Protein 8DO6 (pdb70)

Nearest PDB structures (foldseek):
  8do6-assembly1_C  TM=1.009E+00  e=6.477E-17  Staphylococcus epidermidis RP62A
  7uzy-assembly1_I  TM=9.810E-01  e=2.029E-13  Staphylococcus epidermidis RP62A
  6nbu-assembly1_A  TM=9.766E-01  e=3.051E-13  Staphylococcus epidermidis RP62A
  7v00-assembly1_I  TM=9.767E-01  e=2.280E-13  Staphylococcus epidermidis RP62A
  6ae1-assembly2_B  TM=9.632E-01  e=6.514E-13  Staphylococcus epidermidis RP62A

B-factor: mean 71.07, std 22.41, range [5.16, 133.22]

Secondary structure (DSSP, 8-state):
-EEEEEEESS-BBB-SSSTT--BS---HHHHHHHHHHHHHHHT---HHHHHT-EE---EEEESS-BEEEPP-----SEEEGGGHHHHTTT---HHHHHHHHHH---EEEEEEEEEE-HHHHH-TTS--EEEEEEEEEEPTTEEEEEEEE--HHHHHHHHHHHHHHHHH--SB-TTEE-S-EEEEE---HHHHHHHT---SS-BB-S-B---TTTSGGGSTT-B--EEEE--B---SSS-SS--BPPPEEEEPTT-B-SS----EEEE---S-SS--EEEE-PPB--/--HHHHHH---STTT--HHHHHHHHHHHHHHHHHHHH--SSSPPHHHHHHHHHHHHHHHHHHHH-HHHHHHHHHTTHHHHHHHHHHHT-HHHHHHHHHHHHHHHHHHH-/-HHHHHHHHTEE--EETTT--HHHHHHHHHHHHHHHHHHHH---SSPPHHHHHHHHHHHHHHHHHHHH-HHHHHHHHHTTHHHHHHHHHHH--HHHHHHHHHHHHHHHHHHH-/-EEEEEEEEEEESS----B-STT--STTS-SSPBPB-TTT--B-B-HHHHHHHHHHHHHHHHH----HHHHHHH---SSS-----SEEEE-BEE-HHHHHHHHHTT--SEEEEEEE---TTT----EEEEEEEPTT-EEE--EEEEESSGGGHHHHHHHHHHHHHHHHTSB-STT-TTT--BEEEEEEEEEEEESS---TT----/--EEEEEEEEEESS--B-B-------SSS-SSPBPB-SSS--B-B-HHHHHHHHHHHHHHHH-----HHHHHHH----SS-----SEE---EEE-HHHHHHHHHTT--SEE--EE----SSS-----EE--EEPTT-EEEEEEEEE-SSSTTHHHHHHHHHHHHHHHHHS--BTTTTBT---EEEEEEEEEEEES----SS----/-EEEEEEEEEEESS-B--B-SS----SSS-SB-B---SSS---EE-HHHHHHHHHHHHHHHHT----HHHHHHH---SSS-----SEEB--EEE-HHHHHHHHTTT--SB--EE-----TTTT-----EE--BPTT-EEEEEEEEEES-GGGHHHHHHHHHHHHHHHHTS--STTTTBT---EEEEEEEEEEEES----TT----/-EE-EEEEEE-SS-B--EEEEEE-TTSEEEETTTTEEEEE-HHHHHHHHHHTT-HHHHHHHHSS-SSSSSS--HHHHHHHHT--GGGGGGTEEEEEEEE--------EEEEPB-TTS-B---HHHHHHHHHHHHHHHH---S-TTTTTS-EEPPPPPB-GGGEEEEEEEEESSSEEEEEEEEEEEPSS-EEEEEEEEETTSS-HHHHHHHHHHHHHHHHHHTGGGGGSSHHHHHHHHTTSS----SS-EEE-STTS-SGGG-THHHHS-HHHHHHHHHHHHHHH-TTTGGG-SS--SSSS-SEEEEEETTTTEEEETTEEEEEEEE-

Foldseek 3Di:
DFKKWWKFKKWFQFWAAAFDPPDDDDDPDAPGHHDADPPVRQGKAAQVLLLVLLLVLLQVVPVCPGDVLSCQQRNDCDPPDGDDHQKDKGIKGFDVVLVVVCVVVVNDQKDWDKDWDADPVHSPIDIHTGITGHHGTMIMITMMGHCPDDVPPVPNLVSVLVSLVVLQVFAGHPPCVVPHRHMHTGGTDIDTPTDDDDRPPGDHD/DWKKWFKWKKFFAFFAAAFADPPDCDDPDAHTAGHADDVVRHHKAAQVQLLVLLLVQLCVVPVCLHDVLSCQQQNDPDDPDTDDHQKPKGMWAFDVVLVVVCVVVVHDQKAKDQDWDQPPPVRPIDRRIHMGGDGRTMTIITIMGHCPDVVCVVVSVVSVQCSQVVVLVFATHPPVVPRHRNIDIPPRDMGIDTDDDDCPPPDHD/DFKKKWKFKKFWDFFAAAFDDPPDPDDPPCLTHGDADDVVRAGKAFQVLLLVLLLVVLCCVVVCVHDDLSCQQRWDDDPPDTDDNQKAWGMWAFDPVQVVVCVVVPHDQKDFDKAFDQDDPHRNGHMGTGIGGDGGTIIIITIMGHCPDPVCVLVSLVSVLVSLVVLQVFATHPPRVVPHRHIHTDPIDMDTPDDDDDCRPRDHD/DQLCLQVVEVGGLNDDDLVLLVVLLVLLVVLLVVLVVDDDFADDVVSVVSLVVSVVVLVVSCPVDPSSVSVCVSVVLVVLSVVCVVVRTNVSSVVSSVSSVVNSVSNVD/DLQQCLQVVQCDVPDGQNNCDPVNLVVLCVLLVVLVVVLVVDPDQFDDVVSLVSLVVSVVVLVVCVVVDVSSVVVCVSSVLVVLSVVVSVVRGSVSSVVSSVSSVVNVVNVVD/DFKKFKAWPFWAQCDDPDQQARDQWHFPLQVLVLLVVLCVVVVHDCVCSAPFKDKFIKWKDDLPWTWAAAADVPPAGTHTLVCVVPVVVPPADPVNRVVCVVPDDQWDKDFDKDWDCPCCVPVVVDDIHIDTGTTTGGDGSIGIMIDMDGDPVSVVSSVVSVVSSLQVAGHPPSVVGHGRIDMDTDDDVSVVVLLPDDDQKWFWGGWFAADPVCRPQKPPPWDFDKDKDKAWPPDPQFDPDIDIFQIDITTHGNIITRDDHQGHFDFRDDPTPDTRTRGHGIRTRD/DKWKKKKKKFFQAWFFAFDPCFDFQAQWDQDPVPQKIWGFDPVQVVVVCVVVVVVVVVVVCQPVDPPDNQPSGNVNSCVVVVPDDVPCVSTTDDMAGEFFDPPDAGIETEGDDDPVRFDKAAQVFVLLQLVLLVCLVPVDPVPPPQCVFKDKHIWDTDDPHQKHKWFKFWQQQAGRTDNYIYITGDGRDIIIIMIMGPPPPDDPVVSQVSQLLLVQLVCPQAVVLLCPRPNSVVQVVLPADDPQHSARKTFGHPQQDPSNNHSLSRVDPSVVSQVVLLVVCVVPDCPPSVPDPDRDSHNRSTFIWGAGPVPSGIHGHTTIHMDIDID

InterPro domains:
  IPR005510 CRISPR type III-associated RAMP protein Csm4 [TIGR01903] (6-304)
  IPR005537 CRISPR type III-associated protein [PF03787] (9-199)
  IPR040932 Csm4, C-terminal [PF17953] (214-304)

Sequence (1450 aa):
YSKIKISGTIEVVTGLHIGGGGESSMIGAIDSPVVRDLQTKLPIIPGSSIKGKMRNLLAKHFGLQDDERVLRLFGSSEKGNIQRARLQISDAFFSEKTKEHFAQNDIAYTETKFENTINRLTAVANPRQIERVTRGSEFDFVFIYNVDEESQVEDDFENIEKAIHLLENDYLGGGGTRGNGRIQFKDTNIETVVGEYDSTNLKIKYSKIKISGTIEVVTGLHIGGGGESSMIGAIDSPVVRDLQTKLPIIPGSSIKGKMRNLLAKHFGLQDDERVLRLFGSSEKGNIQRARLQISDAFFSEKTKEHFAQNDIAYTETKFENTINRLTAVANPRQIERVTRGSEFDFVFIYNVDEESQVEDDFENIEKAIHLLENDYLGGGGTRGNGRIQFKDTNIETVVGEYDSTNLKIKYSKIKISGTIEVVTGLHIGGGGESSMIGAIDSPVVRDLQTKLPIIPGSSIKGKMRNLLAKHFGLQDDERVLRLFGSSEKGNIQRARLQISDAFFSEKTKEHFAQNDIAYTETKFENTINRLTAVANPRQIERVTRGSEFDFVFIYNVDEESQVEDDFENIEKAIHLLENDYLGGGGTRGNGRIQFKDTNIETVVGEYDSTNLKIKFAHEVVKSNQVLFNGLTTSKLRNLMEQVNRLYTIAFNSNEDQLNEEFIDELEYLKIKFYYEAGREKSVDEFLKKTLMFPIIDRVIKKESKKFFLDYCKYFEALVAYAKYTFAHEVVKSNVKNQVLFNGLTTSKLRNLMEQVNRLYTIAFNSNEDQLNEEFIDELEYLKIKFYYEAGREKSVDEFLKKTLMFPIIDRVIKKESKKFFLDYCKYFEALVAYAKYTKVFKLSFKTPVHFGKKRLSDGEMTITADTLFSALFIETLQLGKDTDWLLNDLIISDTFPYENELYYLPKPLIKKLKYVPVHHYNQYLNGELSAEDATDLNDIFNIGYFSLQTKVSLIAQETDSSADSEPYSVGTFTFEPEAGLYFIAKGSEETLDHLNNIMTALQYSGLGGKRNAGYGQFEYEIINNQQLSKLLNQNGKHSILLSTAMAKKEEIESALKEARYILTKRSGFVQSTNYSEMLVKKSDFYSFSSGSVFKNIFNGDIFNVGHNGKHPVYRYAKPLWLETIKNYEVVIKTLGPIHIGSGQVMKKQDYIYDFYNSKVYMINGNKLVKFLKRKNLLYTYQNFLRYPPKNPRENGLKDYLDAQNVKQSEWEAFVSYSEKVNQGKKPLNDLHLMVRDGQNKVYLPGSSIKGAIKTTLVSKYNNEKNKDIYSKIKVSDSKPIDESNLAIYQKIDINKSEKSMPLYRECIDVNTEIKFKLTIEDEIYSINEIEQSIQDFYKNYYDKWLVGFKETKGGRRFALEGGIPDVLNQNILFLGAGTGFVSKTTHYQLKNRKQAKQDSFEILTKKFRGTYGKMKEIPSNVPVALKGTTNQSRHTSYQQGMCKVSFQEL

Radius of gyration: 43.89 Å; Cα contacts (8 Å, |Δi|>4): 3057; chains: 7; bounding box: 78×77×148 Å

Organism: Staphylococcus epidermidis (strain ATCC 35984 / DSM 28319 / BCRC 17069 / CCUG 31568 / BM 3577 / RP62A) (NCBI:txid176279)

Structure (mmCIF, N/CA/C/O backbone):
data_8DO6
#
_entry.id   8DO6
#
_cell.length_a   1.00
_cell.length_b   1.00
_cell.length_c   1.00
_cell.angle_alpha   90.00
_cell.angle_beta   90.00
_cell.angle_gamma   90.00
#
_symmetry.space_group_name_H-M   'P 1'
#
loop_
_entity.id
_entity.type
_entity.pdbx_description
1 polymer 'CRISPR system Cms endoribonuclease Csm3'
2 polymer crRNA
3 polymer 'Target RNA'
4 polymer 'CRISPR system Cms protein Csm2'
5 polymer 'CRISPR system Cms protein Csm4'
6 polymer 'CRISPR system Cms protein Csm5'
#
loop_
_atom_site.group_PDB
_atom_site.id
_atom_site.type_symbol
_atom_site.label_atom_id
_atom_site.label_alt_id
_atom_site.label_comp_id
_atom_site.label_asym_id
_atom_site.label_entity_id
_atom_site.label_seq_id
_atom_site.pdbx_PDB_ins_code
_atom_site.Cartn_x
_atom_site.Cartn_y
_atom_site.Cartn_z
_atom_site.occupancy
_atom_site.B_iso_or_equiv
_atom_site.auth_seq_id
_atom_site.auth_comp_id
_atom_site.auth_asym_id
_atom_site.auth_atom_id
_atom_site.pdbx_PDB_model_num
ATOM 1 N N . TYR A 1 2 ? 170.10986 130.21250 202.22672 1.000 62.79023 2 TYR E N 1
ATOM 2 C CA . TYR A 1 2 ? 169.96065 131.46560 201.49654 1.000 62.44933 2 TYR E CA 1
ATOM 3 C C . TYR A 1 2 ? 171.23591 131.79680 200.73268 1.000 58.60030 2 TYR E C 1
ATOM 4 O O . TYR A 1 2 ? 172.33901 131.68334 201.26616 1.000 54.82247 2 TYR E O 1
ATOM 13 N N . SER A 1 3 ? 171.07362 132.21969 199.48115 1.000 57.60758 3 SER E N 1
ATOM 14 C CA . SER A 1 3 ? 172.19329 132.53225 198.60815 1.000 54.57856 3 SER E CA 1
ATOM 15 C C . SER A 1 3 ? 171.82415 133.73050 197.74275 1.000 57.95867 3 SER E C 1
ATOM 16 O O . SER A 1 3 ? 170.72041 134.27571 197.83348 1.000 63.35405 3 SER E O 1
ATOM 19 N N . LYS A 1 4 ? 172.75953 134.14728 196.89604 1.000 37.77657 4 LYS E N 1
ATOM 20 C CA . LYS A 1 4 ? 172.52289 135.22681 195.95196 1.000 37.58051 4 LYS E CA 1
ATOM 21 C C . LYS A 1 4 ? 172.98554 134.79457 194.57029 1.000 40.28842 4 LYS E C 1
ATOM 22 O O . LYS A 1 4 ? 173.93551 134.02082 194.43173 1.000 52.49399 4 LYS E O 1
ATOM 28 N N . ILE A 1 5 ? 172.30012 135.29536 193.54672 1.000 23.47407 5 ILE E N 1
ATOM 29 C CA . ILE A 1 5 ? 172.59321 134.96599 192.15984 1.000 25.39165 5 ILE E CA 1
ATOM 30 C C . ILE A 1 5 ? 172.73288 136.27455 191.39758 1.000 30.76934 5 ILE E C 1
ATOM 31 O O . ILE A 1 5 ? 171.75429 137.01048 191.23302 1.000 37.94632 5 ILE E O 1
ATOM 36 N N . LYS A 1 6 ? 173.93725 136.56076 190.92597 1.000 31.06125 6 LYS E N 1
ATOM 37 C CA . LYS A 1 6 ? 174.19867 137.75779 190.13955 1.000 26.03966 6 LYS E CA 1
ATOM 38 C C . LYS A 1 6 ? 173.95621 137.43282 188.67045 1.000 33.67069 6 LYS E C 1
ATOM 39 O O . LYS A 1 6 ? 174.65980 136.60241 188.08331 1.000 52.20313 6 LYS E O 1
ATOM 45 N N . ILE A 1 7 ? 172.93617 138.05991 188.08886 1.000 24.92202 7 ILE E N 1
ATOM 46 C CA . ILE A 1 7 ? 172.68839 138.00720 186.65375 1.000 29.46566 7 ILE E CA 1
ATOM 47 C C . ILE A 1 7 ? 173.36473 139.24803 186.08250 1.000 25.48034 7 ILE E C 1
ATOM 48 O O . ILE A 1 7 ? 172.77828 140.33047 186.00919 1.000 36.92347 7 ILE E O 1
ATOM 53 N N . SER A 1 8 ? 174.62792 139.09738 185.71063 1.000 32.58031 8 SER E N 1
ATOM 54 C CA . SER A 1 8 ? 175.33380 140.15023 185.00087 1.000 41.14717 8 SER E CA 1
ATOM 55 C C . SER A 1 8 ? 175.01853 140.01331 183.51577 1.000 42.51185 8 SER E C 1
ATOM 56 O O . SER A 1 8 ? 174.12507 139.26498 183.11243 1.000 47.46904 8 SER E O 1
ATOM 59 N N . GLY A 1 9 ? 175.74033 140.73582 182.68385 1.000 50.48453 9 GLY E N 1
ATOM 60 C CA . GLY A 1 9 ? 175.52641 140.66077 181.26115 1.000 53.90667 9 GLY E CA 1
ATOM 61 C C . GLY A 1 9 ? 175.61706 142.03253 180.64380 1.000 60.79880 9 GLY E C 1
ATOM 62 O O . GLY A 1 9 ? 176.21667 142.94605 181.20759 1.000 57.66364 9 GLY E O 1
ATOM 63 N N . THR A 1 10 ? 175.01105 142.16905 179.46814 1.000 66.28541 10 THR E N 1
ATOM 64 C CA . THR A 1 10 ? 175.11608 143.40253 178.70991 1.000 58.18318 10 THR E CA 1
ATOM 65 C C . THR A 1 10 ? 173.82839 143.59636 177.91908 1.000 55.58687 10 THR E C 1
ATOM 66 O O . THR A 1 10 ? 173.17238 142.62618 177.53100 1.000 55.48086 10 THR E O 1
ATOM 70 N N . ILE A 1 11 ? 173.45142 144.85570 177.70702 1.000 55.74944 11 ILE E N 1
ATOM 71 C CA . ILE A 1 11 ? 172.27593 145.19048 176.91061 1.000 59.12382 11 ILE E CA 1
ATOM 72 C C . ILE A 1 11 ? 172.69503 146.14715 175.80602 1.000 56.65555 11 ILE E C 1
ATOM 73 O O . ILE A 1 11 ? 173.33021 147.17318 176.07088 1.000 58.50206 11 ILE E O 1
ATOM 78 N N . GLU A 1 12 ? 172.33164 145.81076 174.57506 1.000 49.14347 12 GLU E N 1
ATOM 79 C CA . GLU A 1 12 ? 172.69825 146.58151 173.39743 1.000 44.14650 12 GLU E CA 1
ATOM 80 C C . GLU A 1 12 ? 171.50557 147.40775 172.94164 1.000 50.05819 12 GLU E C 1
ATOM 81 O O . GLU A 1 12 ? 170.38692 146.89226 172.84630 1.000 56.74184 12 GLU E O 1
ATOM 87 N N . VAL A 1 13 ? 171.74951 148.68670 172.66343 1.000 49.05678 13 VAL E N 1
ATOM 88 C CA . VAL A 1 13 ? 170.70983 149.61004 172.21556 1.000 46.32031 13 VAL E CA 1
ATOM 89 C C . VAL A 1 13 ? 170.47240 149.34543 170.73103 1.000 44.36795 13 VAL E C 1
ATOM 90 O O . VAL A 1 13 ? 171.27907 149.73109 169.88437 1.000 49.56841 13 VAL E O 1
ATOM 94 N N . VAL A 1 14 ? 169.36197 148.67751 170.41105 1.000 38.09398 14 VAL E N 1
ATOM 95 C CA . VAL A 1 14 ? 169.04769 148.38141 169.01667 1.000 37.18331 14 VAL E CA 1
ATOM 96 C C . VAL A 1 14 ? 168.74666 149.66264 168.25086 1.000 46.65628 14 VAL E C 1
ATOM 97 O O . VAL A 1 14 ? 169.19684 149.84267 167.11394 1.000 53.60478 14 VAL E O 1
ATOM 101 N N . THR A 1 15 ? 167.97753 150.56586 168.85183 1.000 42.32620 15 THR E N 1
ATOM 102 C CA . THR A 1 15 ? 167.71294 151.86825 168.26017 1.000 42.92930 15 THR E CA 1
ATOM 103 C C . THR A 1 15 ? 167.58479 152.88399 169.38348 1.000 45.65494 15 THR E C 1
ATOM 104 O O . THR A 1 15 ? 167.34034 152.52655 170.53788 1.000 52.80142 15 THR E O 1
ATOM 108 N N . GLY A 1 16 ? 167.74340 154.15751 169.02392 1.000 37.34408 16 GLY E N 1
ATOM 109 C CA . GLY A 1 16 ? 167.84598 155.24904 169.97661 1.000 37.20238 16 GLY E CA 1
ATOM 110 C C . GLY A 1 16 ? 166.95026 155.15272 171.19384 1.000 34.56928 16 GLY E C 1
ATOM 111 O O . GLY A 1 16 ? 165.73503 154.98620 171.07328 1.000 47.30471 16 GLY E O 1
ATOM 112 N N . LEU A 1 17 ? 167.54825 155.24780 172.37569 1.000 33.07509 17 LEU E N 1
ATOM 113 C CA . LEU A 1 17 ? 166.84128 155.11299 173.64072 1.000 38.15319 17 LEU E CA 1
ATOM 114 C C . LEU A 1 17 ? 166.83302 156.45684 174.35196 1.000 39.12934 17 LEU E C 1
ATOM 115 O O . LEU A 1 17 ? 167.89181 157.05344 174.57063 1.000 46.43451 17 LEU E O 1
ATOM 120 N N . HIS A 1 18 ? 165.64162 156.92892 174.70896 1.000 42.25221 18 HIS E N 1
ATOM 121 C CA . HIS A 1 18 ? 165.46544 158.23042 175.34393 1.000 39.05573 18 HIS E CA 1
ATOM 122 C C . HIS A 1 18 ? 164.75773 158.03745 176.67753 1.000 45.55899 18 HIS E C 1
ATOM 123 O O . HIS A 1 18 ? 163.58250 157.65884 176.71232 1.000 40.18813 18 HIS E O 1
ATOM 130 N N . ILE A 1 19 ? 165.47031 158.30004 177.76898 1.000 51.87772 19 ILE E N 1
ATOM 131 C CA . ILE A 1 19 ? 164.91122 158.26881 179.11485 1.000 41.15637 19 ILE E CA 1
ATOM 132 C C . ILE A 1 19 ? 165.03372 159.67725 179.67597 1.000 42.57703 19 ILE E C 1
ATOM 133 O O . ILE A 1 19 ? 166.14672 160.16327 179.91258 1.000 40.58349 19 ILE E O 1
ATOM 138 N N . GLY A 1 20 ? 163.89660 160.33009 179.89653 1.000 50.81729 20 GLY E N 1
ATOM 139 C CA . GLY A 1 20 ? 163.91414 161.74010 180.23081 1.000 57.08900 20 GLY E CA 1
ATOM 140 C C . GLY A 1 20 ? 164.50487 162.01390 181.60053 1.000 61.68283 20 GLY E C 1
ATOM 141 O O . GLY A 1 20 ? 164.38527 161.22026 182.53330 1.000 63.20621 20 GLY E O 1
ATOM 142 N N . GLY A 1 21 ? 165.15999 163.16650 181.71163 1.000 74.92535 21 GLY E N 1
ATOM 143 C CA . GLY A 1 21 ? 165.69533 163.62634 182.97684 1.000 76.97799 21 GLY E CA 1
ATOM 144 C C . GLY A 1 21 ? 165.05553 164.92271 183.42705 1.000 81.79574 21 GLY E C 1
ATOM 145 O O . GLY A 1 21 ? 164.93354 165.18361 184.62757 1.000 82.72931 21 GLY E O 1
ATOM 146 N N . GLY A 1 22 ? 164.63847 165.74189 182.46467 1.000 89.03389 22 GLY E N 1
ATOM 147 C CA . GLY A 1 22 ? 163.95767 166.98760 182.75818 1.000 90.13743 22 GLY E CA 1
ATOM 148 C C . GLY A 1 22 ? 164.85933 168.19931 182.88595 1.000 93.75707 22 GLY E C 1
ATOM 149 O O . GLY A 1 22 ? 164.84766 169.08031 182.02075 1.000 96.55146 22 GLY E O 1
ATOM 150 N N . GLY A 1 23 ? 165.64528 168.25865 183.95799 1.000 99.53557 23 GLY E N 1
ATOM 151 C CA . GLY A 1 23 ? 166.43774 169.43907 184.24605 1.000 98.96519 23 GLY E CA 1
ATOM 152 C C . GLY A 1 23 ? 167.83916 169.43691 183.67039 1.000 102.34840 23 GLY E C 1
ATOM 153 O O . GLY A 1 23 ? 168.81823 169.34140 184.41647 1.000 102.30555 23 GLY E O 1
ATOM 154 N N . GLU A 1 24 ? 167.95357 169.53935 182.35315 1.000 107.77397 24 GLU E N 1
ATOM 155 C CA . GLU A 1 24 ? 169.26492 169.64783 181.72089 1.000 106.07681 24 GLU E CA 1
ATOM 156 C C . GLU A 1 24 ? 169.37828 170.83565 180.77654 1.000 106.23630 24 GLU E C 1
ATOM 157 O O . GLU A 1 24 ? 170.43739 171.46517 180.71986 1.000 106.86872 24 GLU E O 1
ATOM 163 N N . SER A 1 25 ? 168.31775 171.16179 180.03843 1.000 115.22475 25 SER E N 1
ATOM 164 C CA . SER A 1 25 ? 168.35779 172.27423 179.09623 1.000 116.18384 25 SER E CA 1
ATOM 165 C C . SER A 1 25 ? 166.94027 172.76622 178.84898 1.000 115.01092 25 SER E C 1
ATOM 166 O O . SER A 1 25 ? 166.03859 171.96007 178.60098 1.000 114.17628 25 SER E O 1
ATOM 169 N N . SER A 1 26 ? 166.74905 174.08758 178.91499 1.000 122.69471 26 SER E N 1
ATOM 170 C CA . SER A 1 26 ? 165.43837 174.68778 178.69526 1.000 122.93626 26 SER E CA 1
ATOM 171 C C . SER A 1 26 ? 165.53753 175.97637 177.88470 1.000 122.09276 26 SER E C 1
ATOM 172 O O . SER A 1 26 ? 164.72868 176.89256 178.06991 1.000 118.72738 26 SER E O 1
ATOM 175 N N . MET A 1 27 ? 166.51302 176.06592 176.98648 1.000 118.45970 27 MET E N 1
ATOM 176 C CA . MET A 1 27 ? 166.73530 177.27745 176.21351 1.000 116.82644 27 MET E CA 1
ATOM 177 C C . MET A 1 27 ? 165.98162 177.22446 174.88586 1.000 113.68229 27 MET E C 1
ATOM 178 O O . MET A 1 27 ? 165.40389 176.20457 174.50382 1.000 112.91366 27 MET E O 1
ATOM 183 N N . ILE A 1 28 ? 165.99494 178.35079 174.17899 1.000 103.94534 28 ILE E N 1
ATOM 184 C CA . ILE A 1 28 ? 165.34302 178.45231 172.87744 1.000 104.67899 28 ILE E CA 1
ATOM 185 C C . ILE A 1 28 ? 166.28550 177.89458 171.81921 1.000 106.43430 28 ILE E C 1
ATOM 186 O O . ILE A 1 28 ? 167.40925 178.38071 171.65501 1.000 107.89029 28 ILE E O 1
ATOM 191 N N . GLY A 1 29 ? 165.82786 176.87407 171.09674 1.000 102.93126 29 GLY E N 1
ATOM 192 C CA . GLY A 1 29 ? 166.64485 176.20463 170.11102 1.000 100.37364 29 GLY E CA 1
ATOM 193 C C . GLY A 1 29 ? 167.50113 175.08143 170.65194 1.000 100.57276 29 GLY E C 1
ATOM 194 O O . GLY A 1 29 ? 168.14528 174.37959 169.86168 1.000 100.66996 29 GLY E O 1
ATOM 195 N N . ALA A 1 30 ? 167.53041 174.88752 171.96704 1.000 95.31628 30 ALA E N 1
ATOM 196 C CA . ALA A 1 30 ? 168.30191 173.81127 172.57152 1.000 92.22273 30 ALA E CA 1
ATOM 197 C C . ALA A 1 30 ? 167.47016 172.53020 172.56610 1.000 91.44196 30 ALA E C 1
ATOM 198 O O . ALA A 1 30 ? 166.38590 172.46513 171.98045 1.000 91.68714 30 ALA E O 1
ATOM 200 N N . ILE A 1 31 ? 167.97410 171.48762 173.22529 1.000 87.43350 31 ILE E N 1
ATOM 201 C CA . ILE A 1 31 ? 167.25947 170.21882 173.27209 1.000 87.21417 31 ILE E CA 1
ATOM 202 C C . ILE A 1 31 ? 166.05865 170.34680 174.19797 1.000 87.91430 31 ILE E C 1
ATOM 203 O O . ILE A 1 31 ? 166.17660 170.80847 175.34070 1.000 86.27615 31 ILE E O 1
ATOM 208 N N . ASP A 1 32 ? 164.89029 169.94946 173.70118 1.000 86.54580 32 ASP E N 1
ATOM 209 C CA . ASP A 1 32 ? 163.65651 170.04043 174.46630 1.000 85.33711 32 ASP E CA 1
ATOM 210 C C . ASP A 1 32 ? 163.38593 168.80475 175.31187 1.000 88.97887 32 ASP E C 1
ATOM 211 O O . ASP A 1 32 ? 162.45277 168.82106 176.12146 1.000 89.84496 32 ASP E O 1
ATOM 216 N N . SER A 1 33 ? 164.17033 167.74243 175.14805 1.000 73.87104 33 SER E N 1
ATOM 217 C CA . SER A 1 33 ? 163.98219 166.50771 175.91079 1.000 69.93738 33 SER E CA 1
ATOM 218 C C . SER A 1 33 ? 165.32330 165.81017 176.05654 1.000 70.82098 33 SER E C 1
ATOM 219 O O . SER A 1 33 ? 165.67138 164.91714 175.27536 1.000 76.75392 33 SER E O 1
ATOM 222 N N . PRO A 1 34 ? 166.11623 166.20320 177.04854 1.000 68.09284 34 PRO E N 1
ATOM 223 C CA . PRO A 1 34 ? 167.40120 165.53635 177.27517 1.000 65.76448 34 PRO E CA 1
ATOM 224 C C . PRO A 1 34 ? 167.21874 164.17184 177.92158 1.000 64.24551 34 PRO E C 1
ATOM 225 O O . PRO A 1 34 ? 166.20361 163.87877 178.55668 1.000 69.12665 34 PRO E O 1
ATOM 229 N N . VAL A 1 35 ? 168.23351 163.32654 177.74481 1.000 56.16094 35 VAL E N 1
ATOM 230 C CA . VAL A 1 35 ? 168.24067 162.01987 178.38940 1.000 63.65322 35 VAL E CA 1
ATOM 231 C C . VAL A 1 35 ? 168.76063 162.15085 179.81670 1.000 65.94316 35 VAL E C 1
ATOM 232 O O . VAL A 1 35 ? 169.36415 163.15544 180.20181 1.000 66.49406 35 VAL E O 1
ATOM 236 N N . VAL A 1 36 ? 168.52140 161.11397 180.61205 1.000 60.04624 36 VAL E N 1
ATOM 237 C CA . VAL A 1 36 ? 169.05272 161.06790 181.96831 1.000 48.76963 36 VAL E CA 1
ATOM 238 C C . VAL A 1 36 ? 170.53134 160.71174 181.90273 1.000 48.62495 36 VAL E C 1
ATOM 239 O O . VAL A 1 36 ? 170.92291 159.72472 181.26913 1.000 54.50819 36 VAL E O 1
ATOM 243 N N . ARG A 1 37 ? 171.36171 161.53693 182.53236 1.000 63.84769 37 ARG E N 1
ATOM 244 C CA . ARG A 1 37 ? 172.80532 161.37339 182.49053 1.000 69.13251 37 ARG E CA 1
ATOM 245 C C . ARG A 1 37 ? 173.37706 161.69974 183.86033 1.000 74.94328 37 ARG E C 1
ATOM 246 O O . ARG A 1 37 ? 172.70375 162.27519 184.71910 1.000 79.53071 37 ARG E O 1
ATOM 254 N N . ASP A 1 38 ? 174.63376 161.31881 184.06225 1.000 73.53366 38 ASP E N 1
ATOM 255 C CA . ASP A 1 38 ? 175.34589 161.73069 185.26121 1.000 72.70603 38 ASP E CA 1
ATOM 256 C C . ASP A 1 38 ? 175.57131 163.23695 185.23587 1.000 78.32677 38 ASP E C 1
ATOM 257 O O . ASP A 1 38 ? 175.80012 163.82817 184.17730 1.000 80.75554 38 ASP E O 1
ATOM 262 N N . LEU A 1 39 ? 175.49282 163.86080 186.41327 1.000 78.23723 39 LEU E N 1
ATOM 263 C CA . LEU A 1 39 ? 175.57880 165.31615 186.48420 1.000 77.78732 39 LEU E CA 1
ATOM 264 C C . LEU A 1 39 ? 176.93360 165.81991 186.00330 1.000 76.92935 39 LEU E C 1
ATOM 265 O O . LEU A 1 39 ? 177.01141 166.82718 185.29032 1.000 76.68411 39 LEU E O 1
ATOM 270 N N . GLN A 1 40 ? 178.01043 165.13655 186.38006 1.000 75.67716 40 GLN E N 1
ATOM 271 C CA . GLN A 1 40 ? 179.36011 165.52810 185.99097 1.000 79.50656 40 GLN E CA 1
ATOM 272 C C . GLN A 1 40 ? 179.99359 164.59158 184.97675 1.000 80.67845 40 GLN E C 1
ATOM 273 O O . GLN A 1 40 ? 180.66106 165.05659 184.05036 1.000 78.35057 40 GLN E O 1
ATOM 279 N N . THR A 1 41 ? 179.80101 163.27972 185.12813 1.000 74.97104 41 THR E N 1
ATOM 280 C CA . THR A 1 41 ? 180.35287 162.33464 184.16410 1.000 74.88798 41 THR E CA 1
ATOM 281 C C . THR A 1 41 ? 179.72185 162.51090 182.78799 1.000 74.01374 41 THR E C 1
ATOM 282 O O . THR A 1 41 ? 180.40060 162.33506 181.76994 1.000 71.57821 41 THR E O 1
ATOM 286 N N . LYS A 1 42 ? 178.43400 162.85289 182.73951 1.000 72.42767 42 LYS E N 1
ATOM 287 C CA . LYS A 1 42 ? 177.67066 163.18047 181.53777 1.000 69.08226 42 LYS E CA 1
ATOM 288 C C . LYS A 1 42 ? 177.45207 161.98450 180.62171 1.000 66.81797 42 LYS E C 1
ATOM 289 O O . LYS A 1 42 ? 176.85357 162.14717 179.55218 1.000 68.12661 42 LYS E O 1
ATOM 295 N N . LEU A 1 43 ? 177.90684 160.79846 180.99295 1.000 68.86667 43 LEU E N 1
ATOM 296 C CA . LEU A 1 43 ? 177.65484 159.62293 180.16932 1.000 71.66519 43 LEU E CA 1
ATOM 297 C C . LEU A 1 43 ? 176.20184 159.18852 180.32400 1.000 70.27208 43 LEU E C 1
ATOM 298 O O . LEU A 1 43 ? 175.72235 159.04927 181.45300 1.000 70.47321 43 LEU E O 1
ATOM 303 N N . PRO A 1 44 ? 175.47150 158.98600 179.22830 1.000 66.34389 44 PRO E N 1
ATOM 304 C CA . PRO A 1 44 ? 174.07588 158.55387 179.34965 1.000 61.62522 44 PRO E CA 1
ATOM 305 C C . PRO A 1 44 ? 173.98137 157.21298 180.05707 1.000 58.55783 44 PRO E C 1
ATOM 306 O O . PRO A 1 44 ? 174.79654 156.31556 179.83881 1.000 68.63267 44 PRO E O 1
ATOM 310 N N . ILE A 1 45 ? 172.97467 157.08647 180.92187 1.000 45.51121 45 ILE E N 1
ATOM 311 C CA . ILE A 1 45 ? 172.76062 155.87781 181.70469 1.000 44.88042 45 ILE E CA 1
ATOM 312 C C . ILE A 1 45 ? 171.28112 155.52708 181.67014 1.000 47.59097 45 ILE E C 1
ATOM 313 O O . ILE A 1 45 ? 170.42649 156.36118 181.36685 1.000 57.86786 45 ILE E O 1
ATOM 318 N N . ILE A 1 46 ? 170.98818 154.27030 181.97625 1.000 36.20269 46 ILE E N 1
ATOM 319 C CA . ILE A 1 46 ? 169.62124 153.80393 182.18442 1.000 39.78313 46 ILE E CA 1
ATOM 320 C C . ILE A 1 46 ? 169.43661 153.56472 183.68020 1.000 40.84978 46 ILE E C 1
ATOM 321 O O . ILE A 1 46 ? 170.12199 152.69848 184.24082 1.000 50.88810 46 ILE E O 1
ATOM 326 N N . PRO A 1 47 ? 168.55475 154.29946 184.35111 1.000 29.90537 47 PRO E N 1
ATOM 327 C CA . PRO A 1 47 ? 168.31919 154.03438 185.77235 1.000 34.63247 47 PRO E CA 1
ATOM 328 C C . PRO A 1 47 ? 167.75331 152.63979 185.97581 1.000 32.32543 47 PRO E C 1
ATOM 329 O O . PRO A 1 47 ? 167.02312 152.11315 185.13495 1.000 40.13912 47 PRO E O 1
ATOM 333 N N . GLY A 1 48 ? 168.11647 152.03291 187.10557 1.000 34.93901 48 GLY E N 1
ATOM 334 C CA . GLY A 1 48 ? 167.56635 150.73189 187.43673 1.000 40.41789 48 GLY E CA 1
ATOM 335 C C . GLY A 1 48 ? 166.07287 150.77785 187.67511 1.000 41.00757 48 GLY E C 1
ATOM 336 O O . GLY A 1 48 ? 165.37428 149.78326 187.46502 1.000 39.83737 48 GLY E O 1
ATOM 337 N N . SER A 1 49 ? 165.56189 151.93209 188.10738 1.000 39.95445 49 SER E N 1
ATOM 338 C CA . SER A 1 49 ? 164.12527 152.07978 188.30223 1.000 37.12658 49 SER E CA 1
ATOM 339 C C . SER A 1 49 ? 163.37491 151.94507 186.98480 1.000 37.19400 49 SER E C 1
ATOM 340 O O . SER A 1 49 ? 162.28415 151.37013 186.94319 1.000 32.78473 49 SER E O 1
ATOM 343 N N . SER A 1 50 ? 163.94361 152.46613 185.89640 1.000 34.27058 50 SER E N 1
ATOM 344 C CA . SER A 1 50 ? 163.28038 152.37611 184.59953 1.000 21.93535 50 SER E CA 1
ATOM 345 C C . SER A 1 50 ? 163.17424 150.92968 184.13216 1.000 31.57963 50 SER E C 1
ATOM 346 O O . SER A 1 50 ? 162.10526 150.48517 183.69746 1.000 40.41844 50 SER E O 1
ATOM 349 N N . ILE A 1 51 ? 164.27468 150.17797 184.21463 1.000 39.53112 51 ILE E N 1
ATOM 350 C CA . ILE A 1 51 ? 164.24067 148.76949 183.83017 1.000 29.22905 51 ILE E CA 1
ATOM 351 C C . ILE A 1 51 ? 163.29548 147.99921 184.73609 1.000 38.16684 51 ILE E C 1
ATOM 352 O O . ILE A 1 51 ? 162.52804 147.14718 184.27655 1.000 44.18917 51 ILE E O 1
ATOM 357 N N . LYS A 1 52 ? 163.34691 148.27646 186.03970 1.000 45.23376 52 LYS E N 1
ATOM 358 C CA . LYS A 1 52 ? 162.47965 147.58597 186.98639 1.000 44.19646 52 LYS E CA 1
ATOM 359 C C . LYS A 1 52 ? 161.01267 147.83174 186.66231 1.000 49.18716 52 LYS E C 1
ATOM 360 O O . LYS A 1 52 ? 160.20876 146.89513 186.62253 1.000 51.99491 52 LYS E O 1
ATOM 366 N N . GLY A 1 53 ? 160.65159 149.08956 186.40435 1.000 46.85105 53 GLY E N 1
ATOM 367 C CA . GLY A 1 53 ? 159.27092 149.40797 186.08957 1.000 42.35862 53 GLY E CA 1
ATOM 368 C C . GLY A 1 53 ? 158.81716 148.82047 184.76948 1.000 36.69189 53 GLY E C 1
ATOM 369 O O . GLY A 1 53 ? 157.70034 148.31053 184.66293 1.000 49.91812 53 GLY E O 1
ATOM 370 N N . LYS A 1 54 ? 159.67148 148.88000 183.74562 1.000 33.03806 54 LYS E N 1
ATOM 371 C CA . LYS A 1 54 ? 159.30250 148.30552 182.45674 1.000 39.93447 54 LYS E CA 1
ATOM 372 C C . LYS A 1 54 ? 159.12706 146.79541 182.55505 1.000 50.37504 54 LYS E C 1
ATOM 373 O O . LYS A 1 54 ? 158.15869 146.23990 182.02249 1.000 57.92966 54 LYS E O 1
ATOM 379 N N . MET A 1 55 ? 160.04773 146.11434 183.24182 1.000 43.15869 55 MET E N 1
ATOM 380 C CA . MET A 1 55 ? 159.93346 144.67096 183.40782 1.000 34.47328 55 MET E CA 1
ATOM 381 C C . MET A 1 55 ? 158.70468 144.30509 184.22665 1.000 39.77870 55 MET E C 1
ATOM 382 O O . MET A 1 55 ? 158.01013 143.33371 183.91098 1.000 50.16062 55 MET E O 1
ATOM 387 N N . ARG A 1 56 ? 158.42056 145.06618 185.28655 1.000 36.17721 56 ARG E N 1
ATOM 388 C CA . ARG A 1 56 ? 157.23536 144.79233 186.08923 1.000 44.25229 56 ARG E CA 1
ATOM 389 C C . ARG A 1 56 ? 155.96587 144.99322 185.27706 1.000 47.79155 56 ARG E C 1
ATOM 390 O O . ARG A 1 56 ? 155.03479 144.18699 185.36151 1.000 49.30323 56 ARG E O 1
ATOM 398 N N . ASN A 1 57 ? 155.91172 146.06069 184.47838 1.000 54.21448 57 ASN E N 1
ATOM 399 C CA . ASN A 1 57 ? 154.74148 146.30123 183.64352 1.000 46.16705 57 ASN E CA 1
ATOM 400 C C . ASN A 1 57 ? 154.55309 145.18518 182.62636 1.000 53.59567 57 ASN E C 1
ATOM 401 O O . ASN A 1 57 ? 153.43519 144.69431 182.43309 1.000 62.78439 57 ASN E O 1
ATOM 406 N N . LEU A 1 58 ? 155.63761 144.76209 181.97357 1.000 46.05898 58 LEU E N 1
ATOM 407 C CA . LEU A 1 58 ? 155.52944 143.70029 180.97895 1.000 48.36594 58 LEU E CA 1
ATOM 408 C C . LEU A 1 58 ? 155.12383 142.37637 181.61741 1.000 47.65726 58 LEU E C 1
ATOM 409 O O . LEU A 1 58 ? 154.29113 141.64525 181.06795 1.000 51.69159 58 LEU E O 1
ATOM 414 N N . LEU A 1 59 ? 155.68978 142.05422 182.78222 1.000 52.65459 59 LEU E N 1
ATOM 415 C CA . LEU A 1 59 ? 155.33032 140.81486 183.46181 1.000 54.01094 59 LEU E CA 1
ATOM 416 C C . LEU A 1 59 ? 153.88505 140.84560 183.94321 1.000 57.20964 59 LEU E C 1
ATOM 417 O O . LEU A 1 59 ? 153.18123 139.83169 183.87464 1.000 63.04293 59 LEU E O 1
ATOM 422 N N . ALA A 1 60 ? 153.42478 141.99665 184.43756 1.000 51.27239 60 ALA E N 1
ATOM 423 C CA . ALA A 1 60 ? 152.03158 142.12110 184.84596 1.000 54.45998 60 ALA E CA 1
ATOM 424 C C . ALA A 1 60 ? 151.09688 141.98398 183.65385 1.000 55.99898 60 ALA E C 1
ATOM 425 O O . ALA A 1 60 ? 150.03085 141.36990 183.76343 1.000 59.78370 60 ALA E O 1
ATOM 427 N N . LYS A 1 61 ? 151.47610 142.55261 182.50778 1.000 56.17361 61 LYS E N 1
ATOM 428 C CA . LYS A 1 61 ? 150.67709 142.37697 181.30062 1.000 57.04429 61 LYS E CA 1
ATOM 429 C C . LYS A 1 61 ? 150.62421 140.91189 180.88905 1.000 58.33917 61 LYS E C 1
ATOM 430 O O . LYS A 1 61 ? 149.56955 140.40875 180.48446 1.000 56.45307 61 LYS E O 1
ATOM 436 N N . HIS A 1 62 ? 151.75620 140.21228 180.98414 1.000 61.23027 62 HIS E N 1
ATOM 437 C CA . HIS A 1 62 ? 151.78873 138.79978 180.61919 1.000 60.02436 62 HIS E CA 1
ATOM 438 C C . HIS A 1 62 ? 150.93476 137.95609 181.55844 1.000 61.34265 62 HIS E C 1
ATOM 439 O O . HIS A 1 62 ? 150.24136 137.03437 181.11368 1.000 64.94287 62 HIS E O 1
ATOM 446 N N . PHE A 1 63 ? 150.97332 138.24956 182.85893 1.000 64.92524 63 PHE E N 1
ATOM 447 C CA . PHE A 1 63 ? 150.33128 137.37211 183.83342 1.000 64.97240 63 PHE E CA 1
ATOM 448 C C . PHE A 1 63 ? 148.84571 137.67905 183.98925 1.000 66.45578 63 PHE E C 1
ATOM 449 O O . PHE A 1 63 ? 148.01633 136.76317 183.99994 1.000 65.29525 63 PHE E O 1
ATOM 457 N N . GLY A 1 64 ? 148.49185 138.95871 184.12270 1.000 70.26812 64 GLY E N 1
ATOM 458 C CA . GLY A 1 64 ? 147.09701 139.31285 184.33180 1.000 66.89276 64 GLY E CA 1
ATOM 459 C C . GLY A 1 64 ? 146.21168 138.94436 183.15737 1.000 71.56028 64 GLY E C 1
ATOM 460 O O . GLY A 1 64 ? 145.05402 138.55860 183.33720 1.000 73.20814 64 GLY E O 1
ATOM 461 N N . LEU A 1 65 ? 146.73901 139.05919 181.94337 1.000 84.15107 65 LEU E N 1
ATOM 462 C CA . LEU A 1 65 ? 145.98310 138.71124 180.74638 1.000 86.08231 65 LEU E CA 1
ATOM 463 C C . LEU A 1 65 ? 146.24247 137.26355 180.34034 1.000 86.15344 65 LEU E C 1
ATOM 464 O O . LEU A 1 65 ? 146.54390 136.41661 181.18146 1.000 84.43737 65 LEU E O 1
ATOM 469 N N . GLN A 1 74 ? 143.69715 142.06931 192.88116 1.000 82.76172 74 GLN E N 1
ATOM 470 C CA . GLN A 1 74 ? 143.92623 142.25572 191.45341 1.000 85.29995 74 GLN E CA 1
ATOM 471 C C . GLN A 1 74 ? 145.41760 142.25513 191.13687 1.000 85.13254 74 GLN E C 1
ATOM 472 O O . GLN A 1 74 ? 145.93761 143.20999 190.55975 1.000 81.94244 74 GLN E O 1
ATOM 478 N N . ASP A 1 75 ? 146.10207 141.17838 191.51751 1.000 82.47188 75 ASP E N 1
ATOM 479 C CA . ASP A 1 75 ? 147.53768 141.07445 191.30631 1.000 83.50477 75 ASP E CA 1
ATOM 480 C C . ASP A 1 75 ? 147.92739 139.60772 191.19591 1.000 82.16197 75 ASP E C 1
ATOM 481 O O . ASP A 1 75 ? 147.20490 138.71579 191.64848 1.000 81.37790 75 ASP E O 1
ATOM 486 N N . ASP A 1 76 ? 149.08547 139.36989 190.58423 1.000 77.25871 76 ASP E N 1
ATOM 487 C CA . ASP A 1 76 ? 149.66681 138.03804 190.46642 1.000 78.72555 76 ASP E CA 1
ATOM 488 C C . ASP A 1 76 ? 150.93625 137.99506 191.30403 1.000 80.65322 76 ASP E C 1
ATOM 489 O O . ASP A 1 76 ? 151.85372 138.79114 191.08256 1.000 79.71497 76 ASP E O 1
ATOM 494 N N . GLU A 1 77 ? 150.99801 137.04085 192.23610 1.000 87.88403 77 GLU E N 1
ATOM 495 C CA . GLU A 1 77 ? 152.02550 137.04809 193.27252 1.000 86.77626 77 GLU E CA 1
ATOM 496 C C . GLU A 1 77 ? 153.44030 136.99367 192.70720 1.000 86.81642 77 GLU E C 1
ATOM 497 O O . GLU A 1 77 ? 154.37947 137.41860 193.38590 1.000 88.98132 77 GLU E O 1
ATOM 503 N N . ARG A 1 78 ? 153.61496 136.49915 191.48049 1.000 70.82746 78 ARG E N 1
ATOM 504 C CA . ARG A 1 78 ? 154.95525 136.36809 190.91419 1.000 69.88257 78 ARG E CA 1
ATOM 505 C C . ARG A 1 78 ? 155.63439 137.72701 190.76975 1.000 67.09568 78 ARG E C 1
ATOM 506 O O . ARG A 1 78 ? 156.78959 137.90735 191.17786 1.000 67.84573 78 ARG E O 1
ATOM 514 N N . VAL A 1 79 ? 154.92487 138.70146 190.19797 1.000 59.84313 79 VAL E N 1
ATOM 515 C CA . VAL A 1 79 ? 155.52869 140.00401 189.93644 1.000 60.65851 79 VAL E CA 1
ATOM 516 C C . VAL A 1 79 ? 155.85376 140.72275 191.23933 1.000 60.06529 79 VAL E C 1
ATOM 517 O O . VAL A 1 79 ? 156.94248 141.28711 191.39527 1.000 62.89756 79 VAL E O 1
ATOM 521 N N . LEU A 1 80 ? 154.91831 140.72387 192.19097 1.000 63.60790 80 LEU E N 1
ATOM 522 C CA . LEU A 1 80 ? 155.17793 141.37196 193.47210 1.000 67.04547 80 LEU E CA 1
ATOM 523 C C . LEU A 1 80 ? 156.28683 140.66884 194.24180 1.000 68.62144 80 LEU E C 1
ATOM 524 O O . LEU A 1 80 ? 157.06181 141.32510 194.94563 1.000 74.45720 80 LEU E O 1
ATOM 529 N N . ARG A 1 81 ? 156.37796 139.34397 194.12358 1.000 58.95061 81 ARG E N 1
ATOM 530 C CA . ARG A 1 81 ? 157.47743 138.61473 194.74369 1.000 57.78376 81 ARG E CA 1
ATOM 531 C C . ARG A 1 81 ? 158.81426 139.02756 194.14656 1.000 54.58510 81 ARG E C 1
ATOM 532 O O . ARG A 1 81 ? 159.80690 139.17656 194.86736 1.000 53.39676 81 ARG E O 1
ATOM 540 N N . LEU A 1 82 ? 158.86017 139.21198 192.82649 1.000 46.91697 82 LEU E N 1
ATOM 541 C CA . LEU A 1 82 ? 160.11818 139.57307 192.18219 1.000 37.96266 82 LEU E CA 1
ATOM 542 C C . LEU A 1 82 ? 160.49528 141.03031 192.42321 1.000 40.94563 82 LEU E C 1
ATOM 543 O O . LEU A 1 82 ? 161.68630 141.35604 192.46977 1.000 48.79235 82 LEU E O 1
ATOM 548 N N . PHE A 1 83 ? 159.51216 141.92023 192.57435 1.000 40.53362 83 PHE E N 1
ATOM 549 C CA . PHE A 1 83 ? 159.78052 143.35121 192.58424 1.000 41.88512 83 PHE E CA 1
ATOM 550 C C . PHE A 1 83 ? 159.34978 144.07831 193.85028 1.000 46.23661 83 PHE E C 1
ATOM 551 O O . PHE A 1 83 ? 159.75627 145.22965 194.03965 1.000 48.34922 83 PHE E O 1
ATOM 559 N N . GLY A 1 84 ? 158.55525 143.45913 194.71819 1.000 54.30329 84 GLY E N 1
ATOM 560 C CA . GLY A 1 84 ? 158.12202 144.12850 195.93049 1.000 52.48045 84 GLY E CA 1
ATOM 561 C C . GLY A 1 84 ? 156.62019 144.30372 196.00785 1.000 50.90550 84 GLY E C 1
ATOM 562 O O . GLY A 1 84 ? 155.96264 144.51484 194.98519 1.000 55.16098 84 GLY E O 1
ATOM 563 N N . SER A 1 85 ? 156.06254 144.21464 197.21226 1.000 65.35530 85 SER E N 1
ATOM 564 C CA . SER A 1 85 ? 154.61567 144.25140 197.40390 1.000 71.62726 85 SER E CA 1
ATOM 565 C C . SER A 1 85 ? 154.25359 145.10653 198.61206 1.000 72.55079 85 SER E C 1
ATOM 566 O O . SER A 1 85 ? 153.44165 144.71827 199.45213 1.000 77.23932 85 SER E O 1
ATOM 569 N N . SER A 1 86 ? 154.84161 146.29692 198.71081 1.000 58.66216 86 SER E N 1
ATOM 570 C CA . SER A 1 86 ? 154.62225 147.12312 199.89234 1.000 57.92881 86 SER E CA 1
ATOM 571 C C . SER A 1 86 ? 153.21440 147.69989 199.91238 1.000 57.01080 86 SER E C 1
ATOM 572 O O . SER A 1 86 ? 153.03103 148.91662 199.80944 1.000 57.31414 86 SER E O 1
ATOM 575 N N . GLU A 1 87 ? 152.21982 146.83222 200.04833 1.000 70.71055 87 GLU E N 1
ATOM 576 C CA . GLU A 1 87 ? 150.83236 147.23030 200.18128 1.000 73.31385 87 GLU E CA 1
ATOM 577 C C . GLU A 1 87 ? 150.45191 147.24106 201.65945 1.000 75.61382 87 GLU E C 1
ATOM 578 O O . GLU A 1 87 ? 151.30157 147.10917 202.54553 1.000 76.42269 87 GLU E O 1
ATOM 584 N N . LYS A 1 88 ? 149.15784 147.40593 201.93588 1.000 84.01313 88 LYS E N 1
ATOM 585 C CA . LYS A 1 88 ? 148.70480 147.45122 203.32066 1.000 81.45955 88 LYS E CA 1
ATOM 586 C C . LYS A 1 88 ? 148.78418 146.08519 203.98909 1.000 81.64953 88 LYS E C 1
ATOM 587 O O . LYS A 1 88 ? 149.00218 146.00653 205.20224 1.000 82.10181 88 LYS E O 1
ATOM 593 N N . GLY A 1 89 ? 148.61122 145.00651 203.23001 1.000 77.17148 89 GLY E N 1
ATOM 594 C CA . GLY A 1 89 ? 148.55898 143.68661 203.82722 1.000 71.30583 89 GLY E CA 1
ATOM 595 C C . GLY A 1 89 ? 149.49975 142.66606 203.22302 1.000 75.20621 89 GLY E C 1
ATOM 596 O O . GLY A 1 89 ? 149.43353 141.48154 203.56470 1.000 74.24909 89 GLY E O 1
ATOM 597 N N . ASN A 1 90 ? 150.38177 143.10364 202.32736 1.000 79.58269 90 ASN E N 1
ATOM 598 C CA . ASN A 1 90 ? 151.31644 142.20642 201.66102 1.000 78.43915 90 ASN E CA 1
ATOM 599 C C . ASN A 1 90 ? 152.75595 142.42171 202.10150 1.000 75.05667 90 ASN E C 1
ATOM 600 O O . ASN A 1 90 ? 153.40482 141.47021 202.54374 1.000 73.56234 90 ASN E O 1
ATOM 605 N N . ILE A 1 91 ? 153.24842 143.66309 202.01258 1.000 69.80553 91 ILE E N 1
ATOM 606 C CA . ILE A 1 91 ? 154.59806 144.10683 202.37744 1.000 66.08938 91 ILE E CA 1
ATOM 607 C C . ILE A 1 91 ? 155.64740 143.00981 202.21224 1.000 67.31697 91 ILE E C 1
ATOM 608 O O . ILE A 1 91 ? 155.87442 142.19721 203.11561 1.000 71.49839 91 ILE E O 1
ATOM 613 N N . GLN A 1 92 ? 156.30190 142.98705 201.05670 1.000 68.25384 92 GLN E N 1
ATOM 614 C CA . GLN A 1 92 ? 157.33599 142.01016 200.75556 1.000 69.14144 92 GLN E CA 1
ATOM 615 C C . GLN A 1 92 ? 158.63271 142.71860 200.39211 1.000 66.82314 92 GLN E C 1
ATOM 616 O O . GLN A 1 92 ? 158.65964 143.91815 200.10708 1.000 72.58606 92 GLN E O 1
ATOM 622 N N . ARG A 1 93 ? 159.71761 141.95355 200.40868 1.000 51.98969 93 ARG E N 1
ATOM 623 C CA . ARG A 1 93 ? 161.01599 142.42357 199.95169 1.000 53.62598 93 ARG E CA 1
ATOM 624 C C . ARG A 1 93 ? 161.28220 141.84893 198.56892 1.000 51.31481 93 ARG E C 1
ATOM 625 O O . ARG A 1 93 ? 161.10208 140.64714 198.34696 1.000 52.10432 93 ARG E O 1
ATOM 633 N N . ALA A 1 94 ? 161.69124 142.70959 197.64170 1.000 44.89374 94 ALA E N 1
ATOM 634 C CA . ALA A 1 94 ? 161.93692 142.26920 196.27674 1.000 46.90298 94 ALA E CA 1
ATOM 635 C C . ALA A 1 94 ? 163.06249 141.24730 196.24130 1.000 50.41001 94 ALA E C 1
ATOM 636 O O . ALA A 1 94 ? 164.13298 141.46291 196.81536 1.000 59.23302 94 ALA E O 1
ATOM 638 N N . ARG A 1 95 ? 162.81850 140.13050 195.55860 1.000 48.05617 95 ARG E N 1
ATOM 639 C CA . ARG A 1 95 ? 163.84759 139.11334 195.41362 1.000 39.43657 95 ARG E CA 1
ATOM 640 C C . ARG A 1 95 ? 164.90777 139.50217 194.39965 1.000 40.58753 95 ARG E C 1
ATOM 641 O O . ARG A 1 95 ? 165.99407 138.91841 194.40908 1.000 60.22356 95 ARG E O 1
ATOM 649 N N . LEU A 1 96 ? 164.62433 140.47021 193.53551 1.000 25.87564 96 LEU E N 1
ATOM 650 C CA . LEU A 1 96 ? 165.55129 140.87992 192.49413 1.000 21.66727 96 LEU E CA 1
ATOM 651 C C . LEU A 1 96 ? 165.83613 142.36599 192.64737 1.000 22.76538 96 LEU E C 1
ATOM 652 O O . LEU A 1 96 ? 164.92160 143.15919 192.88435 1.000 43.53389 96 LEU E O 1
ATOM 657 N N . GLN A 1 97 ? 167.10414 142.74020 192.51207 1.000 21.95197 97 GLN E N 1
ATOM 658 C CA . GLN A 1 97 ? 167.54270 144.12580 192.65845 1.000 22.20234 97 GLN E CA 1
ATOM 659 C C . GLN A 1 97 ? 168.11379 144.59617 191.32530 1.000 29.95687 97 GLN E C 1
ATOM 660 O O . GLN A 1 97 ? 169.30775 144.43464 191.06395 1.000 39.71474 97 GLN E O 1
ATOM 666 N N . ILE A 1 98 ? 167.26057 145.18375 190.48285 1.000 32.60013 98 ILE E N 1
ATOM 667 C CA . ILE A 1 98 ? 167.74772 145.77363 189.24390 1.000 23.44925 98 ILE E CA 1
ATOM 668 C C . ILE A 1 98 ? 168.68432 146.92048 189.58671 1.000 36.48718 98 ILE E C 1
ATOM 669 O O . ILE A 1 98 ? 168.37495 147.76574 190.43417 1.000 49.08013 98 ILE E O 1
ATOM 674 N N . SER A 1 99 ? 169.84083 146.95157 188.93697 1.000 47.13045 99 SER E N 1
ATOM 675 C CA . SER A 1 99 ? 170.83538 147.98805 189.16277 1.000 44.11233 99 SER E CA 1
ATOM 676 C C . SER A 1 99 ? 170.89360 148.92874 187.96678 1.000 42.74522 99 SER E C 1
ATOM 677 O O . SER A 1 99 ? 170.39332 148.62846 186.88006 1.000 48.37961 99 SER E O 1
ATOM 680 N N . ASP A 1 100 ? 171.51520 150.08447 188.18483 1.000 49.12028 100 ASP E N 1
ATOM 681 C CA . ASP A 1 100 ? 171.65538 151.06938 187.12274 1.000 48.98045 100 ASP E CA 1
ATOM 682 C C . ASP A 1 100 ? 172.57150 150.54579 186.02538 1.000 55.26564 100 ASP E C 1
ATOM 683 O O . ASP A 1 100 ? 173.62253 149.95897 186.29613 1.000 57.13710 100 ASP E O 1
ATOM 688 N N . ALA A 1 101 ? 172.16742 150.76405 184.77908 1.000 46.74067 101 ALA E N 1
ATOM 689 C CA . ALA A 1 101 ? 172.95045 150.33730 183.63155 1.000 37.32441 101 ALA E CA 1
ATOM 690 C C . ALA A 1 101 ? 173.91194 151.44092 183.21751 1.000 45.53154 101 ALA E C 1
ATOM 691 O O . ALA A 1 101 ? 173.55230 152.62058 183.19862 1.000 58.23173 101 ALA E O 1
ATOM 693 N N . PHE A 1 102 ? 175.13690 151.04830 182.88374 1.000 50.65567 102 PHE E N 1
ATOM 694 C CA . PHE A 1 102 ? 176.18842 151.98150 182.51549 1.000 53.38224 102 PHE E CA 1
ATOM 695 C C . PHE A 1 102 ? 176.81679 151.54869 181.20146 1.000 56.21958 102 PHE E C 1
ATOM 696 O O . PHE A 1 102 ? 176.74540 150.37890 180.82114 1.000 60.38902 102 PHE E O 1
ATOM 704 N N . PHE A 1 103 ? 177.42622 152.50561 180.50682 1.000 54.49215 103 PHE E N 1
ATOM 705 C CA . PHE A 1 103 ? 178.21870 152.18543 179.32655 1.000 61.53372 103 PHE E CA 1
ATOM 706 C C . PHE A 1 103 ? 179.29705 151.16659 179.65085 1.000 62.31577 103 PHE E C 1
ATOM 707 O O . PHE A 1 103 ? 180.10273 151.36755 180.56395 1.000 61.96642 103 PHE E O 1
ATOM 715 N N . SER A 1 104 ? 179.30879 150.07050 178.89889 1.000 60.80358 104 SER E N 1
ATOM 716 C CA . SER A 1 104 ? 180.44850 149.17027 178.93994 1.000 65.37147 104 SER E CA 1
ATOM 717 C C . SER A 1 104 ? 181.67017 149.89195 178.39049 1.000 73.39090 104 SER E C 1
ATOM 718 O O . SER A 1 104 ? 181.57600 150.64763 177.41979 1.000 75.55019 104 SER E O 1
ATOM 721 N N . GLU A 1 105 ? 182.82236 149.66937 179.02810 1.000 74.10930 105 GLU E N 1
ATOM 722 C CA . GLU A 1 105 ? 184.02366 150.40775 178.65140 1.000 68.37406 105 GLU E CA 1
ATOM 723 C C . GLU A 1 105 ? 184.40974 150.15560 177.20128 1.000 70.54652 105 GLU E C 1
ATOM 724 O O . GLU A 1 105 ? 184.97941 151.03900 176.54804 1.000 71.42264 105 GLU E O 1
ATOM 730 N N . LYS A 1 106 ? 184.09998 148.96749 176.67798 1.000 72.03200 106 LYS E N 1
ATOM 731 C CA . LYS A 1 106 ? 184.34884 148.70192 175.26639 1.000 71.51880 106 LYS E CA 1
ATOM 732 C C . LYS A 1 106 ? 183.53641 149.64023 174.38374 1.000 71.90856 106 LYS E C 1
ATOM 733 O O . LYS A 1 106 ? 184.04604 150.16240 173.38604 1.000 72.12274 106 LYS E O 1
ATOM 739 N N . THR A 1 107 ? 182.27386 149.88003 174.74331 1.000 67.64358 107 THR E N 1
ATOM 740 C CA . THR A 1 107 ? 181.46409 150.82795 173.98736 1.000 65.41364 107 THR E CA 1
ATOM 741 C C . THR A 1 107 ? 182.06547 152.22434 174.04850 1.000 65.77643 107 THR E C 1
ATOM 742 O O . THR A 1 107 ? 182.12828 152.92655 173.03286 1.000 72.70104 107 THR E O 1
ATOM 746 N N . LYS A 1 108 ? 182.52939 152.63535 175.23028 1.000 68.36327 108 LYS E N 1
ATOM 747 C CA . LYS A 1 108 ? 183.13966 153.95188 175.37428 1.000 69.04197 108 LYS E CA 1
ATOM 748 C C . LYS A 1 108 ? 184.35497 154.09789 174.46854 1.000 72.17617 108 LYS E C 1
ATOM 749 O O . LYS A 1 108 ? 184.47342 155.07934 173.72515 1.000 72.03484 108 LYS E O 1
ATOM 755 N N . GLU A 1 109 ? 185.27157 153.12565 174.51026 1.000 77.26927 109 GLU E N 1
ATOM 756 C CA . GLU A 1 109 ? 186.49370 153.26942 173.72537 1.000 78.83057 109 GLU E CA 1
ATOM 757 C C . GLU A 1 109 ? 186.20178 153.16796 172.23348 1.000 77.47253 109 GLU E C 1
ATOM 758 O O . GLU A 1 109 ? 186.80707 153.88734 171.43104 1.000 75.59153 109 GLU E O 1
ATOM 764 N N . HIS A 1 110 ? 185.26825 152.29543 171.84035 1.000 77.27045 110 HIS E N 1
ATOM 765 C CA . HIS A 1 110 ? 184.90887 152.19248 170.43112 1.000 79.77512 110 HIS E CA 1
ATOM 766 C C . HIS A 1 110 ? 184.30980 153.49786 169.92770 1.000 81.24824 110 HIS E C 1
ATOM 767 O O . HIS A 1 110 ? 184.67109 153.97737 168.84781 1.000 82.94329 110 HIS E O 1
ATOM 774 N N . PHE A 1 111 ? 183.40109 154.09566 170.70174 1.000 72.18248 111 PHE E N 1
ATOM 775 C CA . PHE A 1 111 ? 182.79290 155.35297 170.28607 1.000 65.84365 111 PHE E CA 1
ATOM 776 C C . PHE A 1 111 ? 183.80776 156.48623 170.27853 1.000 68.37398 111 PHE E C 1
ATOM 777 O O . PHE A 1 111 ? 183.69617 157.40962 169.46518 1.000 73.82452 111 PHE E O 1
ATOM 785 N N . ALA A 1 112 ? 184.79900 156.43780 171.17144 1.000 77.76251 112 ALA E N 1
ATOM 786 C CA . ALA A 1 112 ? 185.81936 157.47929 171.18886 1.000 80.30093 112 ALA E CA 1
ATOM 787 C C . ALA A 1 112 ? 186.80362 157.32692 170.03650 1.000 81.09777 112 ALA E C 1
ATOM 788 O O . ALA A 1 112 ? 187.37240 158.32352 169.57634 1.000 78.35263 112 ALA E O 1
ATOM 790 N N . GLN A 1 113 ? 187.02477 156.09777 169.56544 1.000 84.97581 113 GLN E N 1
ATOM 791 C CA . GLN A 1 113 ? 187.97445 155.87518 168.47911 1.000 84.66350 113 GLN E CA 1
ATOM 792 C C . GLN A 1 113 ? 187.52238 156.56603 167.19741 1.000 85.02639 113 GLN E C 1
ATOM 793 O O . GLN A 1 113 ? 188.19316 157.47511 166.69574 1.000 86.71773 113 GLN E O 1
ATOM 799 N N . ASN A 1 114 ? 186.37828 156.15074 166.65324 1.000 87.27113 114 ASN E N 1
ATOM 800 C CA . ASN A 1 114 ? 185.88066 156.69112 165.39593 1.000 88.46028 114 ASN E CA 1
ATOM 801 C C . ASN A 1 114 ? 184.95848 157.89044 165.59114 1.000 84.33942 114 ASN E C 1
ATOM 802 O O . ASN A 1 114 ? 184.13817 158.17756 164.71171 1.000 83.59264 114 ASN E O 1
ATOM 807 N N . ASP A 1 115 ? 185.07759 158.58848 166.72212 1.000 78.45731 115 ASP E N 1
ATOM 808 C CA . ASP A 1 115 ? 184.38554 159.85642 166.96040 1.000 80.20941 115 ASP E CA 1
ATOM 809 C C . ASP A 1 115 ? 182.86974 159.71568 166.82113 1.000 83.07660 115 ASP E C 1
ATOM 810 O O . ASP A 1 115 ? 182.20121 160.53870 166.19301 1.000 85.53288 115 ASP E O 1
ATOM 815 N N . ILE A 1 116 ? 182.32541 158.66105 167.41801 1.000 80.59393 116 ILE E N 1
ATOM 816 C CA . ILE A 1 116 ? 180.88168 158.46164 167.46921 1.000 77.72240 116 ILE E CA 1
ATOM 817 C C . ILE A 1 116 ? 180.36357 159.06703 168.76618 1.000 78.13110 116 ILE E C 1
ATOM 818 O O . ILE A 1 116 ? 180.76390 158.65117 169.85864 1.000 79.72451 116 ILE E O 1
ATOM 823 N N . ALA A 1 117 ? 179.47772 160.05161 168.64740 1.000 68.84226 117 ALA E N 1
ATOM 824 C CA . ALA A 1 117 ? 178.91190 160.69223 169.82517 1.000 67.23989 117 ALA E CA 1
ATOM 825 C C . ALA A 1 117 ? 178.00148 159.72533 170.56957 1.000 63.84830 117 ALA E C 1
ATOM 826 O O . ALA A 1 117 ? 177.31626 158.89924 169.96224 1.000 66.43759 117 ALA E O 1
ATOM 828 N N . TYR A 1 118 ? 178.00063 159.83167 171.89959 1.000 61.04584 118 TYR E N 1
ATOM 829 C CA . TYR A 1 118 ? 177.21386 158.92188 172.72307 1.000 61.02419 118 TYR E CA 1
ATOM 830 C C . TYR A 1 118 ? 175.71688 159.16171 172.59663 1.000 60.18039 118 TYR E C 1
ATOM 831 O O . TYR A 1 118 ? 174.93210 158.26092 172.90990 1.000 58.20733 118 TYR E O 1
ATOM 840 N N . THR A 1 119 ? 175.30120 160.34479 172.14951 1.000 63.54246 119 THR E N 1
ATOM 841 C CA . THR A 1 119 ? 173.88904 160.69228 172.10968 1.000 66.08921 119 THR E CA 1
ATOM 842 C C . THR A 1 119 ? 173.54156 161.37124 170.79329 1.000 67.30918 119 THR E C 1
ATOM 843 O O . THR A 1 119 ? 174.34834 162.11686 170.23160 1.000 68.37960 119 THR E O 1
ATOM 847 N N . GLU A 1 120 ? 172.33163 161.10515 170.31726 1.000 60.35067 120 GLU E N 1
ATOM 848 C CA . GLU A 1 120 ? 171.75361 161.74258 169.14597 1.000 58.34907 120 GLU E CA 1
ATOM 849 C C . GLU A 1 120 ? 170.75645 162.81547 169.56777 1.000 62.94437 120 GLU E C 1
ATOM 850 O O . GLU A 1 120 ? 170.22323 162.80176 170.67995 1.000 68.82555 120 GLU E O 1
ATOM 856 N N . THR A 1 121 ? 170.47404 163.72047 168.63605 1.000 52.02228 121 THR E N 1
ATOM 857 C CA . THR A 1 121 ? 169.71725 164.94663 168.87130 1.000 45.90150 121 THR E CA 1
ATOM 858 C C . THR A 1 121 ? 168.53499 165.02039 167.91404 1.000 52.19136 121 THR E C 1
ATOM 859 O O . THR A 1 121 ? 168.35419 165.99046 167.17782 1.000 58.03847 121 THR E O 1
ATOM 863 N N . LYS A 1 122 ? 167.73141 163.95818 167.89888 1.000 49.27236 122 LYS E N 1
ATOM 864 C CA . LYS A 1 122 ? 166.72063 163.77017 166.86518 1.000 45.49425 122 LYS E CA 1
ATOM 865 C C . LYS A 1 122 ? 165.75346 164.94808 166.79807 1.000 48.11111 122 LYS E C 1
ATOM 866 O O . LYS A 1 122 ? 165.27373 165.44475 167.82048 1.000 46.54627 122 LYS E O 1
ATOM 872 N N . PHE A 1 123 ? 165.47191 165.39736 165.57769 1.000 47.00232 123 PHE E N 1
ATOM 873 C CA . PHE A 1 123 ? 164.57075 166.51497 165.33509 1.000 43.75010 123 PHE E CA 1
ATOM 874 C C . PHE A 1 123 ? 163.22195 166.00173 164.85300 1.000 42.49484 123 PHE E C 1
ATOM 875 O O . PHE A 1 123 ? 163.15021 165.03377 164.09110 1.000 46.21926 123 PHE E O 1
ATOM 883 N N . GLU A 1 124 ? 162.15384 166.65866 165.30078 1.000 32.39768 124 GLU E N 1
ATOM 884 C CA . GLU A 1 124 ? 160.79519 166.20751 165.05085 1.000 33.63142 124 GLU E CA 1
ATOM 885 C C . GLU A 1 124 ? 159.89685 167.40082 164.76170 1.000 41.17249 124 GLU E C 1
ATOM 886 O O . GLU A 1 124 ? 160.23348 168.54767 165.06062 1.000 41.00413 124 GLU E O 1
ATOM 892 N N . ASN A 1 125 ? 158.73937 167.10827 164.17866 1.000 40.67221 125 ASN E N 1
ATOM 893 C CA . ASN A 1 125 ? 157.65974 168.06507 163.99970 1.000 38.14133 125 ASN E CA 1
ATOM 894 C C . ASN A 1 125 ? 156.40446 167.53528 164.67597 1.000 41.12077 125 ASN E C 1
ATOM 895 O O . ASN A 1 125 ? 156.30775 166.35683 165.02653 1.000 54.61065 125 ASN E O 1
ATOM 900 N N . THR A 1 126 ? 155.43006 168.42300 164.85269 1.000 29.60492 126 THR E N 1
ATOM 901 C CA . THR A 1 126 ? 154.10291 168.01799 165.29427 1.000 39.24926 126 THR E CA 1
ATOM 902 C C . THR A 1 126 ? 152.97900 168.53701 164.41604 1.000 42.87021 126 THR E C 1
ATOM 903 O O . THR A 1 126 ? 151.88658 167.95929 164.45484 1.000 56.60477 126 THR E O 1
ATOM 907 N N . ILE A 1 127 ? 153.20524 169.59011 163.62803 1.000 37.32574 127 ILE E N 1
ATOM 908 C CA . ILE A 1 127 ? 152.22785 170.13931 162.69129 1.000 47.79002 127 ILE E CA 1
ATOM 909 C C . ILE A 1 127 ? 150.90547 170.38849 163.41024 1.000 49.39262 127 ILE E C 1
ATOM 910 O O . ILE A 1 127 ? 150.88737 170.64831 164.61870 1.000 52.97054 127 ILE E O 1
ATOM 915 N N . ASN A 1 128 ? 149.79543 170.32120 162.67966 1.000 46.15714 128 ASN E N 1
ATOM 916 C CA . ASN A 1 128 ? 148.47995 170.58571 163.24196 1.000 48.57755 128 ASN E CA 1
ATOM 917 C C . ASN A 1 128 ? 147.42996 170.17449 162.22585 1.000 52.95716 128 ASN E C 1
ATOM 918 O O . ASN A 1 128 ? 147.62552 170.35493 161.02244 1.000 56.89789 128 ASN E O 1
ATOM 923 N N . ARG A 1 129 ? 146.32139 169.62377 162.71510 1.000 59.40443 129 ARG E N 1
ATOM 924 C CA . ARG A 1 129 ? 145.23013 169.23469 161.83366 1.000 61.31970 129 ARG E CA 1
ATOM 925 C C . ARG A 1 129 ? 144.28344 170.38506 161.52239 1.000 62.48893 129 ARG E C 1
ATOM 926 O O . ARG A 1 129 ? 143.39573 170.22428 160.67820 1.000 61.58283 129 ARG E O 1
ATOM 934 N N . LEU A 1 130 ? 144.45138 171.53330 162.17480 1.000 62.21571 130 LEU E N 1
ATOM 935 C CA . LEU A 1 130 ? 143.60761 172.69475 161.93209 1.000 64.23855 130 LEU E CA 1
ATOM 936 C C . LEU A 1 130 ? 144.26795 173.74045 161.04843 1.000 63.76209 130 LEU E C 1
ATOM 937 O O . LEU A 1 130 ? 143.56446 174.46963 160.34252 1.000 64.14247 130 LEU E O 1
ATOM 942 N N . THR A 1 131 ? 145.59713 173.83714 161.07187 1.000 60.69868 131 THR E N 1
ATOM 943 C CA . THR A 1 131 ? 146.29639 174.81667 160.24950 1.000 61.35915 131 THR E CA 1
ATOM 944 C C . THR A 1 131 ? 147.51951 174.27654 159.52605 1.000 58.22511 131 THR E C 1
ATOM 945 O O . THR A 1 131 ? 147.99469 174.94467 158.60317 1.000 58.49653 131 THR E O 1
ATOM 949 N N . ALA A 1 132 ? 148.04135 173.10602 159.89918 1.000 62.86234 132 ALA E N 1
ATOM 950 C CA . ALA A 1 132 ? 149.23896 172.53117 159.28180 1.000 59.81887 132 ALA E CA 1
ATOM 951 C C . ALA A 1 132 ? 150.40077 173.52113 159.29599 1.000 57.49051 132 ALA E C 1
ATOM 952 O O . ALA A 1 132 ? 151.15231 173.64723 158.32791 1.000 61.90269 132 ALA E O 1
ATOM 954 N N . VAL A 1 133 ? 150.55124 174.22992 160.41598 1.000 49.47182 133 VAL E N 1
ATOM 955 C CA . VAL A 1 133 ? 151.56956 175.26917 160.51056 1.000 49.91951 133 VAL E CA 1
ATOM 956 C C . VAL A 1 133 ? 152.94708 174.70215 160.83115 1.000 59.96230 133 VAL E C 1
ATOM 957 O O . VAL A 1 133 ? 153.94676 175.41777 160.68765 1.000 66.58216 133 VAL E O 1
ATOM 961 N N . ALA A 1 134 ? 153.02255 173.43865 161.26129 1.000 57.16005 134 ALA E N 1
ATOM 962 C CA . ALA A 1 134 ? 154.25799 172.78034 161.68499 1.000 53.51499 134 ALA E CA 1
ATOM 963 C C . ALA A 1 134 ? 154.81418 173.40772 162.95846 1.000 52.82755 134 ALA E C 1
ATOM 964 O O . ALA A 1 134 ? 154.50762 174.55876 163.27822 1.000 56.97592 134 ALA E O 1
ATOM 966 N N . ASN A 1 135 ? 155.60766 172.64611 163.70753 1.000 52.59547 135 ASN E N 1
ATOM 967 C CA . ASN A 1 135 ? 156.18611 173.12071 164.95799 1.000 47.05117 135 ASN E CA 1
ATOM 968 C C . ASN A 1 135 ? 157.36755 172.23464 165.33863 1.000 45.82207 135 ASN E C 1
ATOM 969 O O . ASN A 1 135 ? 157.21356 171.01291 165.45526 1.000 54.89635 135 ASN E O 1
ATOM 974 N N . PRO A 1 136 ? 158.55188 172.80339 165.54383 1.000 31.09622 136 PRO E N 1
ATOM 975 C CA . PRO A 1 136 ? 159.74312 171.97835 165.77494 1.000 41.93527 136 PRO E CA 1
ATOM 976 C C . PRO A 1 136 ? 159.73950 171.33595 167.15499 1.000 54.71506 136 PRO E C 1
ATOM 977 O O . PRO A 1 136 ? 158.99252 171.71077 168.05988 1.000 58.41254 136 PRO E O 1
ATOM 981 N N . ARG A 1 137 ? 160.60531 170.33444 167.29524 1.000 55.86649 137 ARG E N 1
ATOM 982 C CA . ARG A 1 137 ? 160.81080 169.62777 168.55129 1.000 42.53986 137 ARG E CA 1
ATOM 983 C C . ARG A 1 137 ? 162.17223 168.95002 168.50060 1.000 49.66780 137 ARG E C 1
ATOM 984 O O . ARG A 1 137 ? 162.61192 168.50475 167.44020 1.000 65.47310 137 ARG E O 1
ATOM 992 N N . GLN A 1 138 ? 162.83815 168.87867 169.64982 1.000 56.74430 138 GLN E N 1
ATOM 993 C CA . GLN A 1 138 ? 164.12757 168.20843 169.75367 1.000 59.29716 138 GLN E CA 1
ATOM 994 C C . GLN A 1 138 ? 164.06886 167.17478 170.86664 1.000 63.74902 138 GLN E C 1
ATOM 995 O O . GLN A 1 138 ? 163.62446 167.48170 171.97689 1.000 62.56534 138 GLN E O 1
ATOM 1001 N N . ILE A 1 139 ? 164.51563 165.95562 170.57236 1.000 55.86038 139 ILE E N 1
ATOM 1002 C CA . ILE A 1 139 ? 164.53806 164.87082 171.54420 1.000 53.11201 139 ILE E CA 1
ATOM 1003 C C . ILE A 1 139 ? 165.92958 164.25169 171.55801 1.000 54.01294 139 ILE E C 1
ATOM 1004 O O . ILE A 1 139 ? 166.45111 163.85039 170.51144 1.000 54.67915 139 ILE E O 1
ATOM 1009 N N . GLU A 1 140 ? 166.53328 164.18881 172.74037 1.000 57.22040 140 GLU E N 1
ATOM 1010 C CA . GLU A 1 140 ? 167.82936 163.55309 172.91650 1.000 47.29011 140 GLU E CA 1
ATOM 1011 C C . GLU A 1 140 ? 167.64386 162.05720 173.12190 1.000 56.28995 140 GLU E C 1
ATOM 1012 O O . GLU A 1 140 ? 166.76681 161.62585 173.87446 1.000 67.36833 140 GLU E O 1
ATOM 1018 N N . ARG A 1 141 ? 168.46529 161.26884 172.43622 1.000 45.31090 141 ARG E N 1
ATOM 1019 C CA . ARG A 1 141 ? 168.44733 159.81766 172.54793 1.000 45.38922 141 ARG E CA 1
ATOM 1020 C C . ARG A 1 141 ? 169.87715 159.32725 172.70795 1.000 49.10801 141 ARG E C 1
ATOM 1021 O O . ARG A 1 141 ? 170.83010 160.07407 172.49581 1.000 48.26459 141 ARG E O 1
ATOM 1029 N N . VAL A 1 142 ? 170.03640 158.06849 173.08395 1.000 47.93314 142 VAL E N 1
ATOM 1030 C CA . VAL A 1 142 ? 171.37080 157.48257 173.11793 1.000 45.07725 142 VAL E CA 1
ATOM 1031 C C . VAL A 1 142 ? 171.68737 156.95265 171.72870 1.000 44.41151 142 VAL E C 1
ATOM 1032 O O . VAL A 1 142 ? 170.79414 156.56785 170.96659 1.000 38.27309 142 VAL E O 1
ATOM 1036 N N . THR A 1 143 ? 172.97317 156.94781 171.38959 1.000 49.99182 143 THR E N 1
ATOM 1037 C CA . THR A 1 143 ? 173.39293 156.53701 170.05798 1.000 47.63838 143 THR E CA 1
ATOM 1038 C C . THR A 1 143 ? 173.04726 155.07423 169.81194 1.000 46.44087 143 THR E C 1
ATOM 1039 O O . THR A 1 143 ? 173.21566 154.22215 170.68745 1.000 55.16017 143 THR E O 1
ATOM 1043 N N . ARG A 1 144 ? 172.54038 154.79444 168.61348 1.000 54.69540 144 ARG E N 1
ATOM 1044 C CA . ARG A 1 144 ? 172.24282 153.42585 168.21965 1.000 54.55326 144 ARG E CA 1
ATOM 1045 C C . ARG A 1 144 ? 173.49514 152.56536 168.31410 1.000 57.07430 144 ARG E C 1
ATOM 1046 O O . ARG A 1 144 ? 174.59376 152.99616 167.95544 1.000 65.52982 144 ARG E O 1
ATOM 1054 N N . GLY A 1 145 ? 173.32791 151.34399 168.81434 1.000 49.49555 145 GLY E N 1
ATOM 1055 C CA . GLY A 1 145 ? 174.43726 150.43798 168.99733 1.000 50.40815 145 GLY E CA 1
ATOM 1056 C C . GLY A 1 145 ? 175.16482 150.57697 170.31538 1.000 50.98533 145 GLY E C 1
ATOM 1057 O O . GLY A 1 145 ? 176.07654 149.78510 170.58541 1.000 46.57958 145 GLY E O 1
ATOM 1058 N N . SER A 1 146 ? 174.79788 151.55503 171.14055 1.000 53.99986 146 SER E N 1
ATOM 1059 C CA . SER A 1 146 ? 175.38094 151.67147 172.46853 1.000 47.59670 146 SER E CA 1
ATOM 1060 C C . SER A 1 146 ? 175.02531 150.44691 173.29887 1.000 53.96245 146 SER E C 1
ATOM 1061 O O . SER A 1 146 ? 173.99380 149.80476 173.08940 1.000 62.14738 146 SER E O 1
ATOM 1064 N N . GLU A 1 147 ? 175.89640 150.11233 174.24494 1.000 47.00350 147 GLU E N 1
ATOM 1065 C CA . GLU A 1 147 ? 175.77098 148.85321 174.96513 1.000 52.05427 147 GLU E CA 1
ATOM 1066 C C . GLU A 1 147 ? 175.97274 149.10970 176.45119 1.000 50.79392 147 GLU E C 1
ATOM 1067 O O . GLU A 1 147 ? 176.96398 149.73071 176.84521 1.000 55.44067 147 GLU E O 1
ATOM 1073 N N . PHE A 1 148 ? 175.03372 148.63653 177.26924 1.000 45.42893 148 PHE E N 1
ATOM 1074 C CA . PHE A 1 148 ? 175.02506 148.87963 178.70388 1.000 43.29444 148 PHE E CA 1
ATOM 1075 C C . PHE A 1 148 ? 175.09570 147.56095 179.46478 1.000 50.28236 148 PHE E C 1
ATOM 1076 O O . PHE A 1 148 ? 174.76961 146.49955 178.93294 1.000 57.66805 148 PHE E O 1
ATOM 1084 N N . ASP A 1 149 ? 175.50294 147.63990 180.73065 1.000 52.42572 149 ASP E N 1
ATOM 1085 C CA . ASP A 1 149 ? 175.65027 146.47238 181.59381 1.000 53.76860 149 ASP E CA 1
ATOM 1086 C C . ASP A 1 149 ? 174.52105 146.42545 182.61514 1.000 48.24833 149 ASP E C 1
ATOM 1087 O O . ASP A 1 149 ? 174.22449 147.43299 183.26345 1.000 56.56676 149 ASP E O 1
ATOM 1092 N N . PHE A 1 150 ? 173.90550 145.25468 182.76615 1.000 37.49043 150 PHE E N 1
ATOM 1093 C CA . PHE A 1 150 ? 172.86553 145.02693 183.76201 1.000 42.83001 150 PHE E CA 1
ATOM 1094 C C . PHE A 1 150 ? 173.35814 143.99908 184.77164 1.000 50.84717 150 PHE E C 1
ATOM 1095 O O . PHE A 1 150 ? 173.91213 142.96451 184.38934 1.000 60.13386 150 PHE E O 1
ATOM 1103 N N . VAL A 1 151 ? 173.17030 144.29485 186.05762 1.000 37.48848 151 VAL E N 1
ATOM 1104 C CA . VAL A 1 151 ? 173.83197 143.56048 187.13203 1.000 35.94479 151 VAL E CA 1
ATOM 1105 C C . VAL A 1 151 ? 172.74451 143.02302 188.07005 1.000 30.75081 151 VAL E C 1
ATOM 1106 O O . VAL A 1 151 ? 172.88266 143.04374 189.29693 1.000 35.67836 151 VAL E O 1
ATOM 1110 N N . PHE A 1 152 ? 171.61635 142.59249 187.49976 1.000 16.53874 152 PHE E N 1
ATOM 1111 C CA . PHE A 1 152 ? 170.46047 142.18714 188.30143 1.000 22.20767 152 PHE E CA 1
ATOM 1112 C C . PHE A 1 152 ? 170.81774 141.16916 189.38022 1.000 30.57896 152 PHE E C 1
ATOM 1113 O O . PHE A 1 152 ? 171.15665 140.02880 189.06837 1.000 46.44906 152 PHE E O 1
ATOM 1121 N N . ILE A 1 153 ? 170.71756 141.54356 190.64992 1.000 24.45621 153 ILE E N 1
ATOM 1122 C CA . ILE A 1 153 ? 171.02728 140.63795 191.75125 1.000 19.23855 153 ILE E CA 1
ATOM 1123 C C . ILE A 1 153 ? 169.72742 140.02242 192.24402 1.000 14.29893 153 ILE E C 1
ATOM 1124 O O . ILE A 1 153 ? 168.78601 140.74183 192.59542 1.000 45.30814 153 ILE E O 1
ATOM 1129 N N . TYR A 1 154 ? 169.67152 138.69488 192.27672 1.000 12.98893 154 TYR E N 1
ATOM 1130 C CA . TYR A 1 154 ? 168.49231 137.95790 192.70802 1.000 25.67797 154 TYR E CA 1
ATOM 1131 C C . TYR A 1 154 ? 168.82992 137.22478 194.00023 1.000 36.28160 154 TYR E C 1
ATOM 1132 O O . TYR A 1 154 ? 169.62830 136.28368 193.99603 1.000 46.78981 154 TYR E O 1
ATOM 1141 N N . ASN A 1 155 ? 168.22360 137.65309 195.10160 1.000 48.65954 155 ASN E N 1
ATOM 1142 C CA . ASN A 1 155 ? 168.44648 137.01457 196.39119 1.000 45.86198 155 ASN E CA 1
ATOM 1143 C C . ASN A 1 155 ? 167.50374 135.82714 196.53240 1.000 50.43842 155 ASN E C 1
ATOM 1144 O O . ASN A 1 155 ? 166.28265 135.98679 196.43817 1.000 59.63906 155 ASN E O 1
ATOM 1149 N N . VAL A 1 156 ? 168.06107 134.63887 196.76355 1.000 53.32593 156 VAL E N 1
ATOM 1150 C CA . VAL A 1 156 ? 167.26340 133.42118 196.82617 1.000 57.82761 156 VAL E CA 1
ATOM 1151 C C . VAL A 1 156 ? 166.61417 133.30908 198.19712 1.000 61.64081 156 VAL E C 1
ATOM 1152 O O . VAL A 1 156 ? 167.18343 132.71499 199.11920 1.000 62.13563 156 VAL E O 1
ATOM 1156 N N . ASP A 1 157 ? 165.41438 133.87441 198.33967 1.000 66.77831 157 ASP E N 1
ATOM 1157 C CA . ASP A 1 157 ? 164.70158 133.76127 199.60645 1.000 65.89530 157 ASP E CA 1
ATOM 1158 C C . ASP A 1 157 ? 164.23864 132.33165 199.84676 1.000 73.48422 157 ASP E C 1
ATOM 1159 O O . ASP A 1 157 ? 164.35577 131.81396 200.96342 1.000 75.69346 157 ASP E O 1
ATOM 1164 N N . GLU A 1 158 ? 163.71663 131.67761 198.81288 1.000 81.92057 158 GLU E N 1
ATOM 1165 C CA . GLU A 1 158 ? 163.28559 130.29135 198.89889 1.000 84.82614 158 GLU E CA 1
ATOM 1166 C C . GLU A 1 158 ? 163.95583 129.50106 197.78540 1.000 84.77558 158 GLU E C 1
ATOM 1167 O O . GLU A 1 158 ? 164.06213 129.97851 196.65200 1.000 84.81447 158 GLU E O 1
ATOM 1173 N N . GLU A 1 159 ? 164.41369 128.29237 198.11697 1.000 78.81964 159 GLU E N 1
ATOM 1174 C CA . GLU A 1 159 ? 165.20974 127.51533 197.17170 1.000 78.33876 159 GLU E CA 1
ATOM 1175 C C . GLU A 1 159 ? 164.37986 127.06566 195.97519 1.000 76.83417 159 GLU E C 1
ATOM 1176 O O . GLU A 1 159 ? 164.79471 127.23454 194.82286 1.000 74.69525 159 GLU E O 1
ATOM 1182 N N . SER A 1 160 ? 163.20150 126.49543 196.22460 1.000 75.18166 160 SER E N 1
ATOM 1183 C CA . SER A 1 160 ? 162.40318 125.93005 195.14326 1.000 78.68058 160 SER E CA 1
ATOM 1184 C C . SER A 1 160 ? 161.57421 126.99719 194.44051 1.000 77.60416 160 SER E C 1
ATOM 1185 O O . SER A 1 160 ? 160.36285 126.83367 194.26191 1.000 73.32938 160 SER E O 1
ATOM 1188 N N . GLN A 1 161 ? 162.21756 128.09304 194.04207 1.000 69.91942 161 GLN E N 1
ATOM 1189 C CA . GLN A 1 161 ? 161.57713 129.12372 193.23601 1.000 63.80836 161 GLN E CA 1
ATOM 1190 C C . GLN A 1 161 ? 162.44025 129.63575 192.09748 1.000 63.05548 161 GLN E C 1
ATOM 1191 O O . GLN A 1 161 ? 161.88671 130.16670 191.12673 1.000 63.98422 161 GLN E O 1
ATOM 1197 N N . VAL A 1 162 ? 163.76518 129.49110 192.17413 1.000 56.62653 162 VAL E N 1
ATOM 1198 C CA . VAL A 1 162 ? 164.64211 130.04215 191.14496 1.000 55.36368 162 VAL E CA 1
ATOM 1199 C C . VAL A 1 162 ? 164.33128 129.41290 189.79495 1.000 61.93202 162 VAL E C 1
ATOM 1200 O O . VAL A 1 162 ? 164.13547 130.11211 188.79301 1.000 62.20831 162 VAL E O 1
ATOM 1204 N N . GLU A 1 163 ? 164.23398 128.08085 189.76021 1.000 73.70783 163 GLU E N 1
ATOM 1205 C CA . GLU A 1 163 ? 163.90752 127.36758 188.53095 1.000 74.04500 163 GLU E CA 1
ATOM 1206 C C . GLU A 1 163 ? 162.56838 127.79203 187.94749 1.000 75.81096 163 GLU E C 1
ATOM 1207 O O . GLU A 1 163 ? 162.22272 127.34939 186.84716 1.000 74.78632 163 GLU E O 1
ATOM 1213 N N . ASP A 1 164 ? 161.80311 128.61150 188.66433 1.000 64.76063 164 ASP E N 1
ATOM 1214 C CA . ASP A 1 164 ? 160.63741 129.29400 188.12581 1.000 64.06111 164 ASP E CA 1
ATOM 1215 C C . ASP A 1 164 ? 160.89146 130.77878 187.91997 1.000 66.28887 164 ASP E C 1
ATOM 1216 O O . ASP A 1 164 ? 160.55722 131.32310 186.86144 1.000 64.74368 164 ASP E O 1
ATOM 1221 N N . ASP A 1 165 ? 161.51660 131.43850 188.90095 1.000 57.66253 165 ASP E N 1
ATOM 1222 C CA . ASP A 1 165 ? 161.64481 132.89263 188.86366 1.000 47.23673 165 ASP E CA 1
ATOM 1223 C C . ASP A 1 165 ? 162.38278 133.34926 187.61581 1.000 49.57986 165 ASP E C 1
ATOM 1224 O O . ASP A 1 165 ? 161.92787 134.25617 186.90936 1.000 61.91156 165 ASP E O 1
ATOM 1229 N N . PHE A 1 166 ? 163.51545 132.71320 187.31444 1.000 50.12260 166 PHE E N 1
ATOM 1230 C CA . PHE A 1 166 ? 164.27592 133.09580 186.13131 1.000 53.99522 166 PHE E CA 1
ATOM 1231 C C . PHE A 1 166 ? 163.45218 132.89979 184.86676 1.000 57.38390 166 PHE E C 1
ATOM 1232 O O . PHE A 1 166 ? 163.53963 133.70515 183.93198 1.000 62.96220 166 PHE E O 1
ATOM 1240 N N . GLU A 1 167 ? 162.61635 131.85682 184.83393 1.000 63.27169 167 GLU E N 1
ATOM 1241 C CA . GLU A 1 167 ? 161.72041 131.67713 183.69711 1.000 60.16372 167 GLU E CA 1
ATOM 1242 C C . GLU A 1 167 ? 160.81830 132.88865 183.52873 1.000 60.07759 167 GLU E C 1
ATOM 1243 O O . GLU A 1 167 ? 160.58647 133.35070 182.40580 1.000 63.89871 167 GLU E O 1
ATOM 1249 N N . ASN A 1 168 ? 160.29922 133.41827 184.63616 1.000 52.56586 168 ASN E N 1
ATOM 1250 C CA . ASN A 1 168 ? 159.59523 134.69107 184.56882 1.000 59.87949 168 ASN E CA 1
ATOM 1251 C C . ASN A 1 168 ? 160.54999 135.82290 184.21463 1.000 58.28614 168 ASN E C 1
ATOM 1252 O O . ASN A 1 168 ? 160.23471 136.66207 183.36259 1.000 66.33844 168 ASN E O 1
ATOM 1257 N N . ILE A 1 169 ? 161.73444 135.84286 184.83334 1.000 49.66124 169 ILE E N 1
ATOM 1258 C CA . ILE A 1 169 ? 162.66227 136.95194 184.62682 1.000 39.20362 169 ILE E CA 1
ATOM 1259 C C . ILE A 1 169 ? 163.05639 137.04285 183.16115 1.000 48.09462 169 ILE E C 1
ATOM 1260 O O . ILE A 1 169 ? 162.95386 138.10653 182.53896 1.000 61.13296 169 ILE E O 1
ATOM 1265 N N . GLU A 1 170 ? 163.47979 135.91794 182.57707 1.000 60.91937 170 GLU E N 1
ATOM 1266 C CA . GLU A 1 170 ? 163.79128 135.91131 181.15274 1.000 63.58399 170 GLU E CA 1
ATOM 1267 C C . GLU A 1 170 ? 162.57931 136.31396 180.32572 1.000 63.32978 170 GLU E C 1
ATOM 1268 O O . GLU A 1 170 ? 162.72644 136.99494 179.30405 1.000 65.01981 170 GLU E O 1
ATOM 1274 N N . LYS A 1 171 ? 161.37573 135.93333 180.76398 1.000 49.45793 171 LYS E N 1
ATOM 1275 C CA . LYS A 1 171 ? 160.17068 136.41524 180.10123 1.000 54.17079 171 LYS E CA 1
ATOM 1276 C C . LYS A 1 171 ? 160.11008 137.93365 180.15065 1.000 51.10970 171 LYS E C 1
ATOM 1277 O O . LYS A 1 171 ? 159.91901 138.59428 179.12298 1.000 56.02811 171 LYS E O 1
ATOM 1283 N N . ALA A 1 172 ? 160.31455 138.50701 181.33921 1.000 49.39200 172 ALA E N 1
ATOM 1284 C CA . ALA A 1 172 ? 160.41374 139.95594 181.44533 1.000 44.19149 172 ALA E CA 1
ATOM 1285 C C . ALA A 1 172 ? 161.56175 140.48543 180.60447 1.000 43.81078 172 ALA E C 1
ATOM 1286 O O . ALA A 1 172 ? 161.49355 141.61002 180.09908 1.000 52.22059 172 ALA E O 1
ATOM 1288 N N . ILE A 1 173 ? 162.62334 139.69466 180.44583 1.000 45.16690 173 ILE E N 1
ATOM 1289 C CA . ILE A 1 173 ? 163.68538 140.06620 179.52000 1.000 45.87894 173 ILE E CA 1
ATOM 1290 C C . ILE A 1 173 ? 163.19576 139.94215 178.08408 1.000 54.10390 173 ILE E C 1
ATOM 1291 O O . ILE A 1 173 ? 163.40779 140.83836 177.25817 1.000 51.16297 173 ILE E O 1
ATOM 1296 N N . HIS A 1 174 ? 162.51202 138.83688 177.77312 1.000 59.88298 174 HIS E N 1
ATOM 1297 C CA . HIS A 1 174 ? 162.02100 138.62214 176.41598 1.000 51.38605 174 HIS E CA 1
ATOM 1298 C C . HIS A 1 174 ? 161.07505 139.73897 176.00015 1.000 55.55795 174 HIS E C 1
ATOM 1299 O O . HIS A 1 174 ? 161.27106 140.38446 174.96378 1.000 60.92070 174 HIS E O 1
ATOM 1306 N N . LEU A 1 175 ? 160.06034 140.00744 176.82315 1.000 49.62967 175 LEU E N 1
ATOM 1307 C CA . LEU A 1 175 ? 159.17260 141.12934 176.55132 1.000 44.44213 175 LEU E CA 1
ATOM 1308 C C . LEU A 1 175 ? 159.94434 142.43554 176.46001 1.000 43.19361 175 LEU E C 1
ATOM 1309 O O . LEU A 1 175 ? 159.56221 143.32694 175.69698 1.000 47.25197 175 LEU E O 1
ATOM 1314 N N . LEU A 1 176 ? 161.03836 142.56455 177.21350 1.000 45.70918 176 LEU E N 1
ATOM 1315 C CA . LEU A 1 176 ? 161.81289 143.79705 177.15584 1.000 41.92486 176 LEU E CA 1
ATOM 1316 C C . LEU A 1 176 ? 162.62704 143.89014 175.87417 1.000 48.14060 176 LEU E C 1
ATOM 1317 O O . LEU A 1 176 ? 162.93058 144.99794 175.41914 1.000 52.34904 176 LEU E O 1
ATOM 1322 N N . GLU A 1 177 ? 162.99304 142.75615 175.27638 1.000 59.36589 177 GLU E N 1
ATOM 1323 C CA . GLU A 1 177 ? 163.75603 142.80831 174.03725 1.000 58.19489 177 GLU E CA 1
ATOM 1324 C C . GLU A 1 177 ? 162.86683 142.90269 172.80599 1.000 54.24557 177 GLU E C 1
ATOM 1325 O O . GLU A 1 177 ? 163.38421 143.07456 171.69733 1.000 58.79630 177 GLU E O 1
ATOM 1331 N N . ASN A 1 178 ? 161.54966 142.80356 172.97580 1.000 42.43680 178 ASN E N 1
ATOM 1332 C CA . ASN A 1 178 ? 160.59291 143.04663 171.90598 1.000 42.93867 178 ASN E CA 1
ATOM 1333 C C . ASN A 1 178 ? 159.76776 144.30336 172.14582 1.000 49.92560 178 ASN E C 1
ATOM 1334 O O . ASN A 1 178 ? 158.76405 144.51368 171.45900 1.000 60.84673 178 ASN E O 1
ATOM 1339 N N . ASP A 1 179 ? 160.16192 145.14000 173.10305 1.000 50.34922 179 ASP E N 1
ATOM 1340 C CA . ASP A 1 179 ? 159.39159 146.31765 173.46992 1.000 43.06195 179 ASP E CA 1
ATOM 1341 C C . ASP A 1 179 ? 160.36185 147.43517 173.82414 1.000 36.60915 179 ASP E C 1
ATOM 1342 O O . ASP A 1 179 ? 161.52266 147.19296 174.15957 1.000 44.76147 179 ASP E O 1
ATOM 1347 N N . TYR A 1 180 ? 159.87466 148.66890 173.73920 1.000 35.73147 180 TYR E N 1
ATOM 1348 C CA . TYR A 1 180 ? 160.73283 149.81941 173.96450 1.000 41.37985 180 TYR E CA 1
ATOM 1349 C C . TYR A 1 180 ? 161.10890 149.94059 175.43817 1.000 42.05208 180 TYR E C 1
ATOM 1350 O O . TYR A 1 180 ? 160.44160 149.41117 176.32900 1.000 43.65672 180 TYR E O 1
ATOM 1359 N N . LEU A 1 181 ? 162.20850 150.64543 175.68576 1.000 34.34872 181 LEU E N 1
ATOM 1360 C CA . LEU A 1 181 ? 162.60257 151.04251 177.03231 1.000 34.13905 181 LEU E CA 1
ATOM 1361 C C . LEU A 1 181 ? 162.95307 152.52185 176.98656 1.000 42.47031 181 LEU E C 1
ATOM 1362 O O . LEU A 1 181 ? 163.92114 152.91203 176.32793 1.000 39.22586 181 LEU E O 1
ATOM 1367 N N . GLY A 1 182 ? 162.17147 153.34048 177.67333 1.000 48.54226 182 GLY E N 1
ATOM 1368 C CA . GLY A 1 182 ? 162.37214 154.77304 177.69226 1.000 40.74435 182 GLY E CA 1
ATOM 1369 C C . GLY A 1 182 ? 161.18928 155.51614 177.10408 1.000 40.99662 182 GLY E C 1
ATOM 1370 O O . GLY A 1 182 ? 160.19466 154.93114 176.67849 1.000 48.12404 182 GLY E O 1
ATOM 1371 N N . GLY A 1 183 ? 161.32407 156.83978 177.08630 1.000 40.92698 183 GLY E N 1
ATOM 1372 C CA . GLY A 1 183 ? 160.23478 157.68740 176.64923 1.000 43.25164 183 GLY E CA 1
ATOM 1373 C C . GLY A 1 183 ? 160.08672 157.73103 175.14102 1.000 37.05371 183 GLY E C 1
ATOM 1374 O O . GLY A 1 183 ? 161.05591 157.65250 174.38853 1.000 37.27311 183 GLY E O 1
ATOM 1375 N N . GLY A 1 184 ? 158.83915 157.86813 174.70451 1.000 36.86258 184 GLY E N 1
ATOM 1376 C CA . GLY A 1 184 ? 158.54731 157.98367 173.28581 1.000 35.08306 184 GLY E CA 1
ATOM 1377 C C . GLY A 1 184 ? 158.99048 156.78683 172.47752 1.000 29.64264 184 GLY E C 1
ATOM 1378 O O . GLY A 1 184 ? 159.54245 156.94941 171.38395 1.000 40.17252 184 GLY E O 1
ATOM 1379 N N . GLY A 1 185 ? 158.77264 155.57999 172.99875 1.000 32.99345 185 GLY E N 1
ATOM 1380 C CA . GLY A 1 185 ? 159.18776 154.38953 172.28468 1.000 40.90360 185 GLY E CA 1
ATOM 1381 C C . GLY A 1 185 ? 158.24770 153.95133 171.18770 1.000 39.62683 185 GLY E C 1
ATOM 1382 O O . GLY A 1 185 ? 158.65304 153.17490 170.31757 1.000 44.67587 185 GLY E O 1
ATOM 1383 N N . THR A 1 186 ? 156.99895 154.41876 171.21103 1.000 28.81877 186 THR E N 1
ATOM 1384 C CA . THR A 1 186 ? 156.05814 154.03729 170.16440 1.000 28.42850 186 THR E CA 1
ATOM 1385 C C . THR A 1 186 ? 156.48777 154.61389 168.82085 1.000 31.76974 186 THR E C 1
ATOM 1386 O O . THR A 1 186 ? 156.57940 153.89085 167.82267 1.000 46.70295 186 THR E O 1
ATOM 1390 N N . ARG A 1 187 ? 156.76730 155.91248 168.77902 1.000 25.98550 187 ARG E N 1
ATOM 1391 C CA . ARG A 1 187 ? 157.53315 156.48225 167.67810 1.000 26.46172 187 ARG E CA 1
ATOM 1392 C C . ARG A 1 187 ? 158.96783 156.00031 167.82484 1.000 32.28491 187 ARG E C 1
ATOM 1393 O O . ARG A 1 187 ? 159.68736 156.46405 168.71324 1.000 46.53415 187 ARG E O 1
ATOM 1401 N N . GLY A 1 188 ? 159.39450 155.10434 166.93494 1.000 43.36153 188 GLY E N 1
ATOM 1402 C CA . GLY A 1 188 ? 160.46273 154.16017 167.21912 1.000 50.56291 188 GLY E CA 1
ATOM 1403 C C . GLY A 1 188 ? 161.62221 154.65903 168.05237 1.000 51.32441 188 GLY E C 1
ATOM 1404 O O . GLY A 1 188 ? 162.35996 155.55888 167.64367 1.000 53.38368 188 GLY E O 1
ATOM 1405 N N . ASN A 1 189 ? 161.78536 154.05924 169.22969 1.000 36.36234 189 ASN E N 1
ATOM 1406 C CA . ASN A 1 189 ? 162.81028 154.45398 170.18382 1.000 26.94003 189 ASN E CA 1
ATOM 1407 C C . ASN A 1 189 ? 162.95187 153.36839 171.23740 1.000 42.98263 189 ASN E C 1
ATOM 1408 O O . ASN A 1 189 ? 162.07655 152.51490 171.39980 1.000 49.89746 189 ASN E O 1
ATOM 1413 N N . GLY A 1 190 ? 164.07535 153.41618 171.94808 1.000 50.83548 190 GLY E N 1
ATOM 1414 C CA . GLY A 1 190 ? 164.24964 152.62411 173.15314 1.000 41.26894 190 GLY E CA 1
ATOM 1415 C C . GLY A 1 190 ? 164.17109 151.12717 172.96737 1.000 44.83147 190 GLY E C 1
ATOM 1416 O O . GLY A 1 190 ? 163.83375 150.41331 173.91641 1.000 58.52596 190 GLY E O 1
ATOM 1417 N N . ARG A 1 191 ? 164.47899 150.62469 171.77699 1.000 33.63658 191 ARG E N 1
ATOM 1418 C CA . ARG A 1 191 ? 164.52009 149.18812 171.54808 1.000 35.90416 191 ARG E CA 1
ATOM 1419 C C . ARG A 1 191 ? 165.88810 148.65871 171.95296 1.000 44.58793 191 ARG E C 1
ATOM 1420 O O . ARG A 1 191 ? 166.91662 149.17169 171.50193 1.000 53.11288 191 ARG E O 1
ATOM 1428 N N . ILE A 1 192 ? 165.89724 147.63895 172.81079 1.000 40.06840 192 ILE E N 1
ATOM 1429 C CA . ILE A 1 192 ? 167.13029 147.08395 173.34739 1.000 42.63979 192 ILE E CA 1
ATOM 1430 C C . ILE A 1 192 ? 167.08677 145.56704 173.23969 1.000 49.78897 192 ILE E C 1
ATOM 1431 O O . ILE A 1 192 ? 166.02858 144.95892 173.06772 1.000 49.95953 192 ILE E O 1
ATOM 1436 N N . GLN A 1 193 ? 168.26669 144.96045 173.34149 1.000 57.67749 193 GLN E N 1
ATOM 1437 C CA . GLN A 1 193 ? 168.40540 143.51242 173.33070 1.000 56.83090 193 GLN E CA 1
ATOM 1438 C C . GLN A 1 193 ? 169.36505 143.10068 174.43610 1.000 61.73469 193 GLN E C 1
ATOM 1439 O O . GLN A 1 193 ? 170.22032 143.88223 174.85397 1.000 61.84466 193 GLN E O 1
ATOM 1445 N N . PHE A 1 194 ? 169.21681 141.86677 174.90722 1.000 56.80546 194 PHE E N 1
ATOM 1446 C CA . PHE A 1 194 ? 170.04778 141.32587 175.97304 1.000 51.35864 194 PHE E CA 1
ATOM 1447 C C . PHE A 1 194 ? 171.05537 140.34083 175.39536 1.000 63.98990 194 PHE E C 1
ATOM 1448 O O . PHE A 1 194 ? 170.72102 139.54478 174.51202 1.000 65.98666 194 PHE E O 1
ATOM 1456 N N . LYS A 1 195 ? 172.28743 140.39310 175.89852 1.000 70.84172 195 LYS E N 1
ATOM 1457 C CA . LYS A 1 195 ? 173.35417 139.53498 175.40416 1.000 66.15803 195 LYS E CA 1
ATOM 1458 C C . LYS A 1 195 ? 174.40879 139.39395 176.49244 1.000 63.71144 195 LYS E C 1
ATOM 1459 O O . LYS A 1 195 ? 174.41548 140.13422 177.47895 1.000 63.53293 195 LYS E O 1
ATOM 1465 N N . ASP A 1 196 ? 175.30061 138.42034 176.29817 1.000 64.79608 196 ASP E N 1
ATOM 1466 C CA . ASP A 1 196 ? 176.44021 138.19016 177.18800 1.000 61.36918 196 ASP E CA 1
ATOM 1467 C C . ASP A 1 196 ? 176.00107 137.89871 178.61916 1.000 57.37732 196 ASP E C 1
ATOM 1468 O O . ASP A 1 196 ? 176.70485 138.23520 179.57357 1.000 59.44925 196 ASP E O 1
ATOM 1473 N N . THR A 1 197 ? 174.84126 137.27042 178.78381 1.000 59.19958 197 THR E N 1
ATOM 1474 C CA . THR A 1 197 ? 174.34783 136.95992 180.11814 1.000 65.73440 197 THR E CA 1
ATOM 1475 C C . THR A 1 197 ? 175.18576 135.85365 180.74637 1.000 62.23647 197 THR E C 1
ATOM 1476 O O . THR A 1 197 ? 175.40614 134.80284 180.13708 1.000 66.82331 197 THR E O 1
ATOM 1480 N N . ASN A 1 198 ? 175.65471 136.09346 181.97059 1.000 56.94366 198 ASN E N 1
ATOM 1481 C CA . ASN A 1 198 ? 176.45990 135.13135 182.72264 1.000 63.10808 198 ASN E CA 1
ATOM 1482 C C . ASN A 1 198 ? 175.88501 135.04507 184.13303 1.000 61.05260 198 ASN E C 1
ATOM 1483 O O . ASN A 1 198 ? 176.27263 135.80279 185.02580 1.000 58.16244 198 ASN E O 1
ATOM 1488 N N . ILE A 1 199 ? 174.95296 134.11443 184.32593 1.000 52.69788 199 ILE E N 1
ATOM 1489 C CA . ILE A 1 199 ? 174.36169 133.89667 185.63835 1.000 49.63086 199 ILE E CA 1
ATOM 1490 C C . ILE A 1 199 ? 175.39178 133.24411 186.54910 1.000 52.29457 199 ILE E C 1
ATOM 1491 O O . ILE A 1 199 ? 175.95551 132.19207 186.22099 1.000 49.59934 199 ILE E O 1
ATOM 1496 N N . GLU A 1 200 ? 175.64266 133.86230 187.70127 1.000 45.99843 200 GLU E N 1
ATOM 1497 C CA . GLU A 1 200 ? 176.64444 133.37972 188.63839 1.000 41.66766 200 GLU E CA 1
ATOM 1498 C C . GLU A 1 200 ? 176.04923 133.35770 190.03832 1.000 46.86664 200 GLU E C 1
ATOM 1499 O O . GLU A 1 200 ? 175.05215 134.02123 190.31322 1.000 57.77944 200 GLU E O 1
ATOM 1505 N N . THR A 1 201 ? 176.65452 132.57382 190.92374 1.000 48.15054 201 THR E N 1
ATOM 1506 C CA . THR A 1 201 ? 176.30048 132.57707 192.34190 1.000 43.22043 201 THR E CA 1
ATOM 1507 C C . THR A 1 201 ? 177.45414 133.23206 193.09286 1.000 46.82799 201 THR E C 1
ATOM 1508 O O . THR A 1 201 ? 178.51390 132.62628 193.27406 1.000 56.76766 201 THR E O 1
ATOM 1512 N N . VAL A 1 202 ? 177.24463 134.47243 193.52522 1.000 39.87867 202 VAL E N 1
ATOM 1513 C CA . VAL A 1 202 ? 178.30611 135.22287 194.18289 1.000 37.99691 202 VAL E CA 1
ATOM 1514 C C . VAL A 1 202 ? 178.33181 134.98140 195.68933 1.000 44.04503 202 VAL E C 1
ATOM 1515 O O . VAL A 1 202 ? 179.39809 135.05702 196.30736 1.000 53.89506 202 VAL E O 1
ATOM 1519 N N . VAL A 1 203 ? 177.18354 134.69991 196.29716 1.000 44.57384 203 VAL E N 1
ATOM 1520 C CA . VAL A 1 203 ? 177.09459 134.37107 197.71382 1.000 45.32164 203 VAL E CA 1
ATOM 1521 C C . VAL A 1 203 ? 176.26598 133.10399 197.85117 1.000 47.99262 203 VAL E C 1
ATOM 1522 O O . VAL A 1 203 ? 175.17586 133.00743 197.27752 1.000 42.40781 203 VAL E O 1
ATOM 1526 N N . GLY A 1 204 ? 176.78101 132.13693 198.60265 1.000 50.61796 204 GLY E N 1
ATOM 1527 C CA . GLY A 1 204 ? 176.08995 130.88127 198.82121 1.000 50.31514 204 GLY E CA 1
ATOM 1528 C C . GLY A 1 204 ? 176.62072 129.77043 197.93656 1.000 50.79043 204 GLY E C 1
ATOM 1529 O O . GLY A 1 204 ? 177.56577 129.93263 197.15899 1.000 51.51200 204 GLY E O 1
ATOM 1530 N N . GLU A 1 205 ? 175.97780 128.61183 198.06732 1.000 69.99257 205 GLU E N 1
ATOM 1531 C CA . GLU A 1 205 ? 176.39726 127.41641 197.34739 1.000 73.01880 205 GLU E CA 1
ATOM 1532 C C . GLU A 1 205 ? 175.28190 126.89943 196.44744 1.000 75.15417 205 GLU E C 1
ATOM 1533 O O . GLU A 1 205 ? 174.99178 125.69867 196.43252 1.000 75.82411 205 GLU E O 1
ATOM 1539 N N . TYR A 1 206 ? 174.64668 127.79872 195.70378 1.000 70.97674 206 TYR E N 1
ATOM 1540 C CA . TYR A 1 206 ? 173.59489 127.44153 194.76429 1.000 66.72578 206 TYR E CA 1
ATOM 1541 C C . TYR A 1 206 ? 174.18663 127.29794 193.36773 1.000 69.58789 206 TYR E C 1
ATOM 1542 O O . TYR A 1 206 ? 175.07993 128.05610 192.97921 1.000 67.50307 206 TYR E O 1
ATOM 1551 N N . ASP A 1 207 ? 173.68656 126.31798 192.61804 1.000 77.76014 207 ASP E N 1
ATOM 1552 C CA . ASP A 1 207 ? 174.20441 126.02313 191.28552 1.000 76.70161 207 ASP E CA 1
ATOM 1553 C C . ASP A 1 207 ? 173.60118 126.99702 190.28042 1.000 74.38330 207 ASP E C 1
ATOM 1554 O O . ASP A 1 207 ? 172.40157 126.94277 189.99203 1.000 76.65315 207 ASP E O 1
ATOM 1559 N N . SER A 1 208 ? 174.43473 127.88443 189.74222 1.000 64.75773 208 SER E N 1
ATOM 1560 C CA . SER A 1 208 ? 174.01703 128.87022 188.75608 1.000 67.23154 208 SER E CA 1
ATOM 1561 C C . SER A 1 208 ? 174.43823 128.50144 187.33995 1.000 71.33975 208 SER E C 1
ATOM 1562 O O . SER A 1 208 ? 174.35786 129.34450 186.44110 1.000 67.91495 208 SER E O 1
ATOM 1565 N N . THR A 1 209 ? 174.88848 127.27029 187.12114 1.000 74.20831 209 THR E N 1
ATOM 1566 C CA . THR A 1 209 ? 175.36695 126.83953 185.81569 1.000 73.89278 209 THR E CA 1
ATOM 1567 C C . THR A 1 209 ? 174.28369 126.18977 184.96580 1.000 74.72423 209 THR E C 1
ATOM 1568 O O . THR A 1 209 ? 174.58300 125.71672 183.86489 1.000 73.31105 209 THR E O 1
ATOM 1572 N N . ASN A 1 210 ? 173.04208 126.15624 185.44044 1.000 77.41390 210 ASN E N 1
ATOM 1573 C CA . ASN A 1 210 ? 171.93752 125.52968 184.72504 1.000 76.73985 210 ASN E CA 1
ATOM 1574 C C . ASN A 1 210 ? 170.75653 126.48245 184.61580 1.000 78.45749 210 ASN E C 1
ATOM 1575 O O . ASN A 1 210 ? 169.59406 126.07544 184.69407 1.000 78.69061 210 ASN E O 1
ATOM 1580 N N . LEU A 1 211 ? 171.03927 127.76997 184.43360 1.000 75.07247 211 LEU E N 1
ATOM 1581 C CA . LEU A 1 211 ? 170.01215 128.78704 184.27130 1.000 72.58629 211 LEU E CA 1
ATOM 1582 C C . LEU A 1 211 ? 170.36056 129.66826 183.08100 1.000 72.44799 211 LEU E C 1
ATOM 1583 O O . LEU A 1 211 ? 171.53273 129.95396 182.82276 1.000 77.63996 211 LEU E O 1
ATOM 1588 N N . LYS A 1 212 ? 169.32964 130.09962 182.35805 1.000 66.63189 212 LYS E N 1
ATOM 1589 C CA . LYS A 1 212 ? 169.50002 130.86809 181.13372 1.000 69.14725 212 LYS E CA 1
ATOM 1590 C C . LYS A 1 212 ? 168.60846 132.09964 181.16902 1.000 69.97761 212 LYS E C 1
ATOM 1591 O O . LYS A 1 212 ? 167.46521 132.03482 181.62908 1.000 71.74280 212 LYS E O 1
ATOM 1597 N N . ILE A 1 213 ? 169.13993 133.22256 180.68622 1.000 75.44825 213 ILE E N 1
ATOM 1598 C CA . ILE A 1 213 ? 168.39247 134.47231 180.58719 1.000 76.87525 213 ILE E CA 1
ATOM 1599 C C . ILE A 1 213 ? 168.79766 135.16652 179.29440 1.000 75.12776 213 ILE E C 1
ATOM 1600 O O . ILE A 1 213 ? 169.96757 135.52654 179.12123 1.000 77.11310 213 ILE E O 1
ATOM 1605 N N . LYS A 1 214 ? 167.83996 135.34966 178.39003 1.000 74.95340 214 LYS E N 1
ATOM 1606 C CA . LYS A 1 214 ? 168.07556 136.07655 177.14653 1.000 77.74192 214 LYS E CA 1
ATOM 1607 C C . LYS A 1 214 ? 166.75929 136.39437 176.44457 1.000 80.39832 214 LYS E C 1
ATOM 1608 O O . LYS A 1 214 ? 165.68215 136.20598 177.00934 1.000 79.46382 214 LYS E O 1
ATOM 1614 N N . TYR B 1 2 ? 138.38717 160.12579 151.95439 1.000 65.35721 2 TYR G N 1
ATOM 1615 C CA . TYR B 1 2 ? 139.50686 160.66159 151.18941 1.000 69.47463 2 TYR G CA 1
ATOM 1616 C C . TYR B 1 2 ? 139.93932 159.71147 150.08132 1.000 74.38101 2 TYR G C 1
ATOM 1617 O O . TYR B 1 2 ? 139.92773 158.49268 150.25423 1.000 73.94199 2 TYR G O 1
ATOM 1626 N N . SER B 1 3 ? 140.33273 160.28322 148.94407 1.000 77.21254 3 SER G N 1
ATOM 1627 C CA . SER B 1 3 ? 140.74819 159.50580 147.78785 1.000 73.08913 3 SER G CA 1
ATOM 1628 C C . SER B 1 3 ? 141.95392 160.16424 147.12928 1.000 69.38523 3 SER G C 1
ATOM 1629 O O . SER B 1 3 ? 142.29064 161.32366 147.38859 1.000 75.46736 3 SER G O 1
ATOM 1632 N N . LYS B 1 4 ? 142.60192 159.40108 146.25577 1.000 54.81098 4 LYS G N 1
ATOM 1633 C CA . LYS B 1 4 ? 143.82850 159.83844 145.60775 1.000 55.31145 4 LYS G CA 1
ATOM 1634 C C . LYS B 1 4 ? 144.04183 159.02513 144.33951 1.000 53.76183 4 LYS G C 1
ATOM 1635 O O . LYS B 1 4 ? 143.82007 157.81010 144.33514 1.000 55.30258 4 LYS G O 1
ATOM 1641 N N . ILE B 1 5 ? 144.46549 159.68094 143.25974 1.000 60.97317 5 ILE G N 1
ATOM 1642 C CA . ILE B 1 5 ? 144.46059 159.06604 141.94033 1.000 66.22844 5 ILE G CA 1
ATOM 1643 C C . ILE B 1 5 ? 145.83283 159.19179 141.29472 1.000 71.38192 5 ILE G C 1
ATOM 1644 O O . ILE B 1 5 ? 146.61560 160.09369 141.603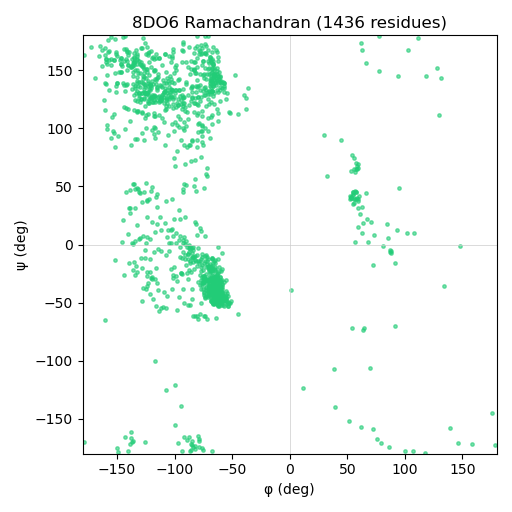62 1.000 66.20097 5 ILE G O 1
ATOM 1649 N N . LYS B 1 6 ? 146.11425 158.26333 140.38114 1.000 73.67806 6 LYS G N 1
ATOM 1650 C CA . LYS B 1 6 ? 147.36040 158.25957 139.62989 1.000 68.12892 6 LYS G CA 1
ATOM 1651 C C . LYS B 1 6 ? 147.11248 158.66864 138.18381 1.000 70.11686 6 LYS G C 1
ATOM 1652 O O . LYS B 1 6 ? 146.11609 158.27529 137.57044 1.000 72.60625 6 LYS G O 1
ATOM 1658 N N . ILE B 1 7 ? 148.01677 159.48258 137.66113 1.000 72.36921 7 ILE G N 1
ATOM 1659 C CA . ILE B 1 7 ? 148.09832 159.82172 136.24987 1.000 69.16802 7 ILE G CA 1
ATOM 1660 C C . ILE B 1 7 ? 149.41720 159.23227 135.77198 1.000 74.60417 7 ILE G C 1
ATOM 1661 O O . ILE B 1 7 ? 150.48326 159.82562 135.97690 1.000 74.75390 7 ILE G O 1
ATOM 1666 N N . SER B 1 8 ? 149.35760 158.04627 135.17556 1.000 83.87007 8 SER G N 1
ATOM 1667 C CA . SER B 1 8 ? 150.55000 157.31620 134.75528 1.000 81.34230 8 SER G CA 1
ATOM 1668 C C . SER B 1 8 ? 150.75405 157.57304 133.26843 1.000 81.34563 8 SER G C 1
ATOM 1669 O O . SER B 1 8 ? 150.06882 156.99018 132.42539 1.000 83.59233 8 SER G O 1
ATOM 1672 N N . GLY B 1 9 ? 151.70654 158.44869 132.95044 1.000 74.28048 9 GLY G N 1
ATOM 1673 C CA . GLY B 1 9 ? 151.99371 158.80790 131.57862 1.000 74.16880 9 GLY G CA 1
ATOM 1674 C C . GLY B 1 9 ? 153.46763 158.63614 131.26121 1.000 72.88513 9 GLY G C 1
ATOM 1675 O O . GLY B 1 9 ? 154.27457 158.28996 132.12535 1.000 77.03251 9 GLY G O 1
ATOM 1676 N N . THR B 1 10 ? 153.79785 158.89751 129.99927 1.000 59.64086 10 THR G N 1
ATOM 1677 C CA . THR B 1 10 ? 155.15829 158.75726 129.50116 1.000 60.03688 10 THR G CA 1
ATOM 1678 C C . THR B 1 10 ? 155.49940 159.98322 128.67198 1.000 59.68085 10 THR G C 1
ATOM 1679 O O . THR B 1 10 ? 154.78842 160.30202 127.71630 1.000 66.57054 10 THR G O 1
ATOM 1683 N N . ILE B 1 11 ? 156.57876 160.66726 129.02817 1.000 48.00035 11 ILE G N 1
ATOM 1684 C CA . ILE B 1 11 ? 157.03068 161.83897 128.29187 1.000 55.05042 11 ILE G CA 1
ATOM 1685 C C . ILE B 1 11 ? 158.12000 161.40758 127.32036 1.000 57.07362 11 ILE G C 1
ATOM 1686 O O . ILE B 1 11 ? 159.14233 160.83840 127.72245 1.000 64.05532 11 ILE G O 1
ATOM 1691 N N . GLU B 1 12 ? 157.86779 161.63460 126.03677 1.000 56.83388 12 GLU G N 1
ATOM 1692 C CA . GLU B 1 12 ? 158.84106 161.43072 124.97870 1.000 49.51271 12 GLU G CA 1
ATOM 1693 C C . GLU B 1 12 ? 159.50631 162.75994 124.66604 1.000 50.37991 12 GLU G C 1
ATOM 1694 O O . GLU B 1 12 ? 158.83051 163.78176 124.50929 1.000 66.96288 12 GLU G O 1
ATOM 1700 N N . VAL B 1 13 ? 160.82924 162.74181 124.57923 1.000 35.40933 13 VAL G N 1
ATOM 1701 C CA . VAL B 1 13 ? 161.60706 163.94681 124.32587 1.000 40.24553 13 VAL G CA 1
ATOM 1702 C C . VAL B 1 13 ? 161.62895 164.19763 122.82410 1.000 46.13505 13 VAL G C 1
ATOM 1703 O O . VAL B 1 13 ? 162.06599 163.34097 122.04889 1.000 50.11124 13 VAL G O 1
ATOM 1707 N N . VAL B 1 14 ? 161.14068 165.36647 122.41067 1.000 34.73530 14 VAL G N 1
ATOM 1708 C CA . VAL B 1 14 ? 161.16978 165.72785 120.99761 1.000 35.05012 14 VAL G CA 1
ATOM 1709 C C . VAL B 1 14 ? 162.49166 166.39432 120.64496 1.000 41.49261 14 VAL G C 1
ATOM 1710 O O . VAL B 1 14 ? 163.17288 165.99592 119.69395 1.000 50.48591 14 VAL G O 1
ATOM 1714 N N . THR B 1 15 ? 162.86991 167.41992 121.39974 1.000 33.55273 15 THR G N 1
ATOM 1715 C CA . THR B 1 15 ? 164.18248 168.03796 121.29762 1.000 34.81063 15 THR G CA 1
ATOM 1716 C C . THR B 1 15 ? 164.90930 167.80190 122.61044 1.000 36.19110 15 THR G C 1
ATOM 1717 O O . THR B 1 15 ? 164.31894 167.97222 123.68120 1.000 43.17628 15 THR G O 1
ATOM 1721 N N . GLY B 1 16 ? 166.18046 167.41178 122.52120 1.000 38.98655 16 GLY G N 1
ATOM 1722 C CA . GLY B 1 16 ? 166.96756 166.98910 123.66656 1.000 33.72802 16 GLY G CA 1
ATOM 1723 C C . GLY B 1 16 ? 166.75267 167.78342 124.93680 1.000 32.48846 16 GLY G C 1
ATOM 1724 O O . GLY B 1 16 ? 166.82341 169.01449 124.93102 1.000 45.00870 16 GLY G O 1
ATOM 1725 N N . LEU B 1 17 ? 166.48788 167.08361 126.03361 1.000 31.51450 17 LEU G N 1
ATOM 1726 C CA . LEU B 1 17 ? 166.11813 167.70557 127.29624 1.000 33.06900 17 LEU G CA 1
ATOM 1727 C C . LEU B 1 17 ? 167.30166 167.67435 128.25186 1.000 26.34196 17 LEU G C 1
ATOM 1728 O O . LEU B 1 17 ? 167.87874 166.61137 128.49817 1.000 42.31183 17 LEU G O 1
ATOM 1733 N N . HIS B 1 18 ? 167.65254 168.83573 128.79485 1.000 26.62692 18 HIS G N 1
ATOM 1734 C CA . HIS B 1 18 ? 168.80695 168.97438 129.67221 1.000 25.28077 18 HIS G CA 1
ATOM 1735 C C . HIS B 1 18 ? 168.36674 169.56279 131.00416 1.000 40.06398 18 HIS G C 1
ATOM 1736 O O . HIS B 1 18 ? 167.76572 170.64115 131.04208 1.000 48.81681 18 HIS G O 1
ATOM 1743 N N . ILE B 1 19 ? 168.66664 168.85350 132.08998 1.000 40.52624 19 ILE G N 1
ATOM 1744 C CA . ILE B 1 19 ? 168.46161 169.33689 133.44988 1.000 28.80288 19 ILE G CA 1
ATOM 1745 C C . ILE B 1 19 ? 169.78506 169.22355 134.19089 1.000 31.20767 19 ILE G C 1
ATOM 1746 O O . ILE B 1 19 ? 170.42699 168.16937 134.15986 1.000 40.32854 19 ILE G O 1
ATOM 1751 N N . GLY B 1 20 ? 170.18927 170.30269 134.85508 1.000 29.54566 20 GLY G N 1
ATOM 1752 C CA . GLY B 1 20 ? 171.50281 170.33100 135.47091 1.000 35.39767 20 GLY G CA 1
ATOM 1753 C C . GLY B 1 20 ? 171.64729 169.29421 136.56772 1.000 40.47737 20 GLY G C 1
ATOM 1754 O O . GLY B 1 20 ? 170.68847 168.93796 137.25412 1.000 43.20797 20 GLY G O 1
ATOM 1755 N N . GLY B 1 21 ? 172.87038 168.80916 136.72808 1.000 57.81078 21 GLY G N 1
ATOM 1756 C CA . GLY B 1 21 ? 173.20161 167.76735 137.67562 1.000 61.16756 21 GLY G CA 1
ATOM 1757 C C . GLY B 1 21 ? 173.80538 168.30477 138.95472 1.000 65.81326 21 GLY G C 1
ATOM 1758 O O . GLY B 1 21 ? 173.59226 169.46210 139.33452 1.000 57.45743 21 GLY G O 1
ATOM 1759 N N . GLY B 1 22 ? 174.57680 167.45339 139.62707 1.000 89.32303 22 GLY G N 1
ATOM 1760 C CA . GLY B 1 22 ? 175.15067 167.79575 140.91311 1.000 86.70052 22 GLY G CA 1
ATOM 1761 C C . GLY B 1 22 ? 176.59570 168.24593 140.85566 1.000 88.90758 22 GLY G C 1
ATOM 1762 O O . GLY B 1 22 ? 176.91905 169.24301 140.20363 1.000 87.91249 22 GLY G O 1
ATOM 1763 N N . GLY B 1 23 ? 177.47151 167.52865 141.55556 1.000 109.35362 23 GLY G N 1
ATOM 1764 C CA . GLY B 1 23 ? 178.88555 167.84487 141.55161 1.000 108.11198 23 GLY G CA 1
ATOM 1765 C C . GLY B 1 23 ? 179.64291 167.11886 140.46011 1.000 109.17269 23 GLY G C 1
ATOM 1766 O O . GLY B 1 23 ? 180.76505 167.50456 140.11661 1.000 111.38929 23 GLY G O 1
ATOM 1767 N N . GLU B 1 24 ? 179.02473 166.06407 139.91589 1.000 94.77093 24 GLU G N 1
ATOM 1768 C CA . GLU B 1 24 ? 179.53047 165.25869 138.80373 1.000 91.17630 24 GLU G CA 1
ATOM 1769 C C . GLU B 1 24 ? 181.03321 165.00960 138.88144 1.000 90.85161 24 GLU G C 1
ATOM 1770 O O . GLU B 1 24 ? 181.57386 164.74808 139.95945 1.000 93.91034 24 GLU G O 1
ATOM 1776 N N . SER B 1 25 ? 181.71047 165.07038 137.73624 1.000 93.22874 25 SER G N 1
ATOM 1777 C CA . SER B 1 25 ? 183.17211 165.04457 137.68329 1.000 94.13150 25 SER G CA 1
ATOM 1778 C C . SER B 1 25 ? 183.56928 165.86070 136.45268 1.000 96.89180 25 SER G C 1
ATOM 1779 O O . SER B 1 25 ? 183.62922 165.33666 135.33841 1.000 96.49945 25 SER G O 1
ATOM 1782 N N . SER B 1 26 ? 183.83395 167.14521 136.67057 1.000 96.06494 26 SER G N 1
ATOM 1783 C CA . SER B 1 26 ? 184.12025 168.06348 135.57209 1.000 94.81083 26 SER G CA 1
ATOM 1784 C C . SER B 1 26 ? 185.48490 167.72443 134.99312 1.000 95.28736 26 SER G C 1
ATOM 1785 O O . SER B 1 26 ? 186.51949 168.13098 135.52469 1.000 97.97840 26 SER G O 1
ATOM 1788 N N . MET B 1 27 ? 185.49340 166.96938 133.90054 1.000 82.42192 27 MET G N 1
ATOM 1789 C CA . MET B 1 27 ? 186.74258 166.62828 133.24452 1.000 80.72851 27 MET G CA 1
ATOM 1790 C C . MET B 1 27 ? 187.16436 167.78494 132.34514 1.000 78.70394 27 MET G C 1
ATOM 1791 O O . MET B 1 27 ? 186.34259 168.60993 131.93603 1.000 81.15477 27 MET G O 1
ATOM 1796 N N . ILE B 1 28 ? 188.46349 167.85001 132.05279 1.000 71.66346 28 ILE G N 1
ATOM 1797 C CA . ILE B 1 28 ? 189.02370 169.04164 131.41911 1.000 74.88968 28 ILE G CA 1
ATOM 1798 C C . ILE B 1 28 ? 188.43858 169.24452 130.02673 1.000 74.17618 28 ILE G C 1
ATOM 1799 O O . ILE B 1 28 ? 188.02869 170.35301 129.66287 1.000 77.76475 28 ILE G O 1
ATOM 1804 N N . GLY B 1 29 ? 188.38048 168.18361 129.23157 1.000 67.03506 29 GLY G N 1
ATOM 1805 C CA . GLY B 1 29 ? 187.88501 168.31945 127.87689 1.000 70.76465 29 GLY G CA 1
ATOM 1806 C C . GLY B 1 29 ? 186.48642 167.77432 127.68970 1.000 71.33661 29 GLY G C 1
ATOM 1807 O O . GLY B 1 29 ? 185.89490 167.91114 126.61504 1.000 70.65845 29 GLY G O 1
ATOM 1808 N N . ALA B 1 30 ? 185.94657 167.15611 128.73175 1.000 65.99197 30 ALA G N 1
ATOM 1809 C CA . ALA B 1 30 ? 184.68245 166.44752 128.63227 1.000 64.15772 30 ALA G CA 1
ATOM 1810 C C . ALA B 1 30 ? 183.51957 167.36831 128.99463 1.000 59.95579 30 ALA G C 1
ATOM 1811 O O . ALA B 1 30 ? 183.65310 168.59335 129.05863 1.000 55.80166 30 ALA G O 1
ATOM 1813 N N . ILE B 1 31 ? 182.35584 166.75508 129.22191 1.000 58.40188 31 ILE G N 1
ATOM 1814 C CA . ILE B 1 31 ? 181.11521 167.48130 129.45127 1.000 59.49339 31 ILE G CA 1
ATOM 1815 C C . ILE B 1 31 ? 181.26858 168.43319 130.62923 1.000 59.36664 31 ILE G C 1
ATOM 1816 O O . ILE B 1 31 ? 181.83357 168.07906 131.66961 1.000 64.73541 31 ILE G O 1
ATOM 1821 N N . ASP B 1 32 ? 180.76473 169.65645 130.46380 1.000 55.02521 32 ASP G N 1
ATOM 1822 C CA . ASP B 1 32 ? 180.85125 170.67863 131.49957 1.000 57.53321 32 ASP G CA 1
ATOM 1823 C C . ASP B 1 32 ? 179.59257 170.76248 132.35507 1.000 60.58798 32 ASP G C 1
ATOM 1824 O O . ASP B 1 32 ? 179.68656 170.84459 133.58280 1.000 68.70864 32 ASP G O 1
ATOM 1829 N N . SER B 1 33 ? 178.41455 170.74300 131.73760 1.000 54.90952 33 SER G N 1
ATOM 1830 C CA . SER B 1 33 ? 177.14847 170.77334 132.47117 1.000 52.00062 33 SER G CA 1
ATOM 1831 C C . SER B 1 33 ? 176.38439 169.49397 132.17357 1.000 48.37189 33 SER G C 1
ATOM 1832 O O . SER B 1 33 ? 175.67529 169.41297 131.15473 1.000 47.00871 33 SER G O 1
ATOM 1835 N N . PRO B 1 34 ? 176.49102 168.47539 133.01800 1.000 49.49832 34 PRO G N 1
ATOM 1836 C CA . PRO B 1 34 ? 175.85609 167.19378 132.71610 1.000 42.54540 34 PRO G CA 1
ATOM 1837 C C . PRO B 1 34 ? 174.38818 167.16192 133.10931 1.000 43.17957 34 PRO G C 1
ATOM 1838 O O . PRO B 1 34 ? 173.92216 167.91297 133.96695 1.000 53.57627 34 PRO G O 1
ATOM 1842 N N . VAL B 1 35 ? 173.65709 166.25885 132.45278 1.000 35.95399 35 VAL G N 1
ATOM 1843 C CA . VAL B 1 35 ? 172.28478 165.99996 132.85846 1.000 40.67529 35 VAL G CA 1
ATOM 1844 C C . VAL B 1 35 ? 172.28221 165.31405 134.22321 1.000 50.60039 35 VAL G C 1
ATOM 1845 O O . VAL B 1 35 ? 173.26771 164.69915 134.64673 1.000 53.15086 35 VAL G O 1
ATOM 1849 N N . VAL B 1 36 ? 171.15860 165.44584 134.93288 1.000 49.04117 36 VAL G N 1
ATOM 1850 C CA . VAL B 1 36 ? 171.12327 165.09026 136.35060 1.000 45.32973 36 VAL G CA 1
ATOM 1851 C C . VAL B 1 36 ? 171.40453 163.60479 136.55335 1.000 55.10008 36 VAL G C 1
ATOM 1852 O O . VAL B 1 36 ? 172.16734 163.22409 137.45074 1.000 57.21214 36 VAL G O 1
ATOM 1856 N N . ARG B 1 37 ? 170.79931 162.74646 135.72824 1.000 66.20226 37 ARG G N 1
ATOM 1857 C CA . ARG B 1 37 ? 170.99451 161.29852 135.78013 1.000 65.72375 37 ARG G CA 1
ATOM 1858 C C . ARG B 1 37 ? 170.53632 160.68163 137.09661 1.000 61.05671 37 ARG G C 1
ATOM 1859 O O . ARG B 1 37 ? 170.25680 161.38681 138.07100 1.000 60.82760 37 ARG G O 1
ATOM 1867 N N . ASP B 1 38 ? 170.44491 159.35661 137.12036 1.000 66.99639 38 ASP G N 1
ATOM 1868 C CA . ASP B 1 38 ? 170.19440 158.60905 138.33862 1.000 68.21118 38 ASP G CA 1
ATOM 1869 C C . ASP B 1 38 ? 171.52869 158.17524 138.94355 1.000 74.54056 38 ASP G C 1
ATOM 1870 O O . ASP B 1 38 ? 172.60365 158.49594 138.43177 1.000 79.59212 38 ASP G O 1
ATOM 1875 N N . LEU B 1 39 ? 171.46817 157.43739 140.04791 1.000 63.90341 39 LEU G N 1
ATOM 1876 C CA . LEU B 1 39 ? 172.66940 156.90541 140.67513 1.000 58.78214 39 LEU G CA 1
ATOM 1877 C C . LEU B 1 39 ? 172.66146 155.39409 140.83084 1.000 57.17729 39 LEU G C 1
ATOM 1878 O O . LEU B 1 39 ? 173.72641 154.77879 140.75336 1.000 54.25549 39 LEU G O 1
ATOM 1883 N N . GLN B 1 40 ? 171.49741 154.77920 141.04814 1.000 68.16383 40 GLN G N 1
ATOM 1884 C CA . GLN B 1 40 ? 171.43767 153.32365 141.11026 1.000 71.91049 40 GLN G CA 1
ATOM 1885 C C . GLN B 1 40 ? 171.74070 152.69475 139.75697 1.000 72.29887 40 GLN G C 1
ATOM 1886 O O . GLN B 1 40 ? 172.26483 151.57702 139.69662 1.000 74.96475 40 GLN G O 1
ATOM 1892 N N . THR B 1 41 ? 171.42400 153.39225 138.66628 1.000 70.85620 41 THR G N 1
ATOM 1893 C CA . THR B 1 41 ? 171.69011 152.89326 137.32714 1.000 70.90820 41 THR G CA 1
ATOM 1894 C C . THR B 1 41 ? 172.31615 153.93292 136.40953 1.000 71.91322 41 THR G C 1
ATOM 1895 O O . THR B 1 41 ? 172.51745 153.64236 135.22543 1.000 73.33489 41 THR G O 1
ATOM 1899 N N . LYS B 1 42 ? 172.61441 155.13178 136.91291 1.000 65.95267 42 LYS G N 1
ATOM 1900 C CA . LYS B 1 42 ? 173.25725 156.20365 136.15339 1.000 64.56459 42 LYS G CA 1
ATOM 1901 C C . LYS B 1 42 ? 172.45152 156.61897 134.92565 1.000 68.17905 42 LYS G C 1
ATOM 1902 O O . LYS B 1 42 ? 172.97509 157.29781 134.03744 1.000 71.29903 42 LYS G O 1
ATOM 1908 N N . LEU B 1 43 ? 171.18464 156.22481 134.85821 1.000 56.52581 43 LEU G N 1
ATOM 1909 C CA . LEU B 1 43 ? 170.32068 156.57835 133.74633 1.000 52.53206 43 LEU G CA 1
ATOM 1910 C C . LEU B 1 43 ? 169.78199 157.99606 133.91812 1.000 59.36183 43 LEU G C 1
ATOM 1911 O O . LEU B 1 43 ? 169.66373 158.48841 135.04216 1.000 61.31822 43 LEU G O 1
ATOM 1916 N N . PRO B 1 44 ? 169.45569 158.67634 132.82031 1.000 57.81249 44 PRO G N 1
ATOM 1917 C CA . PRO B 1 44 ? 168.85635 160.00903 132.94196 1.000 51.10909 44 PRO G CA 1
ATOM 1918 C C . PRO B 1 44 ? 167.50322 159.93825 133.63149 1.000 57.12970 44 PRO G C 1
ATOM 1919 O O . PRO B 1 44 ? 166.73564 158.99267 133.44208 1.000 58.64851 44 PRO G O 1
ATOM 1923 N N . ILE B 1 45 ? 167.22003 160.95118 134.45042 1.000 57.05924 45 ILE G N 1
ATOM 1924 C CA . ILE B 1 45 ? 165.92353 161.10053 135.09607 1.000 50.40336 45 ILE G CA 1
ATOM 1925 C C . ILE B 1 45 ? 165.49763 162.55419 134.97225 1.000 49.10204 45 ILE G C 1
ATOM 1926 O O . ILE B 1 45 ? 166.30736 163.44464 134.70910 1.000 53.56140 45 ILE G O 1
ATOM 1931 N N . ILE B 1 46 ? 164.20349 162.78433 135.15225 1.000 39.68637 46 ILE G N 1
ATOM 1932 C CA . ILE B 1 46 ? 163.66759 164.14007 135.18033 1.000 39.34578 46 ILE G CA 1
ATOM 1933 C C . ILE B 1 46 ? 163.05737 164.36458 136.55690 1.000 42.12391 46 ILE G C 1
ATOM 1934 O O . ILE B 1 46 ? 162.03818 163.74168 136.88890 1.000 44.54314 46 ILE G O 1
ATOM 1939 N N . PRO B 1 47 ? 163.65886 165.20743 137.39500 1.000 36.26648 47 PRO G N 1
ATOM 1940 C CA . PRO B 1 47 ? 163.11973 165.41321 138.74250 1.000 38.85975 47 PRO G CA 1
ATOM 1941 C C . PRO B 1 47 ? 161.69399 165.93690 138.69330 1.000 40.24388 47 PRO G C 1
ATOM 1942 O O . PRO B 1 47 ? 161.35299 166.79045 137.87255 1.000 51.30154 47 PRO G O 1
ATOM 1946 N N . GLY B 1 48 ? 160.85607 165.41184 139.58753 1.000 30.01852 48 GLY G N 1
ATOM 1947 C CA . GLY B 1 48 ? 159.49404 165.89679 139.68307 1.000 27.98606 48 GLY G CA 1
ATOM 1948 C C . GLY B 1 48 ? 159.41032 167.33528 140.13156 1.000 24.53421 48 GLY G C 1
ATOM 1949 O O . GLY B 1 48 ? 158.40944 168.00471 139.86069 1.000 41.65842 48 GLY G O 1
ATOM 1950 N N . SER B 1 49 ? 160.44605 167.82745 140.81255 1.000 34.40154 49 SER G N 1
ATOM 1951 C CA . SER B 1 49 ? 160.47695 169.22899 141.20881 1.000 39.37525 49 SER G CA 1
ATOM 1952 C C . SER B 1 49 ? 160.50881 170.14446 139.99312 1.000 35.71325 49 SER G C 1
ATOM 1953 O O . SER B 1 49 ? 159.81940 171.16790 139.96289 1.000 36.28613 49 SER G O 1
ATOM 1956 N N . SER B 1 50 ? 161.30421 169.79331 138.97962 1.000 35.46900 50 SER G N 1
ATOM 1957 C CA . SER B 1 50 ? 161.35618 170.59918 137.76302 1.000 28.36860 50 SER G CA 1
ATOM 1958 C C . SER B 1 50 ? 160.02069 170.58871 137.03114 1.000 30.39846 50 SER G C 1
ATOM 1959 O O . SER B 1 50 ? 159.55509 171.63501 136.56099 1.000 47.84653 50 SER G O 1
ATOM 1962 N N . ILE B 1 51 ? 159.39372 169.41523 136.92161 1.000 27.97882 51 ILE G N 1
ATOM 1963 C CA . ILE B 1 51 ? 158.09428 169.31990 136.26147 1.000 24.45256 51 ILE G CA 1
ATOM 1964 C C . ILE B 1 51 ? 157.06611 170.16320 137.00096 1.000 31.88609 51 ILE G C 1
ATOM 1965 O O . ILE B 1 51 ? 156.28848 170.90443 136.39005 1.000 26.12102 51 ILE G O 1
ATOM 1970 N N . LYS B 1 52 ? 157.05029 170.06198 138.33174 1.000 39.07423 52 LYS G N 1
ATOM 1971 C CA . LYS B 1 52 ? 156.09898 170.83365 139.12176 1.000 27.18809 52 LYS G CA 1
ATOM 1972 C C . LYS B 1 52 ? 156.35605 172.32707 138.99582 1.000 41.05612 52 LYS G C 1
ATOM 1973 O O . LYS B 1 52 ? 155.41272 173.11409 138.89188 1.000 55.85529 52 LYS G O 1
ATOM 1979 N N . GLY B 1 53 ? 157.62410 172.73903 139.00674 1.000 36.75102 53 GLY G N 1
ATOM 1980 C CA . GLY B 1 53 ? 157.92917 174.15335 138.87121 1.000 40.06646 53 GLY G CA 1
ATOM 1981 C C . GLY B 1 53 ? 157.49143 174.71253 137.53306 1.000 34.78653 53 GLY G C 1
ATOM 1982 O O . GLY B 1 53 ? 156.87172 175.77621 137.46293 1.000 39.10012 53 GLY G O 1
ATOM 1983 N N . LYS B 1 54 ? 157.79826 173.99430 136.45025 1.000 21.76187 54 LYS G N 1
ATOM 1984 C CA . LYS B 1 54 ? 157.38210 174.45012 135.12819 1.000 30.61482 54 LYS G CA 1
ATOM 1985 C C . LYS B 1 54 ? 155.86397 174.46968 134.99829 1.000 42.60940 54 LYS G C 1
ATOM 1986 O O . LYS B 1 54 ? 155.29351 175.43163 134.47115 1.000 53.72008 54 LYS G O 1
ATOM 1992 N N . MET B 1 55 ? 155.19109 173.42162 135.48059 1.000 37.69195 55 MET G N 1
ATOM 1993 C CA . MET B 1 55 ? 153.73535 173.36195 135.39852 1.000 32.14080 55 MET G CA 1
ATOM 1994 C C . MET B 1 55 ? 153.09504 174.48944 136.19788 1.000 36.85173 55 MET G C 1
ATOM 1995 O O . MET B 1 55 ? 152.15422 175.14155 135.73217 1.000 48.32013 55 MET G O 1
ATOM 2000 N N . ARG B 1 56 ? 153.60373 174.73977 137.40563 1.000 37.96528 56 ARG G N 1
ATOM 2001 C CA . ARG B 1 56 ? 153.06362 175.79747 138.24837 1.000 37.95123 56 ARG G CA 1
ATOM 2002 C C . ARG B 1 56 ? 153.30044 177.17069 137.63571 1.000 48.64077 56 ARG G C 1
ATOM 2003 O O . ARG B 1 56 ? 152.40386 178.01930 137.65071 1.000 47.90976 56 ARG G O 1
ATOM 2011 N N . ASN B 1 57 ? 154.49518 177.41028 137.08602 1.000 48.36477 57 ASN G N 1
ATOM 2012 C CA . ASN B 1 57 ? 154.76316 178.69506 136.44712 1.000 48.09268 57 ASN G CA 1
ATOM 2013 C C . ASN B 1 57 ? 153.86811 178.90591 135.23710 1.000 48.03616 57 ASN G C 1
ATOM 2014 O O . ASN B 1 57 ? 153.33438 180.00254 135.03257 1.000 54.62222 57 ASN G O 1
ATOM 2019 N N . LEU B 1 58 ? 153.69753 177.86734 134.41944 1.000 55.62761 58 LEU G N 1
ATOM 2020 C CA . LEU B 1 58 ? 152.83383 177.97557 133.25116 1.000 53.70232 58 LEU G CA 1
ATOM 2021 C C . LEU B 1 58 ? 151.39272 178.25286 133.65886 1.000 56.77611 58 LEU G C 1
ATOM 2022 O O . LEU B 1 58 ? 150.73137 179.12555 133.08580 1.000 64.25979 58 LEU G O 1
ATOM 2027 N N . LEU B 1 59 ? 150.89286 177.52951 134.66359 1.000 44.53919 59 LEU G N 1
ATOM 2028 C CA . LEU B 1 59 ? 149.52041 177.73850 135.11078 1.000 44.52027 59 LEU G CA 1
ATOM 2029 C C . LEU B 1 59 ? 149.33879 179.12994 135.70465 1.000 52.20472 59 LEU G C 1
ATOM 2030 O O . LEU B 1 59 ? 148.30700 179.77477 135.48720 1.000 52.06818 59 LEU G O 1
ATOM 2035 N N . ALA B 1 60 ? 150.33126 179.61177 136.45657 1.000 55.65042 60 ALA G N 1
ATOM 2036 C CA . ALA B 1 60 ? 150.24535 180.94702 137.03650 1.000 50.39559 60 ALA G CA 1
ATOM 2037 C C . ALA B 1 60 ? 150.22528 182.01522 135.95421 1.000 60.02626 60 ALA G C 1
ATOM 2038 O O . ALA B 1 60 ? 149.39307 182.92749 135.98316 1.000 65.20428 60 ALA G O 1
ATOM 2040 N N . LYS B 1 61 ? 151.13397 181.91581 134.98167 1.000 58.48058 61 LYS G N 1
ATOM 2041 C CA . LYS B 1 61 ? 151.14840 182.89056 133.89782 1.000 53.70467 61 LYS G CA 1
ATOM 2042 C C . LYS B 1 61 ? 149.88181 182.80587 133.05887 1.000 56.33989 61 LYS G C 1
ATOM 2043 O O . LYS B 1 61 ? 149.45352 183.80935 132.47896 1.000 66.22989 61 LYS G O 1
ATOM 2049 N N . HIS B 1 62 ? 149.26607 181.62435 132.98658 1.000 48.26990 62 HIS G N 1
ATOM 2050 C CA . HIS B 1 62 ? 148.00231 181.49481 132.27314 1.000 50.71052 62 HIS G CA 1
ATOM 2051 C C . HIS B 1 62 ? 146.84487 182.09144 133.06423 1.000 60.27116 62 HIS G C 1
ATOM 2052 O O . HIS B 1 62 ? 145.86453 182.55404 132.47027 1.000 61.58671 62 HIS G O 1
ATOM 2059 N N . PHE B 1 63 ? 146.93430 182.08751 134.39472 1.000 62.81977 63 PHE G N 1
ATOM 2060 C CA . PHE B 1 63 ? 145.88121 182.61691 135.25251 1.000 54.90111 63 PHE G CA 1
ATOM 2061 C C . PHE B 1 63 ? 146.26820 183.94086 135.89837 1.000 58.07085 63 PHE G C 1
ATOM 2062 O O . PHE B 1 63 ? 145.53813 184.92720 135.77075 1.000 61.49621 63 PHE G O 1
ATOM 2070 N N . GLY B 1 64 ? 147.40463 183.98874 136.59725 1.000 69.16763 64 GLY G N 1
ATOM 2071 C CA . GLY B 1 64 ? 147.77671 185.18243 137.33772 1.000 69.35056 64 GLY G CA 1
ATOM 2072 C C . GLY B 1 64 ? 148.14437 186.36576 136.46941 1.000 72.46648 64 GLY G C 1
ATOM 2073 O O . GLY B 1 64 ? 148.12027 187.50320 136.95120 1.000 73.36927 64 GLY G O 1
ATOM 2074 N N . LEU B 1 65 ? 148.48476 186.12739 135.20713 1.000 77.87532 65 LEU G N 1
ATOM 2075 C CA . LEU B 1 65 ? 148.80243 187.20980 134.28344 1.000 82.24711 65 LEU G CA 1
ATOM 2076 C C . LEU B 1 65 ? 148.68418 186.74591 132.83613 1.000 81.26322 65 LEU G C 1
ATOM 2077 O O . LEU B 1 65 ? 147.69636 186.12002 132.45429 1.000 82.40711 65 LEU G O 1
ATOM 2082 N N . GLN B 1 74 ? 152.90366 187.97314 145.74500 1.000 69.67071 74 GLN G N 1
ATOM 2083 C CA . GLN B 1 74 ? 151.70612 187.25720 146.16845 1.000 71.30315 74 GLN G CA 1
ATOM 2084 C C . GLN B 1 74 ? 151.66506 185.84513 145.59239 1.000 74.43561 74 GLN G C 1
ATOM 2085 O O . GLN B 1 74 ? 152.69695 185.27335 145.24055 1.000 73.61079 74 GLN G O 1
ATOM 2091 N N . ASP B 1 75 ? 150.45844 185.29107 145.50383 1.000 65.00248 75 ASP G N 1
ATOM 2092 C CA . ASP B 1 75 ? 150.23691 183.96688 144.94767 1.000 64.48716 75 ASP G CA 1
ATOM 2093 C C . ASP B 1 75 ? 148.91555 183.97642 144.19283 1.000 63.69468 75 ASP G C 1
ATOM 2094 O O . ASP B 1 75 ? 148.12468 184.91738 144.29915 1.000 67.95267 75 ASP G O 1
ATOM 2099 N N . ASP B 1 76 ? 148.67908 182.92090 143.41733 1.000 58.90464 76 ASP G N 1
ATOM 2100 C CA . ASP B 1 76 ? 147.42427 182.73927 142.69623 1.000 59.56147 76 ASP G CA 1
ATOM 2101 C C . ASP B 1 76 ? 146.68733 181.54738 143.29090 1.000 61.74456 76 ASP G C 1
ATOM 2102 O O . ASP B 1 76 ? 147.22721 180.43719 143.32342 1.000 63.48220 76 ASP G O 1
ATOM 2107 N N . GLU B 1 77 ? 145.44800 181.77627 143.73693 1.000 63.22082 77 GLU G N 1
ATOM 2108 C CA . GLU B 1 77 ? 144.72345 180.75101 144.48429 1.000 62.82660 77 GLU G CA 1
ATOM 2109 C C . GLU B 1 77 ? 144.43467 179.52480 143.62601 1.000 64.12595 77 GLU G C 1
ATOM 2110 O O . GLU B 1 77 ? 144.44666 178.39467 144.12713 1.000 69.43464 77 GLU G O 1
ATOM 2116 N N . ARG B 1 78 ? 144.16914 179.72288 142.33310 1.000 49.02939 78 ARG G N 1
ATOM 2117 C CA . ARG B 1 78 ? 143.97099 178.58199 141.44597 1.000 49.37964 78 ARG G CA 1
ATOM 2118 C C . ARG B 1 78 ? 145.22588 177.72297 141.38188 1.000 55.58835 78 ARG G C 1
ATOM 2119 O O . ARG B 1 78 ? 145.14993 176.48945 141.41814 1.000 53.53274 78 ARG G O 1
ATOM 2127 N N . VAL B 1 79 ? 146.39131 178.36296 141.28581 1.000 56.79205 79 VAL G N 1
ATOM 2128 C CA . VAL B 1 79 ? 147.65641 177.63979 141.33415 1.000 42.60472 79 VAL G CA 1
ATOM 2129 C C . VAL B 1 79 ? 147.90030 177.07823 142.72846 1.000 50.29595 79 VAL G C 1
ATOM 2130 O O . VAL B 1 79 ? 148.44507 175.97921 142.88187 1.000 58.21801 79 VAL G O 1
ATOM 2134 N N . LEU B 1 80 ? 147.50984 177.82558 143.76479 1.000 61.10220 80 LEU G N 1
ATOM 2135 C CA . LEU B 1 80 ? 147.74065 177.38403 145.13732 1.000 51.97409 80 LEU G CA 1
ATOM 2136 C C . LEU B 1 80 ? 147.01491 176.07933 145.43362 1.000 46.47593 80 LEU G C 1
ATOM 2137 O O . LEU B 1 80 ? 147.55988 175.19667 146.10552 1.000 51.37800 80 LEU G O 1
ATOM 2142 N N . ARG B 1 81 ? 145.78036 175.94286 144.94762 1.000 49.33718 81 ARG G N 1
ATOM 2143 C CA . ARG B 1 81 ? 145.00988 174.73484 145.21972 1.000 50.69669 81 ARG G CA 1
ATOM 2144 C C . ARG B 1 81 ? 145.69171 173.49329 144.66526 1.000 54.55682 81 ARG G C 1
ATOM 2145 O O . ARG B 1 81 ? 145.55751 172.40666 145.23720 1.000 59.56705 81 ARG G O 1
ATOM 2153 N N . LEU B 1 82 ? 146.42950 173.63141 143.56397 1.000 53.64448 82 LEU G N 1
ATOM 2154 C CA . LEU B 1 82 ? 147.01451 172.48600 142.88155 1.000 48.01921 82 LEU G CA 1
ATOM 2155 C C . LEU B 1 82 ? 148.49203 172.28003 143.18269 1.000 50.85880 82 LEU G C 1
ATOM 2156 O O . LEU B 1 82 ? 148.99923 171.17478 142.96787 1.000 55.26796 82 LEU G O 1
ATOM 2161 N N . PHE B 1 83 ? 149.19366 173.30200 143.67052 1.000 43.83517 83 PHE G N 1
ATOM 2162 C CA . PHE B 1 83 ? 150.63065 173.20687 143.89477 1.000 32.07291 83 PHE G CA 1
ATOM 2163 C C . PHE B 1 83 ? 151.02242 173.77595 145.25174 1.000 43.09158 83 PHE G C 1
ATOM 2164 O O . PHE B 1 83 ? 152.11811 174.31849 145.40879 1.000 56.59829 83 PHE G O 1
ATOM 2172 N N . GLY B 1 84 ? 150.13901 173.66870 146.23869 1.000 46.62443 84 GLY G N 1
ATOM 2173 C CA . GLY B 1 84 ? 150.46508 174.09040 147.58626 1.000 47.29773 84 GLY G CA 1
ATOM 2174 C C . GLY B 1 84 ? 150.41212 175.58761 147.79620 1.000 48.00019 84 GLY G C 1
ATOM 2175 O O . GLY B 1 84 ? 150.68683 176.36407 146.87797 1.000 52.63954 84 GLY G O 1
ATOM 2176 N N . SER B 1 85 ? 150.06564 176.00168 149.01068 1.000 59.85913 85 SER G N 1
ATOM 2177 C CA . SER B 1 85 ? 149.81228 177.40309 149.32612 1.000 64.77593 85 SER G CA 1
ATOM 2178 C C . SER B 1 85 ? 150.47851 177.78641 150.63927 1.000 66.20502 85 SER G C 1
ATOM 2179 O O . SER B 1 85 ? 149.83893 178.31257 151.55051 1.000 78.49279 85 SER G O 1
ATOM 2182 N N . SER B 1 86 ? 151.77462 177.50751 150.76523 1.000 48.62660 86 SER G N 1
ATOM 2183 C CA . SER B 1 86 ? 152.44816 177.78501 152.02686 1.000 52.41670 86 SER G CA 1
ATOM 2184 C C . SER B 1 86 ? 152.42318 179.27630 152.32820 1.000 61.93306 86 SER G C 1
ATOM 2185 O O . SER B 1 86 ? 153.15141 180.05839 151.70977 1.000 63.50168 86 SER G O 1
ATOM 2188 N N . GLU B 1 87 ? 151.58398 179.67005 153.28066 1.000 75.19360 87 GLU G N 1
ATOM 2189 C CA . GLU B 1 87 ? 151.46305 181.05969 153.69405 1.000 67.72801 87 GLU G CA 1
ATOM 2190 C C . GLU B 1 87 ? 150.93380 181.06997 155.12018 1.000 72.22785 87 GLU G C 1
ATOM 2191 O O . GLU B 1 87 ? 150.66012 180.02187 155.70717 1.000 78.22139 87 GLU G O 1
ATOM 2197 N N . LYS B 1 88 ? 150.79569 182.27390 155.67514 1.000 85.05120 88 LYS G N 1
ATOM 2198 C CA . LYS B 1 88 ? 150.48188 182.39572 157.09463 1.000 85.65270 88 LYS G CA 1
ATOM 2199 C C . LYS B 1 88 ? 149.10299 181.83448 157.42445 1.000 87.40235 88 LYS G C 1
ATOM 2200 O O . LYS B 1 88 ? 148.92285 181.19293 158.46605 1.000 86.52157 88 LYS G O 1
ATOM 2206 N N . GLY B 1 89 ? 148.11863 182.05738 156.55740 1.000 85.16738 89 GLY G N 1
ATOM 2207 C CA . GLY B 1 89 ? 146.75380 181.74278 156.93313 1.000 85.52349 89 GLY G CA 1
ATOM 2208 C C . GLY B 1 89 ? 146.04179 180.65007 156.16080 1.000 88.05504 89 GLY G C 1
ATOM 2209 O O . GLY B 1 89 ? 145.22587 179.92566 156.73803 1.000 89.38895 89 GLY G O 1
ATOM 2210 N N . ASN B 1 90 ? 146.32930 180.50478 154.86699 1.000 83.52326 90 ASN G N 1
ATOM 2211 C CA . ASN B 1 90 ? 145.54785 179.57608 154.05495 1.000 82.46295 90 ASN G CA 1
ATOM 2212 C C . ASN B 1 90 ? 145.99763 178.13181 154.25956 1.000 79.46910 90 ASN G C 1
ATOM 2213 O O . ASN B 1 90 ? 145.24402 177.31178 154.79326 1.000 79.86348 90 ASN G O 1
ATOM 2218 N N . ILE B 1 91 ? 147.23862 177.82078 153.87545 1.000 72.10165 91 ILE G N 1
ATOM 2219 C CA . ILE B 1 91 ? 147.82366 176.48184 153.94894 1.000 70.34471 91 ILE G CA 1
ATOM 2220 C C . ILE B 1 91 ? 146.85256 175.41431 153.45530 1.000 73.11850 91 ILE G C 1
ATOM 2221 O O . ILE B 1 91 ? 146.06798 174.85918 154.23372 1.000 76.66596 91 ILE G O 1
ATOM 2226 N N . GLN B 1 92 ? 146.89630 175.11565 152.16168 1.000 69.54492 92 GLN G N 1
ATOM 2227 C CA . GLN B 1 92 ? 146.19214 173.96860 151.60990 1.000 69.84962 92 GLN G CA 1
ATOM 2228 C C . GLN B 1 92 ? 147.20445 173.02020 150.98824 1.000 68.77329 92 GLN G C 1
ATOM 2229 O O . GLN B 1 92 ? 148.15841 173.45527 150.33526 1.000 66.16193 92 GLN G O 1
ATOM 2235 N N . ARG B 1 93 ? 146.99999 171.72509 151.21291 1.000 61.64697 93 ARG G N 1
ATOM 2236 C CA . ARG B 1 93 ? 147.92880 170.72655 150.70724 1.000 59.00728 93 ARG G CA 1
ATOM 2237 C C . ARG B 1 93 ? 147.97332 170.76370 149.18708 1.000 60.76488 93 ARG G C 1
ATOM 2238 O O . ARG B 1 93 ? 146.94941 170.94309 148.52218 1.000 60.76691 93 ARG G O 1
ATOM 2246 N N . ALA B 1 94 ? 149.17476 170.60918 148.63924 1.000 52.54578 94 ALA G N 1
ATOM 2247 C CA . ALA B 1 94 ? 149.33004 170.54373 147.19486 1.000 48.87941 94 ALA G CA 1
ATOM 2248 C C . ALA B 1 94 ? 148.60101 169.32321 146.65782 1.000 45.36133 94 ALA G C 1
ATOM 2249 O O . ALA B 1 94 ? 148.93568 168.18657 147.00321 1.000 58.64369 94 ALA G O 1
ATOM 2251 N N . ARG B 1 95 ? 147.58806 169.56319 145.82600 1.000 53.22250 95 ARG G N 1
ATOM 2252 C CA . ARG B 1 95 ? 146.79403 168.46114 145.29876 1.000 60.19292 95 ARG G CA 1
ATOM 2253 C C . ARG B 1 95 ? 147.64075 167.53607 144.43506 1.000 64.23867 95 ARG G C 1
ATOM 2254 O O . ARG B 1 95 ? 147.50884 166.30918 144.51244 1.000 63.85904 95 ARG G O 1
ATOM 2262 N N . LEU B 1 96 ? 148.52320 168.10250 143.61682 1.000 49.41187 96 LEU G N 1
ATOM 2263 C CA . LEU B 1 96 ? 149.37926 167.32144 142.73111 1.000 46.42307 96 LEU G CA 1
ATOM 2264 C C . LEU B 1 96 ? 150.68340 166.99480 143.44544 1.000 47.78245 96 LEU G C 1
ATOM 2265 O O . LEU B 1 96 ? 151.46955 167.89478 143.75631 1.000 43.48185 96 LEU G O 1
ATOM 2270 N N . GLN B 1 97 ? 150.91696 165.70673 143.69896 1.000 48.21777 97 GLN G N 1
ATOM 2271 C CA . GLN B 1 97 ? 152.22928 165.22641 144.12538 1.000 43.57184 97 GLN G CA 1
ATOM 2272 C C . GLN B 1 97 ? 152.94642 164.68670 142.89187 1.000 46.57116 97 GLN G C 1
ATOM 2273 O O . GLN B 1 97 ? 152.98587 163.48638 142.62419 1.000 47.71592 97 GLN G O 1
ATOM 2279 N N . ILE B 1 98 ? 153.51413 165.61691 142.12658 1.000 48.49728 98 ILE G N 1
ATOM 2280 C CA . ILE B 1 98 ? 154.22898 165.27794 140.90443 1.000 40.61618 98 ILE G CA 1
ATOM 2281 C C . ILE B 1 98 ? 155.49286 164.50928 141.25697 1.000 45.73273 98 ILE G C 1
ATOM 2282 O O . ILE B 1 98 ? 156.25577 164.91361 142.14284 1.000 48.35230 98 ILE G O 1
ATOM 2287 N N . SER B 1 99 ? 155.71992 163.39697 140.56576 1.000 48.78064 99 SER G N 1
ATOM 2288 C CA . SER B 1 99 ? 156.82376 162.49800 140.86000 1.000 47.37145 99 SER G CA 1
ATOM 2289 C C . SER B 1 99 ? 157.93729 162.65286 139.83283 1.000 45.47524 99 SER G C 1
ATOM 2290 O O . SER B 1 99 ? 157.74213 163.19948 138.74422 1.000 45.78484 99 SER G O 1
ATOM 2293 N N . ASP B 1 100 ? 159.12036 162.16815 140.20403 1.000 40.11659 100 ASP G N 1
ATOM 2294 C CA . ASP B 1 100 ? 160.24377 162.15055 139.27883 1.000 34.19970 100 ASP G CA 1
ATOM 2295 C C . ASP B 1 100 ? 159.95748 161.20531 138.12034 1.000 46.54173 100 ASP G C 1
ATOM 2296 O O . ASP B 1 100 ? 159.36654 160.13705 138.29839 1.000 57.44883 100 ASP G O 1
ATOM 2301 N N . ALA B 1 101 ? 160.38342 161.60426 136.92685 1.000 52.98962 101 ALA G N 1
ATOM 2302 C CA . ALA B 1 101 ? 160.17884 160.81068 135.72345 1.000 47.52730 101 ALA G CA 1
ATOM 2303 C C . ALA B 1 101 ? 161.39633 159.92164 135.50662 1.000 46.56612 101 ALA G C 1
ATOM 2304 O O . ALA B 1 101 ? 162.53076 160.41095 135.47667 1.000 53.65166 101 ALA G O 1
ATOM 2306 N N . PHE B 1 102 ? 161.16131 158.62220 135.35748 1.000 55.24174 102 PHE G N 1
ATOM 2307 C CA . PHE B 1 102 ? 162.22810 157.63332 135.32535 1.000 59.82705 102 PHE G CA 1
ATOM 2308 C C . PHE B 1 102 ? 162.42860 157.10834 133.91172 1.000 62.80070 102 PHE G C 1
ATOM 2309 O O . PHE B 1 102 ? 161.46442 156.92628 133.16414 1.000 70.63513 102 PHE G O 1
ATOM 2317 N N . PHE B 1 103 ? 163.68840 156.85883 133.55522 1.000 51.17032 103 PHE G N 1
ATOM 2318 C CA . PHE B 1 103 ? 164.02672 156.34174 132.23534 1.000 55.28560 103 PHE G CA 1
ATOM 2319 C C . PHE B 1 103 ? 163.40184 154.96844 132.02979 1.000 60.90962 103 PHE G C 1
ATOM 2320 O O . PHE B 1 103 ? 163.77746 154.00288 132.70154 1.000 61.29830 103 PHE G O 1
ATOM 2328 N N . SER B 1 104 ? 162.44883 154.87458 131.10706 1.000 63.90622 104 SER G N 1
ATOM 2329 C CA . SER B 1 104 ? 161.68872 153.64660 130.92790 1.000 63.14456 104 SER G CA 1
ATOM 2330 C C . SER B 1 104 ? 162.57059 152.52516 130.39256 1.000 70.38035 104 SER G C 1
ATOM 2331 O O . SER B 1 104 ? 163.55316 152.75716 129.68401 1.000 77.86843 104 SER G O 1
ATOM 2334 N N . GLU B 1 105 ? 162.20688 151.29123 130.74853 1.000 75.67840 105 GLU G N 1
ATOM 2335 C CA . GLU B 1 105 ? 162.93071 150.13145 130.24166 1.000 76.34022 105 GLU G CA 1
ATOM 2336 C C . GLU B 1 105 ? 162.73935 149.96653 128.74056 1.000 76.15943 105 GLU G C 1
ATOM 2337 O O . GLU B 1 105 ? 163.61977 149.42580 128.05973 1.000 75.51694 105 GLU G O 1
ATOM 2343 N N . LYS B 1 106 ? 161.59745 150.41372 128.21266 1.000 72.67868 106 LYS G N 1
ATOM 2344 C CA . LYS B 1 106 ? 161.35461 150.32101 126.77744 1.000 73.24266 106 LYS G CA 1
ATOM 2345 C C . LYS B 1 106 ? 162.39086 151.11829 125.99897 1.000 75.45313 106 LYS G C 1
ATOM 2346 O O . LYS B 1 106 ? 162.93825 150.64058 124.99871 1.000 79.58412 106 LYS G O 1
ATOM 2352 N N . THR B 1 107 ? 162.67829 152.33993 126.45012 1.000 72.23727 107 THR G N 1
ATOM 2353 C CA . THR B 1 107 ? 163.71479 153.13324 125.80168 1.000 70.99179 107 THR G CA 1
ATOM 2354 C C . THR B 1 107 ? 165.07779 152.47850 125.95569 1.000 73.52444 107 THR G C 1
ATOM 2355 O O . THR B 1 107 ? 165.89719 152.51515 125.03278 1.000 84.88022 107 THR G O 1
ATOM 2359 N N . LYS B 1 108 ? 165.33859 151.87314 127.11546 1.000 65.15314 108 LYS G N 1
ATOM 2360 C CA . LYS B 1 108 ? 166.60477 151.17761 127.31643 1.000 71.67508 108 LYS G CA 1
ATOM 2361 C C . LYS B 1 108 ? 166.79571 150.08139 126.27754 1.000 75.67116 108 LYS G C 1
ATOM 2362 O O . LYS B 1 108 ? 167.82657 150.02465 125.59719 1.000 70.11899 108 LYS G O 1
ATOM 2368 N N . GLU B 1 109 ? 165.80031 149.20556 126.13347 1.000 87.77834 109 GLU G N 1
ATOM 2369 C CA . GLU B 1 109 ? 165.92955 148.09880 125.19194 1.000 85.10347 109 GLU G CA 1
ATOM 2370 C C . GLU B 1 109 ? 165.95304 148.59190 123.74820 1.000 84.30006 109 GLU G C 1
ATOM 2371 O O . GLU B 1 109 ? 166.69230 148.04950 122.91800 1.000 84.61684 109 GLU G O 1
ATOM 2377 N N . HIS B 1 110 ? 165.16923 149.62594 123.42737 1.000 79.22317 110 HIS G N 1
ATOM 2378 C CA . HIS B 1 110 ? 165.17244 150.14759 122.06409 1.000 77.52516 110 HIS G CA 1
ATOM 2379 C C . HIS B 1 110 ? 166.51683 150.76836 121.70710 1.000 80.92382 110 HIS G C 1
ATOM 2380 O O . HIS B 1 110 ? 167.02522 150.56481 120.59875 1.000 84.22262 110 HIS G O 1
ATOM 2387 N N . PHE B 1 111 ? 167.10828 151.52867 122.63017 1.000 73.35620 111 PHE G N 1
ATOM 2388 C CA . PHE B 1 111 ? 168.38551 152.17204 122.35388 1.000 69.51194 111 PHE G CA 1
ATOM 2389 C C . PHE B 1 111 ? 169.53390 151.17432 122.38818 1.000 73.60435 111 PHE G C 1
ATOM 2390 O O . PHE B 1 111 ? 170.55629 151.38783 121.72731 1.000 80.03480 111 PHE G O 1
ATOM 2398 N N . ALA B 1 112 ? 169.39379 150.08844 123.15348 1.000 84.01793 112 ALA G N 1
ATOM 2399 C CA . ALA B 1 112 ? 170.41571 149.04914 123.13838 1.000 87.58311 112 ALA G CA 1
ATOM 2400 C C . ALA B 1 112 ? 170.34096 148.21105 121.87018 1.000 84.46292 112 ALA G C 1
ATOM 2401 O O . ALA B 1 112 ? 171.37432 147.75409 121.36953 1.000 82.46194 112 ALA G O 1
ATOM 2403 N N . GLN B 1 113 ? 169.14058 148.00258 121.33645 1.000 88.74631 113 GLN G N 1
ATOM 2404 C CA . GLN B 1 113 ? 168.96289 147.23621 120.11229 1.000 86.48932 113 GLN G CA 1
ATOM 2405 C C . GLN B 1 113 ? 169.14378 148.07519 118.85438 1.000 88.22071 113 GLN G C 1
ATOM 2406 O O . GLN B 1 113 ? 169.08055 147.52769 117.74925 1.000 87.47260 113 GLN G O 1
ATOM 2412 N N . ASN B 1 114 ? 169.36522 149.38221 118.99076 1.000 86.36352 114 ASN G N 1
ATOM 2413 C CA . ASN B 1 114 ? 169.59782 150.25331 117.84831 1.000 86.14440 114 ASN G CA 1
ATOM 2414 C C . ASN B 1 114 ? 170.93746 150.97172 117.90356 1.000 86.14429 114 ASN G C 1
ATOM 2415 O O . ASN B 1 114 ? 171.21059 151.80168 117.02822 1.000 85.35292 114 ASN G O 1
ATOM 2420 N N . ASP B 1 115 ? 171.77532 150.67864 118.90020 1.000 91.19986 115 ASP G N 1
ATOM 2421 C CA . ASP B 1 115 ? 173.08956 151.30767 119.05046 1.000 91.39488 115 ASP G CA 1
ATOM 2422 C C . ASP B 1 115 ? 172.97938 152.83014 119.09591 1.000 91.62192 115 ASP G C 1
ATOM 2423 O O . ASP B 1 115 ? 173.80357 153.54972 118.52838 1.000 91.52942 115 ASP G O 1
ATOM 2428 N N . ILE B 1 116 ? 171.95016 153.32346 119.77827 1.000 90.23910 116 ILE G N 1
ATOM 2429 C CA . ILE B 1 116 ? 171.71710 154.75141 119.95466 1.000 84.95435 116 ILE G CA 1
ATOM 2430 C C . ILE B 1 116 ? 171.99399 155.09643 121.40943 1.000 83.00175 116 ILE G C 1
ATOM 2431 O O . ILE B 1 116 ? 171.45075 154.45727 122.31867 1.000 85.42364 116 ILE G O 1
ATOM 2436 N N . ALA B 1 117 ? 172.84368 156.09635 121.62876 1.000 72.32614 117 ALA G N 1
ATOM 2437 C CA . ALA B 1 117 ? 173.18505 156.49618 122.98554 1.000 76.17716 117 ALA G CA 1
ATOM 2438 C C . ALA B 1 117 ? 171.96157 157.05116 123.70499 1.000 74.72397 117 ALA G C 1
ATOM 2439 O O . ALA B 1 117 ? 171.09816 157.69586 123.10446 1.000 71.91259 117 ALA G O 1
ATOM 2441 N N . TYR B 1 118 ? 171.89154 156.78480 125.01193 1.000 69.65151 118 TYR G N 1
ATOM 2442 C CA . TYR B 1 118 ? 170.78714 157.30034 125.81456 1.000 62.87143 118 TYR G CA 1
ATOM 2443 C C . TYR B 1 118 ? 170.76327 158.82159 125.79849 1.000 59.57022 118 TYR G C 1
ATOM 2444 O O . TYR B 1 118 ? 169.69337 159.43371 125.70442 1.000 65.15787 118 TYR G O 1
ATOM 2453 N N . THR B 1 119 ? 171.93249 159.44754 125.88762 1.000 55.80232 119 THR G N 1
ATOM 2454 C CA . THR B 1 119 ? 172.05643 160.89464 125.88274 1.000 58.68328 119 THR G CA 1
ATOM 2455 C C . THR B 1 119 ? 172.87245 161.34107 124.67876 1.000 55.21084 119 THR G C 1
ATOM 2456 O O . THR B 1 119 ? 173.76245 160.62627 124.21026 1.000 54.10531 119 THR G O 1
ATOM 2460 N N . GLU B 1 120 ? 172.55990 162.53437 124.18480 1.000 54.48829 120 GLU G N 1
ATOM 2461 C CA . GLU B 1 120 ? 173.30886 163.14007 123.09382 1.000 52.91397 120 GLU G CA 1
ATOM 2462 C C . GLU B 1 120 ? 174.59927 163.72805 123.65219 1.000 53.65781 120 GLU G C 1
ATOM 2463 O O . GLU B 1 120 ? 175.01648 163.42353 124.77134 1.000 54.68458 120 GLU G O 1
ATOM 2469 N N . THR B 1 121 ? 175.27725 164.54287 122.84797 1.000 53.72454 121 THR G N 1
ATOM 2470 C CA . THR B 1 121 ? 176.29266 165.46490 123.35879 1.000 49.10991 121 THR G CA 1
ATOM 2471 C C . THR B 1 121 ? 176.34391 166.63336 122.37426 1.000 57.69769 121 THR G C 1
ATOM 2472 O O . THR B 1 121 ? 177.02553 166.56724 121.34934 1.000 65.44672 121 THR G O 1
ATOM 2476 N N . LYS B 1 122 ? 175.61565 167.69790 122.69730 1.000 52.13754 122 LYS G N 1
ATOM 2477 C CA . LYS B 1 122 ? 175.51167 168.85003 121.80664 1.000 53.63426 122 LYS G CA 1
ATOM 2478 C C . LYS B 1 122 ? 176.61157 169.83333 122.19087 1.000 50.59838 122 LYS G C 1
ATOM 2479 O O . LYS B 1 122 ? 176.54714 170.49667 123.22849 1.000 51.26062 122 LYS G O 1
ATOM 2485 N N . PHE B 1 123 ? 177.64461 169.90037 121.36135 1.000 51.97334 123 PHE G N 1
ATOM 2486 C CA . PHE B 1 123 ? 178.72200 170.86455 121.54735 1.000 46.74473 123 PHE G CA 1
ATOM 2487 C C . PHE B 1 123 ? 178.19237 172.23543 121.15620 1.000 49.62432 123 PHE G C 1
ATOM 2488 O O . PHE B 1 123 ? 178.09980 172.55748 119.97333 1.000 55.62707 123 PHE G O 1
ATOM 2496 N N . GLU B 1 124 ? 177.82274 173.04155 122.15212 1.000 41.59791 124 GLU G N 1
ATOM 2497 C CA . GLU B 1 124 ? 177.20469 174.34399 121.92368 1.000 32.25930 124 GLU G CA 1
ATOM 2498 C C . GLU B 1 124 ? 178.25446 175.43616 121.76144 1.000 28.82706 124 GLU G C 1
ATOM 2499 O O . GLU B 1 124 ? 179.42373 175.13526 121.51634 1.000 45.93100 124 GLU G O 1
ATOM 2505 N N . ASN B 1 125 ? 177.84722 176.70106 121.84208 1.000 29.56057 125 ASN G N 1
ATOM 2506 C CA . ASN B 1 125 ? 178.77361 177.81312 121.65644 1.000 23.68204 125 ASN G CA 1
ATOM 2507 C C . ASN B 1 125 ? 178.12838 179.09540 122.16196 1.000 33.75637 125 ASN G C 1
ATOM 2508 O O . ASN B 1 125 ? 176.94044 179.13290 122.49075 1.000 45.32316 125 ASN G O 1
ATOM 2513 N N . THR B 1 126 ? 178.94171 180.14807 122.22347 1.000 36.96710 126 THR G N 1
ATOM 2514 C CA . THR B 1 126 ? 178.46069 181.51158 122.43825 1.000 41.51242 126 THR G CA 1
ATOM 2515 C C . THR B 1 126 ? 179.47545 182.45077 121.79870 1.000 39.08103 126 THR G C 1
ATOM 2516 O O . THR B 1 126 ? 180.61643 182.54929 122.25907 1.000 44.36121 126 THR G O 1
ATOM 2520 N N . ILE B 1 127 ? 179.06174 183.12552 120.72475 1.000 41.89648 127 ILE G N 1
ATOM 2521 C CA . ILE B 1 127 ? 180.02125 183.79273 119.84946 1.000 52.46779 127 ILE G CA 1
ATOM 2522 C C . ILE B 1 127 ? 180.63676 185.01127 120.52698 1.000 55.53685 127 ILE G C 1
ATOM 2523 O O . ILE B 1 127 ? 181.84561 185.24923 120.41170 1.000 62.02332 127 ILE G O 1
ATOM 2528 N N . ASN B 1 128 ? 179.83180 185.79245 121.25100 1.000 54.29037 128 ASN G N 1
ATOM 2529 C CA . ASN B 1 128 ? 180.26435 187.08378 121.78822 1.000 57.66083 128 ASN G CA 1
ATOM 2530 C C . ASN B 1 128 ? 180.71610 187.99942 120.64564 1.000 53.75889 128 ASN G C 1
ATOM 2531 O O . ASN B 1 128 ? 181.88940 188.34442 120.49512 1.000 55.75279 128 ASN G O 1
ATOM 2536 N N . ARG B 1 129 ? 179.72611 188.37802 119.83650 1.000 45.82607 129 ARG G N 1
ATOM 2537 C CA . ARG B 1 129 ? 179.94981 188.93577 118.50829 1.000 44.24304 129 ARG G CA 1
ATOM 2538 C C . ARG B 1 129 ? 180.51646 190.34838 118.53484 1.000 44.05624 129 ARG G C 1
ATOM 2539 O O . ARG B 1 129 ? 179.91008 191.28229 118.00205 1.000 49.32087 129 ARG G O 1
ATOM 2547 N N . LEU B 1 130 ? 181.67848 190.50669 119.15184 1.000 63.74164 130 LEU G N 1
ATOM 2548 C CA . LEU B 1 130 ? 182.53700 191.66285 118.94905 1.000 64.68074 130 LEU G CA 1
ATOM 2549 C C . LEU B 1 130 ? 183.90919 191.27624 118.42963 1.000 63.25635 130 LEU G C 1
ATOM 2550 O O . LEU B 1 130 ? 184.53565 192.06488 117.71943 1.000 60.75294 130 LEU G O 1
ATOM 2555 N N . THR B 1 131 ? 184.38532 190.07892 118.76923 1.000 58.00552 131 THR G N 1
ATOM 2556 C CA . THR B 1 131 ? 185.59539 189.51255 118.20296 1.000 58.73809 131 THR G CA 1
ATOM 2557 C C . THR B 1 131 ? 185.36320 188.13293 117.60312 1.000 63.57797 131 THR G C 1
ATOM 2558 O O . THR B 1 131 ? 186.28974 187.57430 117.00538 1.000 66.23386 131 THR G O 1
ATOM 2562 N N . ALA B 1 132 ? 184.15580 187.57601 117.74119 1.000 56.26528 132 ALA G N 1
ATOM 2563 C CA . ALA B 1 132 ? 183.82437 186.23601 117.25143 1.000 54.27156 132 ALA G CA 1
ATOM 2564 C C . ALA B 1 132 ? 184.78003 185.18672 117.81267 1.000 56.80567 132 ALA G C 1
ATOM 2565 O O . ALA B 1 132 ? 185.24127 184.29476 117.09899 1.000 61.74682 132 ALA G O 1
ATOM 2567 N N . VAL B 1 133 ? 185.07658 185.29151 119.10961 1.000 53.88439 133 VAL G N 1
ATOM 2568 C CA . VAL B 1 133 ? 186.05444 184.39994 119.72396 1.000 53.41375 133 VAL G CA 1
ATOM 2569 C C . VAL B 1 133 ? 185.44709 183.06315 120.13660 1.000 54.11777 133 VAL G C 1
ATOM 2570 O O . VAL B 1 133 ? 186.18788 182.08453 120.29765 1.000 59.68963 133 VAL G O 1
ATOM 2574 N N . ALA B 1 134 ? 184.12375 182.99637 120.31200 1.000 36.44572 134 ALA G N 1
ATOM 2575 C CA . ALA B 1 134 ? 183.40563 181.76743 120.64633 1.000 40.03821 134 ALA G CA 1
ATOM 2576 C C . ALA B 1 134 ? 183.82641 181.18010 121.98998 1.000 46.28311 134 ALA G C 1
ATOM 2577 O O . ALA B 1 134 ? 184.76162 181.66903 122.63108 1.000 50.61447 134 ALA G O 1
ATOM 2579 N N . ASN B 1 135 ? 183.12323 180.13855 122.43061 1.000 46.34090 135 ASN G N 1
ATOM 2580 C CA . ASN B 1 135 ? 183.41103 179.46402 123.69026 1.000 42.56474 135 ASN G CA 1
ATOM 2581 C C . ASN B 1 135 ? 182.91976 178.02197 123.60187 1.000 45.44682 135 ASN G C 1
ATOM 2582 O O . ASN B 1 135 ? 181.70674 177.78022 123.58486 1.000 54.83351 135 ASN G O 1
ATOM 2587 N N . PRO B 1 136 ? 183.83814 177.04403 123.54025 1.000 40.90215 136 PRO G N 1
ATOM 2588 C CA . PRO B 1 136 ? 183.46904 175.65835 123.20400 1.000 43.32309 136 PRO G CA 1
ATOM 2589 C C . PRO B 1 136 ? 182.24032 175.08769 123.90221 1.000 42.62407 136 PRO G C 1
ATOM 2590 O O . PRO B 1 136 ? 181.29556 174.69710 123.21575 1.000 48.41295 136 PRO G O 1
ATOM 2594 N N . ARG B 1 137 ? 182.22855 175.00855 125.23402 1.000 45.60136 137 ARG G N 1
ATOM 2595 C CA . ARG B 1 137 ? 181.00595 174.73288 125.99498 1.000 50.85640 137 ARG G CA 1
ATOM 2596 C C . ARG B 1 137 ? 180.35096 173.40824 125.57580 1.000 50.36912 137 ARG G C 1
ATOM 2597 O O . ARG B 1 137 ? 179.31428 173.36663 124.91121 1.000 51.17658 137 ARG G O 1
ATOM 2605 N N . GLN B 1 138 ? 181.01849 172.31510 125.93096 1.000 59.34517 138 GLN G N 1
ATOM 2606 C CA . GLN B 1 138 ? 180.43225 170.99566 125.72246 1.000 53.80386 138 GLN G CA 1
ATOM 2607 C C . GLN B 1 138 ? 179.22440 170.79124 126.63350 1.000 51.18056 138 GLN G C 1
ATOM 2608 O O . GLN B 1 138 ? 179.28788 171.05152 127.83764 1.000 55.28654 138 GLN G O 1
ATOM 2614 N N . ILE B 1 139 ? 178.12479 170.30866 126.05708 1.000 48.06145 139 ILE G N 1
ATOM 2615 C CA . ILE B 1 139 ? 176.88483 170.07737 126.79012 1.000 52.56330 139 ILE G CA 1
ATOM 2616 C C . ILE B 1 139 ? 176.20558 168.85939 126.18209 1.000 61.75116 139 ILE G C 1
ATOM 2617 O O . ILE B 1 139 ? 176.34635 168.58706 124.98821 1.000 65.09246 139 ILE G O 1
ATOM 2622 N N . GLU B 1 140 ? 175.48779 168.09860 127.00653 1.000 47.02077 140 GLU G N 1
ATOM 2623 C CA . GLU B 1 140 ? 174.67368 167.02640 126.45678 1.000 47.55876 140 GLU G CA 1
ATOM 2624 C C . GLU B 1 140 ? 173.25439 167.13349 126.99084 1.000 40.38961 140 GLU G C 1
ATOM 2625 O O . GLU B 1 140 ? 172.96203 167.89497 127.91606 1.000 49.18434 140 GLU G O 1
ATOM 2631 N N . ARG B 1 141 ? 172.37461 166.34189 126.38797 1.000 37.15690 141 ARG G N 1
ATOM 2632 C CA . ARG B 1 141 ? 170.97247 166.27271 126.75991 1.000 37.24590 141 ARG G CA 1
ATOM 2633 C C . ARG B 1 141 ? 170.47236 164.88673 126.39456 1.000 34.45323 141 ARG G C 1
ATOM 2634 O O . ARG B 1 141 ? 171.06574 164.19706 125.56315 1.000 44.49451 141 ARG G O 1
ATOM 2642 N N . VAL B 1 142 ? 169.37540 164.48025 127.03341 1.000 35.13854 142 VAL G N 1
ATOM 2643 C CA . VAL B 1 142 ? 168.81687 163.16629 126.75186 1.000 32.68625 142 VAL G CA 1
ATOM 2644 C C . VAL B 1 142 ? 168.33143 163.12521 125.30811 1.000 41.14874 142 VAL G C 1
ATOM 2645 O O . VAL B 1 142 ? 167.76910 164.09741 124.78788 1.000 53.82050 142 VAL G O 1
ATOM 2649 N N . THR B 1 143 ? 168.58409 162.00236 124.64100 1.000 48.24201 143 THR G N 1
ATOM 2650 C CA . THR B 1 143 ? 168.31505 161.90078 123.21306 1.000 44.14081 143 THR G CA 1
ATOM 2651 C C . THR B 1 143 ? 166.82041 161.95326 122.92560 1.000 50.38888 143 THR G C 1
ATOM 2652 O O . THR B 1 143 ? 165.99833 161.50335 123.72766 1.000 51.97064 143 THR G O 1
ATOM 2656 N N . ARG B 1 144 ? 166.47533 162.51073 121.76677 1.000 55.08243 144 ARG G N 1
ATOM 2657 C CA . ARG B 1 144 ? 165.08550 162.55672 121.33937 1.000 53.96544 144 ARG G CA 1
ATOM 2658 C C . ARG B 1 144 ? 164.52796 161.14698 121.20690 1.000 56.90454 144 ARG G C 1
ATOM 2659 O O . ARG B 1 144 ? 165.23263 160.21646 120.80883 1.000 58.94745 144 ARG G O 1
ATOM 2667 N N . GLY B 1 145 ? 163.25215 160.99281 121.54600 1.000 56.20335 145 GLY G N 1
ATOM 2668 C CA . GLY B 1 145 ? 162.62913 159.69017 121.59450 1.000 49.97585 145 GLY G CA 1
ATOM 2669 C C . GLY B 1 145 ? 162.77230 158.97081 122.91577 1.000 45.72758 145 GLY G C 1
ATOM 2670 O O . GLY B 1 145 ? 162.19543 157.88830 123.07783 1.000 49.84768 145 GLY G O 1
ATOM 2671 N N . SER B 1 146 ? 163.52583 159.52888 123.85943 1.000 42.95565 146 SER G N 1
ATOM 2672 C CA . SER B 1 146 ? 163.63028 158.93599 125.18348 1.000 45.57228 146 SER G CA 1
ATOM 2673 C C . SER B 1 146 ? 162.30728 159.07028 125.92158 1.000 43.29810 146 SER G C 1
ATOM 2674 O O . SER B 1 146 ? 161.64911 160.11130 125.86376 1.000 56.08947 146 SER G O 1
ATOM 2677 N N . GLU B 1 147 ? 161.91982 158.01113 126.62200 1.000 50.87184 147 GLU G N 1
ATOM 2678 C CA . GLU B 1 147 ? 160.64300 157.95426 127.31917 1.000 54.12250 147 GLU G CA 1
ATOM 2679 C C . GLU B 1 147 ? 160.89124 157.91396 128.81998 1.000 57.42585 147 GLU G C 1
ATOM 2680 O O . GLU B 1 147 ? 161.58881 157.02244 129.31416 1.000 61.90199 147 GLU G O 1
ATOM 2686 N N . PHE B 1 148 ? 160.32064 158.87637 129.53614 1.000 50.59655 148 PHE G N 1
ATOM 2687 C CA . PHE B 1 148 ? 160.37854 158.92725 130.99084 1.000 47.85704 148 PHE G CA 1
ATOM 2688 C C . PHE B 1 148 ? 158.97397 158.72743 131.54305 1.000 52.71922 148 PHE G C 1
ATOM 2689 O O . PHE B 1 148 ? 158.04583 159.43405 131.14423 1.000 60.49247 148 PHE G O 1
ATOM 2697 N N . ASP B 1 149 ? 158.81609 157.78000 132.46136 1.000 58.52609 149 ASP G N 1
ATOM 2698 C CA . ASP B 1 149 ? 157.50234 157.45850 133.00562 1.000 60.92128 149 ASP G CA 1
ATOM 2699 C C . ASP B 1 149 ? 157.22701 158.28357 134.25638 1.000 66.10872 149 ASP G C 1
ATOM 2700 O O . ASP B 1 149 ? 158.03083 158.28451 135.19394 1.000 72.09946 149 ASP G O 1
ATOM 2705 N N . PHE B 1 150 ? 156.09102 158.98103 134.27033 1.000 60.88576 150 PHE G N 1
ATOM 2706 C CA . PHE B 1 150 ? 155.64808 159.71286 135.44682 1.000 58.04142 150 PHE G CA 1
ATOM 2707 C C . PHE B 1 150 ? 154.35961 159.09144 135.96951 1.000 66.50028 150 PHE G C 1
ATOM 2708 O O . PHE B 1 150 ? 153.54773 158.56266 135.20367 1.000 65.77080 150 PHE G O 1
ATOM 2716 N N . VAL B 1 151 ? 154.19704 159.14051 137.28903 1.000 66.21799 151 VAL G N 1
ATOM 2717 C CA . VAL B 1 151 ? 153.11205 158.45445 137.98165 1.000 61.32103 151 VAL G CA 1
ATOM 2718 C C . VAL B 1 151 ? 152.30943 159.46169 138.80608 1.000 65.74831 151 VAL G C 1
ATOM 2719 O O . VAL B 1 151 ? 151.87836 159.15805 139.92465 1.000 68.98621 151 VAL G O 1
ATOM 2723 N N . PHE B 1 152 ? 152.11555 160.66794 138.25141 1.000 65.65520 152 PHE G N 1
ATOM 2724 C CA . PHE B 1 152 ? 151.56969 161.81920 138.97870 1.000 68.96487 152 PHE G CA 1
ATOM 2725 C C . PHE B 1 152 ? 150.50178 161.40646 139.98158 1.000 63.38299 152 PHE G C 1
ATOM 2726 O O . PHE B 1 152 ? 149.61528 160.61470 139.66962 1.000 59.56391 152 PHE G O 1
ATOM 2734 N N . ILE B 1 153 ? 150.58006 161.94728 141.19094 1.000 51.18784 153 ILE G N 1
ATOM 2735 C CA . ILE B 1 153 ? 149.63902 161.59650 142.24695 1.000 51.50356 153 ILE G CA 1
ATOM 2736 C C . ILE B 1 153 ? 148.82840 162.83837 142.58198 1.000 57.39895 153 ILE G C 1
ATOM 2737 O O . ILE B 1 153 ? 149.39577 163.89434 142.88951 1.000 50.43876 153 ILE G O 1
ATOM 2742 N N . TYR B 1 154 ? 147.50590 162.71652 142.50596 1.000 64.97893 154 TYR G N 1
ATOM 2743 C CA . TYR B 1 154 ? 146.59278 163.81625 142.78024 1.000 60.36899 154 TYR G CA 1
ATOM 2744 C C . TYR B 1 154 ? 145.75955 163.47161 144.00490 1.000 65.21284 154 TYR G C 1
ATOM 2745 O O . TYR B 1 154 ? 145.25049 1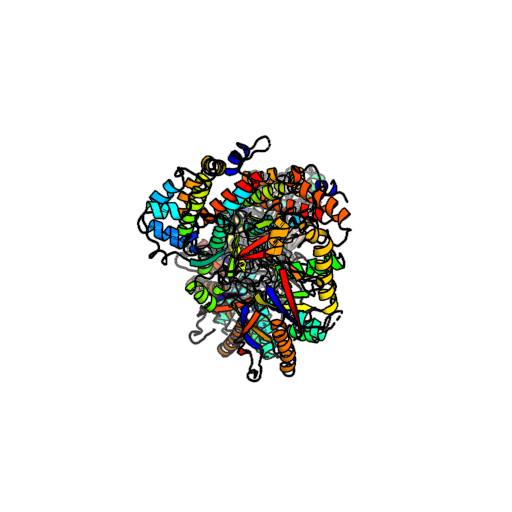62.35123 144.11582 1.000 69.69175 154 TYR G O 1
ATOM 2754 N N . ASN B 1 155 ? 145.62037 164.43393 144.91408 1.000 55.20307 155 ASN G N 1
ATOM 2755 C CA . ASN B 1 155 ? 144.90649 164.24613 146.17058 1.000 45.68604 155 ASN G CA 1
ATOM 2756 C C . ASN B 1 155 ? 143.51384 164.84950 146.06216 1.000 57.12465 155 ASN G C 1
ATOM 2757 O O . ASN B 1 155 ? 143.37356 166.02500 145.71127 1.000 67.76108 155 ASN G O 1
ATOM 2762 N N . VAL B 1 156 ? 142.48864 164.05878 146.36739 1.000 72.51128 156 VAL G N 1
ATOM 2763 C CA . VAL B 1 156 ? 141.10453 164.55054 146.32667 1.000 73.12304 156 VAL G CA 1
ATOM 2764 C C . VAL B 1 156 ? 140.82261 165.12107 147.71140 1.000 79.48657 156 VAL G C 1
ATOM 2765 O O . VAL B 1 156 ? 140.27555 164.46714 148.60286 1.000 77.73534 156 VAL G O 1
ATOM 2769 N N . ASP B 1 157 ? 141.22419 166.37919 147.90214 1.000 87.21299 157 ASP G N 1
ATOM 2770 C CA . ASP B 1 157 ? 140.92480 167.06124 149.15636 1.000 84.63477 157 ASP G CA 1
ATOM 2771 C C . ASP B 1 157 ? 139.44844 167.42698 149.24062 1.000 84.04199 157 ASP G C 1
ATOM 2772 O O . ASP B 1 157 ? 138.81042 167.22616 150.28072 1.000 84.77243 157 ASP G O 1
ATOM 2777 N N . GLU B 1 158 ? 138.88954 167.95834 148.15608 1.000 86.00116 158 GLU G N 1
ATOM 2778 C CA . GLU B 1 158 ? 137.47288 168.28179 148.06698 1.000 87.74986 158 GLU G CA 1
ATOM 2779 C C . GLU B 1 158 ? 136.85570 167.48909 146.92561 1.000 85.88772 158 GLU G C 1
ATOM 2780 O O . GLU B 1 158 ? 137.37594 167.49910 145.80512 1.000 80.00740 158 GLU G O 1
ATOM 2786 N N . GLU B 1 159 ? 135.75110 166.79973 147.21824 1.000 95.43385 159 GLU G N 1
ATOM 2787 C CA . GLU B 1 159 ? 135.08828 165.98799 146.20285 1.000 92.89386 159 GLU G CA 1
ATOM 2788 C C . GLU B 1 159 ? 134.56094 166.84444 145.05777 1.000 94.12342 159 GLU G C 1
ATOM 2789 O O . GLU B 1 159 ? 134.72764 166.49345 143.88381 1.000 88.86698 159 GLU G O 1
ATOM 2795 N N . SER B 1 160 ? 133.92096 167.96697 145.37427 1.000 90.08963 160 SER G N 1
ATOM 2796 C CA . SER B 1 160 ? 133.33384 168.82453 144.34457 1.000 86.02635 160 SER G CA 1
ATOM 2797 C C . SER B 1 160 ? 134.29662 169.92115 143.89697 1.000 85.14378 160 SER G C 1
ATOM 2798 O O . SER B 1 160 ? 133.94096 171.09577 143.81484 1.000 83.37910 160 SER G O 1
ATOM 2801 N N . GLN B 1 161 ? 135.53776 169.53481 143.60563 1.000 70.04049 161 GLN G N 1
ATOM 2802 C CA . GLN B 1 161 ? 136.48221 170.41376 142.92202 1.000 66.78093 161 GLN G CA 1
ATOM 2803 C C . GLN B 1 161 ? 137.33052 169.70782 141.87870 1.000 71.23736 161 GLN G C 1
ATOM 2804 O O . GLN B 1 161 ? 137.89522 170.38863 141.01320 1.000 74.03184 161 GLN G O 1
ATOM 2810 N N . VAL B 1 162 ? 137.38896 168.37309 141.88815 1.000 70.11381 162 VAL G N 1
ATOM 2811 C CA . VAL B 1 162 ? 138.45355 167.64766 141.19868 1.000 64.62482 162 VAL G CA 1
ATOM 2812 C C . VAL B 1 162 ? 138.45930 167.98806 139.71619 1.000 69.10906 162 VAL G C 1
ATOM 2813 O O . VAL B 1 162 ? 139.49505 168.36633 139.15260 1.000 70.83083 162 VAL G O 1
ATOM 2817 N N . GLU B 1 163 ? 137.29122 167.89651 139.07425 1.000 73.52807 163 GLU G N 1
ATOM 2818 C CA . GLU B 1 163 ? 137.19454 168.19625 137.65086 1.000 73.75425 163 GLU G CA 1
ATOM 2819 C C . GLU B 1 163 ? 137.78435 169.56400 137.34713 1.000 71.52483 163 GLU G C 1
ATOM 2820 O O . GLU B 1 163 ? 138.65069 169.69975 136.47385 1.000 69.38094 163 GLU G O 1
ATOM 2826 N N . ASP B 1 164 ? 137.36561 170.58233 138.10437 1.000 71.02938 164 ASP G N 1
ATOM 2827 C CA . ASP B 1 164 ? 137.89453 171.92291 137.88729 1.000 72.21093 164 ASP G CA 1
ATOM 2828 C C . ASP B 1 164 ? 139.41155 171.91571 137.97894 1.000 68.91667 164 ASP G C 1
ATOM 2829 O O . ASP B 1 164 ? 140.10319 172.42670 137.08918 1.000 70.82807 164 ASP G O 1
ATOM 2834 N N . ASP B 1 165 ? 139.94525 171.28548 139.02918 1.000 67.37697 165 ASP G N 1
ATOM 2835 C CA . ASP B 1 165 ? 141.39087 171.16647 139.16352 1.000 65.97930 165 ASP G CA 1
ATOM 2836 C C . ASP B 1 165 ? 141.98534 170.54629 137.91056 1.000 68.28618 165 ASP G C 1
ATOM 2837 O O . ASP B 1 165 ? 142.90275 171.10553 137.29703 1.000 70.00730 165 ASP G O 1
ATOM 2842 N N . PHE B 1 166 ? 141.42074 169.41706 137.47658 1.000 65.89356 166 PHE G N 1
ATOM 2843 C CA . PHE B 1 166 ? 141.96042 168.74585 136.30384 1.000 65.02749 166 PHE G CA 1
ATOM 2844 C C . PHE B 1 166 ? 141.81003 169.59436 135.05518 1.000 63.45081 166 PHE G C 1
ATOM 2845 O O . PHE B 1 166 ? 142.65100 169.50669 134.15253 1.000 64.83262 166 PHE G O 1
ATOM 2853 N N . GLU B 1 167 ? 140.78111 170.44363 134.99721 1.000 66.78380 167 GLU G N 1
ATOM 2854 C CA . GLU B 1 167 ? 140.69603 171.39285 133.89666 1.000 67.23888 167 GLU G CA 1
ATOM 2855 C C . GLU B 1 167 ? 141.98662 172.19289 133.81118 1.000 70.35958 167 GLU G C 1
ATOM 2856 O O . GLU B 1 167 ? 142.66580 172.20046 132.77686 1.000 74.92562 167 GLU G O 1
ATOM 2862 N N . ASN B 1 168 ? 142.38638 172.79542 134.93422 1.000 62.04932 168 ASN G N 1
ATOM 2863 C CA . ASN B 1 168 ? 143.67196 173.47896 134.98159 1.000 59.56459 168 ASN G CA 1
ATOM 2864 C C . ASN B 1 168 ? 144.79571 172.51641 134.63341 1.000 62.31549 168 ASN G C 1
ATOM 2865 O O . ASN B 1 168 ? 145.67240 172.83606 133.81981 1.000 69.78033 168 ASN G O 1
ATOM 2870 N N . ILE B 1 169 ? 144.74527 171.30284 135.19402 1.000 66.51503 169 ILE G N 1
ATOM 2871 C CA . ILE B 1 169 ? 145.76224 170.30392 134.88484 1.000 69.39362 169 ILE G CA 1
ATOM 2872 C C . ILE B 1 169 ? 145.84037 170.09075 133.38473 1.000 68.17432 169 ILE G C 1
ATOM 2873 O O . ILE B 1 169 ? 146.93490 170.04845 132.80849 1.000 60.59981 169 ILE G O 1
ATOM 2878 N N . GLU B 1 170 ? 144.68242 170.00729 132.72107 1.000 75.80997 170 GLU G N 1
ATOM 2879 C CA . GLU B 1 170 ? 144.68794 169.83971 131.27451 1.000 69.13177 170 GLU G CA 1
ATOM 2880 C C . GLU B 1 170 ? 145.52223 170.92989 130.62694 1.000 67.71475 170 GLU G C 1
ATOM 2881 O O . GLU B 1 170 ? 146.48329 170.64426 129.90443 1.000 73.75059 170 GLU G O 1
ATOM 2887 N N . LYS B 1 171 ? 145.22412 172.19026 130.95040 1.000 64.86131 171 LYS G N 1
ATOM 2888 C CA . LYS B 1 171 ? 146.05994 173.27610 130.45687 1.000 65.69574 171 LYS G CA 1
ATOM 2889 C C . LYS B 1 171 ? 147.48244 173.11380 130.96508 1.000 68.61919 171 LYS G C 1
ATOM 2890 O O . LYS B 1 171 ? 148.43892 173.10823 130.17908 1.000 67.15749 171 LYS G O 1
ATOM 2896 N N . ALA B 1 172 ? 147.62719 172.86954 132.27136 1.000 72.28267 172 ALA G N 1
ATOM 2897 C CA . ALA B 1 172 ? 148.94539 172.66705 132.85388 1.000 69.75488 172 ALA G CA 1
ATOM 2898 C C . ALA B 1 172 ? 149.66075 171.49456 132.21075 1.000 64.74826 172 ALA G C 1
ATOM 2899 O O . ALA B 1 172 ? 150.89129 171.41309 132.28492 1.000 63.54886 172 ALA G O 1
ATOM 2901 N N . ILE B 1 173 ? 148.91979 170.59198 131.57702 1.000 61.07489 173 ILE G N 1
ATOM 2902 C CA . ILE B 1 173 ? 149.53793 169.54935 130.77588 1.000 62.08865 173 ILE G CA 1
ATOM 2903 C C . ILE B 1 173 ? 149.66111 169.99281 129.32593 1.000 62.51130 173 ILE G C 1
ATOM 2904 O O . ILE B 1 173 ? 150.74505 169.94442 128.73769 1.000 61.20821 173 ILE G O 1
ATOM 2909 N N . HIS B 1 174 ? 148.55734 170.48252 128.75101 1.000 71.80676 174 HIS G N 1
ATOM 2910 C CA . HIS B 1 174 ? 148.51464 170.71695 127.31076 1.000 67.73836 174 HIS G CA 1
ATOM 2911 C C . HIS B 1 174 ? 149.48329 171.81591 126.91166 1.000 66.53369 174 HIS G C 1
ATOM 2912 O O . HIS B 1 174 ? 150.31505 171.63465 126.01481 1.000 71.95554 174 HIS G O 1
ATOM 2919 N N . LEU B 1 175 ? 149.40493 172.96079 127.58734 1.000 61.92615 175 LEU G N 1
ATOM 2920 C CA . LEU B 1 175 ? 150.34722 174.03318 127.31770 1.000 66.04375 175 LEU G CA 1
ATOM 2921 C C . LEU B 1 175 ? 151.76861 173.64418 127.69144 1.000 65.38030 175 LEU G C 1
ATOM 2922 O O . LEU B 1 175 ? 152.71344 174.27730 127.21255 1.000 68.82759 175 LEU G O 1
ATOM 2927 N N . LEU B 1 176 ? 151.94418 172.62102 128.53264 1.000 61.06740 176 LEU G N 1
ATOM 2928 C CA . LEU B 1 176 ? 153.28788 172.10815 128.77319 1.000 62.13865 176 LEU G CA 1
ATOM 2929 C C . LEU B 1 176 ? 153.82931 171.40598 127.53507 1.000 62.27659 176 LEU G C 1
ATOM 2930 O O . LEU B 1 176 ? 155.02384 171.50068 127.23340 1.000 61.38439 176 LEU G O 1
ATOM 2935 N N . GLU B 1 177 ? 152.96486 170.69551 126.80512 1.000 61.97596 177 GLU G N 1
ATOM 2936 C CA . GLU B 1 177 ? 153.38060 170.08265 125.55000 1.000 55.35880 177 GLU G CA 1
ATOM 2937 C C . GLU B 1 177 ? 153.67696 171.12156 124.47804 1.000 60.38817 177 GLU G C 1
ATOM 2938 O O . GLU B 1 177 ? 154.39058 170.81733 123.51707 1.000 58.75148 177 GLU G O 1
ATOM 2944 N N . ASN B 1 178 ? 153.14001 172.33410 124.61902 1.000 68.17556 178 ASN G N 1
ATOM 2945 C CA . ASN B 1 178 ? 153.48508 173.46700 123.76996 1.000 63.87969 178 ASN G CA 1
ATOM 2946 C C . ASN B 1 178 ? 154.55060 174.34771 124.41210 1.000 61.88003 178 ASN G C 1
ATOM 2947 O O . ASN B 1 178 ? 154.58972 175.55916 124.17354 1.000 59.99296 178 ASN G O 1
ATOM 2952 N N . ASP B 1 179 ? 155.41509 173.75443 125.23107 1.000 58.31963 179 ASP G N 1
ATOM 2953 C CA . ASP B 1 179 ? 156.38103 174.50276 126.01781 1.000 51.26948 179 ASP G CA 1
ATOM 2954 C C . ASP B 1 179 ? 157.54780 173.57207 126.32168 1.000 57.74140 179 ASP G C 1
ATOM 2955 O O . ASP B 1 179 ? 157.42598 172.34707 126.24557 1.000 60.33362 179 ASP G O 1
ATOM 2960 N N . TYR B 1 180 ? 158.68673 174.16751 126.65749 1.000 47.52749 180 TYR G N 1
ATOM 2961 C CA . TYR B 1 180 ? 159.91190 173.41966 126.88507 1.000 47.86830 180 TYR G CA 1
ATOM 2962 C C . TYR B 1 180 ? 159.98196 172.92242 128.32862 1.000 39.22015 180 TYR G C 1
ATOM 2963 O O . TYR B 1 180 ? 159.02258 173.01757 129.09792 1.000 37.38703 180 TYR G O 1
ATOM 2972 N N . LEU B 1 181 ? 161.13833 172.37947 128.70030 1.000 39.05872 181 LEU G N 1
ATOM 2973 C CA . LEU B 1 181 ? 161.41080 171.90833 130.04972 1.000 39.46624 181 LEU G CA 1
ATOM 2974 C C . LEU B 1 181 ? 162.92061 171.85861 130.23194 1.000 31.91578 181 LEU G C 1
ATOM 2975 O O . LEU B 1 181 ? 163.67051 171.74474 129.25944 1.000 37.34203 181 LEU G O 1
ATOM 2980 N N . GLY B 1 182 ? 163.35828 171.94625 131.48111 1.000 17.85739 182 GLY G N 1
ATOM 2981 C CA . GLY B 1 182 ? 164.78208 171.87656 131.71361 1.000 25.58202 182 GLY G CA 1
ATOM 2982 C C . GLY B 1 182 ? 165.49146 173.17022 131.34523 1.000 27.80652 182 GLY G C 1
ATOM 2983 O O . GLY B 1 182 ? 164.87960 174.21426 131.11146 1.000 39.46793 182 GLY G O 1
ATOM 2984 N N . GLY B 1 183 ? 166.81840 173.08060 131.29370 1.000 25.13865 183 GLY G N 1
ATOM 2985 C CA . GLY B 1 183 ? 167.62927 174.25596 131.04892 1.000 32.87386 183 GLY G CA 1
ATOM 2986 C C . GLY B 1 183 ? 167.74233 174.59752 129.57510 1.000 36.46450 183 GLY G C 1
ATOM 2987 O O . GLY B 1 183 ? 167.74078 173.72947 128.70403 1.000 41.80596 183 GLY G O 1
ATOM 2988 N N . GLY B 1 184 ? 167.84057 175.89575 129.30546 1.000 38.59417 184 GLY G N 1
ATOM 2989 C CA . GLY B 1 184 ? 168.03942 176.38200 127.94832 1.000 31.94429 184 GLY G CA 1
ATOM 2990 C C . GLY B 1 184 ? 166.94470 175.99257 126.98088 1.000 30.60400 184 GLY G C 1
ATOM 2991 O O . GLY B 1 184 ? 167.22588 175.71702 125.80854 1.000 39.95724 184 GLY G O 1
ATOM 2992 N N . GLY B 1 185 ? 165.69336 175.97532 127.44196 1.000 28.10591 185 GLY G N 1
ATOM 2993 C CA . GLY B 1 185 ? 164.59823 175.54995 126.58967 1.000 36.89245 185 GLY G CA 1
ATOM 2994 C C . GLY B 1 185 ? 164.25597 176.52575 125.48680 1.000 36.37709 185 GLY G C 1
ATOM 2995 O O . GLY B 1 185 ? 163.60468 176.13934 124.51089 1.000 37.15409 185 GLY G O 1
ATOM 2996 N N . THR B 1 186 ? 164.67985 177.78162 125.61911 1.000 39.90996 186 THR G N 1
ATOM 2997 C CA . THR B 1 186 ? 164.47685 178.77098 124.57109 1.000 42.93734 186 THR G CA 1
ATOM 2998 C C . THR B 1 186 ? 165.28760 178.47245 123.31954 1.000 43.61319 186 THR G C 1
ATOM 2999 O O . THR B 1 186 ? 165.05983 179.11163 122.28770 1.000 52.28640 186 THR G O 1
ATOM 3003 N N . ARG B 1 187 ? 166.22950 177.53769 123.39000 1.000 34.89725 187 ARG G N 1
ATOM 3004 C CA . ARG B 1 187 ? 167.07910 177.15922 122.27074 1.000 27.65214 187 ARG G CA 1
ATOM 3005 C C . ARG B 1 187 ? 166.82023 175.71476 121.86237 1.000 36.12622 187 ARG G C 1
ATOM 3006 O O . ARG B 1 187 ? 167.74611 174.94622 121.60078 1.000 41.44454 187 ARG G O 1
ATOM 3014 N N . GLY B 1 188 ? 165.54994 175.33098 121.80825 1.000 44.85030 188 GLY G N 1
ATOM 3015 C CA . GLY B 1 188 ? 165.18505 173.98947 121.39042 1.000 38.51326 188 GLY G CA 1
ATOM 3016 C C . GLY B 1 188 ? 165.61960 172.88799 122.33017 1.000 35.79270 188 GLY G C 1
ATOM 3017 O O . GLY B 1 188 ? 166.14080 171.86335 121.87512 1.000 46.28660 188 GLY G O 1
ATOM 3018 N N . ASN B 1 189 ? 165.42606 173.07253 123.63196 1.000 36.22438 189 ASN G N 1
ATOM 3019 C CA . ASN B 1 189 ? 165.76025 172.06293 124.62556 1.000 32.06048 189 ASN G CA 1
ATOM 3020 C C . ASN B 1 189 ? 164.51031 171.68832 125.40574 1.000 32.77082 189 ASN G C 1
ATOM 3021 O O . ASN B 1 189 ? 163.76141 172.56529 125.84493 1.000 42.66852 189 ASN G O 1
ATOM 3026 N N . GLY B 1 190 ? 164.28697 170.39010 125.57233 1.000 26.87310 190 GLY G N 1
ATOM 3027 C CA . GLY B 1 190 ? 163.24809 169.91677 126.45938 1.000 36.32561 190 GLY G CA 1
ATOM 3028 C C . GLY B 1 190 ? 161.85826 169.81646 125.87679 1.000 32.96472 190 GLY G C 1
ATOM 3029 O O . GLY B 1 190 ? 160.91961 169.52558 126.62594 1.000 40.97937 190 GLY G O 1
ATOM 3030 N N . ARG B 1 191 ? 161.68446 170.04579 124.57766 1.000 41.70249 191 ARG G N 1
ATOM 3031 C CA . ARG B 1 191 ? 160.37076 169.86877 123.97078 1.000 44.53470 191 ARG G CA 1
ATOM 3032 C C . ARG B 1 191 ? 159.92093 168.42478 124.14198 1.000 47.82192 191 ARG G C 1
ATOM 3033 O O . ARG B 1 191 ? 160.62326 167.49379 123.73791 1.000 53.33729 191 ARG G O 1
ATOM 3041 N N . ILE B 1 192 ? 158.75096 168.23717 124.74912 1.000 43.85451 192 ILE G N 1
ATOM 3042 C CA . ILE B 1 192 ? 158.29617 166.91765 125.15659 1.000 37.86384 192 ILE G CA 1
ATOM 3043 C C . ILE B 1 192 ? 156.83748 166.73584 124.76597 1.000 47.02499 192 ILE G C 1
ATOM 3044 O O . ILE B 1 192 ? 156.08683 167.69789 124.59455 1.000 65.66206 192 ILE G O 1
ATOM 3049 N N . GLN B 1 193 ? 156.44378 165.47364 124.63100 1.000 46.08523 193 GLN G N 1
ATOM 3050 C CA . GLN B 1 193 ? 155.05489 165.10276 124.40542 1.000 53.97777 193 GLN G CA 1
ATOM 3051 C C . GLN B 1 193 ? 154.66176 164.02324 125.39968 1.000 55.52917 193 GLN G C 1
ATOM 3052 O O . GLN B 1 193 ? 155.48712 163.20623 125.80751 1.000 55.75943 193 GLN G O 1
ATOM 3058 N N . PHE B 1 194 ? 153.39512 164.02708 125.79855 1.000 69.40076 194 PHE G N 1
ATOM 3059 C CA . PHE B 1 194 ? 152.91058 163.11725 126.82682 1.000 70.03024 194 PHE G CA 1
ATOM 3060 C C . PHE B 1 194 ? 152.01123 162.07402 126.17692 1.000 68.30407 194 PHE G C 1
ATOM 3061 O O . PHE B 1 194 ? 151.10927 162.41874 125.40625 1.000 70.46794 194 PHE G O 1
ATOM 3069 N N . LYS B 1 195 ? 152.25726 160.80447 126.49228 1.000 63.37348 195 LYS G N 1
ATOM 3070 C CA . LYS B 1 195 ? 151.61654 159.68751 125.81900 1.000 67.34083 195 LYS G CA 1
ATOM 3071 C C . LYS B 1 195 ? 151.19756 158.64843 126.84820 1.000 72.05701 195 LYS G C 1
ATOM 3072 O O . LYS B 1 195 ? 151.78481 158.55150 127.92964 1.000 72.41054 195 LYS G O 1
ATOM 3078 N N . ASP B 1 196 ? 150.15989 157.88186 126.50286 1.000 86.38526 196 ASP G N 1
ATOM 3079 C CA . ASP B 1 196 ? 149.68257 156.77176 127.32963 1.000 88.39875 196 ASP G CA 1
ATOM 3080 C C . ASP B 1 196 ? 149.36898 157.22641 128.75077 1.000 87.94619 196 ASP G C 1
ATOM 3081 O O . ASP B 1 196 ? 149.56638 156.48322 129.71417 1.000 89.80175 196 ASP G O 1
ATOM 3086 N N . THR B 1 197 ? 148.86975 158.45487 128.88854 1.000 80.51866 197 THR G N 1
ATOM 3087 C CA . THR B 1 197 ? 148.63025 159.05676 130.19975 1.000 81.54257 197 THR G CA 1
ATOM 3088 C C . THR B 1 197 ? 147.35761 158.46709 130.81231 1.000 83.10490 197 THR G C 1
ATOM 3089 O O . THR B 1 197 ? 146.29249 159.08554 130.86702 1.000 86.46809 197 THR G O 1
ATOM 3093 N N . ASN B 1 198 ? 147.49297 157.23137 131.28491 1.000 85.65807 198 ASN G N 1
ATOM 3094 C CA . ASN B 1 198 ? 146.39060 156.54981 131.94399 1.000 87.19630 198 ASN G CA 1
ATOM 3095 C C . ASN B 1 198 ? 146.09361 157.22126 133.28062 1.000 88.90705 198 ASN G C 1
ATOM 3096 O O . ASN B 1 198 ? 146.99550 157.67256 133.99099 1.000 87.71560 198 ASN G O 1
ATOM 3101 N N . ILE B 1 199 ? 144.80848 157.28469 133.61795 1.000 83.41963 199 ILE G N 1
ATOM 3102 C CA . ILE B 1 199 ? 144.34264 157.85027 134.87775 1.000 80.60309 199 ILE G CA 1
ATOM 3103 C C . ILE B 1 199 ? 143.64082 156.75023 135.65860 1.000 80.44442 199 ILE G C 1
ATOM 3104 O O . ILE B 1 199 ? 142.70559 156.12133 135.15027 1.000 77.97679 199 ILE G O 1
ATOM 3109 N N . GLU B 1 200 ? 144.09231 156.51838 136.88830 1.000 78.20569 200 GLU G N 1
ATOM 3110 C CA . GLU B 1 200 ? 143.53554 155.45936 137.71388 1.000 77.44901 200 GLU G CA 1
ATOM 3111 C C . GLU B 1 200 ? 143.56478 155.90570 139.16763 1.000 74.75705 200 GLU G C 1
ATOM 3112 O O . GLU B 1 200 ? 144.36799 156.75818 139.55491 1.000 73.89375 200 GLU G O 1
ATOM 3118 N N . THR B 1 201 ? 142.67623 155.32389 139.96535 1.000 63.84909 201 THR G N 1
ATOM 3119 C CA . THR B 1 201 ? 142.52376 155.67455 141.36922 1.000 60.41974 201 THR G CA 1
ATOM 3120 C C . THR B 1 201 ? 143.25882 154.65927 142.23264 1.000 65.17762 201 THR G C 1
ATOM 3121 O O . THR B 1 201 ? 143.07946 153.44894 142.06174 1.000 71.21473 201 THR G O 1
ATOM 3125 N N . VAL B 1 202 ? 144.08417 155.14983 143.15246 1.000 63.60766 202 VAL G N 1
ATOM 3126 C CA . VAL B 1 202 ? 144.82253 154.28735 144.06499 1.000 65.89344 202 VAL G CA 1
ATOM 3127 C C . VAL B 1 202 ? 144.18709 154.25223 145.45056 1.000 68.87257 202 VAL G C 1
ATOM 3128 O O . VAL B 1 202 ? 144.14646 153.19824 146.08577 1.000 72.17926 202 VAL G O 1
ATOM 3132 N N . VAL B 1 203 ? 143.67767 155.38309 145.93613 1.000 61.28991 203 VAL G N 1
ATOM 3133 C CA . VAL B 1 203 ? 143.04830 155.46815 147.24740 1.000 58.90683 203 VAL G CA 1
ATOM 3134 C C . VAL B 1 203 ? 141.62792 155.98248 147.07958 1.000 62.66943 203 VAL G C 1
ATOM 3135 O O . VAL B 1 203 ? 141.35361 156.79870 146.19493 1.000 61.65023 203 VAL G O 1
ATOM 3139 N N . GLY B 1 204 ? 140.72901 155.50407 147.92996 1.000 73.39416 204 GLY G N 1
ATOM 3140 C CA . GLY B 1 204 ? 139.35103 155.92805 147.87435 1.000 71.68938 204 GLY G CA 1
ATOM 3141 C C . GLY B 1 204 ? 138.58274 155.21871 146.77764 1.000 74.80883 204 GLY G C 1
ATOM 3142 O O . GLY B 1 204 ? 139.05424 154.26804 146.14751 1.000 74.57524 204 GLY G O 1
ATOM 3143 N N . GLU B 1 205 ? 137.36530 155.70183 146.55181 1.000 89.25208 205 GLU G N 1
ATOM 3144 C CA . GLU B 1 205 ? 136.46346 155.13661 145.55478 1.000 90.14717 205 GLU G CA 1
ATOM 3145 C C . GLU B 1 205 ? 135.97565 156.22266 144.60737 1.000 90.96215 205 GLU G C 1
ATOM 3146 O O . GLU B 1 205 ? 134.79068 156.31815 144.28209 1.000 91.78177 205 GLU G O 1
ATOM 3152 N N . TYR B 1 206 ? 136.89677 157.06569 144.15230 1.000 84.51686 206 TYR G N 1
ATOM 3153 C CA . TYR B 1 206 ? 136.55051 158.11176 143.20457 1.000 85.16557 206 TYR G CA 1
ATOM 3154 C C . TYR B 1 206 ? 136.37385 157.52621 141.80887 1.000 86.01854 206 TYR G C 1
ATOM 3155 O O . TYR B 1 206 ? 136.94197 156.48416 141.47100 1.000 88.30668 206 TYR G O 1
ATOM 3164 N N . ASP B 1 207 ? 135.57036 158.20739 140.99746 1.000 91.33318 207 ASP G N 1
ATOM 3165 C CA . ASP B 1 207 ? 135.30054 157.79589 139.62174 1.000 94.90082 207 ASP G CA 1
ATOM 3166 C C . ASP B 1 207 ? 136.15487 158.65183 138.69167 1.000 97.13977 207 ASP G C 1
ATOM 3167 O O . ASP B 1 207 ? 135.78936 159.78083 138.35488 1.000 96.18197 207 ASP G O 1
ATOM 3172 N N . SER B 1 208 ? 137.29751 158.10932 138.27724 1.000 86.82041 208 SER G N 1
ATOM 3173 C CA . SER B 1 208 ? 138.22354 158.81031 137.39957 1.000 85.15472 208 SER G CA 1
ATOM 3174 C C . SER B 1 208 ? 138.12699 158.36295 135.94837 1.000 87.18795 208 SER G C 1
ATOM 3175 O O . SER B 1 208 ? 138.95733 158.77537 135.13335 1.000 88.41136 208 SER G O 1
ATOM 3178 N N . THR B 1 209 ? 137.14406 157.52632 135.60763 1.000 95.85056 209 THR G N 1
ATOM 3179 C CA . THR B 1 209 ? 137.01193 157.06317 134.22973 1.000 95.56881 209 THR G CA 1
ATOM 3180 C C . THR B 1 209 ? 136.71667 158.21957 133.28299 1.000 93.78400 209 THR G C 1
ATOM 3181 O O . THR B 1 209 ? 137.26672 158.28337 132.17733 1.000 94.62639 209 THR G O 1
ATOM 3185 N N . ASN B 1 210 ? 135.85088 159.14523 133.69954 1.000 98.51327 210 ASN G N 1
ATOM 3186 C CA . ASN B 1 210 ? 135.50693 160.28079 132.85325 1.000 100.17672 210 ASN G CA 1
ATOM 3187 C C . ASN B 1 210 ? 136.66497 161.25519 132.68747 1.000 101.68534 210 ASN G C 1
ATOM 3188 O O . ASN B 1 210 ? 136.63555 162.08160 131.76962 1.000 101.65256 210 ASN G O 1
ATOM 3193 N N . LEU B 1 211 ? 137.67524 161.17916 133.54835 1.000 88.35435 211 LEU G N 1
ATOM 3194 C CA . LEU B 1 211 ? 138.80434 162.09352 133.47106 1.000 87.78106 211 LEU G CA 1
ATOM 3195 C C . LEU B 1 211 ? 139.68755 161.77021 132.27152 1.000 89.12581 211 LEU G C 1
ATOM 3196 O O . LEU B 1 211 ? 139.84356 160.61188 131.87649 1.000 84.72104 211 LEU G O 1
ATOM 3201 N N . LYS B 1 212 ? 140.27054 162.81649 131.69163 1.000 95.85424 212 LYS G N 1
ATOM 3202 C CA . LYS B 1 212 ? 141.15557 162.66903 130.54646 1.000 96.07712 212 LYS G CA 1
ATOM 3203 C C . LYS B 1 212 ? 142.18255 163.79046 130.57063 1.000 95.15389 212 LYS G C 1
ATOM 3204 O O . LYS B 1 212 ? 141.85009 164.93976 130.87163 1.000 92.97782 212 LYS G O 1
ATOM 3210 N N . ILE B 1 213 ? 143.42850 163.44631 130.25631 1.000 81.70684 213 ILE G N 1
ATOM 3211 C CA . ILE B 1 213 ? 144.53174 164.39729 130.22071 1.000 78.29520 213 ILE G CA 1
ATOM 3212 C C . ILE B 1 213 ? 145.19814 164.31108 128.85544 1.000 80.64041 213 ILE G C 1
ATOM 3213 O O . ILE B 1 213 ? 145.52400 163.21471 128.38805 1.000 83.12114 213 ILE G O 1
ATOM 3218 N N . LYS B 1 214 ? 145.39327 165.46082 128.21682 1.000 83.93089 214 LYS G N 1
ATOM 3219 C CA . LYS B 1 214 ? 146.02869 165.50714 126.90418 1.000 88.58355 214 LYS G CA 1
ATOM 3220 C C . LYS B 1 214 ? 147.02617 166.65825 126.81237 1.000 84.35009 214 LYS G C 1
ATOM 3221 O O . LYS B 1 214 ? 146.68530 167.75809 126.37763 1.000 79.41758 214 LYS G O 1
ATOM 3227 N N . TYR C 1 2 ? 149.52412 137.80804 176.49499 1.000 51.19188 2 TYR F N 1
ATOM 3228 C CA . TYR C 1 2 ? 149.99295 139.08442 175.96845 1.000 55.40290 2 TYR F CA 1
ATOM 3229 C C . TYR C 1 2 ? 151.02319 138.87192 174.86657 1.000 56.39110 2 TYR F C 1
ATOM 3230 O O . TYR C 1 2 ? 152.20894 138.68879 175.13798 1.000 61.31698 2 TYR F O 1
ATOM 3239 N N . SER C 1 3 ? 150.56021 138.89442 173.62236 1.000 59.41207 3 SER F N 1
ATOM 3240 C CA . SER C 1 3 ? 151.42025 138.67593 172.47237 1.000 58.00768 3 SER F CA 1
ATOM 3241 C C . SER C 1 3 ? 151.92472 140.00409 171.91631 1.000 53.20153 3 SER F C 1
ATOM 3242 O O . SER C 1 3 ? 151.44023 141.08177 172.26540 1.000 62.03569 3 SER F O 1
ATOM 3245 N N . LYS C 1 4 ? 152.91966 139.91350 171.03474 1.000 31.13751 4 LYS F N 1
ATOM 3246 C CA . LYS C 1 4 ? 153.50785 141.08410 170.38342 1.000 29.12205 4 LYS F CA 1
ATOM 3247 C C . LYS C 1 4 ? 153.83806 140.69234 168.94768 1.000 31.08459 4 LYS F C 1
ATOM 3248 O O . LYS C 1 4 ? 154.86252 140.05433 168.69440 1.000 44.72937 4 LYS F O 1
ATOM 3254 N N . ILE C 1 5 ? 152.96732 141.07111 168.01354 1.000 33.21525 5 ILE F N 1
ATOM 3255 C CA . ILE C 1 5 ? 153.22241 140.79096 166.60912 1.000 25.57926 5 ILE F CA 1
ATOM 3256 C C . ILE C 1 5 ? 154.37722 141.65489 166.12204 1.000 24.16133 5 ILE F C 1
ATOM 3257 O O . ILE C 1 5 ? 154.56860 142.78930 166.57405 1.000 34.58803 5 ILE F O 1
ATOM 3262 N N . LYS C 1 6 ? 155.16166 141.11661 165.19356 1.000 30.58648 6 LYS F N 1
ATOM 3263 C CA . LYS C 1 6 ? 156.27344 141.85039 164.59942 1.000 31.61553 6 LYS F CA 1
ATOM 3264 C C . LYS C 1 6 ? 156.10860 141.84749 163.08649 1.000 43.53465 6 LYS F C 1
ATOM 3265 O O . LYS C 1 6 ? 156.22695 140.79868 162.44518 1.000 41.12002 6 LYS F O 1
ATOM 3271 N N . ILE C 1 7 ? 155.83327 143.02071 162.52348 1.000 46.55213 7 ILE F N 1
ATOM 3272 C CA . ILE C 1 7 ? 155.78515 143.21244 161.08054 1.000 45.31051 7 ILE F CA 1
ATOM 3273 C C . ILE C 1 7 ? 157.19635 143.60038 160.65477 1.000 45.98716 7 ILE F C 1
ATOM 3274 O O . ILE C 1 7 ? 157.62444 144.74208 160.83530 1.000 47.08078 7 ILE F O 1
ATOM 3279 N N . SER C 1 8 ? 157.92442 142.64110 160.09761 1.000 48.14703 8 SER F N 1
ATOM 3280 C CA . SER C 1 8 ? 159.30214 142.83808 159.68072 1.000 46.00701 8 SER F CA 1
ATOM 3281 C C . SER C 1 8 ? 159.39052 142.76614 158.16459 1.000 49.86837 8 SER F C 1
ATOM 3282 O O . SER C 1 8 ? 158.77082 141.90317 157.53676 1.000 55.21505 8 SER F O 1
ATOM 3285 N N . GLY C 1 9 ? 160.15282 143.68083 157.58227 1.000 52.37785 9 GLY F N 1
ATOM 3286 C CA . GLY C 1 9 ? 160.30009 143.69272 156.14126 1.000 53.19942 9 GLY F CA 1
ATOM 3287 C C . GLY C 1 9 ? 161.23742 144.79484 155.70964 1.000 56.08821 9 GLY F C 1
ATOM 3288 O O . GLY C 1 9 ? 161.90622 145.42398 156.53128 1.000 54.08737 9 GLY F O 1
ATOM 3289 N N . THR C 1 10 ? 161.28293 145.02003 154.40013 1.000 56.09424 10 THR F N 1
ATOM 3290 C CA . THR C 1 10 ? 162.10740 146.06586 153.82272 1.000 52.07722 10 THR F CA 1
ATOM 3291 C C . THR C 1 10 ? 161.22141 147.09439 153.13741 1.000 46.92983 10 THR F C 1
ATOM 3292 O O . THR C 1 10 ? 160.12360 146.78348 152.66785 1.000 52.41534 10 THR F O 1
ATOM 3296 N N . ILE C 1 11 ? 161.69538 148.33346 153.11930 1.000 36.77196 11 ILE F N 1
ATOM 3297 C CA . ILE C 1 11 ? 161.08424 149.40193 152.34351 1.000 41.74022 11 ILE F CA 1
ATOM 3298 C C . ILE C 1 11 ? 162.10315 149.86507 151.31400 1.000 41.13575 11 ILE F C 1
ATOM 3299 O O . ILE C 1 11 ? 163.26069 150.13899 151.65316 1.000 49.01126 11 ILE F O 1
ATOM 3304 N N . GLU C 1 12 ? 161.68349 149.89802 150.05585 1.000 38.23803 12 GLU F N 1
ATOM 3305 C CA . GLU C 1 12 ? 162.53258 150.30283 148.94743 1.000 33.35528 12 GLU F CA 1
ATOM 3306 C C . GLU C 1 12 ? 162.13254 151.69637 148.49244 1.000 44.42851 12 GLU F C 1
ATOM 3307 O O . GLU C 1 12 ? 160.94593 152.03060 148.46608 1.000 58.32000 12 GLU F O 1
ATOM 3313 N N . VAL C 1 13 ? 163.12907 152.50619 148.15498 1.000 40.24105 13 VAL F N 1
ATOM 3314 C CA . VAL C 1 13 ? 162.92329 153.89849 147.77597 1.000 40.15373 13 VAL F CA 1
ATOM 3315 C C . VAL C 1 13 ? 162.76178 153.98411 146.26341 1.000 42.03832 13 VAL F C 1
ATOM 3316 O O . VAL C 1 13 ? 163.64950 153.56514 145.51331 1.000 56.90865 13 VAL F O 1
ATOM 3320 N N . VAL C 1 14 ? 161.62710 154.51852 145.81172 1.000 30.67441 14 VAL F N 1
ATOM 3321 C CA . VAL C 1 14 ? 161.43708 154.76090 144.38377 1.000 37.74326 14 VAL F CA 1
ATOM 3322 C C . VAL C 1 14 ? 162.09670 156.06958 143.97315 1.000 48.00690 14 VAL F C 1
ATOM 3323 O O . VAL C 1 14 ? 163.00790 156.09452 143.13927 1.000 57.27645 14 VAL F O 1
ATOM 3327 N N . THR C 1 15 ? 161.64030 157.17616 144.54805 1.000 37.36335 15 THR F N 1
ATOM 3328 C CA . THR C 1 15 ? 162.24535 158.48252 144.34369 1.000 38.63237 15 THR F CA 1
ATOM 3329 C C . THR C 1 15 ? 162.94364 158.89833 145.62908 1.000 37.82481 15 THR F C 1
ATOM 3330 O O . THR C 1 15 ? 162.40898 158.69645 146.72291 1.000 39.20896 15 THR F O 1
ATOM 3334 N N . GLY C 1 16 ? 164.12940 159.48883 145.48773 1.000 31.81430 16 GLY F N 1
ATOM 3335 C CA . GLY C 1 16 ? 165.03556 159.69248 146.60218 1.000 34.21236 16 GLY F CA 1
ATOM 3336 C C . GLY C 1 16 ? 164.39955 160.21981 147.86950 1.000 37.74233 16 GLY F C 1
ATOM 3337 O O . GLY C 1 16 ? 163.94095 161.36354 147.92303 1.000 46.55500 16 GLY F O 1
ATOM 3338 N N . LEU C 1 17 ? 164.37601 159.38244 148.90080 1.000 31.57114 17 LEU F N 1
ATOM 3339 C CA . LEU C 1 17 ? 163.78900 159.75415 150.17790 1.000 30.99854 17 LEU F CA 1
ATOM 3340 C C . LEU C 1 17 ? 164.70377 160.72526 150.90889 1.000 35.05312 17 LEU F C 1
ATOM 3341 O O . LEU C 1 17 ? 165.92012 160.52299 150.96630 1.000 45.21054 17 LEU F O 1
ATOM 3346 N N . HIS C 1 18 ? 164.11819 161.77955 151.46928 1.000 26.16295 18 HIS F N 1
ATOM 3347 C CA . HIS C 1 18 ? 164.87429 162.79911 152.18714 1.000 28.07278 18 HIS F CA 1
ATOM 3348 C C . HIS C 1 18 ? 164.11058 163.19313 153.44179 1.000 36.32732 18 HIS F C 1
ATOM 3349 O O . HIS C 1 18 ? 163.09704 163.89301 153.36086 1.000 32.49911 18 HIS F O 1
ATOM 3356 N N . ILE C 1 19 ? 164.60018 162.75288 154.59594 1.000 38.44121 19 ILE F N 1
ATOM 3357 C CA . ILE C 1 19 ? 164.07731 163.16501 155.89182 1.000 30.75286 19 ILE F CA 1
ATOM 3358 C C . ILE C 1 19 ? 165.10962 164.08699 156.52102 1.000 36.12683 19 ILE F C 1
ATOM 3359 O O . ILE C 1 19 ? 166.23281 163.66241 156.81634 1.000 38.98381 19 ILE F O 1
ATOM 3364 N N . GLY C 1 20 ? 164.72944 165.34469 156.72746 1.000 36.95544 20 GLY F N 1
ATOM 3365 C CA . GLY C 1 20 ? 165.69418 166.35502 157.10230 1.000 35.23304 20 GLY F CA 1
ATOM 3366 C C . GLY C 1 20 ? 166.28539 166.13187 158.47953 1.000 46.18802 20 GLY F C 1
ATOM 3367 O O . GLY C 1 20 ? 165.69768 165.49902 159.35687 1.000 46.22937 20 GLY F O 1
ATOM 3368 N N . GLY C 1 21 ? 167.48614 166.67371 158.66124 1.000 54.80290 21 GLY F N 1
ATOM 3369 C CA . GLY C 1 21 ? 168.18385 166.57123 159.92500 1.000 53.37723 21 GLY F CA 1
ATOM 3370 C C . GLY C 1 21 ? 167.94711 167.77035 160.81648 1.000 57.95267 21 GLY F C 1
ATOM 3371 O O . GLY C 1 21 ? 166.82467 168.27694 160.90043 1.000 52.62877 21 GLY F O 1
ATOM 3372 N N . GLY C 1 22 ? 168.99799 168.23798 161.48368 1.000 76.83459 22 GLY F N 1
ATOM 3373 C CA . GLY C 1 22 ? 168.86168 169.34007 162.41330 1.000 76.75685 22 GLY F CA 1
ATOM 3374 C C . GLY C 1 22 ? 169.45531 170.64434 161.92803 1.000 78.52747 22 GLY F C 1
ATOM 3375 O O . GLY C 1 22 ? 169.10999 171.13143 160.84763 1.000 76.48101 22 GLY F O 1
ATOM 3376 N N . GLY C 1 23 ? 170.34342 171.22553 162.72954 1.000 96.62044 23 GLY F N 1
ATOM 3377 C CA . GLY C 1 23 ? 170.98059 172.47646 162.37356 1.000 96.92496 23 GLY F CA 1
ATOM 3378 C C . GLY C 1 23 ? 172.32711 172.28773 161.70861 1.000 95.95776 23 GLY F C 1
ATOM 3379 O O . GLY C 1 23 ? 172.89095 173.24404 161.16722 1.000 93.85520 23 GLY F O 1
ATOM 3380 N N . GLU C 1 24 ? 172.83535 171.04951 161.73532 1.000 99.48563 24 GLU F N 1
ATOM 3381 C CA . GLU C 1 24 ? 174.13643 170.66347 161.18801 1.000 98.61586 24 GLU F CA 1
ATOM 3382 C C . GLU C 1 24 ? 175.20322 171.72967 161.42844 1.000 101.04826 24 GLU F C 1
ATOM 3383 O O . GLU C 1 24 ? 175.66320 171.90408 162.56153 1.000 98.03347 24 GLU F O 1
ATOM 3389 N N . SER C 1 25 ? 175.60297 172.44469 160.38081 1.000 101.10101 25 SER F N 1
ATOM 3390 C CA . SER C 1 25 ? 176.61779 173.48238 160.48345 1.000 98.79025 25 SER F CA 1
ATOM 3391 C C . SER C 1 25 ? 176.16725 174.67056 159.64137 1.000 96.61054 25 SER F C 1
ATOM 3392 O O . SER C 1 25 ? 175.00955 174.75857 159.22053 1.000 92.37341 25 SER F O 1
ATOM 3395 N N . SER C 1 26 ? 177.09524 175.59033 159.39026 1.000 107.71717 26 SER F N 1
ATOM 3396 C CA . SER C 1 26 ? 176.83867 176.79025 158.59663 1.000 107.34724 26 SER F CA 1
ATOM 3397 C C . SER C 1 26 ? 177.38632 176.64936 157.18467 1.000 108.70468 26 SER F C 1
ATOM 3398 O O . SER C 1 26 ? 177.95292 177.59641 156.63833 1.000 107.68492 26 SER F O 1
ATOM 3401 N N . MET C 1 27 ? 177.24896 175.46253 156.59336 1.000 105.11770 27 MET F N 1
ATOM 3402 C CA . MET C 1 27 ? 177.85720 175.17094 155.30100 1.000 101.74760 27 MET F CA 1
ATOM 3403 C C . MET C 1 27 ? 177.30694 176.13023 154.24462 1.000 101.20485 27 MET F C 1
ATOM 3404 O O . MET C 1 27 ? 176.11200 176.43756 154.22529 1.000 100.66813 27 MET F O 1
ATOM 3409 N N . ILE C 1 28 ? 178.18621 176.60475 153.36089 1.000 95.47256 28 ILE F N 1
ATOM 3410 C CA . ILE C 1 28 ? 177.90305 177.74664 152.49001 1.000 95.94319 28 ILE F CA 1
ATOM 3411 C C . ILE C 1 28 ? 177.91025 177.32670 151.02228 1.000 97.63360 28 ILE F C 1
ATOM 3412 O O . ILE C 1 28 ? 178.44168 178.03585 150.16046 1.000 95.72702 28 ILE F O 1
ATOM 3417 N N . GLY C 1 29 ? 177.34810 176.15949 150.72655 1.000 95.05824 29 GLY F N 1
ATOM 3418 C CA . GLY C 1 29 ? 177.29940 175.69694 149.35280 1.000 92.51626 29 GLY F CA 1
ATOM 3419 C C . GLY C 1 29 ? 177.38402 174.19417 149.21689 1.000 90.77046 29 GLY F C 1
ATOM 3420 O O . GLY C 1 29 ? 177.33008 173.65290 148.10870 1.000 91.82757 29 GLY F O 1
ATOM 3421 N N . ALA C 1 30 ? 177.51375 173.51155 150.34743 1.000 92.97772 30 ALA F N 1
ATOM 3422 C CA . ALA C 1 30 ? 177.34655 172.07154 150.41613 1.000 93.63079 30 ALA F CA 1
ATOM 3423 C C . ALA C 1 30 ? 176.26375 171.76561 151.43973 1.000 92.94218 30 ALA F C 1
ATOM 3424 O O . ALA C 1 30 ? 175.90769 172.61485 152.26069 1.000 96.62571 30 ALA F O 1
ATOM 3426 N N . ILE C 1 31 ? 175.74117 170.53802 151.36396 1.000 85.81454 31 ILE F N 1
ATOM 3427 C CA . ILE C 1 31 ? 174.71307 169.98925 152.25102 1.000 87.64934 31 ILE F CA 1
ATOM 3428 C C . ILE C 1 31 ? 173.74650 171.06061 152.74764 1.000 87.72743 31 ILE F C 1
ATOM 3429 O O . ILE C 1 31 ? 173.60820 171.27824 153.95695 1.000 93.50345 31 ILE F O 1
ATOM 3434 N N . ASP C 1 32 ? 173.06652 171.73551 151.81607 1.000 78.15320 32 ASP F N 1
ATOM 3435 C CA . ASP C 1 32 ? 172.10121 172.76048 152.20063 1.000 79.75378 32 ASP F CA 1
ATOM 3436 C C . ASP C 1 32 ? 170.97153 172.19876 153.05187 1.000 79.12155 32 ASP F C 1
ATOM 3437 O O . ASP C 1 32 ? 170.39325 172.93559 153.85752 1.000 79.52383 32 ASP F O 1
ATOM 3442 N N . SER C 1 33 ? 170.64516 170.92008 152.89479 1.000 62.64153 33 SER F N 1
ATOM 3443 C CA . SER C 1 33 ? 169.64250 170.27828 153.73264 1.000 59.59449 33 SER F CA 1
ATOM 3444 C C . SER C 1 33 ? 169.90003 168.77699 153.75873 1.000 55.58811 33 SER F C 1
ATOM 3445 O O . SER C 1 33 ? 169.39996 168.04403 152.89710 1.000 55.39295 33 SER F O 1
ATOM 3448 N N . PRO C 1 34 ? 170.67180 168.28572 154.72185 1.000 61.59544 34 PRO F N 1
ATOM 3449 C CA . PRO C 1 34 ? 171.05036 166.87146 154.72397 1.000 61.92236 34 PRO F CA 1
ATOM 3450 C C . PRO C 1 34 ? 169.93658 165.97766 155.24830 1.000 54.40380 34 PRO F C 1
ATOM 3451 O O . PRO C 1 34 ? 168.98090 166.42362 155.88454 1.000 57.82296 34 PRO F O 1
ATOM 3455 N N . VAL C 1 35 ? 170.08407 164.69169 154.96455 1.000 36.26323 35 VAL F N 1
ATOM 3456 C CA . VAL C 1 35 ? 169.13901 163.67205 155.40045 1.000 39.95835 35 VAL F CA 1
ATOM 3457 C C . VAL C 1 35 ? 169.56133 163.17271 156.77483 1.000 43.06379 35 VAL F C 1
ATOM 3458 O O . VAL C 1 35 ? 170.73842 163.23061 157.14487 1.000 45.43052 35 VAL F O 1
ATOM 3462 N N . VAL C 1 36 ? 168.58964 162.69429 157.55228 1.000 53.98931 36 VAL F N 1
ATOM 3463 C CA . VAL C 1 36 ? 168.88426 162.15678 158.87474 1.000 51.79866 36 VAL F CA 1
ATOM 3464 C C . VAL C 1 36 ? 169.66871 160.86034 158.72494 1.000 51.83644 36 VAL F C 1
ATOM 3465 O O . VAL C 1 36 ? 169.34687 160.01086 157.88347 1.000 51.99914 36 VAL F O 1
ATOM 3469 N N . ARG C 1 37 ? 170.71987 160.71122 159.52752 1.000 58.54776 37 ARG F N 1
ATOM 3470 C CA . ARG C 1 37 ? 171.64182 159.59436 159.40086 1.000 60.38774 37 ARG F CA 1
ATOM 3471 C C . ARG C 1 37 ? 171.85021 158.92414 160.74893 1.000 61.14020 37 ARG F C 1
ATOM 3472 O O . ARG C 1 37 ? 171.67714 159.53976 161.80374 1.000 62.06733 37 ARG F O 1
ATOM 3480 N N . ASP C 1 38 ? 172.23023 157.65084 160.69741 1.000 74.11659 38 ASP F N 1
ATOM 3481 C CA . ASP C 1 38 ? 172.60931 156.91491 161.89152 1.000 72.69913 38 ASP F CA 1
ATOM 3482 C C . ASP C 1 38 ? 173.95167 157.43046 162.41102 1.000 77.89148 38 ASP F C 1
ATOM 3483 O O . ASP C 1 38 ? 174.57311 158.32747 161.83414 1.000 80.00981 38 ASP F O 1
ATOM 3488 N N . LEU C 1 39 ? 174.41058 156.85682 163.51647 1.000 76.89400 39 LEU F N 1
ATOM 3489 C CA . LEU C 1 39 ? 175.69310 157.25299 164.08563 1.000 74.42790 39 LEU F CA 1
ATOM 3490 C C . LEU C 1 39 ? 176.66191 156.09744 164.26484 1.000 78.49796 39 LEU F C 1
ATOM 3491 O O . LEU C 1 39 ? 177.86943 156.28757 164.09916 1.000 82.14822 39 LEU F O 1
ATOM 3496 N N . GLN C 1 40 ? 176.17346 154.90338 164.60784 1.000 75.12847 40 GLN F N 1
ATOM 3497 C CA . GLN C 1 40 ? 177.06914 153.75717 164.72008 1.000 75.35921 40 GLN F CA 1
ATOM 3498 C C . GLN C 1 40 ? 177.70329 153.42616 163.37624 1.000 76.70994 40 GLN F C 1
ATOM 3499 O O . GLN C 1 40 ? 178.90754 153.15663 163.29704 1.000 79.57273 40 GLN F O 1
ATOM 3505 N N . THR C 1 41 ? 176.90938 153.44896 162.30687 1.000 68.10212 41 THR F N 1
ATOM 3506 C CA . THR C 1 41 ? 177.40643 153.20692 160.96238 1.000 70.08659 41 THR F CA 1
ATOM 3507 C C . THR C 1 41 ? 177.46493 154.46466 160.11010 1.000 68.56882 41 THR F C 1
ATOM 3508 O O . THR C 1 41 ? 178.02618 154.41789 159.00984 1.000 64.18469 41 THR F O 1
ATOM 3512 N N . LYS C 1 42 ? 176.90935 155.57853 160.59017 1.000 69.14287 42 LYS F N 1
ATOM 3513 C CA . LYS C 1 42 ? 176.81694 156.82092 159.82282 1.000 64.05578 42 LYS F CA 1
ATOM 3514 C C . LYS C 1 42 ? 176.15672 156.57513 158.46975 1.000 61.52701 42 LYS F C 1
ATOM 3515 O O . LYS C 1 42 ? 176.55554 157.12812 157.44330 1.000 64.11225 42 LYS F O 1
ATOM 3521 N N . LEU C 1 43 ? 175.15099 155.74499 158.47457 1.000 58.56495 43 LEU F N 1
ATOM 3522 C CA . LEU C 1 43 ? 174.33224 155.37825 157.33698 1.000 59.30026 43 LEU F CA 1
ATOM 3523 C C . LEU C 1 43 ? 173.02567 156.15802 157.35648 1.000 56.97520 43 LEU F C 1
ATOM 3524 O O . LEU C 1 43 ? 172.56008 156.57267 158.42213 1.000 59.58749 43 LEU F O 1
ATOM 3529 N N . PRO C 1 44 ? 172.42270 156.39227 156.19378 1.000 48.94752 44 PRO F N 1
ATOM 3530 C CA . PRO C 1 44 ? 171.09969 157.02051 156.17579 1.000 52.06051 44 PRO F CA 1
ATOM 3531 C C . PRO C 1 44 ? 170.10086 156.19400 156.96798 1.000 54.84876 44 PRO F C 1
ATOM 3532 O O . PRO C 1 44 ? 170.09559 154.96320 156.90938 1.000 56.12213 44 PRO F O 1
ATOM 3536 N N . ILE C 1 45 ? 169.25016 156.88851 157.71295 1.000 54.65940 45 ILE F N 1
ATOM 3537 C CA . ILE C 1 45 ? 168.27326 156.25789 158.58544 1.000 45.45993 45 ILE F CA 1
ATOM 3538 C C . ILE C 1 45 ? 166.90460 156.82166 158.24544 1.000 46.13185 45 ILE F C 1
ATOM 3539 O O . ILE C 1 45 ? 166.77746 157.95622 157.77524 1.000 54.61790 45 ILE F O 1
ATOM 3544 N N . ILE C 1 46 ? 165.87644 156.01302 158.46463 1.000 40.27355 46 ILE F N 1
ATOM 3545 C CA . ILE C 1 46 ? 164.50777 156.45762 158.23931 1.000 41.37113 46 ILE F CA 1
ATOM 3546 C C . ILE C 1 46 ? 163.82316 156.34270 159.59755 1.000 46.28481 46 ILE F C 1
ATOM 3547 O O . ILE C 1 46 ? 163.45658 155.23629 160.02086 1.000 59.85236 46 ILE F O 1
ATOM 3552 N N . PRO C 1 47 ? 163.69802 157.44066 160.34126 1.000 38.92966 47 PRO F N 1
ATOM 3553 C CA . PRO C 1 47 ? 163.24361 157.34355 161.73268 1.000 35.22704 47 PRO F CA 1
ATOM 3554 C C . PRO C 1 47 ? 161.80507 156.86832 161.82647 1.000 35.62677 47 PRO F C 1
ATOM 3555 O O . P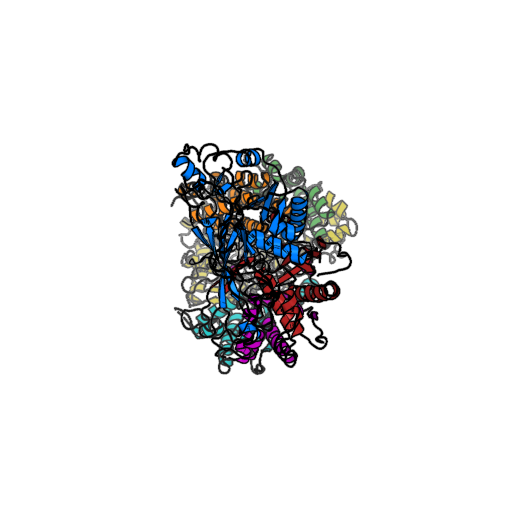RO C 1 47 ? 160.93429 157.32600 161.08679 1.000 43.41305 47 PRO F O 1
ATOM 3559 N N . GLY C 1 48 ? 161.55521 155.97092 162.78215 1.000 40.83929 48 GLY F N 1
ATOM 3560 C CA . GLY C 1 48 ? 160.21411 155.45618 162.99182 1.000 38.65498 48 GLY F CA 1
ATOM 3561 C C . GLY C 1 48 ? 159.21526 156.51561 163.39730 1.000 39.60008 48 GLY F C 1
ATOM 3562 O O . GLY C 1 48 ? 158.01356 156.34267 163.17147 1.000 44.54575 48 GLY F O 1
ATOM 3563 N N . SER C 1 49 ? 159.68458 157.61196 163.99507 1.000 35.02421 49 SER F N 1
ATOM 3564 C CA . SER C 1 49 ? 158.79788 158.73513 164.27029 1.000 28.28763 49 SER F CA 1
ATOM 3565 C C . SER C 1 49 ? 158.22249 159.29815 162.98022 1.000 25.38188 49 SER F C 1
ATOM 3566 O O . SER C 1 49 ? 157.04757 159.67495 162.92987 1.000 32.17877 49 SER F O 1
ATOM 3569 N N . SER C 1 50 ? 159.03918 159.36704 161.92642 1.000 30.84368 50 SER F N 1
ATOM 3570 C CA . SER C 1 50 ? 158.55576 159.85991 160.64132 1.000 23.46313 50 SER F CA 1
ATOM 3571 C C . SER C 1 50 ? 157.46190 158.95922 160.08204 1.000 22.54861 50 SER F C 1
ATOM 3572 O O . SER C 1 50 ? 156.42201 159.44507 159.62180 1.000 35.06402 50 SER F O 1
ATOM 3575 N N . ILE C 1 51 ? 157.67188 157.63887 160.12069 1.000 13.04250 51 ILE F N 1
ATOM 3576 C CA . ILE C 1 51 ? 156.63968 156.72491 159.63586 1.000 21.83428 51 ILE F CA 1
ATOM 3577 C C . ILE C 1 51 ? 155.38082 156.85837 160.47296 1.000 33.34142 51 ILE F C 1
ATOM 3578 O O . ILE C 1 51 ? 154.26851 156.88080 159.93909 1.000 39.68728 51 ILE F O 1
ATOM 3583 N N . LYS C 1 52 ? 155.52565 156.92217 161.79725 1.000 36.38281 52 LYS F N 1
ATOM 3584 C CA . LYS C 1 52 ? 154.33538 156.99252 162.63408 1.000 26.51915 52 LYS F CA 1
ATOM 3585 C C . LYS C 1 52 ? 153.56355 158.27701 162.38365 1.000 36.75150 52 LYS F C 1
ATOM 3586 O O . LYS C 1 52 ? 152.33715 158.25190 162.27512 1.000 54.18261 52 LYS F O 1
ATOM 3592 N N . GLY C 1 53 ? 154.26010 159.40790 162.27441 1.000 33.84019 53 GLY F N 1
ATOM 3593 C CA . GLY C 1 53 ? 153.57010 160.65726 162.00773 1.000 34.32012 53 GLY F CA 1
ATOM 3594 C C . GLY C 1 53 ? 152.89201 160.66727 160.65307 1.000 32.12277 53 GLY F C 1
ATOM 3595 O O . GLY C 1 53 ? 151.74148 161.09759 160.52455 1.000 37.54543 53 GLY F O 1
ATOM 3596 N N . LYS C 1 54 ? 153.58943 160.18134 159.62443 1.000 30.95614 54 LYS F N 1
ATOM 3597 C CA . LYS C 1 54 ? 153.00026 160.14518 158.29313 1.000 35.23116 54 LYS F CA 1
ATOM 3598 C C . LYS C 1 54 ? 151.78413 159.22725 158.25705 1.000 38.08157 54 LYS F C 1
ATOM 3599 O O . LYS C 1 54 ? 150.71487 159.62293 157.77923 1.000 53.56306 54 LYS F O 1
ATOM 3605 N N . MET C 1 55 ? 151.91638 158.01341 158.79379 1.000 22.00487 55 MET F N 1
ATOM 3606 C CA . MET C 1 55 ? 150.79863 157.07944 158.81720 1.000 27.64379 55 MET F CA 1
ATOM 3607 C C . MET C 1 55 ? 149.64689 157.61875 159.65111 1.000 39.36505 55 MET F C 1
ATOM 3608 O O . MET C 1 55 ? 148.48065 157.43695 159.29330 1.000 45.34663 55 MET F O 1
ATOM 3613 N N . ARG C 1 56 ? 149.95590 158.29096 160.76095 1.000 35.49935 56 ARG F N 1
ATOM 3614 C CA . ARG C 1 56 ? 148.93127 158.94231 161.56416 1.000 31.85026 56 ARG F CA 1
ATOM 3615 C C . ARG C 1 56 ? 148.15728 159.94823 160.72754 1.000 36.38676 56 ARG F C 1
ATOM 3616 O O . ARG C 1 56 ? 146.92064 159.94563 160.71672 1.000 40.99139 56 ARG F O 1
ATOM 3624 N N . ASN C 1 57 ? 148.87577 160.80332 159.99531 1.000 40.63052 57 ASN F N 1
ATOM 3625 C CA . ASN C 1 57 ? 148.20971 161.82210 159.19265 1.000 38.14980 57 ASN F CA 1
ATOM 3626 C C . ASN C 1 57 ? 147.33366 161.19426 158.11828 1.000 43.57723 57 ASN F C 1
ATOM 3627 O O . ASN C 1 57 ? 146.14931 161.52981 158.00143 1.000 53.11803 57 ASN F O 1
ATOM 3632 N N . LEU C 1 58 ? 147.89645 160.28306 157.31677 1.000 41.00338 58 LEU F N 1
ATOM 3633 C CA . LEU C 1 58 ? 147.09702 159.68927 156.24505 1.000 41.42754 58 LEU F CA 1
ATOM 3634 C C . LEU C 1 58 ? 145.93089 158.86327 156.77235 1.000 42.83217 58 LEU F C 1
ATOM 3635 O O . LEU C 1 58 ? 144.84998 158.88834 156.18155 1.000 52.55293 58 LEU F O 1
ATOM 3640 N N . LEU C 1 59 ? 146.10213 158.13931 157.87793 1.000 32.38277 59 LEU F N 1
ATOM 3641 C CA . LEU C 1 59 ? 144.97446 157.37282 158.40006 1.000 45.73137 59 LEU F CA 1
ATOM 3642 C C . LEU C 1 59 ? 143.88288 158.28744 158.94853 1.000 51.29791 59 LEU F C 1
ATOM 3643 O O . LEU C 1 59 ? 142.69000 158.03981 158.72734 1.000 47.56217 59 LEU F O 1
ATOM 3648 N N . ALA C 1 60 ? 144.26560 159.35889 159.65096 1.000 54.09435 60 ALA F N 1
ATOM 3649 C CA . ALA C 1 60 ? 143.27333 160.27028 160.20346 1.000 50.44901 60 ALA F CA 1
ATOM 3650 C C . ALA C 1 60 ? 142.56352 161.07613 159.12729 1.000 53.36282 60 ALA F C 1
ATOM 3651 O O . ALA C 1 60 ? 141.40480 161.45605 159.32120 1.000 61.76529 60 ALA F O 1
ATOM 3653 N N . LYS C 1 61 ? 143.22532 161.35170 158.00572 1.000 53.73477 61 LYS F N 1
ATOM 3654 C CA . LYS C 1 61 ? 142.56249 162.02257 156.89654 1.000 63.54597 61 LYS F CA 1
ATOM 3655 C C . LYS C 1 61 ? 141.84559 161.05408 155.96704 1.000 61.81758 61 LYS F C 1
ATOM 3656 O O . LYS C 1 61 ? 141.00088 161.48665 155.17766 1.000 69.45176 61 LYS F O 1
ATOM 3662 N N . HIS C 1 62 ? 142.15466 159.75931 156.04835 1.000 33.11971 62 HIS F N 1
ATOM 3663 C CA . HIS C 1 62 ? 141.36000 158.75685 155.35082 1.000 43.18136 62 HIS F CA 1
ATOM 3664 C C . HIS C 1 62 ? 140.06392 158.47482 156.09623 1.000 46.12869 62 HIS F C 1
ATOM 3665 O O . HIS C 1 62 ? 139.02762 158.21274 155.47552 1.000 51.44932 62 HIS F O 1
ATOM 3672 N N . PHE C 1 63 ? 140.10126 158.52346 157.42697 1.000 55.51957 63 PHE F N 1
ATOM 3673 C CA . PHE C 1 63 ? 138.89858 158.30427 158.22061 1.000 55.72491 63 PHE F CA 1
ATOM 3674 C C . PHE C 1 63 ? 138.12479 159.59715 158.45485 1.000 52.30111 63 PHE F C 1
ATOM 3675 O O . PHE C 1 63 ? 136.92050 159.65926 158.19170 1.000 55.11794 63 PHE F O 1
ATOM 3683 N N . GLY C 1 64 ? 138.79759 160.63146 158.94728 1.000 56.45579 64 GLY F N 1
ATOM 3684 C CA . GLY C 1 64 ? 138.15496 161.89760 159.22131 1.000 57.21999 64 GLY F CA 1
ATOM 3685 C C . GLY C 1 64 ? 137.93455 162.78914 158.02510 1.000 64.24112 64 GLY F C 1
ATOM 3686 O O . GLY C 1 64 ? 137.35032 163.86631 158.16880 1.000 64.44093 64 GLY F O 1
ATOM 3687 N N . LEU C 1 65 ? 138.38612 162.37803 156.84501 1.000 76.86121 65 LEU F N 1
ATOM 3688 C CA . LEU C 1 65 ? 138.20641 163.17327 155.63616 1.000 77.85065 65 LEU F CA 1
ATOM 3689 C C . LEU C 1 65 ? 138.15940 162.28307 154.39850 1.000 77.06269 65 LEU F C 1
ATOM 3690 O O . LEU C 1 65 ? 138.25039 161.05927 154.49833 1.000 78.10673 65 LEU F O 1
ATOM 3695 N N . GLN C 1 74 ? 139.89505 167.08475 167.13534 1.000 67.26945 74 GLN F N 1
ATOM 3696 C CA . GLN C 1 74 ? 139.40272 165.82885 166.58209 1.000 71.20076 74 GLN F CA 1
ATOM 3697 C C . GLN C 1 74 ? 140.52180 164.79442 166.48825 1.000 66.65579 74 GLN F C 1
ATOM 3698 O O . GLN C 1 74 ? 141.67799 165.13470 166.23536 1.000 69.16991 74 GLN F O 1
ATOM 3704 N N . ASP C 1 75 ? 140.16541 163.53030 166.70378 1.000 65.72907 75 ASP F N 1
ATOM 3705 C CA . ASP C 1 75 ? 141.12555 162.43038 166.64868 1.000 68.79010 75 ASP F CA 1
ATOM 3706 C C . ASP C 1 75 ? 140.34236 161.14107 166.45894 1.000 65.84720 75 ASP F C 1
ATOM 3707 O O . ASP C 1 75 ? 139.56621 160.75932 167.34061 1.000 69.24115 75 ASP F O 1
ATOM 3712 N N . ASP C 1 76 ? 140.54073 160.47307 165.32373 1.000 48.25466 76 ASP F N 1
ATOM 3713 C CA . ASP C 1 76 ? 139.70568 159.33173 164.96987 1.000 46.38849 76 ASP F CA 1
ATOM 3714 C C . ASP C 1 76 ? 140.00380 158.12536 165.85281 1.000 51.53343 76 ASP F C 1
ATOM 3715 O O . ASP C 1 76 ? 141.12657 157.93078 166.32054 1.000 66.85273 76 ASP F O 1
ATOM 3720 N N . GLU C 1 77 ? 138.97766 157.29439 166.05375 1.000 42.54095 77 GLU F N 1
ATOM 3721 C CA . GLU C 1 77 ? 139.06025 156.22200 167.04218 1.000 49.25673 77 GLU F CA 1
ATOM 3722 C C . GLU C 1 77 ? 140.09225 155.16988 166.65336 1.000 49.35224 77 GLU F C 1
ATOM 3723 O O . GLU C 1 77 ? 140.93547 154.78779 167.47125 1.000 50.30295 77 GLU F O 1
ATOM 3729 N N . ARG C 1 78 ? 140.02765 154.66961 165.41708 1.000 44.09570 78 ARG F N 1
ATOM 3730 C CA . ARG C 1 78 ? 140.97860 153.64819 164.98465 1.000 44.76148 78 ARG F CA 1
ATOM 3731 C C . ARG C 1 78 ? 142.40081 154.19158 164.97723 1.000 45.21291 78 ARG F C 1
ATOM 3732 O O . ARG C 1 78 ? 143.34215 153.51594 165.41516 1.000 51.03678 78 ARG F O 1
ATOM 3740 N N . VAL C 1 79 ? 142.57029 155.41721 164.48479 1.000 38.10903 79 VAL F N 1
ATOM 3741 C CA . VAL C 1 79 ? 143.88073 156.05386 164.47185 1.000 30.59415 79 VAL F CA 1
ATOM 3742 C C . VAL C 1 79 ? 144.39696 156.23175 165.89370 1.000 40.16185 79 VAL F C 1
ATOM 3743 O O . VAL C 1 79 ? 145.58160 156.00981 166.17419 1.000 52.50815 79 VAL F O 1
ATOM 3747 N N . LEU C 1 80 ? 143.51535 156.63334 166.81350 1.000 39.16974 80 LEU F N 1
ATOM 3748 C CA . LEU C 1 80 ? 143.91118 156.78477 168.20987 1.000 37.01556 80 LEU F CA 1
ATOM 3749 C C . LEU C 1 80 ? 144.33556 155.45288 168.81385 1.000 49.80341 80 LEU F C 1
ATOM 3750 O O . LEU C 1 80 ? 145.34370 155.37835 169.52633 1.000 52.07455 80 LEU F O 1
ATOM 3755 N N . ARG C 1 81 ? 143.57745 154.38848 168.54177 1.000 44.66320 81 ARG F N 1
ATOM 3756 C CA . ARG C 1 81 ? 143.89912 153.09031 169.12122 1.000 37.56412 81 ARG F CA 1
ATOM 3757 C C . ARG C 1 81 ? 145.20340 152.53853 168.56513 1.000 38.38863 81 ARG F C 1
ATOM 3758 O O . ARG C 1 81 ? 145.94439 151.86493 169.28781 1.000 48.52495 81 ARG F O 1
ATOM 3766 N N . LEU C 1 82 ? 145.50705 152.81260 167.29556 1.000 39.55868 82 LEU F N 1
ATOM 3767 C CA . LEU C 1 82 ? 146.75509 152.31675 166.72896 1.000 31.23456 82 LEU F CA 1
ATOM 3768 C C . LEU C 1 82 ? 147.95509 153.16136 167.13401 1.000 30.01593 82 LEU F C 1
ATOM 3769 O O . LEU C 1 82 ? 149.05834 152.62604 167.27350 1.000 35.78645 82 LEU F O 1
ATOM 3774 N N . PHE C 1 83 ? 147.77282 154.46492 167.33088 1.000 37.16268 83 PHE F N 1
ATOM 3775 C CA . PHE C 1 83 ? 148.90539 155.36955 167.46563 1.000 35.76981 83 PHE F CA 1
ATOM 3776 C C . PHE C 1 83 ? 148.98063 156.10772 168.79501 1.000 37.60996 83 PHE F C 1
ATOM 3777 O O . PHE C 1 83 ? 150.08196 156.46544 169.21475 1.000 44.68114 83 PHE F O 1
ATOM 3785 N N . GLY C 1 84 ? 147.86101 156.34820 169.46926 1.000 23.29526 84 GLY F N 1
ATOM 3786 C CA . GLY C 1 84 ? 147.92625 156.99407 170.76608 1.000 26.85180 84 GLY F CA 1
ATOM 3787 C C . GLY C 1 84 ? 146.96949 158.15336 170.93813 1.000 39.78766 84 GLY F C 1
ATOM 3788 O O . GLY C 1 84 ? 146.74582 158.92758 170.00468 1.000 42.45332 84 GLY F O 1
ATOM 3789 N N . SER C 1 85 ? 146.41739 158.29414 172.13992 1.000 52.79683 85 SER F N 1
ATOM 3790 C CA . SER C 1 85 ? 145.25681 159.14592 172.37621 1.000 55.68328 85 SER F CA 1
ATOM 3791 C C . SER C 1 85 ? 145.42410 159.98348 173.63965 1.000 51.94541 85 SER F C 1
ATOM 3792 O O . SER C 1 85 ? 144.57326 159.96910 174.52966 1.000 61.66355 85 SER F O 1
ATOM 3795 N N . SER C 1 86 ? 146.53977 160.70253 173.75346 1.000 53.39780 86 SER F N 1
ATOM 3796 C CA . SER C 1 86 ? 146.72079 161.59794 174.89113 1.000 59.36561 86 SER F CA 1
ATOM 3797 C C . SER C 1 86 ? 145.54802 162.56032 175.00722 1.000 67.00854 86 SER F C 1
ATOM 3798 O O . SER C 1 86 ? 145.15346 163.20626 174.03280 1.000 67.66296 86 SER F O 1
ATOM 3801 N N . GLU C 1 87 ? 144.99918 162.65111 176.21268 1.000 69.55274 87 GLU F N 1
ATOM 3802 C CA . GLU C 1 87 ? 143.76660 163.38271 176.45596 1.000 64.34119 87 GLU F CA 1
ATOM 3803 C C . GLU C 1 87 ? 143.67761 163.63711 177.95341 1.000 64.62773 87 GLU F C 1
ATOM 3804 O O . GLU C 1 87 ? 144.43349 163.06645 178.74305 1.000 66.49356 87 GLU F O 1
ATOM 3810 N N . LYS C 1 88 ? 142.74975 164.51446 178.33708 1.000 74.69840 88 LYS F N 1
ATOM 3811 C CA . LYS C 1 88 ? 142.56031 164.81167 179.75234 1.000 76.78208 88 LYS F CA 1
ATOM 3812 C C . LYS C 1 88 ? 142.16478 163.55989 180.52658 1.000 81.37863 88 LYS F C 1
ATOM 3813 O O . LYS C 1 88 ? 142.71717 163.27589 181.59542 1.000 80.32005 88 LYS F O 1
ATOM 3819 N N . GLY C 1 89 ? 141.21173 162.79550 179.99962 1.000 81.11394 89 GLY F N 1
ATOM 3820 C CA . GLY C 1 89 ? 140.74616 161.60401 180.68088 1.000 79.11071 89 GLY F CA 1
ATOM 3821 C C . GLY C 1 89 ? 140.36360 160.46378 179.76096 1.000 73.86801 89 GLY F C 1
ATOM 3822 O O . GLY C 1 89 ? 139.60984 159.57158 180.15949 1.000 76.77578 89 GLY F O 1
ATOM 3823 N N . ASN C 1 90 ? 140.86628 160.47725 178.52999 1.000 68.05171 90 ASN F N 1
ATOM 3824 C CA . ASN C 1 90 ? 140.49467 159.49596 177.51416 1.000 71.31745 90 ASN F CA 1
ATOM 3825 C C . ASN C 1 90 ? 141.73429 158.93999 176.82539 1.000 66.97749 90 ASN F C 1
ATOM 3826 O O . ASN C 1 90 ? 141.82120 158.87499 175.59784 1.000 70.01559 90 ASN F O 1
ATOM 3831 N N . ILE C 1 91 ? 142.71735 158.52977 177.61784 1.000 61.76835 91 ILE F N 1
ATOM 3832 C CA . ILE C 1 91 ? 143.96815 157.99548 177.09358 1.000 65.21115 91 ILE F CA 1
ATOM 3833 C C . ILE C 1 91 ? 143.86645 156.48003 176.99504 1.000 63.31006 91 ILE F C 1
ATOM 3834 O O . ILE C 1 91 ? 143.54977 155.80337 177.98038 1.000 66.67868 91 ILE F O 1
ATOM 3839 N N . GLN C 1 92 ? 144.13176 155.94499 175.80637 1.000 54.64585 92 GLN F N 1
ATOM 3840 C CA . GLN C 1 92 ? 144.36705 154.52112 175.62894 1.000 60.02098 92 GLN F CA 1
ATOM 3841 C C . GLN C 1 92 ? 145.72162 154.31860 174.96358 1.000 62.24126 92 GLN F C 1
ATOM 3842 O O . GLN C 1 92 ? 146.17819 155.15255 174.17509 1.000 51.43282 92 GLN F O 1
ATOM 3848 N N . ARG C 1 93 ? 146.36185 153.20344 175.30248 1.000 58.19316 93 ARG F N 1
ATOM 3849 C CA . ARG C 1 93 ? 147.75700 152.98748 174.95011 1.000 50.52232 93 ARG F CA 1
ATOM 3850 C C . ARG C 1 93 ? 147.93850 152.85192 173.44345 1.000 43.91804 93 ARG F C 1
ATOM 3851 O O . ARG C 1 93 ? 147.02067 152.47393 172.71153 1.000 46.46705 93 ARG F O 1
ATOM 3859 N N . ALA C 1 94 ? 149.14525 153.17240 172.98492 1.000 36.72994 94 ALA F N 1
ATOM 3860 C CA . ALA C 1 94 ? 149.50895 153.00873 171.58312 1.000 41.55206 94 ALA F CA 1
ATOM 3861 C C . ALA C 1 94 ? 149.77075 151.53198 171.32162 1.000 39.65878 94 ALA F C 1
ATOM 3862 O O . ALA C 1 94 ? 150.76422 150.97576 171.79893 1.000 48.69571 94 ALA F O 1
ATOM 3864 N N . ARG C 1 95 ? 148.88591 150.89576 170.56053 1.000 41.16872 95 ARG F N 1
ATOM 3865 C CA . ARG C 1 95 ? 148.97263 149.46229 170.32488 1.000 38.00436 95 ARG F CA 1
ATOM 3866 C C . ARG C 1 95 ? 149.91900 149.10071 169.19169 1.000 40.16658 95 ARG F C 1
ATOM 3867 O O . ARG C 1 95 ? 150.10228 147.91105 168.91976 1.000 57.94235 95 ARG F O 1
ATOM 3875 N N . LEU C 1 96 ? 150.52347 150.08443 168.52877 1.000 29.81310 96 LEU F N 1
ATOM 3876 C CA . LEU C 1 96 ? 151.40299 149.85168 167.38286 1.000 30.60795 96 LEU F CA 1
ATOM 3877 C C . LEU C 1 96 ? 152.65803 150.69797 167.56535 1.000 29.55690 96 LEU F C 1
ATOM 3878 O O . LEU C 1 96 ? 152.71242 151.84948 167.12735 1.000 36.38101 96 LEU F O 1
ATOM 3883 N N . GLN C 1 97 ? 153.66733 150.12466 168.21059 1.000 37.02016 97 GLN F N 1
ATOM 3884 C CA . GLN C 1 97 ? 154.94509 150.80486 168.39594 1.000 35.58855 97 GLN F CA 1
ATOM 3885 C C . GLN C 1 97 ? 155.75246 150.68602 167.10878 1.000 30.00545 97 GLN F C 1
ATOM 3886 O O . GLN C 1 97 ? 156.31021 149.63158 166.80011 1.000 37.23326 97 GLN F O 1
ATOM 3892 N N . ILE C 1 98 ? 155.80886 151.77625 166.34736 1.000 28.98169 98 ILE F N 1
ATOM 3893 C CA . ILE C 1 98 ? 156.61155 151.84890 165.13196 1.000 25.27901 98 ILE F CA 1
ATOM 3894 C C . ILE C 1 98 ? 158.08187 151.78587 165.52536 1.000 30.31282 98 ILE F C 1
ATOM 3895 O O . ILE C 1 98 ? 158.42430 151.93901 166.70218 1.000 29.64321 98 ILE F O 1
ATOM 3900 N N . SER C 1 99 ? 158.95743 151.53769 164.55423 1.000 44.70480 99 SER F N 1
ATOM 3901 C CA . SER C 1 99 ? 160.37889 151.37145 164.81118 1.000 44.63715 99 SER F CA 1
ATOM 3902 C C . SER C 1 99 ? 161.17997 152.02727 163.69666 1.000 42.47866 99 SER F C 1
ATOM 3903 O O . SER C 1 99 ? 160.68686 152.23143 162.58511 1.000 43.93017 99 SER F O 1
ATOM 3906 N N . ASP C 1 100 ? 162.43172 152.35112 164.00911 1.000 50.64411 100 ASP F N 1
ATOM 3907 C CA . ASP C 1 100 ? 163.31715 152.96073 163.03042 1.000 51.12248 100 ASP F CA 1
ATOM 3908 C C . ASP C 1 100 ? 163.68937 151.95836 161.94328 1.000 49.39774 100 ASP F C 1
ATOM 3909 O O . ASP C 1 100 ? 163.56448 150.74179 162.10693 1.000 56.95534 100 ASP F O 1
ATOM 3914 N N . ALA C 1 101 ? 164.15179 152.48987 160.81664 1.000 38.26053 101 ALA F N 1
ATOM 3915 C CA . ALA C 1 101 ? 164.53051 151.68770 159.66403 1.000 39.73386 101 ALA F CA 1
ATOM 3916 C C . ALA C 1 101 ? 166.00115 151.91501 159.34566 1.000 49.88748 101 ALA F C 1
ATOM 3917 O O . ALA C 1 101 ? 166.43752 153.06035 159.19041 1.000 55.23250 101 ALA F O 1
ATOM 3919 N N . PHE C 1 102 ? 166.75862 150.82553 159.25022 1.000 48.84797 102 PHE F N 1
ATOM 3920 C CA . PHE C 1 102 ? 168.17132 150.86705 158.90906 1.000 50.25899 102 PHE F CA 1
ATOM 3921 C C . PHE C 1 102 ? 168.39925 150.09831 157.61571 1.000 54.33482 102 PHE F C 1
ATOM 3922 O O . PHE C 1 102 ? 167.57337 149.27766 157.20871 1.000 64.42783 102 PHE F O 1
ATOM 3930 N N . PHE C 1 103 ? 169.53688 150.36606 156.97604 1.000 41.51807 103 PHE F N 1
ATOM 3931 C CA . PHE C 1 103 ? 169.88267 149.65995 155.74925 1.000 49.17810 103 PHE F CA 1
ATOM 3932 C C . PHE C 1 103 ? 169.91477 148.15559 155.97065 1.000 54.77200 103 PHE F C 1
ATOM 3933 O O . PHE C 1 103 ? 170.40169 147.66796 156.99387 1.000 55.77618 103 PHE F O 1
ATOM 3941 N N . SER C 1 104 ? 169.38409 147.42198 154.99858 1.000 55.18197 104 SER F N 1
ATOM 3942 C CA . SER C 1 104 ? 169.40329 145.97333 155.06021 1.000 58.02299 104 SER F CA 1
ATOM 3943 C C . SER C 1 104 ? 170.82759 145.45662 154.90020 1.000 65.60565 104 SER F C 1
ATOM 3944 O O . SER C 1 104 ? 171.71696 146.14659 154.39437 1.000 67.63849 104 SER F O 1
ATOM 3947 N N . GLU C 1 105 ? 171.04098 144.22239 155.35708 1.000 73.18532 105 GLU F N 1
ATOM 3948 C CA . GLU C 1 105 ? 172.32859 143.57662 155.13591 1.000 76.69656 105 GLU F CA 1
ATOM 3949 C C . GLU C 1 105 ? 172.60980 143.43081 153.64713 1.000 78.83326 105 GLU F C 1
ATOM 3950 O O . GLU C 1 105 ? 173.74584 143.62467 153.19874 1.000 78.14969 105 GLU F O 1
ATOM 3956 N N . LYS C 1 106 ? 171.58085 143.09876 152.86447 1.000 70.44728 106 LYS F N 1
ATOM 3957 C CA . LYS C 1 106 ? 171.76366 142.91618 151.42904 1.000 70.29572 106 LYS F CA 1
ATOM 3958 C C . LYS C 1 106 ? 172.18659 144.21409 150.75293 1.000 68.53690 106 LYS F C 1
ATOM 3959 O O . LYS C 1 106 ? 173.16579 144.24076 150.00189 1.000 73.19396 106 LYS F O 1
ATOM 3965 N N . THR C 1 107 ? 171.45960 145.30294 151.01264 1.000 63.73336 107 THR F N 1
ATOM 3966 C CA . THR C 1 107 ? 171.69958 146.55185 150.29371 1.000 63.64207 107 THR F CA 1
ATOM 3967 C C . THR C 1 107 ? 173.05888 147.15078 150.63652 1.000 63.03539 107 THR F C 1
ATOM 3968 O O . THR C 1 107 ? 173.74394 147.68917 149.75792 1.000 66.44289 107 THR F O 1
ATOM 3972 N N . LYS C 1 108 ? 173.46773 147.06652 151.90505 1.000 61.31924 108 LYS F N 1
ATOM 3973 C CA . LYS C 1 108 ? 174.71623 147.69748 152.32165 1.000 67.07076 108 LYS F CA 1
ATOM 3974 C C . LYS C 1 108 ? 175.91006 147.15606 151.54596 1.000 73.77579 108 LYS F C 1
ATOM 3975 O O . LYS C 1 108 ? 176.85966 147.89901 151.27240 1.000 70.36337 108 LYS F O 1
ATOM 3981 N N . GLU C 1 109 ? 175.88241 145.87491 151.17959 1.000 77.39286 109 GLU F N 1
ATOM 3982 C CA . GLU C 1 109 ? 176.94000 145.29831 150.36207 1.000 71.01609 109 GLU F CA 1
ATOM 3983 C C . GLU C 1 109 ? 176.62382 145.32704 148.87376 1.000 73.37963 109 GLU F C 1
ATOM 3984 O O . GLU C 1 109 ? 177.55310 145.33147 148.05945 1.000 77.98426 109 GLU F O 1
ATOM 3990 N N . HIS C 1 110 ? 175.34246 145.34388 148.49882 1.000 75.47256 110 HIS F N 1
ATOM 3991 C CA . HIS C 1 110 ? 174.98248 145.41864 147.08811 1.000 72.97096 110 HIS F CA 1
ATOM 3992 C C . HIS C 1 110 ? 175.38525 146.75998 146.49350 1.000 71.37103 110 HIS F C 1
ATOM 3993 O O . HIS C 1 110 ? 175.87099 146.82208 145.36011 1.000 76.59492 110 HIS F O 1
ATOM 4000 N N . PHE C 1 111 ? 175.19901 147.84227 147.24511 1.000 64.16911 111 PHE F N 1
ATOM 4001 C CA . PHE C 1 111 ? 175.60379 149.16274 146.78503 1.000 66.26357 111 PHE F CA 1
ATOM 4002 C C . PHE C 1 111 ? 177.10707 149.38052 146.86904 1.000 63.85492 111 PHE F C 1
ATOM 4003 O O . PHE C 1 111 ? 177.60353 150.37353 146.32745 1.000 64.76269 111 PHE F O 1
ATOM 4011 N N . ALA C 1 112 ? 177.83742 148.48821 147.53366 1.000 65.47167 112 ALA F N 1
ATOM 4012 C CA . ALA C 1 112 ? 179.28604 148.59368 147.63539 1.000 71.38243 112 ALA F CA 1
ATOM 4013 C C . ALA C 1 112 ? 180.02229 147.70340 146.64699 1.000 76.98817 112 ALA F C 1
ATOM 4014 O O . ALA C 1 112 ? 181.14760 148.03017 146.25614 1.000 77.78038 112 ALA F O 1
ATOM 4016 N N . GLN C 1 113 ? 179.41553 146.58875 146.23261 1.000 83.08639 113 GLN F N 1
ATOM 4017 C CA . GLN C 1 113 ? 180.08499 145.67224 145.31830 1.000 78.96239 113 GLN F CA 1
ATOM 4018 C C . GLN C 1 113 ? 180.15714 146.21429 143.89632 1.000 82.39928 113 GLN F C 1
ATOM 4019 O O . GLN C 1 113 ? 180.90972 145.67139 143.08073 1.000 85.78920 113 GLN F O 1
ATOM 4025 N N . ASN C 1 114 ? 179.39717 147.26581 143.57668 1.000 78.91160 114 ASN F N 1
ATOM 4026 C CA . ASN C 1 114 ? 179.48699 147.90320 142.26879 1.000 80.67518 114 ASN F CA 1
ATOM 4027 C C . ASN C 1 114 ? 179.58388 149.42153 142.36665 1.000 80.71459 114 ASN F C 1
ATOM 4028 O O . ASN C 1 114 ? 179.35167 150.10846 141.36504 1.000 81.61578 114 ASN F O 1
ATOM 4033 N N . ASP C 1 115 ? 179.91531 149.95848 143.54242 1.000 76.36094 115 ASP F N 1
ATOM 4034 C CA . ASP C 1 115 ? 180.17337 151.38514 143.74291 1.000 76.88607 115 ASP F CA 1
ATOM 4035 C C . ASP C 1 115 ? 178.95346 152.22936 143.35649 1.000 78.97137 115 ASP F C 1
ATOM 4036 O O . ASP C 1 115 ? 178.96827 153.01309 142.40586 1.000 80.66399 115 ASP F O 1
ATOM 4041 N N . ILE C 1 116 ? 177.88770 152.04030 144.12919 1.000 66.16005 116 ILE F N 1
ATOM 4042 C CA . ILE C 1 116 ? 176.67466 152.84248 144.02251 1.000 59.05982 116 ILE F CA 1
ATOM 4043 C C . ILE C 1 116 ? 176.58068 153.71695 145.26466 1.000 58.23768 116 ILE F C 1
ATOM 4044 O O . ILE C 1 116 ? 176.70322 153.22029 146.39087 1.000 60.14800 116 ILE F O 1
ATOM 4049 N N . ALA C 1 117 ? 176.37423 155.01575 145.06014 1.000 54.66049 117 ALA F N 1
ATOM 4050 C CA . ALA C 1 117 ? 176.34345 155.95314 146.17407 1.000 58.00693 117 ALA F CA 1
ATOM 4051 C C . ALA C 1 117 ? 175.14820 155.68328 147.08107 1.000 53.16227 117 ALA F C 1
ATOM 4052 O O . ALA C 1 117 ? 174.07950 155.25920 146.63423 1.000 54.03105 117 ALA F O 1
ATOM 4054 N N . TYR C 1 118 ? 175.34603 155.92872 148.37816 1.000 59.76988 118 TYR F N 1
ATOM 4055 C CA . TYR C 1 118 ? 174.27797 155.71527 149.34848 1.000 57.61059 118 TYR F CA 1
ATOM 4056 C C . TYR C 1 118 ? 173.24411 156.83214 149.31207 1.000 61.00582 118 TYR F C 1
ATOM 4057 O O . TYR C 1 118 ? 172.06580 156.58964 149.59340 1.000 65.19217 118 TYR F O 1
ATOM 4066 N N . THR C 1 119 ? 173.65593 158.05159 148.97247 1.000 63.85590 119 THR F N 1
ATOM 4067 C CA . THR C 1 119 ? 172.75493 159.19215 148.90892 1.000 61.16423 119 THR F CA 1
ATOM 4068 C C . THR C 1 119 ? 173.02286 160.00409 147.65135 1.000 57.04306 119 THR F C 1
ATOM 4069 O O . THR C 1 119 ? 174.11745 159.96206 147.08419 1.000 68.29758 119 THR F O 1
ATOM 4073 N N . GLU C 1 120 ? 172.00616 160.74165 147.22200 1.000 51.75283 120 GLU F N 1
ATOM 4074 C CA . GLU C 1 120 ? 172.12355 161.69724 146.13295 1.000 60.67116 120 GLU F CA 1
ATOM 4075 C C . GLU C 1 120 ? 172.20949 163.11291 146.68998 1.000 62.30142 120 GLU F C 1
ATOM 4076 O O . GLU C 1 120 ? 171.86958 163.37292 147.84556 1.000 69.28280 120 GLU F O 1
ATOM 4082 N N . THR C 1 121 ? 172.67678 164.03018 145.85014 1.000 60.03134 121 THR F N 1
ATOM 4083 C CA . THR C 1 121 ? 172.78210 165.44135 146.20952 1.000 58.98145 121 THR F CA 1
ATOM 4084 C C . THR C 1 121 ? 172.23630 166.28972 145.06460 1.000 63.31202 121 THR F C 1
ATOM 4085 O O . THR C 1 121 ? 172.86064 167.24843 144.60872 1.000 71.83529 121 THR F O 1
ATOM 4089 N N . LYS C 1 122 ? 171.06039 165.91855 144.56644 1.000 60.46687 122 LYS F N 1
ATOM 4090 C CA . LYS C 1 122 ? 170.50302 166.58941 143.40202 1.000 61.94892 122 LYS F CA 1
ATOM 4091 C C . LYS C 1 122 ? 170.17241 168.04453 143.71755 1.000 58.17082 122 LYS F C 1
ATOM 4092 O O . LYS C 1 122 ? 169.77903 168.39178 144.83382 1.000 55.57413 122 LYS F O 1
ATOM 4098 N N . PHE C 1 123 ? 170.35295 168.89883 142.71541 1.000 51.89668 123 PHE F N 1
ATOM 4099 C CA . PHE C 1 123 ? 170.21392 170.33729 142.87078 1.000 54.03110 123 PHE F CA 1
ATOM 4100 C C . PHE C 1 123 ? 168.76770 170.77172 142.66405 1.000 53.36701 123 PHE F C 1
ATOM 4101 O O . PHE C 1 123 ? 167.91597 170.00380 142.21676 1.000 53.31858 123 PHE F O 1
ATOM 4109 N N . GLU C 1 124 ? 168.50243 172.03659 142.98473 1.000 41.45436 124 GLU F N 1
ATOM 4110 C CA . GLU C 1 124 ? 167.14927 172.56940 142.98642 1.000 45.99752 124 GLU F CA 1
ATOM 4111 C C . GLU C 1 124 ? 167.18867 174.05566 142.66085 1.000 51.69936 124 GLU F C 1
ATOM 4112 O O . GLU C 1 124 ? 168.23304 174.70179 142.76007 1.000 58.01122 124 GLU F O 1
ATOM 4118 N N . ASN C 1 125 ? 166.03269 174.59466 142.27095 1.000 40.95992 125 ASN F N 1
ATOM 4119 C CA . ASN C 1 125 ? 165.84472 176.03223 142.11847 1.000 39.49196 125 ASN F CA 1
ATOM 4120 C C . ASN C 1 125 ? 164.60936 176.48444 142.88108 1.000 52.45548 125 ASN F C 1
ATOM 4121 O O . ASN C 1 125 ? 163.80138 175.67927 143.35028 1.000 61.69870 125 ASN F O 1
ATOM 4126 N N . THR C 1 126 ? 164.47913 177.80629 142.99706 1.000 56.91931 126 THR F N 1
ATOM 4127 C CA . THR C 1 126 ? 163.23487 178.42247 143.43503 1.000 53.53870 126 THR F CA 1
ATOM 4128 C C . THR C 1 126 ? 162.92831 179.69276 142.65310 1.000 63.00043 126 THR F C 1
ATOM 4129 O O . THR C 1 126 ? 161.95823 180.38263 142.99241 1.000 73.28394 126 THR F O 1
ATOM 4133 N N . ILE C 1 127 ? 163.69047 179.97384 141.59008 1.000 64.14956 127 ILE F N 1
ATOM 4134 C CA . ILE C 1 127 ? 163.74340 181.23306 140.84289 1.000 67.95238 127 ILE F CA 1
ATOM 4135 C C . ILE C 1 127 ? 163.01925 182.38266 141.53337 1.000 71.66922 127 ILE F C 1
ATOM 4136 O O . ILE C 1 127 ? 163.32694 182.72765 142.68018 1.000 73.15039 127 ILE F O 1
ATOM 4141 N N . ASN C 1 128 ? 162.06526 182.98581 140.83248 1.000 62.14005 128 ASN F N 1
ATOM 4142 C CA . ASN C 1 128 ? 161.28106 184.10285 141.33956 1.000 58.77663 128 ASN F CA 1
ATOM 4143 C C . ASN C 1 128 ? 160.18523 184.38230 140.32455 1.000 67.76970 128 ASN F C 1
ATOM 4144 O O . ASN C 1 128 ? 160.18741 183.84005 139.21665 1.000 73.74228 128 ASN F O 1
ATOM 4149 N N . ARG C 1 129 ? 159.24421 185.23723 140.71598 1.000 60.65946 129 ARG F N 1
ATOM 4150 C CA . ARG C 1 129 ? 158.17731 185.66484 139.82206 1.000 59.71687 129 ARG F CA 1
ATOM 4151 C C . ARG C 1 129 ? 158.22911 187.16112 139.55090 1.000 57.81140 129 ARG F C 1
ATOM 4152 O O . ARG C 1 129 ? 157.28229 187.71443 138.97974 1.000 57.96513 129 ARG F O 1
ATOM 4160 N N . LEU C 1 130 ? 159.30890 187.82432 139.94429 1.000 67.87387 130 LEU F N 1
ATOM 4161 C CA . LEU C 1 130 ? 159.52912 189.23742 139.67123 1.000 73.77556 130 LEU F CA 1
ATOM 4162 C C . LEU C 1 130 ? 160.84631 189.50760 138.96539 1.000 73.94257 130 LEU F C 1
ATOM 4163 O O . LEU C 1 130 ? 160.90146 190.36738 138.08295 1.000 78.10098 130 LEU F O 1
ATOM 4168 N N . THR C 1 131 ? 161.91331 188.79205 139.32886 1.000 70.61537 131 THR F N 1
ATOM 4169 C CA . THR C 1 131 ? 163.22819 189.01528 138.74562 1.000 73.77030 131 THR F CA 1
ATOM 4170 C C . THR C 1 131 ? 163.91043 187.75582 138.23162 1.000 76.50938 131 THR F C 1
ATOM 4171 O O . THR C 1 131 ? 164.92481 187.87802 137.53569 1.000 77.22948 131 THR F O 1
ATOM 4175 N N . ALA C 1 132 ? 163.39883 186.56266 138.54523 1.000 70.87201 132 ALA F N 1
ATOM 4176 C CA . ALA C 1 132 ? 164.01742 185.29309 138.15876 1.000 63.52257 132 ALA F CA 1
ATOM 4177 C C . ALA C 1 132 ? 165.46716 185.22642 138.65341 1.000 63.77100 132 ALA F C 1
ATOM 4178 O O . ALA C 1 132 ? 166.42787 185.19677 137.88318 1.000 67.56705 132 ALA F O 1
ATOM 4180 N N . VAL C 1 133 ? 165.59221 185.21195 139.97962 1.000 62.26418 133 VAL F N 1
ATOM 4181 C CA . VAL C 1 133 ? 166.89061 185.29274 140.64076 1.000 66.15948 133 VAL F CA 1
ATOM 4182 C C . VAL C 1 133 ? 167.43160 183.88703 140.88755 1.000 70.53229 133 VAL F C 1
ATOM 4183 O O . VAL C 1 133 ? 168.45888 183.71079 141.55374 1.000 72.41462 133 VAL F O 1
ATOM 4187 N N . ALA C 1 134 ? 166.73771 182.87902 140.35404 1.000 58.71508 134 ALA F N 1
ATOM 4188 C CA . ALA C 1 134 ? 167.18496 181.48805 140.38389 1.000 58.57398 134 ALA F CA 1
ATOM 4189 C C . ALA C 1 134 ? 167.25518 180.93447 141.80587 1.000 62.68261 134 ALA F C 1
ATOM 4190 O O . ALA C 1 134 ? 166.41525 180.11334 142.18780 1.000 56.12963 134 ALA F O 1
ATOM 4192 N N . ASN C 1 135 ? 168.24201 181.37685 142.59852 1.000 65.19559 135 ASN F N 1
ATOM 4193 C CA . ASN C 1 135 ? 168.36536 180.99514 144.00525 1.000 64.41075 135 ASN F CA 1
ATOM 4194 C C . ASN C 1 135 ? 168.36697 179.48146 144.19825 1.000 59.20436 135 ASN F C 1
ATOM 4195 O O . ASN C 1 135 ? 167.34645 178.90367 144.59121 1.000 61.68283 135 ASN F O 1
ATOM 4200 N N . PRO C 1 136 ? 169.48284 178.80527 143.92213 1.000 45.03891 136 PRO F N 1
ATOM 4201 C CA . PRO C 1 136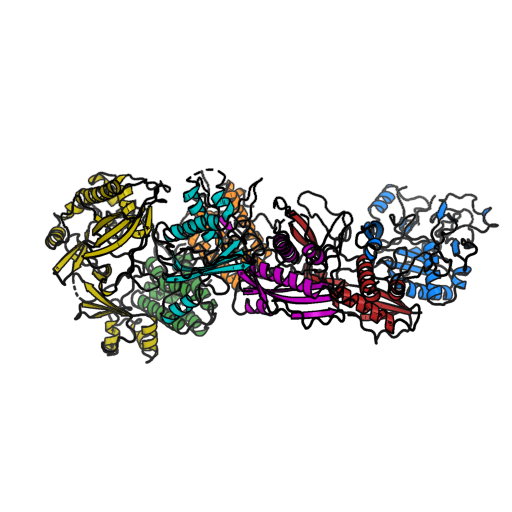 ? 169.48212 177.33694 143.92282 1.000 42.18689 136 PRO F CA 1
ATOM 4202 C C . PRO C 1 136 ? 169.28288 176.71678 145.29529 1.000 54.69470 136 PRO F C 1
ATOM 4203 O O . PRO C 1 136 ? 169.10690 177.41905 146.29458 1.000 59.83181 136 PRO F O 1
ATOM 4207 N N . ARG C 1 137 ? 169.32015 175.38778 145.34612 1.000 56.87740 137 ARG F N 1
ATOM 4208 C CA . ARG C 1 137 ? 169.06766 174.65306 146.57529 1.000 48.08111 137 ARG F CA 1
ATOM 4209 C C . ARG C 1 137 ? 169.64102 173.25109 146.43639 1.000 57.14727 137 ARG F C 1
ATOM 4210 O O . ARG C 1 137 ? 169.52635 172.63110 145.37703 1.000 59.67007 137 ARG F O 1
ATOM 4218 N N . GLN C 1 138 ? 170.25763 172.76412 147.50804 1.000 64.23638 138 GLN F N 1
ATOM 4219 C CA . GLN C 1 138 ? 170.83064 171.42664 147.56153 1.000 58.36820 138 GLN F CA 1
ATOM 4220 C C . GLN C 1 138 ? 170.02786 170.57294 148.53119 1.000 64.70917 138 GLN F C 1
ATOM 4221 O O . GLN C 1 138 ? 169.83299 170.95920 149.68804 1.000 65.25824 138 GLN F O 1
ATOM 4227 N N . ILE C 1 139 ? 169.56854 169.41688 148.06320 1.000 57.56106 139 ILE F N 1
ATOM 4228 C CA . ILE C 1 139 ? 168.82458 168.47581 148.88943 1.000 51.26536 139 ILE F CA 1
ATOM 4229 C C . ILE C 1 139 ? 169.51042 167.11901 148.81189 1.000 47.65170 139 ILE F C 1
ATOM 4230 O O . ILE C 1 139 ? 169.82715 166.63790 147.71851 1.000 49.75198 139 ILE F O 1
ATOM 4235 N N . GLU C 1 140 ? 169.76284 166.51678 149.96985 1.000 49.12441 140 GLU F N 1
ATOM 4236 C CA . GLU C 1 140 ? 170.36636 165.19376 150.05020 1.000 43.53913 140 GLU F CA 1
ATOM 4237 C C . GLU C 1 140 ? 169.26588 164.15921 150.22852 1.000 46.57229 140 GLU F C 1
ATOM 4238 O O . GLU C 1 140 ? 168.51152 164.21017 151.20497 1.000 54.96769 140 GLU F O 1
ATOM 4244 N N . ARG C 1 141 ? 169.17733 163.22817 149.28577 1.000 44.64215 141 ARG F N 1
ATOM 4245 C CA . ARG C 1 141 ? 168.18579 162.16717 149.31672 1.000 44.49787 141 ARG F CA 1
ATOM 4246 C C . ARG C 1 141 ? 168.88383 160.82795 149.15224 1.000 46.63971 141 ARG F C 1
ATOM 4247 O O . ARG C 1 141 ? 169.88109 160.71807 148.43534 1.000 56.69652 141 ARG F O 1
ATOM 4255 N N . VAL C 1 142 ? 168.35574 159.80676 149.82976 1.000 38.19550 142 VAL F N 1
ATOM 4256 C CA . VAL C 1 142 ? 168.93446 158.47669 149.70752 1.000 48.49593 142 VAL F CA 1
ATOM 4257 C C . VAL C 1 142 ? 168.74188 157.97688 148.28443 1.000 48.60711 142 VAL F C 1
ATOM 4258 O O . VAL C 1 142 ? 167.74974 158.29832 147.61811 1.000 52.60131 142 VAL F O 1
ATOM 4262 N N . THR C 1 143 ? 169.71308 157.21045 147.79844 1.000 47.00882 143 THR F N 1
ATOM 4263 C CA . THR C 1 143 ? 169.61605 156.66257 146.45441 1.000 46.14785 143 THR F CA 1
ATOM 4264 C C . THR C 1 143 ? 168.43250 155.71337 146.35080 1.000 45.90235 143 THR F C 1
ATOM 4265 O O . THR C 1 143 ? 168.13680 154.95803 147.27982 1.000 56.64396 143 THR F O 1
ATOM 4269 N N . ARG C 1 144 ? 167.74786 155.76213 145.21291 1.000 41.74455 144 ARG F N 1
ATOM 4270 C CA . ARG C 1 144 ? 166.63095 154.85960 144.99116 1.000 47.97421 144 ARG F CA 1
ATOM 4271 C C . ARG C 1 144 ? 167.12674 153.42149 144.91736 1.000 52.85637 144 ARG F C 1
ATOM 4272 O O . ARG C 1 144 ? 168.26913 153.15081 144.53907 1.000 59.02830 144 ARG F O 1
ATOM 4280 N N . GLY C 1 145 ? 166.25666 152.49345 145.30101 1.000 57.64919 145 GLY F N 1
ATOM 4281 C CA . GLY C 1 145 ? 166.62421 151.10243 145.40553 1.000 54.89742 145 GLY F CA 1
ATOM 4282 C C . GLY C 1 145 ? 167.19817 150.70255 146.74498 1.000 54.63830 145 GLY F C 1
ATOM 4283 O O . GLY C 1 145 ? 167.42441 149.50793 146.97115 1.000 61.64022 145 GLY F O 1
ATOM 4284 N N . SER C 1 146 ? 167.44404 151.65862 147.63593 1.000 44.21434 146 SER F N 1
ATOM 4285 C CA . SER C 1 146 ? 167.91850 151.33384 148.97187 1.000 46.14138 146 SER F CA 1
ATOM 4286 C C . SER C 1 146 ? 166.82214 150.63588 149.76347 1.000 40.64441 146 SER F C 1
ATOM 4287 O O . SER C 1 146 ? 165.65336 151.02562 149.71192 1.000 55.94559 146 SER F O 1
ATOM 4290 N N . GLU C 1 147 ? 167.20405 149.59962 150.50159 1.000 36.62713 147 GLU F N 1
ATOM 4291 C CA . GLU C 1 147 ? 166.27713 148.83697 151.32621 1.000 47.99598 147 GLU F CA 1
ATOM 4292 C C . GLU C 1 147 ? 166.52844 149.16703 152.78938 1.000 51.54942 147 GLU F C 1
ATOM 4293 O O . GLU C 1 147 ? 167.65204 149.01554 153.27906 1.000 64.75566 147 GLU F O 1
ATOM 4299 N N . PHE C 1 148 ? 165.48578 149.61265 153.48052 1.000 38.83020 148 PHE F N 1
ATOM 4300 C CA . PHE C 1 148 ? 165.54282 149.86594 154.91202 1.000 33.68876 148 PHE F CA 1
ATOM 4301 C C . PHE C 1 148 ? 164.73632 148.80306 155.64283 1.000 43.08721 148 PHE F C 1
ATOM 4302 O O . PHE C 1 148 ? 163.61820 148.47998 155.23811 1.000 53.66179 148 PHE F O 1
ATOM 4310 N N . ASP C 1 149 ? 165.29663 148.26537 156.72254 1.000 49.31002 149 ASP F N 1
ATOM 4311 C CA . ASP C 1 149 ? 164.62480 147.23268 157.50606 1.000 49.66768 149 ASP F CA 1
ATOM 4312 C C . ASP C 1 149 ? 163.66538 147.89412 158.48741 1.000 54.01851 149 ASP F C 1
ATOM 4313 O O . ASP C 1 149 ? 164.09568 148.59251 159.41016 1.000 58.43833 149 ASP F O 1
ATOM 4318 N N . PHE C 1 150 ? 162.36903 147.66389 158.30147 1.000 50.24035 150 PHE F N 1
ATOM 4319 C CA . PHE C 1 150 ? 161.35559 148.12102 159.24058 1.000 49.14831 150 PHE F CA 1
ATOM 4320 C C . PHE C 1 150 ? 160.85210 146.92643 160.04156 1.000 55.40475 150 PHE F C 1
ATOM 4321 O O . PHE C 1 150 ? 160.49289 145.88876 159.47219 1.000 57.67665 150 PHE F O 1
ATOM 4329 N N . VAL C 1 151 ? 160.85815 147.07399 161.36469 1.000 53.60687 151 VAL F N 1
ATOM 4330 C CA . VAL C 1 151 ? 160.63458 145.98106 162.30524 1.000 51.14777 151 VAL F CA 1
ATOM 4331 C C . VAL C 1 151 ? 159.44945 146.30255 163.20590 1.000 56.01582 151 VAL F C 1
ATOM 4332 O O . VAL C 1 151 ? 159.49925 146.05544 164.41566 1.000 67.60310 151 VAL F O 1
ATOM 4336 N N . PHE C 1 152 ? 158.40614 146.90139 162.62523 1.000 40.40833 152 PHE F N 1
ATOM 4337 C CA . PHE C 1 152 ? 157.26347 147.40475 163.38390 1.000 33.05232 152 PHE F CA 1
ATOM 4338 C C . PHE C 1 152 ? 156.77208 146.36386 164.38194 1.000 35.61544 152 PHE F C 1
ATOM 4339 O O . PHE C 1 152 ? 156.81514 145.16083 164.12388 1.000 50.20448 152 PHE F O 1
ATOM 4347 N N . ILE C 1 153 ? 156.29698 146.82924 165.53285 1.000 20.29692 153 ILE F N 1
ATOM 4348 C CA . ILE C 1 153 ? 155.81208 145.94798 166.58775 1.000 23.31521 153 ILE F CA 1
ATOM 4349 C C . ILE C 1 153 ? 154.40533 146.38302 166.96809 1.000 19.96397 153 ILE F C 1
ATOM 4350 O O . ILE C 1 153 ? 154.14638 147.57824 167.13786 1.000 40.79568 153 ILE F O 1
ATOM 4355 N N . TYR C 1 154 ? 153.49845 145.41895 167.08705 1.000 22.34698 154 TYR F N 1
ATOM 4356 C CA . TYR C 1 154 ? 152.10065 145.67501 167.40785 1.000 22.81612 154 TYR F CA 1
ATOM 4357 C C . TYR C 1 154 ? 151.73213 144.89149 168.65810 1.000 31.26980 154 TYR F C 1
ATOM 4358 O O . TYR C 1 154 ? 151.84175 143.66153 168.67807 1.000 47.72821 154 TYR F O 1
ATOM 4367 N N . ASN C 1 155 ? 151.28400 145.59957 169.69043 1.000 34.73404 155 ASN F N 1
ATOM 4368 C CA . ASN C 1 155 ? 150.93343 144.96903 170.95569 1.000 28.63104 155 ASN F CA 1
ATOM 4369 C C . ASN C 1 155 ? 149.50031 144.46130 170.89209 1.000 48.33286 155 ASN F C 1
ATOM 4370 O O . ASN C 1 155 ? 148.57922 145.22499 170.58553 1.000 63.44386 155 ASN F O 1
ATOM 4375 N N . VAL C 1 156 ? 149.30761 143.17886 171.18626 1.000 44.22044 156 VAL F N 1
ATOM 4376 C CA . VAL C 1 156 ? 147.96796 142.60652 171.21988 1.000 46.10990 156 VAL F CA 1
ATOM 4377 C C . VAL C 1 156 ? 147.36288 142.86092 172.59337 1.000 56.31925 156 VAL F C 1
ATOM 4378 O O . VAL C 1 156 ? 147.50151 142.04131 173.50844 1.000 58.34933 156 VAL F O 1
ATOM 4382 N N . ASP C 1 157 ? 146.69023 144.00228 172.74895 1.000 62.22167 157 ASP F N 1
ATOM 4383 C CA . ASP C 1 157 ? 146.09520 144.34271 174.03673 1.000 65.64421 157 ASP F CA 1
ATOM 4384 C C . ASP C 1 157 ? 144.85321 143.50078 174.30250 1.000 69.79689 157 ASP F C 1
ATOM 4385 O O . ASP C 1 157 ? 144.80594 142.73064 175.26768 1.000 70.30902 157 ASP F O 1
ATOM 4390 N N . GLU C 1 158 ? 143.83895 143.63208 173.45359 1.000 68.95053 158 GLU F N 1
ATOM 4391 C CA . GLU C 1 158 ? 142.68596 142.74584 173.47408 1.000 73.50170 158 GLU F CA 1
ATOM 4392 C C . GLU C 1 158 ? 142.56666 142.08493 172.10853 1.000 71.18620 158 GLU F C 1
ATOM 4393 O O . GLU C 1 158 ? 142.75412 142.73276 171.07342 1.000 66.82089 158 GLU F O 1
ATOM 4399 N N . GLU C 1 159 ? 142.28641 140.78213 172.11690 1.000 73.96960 159 GLU F N 1
ATOM 4400 C CA . GLU C 1 159 ? 142.45178 139.98074 170.90951 1.000 73.96869 159 GLU F CA 1
ATOM 4401 C C . GLU C 1 159 ? 141.46083 140.38429 169.82309 1.000 76.01295 159 GLU F C 1
ATOM 4402 O O . GLU C 1 159 ? 141.85620 140.66189 168.68363 1.000 76.43577 159 GLU F O 1
ATOM 4408 N N . SER C 1 160 ? 140.17344 140.45118 170.15400 1.000 78.25434 160 SER F N 1
ATOM 4409 C CA . SER C 1 160 ? 139.15588 140.42680 169.10477 1.000 80.80807 160 SER F CA 1
ATOM 4410 C C . SER C 1 160 ? 138.93546 141.77623 168.43480 1.000 81.16004 160 SER F C 1
ATOM 4411 O O . SER C 1 160 ? 137.79404 142.19961 168.23812 1.000 80.16071 160 SER F O 1
ATOM 4414 N N . GLN C 1 161 ? 140.01249 142.46619 168.07635 1.000 63.04345 161 GLN F N 1
ATOM 4415 C CA . GLN C 1 161 ? 139.97416 143.41102 166.96841 1.000 61.78395 161 GLN F CA 1
ATOM 4416 C C . GLN C 1 161 ? 141.28380 143.44984 166.19705 1.000 59.91156 161 GLN F C 1
ATOM 4417 O O . GLN C 1 161 ? 141.37973 144.21355 165.23137 1.000 62.12698 161 GLN F O 1
ATOM 4423 N N . VAL C 1 162 ? 142.27299 142.62507 166.55541 1.000 58.93363 162 VAL F N 1
ATOM 4424 C CA . VAL C 1 162 ? 143.63569 142.81667 166.06153 1.000 55.37316 162 VAL F CA 1
ATOM 4425 C C . VAL C 1 162 ? 143.67126 142.72877 164.54305 1.000 55.73311 162 VAL F C 1
ATOM 4426 O O . VAL C 1 162 ? 144.23047 143.60229 163.86693 1.000 58.21073 162 VAL F O 1
ATOM 4430 N N . GLU C 1 163 ? 143.04374 141.68968 163.98522 1.000 62.47394 163 GLU F N 1
ATOM 4431 C CA . GLU C 1 163 ? 142.97381 141.55130 162.53529 1.000 63.78169 163 GLU F CA 1
ATOM 4432 C C . GLU C 1 163 ? 142.45290 142.83093 161.90028 1.000 67.50553 163 GLU F C 1
ATOM 4433 O O . GLU C 1 163 ? 143.08156 143.39038 160.99343 1.000 67.41758 163 GLU F O 1
ATOM 4439 N N . ASP C 1 164 ? 141.33167 143.34349 162.41471 1.000 70.18133 164 ASP F N 1
ATOM 4440 C CA . ASP C 1 164 ? 140.77349 144.57408 161.87013 1.000 69.52716 164 ASP F CA 1
ATOM 4441 C C . ASP C 1 164 ? 141.78220 145.70836 161.95929 1.000 68.84738 164 ASP F C 1
ATOM 4442 O O . ASP C 1 164 ? 141.99279 146.43863 160.98248 1.000 74.04713 164 ASP F O 1
ATOM 4447 N N . ASP C 1 165 ? 142.45448 145.83664 163.10670 1.000 58.19094 165 ASP F N 1
ATOM 4448 C CA . ASP C 1 165 ? 143.48228 146.86060 163.24479 1.000 53.72394 165 ASP F CA 1
ATOM 4449 C C . ASP C 1 165 ? 144.53684 146.70176 162.16352 1.000 57.95734 165 ASP F C 1
ATOM 4450 O O . ASP C 1 165 ? 144.93834 147.67809 161.51908 1.000 70.19132 165 ASP F O 1
ATOM 4455 N N . PHE C 1 166 ? 144.96935 145.46334 161.92299 1.000 54.25361 166 PHE F N 1
ATOM 4456 C CA . PHE C 1 166 ? 145.95953 145.23660 160.88115 1.000 56.38131 166 PHE F CA 1
ATOM 4457 C C . PHE C 1 166 ? 145.39703 145.59206 159.51425 1.000 62.99463 166 PHE F C 1
ATOM 4458 O O . PHE C 1 166 ? 146.09939 146.17874 158.68222 1.000 66.94362 166 PHE F O 1
ATOM 4466 N N . GLU C 1 167 ? 144.11691 145.29557 159.27858 1.000 60.12719 167 GLU F N 1
ATOM 4467 C CA . GLU C 1 167 ? 143.48785 145.78145 158.05797 1.000 55.72961 167 GLU F CA 1
ATOM 4468 C C . GLU C 1 167 ? 143.71980 147.27693 157.91872 1.000 57.46397 167 GLU F C 1
ATOM 4469 O O . GLU C 1 167 ? 144.20649 147.75171 156.88469 1.000 60.73361 167 GLU F O 1
ATOM 4475 N N . ASN C 1 168 ? 143.46438 148.02108 158.99699 1.000 54.40311 168 ASN F N 1
ATOM 4476 C CA . ASN C 1 168 ? 143.68357 149.46067 158.97084 1.000 52.49590 168 ASN F CA 1
ATOM 4477 C C . ASN C 1 168 ? 145.12746 149.78377 158.61664 1.000 54.18118 168 ASN F C 1
ATOM 4478 O O . ASN C 1 168 ? 145.38660 150.60046 157.72382 1.000 65.55625 168 ASN F O 1
ATOM 4483 N N . ILE C 1 169 ? 146.08702 149.11233 159.26448 1.000 49.89198 169 ILE F N 1
ATOM 4484 C CA . ILE C 1 169 ? 147.47785 149.43458 158.96290 1.000 53.08293 169 ILE F CA 1
ATOM 4485 C C . ILE C 1 169 ? 147.77372 149.10057 157.51287 1.000 56.43720 169 ILE F C 1
ATOM 4486 O O . ILE C 1 169 ? 148.48919 149.84769 156.83196 1.000 61.31345 169 ILE F O 1
ATOM 4491 N N . GLU C 1 170 ? 147.17272 148.02396 156.99406 1.000 60.06340 170 GLU F N 1
ATOM 4492 C CA . GLU C 1 170 ? 147.33329 147.71160 155.58097 1.000 59.48712 170 GLU F CA 1
ATOM 4493 C C . GLU C 1 170 ? 146.92190 148.90263 154.73231 1.000 62.38469 170 GLU F C 1
ATOM 4494 O O . GLU C 1 170 ? 147.68873 149.36711 153.87894 1.000 66.71756 170 GLU F O 1
ATOM 4500 N N . LYS C 1 171 ? 145.74139 149.46082 155.01337 1.000 56.18805 171 LYS F N 1
ATOM 4501 C CA . LYS C 1 171 ? 145.30599 150.65307 154.29921 1.000 55.84770 171 LYS F CA 1
ATOM 4502 C C . LYS C 1 171 ? 146.33400 151.76280 154.44518 1.000 58.11422 171 LYS F C 1
ATOM 4503 O O . LYS C 1 171 ? 146.76672 152.35646 153.45016 1.000 64.02206 171 LYS F O 1
ATOM 4509 N N . ALA C 1 172 ? 146.79603 152.00171 155.67613 1.000 43.01244 172 ALA F N 1
ATOM 4510 C CA . ALA C 1 172 ? 147.81041 153.02627 155.88538 1.000 33.47021 172 ALA F CA 1
ATOM 4511 C C . ALA C 1 172 ? 149.05239 152.71931 155.06818 1.000 40.55362 172 ALA F C 1
ATOM 4512 O O . ALA C 1 172 ? 149.61359 153.61005 154.41735 1.000 47.46406 172 ALA F O 1
ATOM 4514 N N . ILE C 1 173 ? 149.46085 151.44836 155.04523 1.000 56.32813 173 ILE F N 1
ATOM 4515 C CA . ILE C 1 173 ? 150.61480 151.05627 154.24509 1.000 54.03703 173 ILE F CA 1
ATOM 4516 C C . ILE C 1 173 ? 150.39260 151.44956 152.79304 1.000 55.79023 173 ILE F C 1
ATOM 4517 O O . ILE C 1 173 ? 151.25662 152.06996 152.15917 1.000 61.20287 173 ILE F O 1
ATOM 4522 N N . HIS C 1 174 ? 149.19836 151.15196 152.26879 1.000 50.02199 174 HIS F N 1
ATOM 4523 C CA . HIS C 1 174 ? 148.87572 151.52348 150.89698 1.000 50.78940 174 HIS F CA 1
ATOM 4524 C C . HIS C 1 174 ? 149.10799 153.00584 150.66693 1.000 53.02222 174 HIS F C 1
ATOM 4525 O O . HIS C 1 174 ? 149.70791 153.40045 149.66050 1.000 60.46658 174 HIS F O 1
ATOM 4532 N N . LEU C 1 175 ? 148.67271 153.84220 151.61046 1.000 45.06352 175 LEU F N 1
ATOM 4533 C CA . LEU C 1 175 ? 148.82592 155.27978 151.42789 1.000 45.28383 175 LEU F CA 1
ATOM 4534 C C . LEU C 1 175 ? 150.29843 155.66577 151.42293 1.000 45.66702 175 LEU F C 1
ATOM 4535 O O . LEU C 1 175 ? 150.72358 156.50956 150.62470 1.000 49.45355 175 LEU F O 1
ATOM 4540 N N . LEU C 1 176 ? 151.10311 155.02587 152.27583 1.000 43.34350 176 LEU F N 1
ATOM 4541 C CA . LEU C 1 176 ? 152.54395 155.23517 152.20163 1.000 46.16557 176 LEU F CA 1
ATOM 4542 C C . LEU C 1 176 ? 153.07966 154.79274 150.84900 1.000 53.45152 176 LEU F C 1
ATOM 4543 O O . LEU C 1 176 ? 153.96717 155.43863 150.27962 1.000 56.74740 176 LEU F O 1
ATOM 4548 N N . GLU C 1 177 ? 152.54642 153.69125 150.31627 1.000 53.66289 177 GLU F N 1
ATOM 4549 C CA . GLU C 1 177 ? 152.95315 153.23431 148.99609 1.000 50.45828 177 GLU F CA 1
ATOM 4550 C C . GLU C 1 177 ? 152.44204 154.14653 147.89140 1.000 61.61921 177 GLU F C 1
ATOM 4551 O O . GLU C 1 177 ? 152.89724 154.02865 146.74937 1.000 71.02905 177 GLU F O 1
ATOM 4557 N N . ASN C 1 178 ? 151.51143 155.04855 148.19954 1.000 54.77264 178 ASN F N 1
ATOM 4558 C CA . ASN C 1 178 ? 150.99270 155.98631 147.21689 1.000 47.63541 178 ASN F CA 1
ATOM 4559 C C . ASN C 1 178 ? 151.34761 157.42894 147.53484 1.000 52.80211 178 ASN F C 1
ATOM 4560 O O . ASN C 1 178 ? 151.03713 158.31886 146.73777 1.000 62.98569 178 ASN F O 1
ATOM 4565 N N . ASP C 1 179 ? 151.98962 157.68463 148.67192 1.000 49.31345 179 ASP F N 1
ATOM 4566 C CA . ASP C 1 179 ? 152.43317 159.02962 149.01145 1.000 43.98756 179 ASP F CA 1
ATOM 4567 C C . ASP C 1 179 ? 153.91599 159.07011 149.34054 1.000 34.84490 179 ASP F C 1
ATOM 4568 O O . ASP C 1 179 ? 154.64561 158.09918 149.12002 1.000 46.86854 179 ASP F O 1
ATOM 4573 N N . TYR C 1 180 ? 154.35717 160.20078 149.86568 1.000 22.26651 180 TYR F N 1
ATOM 4574 C CA . TYR C 1 180 ? 155.75622 160.47748 150.13258 1.000 26.74863 180 TYR F CA 1
ATOM 4575 C C . TYR C 1 180 ? 156.10071 160.30598 151.60665 1.000 31.15882 180 TYR F C 1
ATOM 4576 O O . TYR C 1 180 ? 155.23343 160.21320 152.47612 1.000 47.19738 180 TYR F O 1
ATOM 4585 N N . LEU C 1 181 ? 157.40487 160.25318 151.87128 1.000 19.03156 181 LEU F N 1
ATOM 4586 C CA . LEU C 1 181 ? 157.95729 160.26046 153.22172 1.000 23.60259 181 LEU F CA 1
ATOM 4587 C C . LEU C 1 181 ? 159.13419 161.22323 153.22824 1.000 29.79073 181 LEU F C 1
ATOM 4588 O O . LEU C 1 181 ? 160.13470 160.98588 152.54497 1.000 33.95036 181 LEU F O 1
ATOM 4593 N N . GLY C 1 182 ? 159.01984 162.30169 153.98592 1.000 20.48927 182 GLY F N 1
ATOM 4594 C CA . GLY C 1 182 ? 160.10754 163.24536 154.14295 1.000 27.54448 182 GLY F CA 1
ATOM 4595 C C . GLY C 1 182 ? 159.85652 164.54114 153.39093 1.000 33.23265 182 GLY F C 1
ATOM 4596 O O . GLY C 1 182 ? 158.81794 164.74807 152.76318 1.000 36.46192 182 GLY F O 1
ATOM 4597 N N . GLY C 1 183 ? 160.85302 165.41869 153.46861 1.000 41.87175 183 GLY F N 1
ATOM 4598 C CA . GLY C 1 183 ? 160.71120 166.74305 152.89843 1.000 40.06793 183 GLY F CA 1
ATOM 4599 C C . GLY C 1 183 ? 160.69051 166.72654 151.38233 1.000 34.82829 183 GLY F C 1
ATOM 4600 O O . GLY C 1 183 ? 161.26903 165.85682 150.73247 1.000 43.86731 183 GLY F O 1
ATOM 4601 N N . GLY C 1 184 ? 160.00496 167.71718 150.81613 1.000 40.18839 184 GLY F N 1
ATOM 4602 C CA . GLY C 1 184 ? 159.95256 167.87513 149.37585 1.000 43.59209 184 GLY F CA 1
ATOM 4603 C C . GLY C 1 184 ? 159.29449 166.73633 148.63721 1.000 41.51546 184 GLY F C 1
ATOM 4604 O O . GLY C 1 184 ? 159.49349 166.59647 147.42912 1.000 49.19853 184 GLY F O 1
ATOM 4605 N N . GLY C 1 185 ? 158.50283 165.91612 149.32758 1.000 35.24830 185 GLY F N 1
ATOM 4606 C CA . GLY C 1 185 ? 157.91957 164.75166 148.69105 1.000 38.39177 185 GLY F CA 1
ATOM 4607 C C . GLY C 1 185 ? 156.85776 165.07121 147.66544 1.000 37.88036 185 GLY F C 1
ATOM 4608 O O . GLY C 1 185 ? 156.56944 164.23253 146.80546 1.000 41.12636 185 GLY F O 1
ATOM 4609 N N . THR C 1 186 ? 156.25961 166.25911 147.74001 1.000 36.27847 186 THR F N 1
ATOM 4610 C CA . THR C 1 186 ? 155.33592 166.66888 146.69149 1.000 40.31988 186 THR F CA 1
ATOM 4611 C C . THR C 1 186 ? 156.07758 166.96153 145.39551 1.000 42.60836 186 THR F C 1
ATOM 4612 O O . THR C 1 186 ? 155.51243 166.81078 144.30712 1.000 44.51975 186 THR F O 1
ATOM 4616 N N . ARG C 1 187 ? 157.33655 167.37428 145.49376 1.000 42.15126 187 ARG F N 1
ATOM 4617 C CA . ARG C 1 187 ? 158.19577 167.57651 144.33054 1.000 37.45070 187 ARG F CA 1
ATOM 4618 C C . ARG C 1 187 ? 158.95905 166.30340 143.97822 1.000 40.12280 187 ARG F C 1
ATOM 4619 O O . ARG C 1 187 ? 160.17702 166.31185 143.81112 1.000 49.59781 187 ARG F O 1
ATOM 4627 N N . GLY C 1 188 ? 158.23357 165.19360 143.86002 1.000 30.34488 188 GLY F N 1
ATOM 4628 C CA . GLY C 1 188 ? 158.82820 163.91793 143.51022 1.000 39.86965 188 GLY F CA 1
ATOM 4629 C C . GLY C 1 188 ? 159.90656 163.43396 144.45591 1.000 43.99190 188 GLY F C 1
ATOM 4630 O O . GLY C 1 188 ? 161.06992 163.31617 144.06312 1.000 47.80306 188 GLY F O 1
ATOM 4631 N N . ASN C 1 189 ? 159.53726 163.14556 145.70118 1.000 35.78781 189 ASN F N 1
ATOM 4632 C CA . ASN C 1 189 ? 160.48878 162.65416 146.68617 1.000 31.39394 189 ASN F CA 1
ATOM 4633 C C . ASN C 1 189 ? 159.77464 161.70842 147.63861 1.000 36.70424 189 ASN F C 1
ATOM 4634 O O . ASN C 1 189 ? 158.54865 161.72670 147.75910 1.000 52.79250 189 ASN F O 1
ATOM 4639 N N . GLY C 1 190 ? 160.55823 160.86361 148.30202 1.000 33.63821 190 GLY F N 1
ATOM 4640 C CA . GLY C 1 190 ? 160.03558 160.04833 149.37821 1.000 37.31199 190 GLY F CA 1
ATOM 4641 C C . GLY C 1 190 ? 159.14714 158.89677 148.97280 1.000 35.94005 190 GLY F C 1
ATOM 4642 O O . GLY C 1 190 ? 158.54763 158.26653 149.84691 1.000 53.93473 190 GLY F O 1
ATOM 4643 N N . ARG C 1 191 ? 159.03552 158.59561 147.68444 1.000 16.62435 191 ARG F N 1
ATOM 4644 C CA . ARG C 1 191 ? 158.21828 157.46797 147.25949 1.000 27.95262 191 ARG F CA 1
ATOM 4645 C C . ARG C 1 191 ? 158.90160 156.15677 147.62394 1.000 43.77097 191 ARG F C 1
ATOM 4646 O O . ARG C 1 191 ? 160.08738 155.96405 147.34158 1.000 58.74648 191 ARG F O 1
ATOM 4654 N N . ILE C 1 192 ? 158.15149 155.25036 148.25049 1.000 40.68473 192 ILE F N 1
ATOM 4655 C CA . ILE C 1 192 ? 158.67340 153.96669 148.70326 1.000 38.11245 192 ILE F CA 1
ATOM 4656 C C . ILE C 1 192 ? 157.62290 152.88386 148.49338 1.000 46.93294 192 ILE F C 1
ATOM 4657 O O . ILE C 1 192 ? 156.45956 153.15779 148.19624 1.000 50.45302 192 ILE F O 1
ATOM 4662 N N . GLN C 1 193 ? 158.06368 151.63447 148.63917 1.000 37.94879 193 GLN F N 1
ATOM 4663 C CA . GLN C 1 193 ? 157.14494 150.50881 148.74112 1.000 34.48653 193 GLN F CA 1
ATOM 4664 C C . GLN C 1 193 ? 157.62174 149.60637 149.86701 1.000 35.20762 193 GLN F C 1
ATOM 4665 O O . GLN C 1 193 ? 158.79740 149.61267 150.23946 1.000 33.13722 193 GLN F O 1
ATOM 4671 N N . PHE C 1 194 ? 156.69113 148.82056 150.39763 1.000 50.62652 194 PHE F N 1
ATOM 4672 C CA . PHE C 1 194 ? 156.98518 147.80877 151.40126 1.000 48.19870 194 PHE F CA 1
ATOM 4673 C C . PHE C 1 194 ? 157.01698 146.44042 150.73279 1.000 50.43842 194 PHE F C 1
ATOM 4674 O O . PHE C 1 194 ? 156.19427 146.14897 149.86016 1.000 54.66694 194 PHE F O 1
ATOM 4682 N N . LYS C 1 195 ? 157.96426 145.60166 151.14148 1.000 53.17684 195 LYS F N 1
ATOM 4683 C CA . LYS C 1 195 ? 158.07922 144.26127 150.58178 1.000 56.59709 195 LYS F CA 1
ATOM 4684 C C . LYS C 1 195 ? 158.83409 143.38304 151.57106 1.000 59.39920 195 LYS F C 1
ATOM 4685 O O . LYS C 1 195 ? 159.30244 143.84756 152.61512 1.000 57.75648 195 LYS F O 1
ATOM 4691 N N . ASP C 1 196 ? 158.93826 142.09690 151.23074 1.000 73.59232 196 ASP F N 1
ATOM 4692 C CA . ASP C 1 196 ? 159.60691 141.10751 152.07481 1.000 75.75606 196 ASP F CA 1
ATOM 4693 C C . ASP C 1 196 ? 159.02988 141.12198 153.48698 1.000 76.82461 196 ASP F C 1
ATOM 4694 O O . ASP C 1 196 ? 159.74930 141.00113 154.48064 1.000 74.81792 196 ASP F O 1
ATOM 4699 N N . THR C 1 197 ? 157.71159 141.27139 153.57267 1.000 73.29260 197 THR F N 1
ATOM 4700 C CA . THR C 1 197 ? 157.02985 141.45040 154.84654 1.000 67.60296 197 THR F CA 1
ATOM 4701 C C . THR C 1 197 ? 156.53594 140.10346 155.35779 1.000 66.83486 197 THR F C 1
ATOM 4702 O O . THR C 1 197 ? 155.75177 139.42650 154.68454 1.000 67.70232 197 THR F O 1
ATOM 4706 N N . ASN C 1 198 ? 156.99440 139.71975 156.54479 1.000 64.46521 198 ASN F N 1
ATOM 4707 C CA . ASN C 1 198 ? 156.54268 138.50983 157.21258 1.000 67.73400 198 ASN F CA 1
ATOM 4708 C C . ASN C 1 198 ? 155.98996 138.87038 158.58313 1.000 66.43964 198 ASN F C 1
ATOM 4709 O O . ASN C 1 198 ? 156.55537 139.70869 159.29211 1.000 60.92477 198 ASN F O 1
ATOM 4714 N N . ILE C 1 199 ? 154.87859 138.23982 158.94687 1.000 66.55446 199 ILE F N 1
ATOM 4715 C CA . ILE C 1 199 ? 154.18236 138.51362 160.19751 1.000 60.03630 199 ILE F CA 1
ATOM 4716 C C . ILE C 1 199 ? 154.38179 137.31934 161.11851 1.000 57.97242 199 ILE F C 1
ATOM 4717 O O . ILE C 1 199 ? 154.01444 136.18952 160.77246 1.000 61.94862 199 ILE F O 1
ATOM 4722 N N . GLU C 1 200 ? 154.96426 137.56791 162.28884 1.000 47.68061 200 GLU F N 1
ATOM 4723 C CA . GLU C 1 200 ? 155.21446 136.51364 163.25782 1.000 46.83420 200 GLU F CA 1
ATOM 4724 C C . GLU C 1 200 ? 155.08645 137.08791 164.65885 1.000 42.46680 200 GLU F C 1
ATOM 4725 O O . GLU C 1 200 ? 155.25864 138.29045 164.87125 1.000 52.77295 200 GLU F O 1
ATOM 4731 N N . THR C 1 201 ? 154.78020 136.21451 165.61133 1.000 32.51848 201 THR F N 1
ATOM 4732 C CA . THR C 1 201 ? 154.63586 136.59180 167.01408 1.000 33.48304 201 THR F CA 1
ATOM 4733 C C . THR C 1 201 ? 155.96200 136.30997 167.70916 1.000 42.29794 201 THR F C 1
ATOM 4734 O O . THR C 1 201 ? 156.27074 135.16139 168.03485 1.000 55.88762 201 THR F O 1
ATOM 4738 N N . VAL C 1 202 ? 156.75129 137.36313 167.92999 1.000 35.89776 202 VAL F N 1
ATOM 4739 C CA . VAL C 1 202 ? 158.06215 137.18581 168.54615 1.000 40.31555 202 VAL F CA 1
ATOM 4740 C C . VAL C 1 202 ? 157.92384 136.68225 169.97812 1.000 44.40277 202 VAL F C 1
ATOM 4741 O O . VAL C 1 202 ? 158.65504 135.78085 170.40459 1.000 51.92946 202 VAL F O 1
ATOM 4745 N N . VAL C 1 203 ? 156.99146 137.24634 170.74047 1.000 36.64990 203 VAL F N 1
ATOM 4746 C CA . VAL C 1 203 ? 156.69328 136.78994 172.09133 1.000 37.17477 203 VAL F CA 1
ATOM 4747 C C . VAL C 1 203 ? 155.18220 136.69791 172.24050 1.000 48.11948 203 VAL F C 1
ATOM 4748 O O . VAL C 1 203 ? 154.44826 137.58482 171.79274 1.000 56.43711 203 VAL F O 1
ATOM 4752 N N . GLY C 1 204 ? 154.71807 135.61866 172.84952 1.000 56.04895 204 GLY F N 1
ATOM 4753 C CA . GLY C 1 204 ? 153.30045 135.34799 172.97213 1.000 51.56091 204 GLY F CA 1
ATOM 4754 C C . GLY C 1 204 ? 152.89502 134.14807 172.13467 1.000 55.69244 204 GLY F C 1
ATOM 4755 O O . GLY C 1 204 ? 153.69604 133.55033 171.41456 1.000 57.72544 204 GLY F O 1
ATOM 4756 N N . GLU C 1 205 ? 151.61065 133.80586 172.24253 1.000 63.95938 205 GLU F N 1
ATOM 4757 C CA . GLU C 1 205 ? 151.07250 132.61212 171.60131 1.000 69.20423 205 GLU F CA 1
ATOM 4758 C C . GLU C 1 205 ? 149.96275 132.93302 170.60708 1.000 70.33983 205 GLU F C 1
ATOM 4759 O O . GLU C 1 205 ? 149.17598 132.04720 170.25883 1.000 74.54321 205 GLU F O 1
ATOM 4765 N N . TYR C 1 206 ? 149.87738 134.17611 170.14187 1.000 69.41542 206 TYR F N 1
ATOM 4766 C CA . TYR C 1 206 ? 148.85871 134.52709 169.16206 1.000 68.94440 206 TYR F CA 1
ATOM 4767 C C . TYR C 1 206 ? 149.21676 133.94300 167.80159 1.000 71.45065 206 TYR F C 1
ATOM 4768 O O . TYR C 1 206 ? 150.35625 134.06259 167.34150 1.000 72.28186 206 TYR F O 1
ATOM 4777 N N . ASP C 1 207 ? 148.23832 133.31158 167.15760 1.000 80.90966 207 ASP F N 1
ATOM 4778 C CA . ASP C 1 207 ? 148.43915 132.67776 165.85596 1.000 82.48759 207 ASP F CA 1
ATOM 4779 C C . ASP C 1 207 ? 148.27427 133.73722 164.77488 1.000 80.20952 207 ASP F C 1
ATOM 4780 O O . ASP C 1 207 ? 147.17962 133.97270 164.26153 1.000 80.21292 207 ASP F O 1
ATOM 4785 N N . SER C 1 208 ? 149.38285 134.38747 164.42386 1.000 65.04320 208 SER F N 1
ATOM 4786 C CA . SER C 1 208 ? 149.39100 135.42942 163.40807 1.000 62.67177 208 SER F CA 1
ATOM 4787 C C . SER C 1 208 ? 149.77818 134.90408 162.03062 1.000 66.90853 208 SER F C 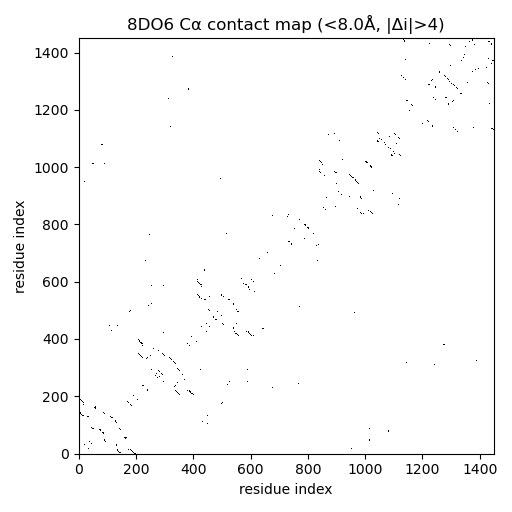1
ATOM 4788 O O . SER C 1 208 ? 150.23335 135.68339 161.18556 1.000 66.18954 208 SER F O 1
ATOM 4791 N N . THR C 1 209 ? 149.61788 133.60043 161.79132 1.000 77.86845 209 THR F N 1
ATOM 4792 C CA . THR C 1 209 ? 149.93336 133.04256 160.48005 1.000 78.34307 209 THR F CA 1
ATOM 4793 C C . THR C 1 209 ? 148.99933 133.58482 159.40518 1.000 76.80287 209 THR F C 1
ATOM 4794 O O . THR C 1 209 ? 149.44180 133.91147 158.29773 1.000 77.18806 209 THR F O 1
ATOM 4798 N N . ASN C 1 210 ? 147.70426 133.68777 159.71150 1.000 71.69507 210 ASN F N 1
ATOM 4799 C CA . ASN C 1 210 ? 146.74095 134.16059 158.72508 1.000 72.76046 210 ASN F CA 1
ATOM 4800 C C . ASN C 1 210 ? 146.87287 135.65182 158.45097 1.000 75.83672 210 ASN F C 1
ATOM 4801 O O . ASN C 1 210 ? 146.35441 136.12969 157.43659 1.000 75.71405 210 ASN F O 1
ATOM 4806 N N . LEU C 1 211 ? 147.54498 136.39263 159.32645 1.000 66.07702 211 LEU F N 1
ATOM 4807 C CA . LEU C 1 211 ? 147.70292 137.82586 159.13092 1.000 62.54520 211 LEU F CA 1
ATOM 4808 C C . LEU C 1 211 ? 148.57744 138.10484 157.91597 1.000 65.30118 211 LEU F C 1
ATOM 4809 O O . LEU C 1 211 ? 149.61034 137.46132 157.71255 1.000 68.31920 211 LEU F O 1
ATOM 4814 N N . LYS C 1 212 ? 148.15824 139.07361 157.10489 1.000 69.48236 212 LYS F N 1
ATOM 4815 C CA . LYS C 1 212 ? 148.86138 139.40642 155.87369 1.000 71.47807 212 LYS F CA 1
ATOM 4816 C C . LYS C 1 212 ? 148.95117 140.91654 155.72839 1.000 66.69605 212 LYS F C 1
ATOM 4817 O O . LYS C 1 212 ? 147.95643 141.62181 155.91943 1.000 63.37514 212 LYS F O 1
ATOM 4823 N N . ILE C 1 213 ? 150.14216 141.40500 155.39182 1.000 60.92060 213 ILE F N 1
ATOM 4824 C CA . ILE C 1 213 ? 150.37548 142.81755 155.12080 1.000 67.25355 213 ILE F CA 1
ATOM 4825 C C . ILE C 1 213 ? 151.13010 142.92615 153.80446 1.000 68.28811 213 ILE F C 1
ATOM 4826 O O . ILE C 1 213 ? 152.15055 142.25528 153.61356 1.000 66.19141 213 ILE F O 1
ATOM 4831 N N . LYS C 1 214 ? 150.62683 143.75965 152.89944 1.000 70.42903 214 LYS F N 1
ATOM 4832 C CA . LYS C 1 214 ? 151.29220 143.99646 151.62368 1.000 69.04639 214 LYS F CA 1
ATOM 4833 C C . LYS C 1 214 ? 150.79015 145.28252 150.97813 1.000 69.63867 214 LYS F C 1
ATOM 4834 O O . LYS C 1 214 ? 150.15273 145.25155 149.92559 1.000 70.98952 214 LYS F O 1
ATOM 6137 N N . PHE F 4 16 ? 191.53534 183.77920 159.72699 1.000 101.71410 16 PHE C N 1
ATOM 6138 C CA . PHE F 4 16 ? 192.46929 182.95533 158.96842 1.000 106.67315 16 PHE C CA 1
ATOM 6139 C C . PHE F 4 16 ? 192.29961 183.17993 157.46952 1.000 107.61909 16 PHE C C 1
ATOM 6140 O O . PHE F 4 16 ? 193.23305 182.98182 156.69231 1.000 107.07312 16 PHE C O 1
ATOM 6148 N N . ALA F 4 17 ? 191.09636 183.59235 157.06963 1.000 104.61525 17 ALA C N 1
ATOM 6149 C CA . ALA F 4 17 ? 190.80961 183.90550 155.67783 1.000 103.92570 17 ALA C CA 1
ATOM 6150 C C . ALA F 4 17 ? 190.23687 185.29857 155.46930 1.000 104.21929 17 ALA C C 1
ATOM 6151 O O . ALA F 4 17 ? 190.14480 185.73829 154.31826 1.000 101.72538 17 ALA C O 1
ATOM 6153 N N . HIS F 4 18 ? 189.84154 185.99897 156.53367 1.000 108.49317 18 HIS C N 1
ATOM 6154 C CA . HIS F 4 18 ? 189.28211 187.33781 156.38099 1.000 108.17144 18 HIS C CA 1
ATOM 6155 C C . HIS F 4 18 ? 190.33084 188.32944 155.89353 1.000 107.69157 18 HIS C C 1
ATOM 6156 O O . HIS F 4 18 ? 190.04047 189.18271 155.04520 1.000 107.59436 18 HIS C O 1
ATOM 6163 N N . GLU F 4 19 ? 191.55385 188.23426 156.42090 1.000 108.08947 19 GLU C N 1
ATOM 6164 C CA . GLU F 4 19 ? 192.57322 189.23202 156.11342 1.000 107.77203 19 GLU C CA 1
ATOM 6165 C C . GLU F 4 19 ? 192.96774 189.19951 154.64047 1.000 107.84312 19 GLU C C 1
ATOM 6166 O O . GLU F 4 19 ? 193.14056 190.25438 154.02055 1.000 108.31914 19 GLU C O 1
ATOM 6172 N N . VAL F 4 20 ? 193.09862 188.00641 154.05563 1.000 105.29903 20 VAL C N 1
ATOM 6173 C CA . VAL F 4 20 ? 193.52013 187.91781 152.66098 1.000 105.29740 20 VAL C CA 1
ATOM 6174 C C . VAL F 4 20 ? 192.41480 188.40919 151.73322 1.000 106.59097 20 VAL C C 1
ATOM 6175 O O . VAL F 4 20 ? 192.68186 189.08804 150.73426 1.000 108.31343 20 VAL C O 1
ATOM 6179 N N . VAL F 4 21 ? 191.15941 188.08512 152.04749 1.000 104.84555 21 VAL C N 1
ATOM 6180 C CA . VAL F 4 21 ? 190.05089 188.50554 151.19647 1.000 104.00468 21 VAL C CA 1
ATOM 6181 C C . VAL F 4 21 ? 189.86620 190.01606 151.26667 1.000 101.81310 21 VAL C C 1
ATOM 6182 O O . VAL F 4 21 ? 189.73516 190.68974 150.23818 1.000 102.45334 21 VAL C O 1
ATOM 6186 N N . LYS F 4 22 ? 189.86346 190.57402 152.47783 1.000 105.24267 22 LYS C N 1
ATOM 6187 C CA . LYS F 4 22 ? 189.60443 191.99898 152.63664 1.000 107.91569 22 LYS C CA 1
ATOM 6188 C C . LYS F 4 22 ? 190.83593 192.86320 152.40068 1.000 107.25244 22 LYS C C 1
ATOM 6189 O O . LYS F 4 22 ? 190.70378 194.08981 152.33088 1.000 105.20281 22 LYS C O 1
ATOM 6195 N N . SER F 4 23 ? 192.02185 192.26446 152.27803 1.000 110.60673 23 SER C N 1
ATOM 6196 C CA . SER F 4 23 ? 193.21096 193.04133 151.95007 1.000 110.77557 23 SER C CA 1
ATOM 6197 C C . SER F 4 23 ? 193.24015 193.41524 150.47410 1.000 110.90072 23 SER C C 1
ATOM 6198 O O . SER F 4 23 ? 193.70947 194.50055 150.11427 1.000 110.91869 23 SER C O 1
ATOM 6201 N N . ASN F 4 24 ? 192.74479 192.53356 149.61245 1.000 110.07928 24 ASN C N 1
ATOM 6202 C CA . ASN F 4 24 ? 192.71264 192.79023 148.17943 1.000 109.78414 24 ASN C CA 1
ATOM 6203 C C . ASN F 4 24 ? 191.55481 193.71243 147.81817 1.000 109.85972 24 ASN C C 1
ATOM 6204 O O . ASN F 4 24 ? 190.54889 193.76732 148.52532 1.000 109.43116 24 ASN C O 1
ATOM 6209 N N . GLN F 4 37 ? 186.07301 198.11366 144.99689 1.000 120.34578 37 GLN C N 1
ATOM 6210 C CA . GLN F 4 37 ? 186.25641 197.67495 143.61906 1.000 120.50611 37 GLN C CA 1
ATOM 6211 C C . GLN F 4 37 ? 187.35786 196.62817 143.50722 1.000 121.01749 37 GLN C C 1
ATOM 6212 O O . GLN F 4 37 ? 187.23736 195.66771 142.74675 1.000 120.62369 37 GLN C O 1
ATOM 6218 N N . VAL F 4 38 ? 188.43194 196.81310 144.26952 1.000 118.87174 38 VAL C N 1
ATOM 6219 C CA . VAL F 4 38 ? 189.59439 195.93620 144.17265 1.000 117.24081 38 VAL C CA 1
ATOM 6220 C C . VAL F 4 38 ? 189.30944 194.64698 144.94427 1.000 116.86023 38 VAL C C 1
ATOM 6221 O O . VAL F 4 38 ? 188.96380 194.66963 146.12864 1.000 115.78819 38 VAL C O 1
ATOM 6225 N N . LEU F 4 39 ? 189.35882 193.51701 144.23409 1.000 115.21779 39 LEU C N 1
ATOM 6226 C CA . LEU F 4 39 ? 189.25373 192.20393 144.86858 1.000 116.61098 39 LEU C CA 1
ATOM 6227 C C . LEU F 4 39 ? 189.87736 191.19113 143.90847 1.000 114.39438 39 LEU C C 1
ATOM 6228 O O . LEU F 4 39 ? 189.22171 190.76206 142.95500 1.000 114.58598 39 LEU C O 1
ATOM 6233 N N . PHE F 4 40 ? 191.12894 190.81509 144.17727 1.000 100.45087 40 PHE C N 1
ATOM 6234 C CA . PHE F 4 40 ? 191.86526 189.86469 143.34118 1.000 99.99950 40 PHE C CA 1
ATOM 6235 C C . PHE F 4 40 ? 191.85162 190.29512 141.87565 1.000 102.94122 40 PHE C C 1
ATOM 6236 O O . PHE F 4 40 ? 191.70678 189.47553 140.96550 1.000 101.65917 40 PHE C O 1
ATOM 6244 N N . ASN F 4 41 ? 191.98035 191.60579 141.65554 1.000 104.72598 41 ASN C N 1
ATOM 6245 C CA . ASN F 4 41 ? 192.00833 192.21448 140.32815 1.000 104.07675 41 ASN C CA 1
ATOM 6246 C C . ASN F 4 41 ? 190.69024 192.01826 139.58799 1.000 103.39952 41 ASN C C 1
ATOM 6247 O O . ASN F 4 41 ? 189.90812 192.96347 139.44428 1.000 102.92793 41 ASN C O 1
ATOM 6252 N N . GLY F 4 42 ? 190.43237 190.80034 139.11755 1.000 98.61631 42 GLY C N 1
ATOM 6253 C CA . GLY F 4 42 ? 189.25371 190.54804 138.31177 1.000 98.96808 42 GLY C CA 1
ATOM 6254 C C . GLY F 4 42 ? 188.53686 189.25326 138.63179 1.000 96.46023 42 GLY C C 1
ATOM 6255 O O . GLY F 4 42 ? 187.93606 188.63727 137.74649 1.000 96.41636 42 GLY C O 1
ATOM 6256 N N . LEU F 4 43 ? 188.59229 188.82780 139.88991 1.000 89.66939 43 LEU C N 1
ATOM 6257 C CA . LEU F 4 43 ? 187.93069 187.59697 140.28872 1.000 89.24127 43 LEU C CA 1
ATOM 6258 C C . LEU F 4 43 ? 186.41417 187.76832 140.26620 1.000 92.33324 43 LEU C C 1
ATOM 6259 O O . LEU F 4 43 ? 185.88218 188.87747 140.36492 1.000 95.51590 43 LEU C O 1
ATOM 6264 N N . THR F 4 44 ? 185.71573 186.64332 140.13070 1.000 82.33452 44 THR C N 1
ATOM 6265 C CA . THR F 4 44 ? 184.26310 186.62619 140.06150 1.000 80.86466 44 THR C CA 1
ATOM 6266 C C . THR F 4 44 ? 183.71509 185.56302 141.00243 1.000 79.35941 44 THR C C 1
ATOM 6267 O O . THR F 4 44 ? 184.41243 184.62099 141.38637 1.000 80.02243 44 THR C O 1
ATOM 6271 N N . THR F 4 45 ? 182.44488 185.73409 141.37502 1.000 76.25006 45 THR C N 1
ATOM 6272 C CA . THR F 4 45 ? 181.78473 184.75593 142.23332 1.000 79.63786 45 THR C CA 1
ATOM 6273 C C . THR F 4 45 ? 181.65475 183.40945 141.53300 1.000 80.14137 45 THR C C 1
ATOM 6274 O O . THR F 4 45 ? 181.78848 182.35356 142.16536 1.000 77.66266 45 THR C O 1
ATOM 6278 N N . SER F 4 46 ? 181.38780 183.42863 140.22516 1.000 80.78066 46 SER C N 1
ATOM 6279 C CA . SER F 4 46 ? 181.19849 182.18553 139.48650 1.000 78.14099 46 SER C CA 1
ATOM 6280 C C . SER F 4 46 ? 182.46925 181.34588 139.47287 1.000 80.20541 46 SER C C 1
ATOM 6281 O O . SER F 4 46 ? 182.40689 180.11981 139.60458 1.000 81.40564 46 SER C O 1
ATOM 6284 N N . LYS F 4 47 ? 183.63203 181.98355 139.30858 1.000 81.99586 47 LYS C N 1
ATOM 6285 C CA . LYS F 4 47 ? 184.88968 181.24165 139.35580 1.000 81.89061 47 LYS C CA 1
ATOM 6286 C C . LYS F 4 47 ? 185.08985 180.58413 140.71484 1.000 81.72442 47 LYS C C 1
ATOM 6287 O O . LYS F 4 47 ? 185.47594 179.40968 140.80043 1.000 86.69112 47 LYS C O 1
ATOM 6293 N N . LEU F 4 48 ? 184.82729 181.32756 141.79044 1.000 77.24866 48 LEU C N 1
ATOM 6294 C CA . LEU F 4 48 ? 185.01476 180.78072 143.12766 1.000 77.76713 48 LEU C CA 1
ATOM 6295 C C . LEU F 4 48 ? 184.06442 179.62221 143.38759 1.000 80.37494 48 LEU C C 1
ATOM 6296 O O . LEU F 4 48 ? 184.44866 178.62431 144.00270 1.000 82.67327 48 LEU C O 1
ATOM 6301 N N . ARG F 4 49 ? 182.82054 179.72653 142.91940 1.000 80.72327 49 ARG C N 1
ATOM 6302 C CA . ARG F 4 49 ? 181.88210 178.62783 143.12508 1.000 80.65964 49 ARG C CA 1
ATOM 6303 C C . ARG F 4 49 ? 182.21428 177.42653 142.24681 1.000 81.42225 49 ARG C C 1
ATOM 6304 O O . ARG F 4 49 ? 181.99516 176.27953 142.65791 1.000 84.36357 49 ARG C O 1
ATOM 6312 N N . ASN F 4 50 ? 182.74858 177.66202 141.04630 1.000 87.47000 50 ASN C N 1
ATOM 6313 C CA . ASN F 4 50 ? 183.22641 176.55595 140.22566 1.000 89.37030 50 ASN C CA 1
ATOM 6314 C C . ASN F 4 50 ? 184.35745 175.81786 140.92411 1.000 92.30476 50 ASN C C 1
ATOM 6315 O O . ASN F 4 50 ? 184.41431 174.58348 140.89757 1.000 95.49880 50 ASN C O 1
ATOM 6320 N N . LEU F 4 51 ? 185.26978 176.56030 141.55428 1.000 88.83562 51 LEU C N 1
ATOM 6321 C CA . LEU F 4 51 ? 186.29196 175.92126 142.37745 1.000 85.61122 51 LEU C CA 1
ATOM 6322 C C . LEU F 4 51 ? 185.66670 175.18003 143.55348 1.000 88.27105 51 LEU C C 1
ATOM 6323 O O . LEU F 4 51 ? 186.07967 174.06352 143.88695 1.000 90.73416 51 LEU C O 1
ATOM 6328 N N . MET F 4 52 ? 184.66293 175.78767 144.18904 1.000 96.29340 52 MET C N 1
ATOM 6329 C CA . MET F 4 52 ? 184.07330 175.23815 145.40244 1.000 97.17710 52 MET C CA 1
ATOM 6330 C C . MET F 4 52 ? 183.26859 173.97308 145.14839 1.000 100.19873 52 MET C C 1
ATOM 6331 O O . MET F 4 52 ? 183.06013 173.19613 146.08307 1.000 102.84267 52 MET C O 1
ATOM 6336 N N . GLU F 4 53 ? 182.79668 173.76002 143.91981 1.000 100.99941 53 GLU C N 1
ATOM 6337 C CA . GLU F 4 53 ? 181.97534 172.58351 143.64117 1.000 101.14234 53 GLU C CA 1
ATOM 6338 C C . GLU F 4 53 ? 182.74093 171.29045 143.91158 1.000 102.78236 53 GLU C C 1
ATOM 6339 O O . GLU F 4 53 ? 182.21327 170.35831 144.53390 1.000 106.20769 53 GLU C O 1
ATOM 6345 N N . GLN F 4 54 ? 183.99250 171.21618 143.45100 1.000 96.94490 54 GLN C N 1
ATOM 6346 C CA . GLN F 4 54 ? 184.77249 169.99471 143.62926 1.000 97.25603 54 GLN C CA 1
ATOM 6347 C C . GLN F 4 54 ? 185.06345 169.72325 145.10076 1.000 97.61313 54 GLN C C 1
ATOM 6348 O O . GLN F 4 54 ? 184.95190 168.57918 145.55946 1.000 96.78041 54 GLN C O 1
ATOM 6354 N N . VAL F 4 55 ? 185.44248 170.75583 145.85808 1.000 96.60126 55 VAL C N 1
ATOM 6355 C CA . VAL F 4 55 ? 185.72645 170.53706 147.27186 1.000 94.95894 55 VAL C CA 1
ATOM 6356 C C . VAL F 4 55 ? 184.44843 170.22422 148.03708 1.000 95.43986 55 VAL C C 1
ATOM 6357 O O . VAL F 4 55 ? 184.48291 169.48437 149.02279 1.000 101.17182 55 VAL C O 1
ATOM 6361 N N . ASN F 4 56 ? 183.30309 170.76022 147.60422 1.000 95.70660 56 ASN C N 1
ATOM 6362 C CA . ASN F 4 56 ? 182.03532 170.36968 148.21526 1.000 99.06111 56 ASN C CA 1
ATOM 6363 C C . ASN F 4 56 ? 181.73754 168.89683 147.97008 1.000 101.60749 56 ASN C C 1
ATOM 6364 O O . ASN F 4 56 ? 181.28638 168.18539 148.87760 1.000 105.05412 56 ASN C O 1
ATOM 6369 N N . ARG F 4 57 ? 181.97310 168.42523 146.74450 1.000 99.49377 57 ARG C N 1
ATOM 6370 C CA . ARG F 4 57 ? 181.76477 167.01086 146.45483 1.000 96.72114 57 ARG C CA 1
ATOM 6371 C C . ARG F 4 57 ? 182.69849 166.13840 147.28292 1.000 97.00684 57 ARG C C 1
ATOM 6372 O O . ARG F 4 57 ? 182.29034 165.09028 147.79928 1.000 97.37445 57 ARG C O 1
ATOM 6380 N N . LEU F 4 58 ? 183.95820 166.55554 147.41882 1.000 95.90650 58 LEU C N 1
ATOM 6381 C CA . LEU F 4 58 ? 184.89924 165.80282 148.24219 1.000 95.30979 58 LEU C CA 1
ATOM 6382 C C . LEU F 4 58 ? 184.48298 165.81337 149.70862 1.000 94.98181 58 LEU C C 1
ATOM 6383 O O . LEU F 4 58 ? 184.62722 164.80605 150.40642 1.000 99.52906 58 LEU C O 1
ATOM 6388 N N . TYR F 4 59 ? 183.96340 166.94350 150.18965 1.000 96.20806 59 TYR C N 1
ATOM 6389 C CA . TYR F 4 59 ? 183.47036 167.03301 151.55970 1.000 98.84033 59 TYR C CA 1
ATOM 6390 C C . TYR F 4 59 ? 182.31437 166.06727 151.78855 1.000 99.56759 59 TYR C C 1
ATOM 6391 O O . TYR F 4 59 ? 182.26996 165.36292 152.80640 1.000 103.46208 59 TYR C O 1
ATOM 6400 N N . THR F 4 60 ? 181.37491 166.01113 150.84225 1.000 98.85303 60 THR C N 1
ATOM 6401 C CA . THR F 4 60 ? 180.25205 165.08734 150.97350 1.000 100.08119 60 THR C CA 1
ATOM 6402 C C . THR F 4 60 ? 180.71812 163.63586 150.93786 1.000 99.24490 60 THR C C 1
ATOM 6403 O O . THR F 4 60 ? 180.27881 162.81409 151.75268 1.000 100.54229 60 THR C O 1
ATOM 6407 N N . ILE F 4 61 ? 181.61389 163.29937 150.00542 1.000 100.42940 61 ILE C N 1
ATOM 6408 C CA . ILE F 4 61 ? 182.08297 161.92205 149.90932 1.000 101.54519 61 ILE C CA 1
ATOM 6409 C C . ILE F 4 61 ? 182.94896 161.53964 151.10394 1.000 101.21461 61 ILE C C 1
ATOM 6410 O O . ILE F 4 61 ? 183.04692 160.35330 151.43749 1.000 102.07328 61 ILE C O 1
ATOM 6415 N N . ALA F 4 62 ? 183.58156 162.51419 151.76270 1.000 103.34239 62 ALA C N 1
ATOM 6416 C CA . ALA F 4 62 ? 184.31081 162.22238 152.99067 1.000 102.01853 62 ALA C CA 1
ATOM 6417 C C . ALA F 4 62 ? 183.35453 161.99107 154.15066 1.000 103.87322 62 ALA C C 1
ATOM 6418 O O . ALA F 4 62 ? 183.56828 161.08740 154.96702 1.000 105.00819 62 ALA C O 1
ATOM 6420 N N . PHE F 4 63 ? 182.29380 162.79781 154.24319 1.000 103.26746 63 PHE C N 1
ATOM 6421 C CA . PHE F 4 63 ? 181.26659 162.52896 155.24252 1.000 101.30854 63 PHE C CA 1
ATOM 6422 C C . PHE F 4 63 ? 180.57862 161.19342 155.00888 1.000 104.26670 63 PHE C C 1
ATOM 6423 O O . PHE F 4 63 ? 180.05313 160.60555 155.95998 1.000 103.28934 63 PHE C O 1
ATOM 6431 N N . ASN F 4 64 ? 180.55981 160.70683 153.76640 1.000 105.73871 64 ASN C N 1
ATOM 6432 C CA . ASN F 4 64 ? 180.04244 159.36605 153.51443 1.000 103.75768 64 ASN C CA 1
ATOM 6433 C C . ASN F 4 64 ? 180.89137 158.31041 154.21377 1.000 101.21061 64 ASN C C 1
ATOM 6434 O O . ASN F 4 64 ? 180.35808 157.35571 154.79104 1.000 101.17760 64 ASN C O 1
ATOM 6439 N N . SER F 4 65 ? 182.21224 158.46757 154.17690 1.000 101.93841 65 SER C N 1
ATOM 6440 C CA . SER F 4 65 ? 183.11526 157.51874 154.81123 1.000 101.67960 65 SER C CA 1
ATOM 6441 C C . SER F 4 65 ? 183.10301 157.68518 156.32663 1.000 100.22507 65 SER C C 1
ATOM 6442 O O . SER F 4 65 ? 182.95553 158.79176 156.85241 1.000 100.21860 65 SER C O 1
ATOM 6445 N N . ASN F 4 66 ? 183.26952 156.56421 157.02826 1.000 98.50684 66 ASN C N 1
ATOM 6446 C CA . ASN F 4 66 ? 183.21179 156.52495 158.48408 1.000 99.05258 66 ASN C CA 1
ATOM 6447 C C . ASN F 4 66 ? 184.58415 156.37180 159.13174 1.000 99.86410 66 ASN C C 1
ATOM 6448 O O . ASN F 4 66 ? 184.66240 156.09153 160.33256 1.000 99.76264 66 ASN C O 1
ATOM 6453 N N . GLU F 4 67 ? 185.66595 156.55024 158.37702 1.000 117.57015 67 GLU C N 1
ATOM 6454 C CA . GLU F 4 67 ? 187.01025 156.32885 158.89000 1.000 115.42904 67 GLU C CA 1
ATOM 6455 C C . GLU F 4 67 ? 187.87003 157.56028 158.64516 1.000 115.90473 67 GLU C C 1
ATOM 6456 O O . GLU F 4 67 ? 187.72404 158.23799 157.62368 1.000 116.28492 67 GLU C O 1
ATOM 6462 N N . ASP F 4 68 ? 188.76194 157.84712 159.59831 1.000 117.68411 68 ASP C N 1
ATOM 6463 C CA . ASP F 4 68 ? 189.63934 159.00812 159.48011 1.000 119.43399 68 ASP C CA 1
ATOM 6464 C C . ASP F 4 68 ? 190.56673 158.88291 158.27741 1.000 120.39980 68 ASP C C 1
ATOM 6465 O O . ASP F 4 68 ? 190.77135 159.85291 157.53829 1.000 121.14894 68 ASP C O 1
ATOM 6470 N N . GLN F 4 69 ? 191.13669 157.70018 158.06455 1.000 119.56005 69 GLN C N 1
ATOM 6471 C CA . GLN F 4 69 ? 192.05749 157.50628 156.95307 1.000 119.61217 69 GLN C CA 1
ATOM 6472 C C . GLN F 4 69 ? 191.30903 157.56985 155.62772 1.000 120.18196 69 GLN C C 1
ATOM 6473 O O . GLN F 4 69 ? 190.26733 156.92967 155.45761 1.000 120.19112 69 GLN C O 1
ATOM 6479 N N . LEU F 4 70 ? 191.84021 158.34729 154.68958 1.000 118.77226 70 LEU C N 1
ATOM 6480 C CA . LEU F 4 70 ? 191.25113 158.46828 153.36530 1.000 117.62894 70 LEU C CA 1
ATOM 6481 C C . LEU F 4 70 ? 191.74918 157.34407 152.46735 1.000 119.18959 70 LEU C C 1
ATOM 6482 O O . LEU F 4 70 ? 192.93830 157.01310 152.46579 1.000 119.13200 70 LEU C O 1
ATOM 6487 N N . ASN F 4 71 ? 190.82939 156.75921 151.70485 1.000 123.76991 71 ASN C N 1
ATOM 6488 C CA . ASN F 4 71 ? 191.16896 155.64822 150.83098 1.000 123.68304 71 ASN C CA 1
ATOM 6489 C C . ASN F 4 71 ? 192.00418 156.13294 149.64702 1.000 123.47112 71 ASN C C 1
ATOM 6490 O O . ASN F 4 71 ? 192.13336 157.33250 149.38543 1.000 124.19777 71 ASN C O 1
ATOM 6495 N N . GLU F 4 72 ? 192.58460 155.16891 148.92673 1.000 122.36228 72 GLU C N 1
ATOM 6496 C CA . GLU F 4 72 ? 193.34558 155.49769 147.72586 1.000 122.54475 72 GLU C CA 1
ATOM 6497 C C . GLU F 4 72 ? 192.46694 156.17044 146.68002 1.000 122.29669 72 GLU C C 1
ATOM 6498 O O . GLU F 4 72 ? 192.93988 157.03419 145.93027 1.000 123.30330 72 GLU C O 1
ATOM 6504 N N . GLU F 4 73 ? 191.18797 155.79271 146.61726 1.000 120.48017 73 GLU C N 1
ATOM 6505 C CA . GLU F 4 73 ? 190.25986 156.48047 145.72752 1.000 120.95278 73 GLU C CA 1
ATOM 6506 C C . GLU F 4 73 ? 190.13384 157.95033 146.10342 1.000 120.35267 73 GLU C C 1
ATOM 6507 O O . GLU F 4 73 ? 190.12151 158.82314 145.22832 1.000 120.10477 73 GLU C O 1
ATOM 6513 N N . PHE F 4 74 ? 190.04530 158.24340 147.40306 1.000 114.11611 74 PHE C N 1
ATOM 6514 C CA . PHE F 4 74 ? 189.99401 159.63282 147.84498 1.000 112.38144 74 PHE C CA 1
ATOM 6515 C C . PHE F 4 74 ? 191.27665 160.37136 147.48463 1.000 113.64524 74 PHE C C 1
ATOM 6516 O O . PHE F 4 74 ? 191.24462 161.56182 147.15351 1.000 114.28638 74 PHE C O 1
ATOM 6524 N N . ILE F 4 75 ? 192.41706 159.68120 147.54347 1.000 118.85695 75 ILE C N 1
ATOM 6525 C CA . ILE F 4 75 ? 193.67522 160.28609 147.11519 1.000 118.90184 75 ILE C CA 1
ATOM 6526 C C . ILE F 4 75 ? 193.61918 160.62868 145.63133 1.000 118.07592 75 ILE C C 1
ATOM 6527 O O . ILE F 4 75 ? 194.09483 161.68793 145.20127 1.000 116.99838 75 ILE C O 1
ATOM 6532 N N . ASP F 4 76 ? 193.03983 159.73599 144.82510 1.000 117.30772 76 ASP C N 1
ATOM 6533 C CA . ASP F 4 76 ? 192.89172 160.01296 143.39929 1.000 117.24678 76 ASP C CA 1
ATOM 6534 C C . ASP F 4 76 ? 191.98335 161.21381 143.15777 1.000 118.48318 76 ASP C C 1
ATOM 6535 O O . ASP F 4 76 ? 192.26201 162.04844 142.28793 1.000 119.23406 76 ASP C O 1
ATOM 6540 N N . GLU F 4 77 ? 190.88626 161.31497 143.91245 1.000 115.12360 77 GLU C N 1
ATOM 6541 C CA . GLU F 4 77 ? 190.01271 162.47928 143.77344 1.000 114.63457 77 GLU C CA 1
ATOM 6542 C C . GLU F 4 77 ? 190.72272 163.76064 144.19369 1.000 110.89730 77 GLU C C 1
ATOM 6543 O O . GLU F 4 77 ? 190.51280 164.81741 143.59147 1.000 112.39139 77 GLU C O 1
ATOM 6549 N N . LEU F 4 78 ? 191.56124 163.69279 145.22873 1.000 103.83990 78 LEU C N 1
ATOM 6550 C CA . LEU F 4 78 ? 192.33051 164.86935 145.62519 1.000 106.54124 78 LEU C CA 1
ATOM 6551 C C . LEU F 4 78 ? 193.32221 165.27290 144.53895 1.000 108.00749 78 LEU C C 1
ATOM 6552 O O . LEU F 4 78 ? 193.51650 166.46599 144.27352 1.000 108.34083 78 LEU C O 1
ATOM 6557 N N . GLU F 4 79 ? 193.96277 164.29077 143.90127 1.000 106.15949 79 GLU C N 1
ATOM 6558 C CA . GLU F 4 79 ? 194.85978 164.59552 142.78955 1.000 105.08073 79 GLU C CA 1
ATOM 6559 C C . GLU F 4 79 ? 194.10059 165.23530 141.63308 1.000 104.15660 79 GLU C C 1
ATOM 6560 O O . GLU F 4 79 ? 194.58610 166.18420 141.00513 1.000 103.19950 79 GLU C O 1
ATOM 6566 N N . TYR F 4 80 ? 192.90400 164.72574 141.33833 1.000 98.93344 80 TYR C N 1
ATOM 6567 C CA . TYR F 4 80 ? 192.06671 165.33504 140.30965 1.000 99.57471 80 TYR C CA 1
ATOM 6568 C C . TYR F 4 80 ? 191.67301 166.75721 140.69576 1.000 100.11975 80 TYR C C 1
ATOM 6569 O O . TYR F 4 80 ? 191.56760 167.64081 139.83516 1.000 102.03956 80 TYR C O 1
ATOM 6578 N N . LEU F 4 81 ? 191.44527 166.99134 141.98968 1.000 92.69782 81 LEU C N 1
ATOM 6579 C CA . LEU F 4 81 ? 191.17975 168.34103 142.47385 1.000 91.67652 81 LEU C CA 1
ATOM 6580 C C . LEU F 4 81 ? 192.36066 169.26185 142.20723 1.000 91.85248 81 LEU C C 1
ATOM 6581 O O . LEU F 4 81 ? 192.17968 170.40178 141.76539 1.000 95.25008 81 LEU C O 1
ATOM 6586 N N . LYS F 4 82 ? 193.57963 168.78478 142.46890 1.000 91.54597 82 LYS C N 1
ATOM 6587 C CA . LYS F 4 82 ? 194.75655 169.58693 142.14105 1.000 91.63015 82 LYS C CA 1
ATOM 6588 C C . LYS F 4 82 ? 194.83803 169.85111 140.64423 1.000 94.11605 82 LYS C C 1
ATOM 6589 O O . LYS F 4 82 ? 195.22909 170.94323 140.21975 1.000 95.55174 82 LYS C O 1
ATOM 6595 N N . ILE F 4 83 ? 194.49443 168.85177 139.83054 1.000 91.95453 83 ILE C N 1
ATOM 6596 C CA . ILE F 4 83 ? 194.54487 169.01585 138.37822 1.000 86.63099 83 ILE C CA 1
ATOM 6597 C C . ILE F 4 83 ? 193.59656 170.12407 137.93702 1.000 83.35082 83 ILE C C 1
ATOM 6598 O O . ILE F 4 83 ? 193.96842 171.02314 137.17068 1.000 80.42054 83 ILE C O 1
ATOM 6603 N N . LYS F 4 84 ? 192.35642 170.07540 138.42524 1.000 89.19104 84 LYS C N 1
ATOM 6604 C CA . LYS F 4 84 ? 191.37887 171.11255 138.11134 1.000 88.84929 84 LYS C CA 1
ATOM 6605 C C . LYS F 4 84 ? 191.85451 172.47283 138.59972 1.000 89.63796 84 LYS C C 1
ATOM 6606 O O . LYS F 4 84 ? 191.68571 173.49225 137.91996 1.000 93.16806 84 LYS C O 1
ATOM 6612 N N . PHE F 4 85 ? 192.43679 172.50555 139.79741 1.000 95.04005 85 PHE C N 1
ATOM 6613 C CA . PHE F 4 85 ? 192.87392 173.76479 140.38041 1.000 93.82374 85 PHE C CA 1
ATOM 6614 C C . PHE F 4 85 ? 193.96255 174.39357 139.51964 1.000 92.12755 85 PHE C C 1
ATOM 6615 O O . PHE F 4 85 ? 193.91971 175.59244 139.21394 1.000 89.23626 85 PHE C O 1
ATOM 6623 N N . TYR F 4 86 ? 194.92884 173.57715 139.08653 1.000 93.07729 86 TYR C N 1
ATOM 6624 C CA . TYR F 4 86 ? 195.99522 174.06125 138.21640 1.000 90.26943 86 TYR C CA 1
ATOM 6625 C C . TYR F 4 86 ? 195.44966 174.51975 136.87272 1.000 91.24529 86 TYR C C 1
ATOM 6626 O O . TYR F 4 86 ? 195.90080 175.53394 136.32990 1.000 94.96965 86 TYR C O 1
ATOM 6635 N N . TYR F 4 87 ? 194.48859 173.78337 136.30978 1.000 85.58588 87 TYR C N 1
ATOM 6636 C CA . TYR F 4 87 ? 193.92589 174.18967 135.02591 1.000 86.03351 87 TYR C CA 1
ATOM 6637 C C . TYR F 4 87 ? 193.26958 175.55932 135.14569 1.000 84.95582 87 TYR C C 1
ATOM 6638 O O . TYR F 4 87 ? 193.57722 176.48149 134.38069 1.000 81.19404 87 TYR C O 1
ATOM 6647 N N . GLU F 4 88 ? 192.36710 175.70905 136.11940 1.000 87.87150 88 GLU C N 1
ATOM 6648 C CA . GLU F 4 88 ? 191.67076 176.97586 136.30842 1.000 87.73523 88 GLU C CA 1
ATOM 6649 C C . GLU F 4 88 ? 192.61999 178.11288 136.65299 1.000 89.68416 88 GLU C C 1
ATOM 6650 O O . GLU F 4 88 ? 192.32508 179.26797 136.32749 1.000 85.91907 88 GLU C O 1
ATOM 6656 N N . ALA F 4 89 ? 193.74800 177.82095 137.30343 1.000 94.41133 89 ALA C N 1
ATOM 6657 C CA . ALA F 4 89 ? 194.77131 178.84734 137.45932 1.000 93.30822 89 ALA C CA 1
ATOM 6658 C C . ALA F 4 89 ? 195.39521 179.20516 136.11624 1.000 93.52934 89 ALA C C 1
ATOM 6659 O O . ALA F 4 89 ? 195.65920 180.37988 135.83851 1.000 94.60261 89 ALA C O 1
ATOM 6661 N N . GLY F 4 90 ? 195.63554 178.20373 135.27071 1.000 87.75193 90 GLY C N 1
ATOM 6662 C CA . GLY F 4 90 ? 196.33031 178.45319 134.01919 1.000 90.49689 90 GLY C CA 1
ATOM 6663 C C . GLY F 4 90 ? 195.51555 179.23903 133.00921 1.000 88.22961 90 GLY C C 1
ATOM 6664 O O . GLY F 4 90 ? 196.03367 180.15470 132.36415 1.000 87.26495 90 GLY C O 1
ATOM 6665 N N . ARG F 4 91 ? 194.23289 178.89721 132.85326 1.000 76.02975 91 ARG C N 1
ATOM 6666 C CA . ARG F 4 91 ? 193.47749 179.42740 131.71941 1.000 76.01875 91 ARG C CA 1
ATOM 6667 C C . ARG F 4 91 ? 193.17991 180.91821 131.84594 1.000 75.18567 91 ARG C C 1
ATOM 6668 O O . ARG F 4 91 ? 192.88953 181.56173 130.83267 1.000 76.83905 91 ARG C O 1
ATOM 6676 N N . GLU F 4 92 ? 193.25657 181.48581 133.04796 1.000 87.77159 92 GLU C N 1
ATOM 6677 C CA . GLU F 4 92 ? 193.10768 182.92542 133.21933 1.000 90.00187 92 GLU C CA 1
ATOM 6678 C C . GLU F 4 92 ? 193.81135 183.36915 134.49429 1.000 91.50439 92 GLU C C 1
ATOM 6679 O O . GLU F 4 92 ? 193.98555 182.59584 135.43909 1.000 93.16846 92 GLU C O 1
ATOM 6685 N N . LYS F 4 93 ? 194.20756 184.64456 134.50262 1.000 95.72665 93 LYS C N 1
ATOM 6686 C CA . LYS F 4 93 ? 195.12373 185.15199 135.52037 1.000 97.05104 93 LYS C CA 1
ATOM 6687 C C . LYS F 4 93 ? 194.45039 185.36875 136.86915 1.000 97.56442 93 LYS C C 1
ATOM 6688 O O . LYS F 4 93 ? 195.12639 185.32513 137.90349 1.000 97.47429 93 LYS C O 1
ATOM 6694 N N . SER F 4 94 ? 193.14285 185.63659 136.88330 1.000 96.03388 94 SER C N 1
ATOM 6695 C CA . SER F 4 94 ? 192.48103 186.02255 138.12670 1.000 94.61592 94 SER C CA 1
ATOM 6696 C C . SER F 4 94 ? 192.54834 184.90617 139.16278 1.000 95.24318 94 SER C C 1
ATOM 6697 O O . SER F 4 94 ? 192.98959 185.12132 140.29855 1.000 99.86177 94 SER C O 1
ATOM 6700 N N . VAL F 4 95 ? 192.12950 183.69836 138.78464 1.000 94.56800 95 VAL C N 1
ATOM 6701 C CA . VAL F 4 95 ? 192.18410 182.57902 139.71859 1.000 99.66145 95 VAL C CA 1
ATOM 6702 C C . VAL F 4 95 ? 193.62709 182.18715 140.01034 1.000 100.84122 95 VAL C C 1
ATOM 6703 O O . VAL F 4 95 ? 193.93608 181.69232 141.09818 1.000 99.02579 95 VAL C O 1
ATOM 6707 N N . ASP F 4 96 ? 194.53464 182.40329 139.05617 1.000 105.52594 96 ASP C N 1
ATOM 6708 C CA . ASP F 4 96 ? 195.94592 182.12995 139.31504 1.000 102.61702 96 ASP C CA 1
ATOM 6709 C C . ASP F 4 96 ? 196.46871 182.99730 140.45519 1.000 102.34438 96 ASP C C 1
ATOM 6710 O O . ASP F 4 96 ? 197.09282 182.49608 141.39977 1.000 103.22958 96 ASP C O 1
ATOM 6715 N N . GLU F 4 97 ? 196.20379 184.30483 140.39166 1.000 100.75032 97 GLU C N 1
ATOM 6716 C CA . GLU F 4 97 ? 196.60622 185.19403 141.47634 1.000 102.45407 97 GLU C CA 1
ATOM 6717 C C . GLU F 4 97 ? 195.87620 184.84761 142.76591 1.000 103.03274 97 GLU C C 1
ATOM 6718 O O . GLU F 4 97 ? 196.46382 184.89830 143.85374 1.000 106.11890 97 GLU C O 1
ATOM 6724 N N . PHE F 4 98 ? 194.59291 184.49176 142.66387 1.000 101.09347 98 PHE C N 1
ATOM 6725 C CA . PHE F 4 98 ? 193.82267 184.14271 143.85312 1.000 101.15902 98 PHE C CA 1
ATOM 6726 C C . PHE F 4 98 ? 194.43898 182.95088 144.57351 1.000 102.20725 98 PHE C C 1
ATOM 6727 O O . PHE F 4 98 ? 194.60405 182.96975 145.79749 1.000 104.05194 98 PHE C O 1
ATOM 6735 N N . LEU F 4 99 ? 194.79932 181.90833 143.82175 1.000 99.66473 99 LEU C N 1
ATOM 6736 C CA . LEU F 4 99 ? 195.38903 180.71643 144.42055 1.000 100.13086 99 LEU C CA 1
ATOM 6737 C C . LEU F 4 99 ? 196.79605 180.98476 144.93733 1.000 99.72393 99 LEU C C 1
ATOM 6738 O O . LEU F 4 99 ? 197.18654 180.45695 145.98516 1.000 99.06008 99 LEU C O 1
ATOM 6743 N N . LYS F 4 100 ? 197.58152 181.78533 144.21250 1.000 100.71592 100 LYS C N 1
ATOM 6744 C CA . LYS F 4 100 ? 198.93842 182.06638 144.66795 1.000 100.65822 100 LYS C CA 1
ATOM 6745 C C . LYS F 4 100 ? 198.93128 182.87584 145.95891 1.000 102.46998 100 LYS C C 1
ATOM 6746 O O . LYS F 4 100 ? 199.77241 182.65871 146.83908 1.000 104.06956 100 LYS C O 1
ATOM 6752 N N . LYS F 4 101 ? 197.99025 183.81315 146.09143 1.000 105.40377 101 LYS C N 1
ATOM 6753 C CA . LYS F 4 101 ? 197.94376 184.64354 147.28970 1.000 105.48961 101 LYS C CA 1
ATOM 6754 C C . LYS F 4 101 ? 197.41768 183.87889 148.49952 1.000 106.38788 101 LYS C C 1
ATOM 6755 O O . LYS F 4 101 ? 197.80407 184.18177 149.63405 1.000 107.08931 101 LYS C O 1
ATOM 6761 N N . THR F 4 102 ? 196.54548 182.89576 148.28868 1.000 105.48044 102 THR C N 1
ATOM 6762 C CA . THR F 4 102 ? 195.89169 182.19943 149.38984 1.000 105.01217 102 THR C CA 1
ATOM 6763 C C . THR F 4 102 ? 196.59004 180.90823 149.79787 1.000 105.65102 102 THR C C 1
ATOM 6764 O O . THR F 4 102 ? 196.03517 180.16371 150.61290 1.000 106.11193 102 THR C O 1
ATOM 6768 N N . LEU F 4 103 ? 197.76955 180.61663 149.24084 1.000 104.99149 103 LEU C N 1
ATOM 6769 C CA . LEU F 4 103 ? 198.54155 179.41150 149.57155 1.000 106.27384 103 LEU C CA 1
ATOM 6770 C C . LEU F 4 103 ? 197.69520 178.14303 149.43627 1.000 106.17735 103 LEU C C 1
ATOM 6771 O O . LEU F 4 103 ? 197.78308 177.21714 150.24339 1.000 103.94165 103 LEU C O 1
ATOM 6776 N N . MET F 4 104 ? 196.89431 178.08578 148.37053 1.000 106.19830 104 MET C N 1
ATOM 6777 C CA . MET F 4 104 ? 195.98016 176.96653 148.16921 1.000 106.67259 104 MET C CA 1
ATOM 6778 C C . MET F 4 104 ? 196.71594 175.68211 147.80191 1.000 106.43685 104 MET C C 1
ATOM 6779 O O . MET F 4 104 ? 196.37617 174.60376 148.30212 1.000 105.37636 104 MET C O 1
ATOM 6784 N N . PHE F 4 105 ? 197.70155 175.77016 146.91197 1.000 106.34870 105 PHE C N 1
ATOM 6785 C CA . PHE F 4 105 ? 198.44306 174.57567 146.51130 1.000 106.84186 105 PHE C CA 1
ATOM 6786 C C . PHE F 4 105 ? 199.24969 173.96211 147.65067 1.000 106.75683 105 PHE C C 1
ATOM 6787 O O . PHE F 4 105 ? 199.19811 172.72961 147.81861 1.000 107.69961 105 PHE C O 1
ATOM 6795 N N . PRO F 4 106 ? 200.02174 174.71942 148.44155 1.000 107.48284 106 PRO C N 1
ATOM 6796 C CA . PRO F 4 106 ? 200.70630 174.08090 149.57704 1.000 108.42743 106 PRO C CA 1
ATOM 6797 C C . PRO F 4 106 ? 199.75481 173.43429 150.56643 1.000 109.21948 106 PRO C C 1
ATOM 6798 O O . PRO F 4 106 ? 200.06188 172.35842 151.08979 1.000 106.41427 106 PRO C O 1
ATOM 6802 N N . ILE F 4 107 ? 198.59342 174.04032 150.82444 1.000 108.17027 107 ILE C N 1
ATOM 6803 C CA . ILE F 4 107 ? 197.67318 173.45198 151.79339 1.000 106.94743 107 ILE C CA 1
ATOM 6804 C C . ILE F 4 107 ? 197.00708 172.20383 151.21941 1.000 108.20970 107 ILE C C 1
ATOM 6805 O O . ILE F 4 107 ? 196.78267 171.22434 151.93937 1.000 109.05942 107 ILE C O 1
ATOM 6810 N N . ILE F 4 108 ? 196.70020 172.19741 149.91797 1.000 109.71015 108 ILE C N 1
ATOM 6811 C CA . ILE F 4 108 ? 196.10165 170.99448 149.34487 1.000 109.99251 108 ILE C CA 1
ATOM 6812 C C . ILE F 4 108 ? 197.12482 169.86670 149.27909 1.000 111.23071 108 ILE C C 1
ATOM 6813 O O . ILE F 4 108 ? 196.76439 168.68786 149.38407 1.000 110.71554 108 ILE C O 1
ATOM 6818 N N . ASP F 4 109 ? 198.40850 170.19529 149.11156 1.000 112.30075 109 ASP C N 1
ATOM 6819 C CA . ASP F 4 109 ? 199.43964 169.16426 149.18851 1.000 111.12823 109 ASP C CA 1
ATOM 6820 C C . ASP F 4 109 ? 199.58780 168.66172 150.62380 1.000 113.71192 109 ASP C C 1
ATOM 6821 O O . ASP F 4 109 ? 199.72208 167.45251 150.86102 1.000 112.44750 109 ASP C O 1
ATOM 6826 N N . ARG F 4 110 ? 199.54300 169.57924 151.59432 1.000 115.38996 110 ARG C N 1
ATOM 6827 C CA . ARG F 4 110 ? 199.62361 169.20218 153.00084 1.000 115.86726 110 ARG C CA 1
ATOM 6828 C C . ARG F 4 110 ? 198.44735 168.33279 153.41842 1.000 114.80234 110 ARG C C 1
ATOM 6829 O O . ARG F 4 110 ? 198.57151 167.53072 154.34853 1.000 117.06315 110 ARG C O 1
ATOM 6837 N N . VAL F 4 111 ? 197.29820 168.48892 152.75914 1.000 110.46529 111 VAL C N 1
ATOM 6838 C CA . VAL F 4 111 ? 196.13788 167.66130 153.08350 1.000 111.37710 111 VAL C CA 1
ATOM 6839 C C . VAL F 4 111 ? 196.45350 166.18952 152.84343 1.000 112.90803 111 VAL C C 1
ATOM 6840 O O . VAL F 4 111 ? 196.16235 165.32764 153.68147 1.000 112.73852 111 VAL C O 1
ATOM 6844 N N . ILE F 4 112 ? 197.05883 165.88027 151.69505 1.000 113.30639 112 ILE C N 1
ATOM 6845 C CA . ILE F 4 112 ? 197.45164 164.50244 151.41606 1.000 112.80145 112 ILE C CA 1
ATOM 6846 C C . ILE F 4 112 ? 198.62608 164.08622 152.29374 1.000 113.51457 112 ILE C C 1
ATOM 6847 O O . ILE F 4 112 ? 198.66568 162.95859 152.80219 1.000 111.61728 112 ILE C O 1
ATOM 6852 N N . LYS F 4 113 ? 199.59791 164.98297 152.49146 1.000 119.29747 113 LYS C N 1
ATOM 6853 C CA . LYS F 4 113 ? 200.78244 164.61398 153.26468 1.000 118.26390 113 LYS C CA 1
ATOM 6854 C C . LYS F 4 113 ? 200.42655 164.24444 154.70076 1.000 117.79522 113 LYS C C 1
ATOM 6855 O O . LYS F 4 113 ? 200.94776 163.26278 155.24271 1.000 115.59403 113 LYS C O 1
ATOM 6861 N N . LYS F 4 114 ? 199.54458 165.01770 155.33595 1.000 120.95489 114 LYS C N 1
ATOM 6862 C CA . LYS F 4 114 ? 199.12692 164.69224 156.69536 1.000 120.54863 114 LYS C CA 1
ATOM 6863 C C . LYS F 4 114 ? 198.20969 163.47604 156.71180 1.000 120.51826 114 LYS C C 1
ATOM 6864 O O . LYS F 4 114 ? 198.28702 162.64686 157.62634 1.000 120.68901 114 LYS C O 1
ATOM 6870 N N . GLU F 4 115 ? 197.33894 163.35486 155.70722 1.000 123.60565 115 GLU C N 1
ATOM 6871 C CA . GLU F 4 115 ? 196.46045 162.19904 155.52410 1.000 124.07961 115 GLU C CA 1
ATOM 6872 C C . GLU F 4 115 ? 195.57952 161.98646 156.76154 1.000 123.15813 115 GLU C C 1
ATOM 6873 O O . GLU F 4 115 ? 195.68844 161.00216 157.49556 1.000 124.05797 115 GLU C O 1
ATOM 6879 N N . SER F 4 116 ? 194.71238 162.97024 156.98777 1.000 123.36954 116 SER C N 1
ATOM 6880 C CA . SER F 4 116 ? 193.73896 162.91028 158.06740 1.000 124.54534 116 SER C CA 1
ATOM 6881 C C . SER F 4 116 ? 192.44996 163.57996 157.61800 1.000 123.46786 116 SER C C 1
ATOM 6882 O O . SER F 4 116 ? 192.48012 164.62466 156.96163 1.000 123.48364 116 SER C O 1
ATOM 6885 N N . LYS F 4 117 ? 191.31868 162.96855 157.97720 1.000 110.34052 117 LYS C N 1
ATOM 6886 C CA . LYS F 4 117 ? 190.02227 163.50657 157.57668 1.000 107.06466 117 LYS C CA 1
ATOM 6887 C C . LYS F 4 117 ? 189.76694 164.86957 158.20732 1.000 106.67026 117 LYS C C 1
ATOM 6888 O O . LYS F 4 117 ? 189.19716 165.76084 157.56647 1.000 106.07126 117 LYS C O 1
ATOM 6894 N N . LYS F 4 118 ? 190.17311 165.04725 159.46695 1.000 103.25482 118 LYS C N 1
ATOM 6895 C CA . LYS F 4 118 ? 189.92344 166.31070 160.15372 1.000 102.42921 118 LYS C CA 1
ATOM 6896 C C . LYS F 4 118 ? 190.64259 167.46821 159.47274 1.000 102.11371 118 LYS C C 1
ATOM 6897 O O . LYS F 4 118 ? 190.08120 168.56107 159.33861 1.000 101.64688 118 LYS C O 1
ATOM 6903 N N . PHE F 4 119 ? 191.88630 167.25387 159.03684 1.000 111.71952 119 PHE C N 1
ATOM 6904 C CA . PHE F 4 119 ? 192.60223 168.32109 158.34451 1.000 111.49773 119 PHE C CA 1
ATOM 6905 C C . PHE F 4 119 ? 191.95864 168.63428 157.00016 1.000 112.57999 119 PHE C C 1
ATOM 6906 O O . PHE F 4 119 ? 191.92901 169.79460 156.57599 1.000 114.05891 119 PHE C O 1
ATOM 6914 N N . PHE F 4 120 ? 191.43858 167.61481 156.31433 1.000 108.30471 120 PHE C N 1
ATOM 6915 C CA . PHE F 4 120 ? 190.73157 167.85869 155.06153 1.000 108.11835 120 PHE C CA 1
ATOM 6916 C C . PHE F 4 120 ? 189.46678 168.67763 155.29476 1.000 108.34284 120 PHE C C 1
ATOM 6917 O O . PHE F 4 120 ? 189.15492 169.58977 154.51798 1.000 108.80852 120 PHE C O 1
ATOM 6925 N N . LEU F 4 121 ? 188.72697 168.36824 156.36213 1.000 106.71484 121 LEU C N 1
ATOM 6926 C CA . LEU F 4 121 ? 187.54378 169.15640 156.69159 1.000 107.07433 121 LEU C CA 1
ATOM 6927 C C . LEU F 4 121 ? 187.92173 170.58330 157.06674 1.000 108.59123 121 LEU C C 1
ATOM 6928 O O . LEU F 4 121 ? 187.20504 171.53189 156.73039 1.000 107.45986 121 LEU C O 1
ATOM 6933 N N . ASP F 4 122 ? 189.04225 170.75464 157.77138 1.000 111.82028 122 ASP C N 1
ATOM 6934 C CA . ASP F 4 122 ? 189.51821 172.09762 158.08856 1.000 108.34287 122 ASP C CA 1
ATOM 6935 C C . ASP F 4 122 ? 189.87636 172.86587 156.82299 1.000 106.15744 122 ASP C C 1
ATOM 6936 O O . ASP F 4 122 ? 189.60392 174.06630 156.71757 1.000 107.16183 122 ASP C O 1
ATOM 6941 N N . TYR F 4 123 ? 190.49484 172.18972 155.85359 1.000 103.39642 123 TYR C N 1
ATOM 6942 C CA . TYR F 4 123 ? 190.79025 172.82676 154.57401 1.000 105.48987 123 TYR C CA 1
ATOM 6943 C C . TYR F 4 123 ? 189.51193 173.24025 153.85541 1.000 104.41434 123 TYR C C 1
ATOM 6944 O O . TYR F 4 123 ? 189.43552 174.33494 153.28018 1.000 103.37139 123 TYR C O 1
ATOM 6953 N N . CYS F 4 124 ? 188.50271 172.36681 153.86320 1.000 101.54111 124 CYS C N 1
ATOM 6954 C CA . CYS F 4 124 ? 187.22534 172.71141 153.24677 1.000 99.60842 124 CYS C CA 1
ATOM 6955 C C . CYS F 4 124 ? 186.59390 173.91464 153.93362 1.000 98.59226 124 CYS C C 1
ATOM 6956 O O . CYS F 4 124 ? 186.04461 174.80115 153.27047 1.000 99.03335 124 CYS C O 1
ATOM 6959 N N . LYS F 4 125 ? 186.66515 173.96195 155.26485 1.000 99.44459 125 LYS C N 1
ATOM 6960 C CA . LYS F 4 125 ? 186.13143 175.10432 155.99819 1.000 98.35450 125 LYS C CA 1
ATOM 6961 C C . LYS F 4 125 ? 186.90177 176.37718 155.67241 1.000 99.54809 125 LYS C C 1
ATOM 6962 O O . LYS F 4 125 ? 186.31712 177.46178 155.60380 1.000 102.12030 125 LYS C O 1
ATOM 6968 N N . TYR F 4 126 ? 188.21756 176.26782 155.48113 1.000 98.79767 126 TYR C N 1
ATOM 6969 C CA . TYR F 4 126 ? 189.01101 177.42854 155.08436 1.000 100.04103 126 TYR C CA 1
ATOM 6970 C C . TYR F 4 126 ? 188.58173 177.94412 153.71556 1.000 101.72218 126 TYR C C 1
ATOM 6971 O O . TYR F 4 126 ? 188.41258 179.15437 153.51484 1.000 102.45459 126 TYR C O 1
ATOM 6980 N N . PHE F 4 127 ? 188.39468 177.03089 152.76038 1.000 96.95795 127 PHE C N 1
ATOM 6981 C CA . PHE F 4 127 ? 187.93792 177.42903 151.43134 1.000 96.16060 127 PHE C CA 1
ATOM 6982 C C . PHE F 4 127 ? 186.56015 178.07672 151.50626 1.000 98.83094 127 PHE C C 1
ATOM 6983 O O . PHE F 4 127 ? 186.28959 179.08528 150.83753 1.000 96.53668 127 PHE C O 1
ATOM 6991 N N . GLU F 4 128 ? 185.67931 177.50857 152.32911 1.000 104.02359 128 GLU C N 1
ATOM 6992 C CA . GLU F 4 128 ? 184.34488 178.06297 152.51277 1.000 99.97084 128 GLU C CA 1
ATOM 6993 C C . GLU F 4 128 ? 184.38757 179.45318 153.13161 1.000 97.79898 128 GLU C C 1
ATOM 6994 O O . GLU F 4 128 ? 183.61876 180.33525 152.73614 1.000 98.69549 128 GLU C O 1
ATOM 7000 N N . ALA F 4 129 ? 185.25467 179.65932 154.12293 1.000 97.72465 129 ALA C N 1
ATOM 7001 C CA . ALA F 4 129 ? 185.40324 180.98555 154.70882 1.000 98.55529 129 ALA C CA 1
ATOM 7002 C C . ALA F 4 129 ? 185.91354 181.97561 153.67491 1.000 97.82776 129 ALA C C 1
ATOM 7003 O O . ALA F 4 129 ? 185.47580 183.13189 153.63955 1.000 97.08057 129 ALA C O 1
ATOM 7005 N N . LEU F 4 130 ? 186.84199 181.53513 152.82378 1.000 99.81387 130 LEU C N 1
ATOM 7006 C CA . LEU F 4 130 ? 187.30447 182.37697 151.72610 1.000 101.19391 130 LEU C CA 1
ATOM 7007 C C . LEU F 4 130 ? 186.13804 182.80712 150.84590 1.000 100.16010 130 LEU C C 1
ATOM 7008 O O . LEU F 4 130 ? 185.98786 183.99152 150.52322 1.000 99.85901 130 LEU C O 1
ATOM 7013 N N . VAL F 4 131 ? 185.28460 181.85296 150.46934 1.000 92.43928 131 VAL C N 1
ATOM 7014 C CA . VAL F 4 131 ? 184.15154 182.16951 149.59947 1.000 93.92955 131 VAL C CA 1
ATOM 7015 C C . VAL F 4 131 ? 183.17923 183.11794 150.29757 1.000 95.00914 131 VAL C C 1
ATOM 7016 O O . VAL F 4 131 ? 182.68597 184.08320 149.69648 1.000 92.74541 131 VAL C O 1
ATOM 7020 N N . ALA F 4 132 ? 182.89029 182.86102 151.57505 1.000 89.98916 132 ALA C N 1
ATOM 7021 C CA . ALA F 4 132 ? 181.95304 183.70151 152.31457 1.000 84.90558 132 ALA C CA 1
ATOM 7022 C C . ALA F 4 132 ? 182.46075 185.13211 152.42063 1.000 85.33274 132 ALA C C 1
ATOM 7023 O O . ALA F 4 132 ? 181.70985 186.08848 152.19889 1.000 84.29170 132 ALA C O 1
ATOM 7025 N N . TYR F 4 133 ? 183.73834 185.30005 152.76601 1.000 97.26958 133 TYR C N 1
ATOM 7026 C CA . TYR F 4 133 ? 184.30617 186.64069 152.82011 1.000 97.37459 133 TYR C CA 1
ATOM 7027 C C . TYR F 4 133 ? 184.35570 187.27727 151.43847 1.000 96.83408 133 TYR C C 1
ATOM 7028 O O . TYR F 4 133 ? 184.30206 188.50670 151.32217 1.000 96.58338 133 TYR C O 1
ATOM 7037 N N . ALA F 4 134 ? 184.45205 186.46363 150.38388 1.000 92.88186 134 ALA C N 1
ATOM 7038 C CA . ALA F 4 134 ? 184.35403 187.00318 149.03366 1.000 92.06621 134 ALA C CA 1
ATOM 7039 C C . ALA F 4 134 ? 182.95015 187.50869 148.73356 1.000 95.10145 134 ALA C C 1
ATOM 7040 O O . ALA F 4 134 ? 182.78858 188.44509 147.94272 1.000 96.02035 134 ALA C O 1
ATOM 7042 N N . LYS F 4 135 ? 181.92657 186.89828 149.33871 1.000 79.66529 135 LYS C N 1
ATOM 7043 C CA . LYS F 4 135 ? 180.56519 187.39833 149.15740 1.000 75.45423 135 LYS C CA 1
ATOM 7044 C C . LYS F 4 135 ? 180.42135 188.81876 149.69113 1.000 77.69639 135 LYS C C 1
ATOM 7045 O O . LYS F 4 135 ? 179.76548 189.66092 149.06683 1.000 76.03073 135 LYS C O 1
ATOM 7051 N N . TYR F 4 136 ? 181.02106 189.10182 150.84322 1.000 79.96602 136 TYR C N 1
ATOM 7052 C CA . TYR F 4 136 ? 180.96629 190.43573 151.43179 1.000 74.79123 136 TYR C CA 1
ATOM 7053 C C . TYR F 4 136 ? 181.72255 191.44606 150.57545 1.000 74.44841 136 TYR C C 1
ATOM 7054 O O . TYR F 4 136 ? 181.13392 192.12648 149.73565 1.000 73.39935 136 TYR C O 1
ATOM 7063 N N . THR G 4 15 ? 200.48326 161.48401 138.97601 1.000 98.70552 15 THR D N 1
ATOM 7064 C CA . THR G 4 15 ? 201.48783 162.41859 139.46965 1.000 100.40688 15 THR D CA 1
ATOM 7065 C C . THR G 4 15 ? 202.72773 162.39495 138.58771 1.000 102.24578 15 THR D C 1
ATOM 7066 O O . THR G 4 15 ? 203.64165 163.19574 138.76633 1.000 103.48409 15 THR D O 1
ATOM 7070 N N . PHE G 4 16 ? 202.75007 161.45974 137.63654 1.000 105.80924 16 PHE D N 1
ATOM 7071 C CA . PHE G 4 16 ? 203.86060 161.35774 136.69777 1.000 104.21871 16 PHE D CA 1
ATOM 7072 C C . PHE G 4 16 ? 203.90638 162.54554 135.74260 1.000 106.06646 16 PHE D C 1
ATOM 7073 O O . PHE G 4 16 ? 204.99236 162.93627 135.30253 1.000 104.36982 16 PHE D O 1
ATOM 7081 N N . ALA G 4 17 ? 202.75513 163.14541 135.43821 1.000 103.96817 17 ALA D N 1
ATOM 7082 C CA . ALA G 4 17 ? 202.67916 164.13494 134.37057 1.000 99.56098 17 ALA D CA 1
ATOM 7083 C C . ALA G 4 17 ? 203.31618 165.46901 134.74504 1.000 102.42347 17 ALA D C 1
ATOM 7084 O O . ALA G 4 17 ? 203.80544 166.18107 133.86066 1.000 104.54701 17 ALA D O 1
ATOM 7086 N N . HIS G 4 18 ? 203.31346 165.83438 136.02845 1.000 100.52282 18 HIS D N 1
ATOM 7087 C CA . HIS G 4 18 ? 203.79546 167.15756 136.41664 1.000 102.12886 18 HIS D CA 1
ATOM 7088 C C . HIS G 4 18 ? 205.26040 167.34221 136.04296 1.000 103.67670 18 HIS D C 1
ATOM 7089 O O . HIS G 4 18 ? 205.63404 168.33896 135.41134 1.000 103.17843 18 HIS D O 1
ATOM 7096 N N . GLU G 4 19 ? 206.10331 166.37809 136.41433 1.000 111.30979 19 GLU D N 1
ATOM 7097 C CA . GLU G 4 19 ? 207.52872 166.48982 136.13459 1.000 111.70663 19 GLU D CA 1
ATOM 7098 C C . GLU G 4 19 ? 207.81901 166.41415 134.64250 1.000 113.13909 19 GLU D C 1
ATOM 7099 O O . GLU G 4 19 ? 208.71217 167.11458 134.15556 1.000 114.34081 19 GLU D O 1
ATOM 7105 N N . VAL G 4 20 ? 207.09030 165.57701 133.90012 1.000 105.65112 20 VAL D N 1
ATOM 7106 C CA . VAL G 4 20 ? 207.37544 165.46616 132.47361 1.000 104.18769 20 VAL D CA 1
ATOM 7107 C C . VAL G 4 20 ? 206.97104 166.73949 131.73924 1.000 103.35727 20 VAL D C 1
ATOM 7108 O O . VAL G 4 20 ? 207.64642 167.14690 130.78712 1.000 103.37607 20 VAL D O 1
ATOM 7112 N N . VAL G 4 21 ? 205.88660 167.39972 132.15913 1.000 102.80678 21 VAL D N 1
ATOM 7113 C CA . VAL G 4 21 ? 205.54877 168.68169 131.54425 1.000 102.30691 21 VAL D CA 1
ATOM 7114 C C . VAL G 4 21 ? 206.55508 169.75208 131.94441 1.000 100.74086 21 VAL D C 1
ATOM 7115 O O . VAL G 4 21 ? 207.01753 170.52913 131.10149 1.000 101.07120 21 VAL D O 1
ATOM 7119 N N . LYS G 4 22 ? 206.91912 169.81229 133.22731 1.000 105.61125 22 LYS D N 1
ATOM 7120 C CA . LYS G 4 22 ? 207.84982 170.84498 133.66553 1.000 107.35304 22 LYS D CA 1
ATOM 7121 C C . LYS G 4 22 ? 209.25494 170.63541 133.11483 1.000 108.84970 22 LYS D C 1
ATOM 7122 O O . LYS G 4 22 ? 210.04385 171.58606 133.09125 1.000 108.96464 22 LYS D O 1
ATOM 7128 N N . SER G 4 23 ? 209.58387 169.42435 132.66709 1.000 111.80334 23 SER D N 1
ATOM 7129 C CA . SER G 4 23 ? 210.92807 169.11819 132.19941 1.000 112.82219 23 SER D CA 1
ATOM 7130 C C . SER G 4 23 ? 211.11978 169.34826 130.70599 1.000 111.63561 23 SER D C 1
ATOM 7131 O O . SER G 4 23 ? 212.26512 169.35251 130.24174 1.000 112.74600 23 SER D O 1
ATOM 7134 N N . ASN G 4 24 ? 210.04340 169.53916 129.94290 1.000 108.58797 24 ASN D N 1
ATOM 7135 C CA . ASN G 4 24 ? 210.15024 169.84543 128.52145 1.000 108.92511 24 ASN D CA 1
ATOM 7136 C C . ASN G 4 24 ? 209.30239 171.06826 128.17610 1.000 109.20430 24 ASN D C 1
ATOM 7137 O O . ASN G 4 24 ? 208.53823 171.06084 127.20957 1.000 106.20771 24 ASN D O 1
ATOM 71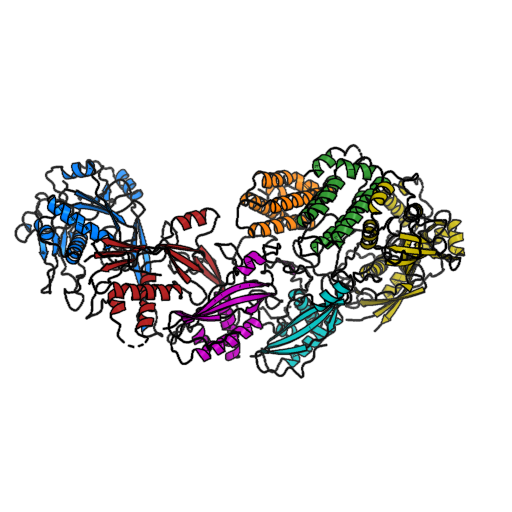42 N N . VAL G 4 25 ? 209.38295 172.10572 129.00405 1.000 115.21274 25 VAL D N 1
ATOM 7143 C CA . VAL G 4 25 ? 208.80106 173.40773 128.70597 1.000 114.98550 25 VAL D CA 1
ATOM 7144 C C . VAL G 4 25 ? 209.87911 174.45845 128.92038 1.000 113.59082 25 VAL D C 1
ATOM 7145 O O . VAL G 4 25 ? 210.47598 174.52814 130.00050 1.000 115.20820 25 VAL D O 1
ATOM 7149 N N . LYS G 4 26 ? 210.13417 175.26694 127.89557 1.000 107.33422 26 LYS D N 1
ATOM 7150 C CA . LYS G 4 26 ? 211.14980 176.30438 127.98222 1.000 109.86929 26 LYS D CA 1
ATOM 7151 C C . LYS G 4 26 ? 210.76123 177.44714 127.05430 1.000 110.62905 26 LYS D C 1
ATOM 7152 O O . LYS G 4 26 ? 209.76221 177.37880 126.33369 1.000 111.49287 26 LYS D O 1
ATOM 7158 N N . ASN G 4 27 ? 211.56288 178.50563 127.08138 1.000 111.43239 27 ASN D N 1
ATOM 7159 C CA . ASN G 4 27 ? 211.31844 179.67844 126.25430 1.000 110.67927 27 ASN D CA 1
ATOM 7160 C C . ASN G 4 27 ? 211.74927 179.42618 124.81390 1.000 109.75505 27 ASN D C 1
ATOM 7161 O O . ASN G 4 27 ? 211.22021 178.54014 124.14339 1.000 109.21569 27 ASN D O 1
ATOM 7166 N N . GLN G 4 37 ? 206.94845 180.58517 123.15342 1.000 101.13445 37 GLN D N 1
ATOM 7167 C CA . GLN G 4 37 ? 207.75573 179.51073 123.71750 1.000 99.62772 37 GLN D CA 1
ATOM 7168 C C . GLN G 4 37 ? 207.48958 178.19294 122.99846 1.000 100.27606 37 GLN D C 1
ATOM 7169 O O . GLN G 4 37 ? 206.84813 178.16674 121.94834 1.000 101.05290 37 GLN D O 1
ATOM 7175 N N . VAL G 4 38 ? 207.98869 177.09962 123.57008 1.000 102.48842 38 VAL D N 1
ATOM 7176 C CA . VAL G 4 38 ? 207.82436 175.76943 123.00131 1.000 104.14095 38 VAL D CA 1
ATOM 7177 C C . VAL G 4 38 ? 207.38285 174.81979 124.10560 1.000 103.36019 38 VAL D C 1
ATOM 7178 O O . VAL G 4 38 ? 207.84535 174.90506 125.24740 1.000 104.42352 38 VAL D O 1
ATOM 7182 N N . LEU G 4 39 ? 206.46636 173.91701 123.76231 1.000 102.41394 39 LEU D N 1
ATOM 7183 C CA . LEU G 4 39 ? 205.95654 172.92833 124.70782 1.000 101.16309 39 LEU D CA 1
ATOM 7184 C C . LEU G 4 39 ? 206.07609 171.55461 124.06447 1.000 102.77830 39 LEU D C 1
ATOM 7185 O O . LEU G 4 39 ? 205.40505 171.27494 123.06617 1.000 105.46257 39 LEU D O 1
ATOM 7190 N N . PHE G 4 40 ? 206.92546 170.70503 124.64242 1.000 103.89069 40 PHE D N 1
ATOM 7191 C CA . PHE G 4 40 ? 207.13041 169.33250 124.17599 1.000 101.25399 40 PHE D CA 1
ATOM 7192 C C . PHE G 4 40 ? 207.54444 169.29545 122.70718 1.000 102.00022 40 PHE D C 1
ATOM 7193 O O . PHE G 4 40 ? 207.02294 168.51102 121.91165 1.000 102.48061 40 PHE D O 1
ATOM 7201 N N . ASN G 4 41 ? 208.49559 170.16004 122.34998 1.000 103.62503 41 ASN D N 1
ATOM 7202 C CA . ASN G 4 41 ? 209.07741 170.19925 121.00649 1.000 104.45339 41 ASN D CA 1
ATOM 7203 C C . ASN G 4 41 ? 208.02091 170.46550 119.93573 1.000 104.93310 41 ASN D C 1
ATOM 7204 O O . ASN G 4 41 ? 208.05791 169.89115 118.84607 1.000 104.76517 41 ASN D O 1
ATOM 7209 N N . GLY G 4 42 ? 207.07352 171.34672 120.24375 1.000 98.10293 42 GLY D N 1
ATOM 7210 C CA . GLY G 4 42 ? 206.10904 171.80896 119.26840 1.000 95.64556 42 GLY D CA 1
ATOM 7211 C C . GLY G 4 42 ? 204.68896 171.30959 119.43067 1.000 95.80610 42 GLY D C 1
ATOM 7212 O O . GLY G 4 42 ? 203.87654 171.51811 118.52229 1.000 98.64616 42 GLY D O 1
ATOM 7213 N N . LEU G 4 43 ? 204.35747 170.65781 120.54250 1.000 84.94277 43 LEU D N 1
ATOM 7214 C CA . LEU G 4 43 ? 202.99183 170.18969 120.76972 1.000 82.28944 43 LEU D CA 1
ATOM 7215 C C . LEU G 4 43 ? 202.13176 171.37965 121.16500 1.000 84.42081 43 LEU D C 1
ATOM 7216 O O . LEU G 4 43 ? 202.18592 171.85387 122.30156 1.000 83.52635 43 LEU D O 1
ATOM 7221 N N . THR G 4 44 ? 201.33197 171.86470 120.22285 1.000 80.02295 44 THR D N 1
ATOM 7222 C CA . THR G 4 44 ? 200.43735 172.97210 120.50416 1.000 79.82583 44 THR D CA 1
ATOM 7223 C C . THR G 4 44 ? 199.22105 172.48854 121.28574 1.000 79.72618 44 THR D C 1
ATOM 7224 O O . THR G 4 44 ? 198.92343 171.29304 121.35210 1.000 82.46950 44 THR D O 1
ATOM 7228 N N . THR G 4 45 ? 198.51409 173.44605 121.88733 1.000 78.30941 45 THR D N 1
ATOM 7229 C CA . THR G 4 45 ? 197.31931 173.10981 122.65230 1.000 79.29994 45 THR D CA 1
ATOM 7230 C C . THR G 4 45 ? 196.26980 172.45251 121.76670 1.000 78.08403 45 THR D C 1
ATOM 7231 O O . THR G 4 45 ? 195.62349 171.48025 122.17455 1.000 81.85409 45 THR D O 1
ATOM 7235 N N . SER G 4 46 ? 196.10251 172.95928 120.54229 1.000 75.79817 46 SER D N 1
ATOM 7236 C CA . SER G 4 46 ? 195.08234 172.42687 119.64484 1.000 76.63657 46 SER D CA 1
ATOM 7237 C C . SER G 4 46 ? 195.32365 170.95414 119.34166 1.000 78.96702 46 SER D C 1
ATOM 7238 O O . SER G 4 46 ? 194.38264 170.15324 119.33600 1.000 79.23411 46 SER D O 1
ATOM 7241 N N . LYS G 4 47 ? 196.57950 170.57640 119.09202 1.000 79.26530 47 LYS D N 1
ATOM 7242 C CA . LYS G 4 47 ? 196.89197 169.17279 118.84198 1.000 78.85446 47 LYS D CA 1
ATOM 7243 C C . LYS G 4 47 ? 196.61691 168.32001 120.07344 1.000 76.12110 47 LYS D C 1
ATOM 7244 O O . LYS G 4 47 ? 196.13608 167.18581 119.96008 1.000 77.22813 47 LYS D O 1
ATOM 7250 N N . LEU G 4 48 ? 196.92184 168.84736 121.26052 1.000 68.65110 48 LEU D N 1
ATOM 7251 C CA . LEU G 4 48 ? 196.66822 168.09992 122.48677 1.000 67.53462 48 LEU D CA 1
ATOM 7252 C C . LEU G 4 48 ? 195.17588 167.84726 122.67457 1.000 72.59155 48 LEU D C 1
ATOM 7253 O O . LEU G 4 48 ? 194.76617 166.73252 123.01678 1.000 76.51290 48 LEU D O 1
ATOM 7258 N N . ARG G 4 49 ? 194.34167 168.86247 122.43291 1.000 71.74135 49 ARG D N 1
ATOM 7259 C CA . ARG G 4 49 ? 192.90046 168.65185 122.54933 1.000 69.76828 49 ARG D CA 1
ATOM 7260 C C . ARG G 4 49 ? 192.36701 167.76140 121.43336 1.000 74.02152 49 ARG D C 1
ATOM 7261 O O . ARG G 4 49 ? 191.38956 167.03350 121.64019 1.000 75.41545 49 ARG D O 1
ATOM 7269 N N . ASN G 4 50 ? 192.98482 167.80017 120.25074 1.000 85.23347 50 ASN D N 1
ATOM 7270 C CA . ASN G 4 50 ? 192.60543 166.86315 119.19825 1.000 85.97575 50 ASN D CA 1
ATOM 7271 C C . ASN G 4 50 ? 192.88625 165.42830 119.62434 1.000 87.79250 50 ASN D C 1
ATOM 7272 O O . ASN G 4 50 ? 192.07834 164.52632 119.37391 1.000 88.37608 50 ASN D O 1
ATOM 7277 N N . LEU G 4 51 ? 194.03172 165.20161 120.27112 1.000 88.24575 51 LEU D N 1
ATOM 7278 C CA . LEU G 4 51 ? 194.31407 163.89215 120.85182 1.000 84.64509 51 LEU D CA 1
ATOM 7279 C C . LEU G 4 51 ? 193.29401 163.53561 121.92346 1.000 84.83090 51 LEU D C 1
ATOM 7280 O O . LEU G 4 51 ? 192.83616 162.39043 122.00465 1.000 87.76633 51 LEU D O 1
ATOM 7285 N N . MET G 4 52 ? 192.93159 164.50583 122.75702 1.000 82.06125 52 MET D N 1
ATOM 7286 C CA . MET G 4 52 ? 192.12886 164.24531 123.94162 1.000 81.42034 52 MET D CA 1
ATOM 7287 C C . MET G 4 52 ? 190.63438 164.16879 123.66397 1.000 84.09371 52 MET D C 1
ATOM 7288 O O . MET G 4 52 ? 189.88262 163.79940 124.56517 1.000 87.10255 52 MET D O 1
ATOM 7293 N N . GLU G 4 53 ? 190.17594 164.54265 122.47003 1.000 87.44183 53 GLU D N 1
ATOM 7294 C CA . GLU G 4 53 ? 188.74656 164.44612 122.18284 1.000 89.46697 53 GLU D CA 1
ATOM 7295 C C . GLU G 4 53 ? 188.26947 162.99893 122.25118 1.000 90.25011 53 GLU D C 1
ATOM 7296 O O . GLU G 4 53 ? 187.17943 162.71308 122.76909 1.000 90.60758 53 GLU D O 1
ATOM 7302 N N . GLN G 4 54 ? 189.07678 162.07065 121.73387 1.000 87.96059 54 GLN D N 1
ATOM 7303 C CA . GLN G 4 54 ? 188.73988 160.65538 121.83393 1.000 89.01924 54 GLN D CA 1
ATOM 7304 C C . GLN G 4 54 ? 188.71190 160.20104 123.28713 1.000 91.67783 54 GLN D C 1
ATOM 7305 O O . GLN G 4 54 ? 187.82927 159.43557 123.69106 1.000 94.95369 54 GLN D O 1
ATOM 7311 N N . VAL G 4 55 ? 189.66962 160.66377 124.09101 1.000 83.45809 55 VAL D N 1
ATOM 7312 C CA . VAL G 4 55 ? 189.67233 160.30974 125.50636 1.000 78.81267 55 VAL D CA 1
ATOM 7313 C C . VAL G 4 55 ? 188.43877 160.87766 126.19489 1.000 83.47976 55 VAL D C 1
ATOM 7314 O O . VAL G 4 55 ? 187.85133 160.23704 127.06978 1.000 87.21153 55 VAL D O 1
ATOM 7318 N N . ASN G 4 56 ? 188.01554 162.07856 125.79676 1.000 80.88410 56 ASN D N 1
ATOM 7319 C CA . ASN G 4 56 ? 186.81332 162.67723 126.36875 1.000 80.34302 56 ASN D CA 1
ATOM 7320 C C . ASN G 4 56 ? 185.57921 161.84517 126.05079 1.000 83.89009 56 ASN D C 1
ATOM 7321 O O . ASN G 4 56 ? 184.75042 161.58281 126.93307 1.000 89.03645 56 ASN D O 1
ATOM 7326 N N . ARG G 4 57 ? 185.43230 161.42635 124.79145 1.000 83.47373 57 ARG D N 1
ATOM 7327 C CA . ARG G 4 57 ? 184.25192 160.64238 124.43805 1.000 86.09608 57 ARG D CA 1
ATOM 7328 C C . ARG G 4 57 ? 184.27546 159.27574 125.11665 1.000 87.34258 57 ARG D C 1
ATOM 7329 O O . ARG G 4 57 ? 183.23491 158.79084 125.57919 1.000 89.57357 57 ARG D O 1
ATOM 7337 N N . LEU G 4 58 ? 185.45291 158.65079 125.21850 1.000 81.24069 58 LEU D N 1
ATOM 7338 C CA . LEU G 4 58 ? 185.54160 157.38524 125.94219 1.000 78.23614 58 LEU D CA 1
ATOM 7339 C C . LEU G 4 58 ? 185.25494 157.57121 127.42717 1.000 80.96772 58 LEU D C 1
ATOM 7340 O O . LEU G 4 58 ? 184.67203 156.69046 128.06482 1.000 85.28019 58 LEU D O 1
ATOM 7345 N N . TYR G 4 59 ? 185.66367 158.70567 127.99758 1.000 85.00170 59 TYR D N 1
ATOM 7346 C CA . TYR G 4 59 ? 185.34087 159.00331 129.38833 1.000 85.57445 59 TYR D CA 1
ATOM 7347 C C . TYR G 4 59 ? 183.83660 159.12696 129.58020 1.000 87.01046 59 TYR D C 1
ATOM 7348 O O . TYR G 4 59 ? 183.28227 158.63000 130.56930 1.000 86.47216 59 TYR D O 1
ATOM 7357 N N . THR G 4 60 ? 183.16034 159.79154 128.64127 1.000 93.41851 60 THR D N 1
ATOM 7358 C CA . THR G 4 60 ? 181.70626 159.89575 128.71683 1.000 93.07363 60 THR D CA 1
ATOM 7359 C C . THR G 4 60 ? 181.04930 158.52315 128.62210 1.000 91.56273 60 THR D C 1
ATOM 7360 O O . THR G 4 60 ? 180.10896 158.22426 129.36872 1.000 92.89563 60 THR D O 1
ATOM 7364 N N . ILE G 4 61 ? 181.53403 157.67134 127.71389 1.000 81.27614 61 ILE D N 1
ATOM 7365 C CA . ILE G 4 61 ? 180.98363 156.31968 127.60531 1.000 81.35290 61 ILE D CA 1
ATOM 7366 C C . ILE G 4 61 ? 181.22359 155.53331 128.88936 1.000 86.61694 61 ILE D C 1
ATOM 7367 O O . ILE G 4 61 ? 180.34189 154.80533 129.36197 1.000 83.91722 61 ILE D O 1
ATOM 7372 N N . ALA G 4 62 ? 182.42180 155.65518 129.46598 1.000 95.92758 62 ALA D N 1
ATOM 7373 C CA . ALA G 4 62 ? 182.73955 154.92791 130.69043 1.000 93.00911 62 ALA D CA 1
ATOM 7374 C C . ALA G 4 62 ? 181.85047 155.37155 131.84347 1.000 92.66102 62 ALA D C 1
ATOM 7375 O O . ALA G 4 62 ? 181.38802 154.54197 132.63527 1.000 94.10046 62 ALA D O 1
ATOM 7377 N N . PHE G 4 63 ? 181.60249 156.67760 131.95935 1.000 89.54917 63 PHE D N 1
ATOM 7378 C CA . PHE G 4 63 ? 180.68092 157.14966 132.98671 1.000 87.17403 63 PHE D CA 1
ATOM 7379 C C . PHE G 4 63 ? 179.24849 156.72357 132.69678 1.000 87.26545 63 PHE D C 1
ATOM 7380 O O . PHE G 4 63 ? 178.45303 156.56321 133.62883 1.000 88.19890 63 PHE D O 1
ATOM 7388 N N . ASN G 4 64 ? 178.89844 156.54090 131.42163 1.000 104.39498 64 ASN D N 1
ATOM 7389 C CA . ASN G 4 64 ? 177.58365 155.99825 131.09436 1.000 105.97330 64 ASN D CA 1
ATOM 7390 C C . ASN G 4 64 ? 177.42781 154.57972 131.62993 1.000 106.03558 64 ASN D C 1
ATOM 7391 O O . ASN G 4 64 ? 176.38202 154.22955 132.18921 1.000 107.40295 64 ASN D O 1
ATOM 7396 N N . SER G 4 65 ? 178.45926 153.75357 131.47557 1.000 101.79849 65 SER D N 1
ATOM 7397 C CA . SER G 4 65 ? 178.38354 152.36611 131.91052 1.000 102.39361 65 SER D CA 1
ATOM 7398 C C . SER G 4 65 ? 178.43192 152.27030 133.43021 1.000 104.27197 65 SER D C 1
ATOM 7399 O O . SER G 4 65 ? 179.14922 153.02209 134.09557 1.000 103.46325 65 SER D O 1
ATOM 7402 N N . ASN G 4 66 ? 177.65922 151.33474 133.97801 1.000 110.69123 66 ASN D N 1
ATOM 7403 C CA . ASN G 4 66 ? 177.61091 151.09825 135.41375 1.000 109.19142 66 ASN D CA 1
ATOM 7404 C C . ASN G 4 66 ? 178.39594 149.86559 135.84152 1.000 109.58126 66 ASN D C 1
ATOM 7405 O O . ASN G 4 66 ? 178.40985 149.54043 137.03272 1.000 110.72875 66 ASN D O 1
ATOM 7410 N N . GLU G 4 67 ? 179.04561 149.17599 134.90894 1.000 113.36992 67 GLU D N 1
ATOM 7411 C CA . GLU G 4 67 ? 179.78789 147.95855 135.20549 1.000 113.89199 67 GLU D CA 1
ATOM 7412 C C . GLU G 4 67 ? 181.28015 148.25873 135.22507 1.000 115.07190 67 GLU D C 1
ATOM 7413 O O . GLU G 4 67 ? 181.79261 148.93958 134.33055 1.000 115.56059 67 GLU D O 1
ATOM 7419 N N . ASP G 4 68 ? 181.97098 147.75406 136.25073 1.000 111.30432 68 ASP D N 1
ATOM 7420 C CA . ASP G 4 68 ? 183.41326 147.95767 136.34120 1.000 109.71826 68 ASP D CA 1
ATOM 7421 C C . ASP G 4 68 ? 184.13970 147.26873 135.19332 1.000 111.05895 68 ASP D C 1
ATOM 7422 O O . ASP G 4 68 ? 185.10377 147.81366 134.64257 1.000 109.91294 68 ASP D O 1
ATOM 7427 N N . GLN G 4 69 ? 183.69764 146.06974 134.82236 1.000 112.23200 69 GLN D N 1
ATOM 7428 C CA . GLN G 4 69 ? 184.30244 145.36791 133.69918 1.000 111.41996 69 GLN D CA 1
ATOM 7429 C C . GLN G 4 69 ? 183.97790 146.08923 132.39734 1.000 113.19296 69 GLN D C 1
ATOM 7430 O O . GLN G 4 69 ? 182.82051 146.42875 132.13364 1.000 114.53415 69 GLN D O 1
ATOM 7436 N N . LEU G 4 70 ? 185.00341 146.32174 131.58359 1.000 107.22062 70 LEU D N 1
ATOM 7437 C CA . LEU G 4 70 ? 184.83411 147.03503 130.32571 1.000 104.92703 70 LEU D CA 1
ATOM 7438 C C . LEU G 4 70 ? 184.23999 146.10585 129.27596 1.000 108.44259 70 LEU D C 1
ATOM 7439 O O . LEU G 4 70 ? 184.68969 144.96739 129.11610 1.000 112.08646 70 LEU D O 1
ATOM 7444 N N . ASN G 4 71 ? 183.22457 146.58872 128.56720 1.000 108.64502 71 ASN D N 1
ATOM 7445 C CA . ASN G 4 71 ? 182.64766 145.81686 127.47684 1.000 109.43710 71 ASN D CA 1
ATOM 7446 C C . ASN G 4 71 ? 183.64157 145.71678 126.32735 1.000 108.84044 71 ASN D C 1
ATOM 7447 O O . ASN G 4 71 ? 184.34469 146.68000 126.01275 1.000 108.89749 71 ASN D O 1
ATOM 7452 N N . GLU G 4 72 ? 183.68858 144.54045 125.69220 1.000 115.40942 72 GLU D N 1
ATOM 7453 C CA . GLU G 4 72 ? 184.67731 144.28769 124.64603 1.000 116.15060 72 GLU D CA 1
ATOM 7454 C C . GLU G 4 72 ? 184.60825 145.32632 123.53490 1.000 116.13565 72 GLU D C 1
ATOM 7455 O O . GLU G 4 72 ? 185.62800 145.63799 122.90706 1.000 115.52713 72 GLU D O 1
ATOM 7461 N N . GLU G 4 73 ? 183.42007 145.87691 123.28310 1.000 113.15074 73 GLU D N 1
ATOM 7462 C CA . GLU G 4 73 ? 183.29787 146.96377 122.31972 1.000 112.34848 73 GLU D CA 1
ATOM 7463 C C . GLU G 4 73 ? 184.10009 148.17567 122.77710 1.000 108.92716 73 GLU D C 1
ATOM 7464 O O . GLU G 4 73 ? 184.76066 148.84395 121.96988 1.000 108.55330 73 GLU D O 1
ATOM 7470 N N . PHE G 4 74 ? 184.06465 148.46502 124.07926 1.000 100.22313 74 PHE D N 1
ATOM 7471 C CA . PHE G 4 74 ? 184.85204 149.56853 124.61185 1.000 102.32887 74 PHE D CA 1
ATOM 7472 C C . PHE G 4 74 ? 186.34366 149.26786 124.52522 1.000 104.28727 74 PHE D C 1
ATOM 7473 O O . PHE G 4 74 ? 187.13941 150.17764 124.27736 1.000 102.84181 74 PHE D O 1
ATOM 7481 N N . ILE G 4 75 ? 186.74405 148.00734 124.71173 1.000 111.11053 75 ILE D N 1
ATOM 7482 C CA . ILE G 4 75 ? 188.14410 147.64472 124.49882 1.000 110.19001 75 ILE D CA 1
ATOM 7483 C C . ILE G 4 75 ? 188.54843 147.90982 123.05558 1.000 112.87630 75 ILE D C 1
ATOM 7484 O O . ILE G 4 75 ? 189.64094 148.42418 122.78637 1.000 110.29502 75 ILE D O 1
ATOM 7489 N N . ASP G 4 76 ? 187.68201 147.55208 122.10531 1.000 112.88166 76 ASP D N 1
ATOM 7490 C CA . ASP G 4 76 ? 187.98171 147.81234 120.70101 1.000 108.69910 76 ASP D CA 1
ATOM 7491 C C . ASP G 4 76 ? 188.13070 149.30615 120.43740 1.000 107.94322 76 ASP D C 1
ATOM 7492 O O . ASP G 4 76 ? 189.05564 149.73375 119.73530 1.000 108.64625 76 ASP D O 1
ATOM 7497 N N . GLU G 4 77 ? 187.23791 150.11974 121.00476 1.000 110.83076 77 GLU D N 1
ATOM 7498 C CA . GLU G 4 77 ? 187.39373 151.56694 120.87197 1.000 111.54461 77 GLU D CA 1
ATOM 7499 C C . GLU G 4 77 ? 188.65471 152.07177 121.56425 1.000 110.23989 77 GLU D C 1
ATOM 7500 O O . GLU G 4 77 ? 189.22664 153.08051 121.14402 1.000 111.43441 77 GLU D O 1
ATOM 7506 N N . LEU G 4 78 ? 189.11350 151.38445 122.60871 1.000 103.90899 78 LEU D N 1
ATOM 7507 C CA . LEU G 4 78 ? 190.36409 151.77539 123.25206 1.000 104.91701 78 LEU D CA 1
ATOM 7508 C C . LEU G 4 78 ? 191.55976 151.49316 122.34941 1.000 104.89802 78 LEU D C 1
ATOM 7509 O O . LEU G 4 78 ? 192.47773 152.31761 122.23590 1.000 104.92424 78 LEU D O 1
ATOM 7514 N N . GLU G 4 79 ? 191.56912 150.32882 121.69797 1.000 105.20716 79 GLU D N 1
ATOM 7515 C CA . GLU G 4 79 ? 192.61874 150.07236 120.71535 1.000 106.47006 79 GLU D CA 1
ATOM 7516 C C . GLU G 4 79 ? 192.52224 151.03426 119.53941 1.000 105.23108 79 GLU D C 1
ATOM 7517 O O . GLU G 4 79 ? 193.54449 151.38394 118.94303 1.000 103.62970 79 GLU D O 1
ATOM 7523 N N . TYR G 4 80 ? 191.31845 151.50165 119.20612 1.000 100.32797 80 TYR D N 1
ATOM 7524 C CA . TYR G 4 80 ? 191.22808 152.50572 118.15117 1.000 98.62041 80 TYR D CA 1
ATOM 7525 C C . TYR G 4 80 ? 191.71012 153.87065 118.63095 1.000 97.13506 80 TYR D C 1
ATOM 7526 O O . TYR G 4 80 ? 192.20867 154.66525 117.82923 1.000 102.25072 80 TYR D O 1
ATOM 7535 N N . LEU G 4 81 ? 191.57035 154.16484 119.92389 1.000 87.48917 81 LEU D N 1
ATOM 7536 C CA . LEU G 4 81 ? 192.22168 155.34805 120.47820 1.000 90.98769 81 LEU D CA 1
ATOM 7537 C C . LEU G 4 81 ? 193.73474 155.22687 120.36467 1.000 92.55076 81 LEU D C 1
ATOM 7538 O O . LEU G 4 81 ? 194.42633 156.19748 120.03176 1.000 94.18397 81 LEU D O 1
ATOM 7543 N N . LYS G 4 82 ? 194.26530 154.03576 120.64374 1.000 89.20063 82 LYS D N 1
ATOM 7544 C CA . LYS G 4 82 ? 195.69202 153.80260 120.44259 1.000 82.66388 82 LYS D CA 1
ATOM 7545 C C . LYS G 4 82 ? 196.07638 153.96410 118.97631 1.000 86.38125 82 LYS D C 1
ATOM 7546 O O . LYS G 4 82 ? 197.17179 154.44526 118.66816 1.000 91.97357 82 LYS D O 1
ATOM 7552 N N . ILE G 4 83 ? 195.18875 153.56897 118.06278 1.000 89.74090 83 ILE D N 1
ATOM 7553 C CA . ILE G 4 83 ? 195.43772 153.76485 116.63691 1.000 89.09419 83 ILE D CA 1
ATOM 7554 C C . ILE G 4 83 ? 195.45885 155.25062 116.28995 1.000 88.05935 83 ILE D C 1
ATOM 7555 O O . ILE G 4 83 ? 196.30352 155.70316 115.51175 1.000 87.01880 83 ILE D O 1
ATOM 7560 N N . LYS G 4 84 ? 194.52633 156.02995 116.84562 1.000 92.56415 84 LYS D N 1
ATOM 7561 C CA . LYS G 4 84 ? 194.59175 157.48343 116.69754 1.000 93.16281 84 LYS D CA 1
ATOM 7562 C C . LYS G 4 84 ? 195.92958 158.02401 117.17948 1.000 93.16539 84 LYS D C 1
ATOM 7563 O O . LYS G 4 84 ? 196.55063 158.86524 116.51672 1.000 93.22632 84 LYS D O 1
ATOM 7569 N N . PHE G 4 85 ? 196.36961 157.56750 118.35212 1.000 92.27599 85 PHE D N 1
ATOM 7570 C CA . PHE G 4 85 ? 197.63226 158.03265 118.91271 1.000 90.12636 85 PHE D CA 1
ATOM 7571 C C . PHE G 4 85 ? 198.79467 157.70639 117.98577 1.000 92.28158 85 PHE D C 1
ATOM 7572 O O . PHE G 4 85 ? 199.65751 158.55561 117.73254 1.000 94.03206 85 PHE D O 1
ATOM 7580 N N . TYR G 4 86 ? 198.82096 156.48107 117.45937 1.000 93.49755 86 TYR D N 1
ATOM 7581 C CA . TYR G 4 86 ? 199.85211 156.09484 116.50303 1.000 92.47181 86 TYR D CA 1
ATOM 7582 C C . TYR G 4 86 ? 199.78976 156.95272 115.24793 1.000 95.88737 86 TYR D C 1
ATOM 7583 O O . TYR G 4 86 ? 200.82719 157.31098 114.68284 1.000 97.63343 86 TYR D O 1
ATOM 7592 N N . TYR G 4 87 ? 198.58047 157.28110 114.78870 1.000 90.59987 87 TYR D N 1
ATOM 7593 C CA . TYR G 4 87 ? 198.44276 158.08378 113.57841 1.000 87.03897 87 TYR D CA 1
ATOM 7594 C C . TYR G 4 87 ? 199.01650 159.47990 113.77340 1.000 85.79532 87 TYR D C 1
ATOM 7595 O O . TYR G 4 87 ? 199.77861 159.96785 112.93056 1.000 90.34274 87 TYR D O 1
ATOM 7604 N N . GLU G 4 88 ? 198.66527 160.14093 114.87868 1.000 90.78657 88 GLU D N 1
ATOM 7605 C CA . GLU G 4 88 ? 199.23198 161.46636 115.12344 1.000 97.01023 88 GLU D CA 1
ATOM 7606 C C . GLU G 4 88 ? 200.73319 161.39206 115.37561 1.000 96.51955 88 GLU D C 1
ATOM 7607 O O . GLU G 4 88 ? 201.47286 162.30811 114.99833 1.000 95.60394 88 GLU D O 1
ATOM 7613 N N . ALA G 4 89 ? 201.20654 160.31524 116.00870 1.000 90.48736 89 ALA D N 1
ATOM 7614 C CA . ALA G 4 89 ? 202.64341 160.16086 116.20914 1.000 90.11020 89 ALA D CA 1
ATOM 7615 C C . ALA G 4 89 ? 203.37480 160.01899 114.87974 1.000 90.42848 89 ALA D C 1
ATOM 7616 O O . ALA G 4 89 ? 204.44088 160.61342 114.68184 1.000 92.92122 89 ALA D O 1
ATOM 7618 N N . GLY G 4 90 ? 202.81403 159.23768 113.95299 1.000 86.82426 90 GLY D N 1
ATOM 7619 C CA . GLY G 4 90 ? 203.42500 159.05690 112.64912 1.000 89.34162 90 GLY D CA 1
ATOM 7620 C C . GLY G 4 90 ? 203.21490 160.20930 111.69470 1.000 90.82815 90 GLY D C 1
ATOM 7621 O O . GLY G 4 90 ? 203.89721 160.28032 110.66799 1.000 89.74877 90 GLY D O 1
ATOM 7622 N N . ARG G 4 91 ? 202.28352 161.10932 112.00537 1.000 89.51875 91 ARG D N 1
ATOM 7623 C CA . ARG G 4 91 ? 202.06001 162.29946 111.19605 1.000 87.88615 91 ARG D CA 1
ATOM 7624 C C . ARG G 4 91 ? 202.75145 163.53643 111.74785 1.000 88.16510 91 ARG D C 1
ATOM 7625 O O . ARG G 4 91 ? 203.15169 164.40623 110.96796 1.000 86.98027 91 ARG D O 1
ATOM 7627 N N . GLU G 4 92 ? 202.90384 163.63730 113.06671 1.000 92.49938 92 GLU D N 1
ATOM 7628 C CA . GLU G 4 92 ? 203.57581 164.76578 113.69670 1.000 92.79338 92 GLU D CA 1
ATOM 7629 C C . GLU G 4 92 ? 204.60235 164.24337 114.68883 1.000 93.52081 92 GLU D C 1
ATOM 7630 O O . GLU G 4 92 ? 204.28612 163.38564 115.51901 1.000 93.93138 92 GLU D O 1
ATOM 7636 N N . LYS G 4 93 ? 205.82841 164.76206 114.60140 1.000 98.98220 93 LYS D N 1
ATOM 7637 C CA . LYS G 4 93 ? 206.88874 164.31134 115.49734 1.000 100.02446 93 LYS D CA 1
ATOM 7638 C C . LYS G 4 93 ? 206.60770 164.72385 116.93715 1.000 99.64848 93 LYS D C 1
ATOM 7639 O O . LYS G 4 93 ? 206.70996 163.90369 117.85827 1.000 100.21447 93 LYS D O 1
ATOM 7645 N N . SER G 4 94 ? 206.23377 165.99060 117.14568 1.000 97.64653 94 SER D N 1
ATOM 7646 C CA . SER G 4 94 ? 206.02681 166.49604 118.49958 1.000 97.06501 94 SER D CA 1
ATOM 7647 C C . SER G 4 94 ? 205.02778 165.63979 119.26310 1.000 97.98253 94 SER D C 1
ATOM 7648 O O . SER G 4 94 ? 205.22308 165.34942 120.44920 1.000 100.33328 94 SER D O 1
ATOM 7651 N N . VAL G 4 95 ? 203.96455 165.20061 118.58878 1.000 93.45158 95 VAL D N 1
ATOM 7652 C CA . VAL G 4 95 ? 203.04247 164.25168 119.20185 1.000 92.76124 95 VAL D CA 1
ATOM 7653 C C . VAL G 4 95 ? 203.76322 162.95079 119.52494 1.000 96.72855 95 VAL D C 1
ATOM 7654 O O . VAL G 4 95 ? 203.47801 162.30217 120.53800 1.000 97.86686 95 VAL D O 1
ATOM 7658 N N . ASP G 4 96 ? 204.71046 162.54877 118.67312 1.000 100.75135 96 ASP D N 1
ATOM 7659 C CA . ASP G 4 96 ? 205.42135 161.29492 118.90335 1.000 98.23862 96 ASP D CA 1
ATOM 7660 C C . ASP G 4 96 ? 206.22051 161.34215 120.20116 1.000 99.02988 96 ASP D C 1
ATOM 7661 O O . ASP G 4 96 ? 206.11835 160.43178 121.03046 1.000 101.23621 96 ASP D O 1
ATOM 7666 N N . GLU G 4 97 ? 207.01552 162.39841 120.41536 1.000 103.25211 97 GLU D N 1
ATOM 7667 C CA . GLU G 4 97 ? 207.72771 162.41361 121.69420 1.000 104.16328 97 GLU D CA 1
ATOM 7668 C C . GLU G 4 97 ? 206.84421 162.82543 122.86739 1.000 100.32340 97 GLU D C 1
ATOM 7669 O O . GLU G 4 97 ? 207.19933 162.52545 124.01172 1.000 101.07930 97 GLU D O 1
ATOM 7675 N N . PHE G 4 98 ? 205.70240 163.47849 122.62992 1.000 93.76190 98 PHE D N 1
ATOM 7676 C CA . PHE G 4 98 ? 204.74333 163.65681 123.71693 1.000 95.58126 98 PHE D CA 1
ATOM 7677 C C . PHE G 4 98 ? 204.19980 162.31654 124.18693 1.000 96.61012 98 PHE D C 1
ATOM 7678 O O . PHE G 4 98 ? 204.02222 162.09343 125.38935 1.000 101.57874 98 PHE D O 1
ATOM 7686 N N . LEU G 4 99 ? 203.92595 161.41504 123.24803 1.000 91.93565 99 LEU D N 1
ATOM 7687 C CA . LEU G 4 99 ? 203.44149 160.08536 123.58692 1.000 94.23340 99 LEU D CA 1
ATOM 7688 C C . LEU G 4 99 ? 204.55059 159.21140 124.15642 1.000 96.82406 99 LEU D C 1
ATOM 7689 O O . LEU G 4 99 ? 204.28287 158.33459 124.98555 1.000 93.77839 99 LEU D O 1
ATOM 7694 N N . LYS G 4 100 ? 205.79241 159.43700 123.72440 1.000 100.36780 100 LYS D N 1
ATOM 7695 C CA . LYS G 4 100 ? 206.91536 158.65008 124.22216 1.000 100.29617 100 LYS D CA 1
ATOM 7696 C C . LYS G 4 100 ? 207.29230 159.06008 125.64015 1.000 101.40758 100 LYS D C 1
ATOM 7697 O O . LYS G 4 100 ? 207.21050 158.25545 126.57408 1.000 103.43016 100 LYS D O 1
ATOM 7703 N N . LYS G 4 101 ? 207.70252 160.31925 125.82152 1.000 100.06116 101 LYS D N 1
ATOM 7704 C CA . LYS G 4 101 ? 208.25371 160.74936 127.10210 1.000 102.22194 101 LYS D CA 1
ATOM 7705 C C . LYS G 4 101 ? 207.23249 160.68973 128.22808 1.000 102.94244 101 LYS D C 1
ATOM 7706 O O . LYS G 4 101 ? 207.62150 160.63207 129.39959 1.000 106.64836 101 LYS D O 1
ATOM 7712 N N . THR G 4 102 ? 205.94412 160.70288 127.90661 1.000 95.89579 102 THR D N 1
ATOM 7713 C CA . THR G 4 102 ? 204.90258 160.53119 128.90641 1.000 95.25459 102 THR D CA 1
ATOM 7714 C C . THR G 4 102 ? 204.47442 159.07861 129.05478 1.000 94.98737 102 THR D C 1
ATOM 7715 O O . THR G 4 102 ? 203.57941 158.79139 129.85696 1.000 96.06386 102 THR D O 1
ATOM 7719 N N . LEU G 4 103 ? 205.09205 158.16672 128.29919 1.000 99.63222 103 LEU D N 1
ATOM 7720 C CA . LEU G 4 103 ? 204.86126 156.72698 128.43158 1.000 101.20468 103 LEU D CA 1
ATOM 7721 C C . LEU G 4 103 ? 203.38815 156.36833 128.25485 1.000 100.48606 103 LEU D C 1
ATOM 7722 O O . LEU G 4 103 ? 202.86189 155.50659 128.95522 1.000 98.17457 103 LEU D O 1
ATOM 7727 N N . MET G 4 104 ? 202.71428 157.02383 127.30858 1.000 97.89834 104 MET D N 1
ATOM 7728 C CA . MET G 4 104 ? 201.27544 156.82213 127.16017 1.000 98.51475 104 MET D CA 1
ATOM 7729 C C . MET G 4 104 ? 200.95138 155.37847 126.79461 1.000 100.77035 104 MET D C 1
ATOM 7730 O O . MET G 4 104 ? 200.15904 154.71501 127.47431 1.000 101.13682 104 MET D O 1
ATOM 7735 N N . PHE G 4 105 ? 201.58640 154.86722 125.74162 1.000 100.14331 105 PHE D N 1
ATOM 7736 C CA . PHE G 4 105 ? 201.23565 153.55179 125.21079 1.000 99.30606 105 PHE D CA 1
ATOM 7737 C C . PHE G 4 105 ? 201.33060 152.42258 126.23020 1.000 98.43906 105 PHE D C 1
ATOM 7738 O O . PHE G 4 105 ? 200.41175 151.58553 126.26064 1.000 94.96921 105 PHE D O 1
ATOM 7746 N N . PRO G 4 106 ? 202.37694 152.31115 127.05687 1.000 97.56704 106 PRO D N 1
ATOM 7747 C CA . PRO G 4 106 ? 202.34266 151.27717 128.10133 1.000 97.84706 106 PRO D CA 1
ATOM 7748 C C . PRO G 4 106 ? 201.16404 151.41514 129.04740 1.000 97.44147 106 PRO D C 1
ATOM 7749 O O . PRO G 4 106 ? 200.57972 150.39466 129.42581 1.000 95.16661 106 PRO D O 1
ATOM 7753 N N . ILE G 4 107 ? 200.77164 152.63685 129.42091 1.000 96.96741 107 ILE D N 1
ATOM 7754 C CA . ILE G 4 107 ? 199.61187 152.78648 130.29657 1.000 96.16954 107 ILE D CA 1
ATOM 7755 C C . ILE G 4 107 ? 198.33562 152.37234 129.57928 1.000 96.74388 107 ILE D C 1
ATOM 7756 O O . ILE G 4 107 ? 197.43912 151.78185 130.18864 1.000 97.77049 107 ILE D O 1
ATOM 7761 N N . ILE G 4 108 ? 198.21957 152.67639 128.28472 1.000 95.36162 108 ILE D N 1
ATOM 7762 C CA . ILE G 4 108 ? 197.06646 152.17592 127.53862 1.000 95.38816 108 ILE D CA 1
ATOM 7763 C C . ILE G 4 108 ? 197.04574 150.65390 127.56301 1.000 97.62846 108 ILE D C 1
ATOM 7764 O O . ILE G 4 108 ? 195.98715 150.03504 127.72750 1.000 97.76665 108 ILE D O 1
ATOM 7769 N N . ASP G 4 109 ? 198.21487 150.02875 127.40722 1.000 97.44015 109 ASP D N 1
ATOM 7770 C CA . ASP G 4 109 ? 198.28639 148.57098 127.45969 1.000 96.44811 109 ASP D CA 1
ATOM 7771 C C . ASP G 4 109 ? 197.83425 148.04034 128.81639 1.000 97.52997 109 ASP D C 1
ATOM 7772 O O . ASP G 4 109 ? 197.08801 147.05519 128.88877 1.000 97.43304 109 ASP D O 1
ATOM 7777 N N . ARG G 4 110 ? 198.27532 148.68033 129.90331 1.000 94.45171 110 ARG D N 1
ATOM 7778 C CA . ARG G 4 110 ? 197.81121 148.27497 131.22911 1.000 94.01077 110 ARG D CA 1
ATOM 7779 C C . ARG G 4 110 ? 196.30703 148.46756 131.37054 1.000 96.14669 110 ARG D C 1
ATOM 7780 O O . ARG G 4 110 ? 195.63585 147.67435 132.03745 1.000 95.78570 110 ARG D O 1
ATOM 7788 N N . VAL G 4 111 ? 195.76142 149.52532 130.76689 1.000 102.27294 111 VAL D N 1
ATOM 7789 C CA . VAL G 4 111 ? 194.32398 149.76897 130.86138 1.000 101.35675 111 VAL D CA 1
ATOM 7790 C C . VAL G 4 111 ? 193.54743 148.65739 130.16614 1.000 101.13424 111 VAL D C 1
ATOM 7791 O O . VAL G 4 111 ? 192.54032 148.16498 130.68949 1.000 101.19094 111 VAL D O 1
ATOM 7795 N N . ILE G 4 112 ? 193.99656 148.24555 128.97665 1.000 98.48339 112 ILE D N 1
ATOM 7796 C CA . ILE G 4 112 ? 193.32798 147.13566 128.29360 1.000 97.69329 112 ILE D CA 1
ATOM 7797 C C . ILE G 4 112 ? 193.47258 145.84279 129.08754 1.000 98.32833 112 ILE D C 1
ATOM 7798 O O . ILE G 4 112 ? 192.51038 145.07862 129.23207 1.000 97.24109 112 ILE D O 1
ATOM 7803 N N . LYS G 4 113 ? 194.67116 145.57061 129.61004 1.000 100.97032 113 LYS D N 1
ATOM 7804 C CA . LYS G 4 113 ? 194.89649 144.30047 130.29588 1.000 102.15032 113 LYS D CA 1
ATOM 7805 C C . LYS G 4 113 ? 194.11605 144.21828 131.60442 1.000 101.93977 113 LYS D C 1
ATOM 7806 O O . LYS G 4 113 ? 193.58745 143.15569 131.95134 1.000 103.27148 113 LYS D O 1
ATOM 7812 N N . LYS G 4 114 ? 194.02530 145.32949 132.33807 1.000 99.41316 114 LYS D N 1
ATOM 7813 C CA . LYS G 4 114 ? 193.46246 145.29529 133.68455 1.000 100.96271 114 LYS D CA 1
ATOM 7814 C C . LYS G 4 114 ? 191.96635 145.00601 133.66552 1.000 102.77804 114 LYS D C 1
ATOM 7815 O O . LYS G 4 114 ? 191.44835 144.34940 134.57719 1.000 100.55331 114 LYS D O 1
ATOM 7821 N N . GLU G 4 115 ? 191.25610 145.49648 132.64634 1.000 111.83778 115 GLU D N 1
ATOM 7822 C CA . GLU G 4 115 ? 189.81781 145.26493 132.49498 1.000 110.78908 115 GLU D CA 1
ATOM 7823 C C . GLU G 4 115 ? 189.02708 145.86527 133.65911 1.000 111.81514 115 GLU D C 1
ATOM 7824 O O . GLU G 4 115 ? 187.98432 145.34220 134.05975 1.000 113.62098 115 GLU D O 1
ATOM 7830 N N . SER G 4 116 ? 189.51482 146.97148 134.21600 1.000 109.99350 116 SER D N 1
ATOM 7831 C CA . SER G 4 116 ? 188.86258 147.64540 135.33104 1.000 110.41460 116 SER D CA 1
ATOM 7832 C C . SER G 4 116 ? 188.58995 149.09425 134.95573 1.000 109.60190 116 SER D C 1
ATOM 7833 O O . SER G 4 116 ? 189.48667 149.79510 134.47408 1.000 108.71945 116 SER D O 1
ATOM 7836 N N . LYS G 4 117 ? 187.34997 149.53587 135.18104 1.000 100.02460 117 LYS D N 1
ATOM 7837 C CA . LYS G 4 117 ? 186.95348 150.88622 134.79359 1.000 98.98102 117 LYS D CA 1
ATOM 7838 C C . LYS G 4 117 ? 187.74373 151.94097 135.55727 1.000 100.01610 117 LYS D C 1
ATOM 7839 O O . LYS G 4 117 ? 188.14373 152.96331 134.98529 1.000 99.85926 117 LYS D O 1
ATOM 7845 N N . LYS G 4 118 ? 187.97810 151.70916 136.85159 1.000 96.29615 118 LYS D N 1
ATOM 7846 C CA . LYS G 4 118 ? 188.67632 152.69533 137.66858 1.000 96.02079 118 LYS D CA 1
ATOM 7847 C C . LYS G 4 118 ? 190.07601 152.97638 137.13946 1.000 95.80420 118 LYS D C 1
ATOM 7848 O O . LYS G 4 118 ? 190.55207 154.11330 137.22244 1.000 94.64990 118 LYS D O 1
ATOM 7854 N N . PHE G 4 119 ? 190.74587 151.96490 136.58398 1.000 95.15911 119 PHE D N 1
ATOM 7855 C CA . PHE G 4 119 ? 192.05197 152.20030 135.97826 1.000 95.27754 119 PHE D CA 1
ATOM 7856 C C . PHE G 4 119 ? 191.93850 153.10840 134.75960 1.000 96.63164 119 PHE D C 1
ATOM 7857 O O . PHE G 4 119 ? 192.79275 153.97641 134.54366 1.000 100.56323 119 PHE D O 1
ATOM 7865 N N . PHE G 4 120 ? 190.89243 152.92563 133.94905 1.000 91.47383 120 PHE D N 1
ATOM 7866 C CA . PHE G 4 120 ? 190.69544 153.80978 132.80466 1.000 94.36856 120 PHE D CA 1
ATOM 7867 C C . PHE G 4 120 ? 190.42436 155.24033 133.25108 1.000 92.32103 120 PHE D C 1
ATOM 7868 O O . PHE G 4 120 ? 190.93295 156.19316 132.64932 1.000 88.15480 120 PHE D O 1
ATOM 7876 N N . LEU G 4 121 ? 189.60901 155.41297 134.29398 1.000 94.38413 121 LEU D N 1
ATOM 7877 C CA . LEU G 4 121 ? 189.37244 156.75526 134.81869 1.000 93.67451 121 LEU D CA 1
ATOM 7878 C C . LEU G 4 121 ? 190.65754 157.36709 135.36137 1.000 93.38419 121 LEU D C 1
ATOM 7879 O O . LEU G 4 121 ? 190.90169 158.56702 135.19181 1.000 95.72805 121 LEU D O 1
ATOM 7884 N N . ASP G 4 122 ? 191.49378 156.55723 136.01359 1.000 92.81403 122 ASP D N 1
ATOM 7885 C CA . ASP G 4 122 ? 192.78639 157.04759 136.47961 1.000 95.38287 122 ASP D CA 1
ATOM 7886 C C . ASP G 4 122 ? 193.65459 157.49669 135.31140 1.000 94.45671 122 ASP D C 1
ATOM 7887 O O . ASP G 4 122 ? 194.32943 158.53074 135.38834 1.000 97.99039 122 ASP D O 1
ATOM 7892 N N . TYR G 4 123 ? 193.64752 156.73067 134.21839 1.000 86.56959 123 TYR D N 1
ATOM 7893 C CA . TYR G 4 123 ? 194.39793 157.13048 133.03179 1.000 90.58928 123 TYR D CA 1
ATOM 7894 C C . TYR G 4 123 ? 193.85927 158.43148 132.45174 1.000 90.46786 123 TYR D C 1
ATOM 7895 O O . TYR G 4 123 ? 194.62974 159.27810 131.98996 1.000 88.69767 123 TYR D O 1
ATOM 7904 N N . CYS G 4 124 ? 192.53509 158.59554 132.44245 1.000 91.46701 124 CYS D N 1
ATOM 7905 C CA . CYS G 4 124 ? 191.94558 159.83468 131.94215 1.000 87.90660 124 CYS D CA 1
ATOM 7906 C C . CYS G 4 124 ? 192.36026 161.02666 132.79574 1.000 91.09633 124 CYS D C 1
ATOM 7907 O O . CYS G 4 124 ? 192.67113 162.10224 132.26750 1.000 94.84997 124 CYS D O 1
ATOM 7910 N N . LYS G 4 125 ? 192.35962 160.85803 134.12020 1.000 91.38104 125 LYS D N 1
ATOM 7911 C CA . LYS G 4 125 ? 192.82105 161.93053 134.99701 1.000 90.87481 125 LYS D CA 1
ATOM 7912 C C . LYS G 4 125 ? 194.29096 162.24364 134.74860 1.000 90.32417 125 LYS D C 1
ATOM 7913 O O . LYS G 4 125 ? 194.69022 163.41414 134.71343 1.000 93.33019 125 LYS D O 1
ATOM 7919 N N . TYR G 4 126 ? 195.11158 161.20796 134.56480 1.000 83.89771 126 TYR D N 1
ATOM 7920 C CA . TYR G 4 126 ? 196.52131 161.43073 134.26287 1.000 86.24555 126 TYR D CA 1
ATOM 7921 C C . TYR G 4 126 ? 196.68931 162.19146 132.95344 1.000 90.60605 126 TYR D C 1
ATOM 7922 O O . TYR G 4 126 ? 197.51776 163.10315 132.85919 1.000 94.44481 126 TYR D O 1
ATOM 7931 N N . PHE G 4 127 ? 195.90218 161.83686 131.93560 1.000 93.17335 127 PHE D N 1
ATOM 7932 C CA . PHE G 4 127 ? 195.99853 162.50849 130.64332 1.000 90.60467 127 PHE D CA 1
ATOM 7933 C C . PHE G 4 127 ? 195.57977 163.96875 130.74203 1.000 89.58331 127 PHE D C 1
ATOM 7934 O O . PHE G 4 127 ? 196.25091 164.84862 130.19242 1.000 88.75277 127 PHE D O 1
ATOM 7942 N N . GLU G 4 128 ? 194.47330 164.24997 131.43286 1.000 89.71839 128 GLU D N 1
ATOM 7943 C CA . GLU G 4 128 ? 194.05912 165.63824 131.60117 1.000 87.76070 128 GLU D CA 1
ATOM 7944 C C . GLU G 4 128 ? 195.02250 166.41977 132.48587 1.000 87.23501 128 GLU D C 1
ATOM 7945 O O . GLU G 4 128 ? 195.07208 167.65095 132.39601 1.000 89.35301 128 GLU D O 1
ATOM 7951 N N . ALA G 4 129 ? 195.79708 165.73798 133.33023 1.000 80.00672 129 ALA D N 1
ATOM 7952 C CA . ALA G 4 129 ? 196.86475 166.42720 134.04481 1.000 79.52390 129 ALA D CA 1
ATOM 7953 C C . ALA G 4 129 ? 197.84443 167.07374 133.07145 1.000 85.75249 129 ALA D C 1
ATOM 7954 O O . ALA G 4 129 ? 198.36213 168.16839 133.33318 1.000 86.30075 129 ALA D O 1
ATOM 7956 N N . LEU G 4 130 ? 198.10226 166.41333 131.93712 1.000 90.21733 130 LEU D N 1
ATOM 7957 C CA . LEU G 4 130 ? 199.02920 166.95547 130.94692 1.000 90.67739 130 LEU D CA 1
ATOM 7958 C C . LEU G 4 130 ? 198.59731 168.34358 130.49491 1.000 92.17534 130 LEU D C 1
ATOM 7959 O O . LEU G 4 130 ? 199.38054 169.29647 130.54630 1.000 89.32565 130 LEU D O 1
ATOM 7964 N N . VAL G 4 131 ? 197.34141 168.48024 130.06385 1.000 87.72280 131 VAL D N 1
ATOM 7965 C CA . VAL G 4 131 ? 196.85809 169.77816 129.60613 1.000 85.28301 131 VAL D CA 1
ATOM 7966 C C . VAL G 4 131 ? 196.72706 170.73942 130.77888 1.000 84.77797 131 VAL D C 1
ATOM 7967 O O . VAL G 4 131 ? 196.89905 171.95411 130.61597 1.000 87.93519 131 VAL D O 1
ATOM 7971 N N . ALA G 4 132 ? 196.43673 170.22373 131.97734 1.000 77.71309 132 ALA D N 1
ATOM 7972 C CA . ALA G 4 132 ? 196.34581 171.09247 133.14542 1.000 78.76546 132 ALA D CA 1
ATOM 7973 C C . ALA G 4 132 ? 197.66222 171.81737 133.39196 1.000 88.77488 132 ALA D C 1
ATOM 7974 O O . ALA G 4 132 ? 197.68121 173.03024 133.63216 1.000 88.38490 132 ALA D O 1
ATOM 7976 N N . TYR G 4 133 ? 198.78009 171.09187 133.32834 1.000 92.57905 133 TYR D N 1
ATOM 7977 C CA . TYR G 4 133 ? 200.06892 171.76946 133.45693 1.000 91.56837 133 TYR D CA 1
ATOM 7978 C C . TYR G 4 133 ? 200.47544 172.50745 132.18631 1.000 92.24972 133 TYR D C 1
ATOM 7979 O O . TYR G 4 133 ? 201.20542 173.50174 132.26746 1.000 90.04903 133 TYR D O 1
ATOM 7988 N N . ALA G 4 134 ? 200.02686 172.04904 131.01522 1.000 89.75478 134 ALA D N 1
ATOM 7989 C CA . ALA G 4 134 ? 200.36691 172.74139 129.77702 1.000 90.22884 134 ALA D CA 1
ATOM 7990 C C . ALA G 4 134 ? 199.79250 174.15084 129.76037 1.000 92.29061 134 ALA D C 1
ATOM 7991 O O . ALA G 4 134 ? 200.46866 175.10149 129.34985 1.000 91.26678 134 ALA D O 1
ATOM 7993 N N . LYS G 4 135 ? 198.54301 174.30428 130.20237 1.000 86.69326 135 LYS D N 1
ATOM 7994 C CA . LYS G 4 135 ? 197.95410 175.63413 130.30704 1.000 86.71221 135 LYS D CA 1
ATOM 7995 C C . LYS G 4 135 ? 198.69542 176.48010 131.33325 1.000 87.85379 135 LYS D C 1
ATOM 7996 O O . LYS G 4 135 ? 198.92969 177.67443 131.11430 1.000 85.51926 135 LYS D O 1
ATOM 8002 N N . TYR G 4 136 ? 199.07577 175.87787 132.45473 1.000 95.74571 136 TYR D N 1
ATOM 8003 C CA . TYR G 4 136 ? 199.79073 176.58689 133.50714 1.000 96.50638 136 TYR D CA 1
ATOM 8004 C C . TYR G 4 136 ? 201.29843 176.49375 133.29194 1.000 100.21885 136 TYR D C 1
ATOM 8005 O O . TYR G 4 136 ? 201.76586 176.30781 132.16799 1.000 97.60491 136 TYR D O 1
ATOM 8014 N N . THR H 5 5 ? 189.69661 144.99902 216.05204 1.000 73.76686 5 THR B N 1
ATOM 8015 C CA . THR H 5 5 ? 189.83244 146.28398 215.37637 1.000 75.44813 5 THR B CA 1
ATOM 8016 C C . THR H 5 5 ? 190.06100 146.08295 213.88352 1.000 74.89103 5 THR B C 1
ATOM 8017 O O . THR H 5 5 ? 190.96185 145.34931 213.47822 1.000 75.18877 5 THR B O 1
ATOM 8021 N N . LYS H 5 6 ? 189.23790 146.73825 213.06957 1.000 65.89703 6 LYS B N 1
ATOM 8022 C CA . LYS H 5 6 ? 189.31368 146.59183 211.62395 1.000 65.01047 6 LYS B CA 1
ATOM 8023 C C . LYS H 5 6 ? 188.63009 147.79099 210.98418 1.000 67.15499 6 LYS B C 1
ATOM 8024 O O . LYS H 5 6 ? 187.82778 148.48074 211.61784 1.000 68.83722 6 LYS B O 1
ATOM 8030 N N . VAL H 5 7 ? 188.96330 148.03610 209.71994 1.000 65.40878 7 VAL B N 1
ATOM 8031 C CA . VAL H 5 7 ? 188.38029 149.12581 208.94793 1.000 61.27669 7 VAL B CA 1
ATOM 8032 C C . VAL H 5 7 ? 187.86345 148.56125 207.63286 1.000 68.05668 7 VAL B C 1
ATOM 8033 O O . VAL H 5 7 ? 188.58461 147.83776 206.93662 1.000 72.64623 7 VAL B O 1
ATOM 8037 N N . PHE H 5 8 ? 186.61826 148.88761 207.29777 1.000 54.24960 8 PHE B N 1
ATOM 8038 C CA . PHE H 5 8 ? 185.95915 148.38537 206.10100 1.000 54.35551 8 PHE B CA 1
ATOM 8039 C C . PHE H 5 8 ? 185.81411 149.52140 205.10067 1.000 58.40248 8 PHE B C 1
ATOM 8040 O O . PHE H 5 8 ? 185.36045 150.61399 205.46478 1.000 59.64402 8 PHE B O 1
ATOM 8048 N N . LYS H 5 9 ? 186.20192 149.26405 203.84778 1.000 59.23438 9 LYS B N 1
ATOM 8049 C CA . LYS H 5 9 ? 186.20073 150.26422 202.78989 1.000 55.42230 9 LYS B CA 1
ATOM 8050 C C . LYS H 5 9 ? 185.20472 149.85317 201.71676 1.000 54.32778 9 LYS B C 1
ATOM 8051 O O . LYS H 5 9 ? 185.12790 148.68034 201.35463 1.000 51.62879 9 LYS B O 1
ATOM 8057 N N . LEU H 5 10 ? 184.43970 150.81657 201.20982 1.000 62.93700 10 LEU B N 1
ATOM 8058 C CA . LEU H 5 10 ? 183.29055 150.55334 200.35479 1.000 56.45698 10 LEU B CA 1
ATOM 8059 C C . LEU H 5 10 ? 183.35698 151.46391 199.14232 1.000 58.36037 10 LEU B C 1
ATOM 8060 O O . LEU H 5 10 ? 183.40164 152.69302 199.28828 1.000 61.76424 10 LEU B O 1
ATOM 8065 N N . SER H 5 11 ? 183.34426 150.86455 197.95631 1.000 48.25366 11 SER B N 1
ATOM 8066 C CA . SER H 5 11 ? 183.20128 151.58913 196.70456 1.000 49.54983 11 SER B CA 1
ATOM 8067 C C . SER H 5 11 ? 181.84882 151.23908 196.10530 1.000 50.87487 11 SER B C 1
ATOM 8068 O O . SER H 5 11 ? 181.54494 150.05948 195.89795 1.000 54.56391 11 SER B O 1
ATOM 8071 N N . PHE H 5 12 ? 181.04091 152.25803 195.83526 1.000 48.42676 12 PHE B N 1
ATOM 8072 C CA . PHE H 5 12 ? 179.68387 152.06976 195.34243 1.000 50.43121 12 PHE B CA 1
ATOM 8073 C C . PHE H 5 12 ? 179.68332 152.14396 193.82231 1.000 52.60791 12 PHE B C 1
ATOM 8074 O O . PHE H 5 12 ? 180.13548 153.13760 193.24366 1.000 53.74277 12 PHE B O 1
ATOM 8082 N N . LYS H 5 13 ? 179.17360 151.09387 193.18241 1.000 59.02586 13 LYS B N 1
ATOM 8083 C CA . LYS H 5 13 ? 179.03996 151.07503 191.73395 1.000 59.58731 13 LYS B CA 1
ATOM 8084 C C . LYS H 5 13 ? 177.81301 151.83031 191.24691 1.000 58.88713 13 LYS B C 1
ATOM 8085 O O . LYS H 5 13 ? 177.67219 152.03205 190.03808 1.000 62.23966 13 LYS B O 1
ATOM 8091 N N . THR H 5 14 ? 176.93211 152.24419 192.14619 1.000 56.01383 14 THR B N 1
ATOM 8092 C CA . THR H 5 14 ? 175.70420 152.94450 191.80966 1.000 56.59017 14 THR B CA 1
ATOM 8093 C C . THR H 5 14 ? 175.51381 154.09035 192.79237 1.000 58.38383 14 THR B C 1
ATOM 8094 O O . THR H 5 14 ? 176.10283 154.08586 193.87723 1.000 66.28492 14 THR B O 1
ATOM 8098 N N . PRO H 5 15 ? 174.71168 155.09206 192.43243 1.000 50.42699 15 PRO B N 1
ATOM 8099 C CA . PRO H 5 15 ? 174.37670 156.14105 193.40167 1.000 47.59185 15 PRO B CA 1
ATOM 8100 C C . PRO H 5 15 ? 173.62016 155.56198 194.58690 1.000 50.06066 15 PRO B C 1
ATOM 8101 O O . PRO H 5 15 ? 173.06637 154.46376 194.52944 1.000 61.13471 15 PRO B O 1
ATOM 8105 N N . VAL H 5 16 ? 173.61254 156.31315 195.68396 1.000 41.22186 16 VAL B N 1
ATOM 8106 C CA . VAL H 5 16 ? 172.97784 155.86175 196.91239 1.000 41.52479 16 VAL B CA 1
ATOM 8107 C C . VAL H 5 16 ? 171.90848 156.86167 197.32107 1.000 43.83310 16 VAL B C 1
ATOM 8108 O O . VAL H 5 16 ? 171.95044 158.04012 196.96543 1.000 60.76423 16 VAL B O 1
ATOM 8112 N N . HIS H 5 17 ? 170.95013 156.37379 198.10242 1.000 34.85127 17 HIS B N 1
ATOM 8113 C CA . HIS H 5 17 ? 169.82741 157.18929 198.54091 1.000 37.82329 17 HIS B CA 1
ATOM 8114 C C . HIS H 5 17 ? 169.80564 157.27791 200.06215 1.000 48.40051 17 HIS B C 1
ATOM 8115 O O . HIS H 5 17 ? 168.77944 157.02063 200.69884 1.000 52.74582 17 HIS B O 1
ATOM 8122 N N . PHE H 5 18 ? 170.94625 157.60438 200.66160 1.000 56.87874 18 PHE B N 1
ATOM 8123 C CA . PHE H 5 18 ? 170.99869 157.71858 202.11151 1.000 54.94970 18 PHE B CA 1
ATOM 8124 C C . PHE H 5 18 ? 170.19448 158.93316 202.55084 1.000 61.26127 18 PHE B C 1
ATOM 8125 O O . PHE H 5 18 ? 170.72790 160.04323 202.63364 1.000 64.34478 18 PHE B O 1
ATOM 8133 N N . GLY H 5 19 ? 168.91064 158.73074 202.83818 1.000 61.13908 19 GLY B N 1
ATOM 8134 C CA . GLY H 5 19 ? 168.04224 159.83658 203.17124 1.000 58.53981 19 GLY B CA 1
ATOM 8135 C C . GLY H 5 19 ? 168.15888 160.26309 204.61816 1.000 63.38108 19 GLY B C 1
ATOM 8136 O O . GLY H 5 19 ? 168.77259 159.59755 205.45082 1.000 69.93093 19 GLY B O 1
ATOM 8137 N N . LYS H 5 20 ? 167.55472 161.41167 204.91254 1.000 57.03721 20 LYS B N 1
ATOM 8138 C CA . LYS H 5 20 ? 167.47403 161.92588 206.27322 1.000 59.71495 20 LYS B CA 1
ATOM 8139 C C . LYS H 5 20 ? 166.03714 162.00149 206.76049 1.000 56.44238 20 LYS B C 1
ATOM 8140 O O . LYS H 5 20 ? 165.72136 161.47269 207.83227 1.000 53.09987 20 LYS B O 1
ATOM 8146 N N . LYS H 5 21 ? 165.15340 162.64406 205.99921 1.000 49.97232 21 LYS B N 1
ATOM 8147 C CA . LYS H 5 21 ? 163.75471 162.77455 206.39250 1.000 53.63587 21 LYS B CA 1
ATOM 8148 C C . LYS H 5 21 ? 162.76072 162.46990 205.28378 1.000 57.50790 21 LYS B C 1
ATOM 8149 O O . LYS H 5 21 ? 161.59516 162.20308 205.59445 1.000 59.92652 21 LYS B O 1
ATOM 8155 N N . ARG H 5 22 ? 163.15826 162.48864 204.01363 1.000 50.15758 22 ARG B N 1
ATOM 8156 C CA . ARG H 5 22 ? 162.21971 162.29589 202.91977 1.000 47.22671 22 ARG B CA 1
ATOM 8157 C C . ARG H 5 22 ? 162.94035 161.67161 201.73549 1.000 48.18322 22 ARG B C 1
ATOM 8158 O O . ARG H 5 22 ? 164.17110 161.63741 201.67674 1.000 59.49803 22 ARG B O 1
ATOM 8166 N N . LEU H 5 23 ? 162.14791 161.16704 200.78838 1.000 44.13285 23 LEU B N 1
ATOM 8167 C CA . LEU H 5 23 ? 162.70900 160.60216 199.56786 1.000 43.37637 23 LEU B CA 1
ATOM 8168 C C . LEU H 5 23 ? 163.36184 161.66084 198.69065 1.000 41.21973 23 LEU B C 1
ATOM 8169 O O . LEU H 5 23 ? 164.16588 161.31805 197.81835 1.000 48.10127 23 LEU B O 1
ATOM 8174 N N . SER H 5 24 ? 163.03814 162.93469 198.89809 1.000 49.55125 24 SER B N 1
ATOM 8175 C CA . SER H 5 24 ? 163.54850 164.00368 198.05290 1.000 53.62009 24 SER B CA 1
ATOM 8176 C C . SER H 5 24 ? 164.94331 164.47024 198.44360 1.000 55.65462 24 SER B C 1
ATOM 8177 O O . SER H 5 24 ? 165.57810 165.18420 197.66063 1.000 53.26099 24 SER B O 1
ATOM 8180 N N . ASP H 5 25 ? 165.43642 164.09560 199.62106 1.000 57.98181 25 ASP B N 1
ATOM 8181 C CA . ASP H 5 25 ? 166.77163 164.47847 200.06917 1.000 58.27981 25 ASP B CA 1
ATOM 8182 C C . ASP H 5 25 ? 167.58655 163.21947 200.34218 1.000 54.63708 25 ASP B C 1
ATOM 8183 O O . ASP H 5 25 ? 167.06762 162.23627 200.88030 1.000 56.09010 25 ASP B O 1
ATOM 8188 N N . GLY H 5 26 ? 168.84974 163.23917 199.93106 1.000 59.12940 26 GLY B N 1
ATOM 8189 C CA . GLY H 5 26 ? 169.75384 162.14111 200.20176 1.000 61.97354 26 GLY B CA 1
ATOM 8190 C C . GLY H 5 26 ? 171.10394 162.61881 200.68870 1.000 62.54221 26 GLY B C 1
ATOM 8191 O O . GLY H 5 26 ? 171.67830 163.55308 200.12251 1.000 63.82144 26 GLY B O 1
ATOM 8192 N N . GLU H 5 27 ? 171.62307 161.98842 201.73405 1.000 66.46376 27 GLU B N 1
ATOM 8193 C CA . GLU H 5 27 ? 172.90419 162.36710 202.30551 1.000 68.63495 27 GLU B CA 1
ATOM 8194 C C . GLU H 5 27 ? 174.02693 161.54453 201.68528 1.000 66.22677 27 GLU B C 1
ATOM 8195 O O . GLU H 5 27 ? 173.80431 160.62813 200.89109 1.000 67.59680 27 GLU B O 1
ATOM 8201 N N . MET H 5 28 ? 175.25333 161.89505 202.05923 1.000 61.93206 28 MET B N 1
ATOM 8202 C CA . MET H 5 28 ? 176.43830 161.19481 201.59173 1.000 60.68530 28 MET B CA 1
ATOM 8203 C C . MET H 5 28 ? 176.89393 160.07623 202.52045 1.000 67.31374 28 MET B C 1
ATOM 8204 O O . MET H 5 28 ? 177.81497 159.33603 202.15999 1.000 75.64457 28 MET B O 1
ATOM 8209 N N . THR H 5 29 ? 176.27890 159.92728 203.69248 1.000 60.65994 29 THR B N 1
ATOM 8210 C CA . THR H 5 29 ? 176.66353 158.89470 204.64423 1.000 62.79380 29 THR B CA 1
ATOM 8211 C C . THR H 5 29 ? 175.42835 158.32526 205.32523 1.000 57.02019 29 THR B C 1
ATOM 8212 O O . THR H 5 29 ? 174.36339 158.94552 205.35449 1.000 57.14647 29 THR B O 1
ATOM 8216 N N . ILE H 5 30 ? 175.59059 157.12428 205.87408 1.000 47.07615 30 ILE B N 1
ATOM 8217 C CA . ILE H 5 30 ? 174.59600 156.49110 206.73025 1.000 46.97835 30 ILE B CA 1
ATOM 8218 C C . ILE H 5 30 ? 175.21811 156.29245 208.10150 1.000 52.22898 30 ILE B C 1
ATOM 8219 O O . ILE H 5 30 ? 176.30600 155.71674 208.21685 1.000 49.65626 30 ILE B O 1
ATOM 8224 N N . THR H 5 31 ? 174.52941 156.76498 209.13501 1.000 55.52306 31 THR B N 1
ATOM 8225 C CA . THR H 5 31 ? 175.03930 156.63979 210.48804 1.000 54.50015 31 THR B CA 1
ATOM 8226 C C . THR H 5 31 ? 175.07484 155.16983 210.90606 1.000 52.38119 31 THR B C 1
ATOM 8227 O O . THR H 5 31 ? 174.55099 154.28506 210.22414 1.000 56.72659 31 THR B O 1
ATOM 8231 N N . ALA H 5 32 ? 175.71186 154.91441 212.05090 1.000 54.74772 32 ALA B N 1
ATOM 8232 C CA . ALA H 5 32 ? 175.96834 153.54132 212.46928 1.000 48.19091 32 ALA B CA 1
ATOM 8233 C C . ALA H 5 32 ? 174.69603 152.75109 212.72488 1.000 47.88527 32 ALA B C 1
ATOM 8234 O O . ALA H 5 32 ? 174.72412 151.52346 212.62551 1.000 59.07376 32 ALA B O 1
ATOM 8236 N N . ASP H 5 33 ? 173.58829 153.40810 213.07039 1.000 43.72675 33 ASP B N 1
ATOM 8237 C CA . ASP H 5 33 ? 172.34459 152.66523 213.24958 1.000 47.90299 33 ASP B CA 1
ATOM 8238 C C . ASP H 5 33 ? 171.85516 152.08578 211.92824 1.000 42.92174 33 ASP B C 1
ATOM 8239 O O . ASP H 5 33 ? 171.38770 150.94399 211.88250 1.000 50.75715 33 ASP B O 1
ATOM 8244 N N . THR H 5 34 ? 171.96605 152.85214 210.84083 1.000 43.92835 34 THR B N 1
ATOM 8245 C CA . THR H 5 34 ? 171.58215 152.34219 209.52725 1.000 45.88887 34 THR B CA 1
ATOM 8246 C C . THR H 5 34 ? 172.46904 151.17824 209.10093 1.000 50.83232 34 THR B C 1
ATOM 8247 O O . THR H 5 34 ? 171.97581 150.15883 208.60081 1.000 57.46524 34 THR B O 1
ATOM 8251 N N . LEU H 5 35 ? 173.78177 151.31415 209.29033 1.000 42.01783 35 LEU B N 1
ATOM 8252 C CA . LEU H 5 35 ? 174.70020 150.24171 208.92785 1.000 30.32578 35 LEU B CA 1
ATOM 8253 C C . LEU H 5 35 ? 174.46083 149.00349 209.77966 1.000 43.00194 35 LEU B C 1
ATOM 8254 O O . LEU H 5 35 ? 174.52967 147.87404 209.28220 1.000 49.18156 35 LEU B O 1
ATOM 8259 N N . PHE H 5 36 ? 174.18165 149.19626 211.06925 1.000 47.21684 36 PHE B N 1
ATOM 8260 C CA . PHE H 5 36 ? 173.86603 148.07037 211.93869 1.000 40.63361 36 PHE B CA 1
ATOM 8261 C C . PHE H 5 36 ? 172.57113 147.39633 211.51425 1.000 41.69429 36 PHE B C 1
ATOM 8262 O O . PHE H 5 36 ? 172.45695 146.17158 211.58485 1.000 49.98744 36 PHE B O 1
ATOM 8270 N N . SER H 5 37 ? 171.57644 148.17881 211.09465 1.000 48.16819 37 SER B N 1
ATOM 8271 C CA . SER H 5 37 ? 170.34262 147.59088 210.58809 1.000 46.35824 37 SER B CA 1
ATOM 8272 C C . SER H 5 37 ? 170.60685 146.77044 209.33523 1.000 51.95414 37 SER B C 1
ATOM 8273 O O . SER H 5 37 ? 170.03171 145.69137 209.15624 1.000 60.50857 37 SER B O 1
ATOM 8276 N N . ALA H 5 38 ? 171.47288 147.27002 208.45353 1.000 42.06478 38 ALA B N 1
ATOM 8277 C CA . ALA H 5 38 ? 171.83373 146.50901 207.26151 1.000 46.34325 38 ALA B CA 1
ATOM 8278 C C . ALA H 5 38 ? 172.52158 145.20009 207.63256 1.000 48.50484 38 ALA B C 1
ATOM 8279 O O . ALA H 5 38 ? 172.18381 144.13332 207.10478 1.000 58.05107 38 ALA B O 1
ATOM 8281 N N . LEU H 5 39 ? 173.48699 145.26332 208.55177 1.000 43.13070 39 LEU B N 1
ATOM 8282 C CA . LEU H 5 39 ? 174.19229 144.05615 208.97096 1.000 34.22033 39 LEU B CA 1
ATOM 8283 C C . LEU H 5 39 ? 173.24362 143.06698 209.63422 1.000 36.77833 39 LEU B C 1
ATOM 8284 O O . LEU H 5 39 ? 173.33125 141.85778 209.39850 1.000 47.32862 39 LEU B O 1
ATOM 8289 N N . PHE H 5 40 ? 172.32670 143.56412 210.46383 1.000 39.31694 40 PHE B N 1
ATOM 8290 C CA . PHE H 5 40 ? 171.35020 142.70045 211.11597 1.000 39.29747 40 PHE B CA 1
ATOM 8291 C C . PHE H 5 40 ? 170.43383 142.03076 210.10465 1.000 40.30705 40 PHE B C 1
ATOM 8292 O O . PHE H 5 40 ? 170.18338 140.82208 210.18286 1.000 52.69313 40 PHE B O 1
ATOM 8300 N N . ILE H 5 41 ? 169.90809 142.80187 209.15239 1.000 41.56353 41 ILE B N 1
ATOM 8301 C CA . ILE H 5 41 ? 168.99145 142.21946 208.18087 1.000 46.47538 41 ILE B CA 1
ATOM 8302 C C . ILE H 5 41 ? 169.72271 141.19445 207.32652 1.000 53.53896 41 ILE B C 1
ATOM 8303 O O . ILE H 5 41 ? 169.17008 140.14109 206.99036 1.000 59.36013 41 ILE B O 1
ATOM 8308 N N . GLU H 5 42 ? 170.99730 141.45174 207.01700 1.000 47.78471 42 GLU B N 1
ATOM 8309 C CA . GLU H 5 42 ? 171.76103 140.49485 206.22642 1.000 40.10916 42 GLU B CA 1
ATOM 8310 C C . GLU H 5 42 ? 172.05297 139.22771 207.01706 1.000 46.51685 42 GLU B C 1
ATOM 8311 O O . GLU H 5 42 ? 171.99419 138.12189 206.46823 1.000 47.46419 42 GLU B O 1
ATOM 8317 N N . THR H 5 43 ? 172.36506 139.36573 208.30636 1.000 46.60407 43 THR B N 1
ATOM 8318 C CA . THR H 5 43 ? 172.54064 138.18952 209.14829 1.000 41.90088 43 THR B CA 1
ATOM 8319 C C . THR H 5 43 ? 171.25767 137.37486 209.20953 1.000 45.65825 43 THR B C 1
ATOM 8320 O O . THR H 5 43 ? 171.29447 136.13898 209.20827 1.000 57.84992 43 THR B O 1
ATOM 8324 N N . LEU H 5 44 ? 170.11064 138.05222 209.26206 1.000 43.53011 44 LEU B N 1
ATOM 8325 C CA . LEU H 5 44 ? 168.83818 137.33929 209.26438 1.000 52.04497 44 LEU B CA 1
ATOM 8326 C C . LEU H 5 44 ? 168.60963 136.59825 207.95138 1.000 58.22554 44 LEU B C 1
ATOM 8327 O O . LEU H 5 44 ? 168.10089 135.47131 207.95524 1.000 64.20199 44 LEU B O 1
ATOM 8332 N N . GLN H 5 45 ? 168.96243 137.21234 206.81683 1.000 49.73718 45 GLN B N 1
ATOM 8333 C CA . GLN H 5 45 ? 168.86657 136.48939 205.54806 1.000 49.90369 45 GLN B CA 1
ATOM 8334 C C . GLN H 5 45 ? 169.76729 135.26070 205.54905 1.000 50.53342 45 GLN B C 1
ATOM 8335 O O . GLN H 5 45 ? 169.32827 134.15591 205.21092 1.000 50.35843 45 GLN B O 1
ATOM 8341 N N . LEU H 5 46 ? 171.03089 135.42924 205.94360 1.000 48.57526 46 LEU B N 1
ATOM 8342 C CA . LEU H 5 46 ? 171.95928 134.30457 205.95252 1.000 50.77835 46 LEU B CA 1
ATOM 8343 C C . LEU H 5 46 ? 171.61053 133.25469 206.99756 1.000 49.19179 46 LEU B C 1
ATOM 8344 O O . LEU H 5 46 ? 172.18493 132.16159 206.96328 1.000 51.62663 46 LEU B O 1
ATOM 8349 N N . GLY H 5 47 ? 170.69719 133.55254 207.91809 1.000 49.94355 47 GLY B N 1
ATOM 8350 C CA . GLY H 5 47 ? 170.33715 132.58712 208.93488 1.000 50.02218 47 GLY B CA 1
ATOM 8351 C C . GLY H 5 47 ? 171.40827 132.34309 209.96836 1.000 54.76138 47 GLY B C 1
ATOM 8352 O O . GLY H 5 47 ? 171.37584 131.31665 210.65103 1.000 59.13568 47 GLY B O 1
ATOM 8353 N N . LYS H 5 48 ? 172.36239 133.25818 210.10177 1.000 64.02257 48 LYS B N 1
ATOM 8354 C CA . LYS H 5 48 ? 173.45063 133.10436 211.05560 1.000 64.94248 48 LYS B CA 1
ATOM 8355 C C . LYS H 5 48 ? 172.97674 133.53961 212.44092 1.000 66.94489 48 LYS B C 1
ATOM 8356 O O . LYS H 5 48 ? 171.80932 133.88090 212.64892 1.000 65.23614 48 LYS B O 1
ATOM 8362 N N . ASP H 5 49 ? 173.88551 133.52850 213.41086 1.000 77.03818 49 ASP B N 1
ATOM 8363 C CA . ASP H 5 49 ? 173.58066 133.98804 214.75703 1.000 81.10304 49 ASP B CA 1
ATOM 8364 C C . ASP H 5 49 ? 173.87907 135.47602 214.87127 1.000 78.86121 49 ASP B C 1
ATOM 8365 O O . ASP H 5 49 ? 174.87342 135.96619 214.32995 1.000 78.91438 49 ASP B O 1
ATOM 8370 N N . THR H 5 50 ? 173.00225 136.19383 215.56858 1.000 68.69956 50 THR B N 1
ATOM 8371 C CA . THR H 5 50 ? 173.09462 137.64159 215.68470 1.000 66.45662 50 THR B CA 1
ATOM 8372 C C . THR H 5 50 ? 173.55405 138.10410 217.06134 1.000 66.77765 50 THR B C 1
ATOM 8373 O O . THR H 5 50 ? 173.55514 139.31000 217.32597 1.000 70.59735 50 THR B O 1
ATOM 8377 N N . ASP H 5 51 ? 173.94601 137.18015 217.94112 1.000 66.83881 51 ASP B N 1
ATOM 8378 C CA . ASP H 5 51 ? 174.32274 137.56839 219.29718 1.000 70.98479 51 ASP B CA 1
ATOM 8379 C C . ASP H 5 51 ? 175.57249 138.43861 219.30238 1.000 74.80947 51 ASP B C 1
ATOM 8380 O O . ASP H 5 51 ? 175.69516 139.35760 220.12241 1.000 75.12360 51 ASP B O 1
ATOM 8385 N N . TRP H 5 52 ? 176.51848 138.15497 218.40496 1.000 69.72662 52 TRP B N 1
ATOM 8386 C CA . TRP H 5 52 ? 177.73363 138.95841 218.33220 1.000 68.42204 52 TRP B CA 1
ATOM 8387 C C . TRP H 5 52 ? 177.42996 140.39946 217.94446 1.000 66.04547 52 TRP B C 1
ATOM 8388 O O . TRP H 5 52 ? 178.12157 141.31880 218.39589 1.000 68.77363 52 TRP B O 1
ATOM 8399 N N . LEU H 5 53 ? 176.41285 140.61439 217.10642 1.000 55.82238 53 LEU B N 1
ATOM 8400 C CA . LEU H 5 53 ? 175.98435 141.97380 216.79470 1.000 58.93144 53 LEU B CA 1
ATOM 8401 C C . LEU H 5 53 ? 175.49282 142.69688 218.04126 1.000 59.70994 53 LEU B C 1
ATOM 8402 O O . LEU H 5 53 ? 175.83333 143.86381 218.26694 1.000 61.73571 53 LEU B O 1
ATOM 8407 N N . LEU H 5 54 ? 174.69442 142.01697 218.86574 1.000 57.45110 54 LEU B N 1
ATOM 8408 C CA . LEU H 5 54 ? 174.04534 142.66341 219.99923 1.000 56.02175 54 LEU B CA 1
ATOM 8409 C C . LEU H 5 54 ? 174.92394 142.75503 221.23691 1.000 59.63214 54 LEU B C 1
ATOM 8410 O O . LEU H 5 54 ? 174.58903 143.51386 222.15309 1.000 58.62063 54 LEU B O 1
ATOM 8415 N N . ASN H 5 55 ? 176.02596 142.01075 221.30293 1.000 63.37013 55 ASN B N 1
ATOM 8416 C CA . ASN H 5 55 ? 176.80291 141.97538 222.53420 1.000 64.64194 55 ASN B CA 1
ATOM 8417 C C . ASN H 5 55 ? 178.30419 142.16463 222.35094 1.000 68.01493 55 ASN B C 1
ATOM 8418 O O . ASN H 5 55 ? 178.95949 142.61914 223.29665 1.000 70.53563 55 ASN B O 1
ATOM 8423 N N . ASP H 5 56 ? 178.86868 141.88439 221.17465 1.000 65.22400 56 ASP B N 1
ATOM 8424 C CA . ASP H 5 56 ? 180.31136 141.97244 220.99401 1.000 69.41261 56 ASP B CA 1
ATOM 8425 C C . ASP H 5 56 ? 180.76742 142.86670 219.85000 1.000 70.96455 56 ASP B C 1
ATOM 8426 O O . ASP H 5 56 ? 181.97811 142.97259 219.62697 1.000 74.45705 56 ASP B O 1
ATOM 8431 N N . LEU H 5 57 ? 179.86161 143.51382 219.12544 1.000 63.62636 57 LEU B N 1
ATOM 8432 C CA . LEU H 5 57 ? 180.23629 144.27722 217.94326 1.000 64.19707 57 LEU B CA 1
ATOM 8433 C C . LEU H 5 57 ? 180.16548 145.77052 218.22208 1.000 68.27120 57 LEU B C 1
ATOM 8434 O O . LEU H 5 57 ? 179.15857 146.26759 218.73766 1.000 67.53819 57 LEU B O 1
ATOM 8439 N N . ILE H 5 58 ? 181.23736 146.47553 217.87212 1.000 64.58681 58 ILE B N 1
ATOM 8440 C CA . ILE H 5 58 ? 181.28681 147.93045 217.88746 1.000 58.49195 58 ILE B CA 1
ATOM 8441 C C . ILE H 5 58 ? 181.52334 148.39672 216.45939 1.000 61.59023 58 ILE B C 1
ATOM 8442 O O . ILE H 5 58 ? 182.45678 147.92842 215.79890 1.000 67.49470 58 ILE B O 1
ATOM 8447 N N . ILE H 5 59 ? 180.66824 149.29895 215.97566 1.000 46.72774 59 ILE B N 1
ATOM 8448 C CA . ILE H 5 59 ? 180.82596 149.89258 214.65445 1.000 48.43420 59 ILE B CA 1
ATOM 8449 C C . ILE H 5 59 ? 180.58852 151.39154 214.75921 1.000 47.53391 59 ILE B C 1
ATOM 8450 O O . ILE H 5 59 ? 180.05642 151.89402 215.75021 1.000 58.23246 59 ILE B O 1
ATOM 8455 N N . SER H 5 60 ? 180.99635 152.10551 213.71523 1.000 48.63260 60 SER B N 1
ATOM 8456 C CA . SER H 5 60 ? 180.92180 153.55616 213.67543 1.000 54.97292 60 SER B CA 1
ATOM 8457 C C . SER H 5 60 ? 180.12216 153.99212 212.45718 1.000 55.67282 60 SER B C 1
ATOM 8458 O O . SER H 5 60 ? 179.79758 153.19014 211.57850 1.000 57.05549 60 SER B O 1
ATOM 8461 N N . ASP H 5 61 ? 179.80472 155.28418 212.41460 1.000 63.90076 61 ASP B N 1
ATOM 8462 C CA . ASP H 5 61 ? 179.11486 155.84563 211.26514 1.000 57.84876 61 ASP B CA 1
ATOM 8463 C C . ASP H 5 61 ? 179.97871 155.70771 210.01732 1.000 59.68924 61 ASP B C 1
ATOM 8464 O O . ASP H 5 61 ? 181.19909 155.55177 210.08736 1.000 70.63053 61 ASP B O 1
ATOM 8469 N N . THR H 5 62 ? 179.32953 155.75274 208.86055 1.000 51.97109 62 THR B N 1
ATOM 8470 C CA . THR H 5 62 ? 180.05808 155.75397 207.60219 1.000 51.97047 62 THR B CA 1
ATOM 8471 C C . THR H 5 62 ? 180.69695 157.11891 207.38409 1.000 49.18542 62 THR B C 1
ATOM 8472 O O . THR H 5 62 ? 180.06315 158.15410 207.60541 1.000 51.03794 62 THR B O 1
ATOM 8476 N N . PHE H 5 63 ? 181.96037 157.11644 206.97128 1.000 63.13035 63 PHE B N 1
ATOM 8477 C CA . PHE H 5 63 ? 182.73228 158.31770 206.71829 1.000 62.57189 63 PHE B CA 1
ATOM 8478 C C . PHE H 5 63 ? 183.28483 158.28319 205.29820 1.000 60.82339 63 PHE B C 1
ATOM 8479 O O . PHE H 5 63 ? 183.53425 157.20613 204.75364 1.000 64.14822 63 PHE B O 1
ATOM 8487 N N . PRO H 5 64 ? 183.49361 159.43587 204.67569 1.000 57.74375 64 PRO B N 1
ATOM 8488 C CA . PRO H 5 64 ? 183.93585 159.45136 203.27990 1.000 62.66302 64 PRO B CA 1
ATOM 8489 C C . PRO H 5 64 ? 185.43484 159.22402 203.13948 1.000 66.23068 64 PRO B C 1
ATOM 8490 O O . PRO H 5 64 ? 186.21285 159.39193 204.07982 1.000 68.44854 64 PRO B O 1
ATOM 8494 N N . TYR H 5 65 ? 185.82984 158.82067 201.93049 1.000 67.57748 65 TYR B N 1
ATOM 8495 C CA . TYR H 5 65 ? 187.23056 158.88424 201.53387 1.000 66.69636 65 TYR B CA 1
ATOM 8496 C C . TYR H 5 65 ? 187.32621 159.29403 200.07091 1.000 69.50982 65 TYR B C 1
ATOM 8497 O O . TYR H 5 65 ? 186.56136 158.80882 199.22446 1.000 73.75758 65 TYR B O 1
ATOM 8506 N N . GLU H 5 66 ? 188.27914 160.18658 199.79104 1.000 88.40748 66 GLU B N 1
ATOM 8507 C CA . GLU H 5 66 ? 188.51444 160.71729 198.44724 1.000 92.61404 66 GLU B CA 1
ATOM 8508 C C . GLU H 5 66 ? 189.69581 159.99739 197.79132 1.000 94.01180 66 GLU B C 1
ATOM 8509 O O . GLU H 5 66 ? 190.77657 160.55013 197.57661 1.000 95.82729 66 GLU B O 1
ATOM 8515 N N . ASN H 5 67 ? 189.46589 158.71539 197.51614 1.000 90.10474 67 ASN B N 1
ATOM 8516 C CA . ASN H 5 67 ? 190.27722 157.85845 196.65296 1.000 91.55567 67 ASN B CA 1
ATOM 8517 C C . ASN H 5 67 ? 191.62067 157.44191 197.24110 1.000 90.47082 67 ASN B C 1
ATOM 8518 O O . ASN H 5 67 ? 192.22615 156.48031 196.75761 1.000 90.27009 67 ASN B O 1
ATOM 8523 N N . GLU H 5 68 ? 192.10505 158.13047 198.27217 1.000 95.88588 68 GLU B N 1
ATOM 8524 C CA . GLU H 5 68 ? 193.28491 157.63997 198.97973 1.000 97.58357 68 GLU B CA 1
ATOM 8525 C C . GLU H 5 68 ? 193.24051 157.89373 200.48104 1.000 95.92355 68 GLU B C 1
ATOM 8526 O O . GLU H 5 68 ? 193.83430 157.12453 201.24189 1.000 94.35999 68 GLU B O 1
ATOM 8532 N N . LEU H 5 69 ? 192.52972 158.91443 200.94514 1.000 91.66847 69 LEU B N 1
ATOM 8533 C CA . LEU H 5 69 ? 192.64125 159.38865 202.31436 1.000 93.75524 69 LEU B CA 1
ATOM 8534 C C . LEU H 5 69 ? 191.27018 159.38877 202.96759 1.000 93.68139 69 LEU B C 1
ATOM 8535 O O . LEU H 5 69 ? 190.26444 159.69970 202.32390 1.000 97.22227 69 LEU B O 1
ATOM 8540 N N . TYR H 5 70 ? 191.23883 159.04524 204.24625 1.000 77.26648 70 TYR B N 1
ATOM 8541 C CA . TYR H 5 70 ? 189.99458 158.84028 204.96599 1.000 78.27388 70 TYR B CA 1
ATOM 8542 C C . TYR H 5 70 ? 189.62875 160.07839 205.77545 1.000 78.09767 70 TYR B C 1
ATOM 8543 O O . TYR H 5 70 ? 190.48544 160.87703 206.16051 1.000 77.53141 70 TYR B O 1
ATOM 8552 N N . TYR H 5 71 ? 188.33079 160.23054 206.02137 1.000 82.61705 71 TYR B N 1
ATOM 8553 C CA . TYR H 5 71 ? 187.79413 161.34542 206.78289 1.000 81.57683 71 TYR B CA 1
ATOM 8554 C C . TYR H 5 71 ? 187.13817 160.82765 208.05486 1.000 81.91445 71 TYR B C 1
ATOM 8555 O O . TYR H 5 71 ? 186.80997 159.64568 208.17328 1.000 84.16303 71 TYR B O 1
ATOM 8564 N N . LEU H 5 72 ? 186.97529 161.72151 209.01886 1.000 78.06653 72 LEU B N 1
ATOM 8565 C CA . LEU H 5 72 ? 186.18654 161.45841 210.21100 1.000 77.02522 72 LEU B CA 1
ATOM 8566 C C . LEU H 5 72 ? 185.40736 162.71805 210.55415 1.000 80.02159 72 LEU B C 1
ATOM 8567 O O . LEU H 5 72 ? 185.81705 163.82458 210.19028 1.000 86.62600 72 LEU B O 1
ATOM 8572 N N . PRO H 5 73 ? 184.27764 162.58112 211.24906 1.000 76.24367 73 PRO B N 1
ATOM 8573 C CA . PRO H 5 73 ? 183.44992 163.75666 211.54361 1.000 81.50712 73 PRO B CA 1
ATOM 8574 C C . PRO H 5 73 ? 184.20026 164.78313 212.37725 1.000 83.69715 73 PRO B C 1
ATOM 8575 O O . PRO H 5 73 ? 185.05946 164.44722 213.19423 1.000 85.77807 73 PRO B O 1
ATOM 8579 N N . LYS H 5 74 ? 183.86293 166.04686 212.15684 1.000 84.13649 74 LYS B N 1
ATOM 8580 C CA . LYS H 5 74 ? 184.56929 167.13520 212.81782 1.000 84.24244 74 LYS B CA 1
ATOM 8581 C C . LYS H 5 74 ? 184.27768 167.12382 214.31360 1.000 83.78486 74 LYS B C 1
ATOM 8582 O O . LYS H 5 74 ? 183.10955 167.18450 214.71277 1.000 81.36435 74 LYS B O 1
ATOM 8588 N N . PRO H 5 75 ? 185.29689 167.03623 215.16502 1.000 91.64344 75 PRO B N 1
ATOM 8589 C CA . PRO H 5 75 ? 185.06237 167.15836 216.60744 1.000 91.78488 75 PRO B CA 1
ATOM 8590 C C . PRO H 5 75 ? 184.58145 168.55463 216.96854 1.000 90.49685 75 PRO B C 1
ATOM 8591 O O . PRO H 5 75 ? 184.97135 169.54994 216.35391 1.000 90.62413 75 PRO B O 1
ATOM 8595 N N . LEU H 5 76 ? 183.72165 168.61817 217.98182 1.000 82.84112 76 LEU B N 1
ATOM 8596 C CA . LEU H 5 76 ? 183.14131 169.88375 218.42612 1.000 84.27456 76 LEU B CA 1
ATOM 8597 C C . LEU H 5 76 ? 183.86959 170.38598 219.67254 1.000 86.34596 76 LEU B C 1
ATOM 8598 O O . LEU H 5 76 ? 183.37067 170.33087 220.79739 1.000 86.28817 76 LEU B O 1
ATOM 8603 N N . ILE H 5 77 ? 185.07767 170.88988 219.44618 1.000 86.54627 77 ILE B N 1
ATOM 8604 C CA . ILE H 5 77 ? 185.87981 171.44944 220.52615 1.000 85.13904 77 ILE B CA 1
ATOM 8605 C C . ILE H 5 77 ? 186.11030 172.93950 220.30056 1.000 84.99581 77 ILE B C 1
ATOM 8606 O O . ILE H 5 77 ? 185.16525 173.72792 220.27509 1.000 83.62261 77 ILE B O 1
ATOM 8611 N N . LYS H 5 91 ? 184.77825 175.90739 210.92515 1.000 101.62121 91 LYS B N 1
ATOM 8612 C CA . LYS H 5 91 ? 183.36387 176.26169 210.96448 1.000 104.95394 91 LYS B CA 1
ATOM 8613 C C . LYS H 5 91 ? 182.60083 175.58512 209.83109 1.000 105.55849 91 LYS B C 1
ATOM 8614 O O . LYS H 5 91 ? 181.55262 174.97696 210.04898 1.000 102.74998 91 LYS B O 1
ATOM 8620 N N . LYS H 5 92 ? 183.13705 175.69450 208.61895 1.000 112.18235 92 LYS B N 1
ATOM 8621 C CA . LYS H 5 92 ? 182.50711 175.12942 207.43450 1.000 110.13343 92 LYS B CA 1
ATOM 8622 C C . LYS H 5 92 ? 182.96426 173.70750 207.14067 1.000 112.87000 92 LYS B C 1
ATOM 8623 O O . LYS H 5 92 ? 182.52016 173.12376 206.14676 1.000 113.89214 92 LYS B O 1
ATOM 8629 N N . LEU H 5 93 ? 183.83957 173.14204 207.96792 1.000 112.65952 93 LEU B N 1
ATOM 8630 C CA . LEU H 5 93 ? 184.27602 171.76744 207.76825 1.000 111.61324 93 LEU B CA 1
ATOM 8631 C C . LEU H 5 93 ? 183.18142 170.78828 208.17206 1.000 111.42055 93 LEU B C 1
ATOM 8632 O O . LEU H 5 93 ? 182.44472 171.01310 209.13601 1.000 110.13075 93 LEU B O 1
ATOM 8637 N N . LYS H 5 94 ? 183.07688 169.69647 207.42289 1.000 103.32869 94 LYS B N 1
ATOM 8638 C CA . LYS H 5 94 ? 182.15626 168.61619 207.74233 1.000 103.05076 94 LYS B CA 1
ATOM 8639 C C . LYS H 5 94 ? 182.84815 167.28544 207.98252 1.000 100.15111 94 LYS B C 1
ATOM 8640 O O . LYS H 5 94 ? 182.33961 166.47354 208.75828 1.000 99.45437 94 LYS B O 1
ATOM 8646 N N . TYR H 5 95 ? 183.98741 167.03975 207.34057 1.000 88.80590 95 TYR B N 1
ATOM 8647 C CA . TYR H 5 95 ? 184.74529 165.80973 207.53176 1.000 91.63244 95 TYR B CA 1
ATOM 8648 C C . TYR H 5 95 ? 186.22627 166.14293 207.45115 1.000 92.54566 95 TYR B C 1
ATOM 8649 O O . TYR H 5 95 ? 186.69963 166.62464 206.41794 1.000 92.88316 95 TYR B O 1
ATOM 8658 N N . VAL H 5 96 ? 186.94959 165.89734 208.53813 1.000 87.42105 96 VAL B N 1
ATOM 8659 C CA . VAL H 5 96 ? 188.37187 166.21676 208.61975 1.000 87.27426 96 VAL B CA 1
ATOM 8660 C C . VAL H 5 96 ? 189.17561 164.99330 208.19756 1.000 85.37169 96 VAL B C 1
ATOM 8661 O O . VAL H 5 96 ? 188.87084 163.87620 208.63787 1.000 90.56796 96 VAL B O 1
ATOM 8665 N N . PRO H 5 97 ? 190.18981 165.14719 207.34668 1.000 91.74916 97 PRO B N 1
ATOM 8666 C CA . PRO H 5 97 ? 191.00586 163.99411 206.95330 1.000 96.71594 97 PRO B CA 1
ATOM 8667 C C . PRO H 5 97 ? 191.74838 163.39591 208.13941 1.000 94.49524 97 PRO B C 1
ATOM 8668 O O . PRO H 5 97 ? 191.85951 163.99584 209.21089 1.000 93.44000 97 PRO B O 1
ATOM 8672 N N . VAL H 5 98 ? 192.26004 162.18106 207.92762 1.000 93.23191 98 VAL B N 1
ATOM 8673 C CA . VAL H 5 98 ? 192.92379 161.44727 209.00212 1.000 94.57406 98 VAL B CA 1
ATOM 8674 C C . VAL H 5 98 ? 194.16472 162.18960 209.48270 1.000 97.90741 98 VAL B C 1
ATOM 8675 O O . VAL H 5 98 ? 194.39287 162.32980 210.69027 1.000 100.81589 98 VAL B O 1
ATOM 8679 N N . HIS H 5 99 ? 194.97795 162.68489 208.55419 1.000 106.45420 99 HIS B N 1
ATOM 8680 C CA . HIS H 5 99 ? 196.26719 163.27473 208.88965 1.000 106.77017 99 HIS B CA 1
ATOM 8681 C C . HIS H 5 99 ? 196.15721 164.68880 209.44496 1.000 105.81184 99 HIS B C 1
ATOM 8682 O O . HIS H 5 99 ? 197.17363 165.38771 209.51579 1.000 107.24227 99 HIS B O 1
ATOM 8689 N N . HIS H 5 100 ? 194.96223 165.12815 209.83696 1.000 102.52430 100 HIS B N 1
ATOM 8690 C CA . HIS H 5 100 ? 194.78300 166.44055 210.43837 1.000 104.94528 100 HIS B CA 1
ATOM 8691 C C . HIS H 5 100 ? 194.26318 166.38325 211.86780 1.000 105.27175 100 HIS B C 1
ATOM 8692 O O . HIS H 5 100 ? 194.18501 167.42965 212.52237 1.000 103.00220 100 HIS B O 1
ATOM 8699 N N . TYR H 5 101 ? 193.90731 165.20054 212.37368 1.000 98.50038 101 TYR B N 1
ATOM 8700 C CA . TYR H 5 101 ? 193.48054 165.09229 213.76399 1.000 99.28739 101 TYR B CA 1
ATOM 8701 C C . TYR H 5 101 ? 194.64047 165.23886 214.73802 1.000 99.55840 101 TYR B C 1
ATOM 8702 O O . TYR H 5 101 ? 194.43116 165.64230 215.88674 1.000 100.86818 101 TYR B O 1
ATOM 8711 N N . ASN H 5 102 ? 195.86241 164.92582 214.31014 1.000 110.67020 102 ASN B N 1
ATOM 8712 C CA . ASN H 5 102 ? 197.00588 165.11497 215.19109 1.000 113.26440 102 ASN B CA 1
ATOM 8713 C C . ASN H 5 102 ? 197.25502 166.58191 215.51774 1.000 114.83071 102 ASN B C 1
ATOM 8714 O O . ASN H 5 102 ? 198.02826 166.86925 216.43765 1.000 114.34172 102 ASN B O 1
ATOM 8719 N N . GLN H 5 103 ? 196.62367 167.50882 214.79693 1.000 116.38206 103 GLN B N 1
ATOM 8720 C CA . GLN H 5 103 ? 196.72352 168.92882 215.09938 1.000 114.51467 103 GLN B CA 1
ATOM 8721 C C . GLN H 5 103 ? 195.39071 169.60246 215.39598 1.000 114.23003 103 GLN B C 1
ATOM 8722 O O . GLN H 5 103 ? 195.38344 170.63039 216.07658 1.000 114.50784 103 GLN B O 1
ATOM 8728 N N . TYR H 5 104 ? 194.26623 169.06348 214.91486 1.000 109.13552 104 TYR B N 1
ATOM 8729 C CA . TYR H 5 104 ? 193.00776 169.79341 215.04310 1.000 110.47561 104 TYR B CA 1
ATOM 8730 C C . TYR H 5 104 ? 192.48509 169.75201 216.47541 1.000 109.27662 104 TYR B C 1
ATOM 8731 O O . TYR H 5 104 ? 192.01601 170.77069 216.99684 1.000 106.65238 104 TYR B O 1
ATOM 8740 N N . LEU H 5 105 ? 192.54482 168.58477 217.12369 1.000 108.40900 105 LEU B N 1
ATOM 8741 C CA . LEU H 5 105 ? 192.06236 168.48053 218.49897 1.000 110.41758 105 LEU B CA 1
ATOM 8742 C C . LEU H 5 105 ? 192.85003 169.38931 219.43184 1.000 110.91468 105 LEU B C 1
ATOM 8743 O O . LEU H 5 105 ? 192.27028 170.05355 220.29911 1.000 108.24485 105 LEU B O 1
ATOM 8748 N N . ASN H 5 106 ? 194.17190 169.43938 219.26615 1.000 121.19349 106 ASN B N 1
ATOM 8749 C CA . ASN H 5 106 ? 194.97450 170.36916 220.04792 1.000 122.20016 106 ASN B CA 1
ATOM 8750 C C . ASN H 5 106 ? 194.72550 171.81581 219.64140 1.000 122.43564 106 ASN B C 1
ATOM 8751 O O . ASN H 5 106 ? 195.04427 172.72729 220.41240 1.000 122.44988 106 ASN B O 1
ATOM 8756 N N . GLY H 5 107 ? 194.16738 172.04386 218.45310 1.000 121.95141 107 GLY B N 1
ATOM 8757 C CA . GLY H 5 107 ? 193.77523 173.37482 218.03206 1.000 120.98861 107 GLY B CA 1
ATOM 8758 C C . GLY H 5 107 ? 194.81019 174.10785 217.20395 1.000 121.41669 107 GLY B C 1
ATOM 8759 O O . GLY H 5 107 ? 195.11790 175.27016 217.48347 1.000 120.38476 107 GLY B O 1
ATOM 8760 N N . GLU H 5 108 ? 195.35506 173.44962 216.18333 1.000 129.34180 108 GLU B N 1
ATOM 8761 C CA . GLU H 5 108 ? 196.36490 174.04545 215.31175 1.000 129.52273 108 GLU B CA 1
ATOM 8762 C C . GLU H 5 108 ? 196.01609 173.81683 213.84636 1.000 129.43346 108 GLU B C 1
ATOM 8763 O O . GLU H 5 108 ? 196.84970 173.40297 213.03791 1.000 127.09890 108 GLU B O 1
ATOM 8769 N N . LEU H 5 109 ? 194.76449 174.08512 213.48332 1.000 132.45143 109 LEU B N 1
ATOM 8770 C CA . LEU H 5 109 ? 194.33119 174.07084 212.09150 1.000 133.21566 109 LEU B CA 1
ATOM 8771 C C . LEU H 5 109 ? 193.83876 175.46257 211.72530 1.000 132.66509 109 LEU B C 1
ATOM 8772 O O . LEU H 5 109 ? 192.92273 175.98917 212.36619 1.000 131.42693 109 LEU B O 1
ATOM 8777 N N . SER H 5 110 ? 194.44531 176.05245 210.69978 1.000 130.01179 110 SER B N 1
ATOM 8778 C CA . SER H 5 110 ? 194.07586 177.39579 210.28196 1.000 130.01174 110 SER B CA 1
ATOM 8779 C C . SER H 5 110 ? 192.72676 177.39043 209.57214 1.000 130.26588 110 SER B C 1
ATOM 8780 O O . SER H 5 110 ? 192.32107 176.39618 208.96446 1.000 129.58523 110 SER B O 1
ATOM 8783 N N . ALA H 5 111 ? 192.02534 178.52374 209.66142 1.000 131.43563 111 ALA B N 1
ATOM 8784 C CA . ALA H 5 111 ? 190.75524 178.66412 208.95731 1.000 132.09006 111 ALA B CA 1
ATOM 8785 C C . ALA H 5 111 ? 190.94388 178.57787 207.44954 1.000 132.00368 111 ALA B C 1
ATOM 8786 O O . ALA H 5 111 ? 190.07531 178.05160 206.74207 1.000 132.52727 111 ALA B O 1
ATOM 8788 N N . GLU H 5 112 ? 192.06739 179.08962 206.94137 1.000 127.47335 112 GLU B N 1
ATOM 8789 C CA . GLU H 5 112 ? 192.36752 178.94906 205.52132 1.000 126.22365 112 GLU B CA 1
ATOM 8790 C C . GLU H 5 112 ? 192.51245 177.48286 205.13947 1.000 126.38262 112 GLU B C 1
ATOM 8791 O O . GLU H 5 112 ? 192.06322 177.06538 204.06609 1.000 125.95304 112 GLU B O 1
ATOM 8797 N N . ASP H 5 113 ? 193.13765 176.68505 206.00868 1.000 129.22096 113 ASP B N 1
ATOM 8798 C CA . ASP H 5 113 ? 193.24241 175.25293 205.75228 1.000 129.86221 113 ASP B CA 1
ATOM 8799 C C . ASP H 5 113 ? 191.86601 174.60439 205.68277 1.000 130.26369 113 ASP B C 1
ATOM 8800 O O . ASP H 5 113 ? 191.60546 173.78040 204.79921 1.000 128.40700 113 ASP B O 1
ATOM 8805 N N . ALA H 5 114 ? 190.97131 174.96524 206.60670 1.000 128.82741 114 ALA B N 1
ATOM 8806 C CA . ALA H 5 114 ? 189.62316 174.40609 206.59212 1.000 127.14346 114 ALA B CA 1
ATOM 8807 C C . ALA H 5 114 ? 188.87995 174.79390 205.32084 1.000 127.15517 114 ALA B C 1
ATOM 8808 O O . ALA H 5 114 ? 188.18536 173.96487 204.71932 1.000 127.86825 114 ALA B O 1
ATOM 8810 N N . THR H 5 115 ? 189.01404 176.05291 204.89700 1.000 128.21706 115 THR B N 1
ATOM 8811 C CA . THR H 5 115 ? 188.37912 176.48609 203.65648 1.000 128.73204 115 THR B CA 1
ATOM 8812 C C . THR H 5 115 ? 188.93550 175.72460 202.45933 1.000 127.76559 115 THR B C 1
ATOM 8813 O O . THR H 5 115 ? 188.18372 175.33074 201.55968 1.000 126.36725 115 THR B O 1
ATOM 8817 N N . ASP H 5 116 ? 190.25270 175.50668 202.43169 1.000 129.86102 116 ASP B N 1
ATOM 8818 C CA . ASP H 5 116 ? 190.85495 174.75132 201.33791 1.000 130.24807 116 ASP B CA 1
ATOM 8819 C C . ASP H 5 116 ? 190.34259 173.31673 201.30811 1.000 128.35165 116 ASP B C 1
ATOM 8820 O O . ASP H 5 116 ? 190.02631 172.78570 200.23715 1.000 125.91215 116 ASP B O 1
ATOM 8825 N N . LEU H 5 117 ? 190.25119 172.67319 202.47487 1.000 120.18987 117 LEU B N 1
ATOM 8826 C CA . LEU H 5 117 ? 189.71596 171.31537 202.52113 1.000 117.43067 117 LEU B CA 1
ATOM 8827 C C . LEU H 5 117 ? 188.26935 171.27792 202.04976 1.000 119.37900 117 LEU B C 1
ATOM 8828 O O . LEU H 5 117 ? 187.87890 170.37841 201.29762 1.000 118.55693 117 LEU B O 1
ATOM 8833 N N . ASN H 5 118 ? 187.45993 172.25038 202.47526 1.000 122.80810 118 ASN B N 1
ATOM 8834 C CA . ASN H 5 118 ? 186.07303 172.30194 202.02410 1.000 121.66263 118 ASN B CA 1
ATOM 8835 C C . ASN H 5 118 ? 185.99496 172.47671 200.51318 1.000 120.46280 118 ASN B C 1
ATOM 8836 O O . ASN H 5 118 ? 185.13990 171.87478 199.85290 1.000 118.78709 118 ASN B O 1
ATOM 8841 N N . ASP H 5 119 ? 186.88004 173.30143 199.94963 1.000 120.26893 119 ASP B N 1
ATOM 8842 C CA . ASP H 5 119 ? 186.90763 173.48563 198.50256 1.000 120.18795 119 ASP B CA 1
ATOM 8843 C C . ASP H 5 119 ? 187.30659 172.20082 197.78626 1.000 119.90643 119 ASP B C 1
ATOM 8844 O O . ASP H 5 119 ? 186.75829 171.87658 196.72646 1.000 118.45367 119 ASP B O 1
ATOM 8849 N N . ILE H 5 120 ? 188.25999 171.45611 198.34827 1.000 116.65871 120 ILE B N 1
ATOM 8850 C CA . ILE H 5 120 ? 188.78337 170.27798 197.66250 1.000 117.79433 120 ILE B CA 1
ATOM 8851 C C . ILE H 5 120 ? 187.91262 169.05237 197.92071 1.000 116.39332 120 ILE B C 1
ATOM 8852 O O . ILE H 5 120 ? 187.69507 168.23572 197.01941 1.000 115.90648 120 ILE B O 1
ATOM 8857 N N . PHE H 5 121 ? 187.40431 168.89733 199.14176 1.000 104.67451 121 PHE B N 1
ATOM 8858 C CA . PHE H 5 121 ? 186.66268 167.69464 199.51613 1.000 103.16404 121 PHE B CA 1
ATOM 8859 C C . PHE H 5 121 ? 185.34213 167.63317 198.75770 1.000 102.61699 121 PHE B C 1
ATOM 8860 O O . PHE H 5 121 ? 184.44564 168.45150 198.98589 1.000 102.72539 121 PHE B O 1
ATOM 8868 N N . ASN H 5 122 ? 185.22504 166.66759 197.84434 1.000 96.03584 122 ASN B N 1
ATOM 8869 C CA . ASN H 5 122 ? 183.95096 166.37980 197.18609 1.000 92.95833 122 ASN B CA 1
ATOM 8870 C C . ASN H 5 122 ? 183.97675 164.91538 196.75408 1.000 93.76421 122 ASN B C 1
ATOM 8871 O O . ASN H 5 122 ? 184.52059 164.58461 195.69676 1.000 94.83738 122 ASN B O 1
ATOM 8876 N N . ILE H 5 123 ? 183.37600 164.04695 197.57175 1.000 82.19299 123 ILE B N 1
ATOM 8877 C CA . ILE H 5 123 ? 183.34959 162.61853 197.26266 1.000 80.64716 123 ILE B CA 1
ATOM 8878 C C . ILE H 5 123 ? 182.33032 162.26245 196.19679 1.000 77.56921 123 ILE B C 1
ATOM 8879 O O . ILE H 5 123 ? 182.35684 161.14018 195.67747 1.000 79.70574 123 ILE B O 1
ATOM 8884 N N . GLY H 5 124 ? 181.43419 163.17793 195.85845 1.000 69.56693 124 GLY B N 1
ATOM 8885 C CA . GLY H 5 124 ? 180.42737 162.88377 194.86272 1.000 70.92140 124 GLY B CA 1
ATOM 8886 C C . GLY H 5 124 ? 179.50815 164.06685 194.67533 1.000 73.75214 124 GLY B C 1
ATOM 8887 O O . GLY H 5 124 ? 179.73824 165.15191 195.21340 1.000 74.92808 124 GLY B O 1
ATOM 8888 N N . TYR H 5 125 ? 178.45440 163.83699 193.90212 1.000 63.43871 125 TYR B N 1
ATOM 8889 C CA . TYR H 5 125 ? 177.49646 164.87949 193.57157 1.000 64.71211 125 TYR B CA 1
ATOM 8890 C C . TYR H 5 125 ? 176.08373 164.41524 193.88663 1.000 59.30777 125 TYR B C 1
ATOM 8891 O O . TYR H 5 125 ? 175.72384 163.26049 193.63813 1.000 57.93870 125 TYR B O 1
ATOM 8900 N N . PHE H 5 126 ? 175.29505 165.32543 194.45012 1.000 48.18201 126 PHE B N 1
ATOM 8901 C CA . PHE H 5 126 ? 173.89357 165.06035 194.73371 1.000 48.06666 126 PHE B CA 1
ATOM 8902 C C . PHE H 5 126 ? 173.06822 165.28936 193.47654 1.000 52.95793 126 PHE B C 1
ATOM 8903 O O . PHE H 5 126 ? 173.13811 166.35839 192.86354 1.000 62.63209 126 PHE B O 1
ATOM 8911 N N . SER H 5 127 ? 172.28474 164.28659 193.09576 1.000 46.85804 127 SER B N 1
ATOM 8912 C CA . SER H 5 127 ? 171.44771 164.34819 191.90636 1.000 44.71593 127 SER B CA 1
ATOM 8913 C C . SER H 5 127 ? 170.00325 164.10985 192.31432 1.000 46.46253 127 SER B C 1
ATOM 8914 O O . SER H 5 127 ? 169.68282 163.06953 192.89753 1.000 58.22110 127 SER B O 1
ATOM 8917 N N . LEU H 5 128 ? 169.13679 165.07158 192.01367 1.000 38.23439 128 LEU B N 1
ATOM 8918 C CA . LEU H 5 128 ? 167.70727 164.93143 192.27784 1.000 45.58848 128 LEU B CA 1
ATOM 8919 C C . LEU H 5 128 ? 167.07135 164.34841 191.02475 1.000 51.47203 128 LEU B C 1
ATOM 8920 O O . LEU H 5 128 ? 166.57565 165.07111 190.16030 1.000 58.25006 128 LEU B O 1
ATOM 8925 N N . GLN H 5 129 ? 167.08809 163.02209 190.91824 1.000 48.20844 129 GLN B N 1
ATOM 8926 C CA . GLN H 5 129 ? 166.56303 162.36962 189.72782 1.000 50.89768 129 GLN B CA 1
ATOM 8927 C C . GLN H 5 129 ? 165.04647 162.29779 189.80299 1.000 49.14604 129 GLN B C 1
ATOM 8928 O O . GLN H 5 129 ? 164.48351 161.80527 190.78447 1.000 53.23795 129 GLN B O 1
ATOM 8934 N N . THR H 5 130 ? 164.38893 162.79025 188.76193 1.000 48.45950 130 THR B N 1
ATOM 8935 C CA . THR H 5 130 ? 162.93784 162.84179 188.72035 1.000 46.49377 130 THR B CA 1
ATOM 8936 C C . THR H 5 130 ? 162.40272 161.59740 188.02632 1.000 44.22714 130 THR B C 1
ATOM 8937 O O . THR H 5 130 ? 162.83586 161.25821 186.92123 1.000 62.08917 130 THR B O 1
ATOM 8941 N N . LYS H 5 131 ? 161.46641 160.92058 188.68212 1.000 18.31523 131 LYS B N 1
ATOM 8942 C CA . LYS H 5 131 ? 160.88931 159.67958 188.19681 1.000 17.73580 131 LYS B CA 1
ATOM 8943 C C . LYS H 5 131 ? 159.37609 159.82099 188.15497 1.000 32.49676 131 LYS B C 1
ATOM 8944 O O . LYS H 5 131 ? 158.81109 160.81277 188.61765 1.000 44.15054 131 LYS B O 1
ATOM 8950 N N . VAL H 5 132 ? 158.71454 158.81267 187.59825 1.000 40.56529 132 VAL B N 1
ATOM 8951 C CA . VAL H 5 132 ? 157.26086 158.78133 187.53994 1.000 32.97875 132 VAL B CA 1
ATOM 8952 C C . VAL H 5 132 ? 156.77503 157.44353 188.06623 1.000 30.95355 132 VAL B C 1
ATOM 8953 O O . VAL H 5 132 ? 157.48896 156.43848 188.02151 1.000 46.41908 132 VAL B O 1
ATOM 8957 N N . SER H 5 133 ? 155.54980 157.43908 188.57286 1.000 29.39804 133 SER B N 1
ATOM 8958 C CA . SER H 5 133 ? 154.83163 156.21759 188.88766 1.000 34.88622 133 SER B CA 1
ATOM 8959 C C . SER H 5 133 ? 153.63228 156.11914 187.96000 1.000 39.74712 133 SER B C 1
ATOM 8960 O O . SER H 5 133 ? 152.84550 157.06995 187.84909 1.000 50.13314 133 SER B O 1
ATOM 8963 N N . LEU H 5 134 ? 153.51559 154.97874 187.27953 1.000 38.55757 134 LEU B N 1
ATOM 8964 C CA . LEU H 5 134 ? 152.41990 154.70425 186.36214 1.000 45.83385 134 LEU B CA 1
ATOM 8965 C C . LEU H 5 134 ? 151.51967 153.58690 186.87196 1.000 50.55675 134 LEU B C 1
ATOM 8966 O O . LEU H 5 134 ? 150.84705 152.92666 186.07561 1.000 59.29397 134 LEU B O 1
ATOM 8971 N N . ILE H 5 135 ? 151.50803 153.35253 188.18586 1.000 55.17156 135 ILE B N 1
ATOM 8972 C CA . ILE H 5 135 ? 150.62482 152.33876 188.75518 1.000 57.58647 135 ILE B CA 1
ATOM 8973 C C . ILE H 5 135 ? 149.16976 152.68504 188.47264 1.000 60.33889 135 ILE B C 1
ATOM 8974 O O . ILE H 5 135 ? 148.36425 151.81386 188.12161 1.000 63.71322 135 ILE B O 1
ATOM 8979 N N . ALA H 5 136 ? 148.81029 153.96244 188.61836 1.000 58.71985 136 ALA B N 1
ATOM 8980 C CA . ALA H 5 136 ? 147.44165 154.38031 188.33966 1.000 63.03748 136 ALA B CA 1
ATOM 8981 C C . ALA H 5 136 ? 147.05567 154.10662 186.89339 1.000 63.68078 136 ALA B C 1
ATOM 8982 O O . ALA H 5 136 ? 145.88588 153.83001 186.60734 1.000 68.41102 136 ALA B O 1
ATOM 8984 N N . GLN H 5 137 ? 148.01594 154.17352 185.97076 1.000 63.63304 137 GLN B N 1
ATOM 8985 C CA . GLN H 5 137 ? 147.73880 153.85141 184.57782 1.000 67.33826 137 GLN B CA 1
ATOM 8986 C C . GLN H 5 137 ? 147.68837 152.35276 184.31039 1.000 68.00518 137 GLN B C 1
ATOM 8987 O O . GLN H 5 137 ? 147.17855 151.94799 183.26040 1.000 72.03522 137 GLN B O 1
ATOM 8993 N N . GLU H 5 138 ? 148.20275 151.52378 185.22180 1.000 69.88955 138 GLU B N 1
ATOM 8994 C CA . GLU H 5 138 ? 148.14664 150.08063 185.01494 1.000 71.05237 138 GLU B CA 1
ATOM 8995 C C . GLU H 5 138 ? 146.70820 149.58057 185.01642 1.000 74.76495 138 GLU B C 1
ATOM 8996 O O . GLU H 5 138 ? 146.33039 148.74891 184.18282 1.000 76.62458 138 GLU B O 1
ATOM 9002 N N . THR H 5 139 ? 145.88888 150.07946 185.94205 1.000 78.56336 139 THR B N 1
ATOM 9003 C CA . THR H 5 139 ? 144.47799 149.71383 186.01693 1.000 79.97307 139 THR B CA 1
ATOM 9004 C C . THR H 5 139 ? 143.59381 150.76062 185.34772 1.000 79.46748 139 THR B C 1
ATOM 9005 O O . THR H 5 139 ? 142.82298 150.44117 184.43809 1.000 81.67945 139 THR B O 1
ATOM 9009 N N . ASP H 5 140 ? 143.69537 152.01394 185.78569 1.000 83.08286 140 ASP B N 1
ATOM 9010 C CA . ASP H 5 140 ? 142.97467 153.12367 185.16426 1.000 82.98748 140 ASP B CA 1
ATOM 9011 C C . ASP H 5 140 ? 143.83853 153.65091 184.02694 1.000 83.48915 140 ASP B C 1
ATOM 9012 O O . ASP H 5 140 ? 144.60959 154.59630 184.18976 1.000 84.71697 140 ASP B O 1
ATOM 9017 N N . SER H 5 141 ? 143.70316 153.03051 182.85244 1.000 77.89422 141 SER B N 1
ATOM 9018 C CA . SER H 5 141 ? 144.51930 153.41599 181.70676 1.000 77.80294 141 SER B CA 1
ATOM 9019 C C . SER H 5 141 ? 144.28374 154.85997 181.28693 1.000 75.71531 141 SER B C 1
ATOM 9020 O O . SER H 5 141 ? 145.12899 155.43835 180.59572 1.000 80.74463 141 SER B O 1
ATOM 9023 N N . SER H 5 142 ? 143.16332 155.45325 181.68797 1.000 74.85758 142 SER B N 1
ATOM 9024 C CA . SER H 5 142 ? 142.86809 156.84757 181.39353 1.000 79.48862 142 SER B CA 1
ATOM 9025 C C . SER H 5 142 ? 143.37007 157.79930 182.47167 1.000 78.11077 142 SER B C 1
ATOM 9026 O O . SER H 5 142 ? 143.13512 159.00755 182.36880 1.000 77.19445 142 SER B O 1
ATOM 9029 N N . ALA H 5 143 ? 144.05272 157.29140 183.49417 1.000 73.17853 143 ALA B N 1
ATOM 9030 C CA . ALA H 5 143 ? 144.56285 158.13022 184.56965 1.000 77.58460 143 ALA B CA 1
ATOM 9031 C C . ALA H 5 143 ? 145.84165 158.82669 184.10869 1.000 80.73345 143 ALA B C 1
ATOM 9032 O O . ALA H 5 143 ? 146.19972 158.80898 182.92788 1.000 78.84760 143 ALA B O 1
ATOM 9034 N N . ASP H 5 144 ? 146.54998 159.45240 185.04530 1.000 72.24745 144 ASP B N 1
ATOM 9035 C CA . ASP H 5 144 ? 147.73914 160.22785 184.73262 1.000 72.61995 144 ASP B CA 1
ATOM 9036 C C . ASP H 5 144 ? 148.90752 159.76601 185.58957 1.000 76.60891 144 ASP B C 1
ATOM 9037 O O . ASP H 5 144 ? 148.72561 159.25758 186.69893 1.000 74.04058 144 ASP B O 1
ATOM 9042 N N . SER H 5 145 ? 150.11114 159.94630 185.05336 1.000 67.92387 145 SER B N 1
ATOM 9043 C CA . SER H 5 145 ? 151.32724 159.60800 185.77562 1.000 56.59295 145 SER B CA 1
ATOM 9044 C C . SER H 5 145 ? 151.48902 160.49901 186.99795 1.000 50.83252 145 SER B C 1
ATOM 9045 O O . SER H 5 145 ? 151.09681 161.66741 186.99555 1.000 55.24543 145 SER B O 1
ATOM 9048 N N . GLU H 5 146 ? 152.07113 159.94006 188.05507 1.000 51.30470 146 GLU B N 1
ATOM 9049 C CA . GLU H 5 146 ? 152.38947 160.76321 189.21692 1.000 52.10626 146 GLU B CA 1
ATOM 9050 C C . GLU H 5 146 ? 153.89911 160.90864 189.35431 1.000 48.84992 146 GLU B C 1
ATOM 9051 O O . GLU H 5 146 ? 154.58723 159.92740 189.67215 1.000 50.44285 146 GLU B O 1
ATOM 9057 N N . PRO H 5 147 ? 154.46136 162.08148 189.08230 1.000 37.13348 147 PRO B N 1
ATOM 9058 C CA . PRO H 5 147 ? 155.91190 162.24609 189.17968 1.000 25.77340 147 PRO B CA 1
ATOM 9059 C C . PRO H 5 147 ? 156.36462 162.52829 190.60152 1.000 33.90611 147 PRO B C 1
ATOM 9060 O O . PRO H 5 147 ? 155.64614 163.11715 191.41184 1.000 44.87359 147 PRO B O 1
ATOM 9064 N N . TYR H 5 148 ? 157.58555 162.09050 190.89225 1.000 37.27145 148 TYR B N 1
ATOM 9065 C CA . TYR H 5 148 ? 158.23061 162.32747 192.17261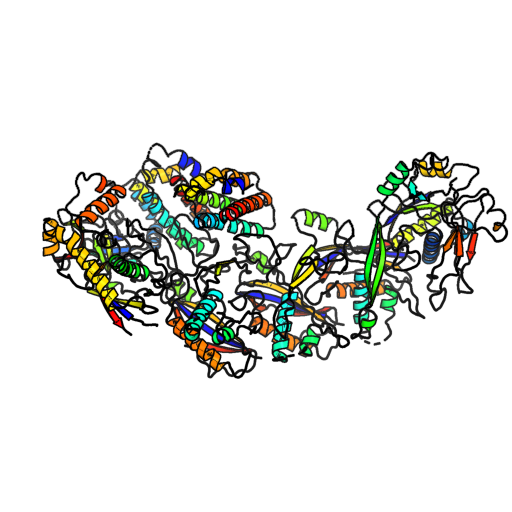 1.000 36.38060 148 TYR B CA 1
ATOM 9066 C C . TYR H 5 148 ? 159.71898 162.51270 191.92362 1.000 32.80847 148 TYR B C 1
ATOM 9067 O O . TYR H 5 148 ? 160.19320 162.43354 190.78782 1.000 47.25083 148 TYR B O 1
ATOM 9076 N N . SER H 5 149 ? 160.46252 162.76813 192.99168 1.000 30.99048 149 SER B N 1
ATOM 9077 C CA . SER H 5 149 ? 161.89488 162.99444 192.89489 1.000 40.72650 149 SER B CA 1
ATOM 9078 C C . SER H 5 149 ? 162.60954 162.17491 193.95425 1.000 44.61429 149 SER B C 1
ATOM 9079 O O . SER H 5 149 ? 162.14858 162.08380 195.09534 1.000 60.11240 149 SER B O 1
ATOM 9082 N N . VAL H 5 150 ? 163.73331 161.57731 193.57065 1.000 28.78086 150 VAL B N 1
ATOM 9083 C CA . VAL H 5 150 ? 164.59227 160.83771 194.48442 1.000 27.05029 150 VAL B CA 1
ATOM 9084 C C . VAL H 5 150 ? 165.93021 161.55503 194.52724 1.000 41.00180 150 VAL B C 1
ATOM 9085 O O . VAL H 5 150 ? 166.57135 161.74735 193.48635 1.000 51.07029 150 VAL B O 1
ATOM 9089 N N . GLY H 5 151 ? 166.34348 161.96177 195.72085 1.000 46.88479 151 GLY B N 1
ATOM 9090 C CA . GLY H 5 151 ? 167.61794 162.62849 195.87390 1.000 39.42832 151 GLY B CA 1
ATOM 9091 C C . GLY H 5 151 ? 168.72804 161.64929 196.17677 1.000 39.68365 151 GLY B C 1
ATOM 9092 O O . GLY H 5 151 ? 168.89639 161.23026 197.32429 1.000 52.39465 151 GLY B O 1
ATOM 9093 N N . THR H 5 152 ? 169.48693 161.26836 195.15892 1.000 34.94488 152 THR B N 1
ATOM 9094 C CA . THR H 5 152 ? 170.56392 160.30880 195.31960 1.000 37.15377 152 THR B CA 1
ATOM 9095 C C . THR H 5 152 ? 171.90685 161.02373 195.38231 1.000 36.67493 152 THR B C 1
ATOM 9096 O O . THR H 5 152 ? 172.02548 162.21359 195.08872 1.000 50.82358 152 THR B O 1
ATOM 9100 N N . PHE H 5 153 ? 172.92915 160.27246 195.77777 1.000 41.18899 153 PHE B N 1
ATOM 9101 C CA . PHE H 5 153 ? 174.29300 160.77891 195.87578 1.000 42.31745 153 PHE B CA 1
ATOM 9102 C C . PHE H 5 153 ? 175.18478 159.86257 195.05265 1.000 50.20852 153 PHE B C 1
ATOM 9103 O O . PHE H 5 153 ? 175.42948 158.71742 195.44386 1.000 59.85431 153 PHE B O 1
ATOM 9111 N N . THR H 5 154 ? 175.66369 160.35660 193.91481 1.000 58.31596 154 THR B N 1
ATOM 9112 C CA . THR H 5 154 ? 176.51294 159.56932 193.03269 1.000 61.53262 154 THR B CA 1
ATOM 9113 C C . THR H 5 154 ? 177.96799 159.83410 193.39190 1.000 65.58745 154 THR B C 1
ATOM 9114 O O . THR H 5 154 ? 178.42503 160.98135 193.34415 1.000 71.61781 154 THR B O 1
ATOM 9118 N N . PHE H 5 155 ? 178.68961 158.77612 193.74615 1.000 55.80355 155 PHE B N 1
ATOM 9119 C CA . PHE H 5 155 ? 180.04912 158.91934 194.23963 1.000 53.21666 155 PHE B CA 1
ATOM 9120 C C . PHE H 5 155 ? 181.03501 159.06951 193.09263 1.000 55.89253 155 PHE B C 1
ATOM 9121 O O . PHE H 5 155 ? 180.84526 158.51303 192.00912 1.000 59.79716 155 PHE B O 1
ATOM 9129 N N . GLU H 5 156 ? 182.09210 159.83118 193.34209 1.000 82.14496 156 GLU B N 1
ATOM 9130 C CA . GLU H 5 156 ? 183.20648 159.90175 192.42260 1.000 85.94963 156 GLU B CA 1
ATOM 9131 C C . GLU H 5 156 ? 183.91641 158.54828 192.39002 1.000 86.31097 156 GLU B C 1
ATOM 9132 O O . GLU H 5 156 ? 183.81162 157.76243 193.33646 1.000 85.04228 156 GLU B O 1
ATOM 9138 N N . PRO H 5 157 ? 184.62131 158.23243 191.30286 1.000 87.42593 157 PRO B N 1
ATOM 9139 C CA . PRO H 5 157 ? 185.21827 156.90272 191.20719 1.000 84.70689 157 PRO B CA 1
ATOM 9140 C C . PRO H 5 157 ? 186.45551 156.75212 192.08837 1.000 83.77378 157 PRO B C 1
ATOM 9141 O O . PRO H 5 157 ? 187.21367 157.69892 192.31364 1.000 84.67511 157 PRO B O 1
ATOM 9145 N N . GLU H 5 158 ? 186.63367 155.53512 192.61168 1.000 86.33954 158 GLU B N 1
ATOM 9146 C CA . GLU H 5 158 ? 187.54437 155.24888 193.71995 1.000 88.37785 158 GLU B CA 1
ATOM 9147 C C . GLU H 5 158 ? 187.24831 156.07533 194.96995 1.000 88.36772 158 GLU B C 1
ATOM 9148 O O . GLU H 5 158 ? 187.95486 155.93892 195.96902 1.000 89.01970 158 GLU B O 1
ATOM 9154 N N . ALA H 5 159 ? 186.20719 156.90126 194.95460 1.000 76.54890 159 ALA B N 1
ATOM 9155 C CA . ALA H 5 159 ? 185.76157 157.61340 196.14466 1.000 74.44959 159 ALA B CA 1
ATOM 9156 C C . ALA H 5 159 ? 184.58624 156.87420 196.76504 1.000 74.36258 159 ALA B C 1
ATOM 9157 O O . ALA H 5 159 ? 183.81217 156.21584 196.06627 1.000 74.38506 159 ALA B O 1
ATOM 9159 N N . GLY H 5 160 ? 184.45370 156.97920 198.08541 1.000 70.62400 160 GLY B N 1
ATOM 9160 C CA . GLY H 5 160 ? 183.35200 156.26109 198.70308 1.000 65.34071 160 GLY B CA 1
ATOM 9161 C C . GLY H 5 160 ? 183.26835 156.29253 200.21262 1.000 64.31213 160 GLY B C 1
ATOM 9162 O O . GLY H 5 160 ? 183.62237 157.29546 200.83731 1.000 62.27028 160 GLY B O 1
ATOM 9163 N N . LEU H 5 161 ? 182.82542 155.18755 200.81217 1.000 55.11994 161 LEU B N 1
ATOM 9164 C CA . LEU H 5 161 ? 182.54186 155.13646 202.23966 1.000 57.76532 161 LEU B CA 1
ATOM 9165 C C . LEU H 5 161 ? 183.51322 154.20720 202.95594 1.000 56.03908 161 LEU B C 1
ATOM 9166 O O . LEU H 5 161 ? 184.15984 153.36536 202.33841 1.000 58.72077 161 LEU B O 1
ATOM 9171 N N . TYR H 5 162 ? 183.62781 154.38140 204.26793 1.000 56.40110 162 TYR B N 1
ATOM 9172 C CA . TYR H 5 162 ? 184.43642 153.48416 205.08002 1.000 53.14710 162 TYR B CA 1
ATOM 9173 C C . TYR H 5 162 ? 184.04131 153.67119 206.53380 1.000 52.56439 162 TYR B C 1
ATOM 9174 O O . TYR H 5 162 ? 183.58312 154.74404 206.92837 1.000 50.21648 162 TYR B O 1
ATOM 9183 N N . PHE H 5 163 ? 184.23811 152.62551 207.33046 1.000 53.95752 163 PHE B N 1
ATOM 9184 C CA . PHE H 5 163 ? 183.93696 152.74442 208.75146 1.000 51.50540 163 PHE B CA 1
ATOM 9185 C C . PHE H 5 163 ? 184.83211 151.82165 209.56507 1.000 54.30242 163 PHE B C 1
ATOM 9186 O O . PHE H 5 163 ? 185.46150 150.89966 209.03944 1.000 58.15582 163 PHE B O 1
ATOM 9194 N N . ILE H 5 164 ? 184.87655 152.08938 210.86758 1.000 46.43569 164 ILE B N 1
ATOM 9195 C CA . ILE H 5 164 ? 185.72502 151.36785 211.80793 1.000 49.82297 164 ILE B CA 1
ATOM 9196 C C . ILE H 5 164 ? 184.84486 150.42793 212.61748 1.000 56.69982 164 ILE B C 1
ATOM 9197 O O . ILE H 5 164 ? 183.86763 150.86349 213.23801 1.000 60.46803 164 ILE B O 1
ATOM 9202 N N . ALA H 5 165 ? 185.19139 149.14262 212.61711 1.000 62.70401 165 ALA B N 1
ATOM 9203 C CA . ALA H 5 165 ? 184.45931 148.12361 213.35333 1.000 59.33853 165 ALA B CA 1
ATOM 9204 C C . ALA H 5 165 ? 185.39297 147.43534 214.33793 1.000 59.13495 165 ALA B C 1
ATOM 9205 O O . ALA H 5 165 ? 186.53860 147.12164 214.00406 1.000 58.26855 165 ALA B O 1
ATOM 9207 N N . LYS H 5 166 ? 184.89810 147.19867 215.54961 1.000 64.75854 166 LYS B N 1
ATOM 9208 C CA . LYS H 5 166 ? 185.68286 146.59361 216.61388 1.000 66.46798 166 LYS B CA 1
ATOM 9209 C C . LYS H 5 166 ? 185.02852 145.30213 217.08362 1.000 71.21337 166 LYS B C 1
ATOM 9210 O O . LYS H 5 166 ? 183.81039 145.12858 216.98031 1.000 70.10788 166 LYS B O 1
ATOM 9216 N N . GLY H 5 167 ? 185.85050 144.39930 217.59819 1.000 77.09628 167 GLY B N 1
ATOM 9217 C CA . GLY H 5 167 ? 185.35696 143.14350 218.12064 1.000 73.84349 167 GLY B CA 1
ATOM 9218 C C . GLY H 5 167 ? 186.46393 142.10780 218.15514 1.000 77.18544 167 GLY B C 1
ATOM 9219 O O . GLY H 5 167 ? 187.63434 142.40978 217.92381 1.000 73.40090 167 GLY B O 1
ATOM 9220 N N . SER H 5 168 ? 186.05893 140.87737 218.45647 1.000 87.68757 168 SER B N 1
ATOM 9221 C CA . SER H 5 168 ? 186.97489 139.75000 218.45243 1.000 85.93839 168 SER B CA 1
ATOM 9222 C C . SER H 5 168 ? 187.22067 139.27304 217.02322 1.000 84.03723 168 SER B C 1
ATOM 9223 O O . SER H 5 168 ? 186.52157 139.65404 216.08166 1.000 87.49550 168 SER B O 1
ATOM 9226 N N . GLU H 5 169 ? 188.23618 138.42156 216.86640 1.000 74.28921 169 GLU B N 1
ATOM 9227 C CA . GLU H 5 169 ? 188.56058 137.90700 215.54029 1.000 73.52321 169 GLU B CA 1
ATOM 9228 C C . GLU H 5 169 ? 187.41350 137.07558 214.97961 1.000 75.61131 169 GLU B C 1
ATOM 9229 O O . GLU H 5 169 ? 187.13655 137.11951 213.77519 1.000 73.75364 169 GLU B O 1
ATOM 9235 N N . GLU H 5 170 ? 186.71888 136.32698 215.84023 1.000 81.82775 170 GLU B N 1
ATOM 9236 C CA . GLU H 5 170 ? 185.58937 135.53285 215.37124 1.000 82.51371 170 GLU B CA 1
ATOM 9237 C C . GLU H 5 170 ? 184.40157 136.42110 215.03068 1.000 79.69099 170 GLU B C 1
ATOM 9238 O O . GLU H 5 170 ? 183.70729 136.18569 214.03488 1.000 79.17686 170 GLU B O 1
ATOM 9244 N N . THR H 5 171 ? 184.15947 137.45425 215.83940 1.000 74.42003 171 THR B N 1
ATOM 9245 C CA . THR H 5 171 ? 183.12191 138.42286 215.50460 1.000 77.32983 171 THR B CA 1
ATOM 9246 C C . THR H 5 171 ? 183.46056 139.15502 214.21184 1.000 79.68419 171 THR B C 1
ATOM 9247 O O . THR H 5 171 ? 182.57667 139.43012 213.39193 1.000 76.79081 171 THR B O 1
ATOM 9251 N N . LEU H 5 172 ? 184.74118 139.46817 214.00643 1.000 86.38757 172 LEU B N 1
ATOM 9252 C CA . LEU H 5 172 ? 185.15279 140.11598 212.76563 1.000 81.55387 172 LEU B CA 1
ATOM 9253 C C . LEU H 5 172 ? 184.96026 139.19889 211.56287 1.000 80.86913 172 LEU B C 1
ATOM 9254 O O . LEU H 5 172 ? 184.56622 139.66066 210.48941 1.000 80.33476 172 LEU B O 1
ATOM 9259 N N . ASP H 5 173 ? 185.24010 137.90119 211.71270 1.000 79.36132 173 ASP B N 1
ATOM 9260 C CA . ASP H 5 173 ? 184.97147 136.96343 210.62287 1.000 79.27466 173 ASP B CA 1
ATOM 9261 C C . ASP H 5 173 ? 183.47571 136.85352 210.34303 1.000 80.15939 173 ASP B C 1
ATOM 9262 O O . ASP H 5 173 ? 183.05315 136.78178 209.17819 1.000 81.64591 173 ASP B O 1
ATOM 9267 N N . HIS H 5 174 ? 182.66368 136.82548 211.40258 1.000 67.21541 174 HIS B N 1
ATOM 9268 C CA . HIS H 5 174 ? 181.21526 136.86858 211.24136 1.000 70.04629 174 HIS B CA 1
ATOM 9269 C C . HIS H 5 174 ? 180.80146 138.08052 210.41877 1.000 74.65587 174 HIS B C 1
ATOM 9270 O O . HIS H 5 174 ? 180.02631 137.96818 209.46033 1.000 77.83364 174 HIS B O 1
ATOM 9277 N N . LEU H 5 175 ? 181.32907 139.25256 210.77836 1.000 70.95773 175 LEU B N 1
ATOM 9278 C CA . LEU H 5 175 ? 180.95402 140.47899 210.08499 1.000 68.65732 175 LEU B CA 1
ATOM 9279 C C . LEU H 5 175 ? 181.46134 140.45724 208.64853 1.000 65.78550 175 LEU B C 1
ATOM 9280 O O . LEU H 5 175 ? 180.80247 140.97932 207.74633 1.000 70.22709 175 LEU B O 1
ATOM 9285 N N . ASN H 5 176 ? 182.62828 139.85337 208.41710 1.000 60.65851 176 ASN B N 1
ATOM 9286 C CA . ASN H 5 176 ? 183.15024 139.74344 207.05974 1.000 59.00622 176 ASN B CA 1
ATOM 9287 C C . ASN H 5 176 ? 182.22884 138.90849 206.18270 1.000 55.33297 176 ASN B C 1
ATOM 9288 O O . ASN H 5 176 ? 181.96937 139.26645 205.03085 1.000 58.27167 176 ASN B O 1
ATOM 9293 N N . ASN H 5 177 ? 181.71919 137.79388 206.71009 1.000 62.40895 177 ASN B N 1
ATOM 9294 C CA . ASN H 5 177 ? 180.75658 136.99663 205.94800 1.000 65.24566 177 ASN B CA 1
ATOM 9295 C C . ASN H 5 177 ? 179.46320 137.77355 205.70671 1.000 61.45789 177 ASN B C 1
ATOM 9296 O O . ASN H 5 177 ? 178.91800 137.78394 204.58764 1.000 67.51552 177 ASN B O 1
ATOM 9301 N N . ILE H 5 178 ? 178.96241 138.43926 206.75061 1.000 49.88851 178 ILE B N 1
ATOM 9302 C CA . ILE H 5 178 ? 177.73346 139.21548 206.61681 1.000 48.59472 178 ILE B CA 1
ATOM 9303 C C . ILE H 5 178 ? 177.89670 140.28277 205.54522 1.000 53.73595 178 ILE B C 1
ATOM 9304 O O . ILE H 5 178 ? 176.99654 140.51469 204.73423 1.000 54.32495 178 ILE B O 1
ATOM 9309 N N . MET H 5 179 ? 179.05823 140.92998 205.50461 1.000 53.19876 179 MET B N 1
ATOM 9310 C CA . MET H 5 179 ? 179.29180 141.99429 204.53895 1.000 47.57620 179 MET B CA 1
ATOM 9311 C C . MET H 5 179 ? 179.58935 141.44913 203.14792 1.000 48.21413 179 MET B C 1
ATOM 9312 O O . MET H 5 179 ? 179.32879 142.13097 202.14665 1.000 49.56182 179 MET B O 1
ATOM 9317 N N . THR H 5 180 ? 180.12648 140.22932 203.06858 1.000 58.57134 180 THR B N 1
ATOM 9318 C CA . THR H 5 180 ? 180.21760 139.54353 201.78704 1.000 60.37648 180 THR B CA 1
ATOM 9319 C C . THR H 5 180 ? 178.83726 139.37826 201.17567 1.000 59.90028 180 THR B C 1
ATOM 9320 O O . THR H 5 180 ? 178.65578 139.55624 199.96591 1.000 67.20831 180 THR B O 1
ATOM 9324 N N . ALA H 5 181 ? 177.84987 139.03548 202.00066 1.000 41.27623 181 ALA B N 1
ATOM 9325 C CA . ALA H 5 181 ? 176.47229 139.06419 201.51265 1.000 39.07224 181 ALA B CA 1
ATOM 9326 C C . ALA H 5 181 ? 175.98269 140.49350 201.27770 1.000 46.76434 181 ALA B C 1
ATOM 9327 O O . ALA H 5 181 ? 175.20100 140.74678 200.34850 1.000 53.64904 181 ALA B O 1
ATOM 9329 N N . LEU H 5 182 ? 176.42995 141.43568 202.10809 1.000 43.58637 182 LEU B N 1
ATOM 9330 C CA . LEU H 5 182 ? 175.88486 142.78860 202.07136 1.000 44.29316 182 LEU B CA 1
ATOM 9331 C C . LEU H 5 182 ? 176.20853 143.50084 200.76580 1.000 38.69591 182 LEU B C 1
ATOM 9332 O O . LEU H 5 182 ? 175.36910 144.23951 200.23933 1.000 41.31759 182 LEU B O 1
ATOM 9337 N N . GLN H 5 183 ? 177.42355 143.31510 200.23533 1.000 41.96338 183 GLN B N 1
ATOM 9338 C CA . GLN H 5 183 ? 177.80293 144.09903 199.05876 1.000 47.59401 183 GLN B CA 1
ATOM 9339 C C . GLN H 5 183 ? 176.84422 143.86411 197.90133 1.000 53.33741 183 GLN B C 1
ATOM 9340 O O . GLN H 5 183 ? 176.62594 144.76362 197.08258 1.000 55.71207 183 GLN B O 1
ATOM 9346 N N . TYR H 5 184 ? 176.26045 142.67503 197.81974 1.000 48.14904 184 TYR B N 1
ATOM 9347 C CA . TYR H 5 184 ? 175.20887 142.41192 196.85401 1.000 41.84789 184 TYR B CA 1
ATOM 9348 C C . TYR H 5 184 ? 173.82161 142.62969 197.43524 1.000 35.15956 184 TYR B C 1
ATOM 9349 O O . TYR H 5 184 ? 172.84532 142.64444 196.67927 1.000 39.65813 184 TYR B O 1
ATOM 9358 N N . SER H 5 185 ? 173.70832 142.79290 198.75477 1.000 38.09453 185 SER B N 1
ATOM 9359 C CA . SER H 5 185 ? 172.42968 143.20387 199.32699 1.000 47.00819 185 SER B CA 1
ATOM 9360 C C . SER H 5 185 ? 172.13691 144.67365 199.04131 1.000 47.65941 185 SER B C 1
ATOM 9361 O O . SER H 5 185 ? 171.02058 145.02678 198.64475 1.000 44.36712 185 SER B O 1
ATOM 9364 N N . GLY H 5 186 ? 173.12245 145.54398 199.24021 1.000 42.84222 186 GLY B N 1
ATOM 9365 C CA . GLY H 5 186 ? 172.95763 146.96892 199.03881 1.000 31.14899 186 GLY B CA 1
ATOM 9366 C C . GLY H 5 186 ? 172.79848 147.72596 200.34799 1.000 39.74409 186 GLY B C 1
ATOM 9367 O O . GLY H 5 186 ? 172.58392 147.15526 201.41971 1.000 52.80131 186 GLY B O 1
ATOM 9368 N N . LEU H 5 187 ? 172.90428 149.05221 200.24610 1.000 47.70624 187 LEU B N 1
ATOM 9369 C CA . LEU H 5 187 ? 172.79787 149.94044 201.39678 1.000 45.62335 187 LEU B CA 1
ATOM 9370 C C . LEU H 5 187 ? 171.82428 151.07637 201.11575 1.000 54.61013 187 LEU B C 1
ATOM 9371 O O . LEU H 5 187 ? 171.55077 151.42447 199.96567 1.000 55.54406 187 LEU B O 1
ATOM 9376 N N . GLY H 5 188 ? 171.30357 151.65494 202.19533 1.000 54.40589 188 GLY B N 1
ATOM 9377 C CA . GLY H 5 188 ? 170.45748 152.82345 202.08429 1.000 47.62604 188 GLY B CA 1
ATOM 9378 C C . GLY H 5 188 ? 169.07705 152.51080 201.52824 1.000 46.06605 188 GLY B C 1
ATOM 9379 O O . GLY H 5 188 ? 168.58821 151.37940 201.56603 1.000 46.11840 188 GLY B O 1
ATOM 9380 N N . GLY H 5 189 ? 168.44080 153.55887 201.00745 1.000 48.66642 189 GLY B N 1
ATOM 9381 C CA . GLY H 5 189 ? 167.12163 153.42570 200.43056 1.000 46.35216 189 GLY B CA 1
ATOM 9382 C C . GLY H 5 189 ? 167.15671 153.16405 198.93775 1.000 49.05526 189 GLY B C 1
ATOM 9383 O O . GLY H 5 189 ? 168.18295 153.32345 198.28023 1.000 51.34003 189 GLY B O 1
ATOM 9384 N N . LYS H 5 190 ? 165.99873 152.76232 198.41283 1.000 43.92635 190 LYS B N 1
ATOM 9385 C CA . LYS H 5 190 ? 165.84252 152.43041 196.99723 1.000 48.12250 190 LYS B CA 1
ATOM 9386 C C . LYS H 5 190 ? 166.85866 151.37752 196.56269 1.000 50.02027 190 LYS B C 1
ATOM 9387 O O . LYS H 5 190 ? 167.45945 151.47163 195.49108 1.000 46.69125 190 LYS B O 1
ATOM 9393 N N . ARG H 5 191 ? 167.05835 150.36719 197.41162 1.000 50.26778 191 ARG B N 1
ATOM 9394 C CA . ARG H 5 191 ? 168.04933 149.33806 197.11691 1.000 40.99296 191 ARG B CA 1
ATOM 9395 C C . ARG H 5 191 ? 167.64380 148.50107 195.91203 1.000 35.24068 191 ARG B C 1
ATOM 9396 O O . ARG H 5 191 ? 168.48596 148.16463 195.07238 1.000 49.49748 191 ARG B O 1
ATOM 9404 N N . ASN H 5 192 ? 166.36390 148.15361 195.80777 1.000 33.55141 192 ASN B N 1
ATOM 9405 C CA . ASN H 5 192 ? 165.88839 147.38532 194.66634 1.000 46.93040 192 ASN B CA 1
ATOM 9406 C C . ASN H 5 192 ? 165.75087 148.22430 193.40406 1.000 48.22725 192 ASN B C 1
ATOM 9407 O O . ASN H 5 192 ? 165.50855 147.66181 192.33149 1.000 49.50965 192 ASN B O 1
ATOM 9412 N N . ALA H 5 193 ? 165.89578 149.54312 193.50186 1.000 44.70525 193 ALA B N 1
ATOM 9413 C CA . ALA H 5 193 ? 165.68347 150.45360 192.38292 1.000 42.45249 193 ALA B CA 1
ATOM 9414 C C . ALA H 5 193 ? 166.99670 151.01739 191.84966 1.000 40.90931 193 ALA B C 1
ATOM 9415 O O . ALA H 5 193 ? 167.07833 152.18579 191.46938 1.000 48.42189 193 ALA B O 1
ATOM 9417 N N . GLY H 5 194 ? 168.04125 150.19658 191.82127 1.000 43.80652 194 GLY B N 1
ATOM 9418 C CA . GLY H 5 194 ? 169.28992 150.59343 191.20294 1.000 50.53277 194 GLY B CA 1
ATOM 9419 C C . GLY H 5 194 ? 170.23409 151.38886 192.06882 1.000 50.31226 194 GLY B C 1
ATOM 9420 O O . GLY H 5 194 ? 171.14388 152.03089 191.53375 1.000 54.24703 194 GLY B O 1
ATOM 9421 N N . TYR H 5 195 ? 170.05990 151.36603 193.38491 1.000 43.01419 195 TYR B N 1
ATOM 9422 C CA . TYR H 5 195 ? 170.89198 152.14211 194.28756 1.000 48.32488 195 TYR B CA 1
ATOM 9423 C C . TYR H 5 195 ? 171.36290 151.26964 195.44046 1.000 48.78288 195 TYR B C 1
ATOM 9424 O O . TYR H 5 195 ? 170.73527 150.26394 195.77801 1.000 52.75570 195 TYR B O 1
ATOM 9433 N N . GLY H 5 196 ? 172.49158 151.65675 196.02934 1.000 50.90095 196 GLY B N 1
ATOM 9434 C CA . GLY H 5 196 ? 172.97307 151.04638 197.24688 1.000 50.02962 196 GLY B CA 1
ATOM 9435 C C . GLY H 5 196 ? 173.91966 149.88026 197.07404 1.000 54.88169 196 GLY B C 1
ATOM 9436 O O . GLY H 5 196 ? 174.59377 149.50870 198.04227 1.000 58.48484 196 GLY B O 1
ATOM 9437 N N . GLN H 5 197 ? 173.99564 149.28831 195.88633 1.000 53.54932 197 GLN B N 1
ATOM 9438 C CA . GLN H 5 197 ? 174.92715 148.19203 195.66651 1.000 49.36545 197 GLN B CA 1
ATOM 9439 C C . GLN H 5 197 ? 176.36033 148.70234 195.71130 1.000 47.71491 197 GLN B C 1
ATOM 9440 O O . GLN H 5 197 ? 176.66479 149.79017 195.21556 1.000 49.43145 197 GLN B O 1
ATOM 9446 N N . PHE H 5 198 ? 177.24448 147.90985 196.31160 1.000 41.42727 198 PHE B N 1
ATOM 9447 C CA . PHE H 5 198 ? 178.62024 148.33054 196.52652 1.000 44.85651 198 PHE B CA 1
ATOM 9448 C C . PHE H 5 198 ? 179.53367 147.11368 196.48813 1.000 47.69424 198 PHE B C 1
ATOM 9449 O O . PHE H 5 198 ? 179.09597 145.98484 196.25165 1.000 49.01448 198 PHE B O 1
ATOM 9457 N N . GLU H 5 199 ? 180.82119 147.36320 196.71152 1.000 63.81827 199 GLU B N 1
ATOM 9458 C CA . GLU H 5 199 ? 181.80344 146.30742 196.89765 1.000 62.54020 199 GLU B CA 1
ATOM 9459 C C . GLU H 5 199 ? 182.80480 146.77997 197.94029 1.000 65.37083 199 GLU B C 1
ATOM 9460 O O . GLU H 5 199 ? 183.24222 147.93486 197.91107 1.000 69.26418 199 GLU B O 1
ATOM 9466 N N . TYR H 5 200 ? 183.16629 145.88741 198.85573 1.000 54.92787 200 TYR B N 1
ATOM 9467 C CA . TYR H 5 200 ? 183.96935 146.25961 200.00763 1.000 59.87216 200 TYR B CA 1
ATOM 9468 C C . TYR H 5 200 ? 185.33552 145.59162 199.93631 1.000 62.36500 200 TYR B C 1
ATOM 9469 O O . TYR H 5 200 ? 185.54537 144.60402 199.22833 1.000 57.44907 200 TYR B O 1
ATOM 9478 N N . GLU H 5 201 ? 186.26600 146.16125 200.69602 1.000 80.01704 201 GLU B N 1
ATOM 9479 C CA . GLU H 5 201 ? 187.60106 145.61120 200.84844 1.000 79.17148 201 GLU B CA 1
ATOM 9480 C C . GLU H 5 201 ? 188.10514 145.89845 202.25592 1.000 78.09683 201 GLU B C 1
ATOM 9481 O O . GLU H 5 201 ? 187.60033 146.78138 202.96334 1.000 75.23266 201 GLU B O 1
ATOM 9487 N N . ILE H 5 202 ? 189.10608 145.11884 202.65254 1.000 83.82106 202 ILE B N 1
ATOM 9488 C CA . ILE H 5 202 ? 189.72360 145.19525 203.96941 1.000 84.66499 202 ILE B CA 1
ATOM 9489 C C . ILE H 5 202 ? 191.17930 145.58801 203.77193 1.000 89.79317 202 ILE B C 1
ATOM 9490 O O . ILE H 5 202 ? 191.98139 144.79526 203.26262 1.000 90.26939 202 ILE B O 1
ATOM 9495 N N . ILE H 5 203 ? 191.52833 146.80955 204.17261 1.000 94.79807 203 ILE B N 1
ATOM 9496 C CA . ILE H 5 203 ? 192.90714 147.27104 204.12865 1.000 96.39283 203 ILE B CA 1
ATOM 9497 C C . ILE H 5 203 ? 193.22843 147.97314 205.43888 1.000 95.12778 203 ILE B C 1
ATOM 9498 O O . ILE H 5 203 ? 192.34416 148.45554 206.14967 1.000 89.75239 203 ILE B O 1
ATOM 9503 N N . ASN H 5 204 ? 194.51860 148.02407 205.75089 1.000 99.49523 204 ASN B N 1
ATOM 9504 C CA . ASN H 5 204 ? 195.00750 148.60685 206.99069 1.000 100.07628 204 ASN B CA 1
ATOM 9505 C C . ASN H 5 204 ? 195.75895 149.89459 206.69239 1.000 100.55017 204 ASN B C 1
ATOM 9506 O O . ASN H 5 204 ? 196.65717 149.91420 205.84413 1.000 100.50032 204 ASN B O 1
ATOM 9511 N N . ASN H 5 205 ? 195.38670 150.96268 207.38835 1.000 98.06004 205 ASN B N 1
ATOM 9512 C CA . ASN H 5 205 ? 196.11348 152.22318 207.35792 1.000 95.99014 205 ASN B CA 1
ATOM 9513 C C . ASN H 5 205 ? 196.73672 152.43424 208.72950 1.000 98.69878 205 ASN B C 1
ATOM 9514 O O . ASN H 5 205 ? 196.03089 152.41103 209.74393 1.000 99.55402 205 ASN B O 1
ATOM 9519 N N . GLN H 5 206 ? 198.05750 152.63053 208.75815 1.000 100.58422 206 GLN B N 1
ATOM 9520 C CA . GLN H 5 206 ? 198.74324 152.83413 210.02992 1.000 99.64056 206 GLN B CA 1
ATOM 9521 C C . GLN H 5 206 ? 198.25911 154.09671 210.72908 1.000 97.21602 206 GLN B C 1
ATOM 9522 O O . GLN H 5 206 ? 198.23304 154.15052 211.96419 1.000 97.77150 206 GLN B O 1
ATOM 9528 N N . GLN H 5 207 ? 197.86009 155.11471 209.96357 1.000 92.96631 207 GLN B N 1
ATOM 9529 C CA . GLN H 5 207 ? 197.30295 156.31476 210.57537 1.000 94.44879 207 GLN B CA 1
ATOM 9530 C C . GLN H 5 207 ? 196.00438 156.00059 211.30668 1.000 94.98784 207 GLN B C 1
ATOM 9531 O O . GLN H 5 207 ? 195.78045 156.48625 212.42095 1.000 95.52153 207 GLN B O 1
ATOM 9537 N N . LEU H 5 208 ? 195.13756 155.18319 210.70055 1.000 95.07705 208 LEU B N 1
ATOM 9538 C CA . LEU H 5 208 ? 193.87859 154.84856 211.35673 1.000 97.60391 208 LEU B CA 1
ATOM 9539 C C . LEU H 5 208 ? 194.12444 154.14070 212.68203 1.000 94.99224 208 LEU B C 1
ATOM 9540 O O . LEU H 5 208 ? 193.49434 154.46701 213.69553 1.000 94.40684 208 LEU B O 1
ATOM 9545 N N . SER H 5 209 ? 195.06726 153.19656 212.70325 1.000 91.74664 209 SER B N 1
ATOM 9546 C CA . SER H 5 209 ? 195.43533 152.55204 213.95842 1.000 94.00773 209 SER B CA 1
ATOM 9547 C C . SER H 5 209 ? 195.97854 153.56534 214.95699 1.000 95.34630 209 SER B C 1
ATOM 9548 O O . SER H 5 209 ? 195.64406 153.51434 216.14585 1.000 92.89181 209 SER B O 1
ATOM 9551 N N . LYS H 5 210 ? 196.82098 154.49392 214.49469 1.000 105.47820 210 LYS B N 1
ATOM 9552 C CA . LYS H 5 210 ? 197.43567 155.44475 215.41586 1.000 104.88065 210 LYS B CA 1
ATOM 9553 C C . LYS H 5 210 ? 196.39593 156.34986 216.06687 1.000 104.70753 210 LYS B C 1
ATOM 9554 O O . LYS H 5 210 ? 196.42715 156.56064 217.28478 1.000 103.30057 210 LYS B O 1
ATOM 9560 N N . LEU H 5 211 ? 195.46327 156.89206 215.27824 1.000 98.90610 211 LEU B N 1
ATOM 9561 C CA . LEU H 5 211 ? 194.38262 157.67512 215.87912 1.000 98.76603 211 LEU B CA 1
ATOM 9562 C C . LEU H 5 211 ? 193.48142 156.81008 216.75554 1.000 101.07378 211 LEU B C 1
ATOM 9563 O O . LEU H 5 211 ? 192.95777 157.28638 217.76997 1.000 99.05690 211 LEU B O 1
ATOM 9568 N N . LEU H 5 212 ? 193.29153 155.53851 216.39422 1.000 101.21456 212 LEU B N 1
ATOM 9569 C CA . LEU H 5 212 ? 192.49722 154.64983 217.23262 1.000 101.63034 212 LEU B CA 1
ATOM 9570 C C . LEU H 5 212 ? 193.18479 154.32195 218.55240 1.000 101.43797 212 LEU B C 1
ATOM 9571 O O . LEU H 5 212 ? 192.50801 153.91894 219.50453 1.000 100.65059 212 LEU B O 1
ATOM 9576 N N . ASN H 5 213 ? 194.50661 154.47461 218.63037 1.000 106.06424 213 ASN B N 1
ATOM 9577 C CA . ASN H 5 213 ? 195.26189 154.13289 219.82954 1.000 107.73134 213 ASN B CA 1
ATOM 9578 C C . ASN H 5 213 ? 195.65456 155.34957 220.66066 1.000 108.81060 213 ASN B C 1
ATOM 9579 O O . ASN H 5 213 ? 196.49973 155.22620 221.55340 1.000 109.40969 213 ASN B O 1
ATOM 9584 N N . GLN H 5 214 ? 195.07575 156.51731 220.39515 1.000 97.14899 214 GLN B N 1
ATOM 9585 C CA . GLN H 5 214 ? 195.41414 157.68445 221.19253 1.000 96.84034 214 GLN B CA 1
ATOM 9586 C C . GLN H 5 214 ? 194.73959 157.61828 222.55993 1.000 98.35517 214 GLN B C 1
ATOM 9587 O O . GLN H 5 214 ? 193.85837 156.79401 222.81708 1.000 97.71177 214 GLN B O 1
ATOM 9593 N N . ASN H 5 215 ? 195.16407 158.51862 223.44141 1.000 98.51631 215 ASN B N 1
ATOM 9594 C CA . ASN H 5 215 ? 194.55184 158.69768 224.74706 1.000 97.72931 215 ASN B CA 1
ATOM 9595 C C . ASN H 5 215 ? 194.39281 160.18581 225.01967 1.000 99.66383 215 ASN B C 1
ATOM 9596 O O . ASN H 5 215 ? 195.13074 161.01373 224.47858 1.000 99.46273 215 ASN B O 1
ATOM 9601 N N . GLY H 5 216 ? 193.42165 160.51932 225.85725 1.000 95.67077 216 GLY B N 1
ATOM 9602 C CA . GLY H 5 216 ? 193.18352 161.90796 226.19518 1.000 93.78010 216 GLY B CA 1
ATOM 9603 C C . GLY H 5 216 ? 192.05234 162.02718 227.19216 1.000 93.27191 216 GLY B C 1
ATOM 9604 O O . GLY H 5 216 ? 191.26055 161.09790 227.38522 1.000 91.41623 216 GLY B O 1
ATOM 9605 N N . LYS H 5 217 ? 191.99421 163.20054 227.82613 1.000 98.24393 217 LYS B N 1
ATOM 9606 C CA . LYS H 5 217 ? 190.94727 163.46315 228.80792 1.000 99.29855 217 LYS B CA 1
ATOM 9607 C C . LYS H 5 217 ? 189.56972 163.48089 228.15827 1.000 100.26258 217 LYS B C 1
ATOM 9608 O O . LYS H 5 217 ? 188.59807 162.97876 228.73562 1.000 97.70649 217 LYS B O 1
ATOM 9614 N N . HIS H 5 218 ? 189.46585 164.05020 226.96107 1.000 98.33966 218 HIS B N 1
ATOM 9615 C CA . HIS H 5 218 ? 188.20044 164.10670 226.24268 1.000 94.83091 218 HIS B CA 1
ATOM 9616 C C . HIS H 5 218 ? 187.89460 162.73240 225.65113 1.000 96.38641 218 HIS B C 1
ATOM 9617 O O . HIS H 5 218 ? 188.59239 161.74758 225.90701 1.000 95.67975 218 HIS B O 1
ATOM 9624 N N . SER H 5 219 ? 186.81585 162.64516 224.87102 1.000 86.48883 219 SER B N 1
ATOM 9625 C CA . SER H 5 219 ? 186.47216 161.39928 224.18831 1.000 82.55995 219 SER B CA 1
ATOM 9626 C C . SER H 5 219 ? 185.56783 161.74914 223.00658 1.000 82.89920 219 SER B C 1
ATOM 9627 O O . SER H 5 219 ? 184.37989 162.02139 223.19713 1.000 80.85229 219 SER B O 1
ATOM 9630 N N . ILE H 5 220 ? 186.13541 161.74267 221.80605 1.000 82.28565 220 ILE B N 1
ATOM 9631 C CA . ILE H 5 220 ? 185.35692 162.02163 220.60638 1.000 80.43954 220 ILE B CA 1
ATOM 9632 C C . ILE H 5 220 ? 184.60664 160.76395 220.19138 1.000 81.11799 220 ILE B C 1
ATOM 9633 O O . ILE H 5 220 ? 185.15584 159.65507 220.19013 1.000 83.57870 220 ILE B O 1
ATOM 9638 N N . LEU H 5 221 ? 183.33753 160.94130 219.84921 1.000 54.21160 221 LEU B N 1
ATOM 9639 C CA . LEU H 5 221 ? 182.40853 159.86133 219.56247 1.000 42.11728 221 LEU B CA 1
ATOM 9640 C C . LEU H 5 221 ? 182.25282 159.66924 218.05738 1.000 46.01872 221 LEU B C 1
ATOM 9641 O O . LEU H 5 221 ? 182.34058 160.62209 217.27983 1.000 53.36109 221 LEU B O 1
ATOM 9646 N N . LEU H 5 222 ? 182.02141 158.41486 217.64921 1.000 49.94206 222 LEU B N 1
ATOM 9647 C CA . LEU H 5 222 ? 181.97965 158.06575 216.23269 1.000 57.29708 222 LEU B CA 1
ATOM 9648 C C . LEU H 5 222 ? 180.74840 157.26204 215.82715 1.000 51.42307 222 LEU B C 1
ATOM 9649 O O . LEU H 5 222 ? 180.67115 156.82329 214.67467 1.000 50.64216 222 LEU B O 1
ATOM 9654 N N . SER H 5 223 ? 179.78952 157.05543 216.72679 1.000 52.76737 223 SER B N 1
ATOM 9655 C CA . SER H 5 223 ? 178.58831 156.29300 216.40799 1.000 46.68429 223 SER B CA 1
ATOM 9656 C C . SER H 5 223 ? 177.43438 156.78814 217.26434 1.000 55.80560 223 SER B C 1
ATOM 9657 O O . SER H 5 223 ? 177.57106 156.87832 218.48670 1.000 63.21643 223 SER B O 1
ATOM 9660 N N . THR H 5 224 ? 176.29390 157.06249 216.62612 1.000 51.49901 224 THR B N 1
ATOM 9661 C CA . THR H 5 224 ? 175.14483 157.66993 217.29292 1.000 58.78753 224 THR B CA 1
ATOM 9662 C C . THR H 5 224 ? 174.74877 156.89406 218.54322 1.000 54.20348 224 THR B C 1
ATOM 9663 O O . THR H 5 224 ? 174.28664 155.75326 218.44596 1.000 56.79950 224 THR B O 1
ATOM 9667 N N . ALA H 5 225 ? 174.90059 157.50967 219.71798 1.000 43.47918 225 ALA B N 1
ATOM 9668 C CA . ALA H 5 225 ? 174.87839 156.76481 220.96734 1.000 44.42571 225 ALA B CA 1
ATOM 9669 C C . ALA H 5 225 ? 174.07200 157.47534 222.04704 1.000 53.13860 225 ALA B C 1
ATOM 9670 O O . ALA H 5 225 ? 173.91948 158.69867 222.03851 1.000 66.83569 225 ALA B O 1
ATOM 9672 N N . MET H 5 226 ? 173.54596 156.66797 222.96934 1.000 49.70741 226 MET B N 1
ATOM 9673 C CA . MET H 5 226 ? 172.99053 157.08580 224.25202 1.000 58.80928 226 MET B CA 1
ATOM 9674 C C . MET H 5 226 ? 173.24492 156.01761 225.30345 1.000 63.69977 226 MET B C 1
ATOM 9675 O O . MET H 5 226 ? 173.30756 154.82315 225.00203 1.000 66.76132 226 MET B O 1
ATOM 9680 N N . ALA H 5 227 ? 173.40333 156.47380 226.54358 1.000 76.06136 227 ALA B N 1
ATOM 9681 C CA . ALA H 5 227 ? 173.66838 155.60743 227.67744 1.000 75.40503 227 ALA B CA 1
ATOM 9682 C C . ALA H 5 227 ? 172.39656 154.90029 228.12779 1.000 74.25835 227 ALA B C 1
ATOM 9683 O O . ALA H 5 227 ? 171.29026 155.18094 227.66047 1.000 74.04549 227 ALA B O 1
ATOM 9685 N N . LYS H 5 228 ? 172.57265 153.96320 229.05247 1.000 82.05529 228 LYS B N 1
ATOM 9686 C CA . LYS H 5 228 ? 171.44321 153.29847 229.67256 1.000 86.15977 228 LYS B CA 1
ATOM 9687 C C . LYS H 5 228 ? 170.73945 154.25660 230.63438 1.000 86.45955 228 LYS B C 1
ATOM 9688 O O . LYS H 5 228 ? 171.22100 155.35510 230.92839 1.000 83.49203 228 LYS B O 1
ATOM 9694 N N . LYS H 5 229 ? 169.57692 153.82543 231.12980 1.000 87.62678 229 LYS B N 1
ATOM 9695 C CA . LYS H 5 229 ? 168.78716 154.67189 232.01795 1.000 85.72678 229 LYS B CA 1
ATOM 9696 C C . LYS H 5 229 ? 169.49489 154.95213 233.33709 1.000 87.70194 229 LYS B C 1
ATOM 9697 O O . LYS H 5 229 ? 169.09245 155.86936 234.06100 1.000 87.50454 229 LYS B O 1
ATOM 9703 N N . GLU H 5 230 ? 170.53336 154.18489 233.66736 1.000 94.62114 230 GLU B N 1
ATOM 9704 C CA . GLU H 5 230 ? 171.30885 154.40966 234.87869 1.000 97.07822 230 GLU B CA 1
ATOM 9705 C C . GLU H 5 230 ? 172.65066 155.08101 234.61913 1.000 97.01136 230 GLU B C 1
ATOM 9706 O O . GLU H 5 230 ? 173.22155 155.66494 235.54656 1.000 97.57850 230 GLU B O 1
ATOM 9712 N N . GLU H 5 231 ? 173.16854 155.00586 233.39519 1.000 91.47542 231 GLU B N 1
ATOM 9713 C CA . GLU H 5 231 ? 174.44145 155.61786 233.04209 1.000 92.15588 231 GLU B CA 1
ATOM 9714 C C . GLU H 5 231 ? 174.28605 156.99865 232.42035 1.000 93.42035 231 GLU B C 1
ATOM 9715 O O . GLU H 5 231 ? 175.29503 157.64295 232.11621 1.000 90.61678 231 GLU B O 1
ATOM 9721 N N . ILE H 5 232 ? 173.05208 157.46554 232.22139 1.000 91.55136 232 ILE B N 1
ATOM 9722 C CA . ILE H 5 232 ? 172.83653 158.70964 231.48907 1.000 88.91143 232 ILE B CA 1
ATOM 9723 C C . ILE H 5 232 ? 173.30943 159.91125 232.30100 1.000 89.22811 232 ILE B C 1
ATOM 9724 O O . ILE H 5 232 ? 173.85708 160.87107 231.74586 1.000 92.57905 232 ILE B O 1
ATOM 9729 N N . GLU H 5 233 ? 173.11535 159.87866 233.62232 1.000 93.32911 233 GLU B N 1
ATOM 9730 C CA . GLU H 5 233 ? 173.38988 161.05435 234.44527 1.000 94.40935 233 GLU B CA 1
ATOM 9731 C C . GLU H 5 233 ? 174.86360 161.43974 234.39765 1.000 94.91623 233 GLU B C 1
ATOM 9732 O O . GLU H 5 233 ? 175.20475 162.59928 234.13717 1.000 95.39685 233 GLU B O 1
ATOM 9738 N N . SER H 5 234 ? 175.75297 160.48257 234.64304 1.000 89.77299 234 SER B N 1
ATOM 9739 C CA . SER H 5 234 ? 177.18709 160.76933 234.68699 1.000 89.60411 234 SER B CA 1
ATOM 9740 C C . SER H 5 234 ? 177.84455 160.57336 233.32449 1.000 90.18746 234 SER B C 1
ATOM 9741 O O . SER H 5 234 ? 178.84928 159.87751 233.18916 1.000 89.99837 234 SER B O 1
ATOM 9744 N N . ALA H 5 235 ? 177.27335 161.20012 232.29773 1.000 91.38439 235 ALA B N 1
ATOM 9745 C CA . ALA H 5 235 ? 177.84511 161.15173 230.95864 1.000 90.18890 235 ALA B CA 1
ATOM 9746 C C . ALA H 5 235 ? 177.86032 162.54068 230.33552 1.000 91.39758 235 ALA B C 1
ATOM 9747 O O . ALA H 5 235 ? 178.69320 162.83478 229.47234 1.000 92.68438 235 ALA B O 1
ATOM 9749 N N . LEU H 5 236 ? 176.94169 163.40123 230.77349 1.000 85.26104 236 LEU B N 1
ATOM 9750 C CA . LEU H 5 236 ? 176.78175 164.72544 230.18873 1.000 82.47443 236 LEU B CA 1
ATOM 9751 C C . LEU H 5 236 ? 177.72355 165.76106 230.78693 1.000 82.11608 236 LEU B C 1
ATOM 9752 O O . LEU H 5 236 ? 177.82659 166.86513 230.24195 1.000 80.78065 236 LEU B O 1
ATOM 9757 N N . LYS H 5 237 ? 178.40455 165.43855 231.88281 1.000 86.33780 237 LYS B N 1
ATOM 9758 C CA . LYS H 5 237 ? 179.23727 166.41827 232.56624 1.000 87.51014 237 LYS B CA 1
ATOM 9759 C C . LYS H 5 237 ? 180.43998 166.79297 231.70894 1.000 89.56350 237 LYS B C 1
ATOM 9760 O O . LYS H 5 237 ? 181.13157 165.91929 231.17650 1.000 90.61747 237 LYS B O 1
ATOM 9766 N N . GLU H 5 238 ? 180.68830 168.09687 231.58683 1.000 93.82581 238 GLU B N 1
ATOM 9767 C CA . GLU H 5 238 ? 181.79716 168.64404 230.80418 1.000 92.78939 238 GLU B CA 1
ATOM 9768 C C . GLU H 5 238 ? 181.76910 168.09100 229.37545 1.000 93.23779 238 GLU B C 1
ATOM 9769 O O . GLU H 5 238 ? 182.66532 167.38050 228.91981 1.000 93.14742 238 GLU B O 1
ATOM 9775 N N . ALA H 5 239 ? 180.68392 168.42630 228.68275 1.000 89.61170 239 ALA B N 1
ATOM 9776 C CA . ALA H 5 239 ? 180.45122 167.92169 227.33940 1.000 89.42746 239 ALA B CA 1
ATOM 9777 C C . ALA H 5 239 ? 179.84816 169.00840 226.46485 1.000 90.61147 239 ALA B C 1
ATOM 9778 O O . ALA H 5 239 ? 178.97017 169.75729 226.90224 1.000 88.33118 239 ALA B O 1
ATOM 9780 N N . ARG H 5 240 ? 180.33332 169.08841 225.22858 1.000 78.89109 240 ARG B N 1
ATOM 9781 C CA . ARG H 5 240 ? 179.71522 169.89052 224.18107 1.000 73.40959 240 ARG B CA 1
ATOM 9782 C C . ARG H 5 240 ? 179.55972 169.00059 222.95996 1.000 74.21985 240 ARG B C 1
ATOM 9783 O O . ARG H 5 240 ? 180.54705 168.44896 222.46365 1.000 77.83178 240 ARG B O 1
ATOM 9791 N N . TYR H 5 241 ? 178.32995 168.86280 222.47721 1.000 69.10656 241 TYR B N 1
ATOM 9792 C CA . TYR H 5 241 ? 178.02076 167.87154 221.45897 1.000 66.02212 241 TYR B CA 1
ATOM 9793 C C . TYR H 5 241 ? 176.87387 168.38497 220.59867 1.000 70.07214 241 TYR B C 1
ATOM 9794 O O . TYR H 5 241 ? 176.40976 169.51799 220.75764 1.000 74.81599 241 TYR B O 1
ATOM 9803 N N . ILE H 5 242 ? 176.41581 167.53676 219.68194 1.000 70.28553 242 ILE B N 1
ATOM 9804 C CA . ILE H 5 242 ? 175.22625 167.79297 218.88241 1.000 71.84490 242 ILE B CA 1
ATOM 9805 C C . ILE H 5 242 ? 174.31588 166.57733 218.98913 1.000 63.39167 242 ILE B C 1
ATOM 9806 O O . ILE H 5 242 ? 174.76678 165.43925 218.81959 1.000 62.08920 242 ILE B O 1
ATOM 9811 N N . LEU H 5 243 ? 173.04414 166.81795 219.28791 1.000 46.76332 243 LEU B N 1
ATOM 9812 C CA . LEU H 5 243 ? 172.06007 165.76657 219.49421 1.000 42.33048 243 LEU B CA 1
ATOM 9813 C C . LEU H 5 243 ? 171.05189 165.78887 218.35483 1.000 46.53528 243 LEU B C 1
ATOM 9814 O O . LEU H 5 243 ? 170.58363 166.85797 217.95220 1.000 60.65447 243 LEU B O 1
ATOM 9819 N N . THR H 5 244 ? 170.71859 164.61022 217.83420 1.000 60.10543 244 THR B N 1
ATOM 9820 C CA . THR H 5 244 ? 169.89900 164.50028 216.63894 1.000 65.60386 244 THR B CA 1
ATOM 9821 C C . THR H 5 244 ? 168.69238 163.60402 216.87561 1.000 61.88182 244 THR B C 1
ATOM 9822 O O . THR H 5 244 ? 168.73764 162.65312 217.66333 1.000 61.88672 244 THR B O 1
ATOM 9826 N N . LYS H 5 245 ? 167.60511 163.93949 216.18857 1.000 62.77795 245 LYS B N 1
ATOM 9827 C CA . LYS H 5 245 ? 166.44785 163.06474 216.09666 1.000 60.01614 245 LYS B CA 1
ATOM 9828 C C . LYS H 5 245 ? 166.69970 162.00763 215.03138 1.000 59.91902 245 LYS B C 1
ATOM 9829 O O . LYS H 5 245 ? 167.11178 162.32974 213.91275 1.000 64.14949 245 LYS B O 1
ATOM 9835 N N . ARG H 5 246 ? 166.45236 160.74735 215.37475 1.000 62.78080 246 ARG B N 1
ATOM 9836 C CA . ARG H 5 246 ? 166.59250 159.63101 214.45786 1.000 61.30236 246 ARG B CA 1
ATOM 9837 C C . ARG H 5 246 ? 165.28290 158.86500 214.46184 1.000 63.54867 246 ARG B C 1
ATOM 9838 O O . ARG H 5 246 ? 164.79772 158.45599 215.52461 1.000 63.49207 246 ARG B O 1
ATOM 9846 N N . SER H 5 247 ? 164.71270 158.68955 213.27570 1.000 59.61540 247 SER B N 1
ATOM 9847 C CA . SER H 5 247 ? 163.43732 158.01901 213.10490 1.000 56.89435 247 SER B CA 1
ATOM 9848 C C . SER H 5 247 ? 163.50764 157.21060 211.81757 1.000 59.38219 247 SER B C 1
ATOM 9849 O O . SER H 5 247 ? 164.58482 156.98820 211.25672 1.000 63.15007 247 SER B O 1
ATOM 9852 N N . GLY H 5 248 ? 162.35688 156.76872 211.35235 1.000 56.72566 248 GLY B N 1
ATOM 9853 C CA . GLY H 5 248 ? 162.27609 155.97921 210.14584 1.000 55.74057 248 GLY B CA 1
ATOM 9854 C C . GLY H 5 248 ? 161.15610 154.97185 210.27429 1.000 56.15851 248 GLY B C 1
ATOM 9855 O O . GLY H 5 248 ? 160.37090 155.00590 211.21575 1.000 61.75444 248 GLY B O 1
ATOM 9856 N N . PHE H 5 249 ? 161.10334 154.06744 209.30633 1.000 44.72955 249 PHE B N 1
ATOM 9857 C CA . PHE H 5 249 ? 160.08227 153.03554 209.26462 1.000 45.73705 249 PHE B CA 1
ATOM 9858 C C . PHE H 5 249 ? 160.73648 151.66886 209.37833 1.000 45.63051 249 PHE B C 1
ATOM 9859 O O . PHE H 5 249 ? 161.82466 151.44282 208.84067 1.000 40.87580 249 PHE B O 1
ATOM 9867 N N . VAL H 5 250 ? 160.06850 150.76505 210.08988 1.000 51.74628 250 VAL B N 1
ATOM 9868 C CA . VAL H 5 250 ? 160.58977 149.41984 210.30441 1.000 42.69727 250 VAL B CA 1
ATOM 9869 C C . VAL H 5 250 ? 160.57532 148.68365 208.96889 1.000 47.51414 250 VAL B C 1
ATOM 9870 O O . VAL H 5 250 ? 159.51030 148.33720 208.45111 1.000 49.07578 250 VAL B O 1
ATOM 9874 N N . GLN H 5 251 ? 161.76045 148.44476 208.40686 1.000 48.38500 251 GLN B N 1
ATOM 9875 C CA . GLN H 5 251 ? 161.89024 147.72040 207.14377 1.000 47.79900 251 GLN B CA 1
ATOM 9876 C C . GLN H 5 251 ? 161.93714 146.22893 207.45382 1.000 46.00323 251 GLN B C 1
ATOM 9877 O O . GLN H 5 251 ? 162.99705 145.61605 207.59162 1.000 45.57642 251 GLN B O 1
ATOM 9883 N N . SER H 5 252 ? 160.75243 145.63835 207.57060 1.000 55.24419 252 SER B N 1
ATOM 9884 C CA . SER H 5 252 ? 160.64658 144.23004 207.91310 1.000 63.34979 252 SER B CA 1
ATOM 9885 C C . SER H 5 252 ? 159.37525 143.65384 207.31301 1.000 60.50131 252 SER B C 1
ATOM 9886 O O . SER H 5 252 ? 158.31304 144.27842 207.36898 1.000 65.60553 252 SER B O 1
ATOM 9889 N N . THR H 5 253 ? 159.49695 142.45760 206.73856 1.000 60.76033 253 THR B N 1
ATOM 9890 C CA . THR H 5 253 ? 158.32999 141.77871 206.18943 1.000 69.58669 253 THR B CA 1
ATOM 9891 C C . THR H 5 253 ? 157.34187 141.39852 207.28477 1.000 68.24906 253 THR B C 1
ATOM 9892 O O . THR H 5 253 ? 156.12617 141.53642 207.10698 1.000 69.21528 253 THR B O 1
ATOM 9896 N N . ASN H 5 254 ? 157.84290 140.92658 208.42517 1.000 66.99386 254 ASN B N 1
ATOM 9897 C CA . ASN H 5 254 ? 157.00980 140.30616 209.44487 1.000 71.98335 254 ASN B CA 1
ATOM 9898 C C . ASN H 5 254 ? 156.76195 141.18283 210.66367 1.000 70.87000 254 ASN B C 1
ATOM 9899 O O . ASN H 5 254 ? 156.08814 140.73261 211.59558 1.000 70.90458 254 ASN B O 1
ATOM 9904 N N . TYR H 5 255 ? 157.28426 142.41155 210.69420 1.000 67.19100 255 TYR B N 1
ATOM 9905 C CA . TYR H 5 255 ? 157.11008 143.24599 211.88042 1.000 67.05267 255 TYR B CA 1
ATOM 9906 C C . TYR H 5 255 ? 155.63932 143.53790 212.14556 1.000 66.33283 255 TYR B C 1
ATOM 9907 O O . TYR H 5 255 ? 155.17773 143.45308 213.28953 1.000 70.17337 255 TYR B O 1
ATOM 9916 N N . SER H 5 256 ? 154.88896 143.88150 211.10410 1.000 72.26657 256 SER B N 1
ATOM 9917 C CA . SER H 5 256 ? 153.47887 144.20966 211.25167 1.000 73.65166 256 SER B CA 1
ATOM 9918 C C . SER H 5 256 ? 152.79192 144.00713 209.91039 1.000 77.64079 256 SER B C 1
ATOM 9919 O O . SER H 5 256 ? 153.43995 143.87495 208.86965 1.000 77.27457 256 SER B O 1
ATOM 9922 N N . GLU H 5 257 ? 151.45927 143.97348 209.95408 1.000 86.77573 257 GLU B N 1
ATOM 9923 C CA . GLU H 5 257 ? 150.68303 143.89373 208.72248 1.000 83.29126 257 GLU B CA 1
ATOM 9924 C C . GLU H 5 257 ? 150.91804 145.11997 207.85033 1.000 84.73619 257 GLU B C 1
ATOM 9925 O O . GLU H 5 257 ? 151.11150 145.00067 206.63524 1.000 84.36909 257 GLU B O 1
ATOM 9931 N N . MET H 5 258 ? 150.93022 146.30192 208.45677 1.000 82.20494 258 MET B N 1
ATOM 9932 C CA . MET H 5 258 ? 151.15381 147.55745 207.75930 1.000 80.53425 258 MET B CA 1
ATOM 9933 C C . MET H 5 258 ? 152.50070 148.13748 208.17163 1.000 80.85870 258 MET B C 1
ATOM 9934 O O . MET H 5 258 ? 153.00972 147.84961 209.25831 1.000 82.82260 258 MET B O 1
ATOM 9939 N N . LEU H 5 259 ? 153.08323 148.94350 207.28639 1.000 65.08286 259 LEU B N 1
ATOM 9940 C CA . LEU H 5 259 ? 154.32758 149.62760 207.60820 1.000 64.31465 259 LEU B CA 1
ATOM 9941 C C . LEU H 5 259 ? 154.14133 150.51084 208.83425 1.000 64.18225 259 LEU B C 1
ATOM 9942 O O . LEU H 5 259 ? 153.15258 151.23943 208.95117 1.000 64.44110 259 LEU B O 1
ATOM 9947 N N . VAL H 5 260 ? 155.09922 150.44133 209.75481 1.000 59.61135 260 VAL B N 1
ATOM 9948 C CA . VAL H 5 260 ? 155.02506 151.15768 211.02128 1.000 54.04764 260 VAL B CA 1
ATOM 9949 C C . VAL H 5 260 ? 156.26338 152.02825 211.16526 1.000 52.71194 260 VAL B C 1
ATOM 9950 O O . VAL H 5 260 ? 157.38876 151.55223 210.98119 1.000 56.49094 260 VAL B O 1
ATOM 9954 N N . LYS H 5 261 ? 156.05285 153.29962 211.48982 1.000 53.82721 261 LYS B N 1
ATOM 9955 C CA . LYS H 5 261 ? 157.15965 154.20526 211.75388 1.000 50.58709 261 LYS B CA 1
ATOM 9956 C C . LYS H 5 261 ? 157.88512 153.79409 213.02847 1.000 52.91160 261 LYS B C 1
ATOM 9957 O O . LYS H 5 261 ? 157.26266 153.37636 214.00835 1.000 54.75656 261 LYS B O 1
ATOM 9963 N N . LYS H 5 262 ? 159.21058 153.90288 213.01006 1.000 58.40444 262 LYS B N 1
ATOM 9964 C CA . LYS H 5 262 ? 159.99150 153.61727 214.20484 1.000 54.39420 262 LYS B CA 1
ATOM 9965 C C . LYS H 5 262 ? 159.68960 154.64353 215.28551 1.000 57.23769 262 LYS B C 1
ATOM 9966 O O . LYS H 5 262 ? 159.47417 155.82407 214.99809 1.000 64.44862 262 LYS B O 1
ATOM 9972 N N . SER H 5 263 ? 159.66685 154.18782 216.53544 1.000 59.26403 263 SER B N 1
ATOM 9973 C CA . SER H 5 263 ? 159.56124 155.11633 217.65057 1.000 60.01308 263 SER B CA 1
ATOM 9974 C C . SER H 5 263 ? 160.75762 156.05514 217.63781 1.000 61.21108 263 SER B C 1
ATOM 9975 O O . SER H 5 263 ? 161.90118 155.61936 217.47899 1.000 63.99925 263 SER B O 1
ATOM 9978 N N . ASP H 5 264 ? 160.48767 157.34792 217.78748 1.000 64.51128 264 ASP B N 1
ATOM 9979 C CA . ASP H 5 264 ? 161.54142 158.34535 217.68024 1.000 63.41989 264 ASP B CA 1
ATOM 9980 C C . ASP H 5 264 ? 162.60995 158.11411 218.73977 1.000 62.88560 264 ASP B C 1
ATOM 9981 O O . ASP H 5 264 ? 162.30648 157.85127 219.90652 1.000 67.46991 264 ASP B O 1
ATOM 9986 N N . PHE H 5 265 ? 163.87119 158.20571 218.32576 1.000 55.04129 265 PHE B N 1
ATOM 9987 C CA . PHE H 5 265 ? 164.99293 158.01515 219.23387 1.000 58.94468 265 PHE B CA 1
ATOM 9988 C C . PHE H 5 265 ? 165.99503 159.13279 219.01057 1.000 58.51249 265 PHE B C 1
ATOM 9989 O O . PHE H 5 265 ? 166.37274 159.40805 217.87200 1.000 71.36686 265 PHE B O 1
ATOM 9997 N N . TYR H 5 266 ? 166.42952 159.77354 220.08417 1.000 51.08250 266 TYR B N 1
ATOM 9998 C CA . TYR H 5 266 ? 167.42415 160.83072 219.98738 1.000 55.30303 266 TYR B CA 1
ATOM 9999 C C . TYR H 5 266 ? 168.79457 160.24074 220.28190 1.000 57.23149 266 TYR B C 1
ATOM 10000 O O . TYR H 5 266 ? 168.92206 159.36609 221.14168 1.000 59.15441 266 TYR B O 1
ATOM 10009 N N . SER H 5 267 ? 169.80680 160.69291 219.54545 1.000 58.37572 267 SER B N 1
ATOM 10010 C CA . SER H 5 267 ? 171.14078 160.11817 219.64614 1.000 49.21395 267 SER B CA 1
ATOM 10011 C C . SER H 5 267 ? 172.19596 161.21051 219.54571 1.000 54.32027 267 SER B C 1
ATOM 10012 O O . SER H 5 267 ? 171.99536 162.23297 218.88609 1.000 64.92818 267 SER B O 1
ATOM 10015 N N . PHE H 5 268 ? 173.33237 160.98097 220.20132 1.000 46.17392 268 PHE B N 1
ATOM 10016 C CA . PHE H 5 268 ? 174.47434 161.87471 220.04867 1.000 50.61478 268 PHE B CA 1
ATOM 10017 C C . PHE H 5 268 ? 175.10303 161.66392 218.67953 1.000 52.58582 268 PHE B C 1
ATOM 10018 O O . PHE H 5 268 ? 175.57258 160.56550 218.36970 1.000 59.92305 268 PHE B O 1
ATOM 10026 N N . SER H 5 269 ? 175.12839 162.71357 217.86607 1.000 50.60331 269 SER B N 1
ATOM 10027 C CA . SER H 5 269 ? 175.71365 162.59622 216.54200 1.000 54.77444 269 SER B CA 1
ATOM 10028 C C . SER H 5 269 ? 177.21951 162.37212 216.63855 1.000 52.37813 269 SER B C 1
ATOM 10029 O O . SER H 5 269 ? 177.85808 162.66165 217.65381 1.000 56.89785 269 SER B O 1
ATOM 10032 N N . SER H 5 270 ? 177.78231 161.84276 215.55578 1.000 56.16720 270 SER B N 1
ATOM 10033 C CA . SER H 5 270 ? 179.21063 161.56755 215.50751 1.000 59.94342 270 SER B CA 1
ATOM 10034 C C . SER H 5 270 ? 180.00776 162.85692 215.64727 1.000 63.45524 270 SER B C 1
ATOM 10035 O O . SER H 5 270 ? 179.59512 163.91773 215.17153 1.000 60.82800 270 SER B O 1
ATOM 10038 N N . GLY H 5 271 ? 181.15370 162.76239 216.31202 1.000 70.33621 271 GLY B N 1
ATOM 10039 C CA . GLY H 5 271 ? 181.98514 163.91768 216.56360 1.000 68.72225 271 GLY B CA 1
ATOM 10040 C C . GLY H 5 271 ? 181.74233 164.61555 217.88148 1.000 68.77262 271 GLY B C 1
ATOM 10041 O O . GLY H 5 271 ? 182.23109 165.73554 218.06502 1.000 76.12310 271 GLY B O 1
ATOM 10042 N N . SER H 5 272 ? 181.00016 163.99902 218.79690 1.000 58.49256 272 SER B N 1
ATOM 10043 C CA . SER H 5 272 ? 180.69990 164.61269 220.07941 1.000 60.62247 272 SER B CA 1
ATOM 10044 C C . SER H 5 272 ? 181.93428 164.60741 220.98259 1.000 65.28583 272 SER B C 1
ATOM 10045 O O . SER H 5 272 ? 182.97167 164.02266 220.66476 1.000 69.20190 272 SER B O 1
ATOM 10048 N N . VAL H 5 273 ? 181.81467 165.28310 222.12428 1.000 74.60159 273 VAL B N 1
ATOM 10049 C CA . VAL H 5 273 ? 182.89704 165.39915 223.09538 1.000 74.06896 273 VAL B CA 1
ATOM 10050 C C . VAL H 5 273 ? 182.35373 165.05195 224.47413 1.000 78.09558 273 VAL B C 1
ATOM 10051 O O . VAL H 5 273 ? 181.35730 165.63380 224.91665 1.000 75.77751 273 VAL B O 1
ATOM 10055 N N . PHE H 5 274 ? 183.00903 164.10892 225.15181 1.000 79.43194 274 PHE B N 1
ATOM 10056 C CA . PHE H 5 274 ? 182.58867 163.64111 226.46588 1.000 77.11715 274 PHE B CA 1
ATOM 10057 C C . PHE H 5 274 ? 183.77631 163.62858 227.41509 1.000 75.81723 274 PHE B C 1
ATOM 10058 O O . PHE H 5 274 ? 184.87143 163.19537 227.04497 1.000 75.37563 274 PHE B O 1
ATOM 10066 N N . LYS H 5 275 ? 183.55425 164.10061 228.64352 1.000 85.42495 275 LYS B N 1
ATOM 10067 C CA . LYS H 5 275 ? 184.59413 164.00905 229.66331 1.000 88.77732 275 LYS B CA 1
ATOM 10068 C C . LYS H 5 275 ? 184.82759 162.56124 230.07509 1.000 90.27997 275 LYS B C 1
ATOM 10069 O O . LYS H 5 275 ? 185.97215 162.09631 230.13059 1.000 89.16593 275 LYS B O 1
ATOM 10075 N N . ASN H 5 276 ? 183.75206 161.83358 230.36597 1.000 89.72825 276 ASN B N 1
ATOM 10076 C CA . ASN H 5 276 ? 183.81992 160.43209 230.75415 1.000 90.76876 276 ASN B CA 1
ATOM 10077 C C . ASN H 5 276 ? 183.01774 159.60578 229.76091 1.000 90.88169 276 ASN B C 1
ATOM 10078 O O . ASN H 5 276 ? 181.89387 159.97542 229.40448 1.000 88.17888 276 ASN B O 1
ATOM 10083 N N . ILE H 5 277 ? 183.59547 158.49034 229.31873 1.000 76.38564 277 ILE B N 1
ATOM 10084 C CA . ILE H 5 277 ? 182.98003 157.65977 228.29066 1.000 71.22996 277 ILE B CA 1
ATOM 10085 C C . ILE H 5 277 ? 181.79503 156.90288 228.87074 1.000 73.11032 277 ILE B C 1
ATOM 10086 O O . ILE H 5 277 ? 181.62941 156.81602 230.09231 1.000 70.82318 277 ILE B O 1
ATOM 10091 N N . PHE H 5 278 ? 180.96175 156.35958 227.98904 1.000 67.21441 278 PHE B N 1
ATOM 10092 C CA . PHE H 5 278 ? 179.85211 155.49687 228.36006 1.000 63.64419 278 PHE B CA 1
ATOM 10093 C C . PHE H 5 278 ? 179.78771 154.33155 227.38503 1.000 67.09758 278 PHE B C 1
ATOM 10094 O O . PHE H 5 278 ? 180.22002 154.44117 226.23596 1.000 69.16588 278 PHE B O 1
ATOM 10102 N N . ASN H 5 279 ? 179.24735 153.20801 227.85915 1.000 69.43681 279 ASN B N 1
ATOM 10103 C CA . ASN H 5 279 ? 179.28648 151.96732 227.09323 1.000 69.38615 279 ASN B CA 1
ATOM 10104 C C . ASN H 5 279 ? 178.26380 151.91486 225.96449 1.000 68.33269 279 ASN B C 1
ATOM 10105 O O . ASN H 5 279 ? 178.45800 151.15183 225.01247 1.000 67.11535 279 ASN B O 1
ATOM 10110 N N . GLY H 5 280 ? 177.18521 152.69022 226.04515 1.000 66.92717 280 GLY B N 1
ATOM 10111 C CA . GLY H 5 280 ? 176.15891 152.65821 225.02271 1.000 61.82541 280 GLY B CA 1
ATOM 10112 C C . GLY H 5 280 ? 175.25854 151.44811 225.16091 1.000 54.58529 280 GLY B C 1
ATOM 10113 O O . GLY H 5 280 ? 175.42469 150.60206 226.04029 1.000 57.56523 280 GLY B O 1
ATOM 10114 N N . ASP H 5 281 ? 174.28066 151.36092 224.26205 1.000 52.45841 281 ASP B N 1
ATOM 10115 C CA . ASP H 5 281 ? 173.31064 150.28035 224.36776 1.000 60.56807 281 ASP B CA 1
ATOM 10116 C C . ASP H 5 281 ? 172.60303 150.07271 223.03643 1.000 63.68036 281 ASP B C 1
ATOM 10117 O O . ASP H 5 281 ? 172.61879 150.93116 222.15145 1.000 59.49959 281 ASP B O 1
ATOM 10122 N N . ILE H 5 282 ? 171.97576 148.91157 222.91356 1.000 62.71668 282 ILE B N 1
ATOM 10123 C CA . ILE H 5 282 ? 171.16851 148.56792 221.75285 1.000 59.12293 282 ILE B CA 1
ATOM 10124 C C . ILE H 5 282 ? 169.71791 148.65854 222.20895 1.000 57.75726 282 ILE B C 1
ATOM 10125 O O . ILE H 5 282 ? 169.17068 147.70088 222.76006 1.000 64.20589 282 ILE B O 1
ATOM 10130 N N . PHE H 5 283 ? 169.08409 149.80809 221.98902 1.000 50.97842 283 PHE B N 1
ATOM 10131 C CA . PHE H 5 283 ? 167.74106 150.02832 222.51708 1.000 56.36170 283 PHE B CA 1
ATOM 10132 C C . PHE H 5 283 ? 166.67479 149.48461 221.57858 1.000 57.72300 283 PHE B C 1
ATOM 10133 O O . PHE H 5 283 ? 166.72377 149.71110 220.36810 1.000 59.41324 283 PHE B O 1
ATOM 10141 N N . ASN H 5 284 ? 165.70607 148.77759 222.15084 1.000 53.04625 284 ASN B N 1
ATOM 10142 C CA . ASN H 5 284 ? 164.53752 148.31406 221.41170 1.000 48.90388 284 ASN B CA 1
ATOM 10143 C C . ASN H 5 284 ? 163.60218 149.49615 221.20285 1.000 52.42422 284 ASN B C 1
ATOM 10144 O O . ASN H 5 284 ? 162.87600 149.89876 222.11365 1.000 57.97227 284 ASN B O 1
ATOM 10149 N N . VAL H 5 285 ? 163.61555 150.05982 219.99957 1.000 45.32794 285 VAL B N 1
ATOM 10150 C CA . VAL H 5 285 ? 162.77714 151.20324 219.67182 1.000 50.87576 285 VAL B CA 1
ATOM 10151 C C . VAL H 5 285 ? 161.53168 150.78168 218.89072 1.000 54.63600 285 VAL B C 1
ATOM 10152 O O . VAL H 5 285 ? 160.92932 151.59832 218.19622 1.000 56.14893 285 VAL B O 1
ATOM 10156 N N . GLY H 5 286 ? 161.13265 149.51985 219.00167 1.000 57.52771 286 GLY B N 1
ATOM 10157 C CA . GLY H 5 286 ? 159.89437 149.07221 218.40311 1.000 50.40811 286 GLY B CA 1
ATOM 10158 C C . GLY H 5 286 ? 158.78626 148.92144 219.42330 1.000 55.78976 286 GLY B C 1
ATOM 10159 O O . GLY H 5 286 ? 159.04788 148.75967 220.61881 1.000 53.34327 286 GLY B O 1
ATOM 10160 N N . HIS H 5 287 ? 157.53962 148.97651 218.96002 1.000 76.40498 287 HIS B N 1
ATOM 10161 C CA . HIS H 5 287 ? 156.38596 148.73626 219.81702 1.000 75.84187 287 HIS B CA 1
ATOM 10162 C C . HIS H 5 287 ? 156.19908 147.23776 220.00611 1.000 79.20543 287 HIS B C 1
ATOM 10163 O O . HIS H 5 287 ? 157.10517 146.45343 219.70680 1.000 78.57550 287 HIS B O 1
ATOM 10170 N N . ASN H 5 288 ? 155.03330 146.82335 220.49710 1.000 94.45979 288 ASN B N 1
ATOM 10171 C CA . ASN H 5 288 ? 154.78195 145.40129 220.69050 1.000 98.87550 288 ASN B CA 1
ATOM 10172 C C . ASN H 5 288 ? 154.56657 144.71116 219.34907 1.000 98.54962 288 ASN B C 1
ATOM 10173 O O . ASN H 5 288 ? 153.50233 144.13550 219.10053 1.000 101.93373 288 ASN B O 1
ATOM 10178 N N . GLY H 5 289 ? 155.57684 144.76811 218.47771 1.000 75.58680 289 GLY B N 1
ATOM 10179 C CA . GLY H 5 289 ? 155.53050 144.08660 217.20391 1.000 72.87699 289 GLY B CA 1
ATOM 10180 C C . GLY H 5 289 ? 155.98978 142.64557 217.31441 1.000 72.63566 289 GLY B C 1
ATOM 10181 O O . GLY H 5 289 ? 156.29630 142.13552 218.39107 1.000 74.49445 289 GLY B O 1
ATOM 10182 N N . LYS H 5 290 ? 156.03503 141.98036 216.15860 1.000 67.03555 290 LYS B N 1
ATOM 10183 C CA . LYS H 5 290 ? 156.42591 140.57541 216.13640 1.000 71.78948 290 LYS B CA 1
ATOM 10184 C C . LYS H 5 290 ? 157.87763 140.38695 216.55686 1.000 75.47483 290 LYS B C 1
ATOM 10185 O O . LYS H 5 290 ? 158.21356 139.37353 217.17989 1.000 74.37247 290 LYS B O 1
ATOM 10191 N N . HIS H 5 291 ? 158.74437 141.34024 216.23283 1.000 71.48259 291 HIS B N 1
ATOM 10192 C CA . HIS H 5 291 ? 160.15538 141.27292 216.57541 1.000 64.93411 291 HIS B CA 1
ATOM 10193 C C . HIS H 5 291 ? 160.64576 142.65258 216.98545 1.000 62.61477 291 HIS B C 1
ATOM 10194 O O . HIS H 5 291 ? 160.07302 143.66646 216.56985 1.000 66.05879 291 HIS B O 1
ATOM 10201 N N . PRO H 5 292 ? 161.69665 142.72290 217.79725 1.000 54.29896 292 PRO B N 1
ATOM 10202 C CA . PRO H 5 292 ? 162.21361 144.02732 218.22113 1.000 57.45944 292 PRO B CA 1
ATOM 10203 C C . PRO H 5 292 ? 162.95078 144.74210 217.09924 1.000 52.78744 292 PRO B C 1
ATOM 10204 O O . PRO H 5 292 ? 163.31538 144.15911 216.07671 1.000 59.55590 292 PRO B O 1
ATOM 10208 N N . VAL H 5 293 ? 163.15854 146.03897 217.30998 1.000 45.07560 293 VAL B N 1
ATOM 10209 C CA . VAL H 5 293 ? 163.95802 146.88088 216.42919 1.000 46.50232 293 VAL B CA 1
ATOM 10210 C C . VAL H 5 293 ? 165.09602 147.45089 217.25944 1.000 51.36862 293 VAL B C 1
ATOM 10211 O O . VAL H 5 293 ? 164.85631 148.05601 218.30902 1.000 63.24084 293 VAL B O 1
ATOM 10215 N N . TYR H 5 294 ? 166.32564 147.26691 216.79107 1.000 53.84549 294 TYR B N 1
ATOM 10216 C CA . TYR H 5 294 ? 167.51949 147.45047 217.61521 1.000 49.92056 294 TYR B CA 1
ATOM 10217 C C . TYR H 5 294 ? 168.27161 148.71155 217.19649 1.000 44.58620 294 TYR B C 1
ATOM 10218 O O . TYR H 5 294 ? 169.22731 148.65149 216.42373 1.000 54.20272 294 TYR B O 1
ATOM 10227 N N . ARG H 5 295 ? 167.86730 149.85228 217.74518 1.000 44.83685 295 ARG B N 1
ATOM 10228 C CA . ARG H 5 295 ? 168.60850 151.08329 217.51533 1.000 47.30124 295 ARG B CA 1
ATOM 10229 C C . ARG H 5 295 ? 169.98395 150.96940 218.15861 1.000 52.00896 295 ARG B C 1
ATOM 10230 O O . ARG H 5 295 ? 170.09941 150.76575 219.37457 1.000 56.21109 295 ARG B O 1
ATOM 10238 N N . TYR H 5 296 ? 171.01603 151.09666 217.33081 1.000 48.19807 296 TYR B N 1
ATOM 10239 C CA . TYR H 5 296 ? 172.40035 150.95612 217.75363 1.000 45.30449 296 TYR B CA 1
ATOM 10240 C C . TYR H 5 296 ? 172.88391 152.23618 218.42155 1.000 51.13297 296 TYR B C 1
ATOM 10241 O O . TYR H 5 296 ? 172.76938 153.32312 217.84688 1.000 58.51876 296 TYR B O 1
ATOM 10250 N N . ALA H 5 297 ? 173.42138 152.11631 219.63242 1.000 57.31335 297 ALA B N 1
ATOM 10251 C CA . ALA H 5 297 ? 173.96961 153.26899 220.32874 1.000 58.07778 297 ALA B CA 1
ATOM 10252 C C . ALA H 5 297 ? 175.22376 152.86705 221.10142 1.000 54.42408 297 ALA B C 1
ATOM 10253 O O . ALA H 5 297 ? 175.39357 153.20260 222.27453 1.000 61.51284 297 ALA B O 1
ATOM 10255 N N . LYS H 5 298 ? 176.10363 152.10057 220.46539 1.000 33.05503 298 LYS B N 1
ATOM 10256 C CA . LYS H 5 298 ? 177.37099 151.76352 221.08985 1.000 38.22185 298 LYS B CA 1
ATOM 10257 C C . LYS H 5 298 ? 178.42664 152.71661 220.56279 1.000 44.66229 298 LYS B C 1
ATOM 10258 O O . LYS H 5 298 ? 178.79514 152.62463 219.38277 1.000 48.76094 298 LYS B O 1
ATOM 10264 N N . PRO H 5 299 ? 178.93789 153.63520 221.37740 1.000 42.51079 299 PRO B N 1
ATOM 10265 C CA . PRO H 5 299 ? 179.84905 154.65809 220.85806 1.000 44.49217 299 PRO B CA 1
ATOM 10266 C C . PRO H 5 299 ? 181.26134 154.13050 220.67809 1.000 46.04654 299 PRO B C 1
ATOM 10267 O O . PRO H 5 299 ? 181.80439 153.42962 221.53537 1.000 53.81528 299 PRO B O 1
ATOM 10271 N N . LEU H 5 300 ? 181.85415 154.48153 219.54367 1.000 51.21386 300 LEU B N 1
ATOM 10272 C CA . LEU H 5 300 ? 183.24700 154.17438 219.25095 1.000 48.77427 300 LEU B CA 1
ATOM 10273 C C . LEU H 5 300 ? 184.05993 155.43922 219.49851 1.000 55.34837 300 LEU B C 1
ATOM 10274 O O . LEU H 5 300 ? 183.81350 156.47454 218.87335 1.000 62.30341 300 LEU B O 1
ATOM 10279 N N . TRP H 5 301 ? 185.02212 155.35649 220.41083 1.000 61.62654 301 TRP B N 1
ATOM 10280 C CA . TRP H 5 301 ? 185.81594 156.50644 220.82119 1.000 61.98507 301 TRP B CA 1
ATOM 10281 C C . TRP H 5 301 ? 187.16608 156.49834 220.12011 1.000 66.44514 301 TRP B C 1
ATOM 10282 O O . TRP H 5 301 ? 187.84510 155.46708 220.07697 1.000 68.48127 301 TRP B O 1
ATOM 10293 N N . LEU H 5 302 ? 187.54992 157.64902 219.57681 1.000 88.38091 302 LEU B N 1
ATOM 10294 C CA . LEU H 5 302 ? 188.82943 157.82707 218.89988 1.000 96.40931 302 LEU B CA 1
ATOM 10295 C C . LEU H 5 302 ? 189.52820 159.07613 219.42854 1.000 97.62990 302 LEU B C 1
ATOM 10296 O O . LEU H 5 302 ? 190.04489 159.90688 218.68015 1.000 95.25034 302 LEU B O 1
ATOM 10301 N N . GLU H 5 303 ? 189.53572 159.23174 220.74785 1.000 100.20571 303 GLU B N 1
ATOM 10302 C CA . GLU H 5 303 ? 190.20027 160.37095 221.36829 1.000 96.45766 303 GLU B CA 1
ATOM 10303 C C . GLU H 5 303 ? 191.71100 160.21217 221.29594 1.000 98.76497 303 GLU B C 1
ATOM 10304 O O . GLU H 5 303 ? 192.28083 159.36055 221.97653 1.000 99.12985 303 GLU B O 1
ATOM 10310 N N . THR I 6 2 ? 151.01279 186.90600 125.72860 1.000 106.36515 2 THR H N 1
ATOM 10311 C CA . THR I 6 2 ? 150.55696 186.69904 124.36026 1.000 107.65984 2 THR H CA 1
ATOM 10312 C C . THR I 6 2 ? 151.38512 185.61807 123.67361 1.000 108.70782 2 THR H C 1
ATOM 10313 O O . THR I 6 2 ? 152.54757 185.83718 123.32884 1.000 104.65839 2 THR H O 1
ATOM 10317 N N . ILE I 6 3 ? 150.77123 184.45667 123.45932 1.000 108.82964 3 ILE H N 1
ATOM 10318 C CA . ILE I 6 3 ? 151.45051 183.28378 122.92205 1.000 107.51852 3 ILE H CA 1
ATOM 10319 C C . ILE I 6 3 ? 151.10291 183.15207 121.44584 1.000 105.71046 3 ILE H C 1
ATOM 10320 O O . ILE I 6 3 ? 149.92322 183.13657 121.07232 1.000 107.33579 3 ILE H O 1
ATOM 10325 N N . LYS I 6 4 ? 152.13323 183.08326 120.60755 1.000 80.90714 4 LYS H N 1
ATOM 10326 C CA . LYS I 6 4 ? 151.96880 182.93557 119.17072 1.000 78.78681 4 LYS H CA 1
ATOM 10327 C C . LYS I 6 4 ? 153.06424 182.02767 118.63283 1.000 78.35046 4 LYS H C 1
ATOM 10328 O O . LYS I 6 4 ? 154.24197 182.20079 118.95728 1.000 72.50457 4 LYS H O 1
ATOM 10334 N N . ASN I 6 5 ? 152.66788 181.05932 117.81248 1.000 78.28317 5 ASN H N 1
ATOM 10335 C CA . ASN I 6 5 ? 153.57671 180.06088 117.27331 1.000 73.45794 5 ASN H CA 1
ATOM 10336 C C . ASN I 6 5 ? 153.68395 180.22108 115.76405 1.000 75.64869 5 ASN H C 1
ATOM 10337 O O . ASN I 6 5 ? 152.71313 180.57335 115.08629 1.000 82.21506 5 ASN H O 1
ATOM 10342 N N . TYR I 6 6 ? 154.88081 179.97296 115.24308 1.000 76.09857 6 TYR H N 1
ATOM 10343 C CA . TYR I 6 6 ? 155.17994 180.23365 113.84610 1.000 71.21101 6 TYR H CA 1
ATOM 10344 C C . TYR I 6 6 ? 155.95536 179.07025 113.25124 1.000 73.43096 6 TYR H C 1
ATOM 10345 O O . TYR I 6 6 ? 156.86897 178.52585 113.87534 1.000 85.93803 6 TYR H O 1
ATOM 10354 N N . GLU I 6 7 ? 155.58351 178.69896 112.03221 1.000 73.04488 7 GLU H N 1
ATOM 10355 C CA . GLU I 6 7 ? 156.34987 177.76097 111.22870 1.000 76.54882 7 GLU H CA 1
ATOM 10356 C C . GLU I 6 7 ? 157.32181 178.57372 110.38770 1.000 75.35206 7 GLU H C 1
ATOM 10357 O O . GLU I 6 7 ? 156.90145 179.40887 109.57913 1.000 75.18982 7 GLU H O 1
ATOM 10363 N N . VAL I 6 8 ? 158.61318 178.35200 110.59595 1.000 70.33045 8 VAL H N 1
ATOM 10364 C CA . VAL I 6 8 ? 159.65646 179.07238 109.88548 1.000 72.44999 8 VAL H CA 1
ATOM 10365 C C . VAL I 6 8 ? 160.35321 178.08234 108.96955 1.000 75.56576 8 VAL H C 1
ATOM 10366 O O . VAL I 6 8 ? 160.83715 177.03587 109.42176 1.000 79.22190 8 VAL H O 1
ATOM 10370 N N . VAL I 6 9 ? 160.38949 178.41366 107.68412 1.000 72.04384 9 VAL H N 1
ATOM 10371 C CA . VAL I 6 9 ? 160.99180 177.58210 106.65347 1.000 70.92033 9 VAL H CA 1
ATOM 10372 C C . VAL I 6 9 ? 162.30276 178.23206 106.24325 1.000 70.82869 9 VAL H C 1
ATOM 10373 O O . VAL I 6 9 ? 162.33442 179.41641 105.88038 1.000 73.07104 9 VAL H O 1
ATOM 10377 N N . ILE I 6 10 ? 163.38155 177.46038 106.31978 1.000 77.15983 10 ILE H N 1
ATOM 10378 C CA . ILE I 6 10 ? 164.70257 177.87472 105.87329 1.000 78.99560 10 ILE H CA 1
ATOM 10379 C C . ILE I 6 10 ? 164.99988 177.12136 104.58651 1.000 78.29740 10 ILE H C 1
ATOM 10380 O O . ILE I 6 10 ? 165.02258 175.88401 104.57283 1.000 76.80212 10 ILE H O 1
ATOM 10385 N N . LYS I 6 11 ? 165.19509 177.86757 103.50614 1.000 76.75288 11 LYS H N 1
ATOM 10386 C CA . LYS I 6 11 ? 165.55202 177.32232 102.20459 1.000 80.76764 11 LYS H CA 1
ATOM 10387 C C . LYS I 6 11 ? 167.02816 177.60182 101.96836 1.000 83.50531 11 LYS H C 1
ATOM 10388 O O . LYS I 6 11 ? 167.44375 178.76360 101.93370 1.000 84.49440 11 LYS H O 1
ATOM 10394 N N . THR I 6 12 ? 167.81347 176.54234 101.81066 1.000 80.34598 12 THR H N 1
ATOM 10395 C CA . THR I 6 12 ? 169.26486 176.66585 101.71185 1.000 77.34499 12 THR H CA 1
ATOM 10396 C C . THR I 6 12 ? 169.63359 177.15017 100.31645 1.000 77.34296 12 THR H C 1
ATOM 10397 O O . THR I 6 12 ? 169.70034 176.36464 99.36893 1.000 79.35270 12 THR H O 1
ATOM 10401 N N . LEU I 6 13 ? 169.86658 178.45740 100.18335 1.000 74.27021 13 LEU H N 1
ATOM 10402 C CA . LEU I 6 13 ? 170.43507 178.97327 98.94306 1.000 76.96872 13 LEU H CA 1
ATOM 10403 C C . LEU I 6 13 ? 171.91508 178.63073 98.84377 1.000 79.01013 13 LEU H C 1
ATOM 10404 O O . LEU I 6 13 ? 172.44017 178.42331 97.74384 1.000 77.24864 13 LEU H O 1
ATOM 10409 N N . GLY I 6 14 ? 172.59973 178.57050 99.98214 1.000 74.64844 14 GLY H N 1
ATOM 10410 C CA . GLY I 6 14 ? 173.95495 178.08279 100.04749 1.000 77.12593 14 GLY H CA 1
ATOM 10411 C C . GLY I 6 14 ? 174.07947 177.01168 101.11065 1.000 77.75941 14 GLY H C 1
ATOM 10412 O O . GLY I 6 14 ? 173.30522 176.97398 102.07188 1.000 76.37813 14 GLY H O 1
ATOM 10413 N N . PRO I 6 15 ? 175.04273 176.10577 100.95085 1.000 72.16273 15 PRO H N 1
ATOM 10414 C CA . PRO I 6 15 ? 175.21580 175.03880 101.94274 1.000 70.25501 15 PRO H CA 1
ATOM 10415 C C . PRO I 6 15 ? 175.55081 175.60371 103.31474 1.000 69.91269 15 PRO H C 1
ATOM 10416 O O . PRO I 6 15 ? 176.28329 176.58653 103.44235 1.000 69.30677 15 PRO H O 1
ATOM 10420 N N . ILE I 6 16 ? 175.00214 174.96772 104.34613 1.000 65.25753 16 ILE H N 1
ATOM 10421 C CA . ILE I 6 16 ? 175.20688 175.37371 105.72986 1.000 65.66888 16 ILE H CA 1
ATOM 10422 C C . ILE I 6 16 ? 175.71888 174.17632 106.51631 1.000 66.71211 16 ILE H C 1
ATOM 10423 O O . ILE I 6 16 ? 175.21484 173.05785 106.36409 1.000 68.86689 16 ILE H O 1
ATOM 10428 N N . HIS I 6 17 ? 176.73349 174.40811 107.34566 1.000 62.36755 17 HIS H N 1
ATOM 10429 C CA . HIS I 6 17 ? 177.34512 173.35664 108.14797 1.000 59.99171 17 HIS H CA 1
ATOM 10430 C C . HIS I 6 17 ? 177.49191 173.84666 109.57795 1.000 61.58420 17 HIS H C 1
ATOM 10431 O O . HIS I 6 17 ? 178.25987 174.77714 109.83986 1.000 74.23919 17 HIS H O 1
ATOM 10438 N N . ILE I 6 18 ? 176.77239 173.21475 110.49745 1.000 54.32592 18 ILE H N 1
ATOM 10439 C CA . ILE I 6 18 ? 176.87751 173.50574 111.92168 1.000 56.03204 18 ILE H CA 1
ATOM 10440 C C . ILE I 6 18 ? 177.77692 172.44077 112.53118 1.000 55.87513 18 ILE H C 1
ATOM 10441 O O . ILE I 6 18 ? 177.36003 171.29297 112.71711 1.000 64.11842 18 ILE H O 1
ATOM 10446 N N . GLY I 6 19 ? 179.00834 172.81734 112.84861 1.000 54.68373 19 GLY H N 1
ATOM 10447 C CA . GLY I 6 19 ? 179.99360 171.84977 113.27656 1.000 58.79793 19 GLY H CA 1
ATOM 10448 C C . GLY I 6 19 ? 179.75295 171.34244 114.68357 1.000 64.12545 19 GLY H C 1
ATOM 10449 O O . GLY I 6 19 ? 178.80935 171.72125 115.37739 1.000 65.56309 19 GLY H O 1
ATOM 10450 N N . SER I 6 20 ? 180.63631 170.43658 115.09994 1.000 64.52416 20 SER H N 1
ATOM 10451 C CA . SER I 6 20 ? 180.60445 169.87354 116.43903 1.000 65.44247 20 SER H CA 1
ATOM 10452 C C . SER I 6 20 ? 181.98469 169.77093 117.06771 1.000 67.04631 20 SER H C 1
ATOM 10453 O O . SER I 6 20 ? 182.09733 169.28164 118.19654 1.000 67.74262 20 SER H O 1
ATOM 10456 N N . GLY I 6 21 ? 183.03142 170.21316 116.37672 1.000 70.00167 21 GLY H N 1
ATOM 10457 C CA . GLY I 6 21 ? 184.38569 169.98965 116.82393 1.000 71.14262 21 GLY H CA 1
ATOM 10458 C C . GLY I 6 21 ? 184.93086 168.62104 116.49325 1.000 76.91557 21 GLY H C 1
ATOM 10459 O O . GLY I 6 21 ? 186.09308 168.34041 116.81263 1.000 79.06465 21 GLY H O 1
ATOM 10460 N N . GLN I 6 22 ? 184.13215 167.76201 115.86118 1.000 80.54532 22 GLN H N 1
ATOM 10461 C CA . GLN I 6 22 ? 184.57174 166.42214 115.47705 1.000 77.12728 22 GLN H CA 1
ATOM 10462 C C . GLN I 6 22 ? 185.26272 166.48623 114.11607 1.000 70.41104 22 GLN H C 1
ATOM 10463 O O . GLN I 6 22 ? 184.75317 166.02798 113.09207 1.000 70.22734 22 GLN H O 1
ATOM 10469 N N . VAL I 6 23 ? 186.45894 167.06901 114.12422 1.000 64.84999 23 VAL H N 1
ATOM 10470 C CA . VAL I 6 23 ? 187.27437 167.10323 112.91868 1.000 70.67017 23 VAL H CA 1
ATOM 10471 C C . VAL I 6 23 ? 187.87653 165.71935 112.74296 1.000 71.90837 23 VAL H C 1
ATOM 10472 O O . VAL I 6 23 ? 188.94082 165.41808 113.29504 1.000 74.19991 23 VAL H O 1
ATOM 10476 N N . MET I 6 24 ? 187.20284 164.87077 111.97236 1.000 68.78205 24 MET H N 1
ATOM 10477 C CA . MET I 6 24 ? 187.63437 163.48993 111.80971 1.000 71.87833 24 MET H CA 1
ATOM 10478 C C . MET I 6 24 ? 188.74008 163.43753 110.76064 1.000 77.15168 24 MET H C 1
ATOM 10479 O O . MET I 6 24 ? 188.66701 164.12078 109.73252 1.000 74.83766 24 MET H O 1
ATOM 10484 N N . LYS I 6 25 ? 189.78428 162.66610 111.04238 1.000 80.40592 25 LYS H N 1
ATOM 10485 C CA . LYS I 6 25 ? 191.02485 162.76529 110.28808 1.000 77.15057 25 LYS H CA 1
ATOM 10486 C C . LYS I 6 25 ? 190.99928 161.83962 109.07249 1.000 77.92146 25 LYS H C 1
ATOM 10487 O O . LYS I 6 25 ? 189.96630 161.28100 108.69473 1.000 80.14530 25 LYS H O 1
ATOM 10493 N N . LYS I 6 26 ? 192.16863 161.67221 108.45161 1.000 70.54917 26 LYS H N 1
ATOM 10494 C CA . LYS I 6 26 ? 192.29453 160.96133 107.18542 1.000 71.14191 26 LYS H CA 1
ATOM 10495 C C . LYS I 6 26 ? 192.09641 159.45842 107.31795 1.000 69.10788 26 LYS H C 1
ATOM 10496 O O . LYS I 6 26 ? 191.92411 158.77963 106.30068 1.000 65.40406 26 LYS H O 1
ATOM 10502 N N . GLN I 6 27 ? 192.12789 158.92163 108.53372 1.000 74.46319 27 GLN H N 1
ATOM 10503 C CA . GLN I 6 27 ? 192.12106 157.48254 108.74685 1.000 75.17583 27 GLN H CA 1
ATOM 10504 C C . GLN I 6 27 ? 190.73791 156.93844 109.07917 1.000 73.65686 27 GLN H C 1
ATOM 10505 O O . GLN I 6 27 ? 190.62093 155.77204 109.46681 1.000 74.04170 27 GLN H O 1
ATOM 10511 N N . ASP I 6 28 ? 189.68647 157.74905 108.93679 1.000 72.48278 28 ASP H N 1
ATOM 10512 C CA . ASP I 6 28 ? 188.34975 157.32732 109.33660 1.000 73.72378 28 ASP H CA 1
ATOM 10513 C C . ASP I 6 28 ? 187.38854 157.46133 108.15189 1.000 74.41800 28 ASP H C 1
ATOM 10514 O O . ASP I 6 28 ? 186.17951 157.61607 108.33365 1.000 75.33057 28 ASP H O 1
ATOM 10519 N N . TYR I 6 29 ? 187.90684 157.43245 106.92675 1.000 64.82563 29 TYR H N 1
ATOM 10520 C CA . TYR I 6 29 ? 187.04829 157.45861 105.75252 1.000 60.66806 29 TYR H CA 1
ATOM 10521 C C . TYR I 6 29 ? 187.80856 156.92274 104.55086 1.000 66.58158 29 TYR H C 1
ATOM 10522 O O . TYR I 6 29 ? 189.04171 156.90027 104.52517 1.000 69.29381 29 TYR H O 1
ATOM 10531 N N . ILE I 6 30 ? 187.04665 156.49247 103.54936 1.000 78.58267 30 ILE H N 1
ATOM 10532 C CA . ILE I 6 30 ? 187.59279 156.05324 102.26968 1.000 78.55312 30 ILE H CA 1
ATOM 10533 C C . ILE I 6 30 ? 186.90749 156.85458 101.17396 1.000 78.51043 30 ILE H C 1
ATOM 10534 O O . ILE I 6 30 ? 185.68368 156.78236 101.02490 1.000 80.07428 30 ILE H O 1
ATOM 10539 N N . TYR I 6 31 ? 187.68505 157.60849 100.40608 1.000 78.06626 31 TYR H N 1
ATOM 10540 C CA . TYR I 6 31 ? 187.14789 158.41132 99.31534 1.000 79.75977 31 TYR H CA 1
ATOM 10541 C C . TYR I 6 31 ? 187.31866 157.65655 98.00403 1.000 80.32262 31 TYR H C 1
ATOM 10542 O O . TYR I 6 31 ? 188.44285 157.30782 97.62764 1.000 82.60529 31 TYR H O 1
ATOM 10551 N N . ASP I 6 32 ? 186.21048 157.41021 97.30800 1.000 88.68975 32 ASP H N 1
ATOM 10552 C CA . ASP I 6 32 ? 186.25942 156.76886 95.99748 1.000 91.77868 32 ASP H CA 1
ATOM 10553 C C . ASP I 6 32 ? 186.31996 157.87276 94.95014 1.000 89.05918 32 ASP H C 1
ATOM 10554 O O . ASP I 6 32 ? 185.29956 158.46933 94.59793 1.000 88.64359 32 ASP H O 1
ATOM 10559 N N . PHE I 6 33 ? 187.52777 158.14140 94.44780 1.000 86.94689 33 PHE H N 1
ATOM 10560 C CA . PHE I 6 33 ? 187.73000 159.22030 93.48747 1.000 90.09190 33 PHE H CA 1
ATOM 10561 C C . PHE I 6 33 ? 186.94261 159.00957 92.20149 1.000 89.60017 33 PHE H C 1
ATOM 10562 O O . PHE I 6 33 ? 186.65599 159.98310 91.49630 1.000 88.68934 33 PHE H O 1
ATOM 10570 N N . TYR I 6 34 ? 186.58006 157.76818 91.88561 1.000 97.38335 34 TYR H N 1
ATOM 10571 C CA . TYR I 6 34 ? 185.81859 157.45081 90.68706 1.000 99.28351 34 TYR H CA 1
ATOM 10572 C C . TYR I 6 34 ? 184.31188 157.52333 90.91978 1.000 99.48292 34 TYR H C 1
ATOM 10573 O O . TYR I 6 34 ? 183.54299 157.54918 89.95330 1.000 101.21314 34 TYR H O 1
ATOM 10582 N N . ASN I 6 35 ? 183.87447 157.60801 92.17675 1.000 90.91159 35 ASN H N 1
ATOM 10583 C CA . ASN I 6 35 ? 182.45415 157.65051 92.49345 1.000 93.72536 35 ASN H CA 1
ATOM 10584 C C . ASN I 6 35 ? 181.98468 158.98446 93.05460 1.000 95.53759 35 ASN H C 1
ATOM 10585 O O . ASN I 6 35 ? 180.77439 159.15457 93.24164 1.000 94.37559 35 ASN H O 1
ATOM 10590 N N . SER I 6 36 ? 182.88802 159.93230 93.31469 1.000 89.88347 36 SER H N 1
ATOM 10591 C CA . SER I 6 36 ? 182.54286 161.19597 93.96925 1.000 85.66187 36 SER H CA 1
ATOM 10592 C C . SER I 6 36 ? 181.79853 160.93690 95.27485 1.000 84.23300 36 SER H C 1
ATOM 10593 O O . SER I 6 36 ? 180.82678 161.61571 95.61193 1.000 84.95064 36 SER H O 1
ATOM 10596 N N . LYS I 6 37 ? 182.26284 159.93313 96.01341 1.000 78.15168 37 LYS H N 1
ATOM 10597 C CA . LYS I 6 37 ? 181.60157 159.47675 97.22346 1.000 75.32316 37 LYS H CA 1
ATOM 10598 C C . LYS I 6 37 ? 182.64537 159.23395 98.30173 1.000 79.71762 37 LYS H C 1
ATOM 10599 O O . LYS I 6 37 ? 183.78943 158.87277 98.01304 1.000 81.82591 37 LYS H O 1
ATOM 10605 N N . VAL I 6 38 ? 182.24693 159.45960 99.54806 1.000 76.51067 38 VAL H N 1
ATOM 10606 C CA . VAL I 6 38 ? 183.07515 159.15503 100.70553 1.000 76.81388 38 VAL H CA 1
ATOM 10607 C C . VAL I 6 38 ? 182.32055 158.16470 101.57897 1.000 78.85337 38 VAL H C 1
ATOM 10608 O O . VAL I 6 38 ? 181.10514 158.28472 101.77279 1.000 82.60041 38 VAL H O 1
ATOM 10612 N N . TYR I 6 39 ? 183.03512 157.15526 102.05921 1.000 77.51212 39 TYR H N 1
ATOM 10613 C CA . TYR I 6 39 ? 182.49148 156.15862 102.96643 1.000 75.82690 39 TYR H CA 1
ATOM 10614 C C . TYR I 6 39 ? 183.05609 156.42763 104.35096 1.000 74.99391 39 TYR H C 1
ATOM 10615 O O . TYR I 6 39 ? 184.27895 156.45034 104.53450 1.000 71.92560 39 TYR H O 1
ATOM 10624 N N . MET I 6 40 ? 182.16223 156.64796 105.30750 1.000 79.76626 40 MET H N 1
ATOM 10625 C CA . MET I 6 40 ? 182.49979 156.94600 106.68597 1.000 79.04454 40 MET H CA 1
ATOM 10626 C C . MET I 6 40 ? 182.28095 155.67880 107.49459 1.000 81.34218 40 MET H C 1
ATOM 10627 O O . MET I 6 40 ? 181.19421 155.08804 107.44017 1.000 81.01044 40 MET H O 1
ATOM 10632 N N . ILE I 6 41 ? 183.30737 155.26574 108.23093 1.000 91.90503 41 ILE H N 1
ATOM 10633 C CA . ILE I 6 41 ? 183.30165 153.99900 108.94325 1.000 92.37412 41 ILE H CA 1
ATOM 10634 C C . ILE I 6 41 ? 183.18559 154.26413 110.44042 1.000 95.48751 41 ILE H C 1
ATOM 10635 O O . ILE I 6 41 ? 183.41446 155.37345 110.92213 1.000 96.86506 41 ILE H O 1
ATOM 10640 N N . ASN I 6 42 ? 182.83310 153.21829 111.18074 1.000 106.11794 42 ASN H N 1
ATOM 10641 C CA . ASN I 6 42 ? 182.80013 153.26354 112.63472 1.000 104.78282 42 ASN H CA 1
ATOM 10642 C C . ASN I 6 42 ? 184.09375 152.63621 113.13589 1.000 103.68586 42 ASN H C 1
ATOM 10643 O O . ASN I 6 42 ? 184.48871 151.56258 112.66942 1.000 105.13729 42 ASN H O 1
ATOM 10648 N N . GLY I 6 43 ? 184.75022 153.31374 114.07930 1.000 100.51943 43 GLY H N 1
ATOM 10649 C CA . GLY I 6 43 ? 186.05621 152.86170 114.53198 1.000 99.82075 43 GLY H CA 1
ATOM 10650 C C . GLY I 6 43 ? 186.02633 151.48526 115.16650 1.000 101.17705 43 GLY H C 1
ATOM 10651 O O . GLY I 6 43 ? 186.95145 150.68842 114.98601 1.000 100.01131 43 GLY H O 1
ATOM 10652 N N . ASN I 6 44 ? 184.96910 151.19058 115.92572 1.000 106.37700 44 ASN H N 1
ATOM 10653 C CA . ASN I 6 44 ? 184.84971 149.88027 116.55636 1.000 104.59110 44 ASN H CA 1
ATOM 10654 C C . ASN I 6 44 ? 184.82536 148.77081 115.51424 1.000 105.36079 44 ASN H C 1
ATOM 10655 O O . ASN I 6 44 ? 185.53095 147.76384 115.64504 1.000 103.79714 44 ASN H O 1
ATOM 10660 N N . LYS I 6 45 ? 184.02291 148.94543 114.46200 1.000 104.65447 45 LYS H N 1
ATOM 10661 C CA . LYS I 6 45 ? 183.95672 147.93779 113.41011 1.000 102.91124 45 LYS H CA 1
ATOM 10662 C C . LYS I 6 45 ? 185.29768 147.78189 112.70604 1.000 102.70493 45 LYS H C 1
ATOM 10663 O O . LYS I 6 45 ? 185.72440 146.65920 112.41741 1.000 105.63612 45 LYS H O 1
ATOM 10669 N N . LEU I 6 46 ? 185.98293 148.89406 112.42966 1.000 95.45092 46 LEU H N 1
ATOM 10670 C CA . LEU I 6 46 ? 187.26178 148.81471 111.72961 1.000 93.53520 46 LEU H CA 1
ATOM 10671 C C . LEU I 6 46 ? 188.30903 148.09009 112.56611 1.000 93.11679 46 LEU H C 1
ATOM 10672 O O . LEU I 6 46 ? 189.02932 147.22272 112.05888 1.000 96.68885 46 LEU H O 1
ATOM 10677 N N . VAL I 6 47 ? 188.41575 148.43425 113.85084 1.000 93.57584 47 VAL H N 1
ATOM 10678 C CA . VAL I 6 47 ? 189.42345 147.79285 114.69002 1.000 94.30232 47 VAL H CA 1
ATOM 10679 C C . VAL I 6 47 ? 189.07322 146.32638 114.92961 1.000 97.43050 47 VAL H C 1
ATOM 10680 O O . VAL I 6 47 ? 189.96108 145.46652 114.98442 1.000 100.33037 47 VAL H O 1
ATOM 10684 N N . LYS I 6 48 ? 187.78081 146.00616 115.05147 1.000 97.75644 48 LYS H N 1
ATOM 10685 C CA . LYS I 6 48 ? 187.38548 144.60779 115.17791 1.000 96.39424 48 LYS H CA 1
ATOM 10686 C C . LYS I 6 48 ? 187.72575 143.82837 113.91356 1.000 97.61040 48 LYS H C 1
ATOM 10687 O O . LYS I 6 48 ? 188.15970 142.67340 113.98448 1.000 98.48136 48 LYS H O 1
ATOM 10693 N N . PHE I 6 49 ? 187.53863 144.44720 112.74640 1.000 97.20319 49 PHE H N 1
ATOM 10694 C CA . PHE I 6 49 ? 187.93016 143.81682 111.49064 1.000 94.90399 49 PHE H CA 1
ATOM 10695 C C . PHE I 6 49 ? 189.43392 143.57851 111.44245 1.000 98.07204 49 PHE H C 1
ATOM 10696 O O . PHE I 6 49 ? 189.89348 142.49915 111.05242 1.000 98.91935 49 PHE H O 1
ATOM 10704 N N . LEU I 6 50 ? 190.21821 144.58078 111.84250 1.000 98.68106 50 LEU H N 1
ATOM 10705 C CA . LEU I 6 50 ? 191.67047 144.44951 111.81653 1.000 95.33607 50 LEU H CA 1
ATOM 10706 C C . LEU I 6 50 ? 192.18373 143.47230 112.86490 1.000 97.06066 50 LEU H C 1
ATOM 10707 O O . LEU I 6 50 ? 193.31962 143.00035 112.74983 1.000 99.71850 50 LEU H O 1
ATOM 10712 N N . LYS I 6 51 ? 191.38461 143.17438 113.88842 1.000 103.58767 51 LYS H N 1
ATOM 10713 C CA . LYS I 6 51 ? 191.74521 142.14318 114.85389 1.000 103.75263 51 LYS H CA 1
ATOM 10714 C C . LYS I 6 51 ? 191.26133 140.75716 114.44930 1.000 101.87878 51 LYS H C 1
ATOM 10715 O O . LYS I 6 51 ? 191.84433 139.75756 114.88442 1.000 104.28550 51 LYS H O 1
ATOM 10721 N N . ARG I 6 52 ? 190.20567 140.67415 113.63558 1.000 95.93509 52 ARG H N 1
ATOM 10722 C CA . ARG I 6 52 ? 189.64611 139.37632 113.26750 1.000 96.35742 52 ARG H CA 1
ATOM 10723 C C . ARG I 6 52 ? 190.65120 138.54256 112.48455 1.000 97.72755 52 ARG H C 1
ATOM 10724 O O . ARG I 6 52 ? 190.81468 137.34357 112.73857 1.000 99.51360 52 ARG H O 1
ATOM 10732 N N . LYS I 6 53 ? 191.33304 139.16162 111.52173 1.000 96.23592 53 LYS H N 1
ATOM 10733 C CA . LYS I 6 53 ? 192.32555 138.47839 110.70375 1.000 97.67179 53 LYS H CA 1
ATOM 10734 C C . LYS I 6 53 ? 193.74743 138.90772 111.04825 1.000 98.12614 53 LYS H C 1
ATOM 10735 O O . LYS I 6 53 ? 194.66542 138.69758 110.24913 1.000 99.30923 53 LYS H O 1
ATOM 10741 N N . ASN I 6 54 ? 193.94037 139.50646 112.22559 1.000 100.41933 54 ASN H N 1
ATOM 10742 C CA . ASN I 6 54 ? 195.26058 139.90753 112.71644 1.000 100.43581 54 ASN H CA 1
ATOM 10743 C C . ASN I 6 54 ? 195.95029 140.88021 111.76171 1.000 100.30411 54 ASN H C 1
ATOM 10744 O O . ASN I 6 54 ? 197.15762 140.79964 111.52738 1.000 98.44911 54 ASN H O 1
ATOM 10749 N N . LEU I 6 55 ? 195.17542 141.80602 111.20361 1.000 99.53955 55 LEU H N 1
ATOM 10750 C CA . LEU I 6 55 ? 195.71839 142.90994 110.42475 1.000 97.63154 55 LEU H CA 1
ATOM 10751 C C . LEU I 6 55 ? 196.04333 144.12705 111.27897 1.000 97.74642 55 LEU H C 1
ATOM 10752 O O . LEU I 6 55 ? 196.54246 145.12383 110.74785 1.000 100.24353 55 LEU H O 1
ATOM 10757 N N . LEU I 6 56 ? 195.76164 144.07514 112.58190 1.000 92.25286 56 LEU H N 1
ATOM 10758 C CA . LEU I 6 56 ? 196.08877 145.19563 113.45653 1.000 93.88102 56 LEU H CA 1
ATOM 10759 C C . LEU I 6 56 ? 197.59878 145.31683 113.63352 1.000 95.68242 56 LEU H C 1
ATOM 10760 O O . LEU I 6 56 ? 198.13854 146.42843 113.72998 1.000 97.35203 56 LEU H O 1
ATOM 10765 N N . TYR I 6 57 ? 198.29426 144.17778 113.66904 1.000 99.87203 57 TYR H N 1
ATOM 10766 C CA . TYR I 6 57 ? 199.73631 144.18256 113.89330 1.000 100.37769 57 TYR H CA 1
ATOM 10767 C C . TYR I 6 57 ? 200.45699 144.94867 112.79155 1.000 99.95698 57 TYR H C 1
ATOM 10768 O O . TYR I 6 57 ? 201.34248 145.76770 113.06404 1.000 99.59059 57 TYR H O 1
ATOM 10777 N N . THR I 6 58 ? 200.08589 144.69922 111.53484 1.000 103.62717 58 THR H N 1
ATOM 10778 C CA . THR I 6 58 ? 200.64793 145.46914 110.43424 1.000 107.22429 58 THR H CA 1
ATOM 10779 C C . THR I 6 58 ? 200.05753 146.86978 110.34840 1.000 104.97992 58 THR H C 1
ATOM 10780 O O . THR I 6 58 ? 200.69624 147.76419 109.79000 1.000 105.94736 58 THR H O 1
ATOM 10784 N N . TYR I 6 59 ? 198.86878 147.08886 110.90974 1.000 94.93422 59 TYR H N 1
ATOM 10785 C CA . TYR I 6 59 ? 198.34197 148.44574 111.00728 1.000 94.09968 59 TYR H CA 1
ATOM 10786 C C . TYR I 6 59 ? 199.25057 149.33558 111.84468 1.000 93.99831 59 TYR H C 1
ATOM 10787 O O . TYR I 6 59 ? 199.52440 150.48464 111.47121 1.000 96.74220 59 TYR H O 1
ATOM 10796 N N . GLN I 6 60 ? 199.72655 148.82053 112.97973 1.000 94.01339 60 GLN H N 1
ATOM 10797 C CA . GLN I 6 60 ? 200.51007 149.64708 113.89416 1.000 94.00398 60 GLN H CA 1
ATOM 10798 C C . GLN I 6 60 ? 201.80699 150.12379 113.24928 1.000 96.86212 60 GLN H C 1
ATOM 10799 O O . GLN I 6 60 ? 202.18668 151.29163 113.39087 1.000 98.92666 60 GLN H O 1
ATOM 10805 N N . ASN I 6 61 ? 202.50411 149.23936 112.53547 1.000 104.09239 61 ASN H N 1
ATOM 10806 C CA . ASN I 6 61 ? 203.72016 149.66522 111.85244 1.000 105.98672 61 ASN H CA 1
ATOM 10807 C C . ASN I 6 61 ? 203.45239 150.23327 110.46331 1.000 103.93323 61 ASN H C 1
ATOM 10808 O O . ASN I 6 61 ? 204.39711 150.67680 109.80258 1.000 105.49500 61 ASN H O 1
ATOM 10813 N N . PHE I 6 62 ? 202.20169 150.21216 109.99493 1.000 97.28989 62 PHE H N 1
ATOM 10814 C CA . PHE I 6 62 ? 201.84266 151.03009 108.84343 1.000 98.02919 62 PHE H CA 1
ATOM 10815 C C . PHE I 6 62 ? 201.68138 152.48749 109.24703 1.000 96.93404 62 PHE H C 1
ATOM 10816 O O . PHE I 6 62 ? 202.06986 153.39216 108.50067 1.000 94.48242 62 PHE H O 1
ATOM 10824 N N . LEU I 6 63 ? 201.11230 152.73420 110.42570 1.000 93.82707 63 LEU H N 1
ATOM 10825 C CA . LEU I 6 63 ? 200.92430 154.10323 110.88956 1.000 90.44252 63 LEU H CA 1
ATOM 10826 C C . LEU I 6 63 ? 202.25653 154.72845 111.27887 1.000 90.89982 63 LEU H C 1
ATOM 10827 O O . LEU I 6 63 ? 202.71231 155.68286 110.64440 1.000 93.86102 63 LEU H O 1
ATOM 10832 N N . ARG I 6 64 ? 202.89665 154.18320 112.30621 1.000 93.53286 64 ARG H N 1
ATOM 10833 C CA . ARG I 6 64 ? 204.21065 154.64104 112.72451 1.000 95.01433 64 ARG H CA 1
ATOM 10834 C C . ARG I 6 64 ? 205.28605 153.91700 111.91327 1.000 95.78153 64 ARG H C 1
ATOM 10835 O O . ARG I 6 64 ? 205.05341 152.83845 111.36354 1.000 93.52013 64 ARG H O 1
ATOM 10843 N N . TYR I 6 65 ? 206.48119 154.52671 111.84510 1.000 102.86442 65 TYR H N 1
ATOM 10844 C CA . TYR I 6 65 ? 207.40490 154.31071 110.73192 1.000 103.53464 65 TYR H CA 1
ATOM 10845 C C . TYR I 6 65 ? 206.68013 154.64075 109.43135 1.000 103.46042 65 TYR H C 1
ATOM 10846 O O . TYR I 6 65 ? 206.28545 153.73182 108.69046 1.000 102.14864 65 TYR H O 1
ATOM 10855 N N . PRO I 6 66 ? 206.47723 155.92353 109.13517 1.000 105.93014 66 PRO H N 1
ATOM 10856 C CA . PRO I 6 66 ? 205.55982 156.32267 108.05028 1.000 104.59883 66 PRO H CA 1
ATOM 10857 C C . PRO I 6 66 ? 205.98290 155.75970 106.70510 1.000 105.24767 66 PRO H C 1
ATOM 10858 O O . PRO I 6 66 ? 207.18061 155.70852 106.38505 1.000 107.12861 66 PRO H O 1
ATOM 10862 N N . PRO I 6 67 ? 205.01887 155.32124 105.88815 1.000 105.86194 67 PRO H N 1
ATOM 10863 C CA . PRO I 6 67 ? 205.34117 154.87034 104.52667 1.000 104.87981 67 PRO H CA 1
ATOM 10864 C C . PRO I 6 67 ? 205.60245 156.03903 103.59035 1.000 105.58569 67 PRO H C 1
ATOM 10865 O O . PRO I 6 67 ? 204.66236 156.53790 102.95635 1.000 105.31488 67 PRO H O 1
ATOM 10869 N N . LYS I 6 68 ? 206.86047 156.50016 103.53318 1.000 108.04755 68 LYS H N 1
ATOM 10870 C CA . LYS I 6 68 ? 207.26384 157.65436 102.72849 1.000 107.58650 68 LYS H CA 1
ATOM 10871 C C . LYS I 6 68 ? 206.69836 158.94297 103.31129 1.000 107.73796 68 LYS H C 1
ATOM 10872 O O . LYS I 6 68 ? 207.18852 159.42529 104.33997 1.000 107.91012 68 LYS H O 1
ATOM 10878 N N . ASN I 6 69 ? 205.68818 159.50785 102.66693 1.000 106.98580 69 ASN H N 1
ATOM 10879 C CA . ASN I 6 69 ? 205.09628 160.73726 103.17051 1.000 106.33461 69 ASN H CA 1
ATOM 10880 C C . ASN I 6 69 ? 204.32425 160.45704 104.45391 1.000 107.21526 69 ASN H C 1
ATOM 10881 O O . ASN I 6 69 ? 203.38249 159.65110 104.43200 1.000 106.88628 69 ASN H O 1
ATOM 10886 N N . PRO I 6 70 ? 204.66260 161.08793 105.57517 1.000 104.48418 70 PRO H N 1
ATOM 10887 C CA . PRO I 6 70 ? 203.93479 160.84904 106.82282 1.000 100.91316 70 PRO H CA 1
ATOM 10888 C C . PRO I 6 70 ? 202.61627 161.59264 106.96771 1.000 97.13497 70 PRO H C 1
ATOM 10889 O O . PRO I 6 70 ? 202.02769 161.56095 108.05168 1.000 97.84109 70 PRO H O 1
ATOM 10893 N N . ARG I 6 71 ? 202.13832 162.25930 105.92051 1.000 84.15140 71 ARG H N 1
ATOM 10894 C CA . ARG I 6 71 ? 200.88439 163.00217 105.96853 1.000 85.68774 71 ARG H CA 1
ATOM 10895 C C . ARG I 6 71 ? 199.88539 162.56928 104.90637 1.000 84.83758 71 ARG H C 1
ATOM 10896 O O . ARG I 6 71 ? 198.68007 162.75761 105.10890 1.000 82.79257 71 ARG H O 1
ATOM 10904 N N . GLU I 6 72 ? 200.33394 161.97978 103.80200 1.000 91.79662 72 GLU H N 1
ATOM 10905 C CA . GLU I 6 72 ? 199.45372 161.50452 102.74565 1.000 91.11605 72 GLU H CA 1
ATOM 10906 C C . GLU I 6 72 ? 198.96229 160.08486 102.98433 1.000 91.91475 72 GLU H C 1
ATOM 10907 O O . GLU I 6 72 ? 198.20572 159.55971 102.16134 1.000 88.83765 72 GLU H O 1
ATOM 10913 N N . ASN I 6 73 ? 199.37391 159.45075 104.08335 1.000 96.50931 73 ASN H N 1
ATOM 10914 C CA . ASN I 6 73 ? 199.04627 158.04848 104.34533 1.000 95.15514 73 ASN H CA 1
ATOM 10915 C C . ASN I 6 73 ? 197.58842 157.95258 104.78593 1.000 95.23017 73 ASN H C 1
ATOM 10916 O O . ASN I 6 73 ? 197.25550 157.94143 105.97330 1.000 96.92191 73 ASN H O 1
ATOM 10921 N N . GLY I 6 74 ? 196.70204 157.87625 103.79802 1.000 81.98542 74 GLY H N 1
ATOM 10922 C CA . GLY I 6 74 ? 195.28965 157.72471 104.06146 1.000 81.81229 74 GLY H CA 1
ATOM 10923 C C . GLY I 6 74 ? 194.89063 156.28055 104.29148 1.000 80.14175 74 GLY H C 1
ATOM 10924 O O . GLY I 6 74 ? 195.71412 155.36941 104.36513 1.000 81.59596 74 GLY H O 1
ATOM 10925 N N . LEU I 6 75 ? 193.57929 156.07759 104.41718 1.000 86.17430 75 LEU H N 1
ATOM 10926 C CA . LEU I 6 75 ? 193.03327 154.73398 104.54952 1.000 86.45160 75 LEU H CA 1
ATOM 10927 C C . LEU I 6 75 ? 193.17537 153.91487 103.27711 1.000 86.06964 75 LEU H C 1
ATOM 10928 O O . LEU I 6 75 ? 193.15611 152.68195 103.34944 1.000 87.18736 75 LEU H O 1
ATOM 10933 N N . LYS I 6 76 ? 193.31331 154.56607 102.12165 1.000 90.18470 76 LYS H N 1
ATOM 10934 C CA . LYS I 6 76 ? 193.38424 153.83642 100.86223 1.000 91.45529 76 LYS H CA 1
ATOM 10935 C C . LYS I 6 76 ? 194.73960 153.16621 100.68042 1.000 93.69126 76 LYS H C 1
ATOM 10936 O O . LYS I 6 76 ? 194.82016 152.08475 100.08702 1.000 93.98294 76 LYS H O 1
ATOM 10942 N N . ASP I 6 77 ? 195.80639 153.77914 101.19822 1.000 99.90139 77 ASP H N 1
ATOM 10943 C CA . ASP I 6 77 ? 197.14389 153.22094 101.02562 1.000 98.94217 77 ASP H CA 1
ATOM 10944 C C . ASP I 6 77 ? 197.28810 151.87738 101.73140 1.000 96.95212 77 ASP H C 1
ATOM 10945 O O . ASP I 6 77 ? 197.88490 150.94411 101.18121 1.000 98.19808 77 ASP H O 1
ATOM 10950 N N . TYR I 6 78 ? 196.74943 151.75599 102.94736 1.000 96.12446 78 TYR H N 1
ATOM 10951 C CA . TYR I 6 78 ? 196.88601 150.50644 103.69039 1.000 97.02762 78 TYR H CA 1
ATOM 10952 C C . TYR I 6 78 ? 196.11551 149.37682 103.02111 1.000 101.86547 78 TYR H C 1
ATOM 10953 O O . TYR I 6 78 ? 196.65132 148.28054 102.82184 1.000 107.03412 78 TYR H O 1
ATOM 10962 N N . LEU I 6 79 ? 194.84886 149.62152 102.67752 1.000 97.22939 79 LEU H N 1
ATOM 10963 C CA . LEU I 6 79 ? 194.05296 148.58765 102.02567 1.000 96.35210 79 LEU H CA 1
ATOM 10964 C C . LEU I 6 79 ? 194.63308 148.21401 100.66857 1.000 97.90776 79 LEU H C 1
ATOM 10965 O O . LEU I 6 79 ? 194.49733 147.06538 100.23252 1.000 95.73449 79 LEU H O 1
ATOM 10970 N N . ASP I 6 80 ? 195.27668 149.16630 99.98900 1.000 108.19570 80 ASP H N 1
ATOM 10971 C CA . ASP I 6 80 ? 196.02309 148.83528 98.78028 1.000 108.67754 80 ASP H CA 1
ATOM 10972 C C . ASP I 6 80 ? 197.20261 147.92650 99.09902 1.000 107.67977 80 ASP H C 1
ATOM 10973 O O . ASP I 6 80 ? 197.48570 146.97915 98.35637 1.000 109.59084 80 ASP H O 1
ATOM 10978 N N . ALA I 6 81 ? 197.90765 148.20547 100.19868 1.000 103.97857 81 ALA H N 1
ATOM 10979 C CA . ALA I 6 81 ? 199.02887 147.35958 100.59472 1.000 101.37936 81 ALA H CA 1
ATOM 10980 C C . ALA I 6 81 ? 198.56209 145.95357 100.95164 1.000 102.15646 81 ALA H C 1
ATOM 10981 O O . ALA I 6 81 ? 199.22076 144.96592 100.60545 1.000 102.36007 81 ALA H O 1
ATOM 10983 N N . GLN I 6 82 ? 197.43033 145.84162 101.64211 1.000 100.21872 82 GLN H N 1
ATOM 10984 C CA . GLN I 6 82 ? 196.88243 144.54886 102.02798 1.000 99.14351 82 GLN H CA 1
ATOM 10985 C C . GLN I 6 82 ? 195.97376 143.94815 100.96381 1.000 99.76905 82 GLN H C 1
ATOM 10986 O O . GLN I 6 82 ? 195.48772 142.82715 101.14888 1.000 99.12014 82 GLN H O 1
ATOM 10992 N N . ASN I 6 83 ? 195.73616 144.66511 99.86352 1.000 107.52433 83 ASN H N 1
ATOM 10993 C CA . ASN I 6 83 ? 194.95433 144.15916 98.73317 1.000 109.90735 83 ASN H CA 1
ATOM 10994 C C . ASN I 6 83 ? 193.55129 143.72988 99.15978 1.000 111.49650 83 ASN H C 1
ATOM 10995 O O . ASN I 6 83 ? 193.02069 142.72081 98.69085 1.000 108.92391 83 ASN H O 1
ATOM 11000 N N . VAL I 6 84 ? 192.94560 144.50094 100.05673 1.000 114.80800 84 VAL H N 1
ATOM 11001 C CA . VAL I 6 84 ? 191.55977 144.28791 100.45822 1.000 111.56304 84 VAL H CA 1
ATOM 11002 C C . VAL I 6 84 ? 190.66829 145.05728 99.49222 1.000 114.11254 84 VAL H C 1
ATOM 11003 O O . VAL I 6 84 ? 190.77800 146.28253 99.37510 1.000 114.94480 84 VAL H O 1
ATOM 11007 N N . LYS I 6 85 ? 189.78785 144.34106 98.79889 1.000 115.95303 85 LYS H N 1
ATOM 11008 C CA . LYS I 6 85 ? 188.97559 144.94656 97.75675 1.000 114.97359 85 LYS H CA 1
ATOM 11009 C C . LYS I 6 85 ? 187.83695 145.77072 98.35662 1.000 114.38501 85 LYS H C 1
ATOM 11010 O O . LYS I 6 85 ? 187.50727 145.67026 99.54097 1.000 112.29032 85 LYS H O 1
ATOM 11016 N N . GLN I 6 86 ? 187.23730 146.60706 97.50656 1.000 117.13735 86 GLN H N 1
ATOM 11017 C CA . GLN I 6 86 ? 186.20904 147.53545 97.96579 1.000 118.23953 86 GLN H CA 1
ATOM 11018 C C . GLN I 6 86 ? 184.88694 146.82470 98.23319 1.000 119.05506 86 GLN H C 1
ATOM 11019 O O . GLN I 6 86 ? 184.18992 147.14341 99.20471 1.000 117.67503 86 GLN H O 1
ATOM 11025 N N . SER I 6 87 ? 184.53628 145.84392 97.39955 1.000 118.58225 87 SER H N 1
ATOM 11026 C CA . SER I 6 87 ? 183.23220 145.18995 97.46215 1.000 117.05085 87 SER H CA 1
ATOM 11027 C C . SER I 6 87 ? 182.98054 144.45305 98.77342 1.000 116.09752 87 SER H C 1
ATOM 11028 O O . SER I 6 87 ? 181.88951 143.89677 98.94316 1.000 112.87740 87 SER H O 1
ATOM 11031 N N . GLU I 6 88 ? 183.94256 144.42875 99.69611 1.000 113.12147 88 GLU H N 1
ATOM 11032 C CA . GLU I 6 88 ? 183.77414 143.78111 100.99005 1.000 111.78500 88 GLU H CA 1
ATOM 11033 C C . GLU I 6 88 ? 183.83271 144.77409 102.14635 1.000 113.32621 88 GLU H C 1
ATOM 11034 O O . GLU I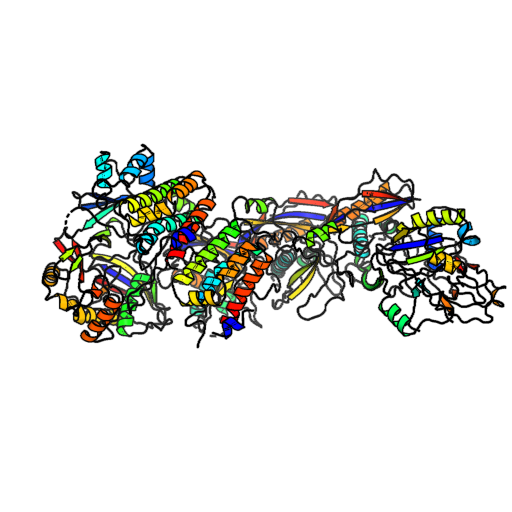 6 88 ? 184.02762 144.36874 103.29662 1.000 109.87910 88 GLU H O 1
ATOM 11040 N N . TRP I 6 89 ? 183.66672 146.06840 101.86560 1.000 113.04370 89 TRP H N 1
ATOM 11041 C CA . TRP I 6 89 ? 183.80248 147.09259 102.89483 1.000 109.37736 89 TRP H CA 1
ATOM 11042 C C . TRP I 6 89 ? 182.52621 147.32698 103.69195 1.000 106.77878 89 TRP H C 1
ATOM 11043 O O . TRP I 6 89 ? 182.58013 148.00718 104.72189 1.000 106.27001 89 TRP H O 1
ATOM 11054 N N . GLU I 6 90 ? 181.39001 146.78147 103.25515 1.000 104.73100 90 GLU H N 1
ATOM 11055 C CA . GLU I 6 90 ? 180.11786 147.05567 103.91395 1.000 105.14661 90 GLU H CA 1
ATOM 11056 C C . GLU I 6 90 ? 180.04635 146.50858 105.33369 1.000 106.04169 90 GLU H C 1
ATOM 11057 O O . GLU I 6 90 ? 179.14382 146.89975 106.08147 1.000 105.08477 90 GLU H O 1
ATOM 11063 N N . ALA I 6 91 ? 180.96304 145.62073 105.72338 1.000 104.79771 91 ALA H N 1
ATOM 11064 C CA . ALA I 6 91 ? 180.92303 145.05462 107.06571 1.000 104.29412 91 ALA H CA 1
ATOM 11065 C C . ALA I 6 91 ? 181.37669 146.04172 108.13336 1.000 100.31801 91 ALA H C 1
ATOM 11066 O O . ALA I 6 91 ? 181.12222 145.80776 109.31943 1.000 99.76699 91 ALA H O 1
ATOM 11068 N N . PHE I 6 92 ? 182.04026 147.13396 107.74900 1.000 94.51395 92 PHE H N 1
ATOM 11069 C CA . PHE I 6 92 ? 182.51579 148.10115 108.72795 1.000 95.23803 92 PHE H CA 1
ATOM 11070 C C . PHE I 6 92 ? 182.28004 149.55284 108.33271 1.000 97.37471 92 PHE H C 1
ATOM 11071 O O . PHE I 6 92 ? 182.66332 150.44496 109.09549 1.000 96.05249 92 PHE H O 1
ATOM 11079 N N . VAL I 6 93 ? 181.66950 149.82249 107.18375 1.000 96.24258 93 VAL H N 1
ATOM 11080 C CA . VAL I 6 93 ? 181.37875 151.18665 106.75679 1.000 93.55576 93 VAL H CA 1
ATOM 11081 C C . VAL I 6 93 ? 180.05823 151.61897 107.37813 1.000 92.82271 93 VAL H C 1
ATOM 11082 O O . VAL I 6 93 ? 179.06567 150.88310 107.32309 1.000 94.53741 93 VAL H O 1
ATOM 11086 N N . SER I 6 94 ? 180.04308 152.81066 107.97774 1.000 90.62159 94 SER H N 1
ATOM 11087 C CA . SER I 6 94 ? 178.81305 153.31630 108.57835 1.000 90.88769 94 SER H CA 1
ATOM 11088 C C . SER I 6 94 ? 177.86253 153.85541 107.51461 1.000 87.89531 94 SER H C 1
ATOM 11089 O O . SER I 6 94 ? 176.73614 153.36802 107.37124 1.000 85.22498 94 SER H O 1
ATOM 11092 N N . TYR I 6 95 ? 178.30010 154.85771 106.75422 1.000 87.21438 95 TYR H N 1
ATOM 11093 C CA . TYR I 6 95 ? 177.42156 155.42133 105.73283 1.000 88.81644 95 TYR H CA 1
ATOM 11094 C C . TYR I 6 95 ? 178.22449 156.16836 104.67633 1.000 83.76102 95 TYR H C 1
ATOM 11095 O O . TYR I 6 95 ? 179.34352 156.61487 104.92617 1.000 81.95811 95 TYR H O 1
ATOM 11104 N N . SER I 6 96 ? 177.62677 156.31106 103.49596 1.000 75.98698 96 SER H N 1
ATOM 11105 C CA . SER I 6 96 ? 178.27766 156.92226 102.34581 1.000 80.50684 96 SER H CA 1
ATOM 11106 C C . SER I 6 96 ? 177.56955 158.21539 101.96637 1.000 81.83796 96 SER H C 1
ATOM 11107 O O . SER I 6 96 ? 176.34105 158.30875 102.05110 1.000 81.56586 96 SER H O 1
ATOM 11110 N N . GLU I 6 97 ? 178.34987 159.20945 101.54152 1.000 84.74294 97 GLU H N 1
ATOM 11111 C CA . GLU I 6 97 ? 177.81486 160.51970 101.19161 1.000 83.12712 97 GLU H CA 1
ATOM 11112 C C . GLU I 6 97 ? 178.53927 161.07375 99.97106 1.000 84.80355 97 GLU H C 1
ATOM 11113 O O . GLU I 6 97 ? 179.58190 160.56702 99.55308 1.000 88.81912 97 GLU H O 1
ATOM 11119 N N . LYS I 6 98 ? 177.96382 162.12732 99.39672 1.000 68.87219 98 LYS H N 1
ATOM 11120 C CA . LYS I 6 98 ? 178.50403 162.78581 98.21527 1.000 68.34366 98 LYS H CA 1
ATOM 11121 C C . LYS I 6 98 ? 179.52361 163.84735 98.61444 1.000 70.29908 98 LYS H C 1
ATOM 11122 O O . LYS I 6 98 ? 179.39604 164.49114 99.65747 1.000 78.59233 98 LYS H O 1
ATOM 11128 N N . VAL I 6 99 ? 180.54041 164.02740 97.76952 1.000 65.28884 99 VAL H N 1
ATOM 11129 C CA . VAL I 6 99 ? 181.64011 164.95008 98.03230 1.000 67.30852 99 VAL H CA 1
ATOM 11130 C C . VAL I 6 99 ? 181.77683 165.91975 96.86597 1.000 70.06949 99 VAL H C 1
ATOM 11131 O O . VAL I 6 99 ? 181.69897 165.51860 95.69971 1.000 70.31572 99 VAL H O 1
ATOM 11135 N N . ASN I 6 100 ? 181.98706 167.19748 97.18371 1.000 68.26689 100 ASN H N 1
ATOM 11136 C CA . ASN I 6 100 ? 182.14487 168.25712 96.18988 1.000 68.07163 100 ASN H CA 1
ATOM 11137 C C . ASN I 6 100 ? 183.46595 168.97352 96.45407 1.000 69.50493 100 ASN H C 1
ATOM 11138 O O . ASN I 6 100 ? 183.54946 169.83887 97.33443 1.000 70.76782 100 ASN H O 1
ATOM 11143 N N . GLN I 6 101 ? 184.48822 168.61693 95.67967 1.000 70.14879 101 GLN H N 1
ATOM 11144 C CA . GLN I 6 101 ? 185.79870 169.23570 95.78326 1.000 67.29994 101 GLN H CA 1
ATOM 11145 C C . GLN I 6 101 ? 185.81542 170.57247 95.04817 1.000 69.01709 101 GLN H C 1
ATOM 11146 O O . GLN I 6 101 ? 184.82374 171.00499 94.45646 1.000 74.43790 101 GLN H O 1
ATOM 11152 N N . GLY I 6 102 ? 186.96692 171.23419 95.08619 1.000 68.68935 102 GLY H N 1
ATOM 11153 C CA . GLY I 6 102 ? 187.16840 172.46127 94.34434 1.000 75.02617 102 GLY H CA 1
ATOM 11154 C C . GLY I 6 102 ? 188.53769 172.50020 93.70107 1.000 72.48260 102 GLY H C 1
ATOM 11155 O O . GLY I 6 102 ? 189.09782 173.57619 93.47064 1.000 70.13453 102 GLY H O 1
ATOM 11156 N N . LYS I 6 103 ? 189.08728 171.32523 93.41178 1.000 64.59417 103 LYS H N 1
ATOM 11157 C CA . LYS I 6 103 ? 190.41983 171.22254 92.83389 1.000 64.29542 103 LYS H CA 1
ATOM 11158 C C . LYS I 6 103 ? 190.36758 170.58768 91.44813 1.000 61.46679 103 LYS H C 1
ATOM 11159 O O . LYS I 6 103 ? 190.57019 171.26035 90.43727 1.000 57.46799 103 LYS H O 1
ATOM 11165 N N . LYS I 6 111 ? 192.58510 163.10271 93.29196 1.000 71.81678 111 LYS H N 1
ATOM 11166 C CA . LYS I 6 111 ? 192.52917 164.12457 94.32984 1.000 74.66897 111 LYS H CA 1
ATOM 11167 C C . LYS I 6 111 ? 191.73932 163.62985 95.53696 1.000 78.81249 111 LYS H C 1
ATOM 11168 O O . LYS I 6 111 ? 190.52703 163.43915 95.45691 1.000 75.60881 111 LYS H O 1
ATOM 11174 N N . PRO I 6 112 ? 192.42868 163.41790 96.64918 1.000 75.70311 112 PRO H N 1
ATOM 11175 C CA . PRO I 6 112 ? 191.78668 162.88029 97.85112 1.000 70.13617 112 PRO H CA 1
ATOM 11176 C C . PRO I 6 112 ? 191.16902 163.98996 98.69686 1.000 65.02444 112 PRO H C 1
ATOM 11177 O O . PRO I 6 112 ? 191.19637 165.16795 98.34868 1.000 69.26226 112 PRO H O 1
ATOM 11181 N N . LEU I 6 113 ? 190.60655 163.58430 99.83041 1.000 57.81763 113 LEU H N 1
ATOM 11182 C CA . LEU I 6 113 ? 190.01999 164.50120 100.79657 1.000 57.89089 113 LEU H CA 1
ATOM 11183 C C . LEU I 6 113 ? 190.99424 164.72164 101.94578 1.000 61.36164 113 LEU H C 1
ATOM 11184 O O . LEU I 6 113 ? 191.64165 163.78043 102.41255 1.000 70.77465 113 LEU H O 1
ATOM 11189 N N . ASN I 6 114 ? 191.09714 165.97102 102.39839 1.000 59.86742 114 ASN H N 1
ATOM 11190 C CA . ASN I 6 114 ? 192.07438 166.31253 103.42719 1.000 64.47360 114 ASN H CA 1
ATOM 11191 C C . ASN I 6 114 ? 191.54995 166.02096 104.83121 1.000 65.76711 114 ASN H C 1
ATOM 11192 O O . ASN I 6 114 ? 192.12972 165.21269 105.56364 1.000 69.08519 114 ASN H O 1
ATOM 11197 N N . ASP I 6 115 ? 190.46106 166.67402 105.23064 1.000 58.07856 115 ASP H N 1
ATOM 11198 C CA . ASP I 6 115 ? 189.82089 166.35379 106.49869 1.000 57.72986 115 ASP H CA 1
ATOM 11199 C C . ASP I 6 115 ? 188.33817 166.67046 106.39144 1.000 51.95707 115 ASP H C 1
ATOM 11200 O O . ASP I 6 115 ? 187.93535 167.59392 105.68038 1.000 62.62117 115 ASP H O 1
ATOM 11205 N N . LEU I 6 116 ? 187.53003 165.89371 107.10353 1.000 48.61197 116 LEU H N 1
ATOM 11206 C CA . LEU I 6 116 ? 186.07684 165.94488 106.97609 1.000 48.17409 116 LEU H CA 1
ATOM 11207 C C . LEU I 6 116 ? 185.47582 166.36500 108.31137 1.000 58.44141 116 LEU H C 1
ATOM 11208 O O . LEU I 6 116 ? 185.36160 165.55104 109.23246 1.000 67.41063 116 LEU H O 1
ATOM 11213 N N . HIS I 6 117 ? 185.09504 167.63455 108.41652 1.000 54.55852 117 HIS H N 1
ATOM 11214 C CA . HIS I 6 117 ? 184.35491 168.08593 109.58424 1.000 47.32875 117 HIS H CA 1
ATOM 11215 C C . HIS I 6 117 ? 182.97182 167.45275 109.60191 1.000 45.45635 117 HIS H C 1
ATOM 11216 O O . HIS I 6 117 ? 182.25881 167.44867 108.59594 1.000 49.52190 117 HIS H O 1
ATOM 11223 N N . LEU I 6 118 ? 182.59239 166.91947 110.75623 1.000 53.16859 118 LEU H N 1
ATOM 11224 C CA . LEU I 6 118 ? 181.30099 166.27322 110.93050 1.000 59.28447 118 LEU H CA 1
ATOM 11225 C C . LEU I 6 118 ? 180.31431 167.27389 111.51234 1.000 61.09194 118 LEU H C 1
ATOM 11226 O O . LEU I 6 118 ? 180.59191 167.90226 112.53861 1.000 68.40311 118 LEU H O 1
ATOM 11231 N N . MET I 6 119 ? 179.16710 167.41614 110.85983 1.000 56.41918 119 MET H N 1
ATOM 11232 C CA . MET I 6 119 ? 178.18033 168.38346 111.30173 1.000 63.38165 119 MET H CA 1
ATOM 11233 C C . MET I 6 119 ? 177.36884 167.82522 112.46904 1.000 64.76332 119 MET H C 1
ATOM 11234 O O . MET I 6 119 ? 177.45791 166.64585 112.81892 1.000 68.07097 119 MET H O 1
ATOM 11239 N N . VAL I 6 120 ? 176.56794 168.70138 113.07987 1.000 61.50816 120 VAL H N 1
ATOM 11240 C CA . VAL I 6 120 ? 175.88918 168.35361 114.32172 1.000 59.27557 120 VAL H CA 1
ATOM 11241 C C . VAL I 6 120 ? 174.88304 167.24039 114.07604 1.000 63.30003 120 VAL H C 1
ATOM 11242 O O . VAL I 6 120 ? 174.07651 167.29699 113.13960 1.000 67.69492 120 VAL H O 1
ATOM 11246 N N . ARG I 6 121 ? 174.94381 166.20605 114.91135 1.000 63.72812 121 ARG H N 1
ATOM 11247 C CA . ARG I 6 121 ? 173.97157 165.12541 114.90514 1.000 66.39611 121 ARG H CA 1
ATOM 11248 C C . ARG I 6 121 ? 173.55588 164.81548 116.33487 1.000 70.89440 121 ARG H C 1
ATOM 11249 O O . ARG I 6 121 ? 174.33405 164.98908 117.27660 1.000 71.98598 121 ARG H O 1
ATOM 11257 N N . ASP I 6 122 ? 172.31970 164.35333 116.48850 1.000 71.77514 122 ASP H N 1
ATOM 11258 C CA . ASP I 6 122 ? 171.80879 163.96567 117.79533 1.000 68.85093 122 ASP H CA 1
ATOM 11259 C C . ASP I 6 122 ? 172.27665 162.54818 118.12138 1.000 68.71978 122 ASP H C 1
ATOM 11260 O O . ASP I 6 122 ? 173.07483 161.94680 117.39742 1.000 70.79696 122 ASP H O 1
ATOM 11265 N N . GLY I 6 123 ? 171.78041 161.99775 119.23052 1.000 69.73725 123 GLY H N 1
ATOM 11266 C CA . GLY I 6 123 ? 172.16443 160.65108 119.61435 1.000 71.12311 123 GLY H CA 1
ATOM 11267 C C . GLY I 6 123 ? 171.70699 159.59759 118.62726 1.000 74.71037 123 GLY H C 1
ATOM 11268 O O . GLY I 6 123 ? 172.37971 158.57992 118.44435 1.000 75.97125 123 GLY H O 1
ATOM 11269 N N . GLN I 6 124 ? 170.56582 159.82066 117.97863 1.000 78.34171 124 GLN H N 1
ATOM 11270 C CA . GLN I 6 124 ? 170.06107 158.90516 116.96381 1.000 78.96091 124 GLN H CA 1
ATOM 11271 C C . GLN I 6 124 ? 170.84095 158.98029 115.65707 1.000 81.01489 124 GLN H C 1
ATOM 11272 O O . GLN I 6 124 ? 170.43168 158.34818 114.67690 1.000 81.86316 124 GLN H O 1
ATOM 11278 N N . ASN I 6 125 ? 171.94607 159.72926 115.63005 1.000 77.11189 125 ASN H N 1
ATOM 11279 C CA . ASN I 6 125 ? 172.76915 159.90393 114.43285 1.000 73.52850 125 ASN H CA 1
ATOM 11280 C C . ASN I 6 125 ? 171.91009 160.42006 113.27687 1.000 76.76287 125 ASN H C 1
ATOM 11281 O O . ASN I 6 125 ? 171.95827 159.91211 112.15570 1.000 76.68200 125 ASN H O 1
ATOM 11286 N N . LYS I 6 126 ? 171.07828 161.41296 113.56932 1.000 72.74090 126 LYS H N 1
ATOM 11287 C CA . LYS I 6 126 ? 170.28270 162.10607 112.56988 1.000 71.26498 126 LYS H CA 1
ATOM 11288 C C . LYS I 6 126 ? 170.70934 163.56554 112.49722 1.000 73.80864 126 LYS H C 1
ATOM 11289 O O . LYS I 6 126 ? 171.38367 164.08573 113.38884 1.000 72.14688 126 LYS H O 1
ATOM 11295 N N . VAL I 6 127 ? 170.30389 164.22467 111.41894 1.000 67.02094 127 VAL H N 1
ATOM 11296 C CA . VAL I 6 127 ? 170.71104 165.59367 111.13184 1.000 61.90122 127 VAL H CA 1
ATOM 11297 C C . VAL I 6 127 ? 169.57366 166.53937 111.48481 1.000 62.91996 127 VAL H C 1
ATOM 11298 O O . VAL I 6 127 ? 168.41693 166.29853 111.11914 1.000 67.59094 127 VAL H O 1
ATOM 11302 N N . TYR I 6 128 ? 169.89991 167.61518 112.19555 1.000 59.40699 128 TYR H N 1
ATOM 11303 C CA . TYR I 6 128 ? 168.92559 168.63331 112.55220 1.000 61.29679 128 TYR H CA 1
ATOM 11304 C C . TYR I 6 128 ? 169.60130 169.99609 112.55234 1.000 61.53466 128 TYR H C 1
ATOM 11305 O O . TYR I 6 128 ? 170.81574 170.10154 112.74017 1.000 64.28553 128 TYR H O 1
ATOM 11314 N N . LEU I 6 129 ? 168.80918 171.03659 112.32521 1.000 57.18000 129 LEU H N 1
ATOM 11315 C CA . LEU I 6 129 ? 169.27487 172.39154 112.58412 1.000 53.09036 129 LEU H CA 1
ATOM 11316 C C . LEU I 6 129 ? 169.14063 172.68355 114.07142 1.000 54.48667 129 LEU H C 1
ATOM 11317 O O . LEU I 6 129 ? 168.03232 172.59053 114.61076 1.000 58.19683 129 LEU H O 1
ATOM 11322 N N . PRO I 6 130 ? 170.22292 173.01324 114.76831 1.000 45.23063 130 PRO H N 1
ATOM 11323 C CA . PRO I 6 130 ? 170.09863 173.36727 116.18446 1.000 45.80285 130 PRO H CA 1
ATOM 11324 C C . PRO I 6 130 ? 169.24450 174.61065 116.36481 1.000 48.62479 130 PRO H C 1
ATOM 11325 O O . PRO I 6 130 ? 169.31475 175.55509 115.57685 1.000 56.90907 130 PRO H O 1
ATOM 11329 N N . GLY I 6 131 ? 168.42589 174.60254 117.41510 1.000 45.76855 131 GLY H N 1
ATOM 11330 C CA . GLY I 6 131 ? 167.68218 175.80145 117.75432 1.000 45.72832 131 GLY H CA 1
ATOM 11331 C C . GLY I 6 131 ? 168.59213 176.92096 118.21598 1.000 52.09083 131 GLY H C 1
ATOM 11332 O O . GLY I 6 131 ? 168.36262 178.09183 117.89988 1.000 64.78123 131 GLY H O 1
ATOM 11333 N N . SER I 6 132 ? 169.64602 176.57397 118.95799 1.000 41.39806 132 SER H N 1
ATOM 11334 C CA . SER I 6 132 ? 170.55312 177.58656 119.48471 1.000 44.84191 132 SER H CA 1
ATOM 11335 C C . SER I 6 132 ? 171.28448 178.31664 118.36730 1.000 45.28114 132 SER H C 1
ATOM 11336 O O . SER I 6 132 ? 171.45327 179.53676 118.42769 1.000 57.93889 132 SER H O 1
ATOM 11339 N N . SER I 6 133 ? 171.71286 177.59330 117.33129 1.000 43.06393 133 SER H N 1
ATOM 11340 C CA . SER I 6 133 ? 172.48298 178.21850 116.25841 1.000 46.29524 133 SER H CA 1
ATOM 11341 C C . SER I 6 133 ? 171.64187 179.22234 115.47713 1.000 42.56858 133 SER H C 1
ATOM 11342 O O . SER I 6 133 ? 172.06021 180.36754 115.25653 1.000 48.83609 133 SER H O 1
ATOM 11345 N N . ILE I 6 134 ? 170.45081 178.81068 115.04214 1.000 46.05417 134 ILE H N 1
ATOM 11346 C CA . ILE I 6 134 ? 169.62179 179.72178 114.26462 1.000 53.75359 134 ILE H CA 1
ATOM 11347 C C . ILE I 6 134 ? 169.07149 180.83736 115.14218 1.000 50.49171 134 ILE H C 1
ATOM 11348 O O . ILE I 6 134 ? 168.88491 181.96717 114.67131 1.000 57.45927 134 ILE H O 1
ATOM 11353 N N . LYS I 6 135 ? 168.81975 180.56373 116.42575 1.000 39.27488 135 LYS H N 1
ATOM 11354 C CA . LYS I 6 135 ? 168.43269 181.64565 117.32205 1.000 36.42341 135 LYS H CA 1
ATOM 11355 C C . LYS I 6 135 ? 169.56283 182.65075 117.47665 1.000 43.39543 135 LYS H C 1
ATOM 11356 O O . LYS I 6 135 ? 169.32159 183.85976 117.53239 1.000 57.25453 135 LYS H O 1
ATOM 11362 N N . GLY I 6 136 ? 170.80460 182.17013 117.54315 1.000 34.83817 136 GLY H N 1
ATOM 11363 C CA . GLY I 6 136 ? 171.93575 183.07646 117.60552 1.000 41.19386 136 GLY H CA 1
ATOM 11364 C C . GLY I 6 136 ? 172.08183 183.90906 116.34840 1.000 51.00487 136 GLY H C 1
ATOM 11365 O O . GLY I 6 136 ? 172.43325 185.08598 116.41514 1.000 63.92924 136 GLY H O 1
ATOM 11366 N N . ALA I 6 137 ? 171.80783 183.31560 115.18550 1.000 45.16970 137 ALA H N 1
ATOM 11367 C CA . ALA I 6 137 ? 171.85985 184.08902 113.94450 1.000 45.11589 137 ALA H CA 1
ATOM 11368 C C . ALA I 6 137 ? 170.77185 185.16063 113.90693 1.000 45.75741 137 ALA H C 1
ATOM 11369 O O . ALA I 6 137 ? 171.03117 186.31826 113.54181 1.000 47.05779 137 ALA H O 1
ATOM 11371 N N . ILE I 6 138 ? 169.54486 184.79252 114.28142 1.000 50.12004 138 ILE H N 1
ATOM 11372 C CA . ILE I 6 138 ? 168.45261 185.76120 114.31373 1.000 49.22804 138 ILE H CA 1
ATOM 11373 C C . ILE I 6 138 ? 168.76344 186.87507 115.30329 1.000 49.58300 138 ILE H C 1
ATOM 11374 O O . ILE I 6 138 ? 168.52805 188.06004 115.02845 1.000 62.80802 138 ILE H O 1
ATOM 11379 N N . LYS I 6 139 ? 169.30204 186.51530 116.46921 1.000 34.43475 139 LYS H N 1
ATOM 11380 C CA . LYS I 6 139 ? 169.67333 187.52253 117.45059 1.000 42.72383 139 LYS H CA 1
ATOM 11381 C C . LYS I 6 139 ? 170.82538 188.38468 116.95706 1.000 50.02430 139 LYS H C 1
ATOM 11382 O O . LYS I 6 139 ? 170.90774 189.56039 117.31545 1.000 61.20715 139 LYS H O 1
ATOM 11388 N N . THR I 6 140 ? 171.72998 187.82158 116.15417 1.000 42.78036 140 THR H N 1
ATOM 11389 C CA . THR I 6 140 ? 172.76713 188.63483 115.53124 1.000 46.06964 140 THR H CA 1
ATOM 11390 C C . THR I 6 140 ? 172.15363 189.69137 114.62980 1.000 50.67444 140 THR H C 1
ATOM 11391 O O . THR I 6 140 ? 172.56364 190.85653 114.65563 1.000 53.97010 140 THR H O 1
ATOM 11395 N N . THR I 6 141 ? 171.15817 189.30174 113.83342 1.000 50.35516 141 THR H N 1
ATOM 11396 C CA . THR I 6 141 ? 170.46340 190.28224 113.00248 1.000 47.39448 141 THR H CA 1
ATOM 11397 C C . THR I 6 141 ? 169.80312 191.35841 113.85906 1.000 53.47593 141 THR H C 1
ATOM 11398 O O . THR I 6 141 ? 169.91823 192.55894 113.57386 1.000 58.39940 141 THR H O 1
ATOM 11402 N N . LEU I 6 142 ? 169.12267 190.94538 114.92782 1.000 58.96292 142 LEU H N 1
ATOM 11403 C CA . LEU I 6 142 ? 168.41279 191.90559 115.76828 1.000 52.04727 142 LEU H CA 1
ATOM 11404 C C . LEU I 6 142 ? 169.37531 192.85874 116.47168 1.000 58.13172 142 LEU H C 1
ATOM 11405 O O . LEU I 6 142 ? 169.11176 194.06416 116.56020 1.000 73.47368 142 LEU H O 1
ATOM 11410 N N . VAL I 6 143 ? 170.49430 192.34043 116.97763 1.000 46.94732 143 VAL H N 1
ATOM 11411 C CA . VAL I 6 143 ? 171.47593 193.18440 117.64772 1.000 49.37680 143 VAL H CA 1
ATOM 11412 C C . VAL I 6 143 ? 172.14414 194.11597 116.64567 1.000 55.82193 143 VAL H C 1
ATOM 11413 O O . VAL I 6 143 ? 172.43604 195.27561 116.95577 1.000 61.80320 143 VAL H O 1
ATOM 11417 N N . SER I 6 144 ? 172.38704 193.63445 115.42557 1.000 58.79501 144 SER H N 1
ATOM 11418 C CA . SER I 6 144 ? 172.81319 194.52327 114.35158 1.000 64.56209 144 SER H CA 1
ATOM 11419 C C . SER I 6 144 ? 171.83248 195.67452 114.18382 1.000 65.28677 144 SER H C 1
ATOM 11420 O O . SER I 6 144 ? 172.22948 196.82795 113.98454 1.000 67.22227 144 SER H O 1
ATOM 11423 N N . LYS I 6 145 ? 170.53683 195.37201 114.26834 1.000 68.09264 145 LYS H N 1
ATOM 11424 C CA . LYS I 6 145 ? 169.53263 196.42056 114.12579 1.000 65.55983 145 LYS H CA 1
ATOM 11425 C C . LYS I 6 145 ? 169.54396 197.39828 115.29668 1.000 60.70884 145 LYS H C 1
ATOM 11426 O O . LYS I 6 145 ? 169.37228 198.60437 115.08853 1.000 67.00558 145 LYS H O 1
ATOM 11432 N N . TYR I 6 146 ? 169.74642 196.91398 116.52592 1.000 56.07792 146 TYR H N 1
ATOM 11433 C CA . TYR I 6 146 ? 169.56979 197.75302 117.70622 1.000 60.73165 146 TYR H CA 1
ATOM 11434 C C . TYR I 6 146 ? 170.78147 197.85174 118.62628 1.000 64.11424 146 TYR H C 1
ATOM 11435 O O . TYR I 6 146 ? 170.91406 198.86505 119.32133 1.000 64.40898 146 TYR H O 1
ATOM 11444 N N . ASN I 6 147 ? 171.65581 196.84706 118.65262 1.000 71.31303 147 ASN H N 1
ATOM 11445 C CA . ASN I 6 147 ? 172.79886 196.78404 119.56891 1.000 69.38625 147 ASN H CA 1
ATOM 11446 C C . ASN I 6 147 ? 172.25250 196.82967 120.99983 1.000 68.57976 147 ASN H C 1
ATOM 11447 O O . ASN I 6 147 ? 172.26664 197.86028 121.67497 1.000 70.73303 147 ASN H O 1
ATOM 11452 N N . ASN I 6 148 ? 171.57959 195.74084 121.38716 1.000 76.78604 148 ASN H N 1
ATOM 11453 C CA . ASN I 6 148 ? 171.23049 195.47464 122.78145 1.000 76.12474 148 ASN H CA 1
ATOM 11454 C C . ASN I 6 148 ? 171.46800 193.99088 123.07970 1.000 78.86735 148 ASN H C 1
ATOM 11455 O O . ASN I 6 148 ? 170.55597 193.16468 123.00490 1.000 79.10480 148 ASN H O 1
ATOM 11460 N N . GLU I 6 149 ? 172.70733 193.65167 123.43170 1.000 80.33452 149 GLU H N 1
ATOM 11461 C CA . GLU I 6 149 ? 172.99231 192.30095 123.89714 1.000 79.11622 149 GLU H CA 1
ATOM 11462 C C . GLU I 6 149 ? 172.94205 192.19277 125.41230 1.000 78.20894 149 GLU H C 1
ATOM 11463 O O . GLU I 6 149 ? 172.69984 191.10012 125.93504 1.000 75.84175 149 GLU H O 1
ATOM 11469 N N . LYS I 6 150 ? 173.16443 193.30155 126.11969 1.000 78.61700 150 LYS H N 1
ATOM 11470 C CA . LYS I 6 150 ? 173.08124 193.29859 127.57545 1.000 79.80869 150 LYS H CA 1
ATOM 11471 C C . LYS I 6 150 ? 171.68995 192.89399 128.04637 1.000 81.56631 150 LYS H C 1
ATOM 11472 O O . LYS I 6 150 ? 171.53609 192.26960 129.10247 1.000 80.44025 150 LYS H O 1
ATOM 11478 N N . ASN I 6 151 ? 170.66114 193.24134 127.27292 1.000 75.99187 151 ASN H N 1
ATOM 11479 C CA . ASN I 6 151 ? 169.29021 192.94905 127.66821 1.000 73.92406 151 ASN H CA 1
ATOM 11480 C C . ASN I 6 151 ? 169.04124 191.44853 127.64407 1.000 70.69380 151 ASN H C 1
ATOM 11481 O O . ASN I 6 151 ? 168.86929 190.85528 126.57499 1.000 70.34153 151 ASN H O 1
ATOM 11486 N N . LYS I 6 152 ? 169.02058 190.83017 128.82092 1.000 64.61584 152 LYS H N 1
ATOM 11487 C CA . LYS I 6 152 ? 168.79090 189.39817 128.93457 1.000 62.28051 152 LYS H CA 1
ATOM 11488 C C . LYS I 6 152 ? 167.32020 189.04558 129.09273 1.000 64.07392 152 LYS H C 1
ATOM 11489 O O . LYS I 6 152 ? 166.97340 187.86215 129.01694 1.000 66.39221 152 LYS H O 1
ATOM 11495 N N . ASP I 6 153 ? 166.45247 190.03450 129.29948 1.000 68.58427 153 ASP H N 1
ATOM 11496 C CA . ASP I 6 153 ? 165.03104 189.78018 129.48230 1.000 69.19498 153 ASP H CA 1
ATOM 11497 C C . ASP I 6 153 ? 164.26385 189.73478 128.17018 1.000 69.41894 153 ASP H C 1
ATOM 11498 O O . ASP I 6 153 ? 163.17744 189.14656 128.12299 1.000 73.12083 153 ASP H O 1
ATOM 11503 N N . ILE I 6 154 ? 164.79795 190.34449 127.11194 1.000 60.64169 154 ILE H N 1
ATOM 11504 C CA . ILE I 6 154 ? 164.10185 190.35969 125.83022 1.000 61.29034 154 ILE H CA 1
ATOM 11505 C C . ILE I 6 154 ? 164.06770 188.96476 125.21973 1.000 62.01814 154 ILE H C 1
ATOM 11506 O O . ILE I 6 154 ? 163.01516 188.48451 124.78370 1.000 63.50428 154 ILE H O 1
ATOM 11511 N N . TYR I 6 155 ? 165.21337 188.29148 125.18626 1.000 58.89803 155 TYR H N 1
ATOM 11512 C CA . TYR I 6 155 ? 165.34441 187.02985 124.47256 1.000 53.21977 155 TYR H CA 1
ATOM 11513 C C . TYR I 6 155 ? 164.95392 185.82835 125.31482 1.000 51.85957 155 TYR H C 1
ATOM 11514 O O . TYR I 6 155 ? 164.98340 184.70188 124.81094 1.000 56.70932 155 TYR H O 1
ATOM 11523 N N . SER I 6 156 ? 164.59064 186.03800 126.58020 1.000 52.30258 156 SER H N 1
ATOM 11524 C CA . SER I 6 156 ? 163.95745 184.97538 127.34712 1.000 60.01905 156 SER H CA 1
ATOM 11525 C C . SER I 6 156 ? 162.58014 184.63405 126.79909 1.000 63.65280 156 SER H C 1
ATOM 11526 O O . SER I 6 156 ? 162.03928 183.57208 127.12434 1.000 56.24423 156 SER H O 1
ATOM 11529 N N . LYS I 6 157 ? 162.01119 185.50914 125.96986 1.000 79.08041 157 LYS H N 1
ATOM 11530 C CA . LYS I 6 157 ? 160.68266 185.31431 125.41031 1.000 78.90699 157 LYS H CA 1
ATOM 11531 C C . LYS I 6 157 ? 160.69645 184.65268 124.03971 1.000 74.25367 157 LYS H C 1
ATOM 11532 O O . LYS I 6 157 ? 159.70223 184.02176 123.66471 1.000 78.05764 157 LYS H O 1
ATOM 11538 N N . ILE I 6 158 ? 161.78827 184.77263 123.29076 1.000 60.12708 158 ILE H N 1
ATOM 11539 C CA . ILE I 6 158 ? 161.87430 184.22321 121.94200 1.000 60.19745 158 ILE H CA 1
ATOM 11540 C C . ILE I 6 158 ? 162.37215 182.78575 122.04042 1.000 61.08403 158 ILE H C 1
ATOM 11541 O O . ILE I 6 158 ? 163.54790 182.54047 122.32023 1.000 62.99415 158 ILE H O 1
ATOM 11546 N N . LYS I 6 159 ? 161.47559 181.83600 121.79987 1.000 54.57999 159 LYS H N 1
ATOM 11547 C CA . LYS I 6 159 ? 161.78603 180.41581 121.86687 1.000 52.02128 159 LYS H CA 1
ATOM 11548 C C . LYS I 6 159 ? 161.94183 179.86162 120.45779 1.000 56.83527 159 LYS H C 1
ATOM 11549 O O . LYS I 6 159 ? 161.05957 180.04051 119.61206 1.000 64.05861 159 LYS H O 1
ATOM 11555 N N . VAL I 6 160 ? 163.06321 179.19342 120.20895 1.000 57.33971 160 VAL H N 1
ATOM 11556 C CA . VAL I 6 160 ? 163.34938 178.57316 118.92144 1.000 48.31556 160 VAL H CA 1
ATOM 11557 C C . VAL I 6 160 ? 163.55744 177.08658 119.16035 1.000 52.43801 160 VAL H C 1
ATOM 11558 O O . VAL I 6 160 ? 164.36864 176.69841 120.00892 1.000 67.74814 160 VAL H O 1
ATOM 11562 N N . SER I 6 161 ? 162.83134 176.25960 118.41989 1.000 48.33086 161 SER H N 1
ATOM 11563 C CA . SER I 6 161 ? 162.91526 174.81900 118.59346 1.000 58.14203 161 SER H CA 1
ATOM 11564 C C . SER I 6 161 ? 163.92986 174.21478 117.62949 1.000 56.35133 161 SER H C 1
ATOM 11565 O O . SER I 6 161 ? 164.25748 174.78779 116.58813 1.000 52.81334 161 SER H O 1
ATOM 11568 N N . ASP I 6 162 ? 164.43456 173.04178 118.00080 1.000 62.62273 162 ASP H N 1
ATOM 11569 C CA . ASP I 6 162 ? 165.31984 172.29687 117.11914 1.000 60.96233 162 ASP H CA 1
ATOM 11570 C C . ASP I 6 162 ? 164.54103 171.77556 115.91918 1.000 65.25673 162 ASP H C 1
ATOM 11571 O O . ASP I 6 162 ? 163.39030 171.34782 116.04366 1.000 67.67620 162 ASP H O 1
ATOM 11576 N N . SER I 6 163 ? 165.17562 171.81084 114.75176 1.000 60.41081 163 SER H N 1
ATOM 11577 C CA . SER I 6 163 ? 164.50655 171.39465 113.53119 1.000 56.32076 163 SER H CA 1
ATOM 11578 C C . SER I 6 163 ? 164.25535 169.88944 113.53508 1.000 59.28094 163 SER H C 1
ATOM 11579 O O . SER I 6 163 ? 164.86626 169.12677 114.28788 1.000 65.37633 163 SER H O 1
ATOM 11582 N N . LYS I 6 164 ? 163.33293 169.46978 112.67652 1.000 71.01004 164 LYS H N 1
ATOM 11583 C CA . LYS I 6 164 ? 163.00922 168.06072 112.55498 1.000 76.42008 164 LYS H CA 1
ATOM 11584 C C . LYS I 6 164 ? 164.18953 167.29893 111.95144 1.000 76.07614 164 LYS H C 1
ATOM 11585 O O . LYS I 6 164 ? 165.05294 167.89367 111.30114 1.000 75.07230 164 LYS H O 1
ATOM 11591 N N . PRO I 6 165 ? 164.26104 165.98575 112.16847 1.000 74.10202 165 PRO H N 1
ATOM 11592 C CA . PRO I 6 165 ? 165.36187 165.20481 111.59658 1.000 72.68221 165 PRO H CA 1
ATOM 11593 C C . PRO I 6 165 ? 165.37620 165.26663 110.07838 1.000 70.14224 165 PRO H C 1
ATOM 11594 O O . PRO I 6 165 ? 164.33408 165.31333 109.42036 1.000 72.69264 165 PRO H O 1
ATOM 11598 N N . ILE I 6 166 ? 166.58453 165.26498 109.52695 1.000 69.31847 166 ILE H N 1
ATOM 11599 C CA . ILE I 6 166 ? 166.80692 165.41126 108.09371 1.000 71.32236 166 ILE H CA 1
ATOM 11600 C C . ILE I 6 166 ? 167.17815 164.05814 107.50790 1.000 72.87040 166 ILE H C 1
ATOM 11601 O O . ILE I 6 166 ? 167.99105 163.32052 108.08011 1.000 70.94036 166 ILE H O 1
ATOM 11606 N N . ASP I 6 167 ? 166.57174 163.72497 106.37045 1.000 88.76035 167 ASP H N 1
ATOM 11607 C CA . ASP I 6 167 ? 166.87850 162.47302 105.69472 1.000 88.86252 167 ASP H CA 1
ATOM 11608 C C . ASP I 6 167 ? 168.34002 162.44459 105.26221 1.000 89.37487 167 ASP H C 1
ATOM 11609 O O . ASP I 6 167 ? 168.92441 163.46715 104.89438 1.000 90.85265 167 ASP H O 1
ATOM 11614 N N . GLU I 6 168 ? 168.93287 161.24967 105.31589 1.000 92.00906 168 GLU H N 1
ATOM 11615 C CA . GLU I 6 168 ? 170.35305 161.11022 105.01204 1.000 93.39977 168 GLU H CA 1
ATOM 11616 C C . GLU I 6 168 ? 170.65858 161.41496 103.55069 1.000 93.59415 168 GLU H C 1
ATOM 11617 O O . GLU I 6 168 ? 171.77598 161.83420 103.22915 1.000 96.94718 168 GLU H O 1
ATOM 11623 N N . SER I 6 169 ? 169.68905 161.21712 102.65628 1.000 83.57992 169 SER H N 1
ATOM 11624 C CA . SER I 6 169 ? 169.91339 161.44908 101.23464 1.000 84.43205 169 SER H CA 1
ATOM 11625 C C . SER I 6 169 ? 170.02035 162.92654 100.88059 1.000 85.75847 169 SER H C 1
ATOM 11626 O O . SER I 6 169 ? 170.41581 163.24780 99.75494 1.000 86.24469 169 SER H O 1
ATOM 11629 N N . ASN I 6 170 ? 169.68487 163.82458 101.80217 1.000 82.43997 170 ASN H N 1
ATOM 11630 C CA . ASN I 6 170 ? 169.63813 165.25291 101.52719 1.000 82.92323 170 ASN H CA 1
ATOM 11631 C C . ASN I 6 170 ? 170.91321 165.97721 101.94072 1.000 82.46934 170 ASN H C 1
ATOM 11632 O O . ASN I 6 170 ? 170.98268 167.20402 101.82441 1.000 79.73219 170 ASN H O 1
ATOM 11637 N N . LEU I 6 171 ? 171.92152 165.25084 102.40780 1.000 78.20471 171 LEU H N 1
ATOM 11638 C CA . LEU I 6 171 ? 173.12568 165.83201 102.98109 1.000 74.63245 171 LEU H CA 1
ATOM 11639 C C . LEU I 6 171 ? 174.33830 165.46891 102.13511 1.000 75.72646 171 LEU H C 1
ATOM 11640 O O . LEU I 6 171 ? 174.43210 164.34966 101.62147 1.000 77.10616 171 LEU H O 1
ATOM 11645 N N . ALA I 6 172 ? 175.26577 166.41409 101.98698 1.000 57.36318 172 ALA H N 1
ATOM 11646 C CA . ALA I 6 172 ? 176.44105 166.21216 101.15128 1.000 50.05869 172 ALA H CA 1
ATOM 11647 C C . ALA I 6 172 ? 177.65218 166.76206 101.89345 1.000 52.06571 172 ALA H C 1
ATOM 11648 O O . ALA I 6 172 ? 177.57999 167.09395 103.07862 1.000 61.16781 172 ALA H O 1
ATOM 11650 N N . ILE I 6 173 ? 178.77762 166.85800 101.19167 1.000 49.22447 173 ILE H N 1
ATOM 11651 C CA . ILE I 6 173 ? 180.01591 167.38824 101.74466 1.000 42.76072 173 ILE H CA 1
ATOM 11652 C C . ILE I 6 173 ? 180.57940 168.38482 100.74724 1.000 50.09892 173 ILE H C 1
ATOM 11653 O O . ILE I 6 173 ? 180.64667 168.09095 99.55071 1.000 61.95090 173 ILE H O 1
ATOM 11658 N N . TYR I 6 174 ? 180.97418 169.55952 101.23031 1.000 58.16881 174 TYR H N 1
ATOM 11659 C CA . TYR I 6 174 ? 181.49311 170.61818 100.37636 1.000 58.17071 174 TYR H CA 1
ATOM 11660 C C . TYR I 6 174 ? 182.87952 171.02753 100.84578 1.000 49.88329 174 TYR H C 1
ATOM 11661 O O . TYR I 6 174 ? 183.13592 171.10606 102.05012 1.000 56.28662 174 TYR H O 1
ATOM 11670 N N . GLN I 6 175 ? 183.77540 171.28851 99.89833 1.000 44.25653 175 GLN H N 1
ATOM 11671 C CA . GLN I 6 175 ? 185.09507 171.78466 100.25544 1.000 47.67828 175 GLN H CA 1
ATOM 11672 C C . GLN I 6 175 ? 185.05031 173.28308 100.51985 1.000 52.13250 175 GLN H C 1
ATOM 11673 O O . GLN I 6 175 ? 184.34760 174.02952 99.83382 1.000 60.88268 175 GLN H O 1
ATOM 11679 N N . LYS I 6 176 ? 185.80510 173.71967 101.52432 1.000 56.19866 176 LYS H N 1
ATOM 11680 C CA . LYS I 6 176 ? 185.91874 175.14288 101.80969 1.000 55.67330 176 LYS H CA 1
ATOM 11681 C C . LYS I 6 176 ? 186.70675 175.84174 100.71110 1.000 56.82504 176 LYS H C 1
ATOM 11682 O O . LYS I 6 176 ? 187.80658 175.41250 100.35131 1.000 61.28666 176 LYS H O 1
ATOM 11688 N N . ILE I 6 177 ? 186.14554 176.92603 100.18517 1.000 58.53588 177 ILE H N 1
ATOM 11689 C CA . ILE I 6 177 ? 186.78325 177.73398 99.15403 1.000 61.65183 177 ILE H CA 1
ATOM 11690 C C . ILE I 6 177 ? 186.88539 179.16029 99.67121 1.000 64.28679 177 ILE H C 1
ATOM 11691 O O . ILE I 6 177 ? 185.89667 179.72118 100.15485 1.000 68.94309 177 ILE H O 1
ATOM 11696 N N . ASP I 6 178 ? 188.07794 179.74013 99.58215 1.000 60.02269 178 ASP H N 1
ATOM 11697 C CA . ASP I 6 178 ? 188.32470 181.09650 100.07089 1.000 59.32074 178 ASP H CA 1
ATOM 11698 C C . ASP I 6 178 ? 188.70825 181.98487 98.89146 1.000 67.96987 178 ASP H C 1
ATOM 11699 O O . ASP I 6 178 ? 189.85648 181.98474 98.44086 1.000 67.50094 178 ASP H O 1
ATOM 11704 N N . ILE I 6 179 ? 187.73477 182.75270 98.40543 1.000 68.52402 179 ILE H N 1
ATOM 11705 C CA . ILE I 6 179 ? 187.91894 183.65091 97.26855 1.000 62.44303 179 ILE H CA 1
ATOM 11706 C C . ILE I 6 179 ? 188.60085 184.91642 97.78133 1.000 58.91773 179 ILE H C 1
ATOM 11707 O O . ILE I 6 179 ? 187.94856 185.81935 98.30628 1.000 58.76969 179 ILE H O 1
ATOM 11712 N N . ASN I 6 180 ? 189.92287 184.98184 97.63144 1.000 67.79701 180 ASN H N 1
ATOM 11713 C CA . ASN I 6 180 ? 190.70512 186.15929 97.98417 1.000 70.73567 180 ASN H CA 1
ATOM 11714 C C . ASN I 6 180 ? 191.29839 186.79522 96.73437 1.000 72.71314 180 ASN H C 1
ATOM 11715 O O . ASN I 6 180 ? 191.06005 187.97422 96.46006 1.000 73.09493 180 ASN H O 1
ATOM 11720 N N . LYS I 6 181 ? 192.07037 186.03242 95.96697 1.000 76.30923 181 LYS H N 1
ATOM 11721 C CA . LYS I 6 181 ? 192.55880 186.44225 94.65758 1.000 75.01512 181 LYS H CA 1
ATOM 11722 C C . LYS I 6 181 ? 191.98930 185.59556 93.53482 1.000 74.73516 181 LYS H C 1
ATOM 11723 O O . LYS I 6 181 ? 191.66508 186.12461 92.47015 1.000 77.12596 181 LYS H O 1
ATOM 11729 N N . SER I 6 182 ? 191.86023 184.29028 93.75496 1.000 80.74331 182 SER H N 1
ATOM 11730 C CA . SER I 6 182 ? 191.19835 183.39158 92.82199 1.000 82.86367 182 SER H CA 1
ATOM 11731 C C . SER I 6 182 ? 190.34112 182.42911 93.63586 1.000 82.51044 182 SER H C 1
ATOM 11732 O O . SER I 6 182 ? 190.17116 182.59097 94.84801 1.000 83.42132 182 SER H O 1
ATOM 11735 N N . GLU I 6 183 ? 189.79768 181.41347 92.96536 1.000 78.81548 183 GLU H N 1
ATOM 11736 C CA . GLU I 6 183 ? 188.94579 180.42009 93.61830 1.000 78.18738 183 GLU H CA 1
ATOM 11737 C C . GLU I 6 183 ? 189.83051 179.36561 94.28617 1.000 79.02953 183 GLU H C 1
ATOM 11738 O O . GLU I 6 183 ? 189.96152 178.22495 93.83738 1.000 81.40585 183 GLU H O 1
ATOM 11744 N N . LYS I 6 184 ? 190.45863 179.77756 95.38360 1.000 73.10768 184 LYS H N 1
ATOM 11745 C CA . LYS I 6 184 ? 191.34520 178.88243 96.11273 1.000 73.37551 184 LYS H CA 1
ATOM 11746 C C . LYS I 6 184 ? 190.54273 177.85954 96.90471 1.000 71.90620 184 LYS H C 1
ATOM 11747 O O . LYS I 6 184 ? 189.59793 178.20345 97.62095 1.000 74.90241 184 LYS H O 1
ATOM 11753 N N . SER I 6 185 ? 190.93112 176.59473 96.77670 1.000 55.36248 185 SER H N 1
ATOM 11754 C CA . SER I 6 185 ? 190.27427 175.49469 97.46808 1.000 52.35821 185 SER H CA 1
ATOM 11755 C C . SER I 6 185 ? 191.11083 175.09949 98.67736 1.000 56.39019 185 SER H C 1
ATOM 11756 O O . SER I 6 185 ? 192.25680 174.66184 98.52993 1.000 57.85893 185 SER H O 1
ATOM 11759 N N . MET I 6 186 ? 190.53678 175.25610 99.86119 1.000 59.05027 186 MET H N 1
ATOM 11760 C CA . MET I 6 186 ? 191.20099 174.96782 101.11940 1.000 63.80521 186 MET H CA 1
ATOM 11761 C C . MET I 6 186 ? 191.11675 173.48384 101.46303 1.000 67.50441 186 MET H C 1
ATOM 11762 O O . MET I 6 186 ? 190.16657 172.80083 101.07406 1.000 66.26314 186 MET H O 1
ATOM 11767 N N . PRO I 6 187 ? 192.10815 172.95970 102.19502 1.000 60.29918 187 PRO H N 1
ATOM 11768 C CA . PRO I 6 187 ? 192.06475 171.57165 102.67064 1.000 51.91001 187 PRO H CA 1
ATOM 11769 C C . PRO I 6 187 ? 191.10318 171.35780 103.83443 1.000 49.15192 187 PRO H C 1
ATOM 11770 O O . PRO I 6 187 ? 191.44500 170.73993 104.83806 1.000 56.12710 187 PRO H O 1
ATOM 11774 N N . LEU I 6 188 ? 189.88323 171.87017 103.69217 1.000 50.08552 188 LEU H N 1
ATOM 11775 C CA . LEU I 6 188 ? 188.83054 171.67253 104.68434 1.000 50.41186 188 LEU H CA 1
ATOM 11776 C C . LEU I 6 188 ? 187.56706 171.26575 103.94466 1.000 49.81671 188 LEU H C 1
ATOM 11777 O O . LEU I 6 188 ? 187.00508 172.06170 103.18728 1.000 62.31588 188 LEU H O 1
ATOM 11782 N N . TYR I 6 189 ? 187.12368 170.03611 104.16256 1.000 50.56754 189 TYR H N 1
ATOM 11783 C CA . TYR I 6 189 ? 185.84772 169.56335 103.65110 1.000 50.69648 189 TYR H CA 1
ATOM 11784 C C . TYR I 6 189 ? 184.88413 169.45272 104.82034 1.000 53.22643 189 TYR H C 1
ATOM 11785 O O . TYR I 6 189 ? 185.19557 168.80459 105.82331 1.000 68.17763 189 TYR H O 1
ATOM 11794 N N . ARG I 6 190 ? 183.72789 170.09231 104.70213 1.000 44.86390 190 ARG H N 1
ATOM 11795 C CA . ARG I 6 190 ? 182.75067 170.10577 105.77655 1.000 41.41652 190 ARG H CA 1
ATOM 11796 C C . ARG I 6 190 ? 181.44816 169.48656 105.29983 1.000 39.55663 190 ARG H C 1
ATOM 11797 O O . ARG I 6 190 ? 181.02982 169.68509 104.15455 1.000 45.14555 190 ARG H O 1
ATOM 11805 N N . GLU I 6 191 ? 180.82518 168.72481 106.19075 1.000 51.17555 191 GLU H N 1
ATOM 11806 C CA . GLU I 6 191 ? 179.58479 168.02030 105.89849 1.000 57.27639 191 GLU H CA 1
ATOM 11807 C C . GLU I 6 191 ? 178.43330 169.01122 106.01380 1.000 66.38195 191 GLU H C 1
ATOM 11808 O O . GLU I 6 191 ? 178.13734 169.50420 107.10655 1.000 75.56056 191 GLU H O 1
ATOM 11814 N N . CYS I 6 192 ? 177.78226 169.30666 104.89270 1.000 58.44474 192 CYS H N 1
ATOM 11815 C CA . CYS I 6 192 ? 176.80364 170.37780 104.81777 1.000 50.99025 192 CYS H CA 1
ATOM 11816 C C . CYS I 6 192 ? 175.46013 169.85824 104.32580 1.000 50.87463 192 CYS H C 1
ATOM 11817 O O . CYS I 6 192 ? 175.38254 168.89386 103.55525 1.000 57.97475 192 CYS H O 1
ATOM 11820 N N . ILE I 6 193 ? 174.39783 170.52901 104.76866 1.000 64.58379 193 ILE H N 1
ATOM 11821 C CA . ILE I 6 193 ? 173.07811 170.30479 104.19696 1.000 68.00112 193 ILE H CA 1
ATOM 11822 C C . ILE I 6 193 ? 173.05798 170.86573 102.78259 1.000 68.85994 193 ILE H C 1
ATOM 11823 O O . ILE I 6 193 ? 173.49851 171.99704 102.54040 1.000 72.60739 193 ILE H O 1
ATOM 11828 N N . ASP I 6 194 ? 172.55425 170.07440 101.83990 1.000 69.28086 194 ASP H N 1
ATOM 11829 C CA . ASP I 6 194 ? 172.57462 170.46847 100.44132 1.000 72.55343 194 ASP H CA 1
ATOM 11830 C C . ASP I 6 194 ? 171.71013 171.71258 100.22183 1.000 76.98600 194 ASP H C 1
ATOM 11831 O O . ASP I 6 194 ? 170.93858 172.13337 101.08593 1.000 76.01733 194 ASP H O 1
ATOM 11836 N N . VAL I 6 195 ? 171.86153 172.31262 99.04282 1.000 76.06718 195 VAL H N 1
ATOM 11837 C CA . VAL I 6 195 ? 171.12150 173.51889 98.68891 1.000 70.77826 195 VAL H CA 1
ATOM 11838 C C . VAL I 6 195 ? 169.69333 173.15849 98.30347 1.000 72.96167 195 VAL H C 1
ATOM 11839 O O . VAL I 6 195 ? 169.37538 171.98374 98.08473 1.000 76.40983 195 VAL H O 1
ATOM 11843 N N . ASN I 6 196 ? 168.82807 174.17265 98.21824 1.000 79.89951 196 ASN H N 1
ATOM 11844 C CA . ASN I 6 196 ? 167.43333 174.00085 97.80406 1.000 82.71513 196 ASN H CA 1
ATOM 11845 C C . ASN I 6 196 ? 166.69667 173.01867 98.71185 1.000 84.57313 196 ASN H C 1
ATOM 11846 O O . ASN I 6 196 ? 165.97666 172.13308 98.24615 1.000 86.53256 196 ASN H O 1
ATOM 11851 N N . THR I 6 197 ? 166.87945 173.17478 100.02042 1.000 84.31232 197 THR H N 1
ATOM 11852 C CA . THR I 6 197 ? 166.26116 172.30800 101.01394 1.000 81.58442 197 THR H CA 1
ATOM 11853 C C . THR I 6 197 ? 165.44581 173.15154 101.98072 1.000 83.05594 197 THR H C 1
ATOM 11854 O O . THR I 6 197 ? 165.94034 174.15571 102.50266 1.000 79.99682 197 THR H O 1
ATOM 11858 N N . GLU I 6 198 ? 164.20559 172.73859 102.22221 1.000 92.64529 198 GLU H N 1
ATOM 11859 C CA . GLU I 6 198 ? 163.30927 173.43508 103.13472 1.000 91.04450 198 GLU H CA 1
ATOM 11860 C C . GLU I 6 198 ? 163.32404 172.72517 104.48206 1.000 89.39482 198 GLU H C 1
ATOM 11861 O O . GLU I 6 198 ? 162.94724 171.55209 104.57532 1.000 89.56439 198 GLU H O 1
ATOM 11867 N N . ILE I 6 199 ? 163.75889 173.43625 105.51803 1.000 71.97431 199 ILE H N 1
ATOM 11868 C CA . ILE I 6 199 ? 163.81479 172.91133 106.87696 1.000 75.07032 199 ILE H CA 1
ATOM 11869 C C . ILE I 6 199 ? 162.91838 173.77247 107.75479 1.000 76.39924 199 ILE H C 1
ATOM 11870 O O . ILE I 6 199 ? 163.06191 174.99930 107.78082 1.000 75.21613 199 ILE H O 1
ATOM 11875 N N . LYS I 6 200 ? 161.99608 173.13175 108.46646 1.000 76.48103 200 LYS H N 1
ATOM 11876 C CA . LYS I 6 200 ? 160.94721 173.82019 109.20678 1.000 76.75571 200 LYS H CA 1
ATOM 11877 C C . LYS I 6 200 ? 161.21466 173.73317 110.70202 1.000 75.06700 200 LYS H C 1
ATOM 11878 O O . LYS I 6 200 ? 161.49710 172.65007 111.22501 1.000 77.77751 200 LYS H O 1
ATOM 11884 N N . PHE I 6 201 ? 161.11955 174.87270 111.38475 1.000 64.00528 201 PHE H N 1
ATOM 11885 C CA . PHE I 6 201 ? 161.23230 174.91405 112.83713 1.000 65.99278 201 PHE H CA 1
ATOM 11886 C C . PHE I 6 201 ? 160.22319 175.91838 113.38137 1.000 65.64576 201 PHE H C 1
ATOM 11887 O O . PHE I 6 201 ? 159.42872 176.49735 112.63611 1.000 61.49372 201 PHE H O 1
ATOM 11895 N N . LYS I 6 202 ? 160.23873 176.10956 114.69741 1.000 62.36791 202 LYS H N 1
ATOM 11896 C CA . LYS I 6 202 ? 159.27003 176.95538 115.38299 1.000 57.25863 202 LYS H CA 1
ATOM 11897 C C . LYS I 6 202 ? 159.96301 178.19240 115.93340 1.000 58.65398 202 LYS H C 1
ATOM 11898 O O . LYS I 6 202 ? 161.05323 178.09492 116.50555 1.000 67.66752 202 LYS H O 1
ATOM 11904 N N . LEU I 6 203 ? 159.33150 179.34972 115.75729 1.000 52.97570 203 LEU H N 1
ATOM 11905 C CA . LEU I 6 203 ? 159.81802 180.61530 116.30245 1.000 56.46469 203 LEU H CA 1
ATOM 11906 C C . LEU I 6 203 ? 158.66876 181.26269 117.06667 1.000 57.75164 203 LEU H C 1
ATOM 11907 O O . LEU I 6 203 ? 157.81959 181.93448 116.47294 1.000 62.15595 203 LEU H O 1
ATOM 11912 N N . THR I 6 204 ? 158.64242 181.05892 118.37986 1.000 64.25022 204 THR H N 1
ATOM 11913 C CA . THR I 6 204 ? 157.61321 181.61252 119.24654 1.000 68.04482 204 THR H CA 1
ATOM 11914 C C . THR I 6 204 ? 158.12582 182.90208 119.86846 1.000 68.57537 204 THR H C 1
ATOM 11915 O O . THR I 6 204 ? 159.25707 182.94920 120.35753 1.000 71.04599 204 THR H O 1
ATOM 11919 N N . ILE I 6 205 ? 157.30156 183.94431 119.84509 1.000 74.25285 205 ILE H N 1
ATOM 11920 C CA . ILE I 6 205 ? 157.63599 185.21976 120.46433 1.000 75.72424 205 ILE H CA 1
ATOM 11921 C C . ILE I 6 205 ? 156.61373 185.49111 121.55726 1.000 82.99216 205 ILE H C 1
ATOM 11922 O O . ILE I 6 205 ? 155.40343 185.42747 121.31109 1.000 84.64496 205 ILE H O 1
ATOM 11927 N N . GLU I 6 206 ? 157.09960 185.78971 122.75879 1.000 96.27068 206 GLU H N 1
ATOM 11928 C CA . GLU I 6 206 ? 156.25129 186.01990 123.91824 1.000 96.46683 206 GLU H CA 1
ATOM 11929 C C . GLU I 6 206 ? 156.16337 187.51058 124.21135 1.000 96.61103 206 GLU H C 1
ATOM 11930 O O . GLU I 6 206 ? 157.12729 188.25362 123.99922 1.000 94.39797 206 GLU H O 1
ATOM 11936 N N . ASP I 6 207 ? 154.99452 187.94032 124.68273 1.000 102.91018 207 ASP H N 1
ATOM 11937 C CA . ASP I 6 207 ? 154.71031 189.31517 125.08435 1.000 102.04025 207 ASP H CA 1
ATOM 11938 C C . ASP I 6 207 ? 154.81452 190.30832 123.93264 1.000 103.26734 207 ASP H C 1
ATOM 11939 O O . ASP I 6 207 ? 154.77241 191.52297 124.16656 1.000 103.56401 207 ASP H O 1
ATOM 11944 N N . GLU I 6 208 ? 154.94743 189.82414 122.69555 1.000 99.68821 208 GLU H N 1
ATOM 11945 C CA . GLU I 6 208 ? 154.99145 190.67245 121.50354 1.000 100.18080 208 GLU H CA 1
ATOM 11946 C C . GLU I 6 208 ? 156.09699 191.72204 121.58275 1.000 99.24260 208 GLU H C 1
ATOM 11947 O O . GLU I 6 208 ? 155.92589 192.85113 121.11724 1.000 101.16113 208 GLU H O 1
ATOM 11953 N N . ILE I 6 209 ? 157.23817 191.36562 122.17760 1.000 86.28038 209 ILE H N 1
ATOM 11954 C CA . ILE I 6 209 ? 158.34822 192.31048 122.24820 1.000 87.45589 209 ILE H CA 1
ATOM 11955 C C . ILE I 6 209 ? 158.92085 192.56860 120.86071 1.000 87.56345 209 ILE H C 1
ATOM 11956 O O . ILE I 6 209 ? 159.28461 193.70406 120.53148 1.000 87.36422 209 ILE H O 1
ATOM 11961 N N . TYR I 6 210 ? 159.00255 191.53657 120.02527 1.000 79.74953 210 TYR H N 1
ATOM 11962 C CA . TYR I 6 210 ? 159.47991 191.66540 118.65507 1.000 76.43376 210 TYR H CA 1
ATOM 11963 C C . TYR I 6 210 ? 158.39405 191.17900 117.71085 1.000 75.29573 210 TYR H C 1
ATOM 11964 O O . TYR I 6 210 ? 157.91209 190.04966 117.84335 1.000 80.39495 210 TYR H O 1
ATOM 11973 N N . SER I 6 211 ? 158.01412 192.02503 116.76418 1.000 73.54783 211 SER H N 1
ATOM 11974 C CA . SER I 6 211 ? 157.02738 191.65718 115.76477 1.000 76.09547 211 SER H CA 1
ATOM 11975 C C . SER I 6 211 ? 157.71258 191.04527 114.54784 1.000 76.46266 211 SER H C 1
ATOM 11976 O O . SER I 6 211 ? 158.89558 191.27508 114.28698 1.000 70.30863 211 SER H O 1
ATOM 11979 N N . ILE I 6 212 ? 156.94314 190.25153 113.80070 1.000 85.01336 212 ILE H N 1
ATOM 11980 C CA . ILE I 6 212 ? 157.49694 189.53072 112.65724 1.000 84.22267 212 ILE H CA 1
ATOM 11981 C C . ILE I 6 212 ? 157.99038 190.50802 111.59977 1.000 82.67285 212 ILE H C 1
ATOM 11982 O O . ILE I 6 212 ? 159.05180 190.30966 110.99486 1.000 83.83577 212 ILE H O 1
ATOM 11987 N N . ASN I 6 213 ? 157.23073 191.57717 111.35686 1.000 88.11062 213 ASN H N 1
ATOM 11988 C CA . ASN I 6 213 ? 157.63926 192.54419 110.34553 1.000 90.19020 213 ASN H CA 1
ATOM 11989 C C . ASN I 6 213 ? 158.95804 193.20602 110.71973 1.000 91.05743 213 ASN H C 1
ATOM 11990 O O . ASN I 6 213 ? 159.83707 193.37814 109.86865 1.000 90.96623 213 ASN H O 1
ATOM 11995 N N . GLU I 6 214 ? 159.12607 193.56698 111.99435 1.000 88.58930 214 GLU H N 1
ATOM 11996 C CA . GLU I 6 214 ? 160.32782 194.29693 112.38350 1.000 87.77696 214 GLU H CA 1
ATOM 11997 C C . GLU I 6 214 ? 161.54264 193.37729 112.46012 1.000 86.91641 214 GLU H C 1
ATOM 11998 O O . GLU I 6 214 ? 162.66001 193.80508 112.15987 1.000 88.37649 214 GLU H O 1
ATOM 12004 N N . ILE I 6 215 ? 161.35590 192.10926 112.83975 1.000 83.97895 215 ILE H N 1
ATOM 12005 C CA . ILE I 6 215 ? 162.48519 191.18092 112.80703 1.000 84.71968 215 ILE H CA 1
ATOM 12006 C C . ILE I 6 215 ? 162.87842 190.87099 111.36547 1.000 79.76727 215 ILE H C 1
ATOM 12007 O O . ILE I 6 215 ? 164.06739 190.73603 111.04658 1.000 74.27227 215 ILE H O 1
ATOM 12012 N N . GLU I 6 216 ? 161.89293 190.76423 110.46905 1.000 78.68593 216 GLU H N 1
ATOM 12013 C CA . GLU I 6 216 ? 162.20234 190.60137 109.05291 1.000 76.37104 216 GLU H CA 1
ATOM 12014 C C . GLU I 6 216 ? 162.95584 191.81245 108.51711 1.000 78.93178 216 GLU H C 1
ATOM 12015 O O . GLU I 6 216 ? 163.91394 191.67032 107.74725 1.000 84.55681 216 GLU H O 1
ATOM 12021 N N . GLN I 6 217 ? 162.53935 193.01459 108.92084 1.000 85.05825 217 GLN H N 1
ATOM 12022 C CA . GLN I 6 217 ? 163.24647 194.22414 108.51737 1.000 86.99300 217 GLN H CA 1
ATOM 12023 C C . GLN I 6 217 ? 164.65622 194.25790 109.09248 1.000 86.93646 217 GLN H C 1
ATOM 12024 O O . GLN I 6 217 ? 165.58193 194.72758 108.42602 1.000 84.63043 217 GLN H O 1
ATOM 12030 N N . SER I 6 218 ? 164.83637 193.77426 110.32305 1.000 80.85689 218 SER H N 1
ATOM 12031 C CA . SER I 6 218 ? 166.17248 193.68952 110.90199 1.000 78.08997 218 SER H CA 1
ATOM 12032 C C . SER I 6 218 ? 167.05723 192.74678 110.09942 1.000 77.58841 218 SER H C 1
ATOM 12033 O O . SER I 6 218 ? 168.22426 193.05401 109.83581 1.000 79.59752 218 SER H O 1
ATOM 12036 N N . ILE I 6 219 ? 166.51418 191.59579 109.69748 1.000 73.78209 219 ILE H N 1
ATOM 12037 C CA . ILE I 6 219 ? 167.27129 190.65730 108.86972 1.000 74.96906 219 ILE H CA 1
ATOM 12038 C C . ILE I 6 219 ? 167.65489 191.31017 107.54662 1.000 76.04245 219 ILE H C 1
ATOM 12039 O O . ILE I 6 219 ? 168.80507 191.22097 107.09061 1.000 79.66651 219 ILE H O 1
ATOM 12044 N N . GLN I 6 220 ? 166.69130 191.98119 106.91325 1.000 75.98678 220 GLN H N 1
ATOM 12045 C CA . GLN I 6 220 ? 166.94268 192.59483 105.61497 1.000 75.61502 220 GLN H CA 1
ATOM 12046 C C . GLN I 6 220 ? 167.96498 193.72042 105.71617 1.000 79.11367 220 GLN H C 1
ATOM 12047 O O . GLN I 6 220 ? 168.81606 193.86522 104.83646 1.000 81.20715 220 GLN H O 1
ATOM 12053 N N . ASP I 6 221 ? 167.90459 194.52362 106.78066 1.000 83.24763 221 ASP H N 1
ATOM 12054 C CA . ASP I 6 221 ? 168.88445 195.59118 106.96602 1.000 83.19513 221 ASP H CA 1
ATOM 12055 C C . ASP I 6 221 ? 170.26359 195.02618 107.28293 1.000 75.91061 221 ASP H C 1
ATOM 12056 O O . ASP I 6 221 ? 171.28428 195.56829 106.83578 1.000 77.00543 221 ASP H O 1
ATOM 12061 N N . PHE I 6 222 ? 170.31128 193.94392 108.06363 1.000 65.06877 222 PHE H N 1
ATOM 12062 C CA . PHE I 6 222 ? 171.56344 193.23820 108.29863 1.000 72.38352 222 PHE H CA 1
ATOM 12063 C C . PHE I 6 222 ? 172.20736 192.83761 106.98216 1.000 70.82993 222 PHE H C 1
ATOM 12064 O O . PHE I 6 222 ? 173.38140 193.13442 106.73254 1.000 68.33966 222 PHE H O 1
ATOM 12072 N N . TYR I 6 223 ? 171.43752 192.18132 106.11050 1.000 72.54850 223 TYR H N 1
ATOM 12073 C CA . TYR I 6 223 ? 172.00388 191.77514 104.82882 1.000 73.53896 223 TYR H CA 1
ATOM 12074 C C . TYR I 6 223 ? 172.30377 192.97257 103.93607 1.000 73.81541 223 TYR H C 1
ATOM 12075 O O . TYR I 6 223 ? 173.23564 192.91609 103.13111 1.000 77.14782 223 TYR H O 1
ATOM 12084 N N . LYS I 6 224 ? 171.53325 194.05451 104.05179 1.000 79.41796 224 LYS H N 1
ATOM 12085 C CA . LYS I 6 224 ? 171.80652 195.24358 103.25281 1.000 78.57254 224 LYS H CA 1
ATOM 12086 C C . LYS I 6 224 ? 173.17256 195.81912 103.59102 1.000 77.80815 224 LYS H C 1
ATOM 12087 O O . LYS I 6 224 ? 173.97760 196.10637 102.69791 1.000 77.74687 224 LYS H O 1
ATOM 12093 N N . ASN I 6 225 ? 173.45300 195.98721 104.88483 1.000 76.46703 225 ASN H N 1
ATOM 12094 C CA . ASN I 6 225 ? 174.77313 196.45640 105.29513 1.000 74.84736 225 ASN H CA 1
ATOM 12095 C C . ASN I 6 225 ? 175.84977 195.44436 104.92802 1.000 72.68936 225 ASN H C 1
ATOM 12096 O O . ASN I 6 225 ? 176.94964 195.82215 104.50711 1.000 69.27354 225 ASN H O 1
ATOM 12101 N N . TYR I 6 226 ? 175.53933 194.15376 105.06604 1.000 71.65269 226 TYR H N 1
ATOM 12102 C CA . TYR I 6 226 ? 176.49395 193.09912 104.74298 1.000 69.92026 226 TYR H CA 1
ATOM 12103 C C . TYR I 6 226 ? 176.90757 193.16852 103.27718 1.000 73.11445 226 TYR H C 1
ATOM 12104 O O . TYR I 6 226 ? 178.08847 193.02257 102.94186 1.000 72.15459 226 TYR H O 1
ATOM 12113 N N . TYR I 6 227 ? 175.93986 193.39150 102.38999 1.000 75.68397 227 TYR H N 1
ATOM 12114 C CA . TYR I 6 227 ? 176.22184 193.47687 100.96248 1.000 69.80688 227 TYR H CA 1
ATOM 12115 C C . TYR I 6 227 ? 176.91843 194.78568 100.61356 1.000 71.60928 227 TYR H C 1
ATOM 12116 O O . TYR I 6 227 ? 177.90419 194.79645 99.86804 1.000 70.09813 227 TYR H O 1
ATOM 12125 N N . ASP I 6 228 ? 176.42552 195.90245 101.15413 1.000 77.61636 228 ASP H N 1
ATOM 12126 C CA . ASP I 6 228 ? 176.90455 197.21038 100.72100 1.000 79.87581 228 ASP H CA 1
ATOM 12127 C C . ASP I 6 228 ? 178.30123 197.50677 101.25289 1.000 79.40148 228 ASP H C 1
ATOM 12128 O O . ASP I 6 228 ? 179.08443 198.20201 100.59566 1.000 77.14766 228 ASP H O 1
ATOM 12133 N N . LYS I 6 229 ? 178.63628 196.99563 102.43633 1.000 67.90720 229 LYS H N 1
ATOM 12134 C CA . LYS I 6 229 ? 179.88541 197.39581 103.07017 1.000 65.84337 229 LYS H CA 1
ATOM 12135 C C . LYS I 6 229 ? 181.05011 196.46921 102.74143 1.000 69.54973 229 LYS H C 1
ATOM 12136 O O . LYS I 6 229 ? 182.17599 196.94168 102.55524 1.000 67.45134 229 LYS H O 1
ATOM 12142 N N . TRP I 6 230 ? 180.81611 195.16119 102.66585 1.000 69.40988 230 TRP H N 1
ATOM 12143 C CA . TRP I 6 230 ? 181.90931 194.20979 102.50571 1.000 68.45370 230 TRP H CA 1
ATOM 12144 C C . TRP I 6 230 ? 181.81649 193.39287 101.22674 1.000 67.10090 230 TRP H C 1
ATOM 12145 O O . TRP I 6 230 ? 182.81844 193.25577 100.51473 1.000 61.66214 230 TRP H O 1
ATOM 12156 N N . LEU I 6 231 ? 180.64305 192.83479 100.91721 1.000 63.88728 231 LEU H N 1
ATOM 12157 C CA . LEU I 6 231 ? 180.53991 191.88603 99.81099 1.000 63.13904 231 LEU H CA 1
ATOM 12158 C C . LEU I 6 231 ? 180.86840 192.53242 98.46908 1.000 66.10592 231 LEU H C 1
ATOM 12159 O O . LEU I 6 231 ? 181.58025 191.94017 97.64869 1.000 70.47664 231 LEU H O 1
ATOM 12164 N N . VAL I 6 232 ? 180.36361 193.74541 98.22557 1.000 68.02687 232 VAL H N 1
ATOM 12165 C CA . VAL I 6 232 ? 180.53205 194.36974 96.91459 1.000 70.64186 232 VAL H CA 1
ATOM 12166 C C . VAL I 6 232 ? 182.00351 194.55609 96.57823 1.000 74.27202 232 VAL H C 1
ATOM 12167 O O . VAL I 6 232 ? 182.38697 194.53574 95.40116 1.000 75.92545 232 VAL H O 1
ATOM 12171 N N . GLY I 6 233 ? 182.85420 194.70805 97.59475 1.000 78.80509 233 GLY H N 1
ATOM 12172 C CA . GLY I 6 233 ? 184.27536 194.87885 97.35699 1.000 77.55684 233 GLY H CA 1
ATOM 12173 C C . GLY I 6 233 ? 184.92679 193.69479 96.67667 1.000 79.98702 233 GLY H C 1
ATOM 12174 O O . GLY I 6 233 ? 186.06653 193.80673 96.21350 1.000 84.06714 233 GLY H O 1
ATOM 12175 N N . PHE I 6 234 ? 184.23361 192.55924 96.60762 1.000 74.55746 234 PHE H N 1
ATOM 12176 C CA . PHE I 6 234 ? 184.75800 191.38979 95.91999 1.000 76.57386 234 PHE H CA 1
ATOM 12177 C C . PHE I 6 234 ? 184.41879 191.36332 94.43865 1.000 77.81290 234 PHE H C 1
ATOM 12178 O O . PHE I 6 234 ? 184.94376 190.50987 93.71667 1.000 79.97537 234 PHE H O 1
ATOM 12186 N N . LYS I 6 235 ? 183.56831 192.27269 93.96337 1.000 80.19745 235 LYS H N 1
ATOM 12187 C CA . LYS I 6 235 ? 183.23514 192.27544 92.54612 1.000 80.16588 235 LYS H CA 1
ATOM 12188 C C . LYS I 6 235 ? 184.37532 192.78883 91.67738 1.000 85.17516 235 LYS H C 1
ATOM 12189 O O . LYS I 6 235 ? 184.28810 192.68628 90.44929 1.000 86.35227 235 LYS H O 1
ATOM 12195 N N . GLU I 6 236 ? 185.43590 193.33182 92.27768 1.000 90.61672 236 GLU H N 1
ATOM 12196 C CA . GLU I 6 236 ? 186.59236 193.79592 91.52421 1.000 92.95931 236 GLU H CA 1
ATOM 12197 C C . GLU I 6 236 ? 187.76335 192.82194 91.55125 1.000 92.86918 236 GLU H C 1
ATOM 12198 O O . GLU I 6 236 ? 188.56934 192.82623 90.61431 1.000 88.84770 236 GLU H O 1
ATOM 12204 N N . THR I 6 237 ? 187.88163 191.99643 92.58879 1.000 91.08681 237 THR H N 1
ATOM 12205 C CA . THR I 6 237 ? 188.89419 190.94943 92.59093 1.000 88.70505 237 THR H CA 1
ATOM 12206 C C . THR I 6 237 ? 188.54247 189.88659 91.55862 1.000 89.85518 237 THR H C 1
ATOM 12207 O O . THR I 6 237 ? 187.39209 189.45273 91.46446 1.000 92.55469 237 THR H O 1
ATOM 12211 N N . LYS I 6 238 ? 189.55118 189.45143 90.79723 1.000 93.10430 238 LYS H N 1
ATOM 12212 C CA . LYS I 6 238 ? 189.30733 188.54114 89.68027 1.000 96.63666 238 LYS H CA 1
ATOM 12213 C C . LYS I 6 238 ? 188.65328 187.24683 90.14742 1.000 93.27868 238 LYS H C 1
ATOM 12214 O O . LYS I 6 238 ? 187.71865 186.74468 89.50685 1.000 89.47407 238 LYS H O 1
ATOM 12220 N N . GLY I 6 239 ? 189.12857 186.69318 91.26332 1.000 89.20803 239 GLY H N 1
ATOM 12221 C CA . GLY I 6 239 ? 188.46297 185.53821 91.83743 1.000 89.99778 239 GLY H CA 1
ATOM 12222 C C . GLY I 6 239 ? 187.03071 185.84171 92.22660 1.000 87.89033 239 GLY H C 1
ATOM 12223 O O . GLY I 6 239 ? 186.15066 184.98788 92.10175 1.000 89.25568 239 GLY H O 1
ATOM 12224 N N . GLY I 6 240 ? 186.77631 187.06269 92.69987 1.000 89.50492 240 GLY H N 1
ATOM 12225 C CA . GLY I 6 240 ? 185.41185 187.45257 93.01208 1.000 91.17166 240 GLY H CA 1
ATOM 12226 C C . GLY I 6 240 ? 184.52133 187.50160 91.78538 1.000 91.20555 240 GLY H C 1
ATOM 12227 O O . GLY I 6 240 ? 183.36556 187.07449 91.83044 1.000 91.23512 240 GLY H O 1
ATOM 12228 N N . ARG I 6 241 ? 185.04261 188.02964 90.67317 1.000 93.33802 241 ARG H N 1
ATOM 12229 C CA . ARG I 6 241 ? 184.27265 188.02890 89.43244 1.000 93.69238 241 ARG H CA 1
ATOM 12230 C C . ARG I 6 241 ? 183.99068 186.60868 88.96423 1.000 93.52269 241 ARG H C 1
ATOM 12231 O O . ARG I 6 241 ? 182.87743 186.30375 88.52107 1.000 90.13650 241 ARG H O 1
ATOM 12239 N N . ARG I 6 242 ? 184.98865 185.72528 89.05060 1.000 97.53998 242 ARG H N 1
ATOM 12240 C CA . ARG I 6 242 ? 184.76569 184.33465 88.66643 1.000 99.03427 242 ARG H CA 1
ATOM 12241 C C . ARG I 6 242 ? 183.72202 183.67653 89.56051 1.000 97.12986 242 ARG H C 1
ATOM 12242 O O . ARG I 6 242 ? 182.87487 182.91267 89.08270 1.000 97.22865 242 ARG H O 1
ATOM 12250 N N . PHE I 6 243 ? 183.77218 183.95820 90.86333 1.000 86.36572 243 PHE H N 1
ATOM 12251 C CA . PHE I 6 243 ? 182.80048 183.39128 91.79104 1.000 85.38509 243 PHE H CA 1
ATOM 12252 C C . PHE I 6 243 ? 181.39267 183.89146 91.49408 1.000 88.95238 243 PHE H C 1
ATOM 12253 O O . PHE I 6 243 ? 180.43499 183.10895 91.49011 1.000 91.40296 243 PHE H O 1
ATOM 12261 N N . ALA I 6 244 ? 181.24774 185.19463 91.24352 1.000 91.16652 244 ALA H N 1
ATOM 12262 C CA . ALA I 6 244 ? 179.93136 185.75428 90.95574 1.000 92.45136 244 ALA H CA 1
ATOM 12263 C C . ALA I 6 244 ? 179.38092 185.23094 89.63532 1.000 92.76106 244 ALA H C 1
ATOM 12264 O O . ALA I 6 244 ? 178.18733 184.92433 89.53299 1.000 92.60182 244 ALA H O 1
ATOM 12266 N N . LEU I 6 245 ? 180.23369 185.12458 88.61238 1.000 85.94102 245 LEU H N 1
ATOM 12267 C CA . LEU I 6 245 ? 179.77833 184.62417 87.31988 1.000 86.56388 245 LEU H CA 1
ATOM 12268 C C . LEU I 6 245 ? 179.33751 183.17068 87.40805 1.000 88.11678 245 LEU H C 1
ATOM 12269 O O . LEU I 6 245 ? 178.46256 182.73959 86.64876 1.000 85.90135 245 LEU H O 1
ATOM 12274 N N . GLU I 6 246 ? 179.92670 182.40285 88.32329 1.000 97.78127 246 GLU H N 1
ATOM 12275 C CA . GLU I 6 246 ? 179.50542 181.02782 88.54789 1.000 96.21935 246 GLU H CA 1
ATOM 12276 C C . GLU I 6 246 ? 178.17686 180.93245 89.28465 1.000 95.32690 246 GLU H C 1
ATOM 12277 O O . GLU I 6 246 ? 177.61878 179.83466 89.38019 1.000 96.25401 246 GLU H O 1
ATOM 12283 N N . GLY I 6 247 ? 177.66000 182.04399 89.79860 1.000 87.52092 247 GLY H N 1
ATOM 12284 C CA . GLY I 6 247 ? 176.41734 182.04695 90.53776 1.000 89.14034 247 GLY H CA 1
ATOM 12285 C C . GLY I 6 247 ? 176.55743 182.11086 92.04055 1.000 91.54852 247 GLY H C 1
ATOM 12286 O O . GLY I 6 247 ? 175.55819 181.92530 92.74430 1.000 90.59394 247 GLY H O 1
ATOM 12287 N N . GLY I 6 248 ? 177.76237 182.36453 92.55644 1.000 86.44365 248 GLY H N 1
ATOM 12288 C CA . GLY I 6 248 ? 177.96632 182.38950 93.99269 1.000 87.09659 248 GLY H CA 1
ATOM 12289 C C . GLY I 6 248 ? 177.53504 183.66573 94.67811 1.000 86.05666 248 GLY H C 1
ATOM 12290 O O . GLY I 6 248 ? 177.42118 183.68411 95.90752 1.000 89.15915 248 GLY H O 1
ATOM 12291 N N . ILE I 6 249 ? 177.29491 184.73126 93.92209 1.000 83.10830 249 ILE H N 1
ATOM 12292 C CA . ILE I 6 249 ? 176.90132 186.00343 94.51963 1.000 84.12058 249 ILE H CA 1
ATOM 12293 C C . ILE I 6 249 ? 175.61753 186.44349 93.82190 1.000 86.27542 249 ILE H C 1
ATOM 12294 O O . ILE I 6 249 ? 175.66711 187.08316 92.75980 1.000 87.30738 249 ILE H O 1
ATOM 12299 N N . PRO I 6 250 ? 174.45300 186.04877 94.32587 1.000 95.45837 250 PRO H N 1
ATOM 12300 C CA . PRO I 6 250 ? 173.19738 186.51981 93.73736 1.000 94.78938 250 PRO H CA 1
ATOM 12301 C C . PRO I 6 250 ? 172.80977 187.89314 94.26007 1.000 94.67202 250 PRO H C 1
ATOM 12302 O O . PRO I 6 250 ? 173.12930 188.27419 95.38854 1.000 97.38250 250 PRO H O 1
ATOM 12306 N N . ASP I 6 251 ? 172.10553 188.63963 93.41312 1.000 95.85925 251 ASP H N 1
ATOM 12307 C CA . ASP I 6 251 ? 171.58332 189.95222 93.78777 1.000 97.95282 251 ASP H CA 1
ATOM 12308 C C . ASP I 6 251 ? 170.30142 189.73191 94.57905 1.000 98.18414 251 ASP H C 1
ATOM 12309 O O . ASP I 6 251 ? 169.19382 189.78042 94.04258 1.000 102.34006 251 ASP H O 1
ATOM 12314 N N . VAL I 6 252 ? 170.45496 189.48436 95.87821 1.000 91.06017 252 VAL H N 1
ATOM 12315 C CA . VAL I 6 252 ? 169.32046 189.17460 96.74079 1.000 91.87877 252 VAL H CA 1
ATOM 12316 C C . VAL I 6 252 ? 169.15980 190.27346 97.78131 1.000 88.69692 252 VAL H C 1
ATOM 12317 O O . VAL I 6 252 ? 168.73085 190.01631 98.91155 1.000 86.68508 252 VAL H O 1
ATOM 12321 N N . LEU I 6 253 ? 169.50920 191.50207 97.40906 1.000 90.13358 253 LEU H N 1
ATOM 12322 C CA . LEU I 6 253 ? 169.35733 192.62567 98.32096 1.000 92.40424 253 LEU H CA 1
ATOM 12323 C C . LEU I 6 253 ? 167.88195 192.87914 98.60819 1.000 93.26602 253 LEU H C 1
ATOM 12324 O O . LEU I 6 253 ? 167.01017 192.61797 97.77449 1.000 93.19799 253 LEU H O 1
ATOM 12329 N N . ASN I 6 254 ? 167.61084 193.39269 99.81044 1.000 93.30475 254 ASN H N 1
ATOM 12330 C CA . ASN I 6 254 ? 166.24545 193.59364 100.30146 1.000 92.08160 254 ASN H CA 1
ATOM 12331 C C . ASN I 6 254 ? 165.48640 192.26475 100.26368 1.000 93.50223 254 ASN H C 1
ATOM 12332 O O . ASN I 6 254 ? 164.52817 192.08418 99.50888 1.000 91.72788 254 ASN H O 1
ATOM 12337 N N . GLN I 6 255 ? 165.96695 191.29756 101.04092 1.000 93.95598 255 GLN H N 1
ATOM 12338 C CA . GLN I 6 255 ? 165.35737 189.97906 101.09746 1.000 91.37677 255 GLN H CA 1
ATOM 12339 C C . GLN I 6 255 ? 165.73040 189.31768 102.41567 1.000 91.45958 255 GLN H C 1
ATOM 12340 O O . GLN I 6 255 ? 166.71879 189.68023 103.05874 1.000 90.95425 255 GLN H O 1
ATOM 12346 N N . ASN I 6 256 ? 164.92428 188.33732 102.81222 1.000 89.64347 256 ASN H N 1
ATOM 12347 C CA . ASN I 6 256 ? 165.13227 187.63038 104.07362 1.000 89.73553 256 ASN H CA 1
ATOM 12348 C C . ASN I 6 256 ? 166.28488 186.65062 103.90821 1.000 90.17829 256 ASN H C 1
ATOM 12349 O O . ASN I 6 256 ? 166.10604 185.54068 103.40289 1.000 87.97427 256 ASN H O 1
ATOM 12354 N N . ILE I 6 257 ? 167.47786 187.05468 104.33853 1.000 75.70245 257 ILE H N 1
ATOM 12355 C CA . ILE I 6 257 ? 168.67419 186.23441 104.20784 1.000 73.11071 257 ILE H CA 1
ATOM 12356 C C . ILE I 6 257 ? 169.33240 186.10646 105.57291 1.000 75.51451 257 ILE H C 1
ATOM 12357 O O . ILE I 6 257 ? 169.61718 187.11450 106.22853 1.000 76.81538 257 ILE H O 1
ATOM 12362 N N . LEU I 6 258 ? 169.57695 184.86943 105.99198 1.000 70.72375 258 LEU H N 1
ATOM 12363 C CA . LEU I 6 258 ? 170.29982 184.55691 107.21188 1.000 64.51472 258 LEU H CA 1
ATOM 12364 C C . LEU I 6 258 ? 171.56195 183.78251 106.86249 1.000 67.00296 258 LEU H C 1
ATOM 12365 O O . LEU I 6 258 ? 171.67901 183.20047 105.77910 1.000 70.52265 258 LEU H O 1
ATOM 12370 N N . PHE I 6 259 ? 172.51240 183.78696 107.79341 1.000 58.99060 259 PHE H N 1
ATOM 12371 C CA . PHE I 6 259 ? 173.74355 183.01851 107.66514 1.000 59.22813 259 PHE H CA 1
ATOM 12372 C C . PHE I 6 259 ? 173.83231 182.04973 108.83460 1.000 65.50513 259 PHE H C 1
ATOM 12373 O O . PHE I 6 259 ? 173.73359 182.46133 109.99543 1.000 62.80455 259 PHE H O 1
ATOM 12381 N N . LEU I 6 260 ? 174.01765 180.76780 108.52630 1.000 63.64588 260 LEU H N 1
ATOM 12382 C CA . LEU I 6 260 ? 173.95535 179.70179 109.51605 1.000 59.33815 260 LEU H CA 1
ATOM 12383 C C . LEU I 6 260 ? 175.19107 178.82350 109.41631 1.000 65.01181 260 LEU H C 1
ATOM 12384 O O . LEU I 6 260 ? 175.64469 178.50612 108.31248 1.000 70.36776 260 LEU H O 1
ATOM 12389 N N . GLY I 6 261 ? 175.71946 178.42317 110.56405 1.000 59.04993 261 GLY H N 1
ATOM 12390 C CA . GLY I 6 261 ? 176.74661 177.40689 110.60215 1.000 59.98051 261 GLY H CA 1
ATOM 12391 C C . GLY I 6 261 ? 178.15125 177.93890 110.41726 1.000 60.62366 261 GLY H C 1
ATOM 12392 O O . GLY I 6 261 ? 178.41005 179.14182 110.34634 1.000 56.17399 261 GLY H O 1
ATOM 12393 N N . ALA I 6 262 ? 179.08132 176.99282 110.33410 1.000 59.78341 262 ALA H N 1
ATOM 12394 C CA . ALA I 6 262 ? 180.49505 177.32319 110.26567 1.000 53.79467 262 ALA H CA 1
ATOM 12395 C C . ALA I 6 262 ? 180.87764 177.83821 108.88522 1.000 56.80229 262 ALA H C 1
ATOM 12396 O O . ALA I 6 262 ? 180.19800 177.58390 107.88744 1.000 55.71509 262 ALA H O 1
ATOM 12398 N N . GLY I 6 263 ? 181.98371 178.57738 108.84296 1.000 58.80974 263 GLY H N 1
ATOM 12399 C CA . GLY I 6 263 ? 182.54490 179.03184 107.58708 1.000 58.30529 263 GLY H CA 1
ATOM 12400 C C . GLY I 6 263 ? 181.70624 180.03831 106.84012 1.000 66.05484 263 GLY H C 1
ATOM 12401 O O . GLY I 6 263 ? 181.86272 180.17712 105.62722 1.000 68.79094 263 GLY H O 1
ATOM 12402 N N . THR I 6 264 ? 180.80950 180.74488 107.52456 1.000 63.65179 264 THR H N 1
ATOM 12403 C CA . THR I 6 264 ? 180.01371 181.77367 106.87118 1.000 57.86006 264 THR H CA 1
ATOM 12404 C C . THR I 6 264 ? 180.71279 183.12165 106.82509 1.000 53.80832 264 THR H C 1
ATOM 12405 O O . THR I 6 264 ? 180.39530 183.93835 105.95357 1.000 57.11495 264 THR H O 1
ATOM 12409 N N . GLY I 6 265 ? 181.64782 183.37290 107.73135 1.000 42.99914 265 GLY H N 1
ATOM 12410 C CA . GLY I 6 265 ? 182.41200 184.60690 107.71447 1.000 49.29245 265 GLY H CA 1
ATOM 12411 C C . GLY I 6 265 ? 182.40347 185.33897 109.03996 1.000 58.52850 265 GLY H C 1
ATOM 12412 O O . GLY I 6 265 ? 181.46588 185.23171 109.83373 1.000 57.06890 265 GLY H O 1
ATOM 12413 N N . PHE I 6 266 ? 183.47743 186.09054 109.28823 1.000 59.49065 266 PHE H N 1
ATOM 12414 C CA . PHE I 6 266 ? 183.53671 186.93816 110.47345 1.000 44.74386 266 PHE H CA 1
ATOM 12415 C C . PHE I 6 266 ? 182.46312 188.01696 110.43007 1.000 48.60694 266 PHE H C 1
ATOM 12416 O O . PHE I 6 266 ? 181.81459 188.29983 111.44334 1.000 56.91235 266 PHE H O 1
ATOM 12424 N N . VAL I 6 267 ? 182.26215 188.63087 109.26192 1.000 57.26500 267 VAL H N 1
ATOM 12425 C CA . VAL I 6 267 ? 181.26666 189.68935 109.13337 1.000 55.42049 267 VAL H CA 1
ATOM 12426 C C . VAL I 6 267 ? 179.85661 189.13096 109.27025 1.000 57.91927 267 VAL H C 1
ATOM 12427 O O . VAL I 6 267 ? 178.97936 189.77833 109.85474 1.000 68.59091 267 VAL H O 1
ATOM 12431 N N . SER I 6 268 ? 179.61143 187.92804 108.74849 1.000 51.69332 268 SER H N 1
ATOM 12432 C CA . SER I 6 268 ? 178.27632 187.34226 108.78270 1.000 53.91391 268 SER H CA 1
ATOM 12433 C C . SER I 6 268 ? 177.81316 186.98332 110.18824 1.000 53.92595 268 SER H C 1
ATOM 12434 O O . SER I 6 268 ? 176.62709 186.69144 110.37089 1.000 53.53286 268 SER H O 1
ATOM 12437 N N . LYS I 6 269 ? 178.70782 186.98652 111.17799 1.000 51.16080 269 LYS H N 1
ATOM 12438 C CA . LYS I 6 269 ? 178.33512 186.67131 112.55070 1.000 46.16630 269 LYS H CA 1
ATOM 12439 C C . LYS I 6 269 ? 178.69805 187.77862 113.52935 1.000 46.20134 269 LYS H C 1
ATOM 12440 O O . LYS I 6 269 ? 178.54575 187.59052 114.74112 1.000 50.25426 269 LYS H O 1
ATOM 12446 N N . THR I 6 270 ? 179.17161 188.91927 113.04439 1.000 60.27011 270 THR H N 1
ATOM 12447 C CA . THR I 6 270 ? 179.51817 190.04241 113.89800 1.000 61.59645 270 THR H CA 1
ATOM 12448 C C . THR I 6 270 ? 178.71573 191.26062 113.47316 1.000 64.29336 270 THR H C 1
ATOM 12449 O O . THR I 6 270 ? 178.62086 191.56950 112.28192 1.000 63.25391 270 THR H O 1
ATOM 12453 N N . THR I 6 271 ? 178.14067 191.94921 114.45329 1.000 64.98769 271 THR H N 1
ATOM 12454 C CA . THR I 6 271 ? 177.43617 193.19958 114.21245 1.000 65.45532 271 THR H CA 1
ATOM 12455 C C . THR I 6 271 ? 178.38632 194.36664 113.99858 1.000 68.00750 271 THR H C 1
ATOM 12456 O O . THR I 6 271 ? 177.94750 195.52111 114.00512 1.000 72.95804 271 THR H O 1
ATOM 12460 N N . HIS I 6 272 ? 179.67511 194.08207 113.81294 1.000 77.92817 272 HIS H N 1
ATOM 12461 C CA . HIS I 6 272 ? 180.67258 195.13887 113.71423 1.000 79.43936 272 HIS H CA 1
ATOM 12462 C C . HIS I 6 272 ? 180.48597 195.96631 112.44854 1.000 80.09121 272 HIS H C 1
ATOM 12463 O O . HIS I 6 272 ? 180.64214 197.19237 112.47298 1.000 84.96368 272 HIS H O 1
ATOM 12470 N N . TYR I 6 273 ? 180.15617 195.31638 111.33337 1.000 69.79953 273 TYR H N 1
ATOM 12471 C CA . TYR I 6 273 ? 179.91967 195.99826 110.06965 1.000 67.55586 273 TYR H CA 1
ATOM 12472 C C . TYR I 6 273 ? 178.50922 196.56085 109.96870 1.000 72.32713 273 TYR H C 1
ATOM 12473 O O . TYR I 6 273 ? 178.03480 196.83053 108.86031 1.000 72.30920 273 TYR H O 1
ATOM 12482 N N . GLN I 6 274 ? 177.82619 196.72770 111.09714 1.000 67.61045 274 GLN H N 1
ATOM 12483 C CA . GLN I 6 274 ? 176.46081 197.23302 111.12591 1.000 67.04444 274 GLN H CA 1
ATOM 12484 C C . GLN I 6 274 ? 176.33283 198.50201 111.94921 1.000 65.69504 274 GLN H C 1
ATOM 12485 O O . GLN I 6 274 ? 175.64842 199.44366 111.53241 1.000 66.77343 274 GLN H O 1
ATOM 12491 N N . LEU I 6 275 ? 176.97948 198.55253 113.10959 1.000 73.13462 275 LEU H N 1
ATOM 12492 C CA . LEU I 6 275 ? 176.90801 199.70395 113.99599 1.000 75.72833 275 LEU H CA 1
ATOM 12493 C C . LEU I 6 275 ? 177.89335 200.80138 113.61916 1.000 82.54854 275 LEU H C 1
ATOM 12494 O O . LEU I 6 275 ? 177.87367 201.86885 114.24170 1.000 84.57321 275 LEU H O 1
ATOM 12499 N N . LYS I 6 276 ? 178.74578 200.57023 112.62306 1.000 73.58757 276 LYS H N 1
ATOM 12500 C CA . LYS I 6 276 ? 179.73568 201.54506 112.19473 1.000 71.01329 276 LYS H CA 1
ATOM 12501 C C . LYS I 6 276 ? 179.70238 201.67893 110.67889 1.000 71.67553 276 LYS H C 1
ATOM 12502 O O . LYS I 6 276 ? 179.13911 200.84114 109.97036 1.000 73.01676 276 LYS H O 1
ATOM 12508 N N . ASN I 6 277 ? 180.31465 202.75411 110.19084 1.000 80.09974 277 ASN H N 1
ATOM 12509 C CA . ASN I 6 277 ? 180.45991 202.95987 108.75941 1.000 81.43043 277 ASN H CA 1
ATOM 12510 C C . ASN I 6 277 ? 181.38263 201.89486 108.17140 1.000 85.71593 277 ASN H C 1
ATOM 12511 O O . ASN I 6 277 ? 182.19007 201.28235 108.87466 1.000 86.03021 277 ASN H O 1
ATOM 12516 N N . ARG I 6 278 ? 181.24577 201.67089 106.86085 1.000 81.24374 278 ARG H N 1
ATOM 12517 C CA . ARG I 6 278 ? 182.03078 200.63674 106.19234 1.000 75.91467 278 ARG H CA 1
ATOM 12518 C C . ARG I 6 278 ? 183.52355 200.83188 106.42339 1.000 74.89558 278 ARG H C 1
ATOM 12519 O O . ARG I 6 278 ? 184.24146 199.88199 106.74847 1.000 75.58698 278 ARG H O 1
ATOM 12527 N N . LYS I 6 279 ? 184.00907 202.06336 106.26303 1.000 85.61090 279 LYS H N 1
ATOM 12528 C CA . LYS I 6 279 ? 185.43680 202.31898 106.42417 1.000 87.44997 279 LYS H CA 1
ATOM 12529 C C . LYS I 6 279 ? 185.87921 202.10889 107.86828 1.000 91.83219 279 LYS H C 1
ATOM 12530 O O . LYS I 6 279 ? 186.85870 201.39966 108.13208 1.000 94.38425 279 LYS H O 1
ATOM 12536 N N . GLN I 6 280 ? 185.17103 202.72766 108.81779 1.000 92.88664 280 GLN H N 1
ATOM 12537 C CA . GLN I 6 280 ? 185.55262 202.61254 110.22252 1.000 93.00681 280 GLN H CA 1
ATOM 12538 C C . GLN I 6 280 ? 185.44668 201.17291 110.70404 1.000 94.15569 280 GLN H C 1
ATOM 12539 O O . GLN I 6 280 ? 186.32596 200.68255 111.42666 1.000 94.07529 280 GLN H O 1
ATOM 12545 N N . ALA I 6 281 ? 184.37440 200.48002 110.31252 1.000 87.11053 281 ALA H N 1
ATOM 12546 C CA . ALA I 6 281 ? 184.26001 199.06275 110.62972 1.000 87.18640 281 ALA H CA 1
ATOM 12547 C C . ALA I 6 281 ? 185.40388 198.27601 110.00921 1.000 85.58065 281 ALA H C 1
ATOM 12548 O O . ALA I 6 281 ? 185.91733 197.33440 110.61851 1.000 81.62530 281 ALA H O 1
ATOM 12550 N N . LYS I 6 282 ? 185.83032 198.66012 108.80411 1.000 82.16241 282 LYS H N 1
ATOM 12551 C CA . LYS I 6 282 ? 186.94388 197.97164 108.16271 1.000 76.54945 282 LYS H CA 1
ATOM 12552 C C . LYS I 6 282 ? 188.22535 198.11120 108.97367 1.000 78.85470 282 LYS H C 1
ATOM 12553 O O . LYS I 6 282 ? 188.87997 197.10849 109.27715 1.000 83.96423 282 LYS H O 1
ATOM 12559 N N . GLN I 6 283 ? 188.59968 199.33874 109.34588 1.000 89.45039 283 GLN H N 1
ATOM 12560 C CA . GLN I 6 283 ? 189.83297 199.48353 110.12189 1.000 87.61120 283 GLN H CA 1
ATOM 12561 C C . GLN I 6 283 ? 189.72441 198.79404 111.47741 1.000 88.50512 283 GLN H C 1
ATOM 12562 O O . GLN I 6 283 ? 190.67192 198.12846 111.91397 1.000 90.09545 283 GLN H O 1
ATOM 12568 N N . ASP I 6 284 ? 188.58159 198.92451 112.15628 1.000 91.67835 284 ASP H N 1
ATOM 12569 C CA . ASP I 6 284 ? 188.46216 198.32481 113.48252 1.000 94.76810 284 ASP H CA 1
ATOM 12570 C C . ASP I 6 284 ? 188.48422 196.79868 113.41510 1.000 96.37898 284 ASP H C 1
ATOM 12571 O O . ASP I 6 284 ? 189.11715 196.14453 114.25336 1.000 98.99271 284 ASP H O 1
ATOM 12576 N N . SER I 6 285 ? 187.81507 196.20929 112.42043 1.000 83.81332 285 SER H N 1
ATOM 12577 C CA . SER I 6 285 ? 187.83704 194.75859 112.27198 1.000 82.69080 285 SER H CA 1
ATOM 12578 C C . SER I 6 285 ? 189.21325 194.26638 111.84541 1.000 79.24835 285 SER H C 1
ATOM 12579 O O . SER I 6 285 ? 189.63538 193.17143 112.23436 1.000 79.46327 285 SER H O 1
ATOM 12582 N N . PHE I 6 286 ? 189.92797 195.05452 111.03905 1.000 81.28665 286 PHE H N 1
ATOM 12583 C CA . PHE I 6 286 ? 191.29998 194.69502 110.70528 1.000 81.37985 286 PHE H CA 1
ATOM 12584 C C . PHE I 6 286 ? 192.17467 194.68296 111.94918 1.000 83.94473 286 PHE H C 1
ATOM 12585 O O . PHE I 6 286 ? 192.99794 193.77986 112.12635 1.000 87.42508 286 PHE H O 1
ATOM 12593 N N . GLU I 6 287 ? 192.00687 195.67619 112.82626 1.000 86.79320 287 GLU H N 1
ATOM 12594 C CA . GLU I 6 287 ? 192.73752 195.66690 114.09106 1.000 90.62995 287 GLU H CA 1
ATOM 12595 C C . GLU I 6 287 ? 192.36572 194.45180 114.93220 1.000 91.46357 287 GLU H C 1
ATOM 12596 O O . GLU I 6 287 ? 193.23607 193.81959 115.54293 1.000 92.33751 287 GLU H O 1
ATOM 12602 N N . ILE I 6 288 ? 191.07737 194.10466 114.96622 1.000 81.31347 288 ILE H N 1
ATOM 12603 C CA . ILE I 6 288 ? 190.62969 192.96204 115.76136 1.000 77.33790 288 ILE H CA 1
ATOM 12604 C C . ILE I 6 288 ? 191.26763 191.67233 115.25491 1.000 83.91270 288 ILE H C 1
ATOM 12605 O O . ILE I 6 288 ? 191.80002 190.87180 116.03486 1.000 90.49982 288 ILE H O 1
ATOM 12610 N N . LEU I 6 289 ? 191.23636 191.45701 113.93717 1.000 71.62752 289 LEU H N 1
ATOM 12611 C CA . LEU I 6 289 ? 191.77608 190.21706 113.38682 1.000 66.45321 289 LEU H CA 1
ATOM 12612 C C . LEU I 6 289 ? 193.29825 190.19147 113.43316 1.000 66.58189 289 LEU H C 1
ATOM 12613 O O . LEU I 6 289 ? 193.89214 189.11329 113.53930 1.000 69.36573 289 LEU H O 1
ATOM 12618 N N . THR I 6 290 ? 193.94686 191.35485 113.35351 1.000 76.43685 290 THR H N 1
ATOM 12619 C CA . THR I 6 290 ? 195.38314 191.41360 113.59278 1.000 80.91072 290 THR H CA 1
ATOM 12620 C C . THR I 6 290 ? 195.70714 191.01442 115.02526 1.000 78.83139 290 THR H C 1
ATOM 12621 O O . THR I 6 290 ? 196.68840 190.30509 115.27589 1.000 82.03887 290 THR H O 1
ATOM 12625 N N . LYS I 6 291 ? 194.89117 191.46487 115.98044 1.000 74.68263 291 LYS H N 1
ATOM 12626 C CA . LYS I 6 291 ? 195.08581 191.06392 117.36872 1.000 77.93082 291 LYS H CA 1
ATOM 12627 C C . LYS I 6 291 ? 194.89044 189.56345 117.54340 1.000 80.90434 291 LYS H C 1
ATOM 12628 O O . LYS I 6 291 ? 195.64710 188.91271 118.27336 1.000 84.83538 291 LYS H O 1
ATOM 12634 N N . LYS I 6 292 ? 193.88269 188.99415 116.88026 1.000 71.67824 292 LYS H N 1
ATOM 12635 C CA . LYS I 6 292 ? 193.56925 187.58313 117.08789 1.000 67.23249 292 LYS H CA 1
ATOM 12636 C C . LYS I 6 292 ? 194.48903 186.67048 116.28182 1.000 71.20030 292 LYS H C 1
ATOM 12637 O O . LYS I 6 292 ? 195.22441 185.85682 116.85040 1.000 73.27714 292 LYS H O 1
ATOM 12643 N N . PHE I 6 293 ? 194.46388 186.79043 114.95574 1.000 71.52212 293 PHE H N 1
ATOM 12644 C CA . PHE I 6 293 ? 195.16580 185.86092 114.07019 1.000 70.29176 293 PHE H CA 1
ATOM 12645 C C . PHE I 6 293 ? 196.44771 186.51245 113.56618 1.000 70.53929 293 PHE H C 1
ATOM 12646 O O . PHE I 6 293 ? 196.41696 187.37023 112.68097 1.000 72.56402 293 PHE H O 1
ATOM 12654 N N . ARG I 6 294 ? 197.57940 186.09254 114.12882 1.000 83.88776 294 ARG H N 1
ATOM 12655 C CA . ARG I 6 294 ? 198.87881 186.56252 113.67093 1.000 87.44330 294 ARG H CA 1
ATOM 12656 C C . ARG I 6 294 ? 199.40123 185.77912 112.47407 1.000 90.23032 294 ARG H C 1
ATOM 12657 O O . ARG I 6 294 ? 200.39799 186.19294 111.87213 1.000 91.08840 294 ARG H O 1
ATOM 12665 N N . GLY I 6 295 ? 198.76128 184.66204 112.12230 1.000 90.21283 295 GLY H N 1
ATOM 12666 C CA . GLY I 6 295 ? 199.25060 183.85582 111.01583 1.000 90.24873 295 GLY H CA 1
ATOM 12667 C C . GLY I 6 295 ? 199.14237 184.55558 109.67475 1.000 88.21052 295 GLY H C 1
ATOM 12668 O O . GLY I 6 295 ? 200.07678 184.52042 108.87010 1.000 90.64926 295 GLY H O 1
ATOM 12669 N N . THR I 6 296 ? 198.00501 185.19636 109.41206 1.000 81.95932 296 THR H N 1
ATOM 12670 C CA . THR I 6 296 ? 197.78410 185.90900 108.16093 1.000 83.36014 296 THR H CA 1
ATOM 12671 C C . THR I 6 296 ? 197.70485 187.41518 108.36979 1.000 85.39872 296 THR H C 1
ATOM 12672 O O . THR I 6 296 ? 198.44847 188.17246 107.73984 1.000 83.97240 296 THR H O 1
ATOM 12676 N N . TYR I 6 297 ? 196.81385 187.86880 109.25135 1.000 77.41110 297 TYR H N 1
ATOM 12677 C CA . TYR I 6 297 ? 196.61912 189.29614 109.45941 1.000 72.46025 297 TYR H CA 1
ATOM 12678 C C . TYR I 6 297 ? 197.82578 189.95937 110.10423 1.000 79.52110 297 TYR H C 1
ATOM 12679 O O . TYR I 6 297 ? 198.01319 191.16860 109.93833 1.000 79.02090 297 TYR H O 1
ATOM 12688 N N . GLY I 6 298 ? 198.64529 189.20125 110.83404 1.000 92.58258 298 GLY H N 1
ATOM 12689 C CA . GLY I 6 298 ? 199.85938 189.76151 111.39612 1.000 91.81342 298 GLY H CA 1
ATOM 12690 C C . GLY I 6 298 ? 200.93851 190.02980 110.37022 1.000 94.37935 298 GLY H C 1
ATOM 12691 O O . GLY I 6 298 ? 201.85814 190.80853 110.64169 1.000 95.23004 298 GLY H O 1
ATOM 12692 N N . LYS I 6 299 ? 200.84785 189.40342 109.19937 1.000 96.15004 299 LYS H N 1
ATOM 12693 C CA . LYS I 6 299 ? 201.81740 189.59050 108.13035 1.000 99.46804 299 LYS H CA 1
ATOM 12694 C C . LYS I 6 299 ? 201.34886 190.57574 107.06810 1.000 100.56784 299 LYS H C 1
ATOM 12695 O O . LYS I 6 299 ? 202.07179 190.80319 106.09314 1.000 101.12260 299 LYS H O 1
ATOM 12701 N N . MET I 6 300 ? 200.16529 191.16230 107.22855 1.000 93.79385 300 MET H N 1
ATOM 12702 C CA . MET I 6 300 ? 199.64603 192.13695 106.27785 1.000 93.13126 300 MET H CA 1
ATOM 12703 C C . MET I 6 300 ? 200.02510 193.53760 106.74109 1.000 94.97028 300 MET H C 1
ATOM 12704 O O . MET I 6 300 ? 199.60044 193.97897 107.81440 1.000 94.57451 300 MET H O 1
ATOM 12709 N N . LYS I 6 301 ? 200.82749 194.23173 105.93207 1.000 101.80432 301 LYS H N 1
ATOM 12710 C CA . LYS I 6 301 ? 201.26911 195.57147 106.30298 1.000 100.87732 301 LYS H CA 1
ATOM 12711 C C . LYS I 6 301 ? 200.14853 196.59122 106.14327 1.000 100.63007 301 LYS H C 1
ATOM 12712 O O . LYS I 6 301 ? 199.97251 197.46696 106.99813 1.000 102.37179 301 LYS H O 1
ATOM 12718 N N . GLU I 6 302 ? 199.37966 196.49291 105.06300 1.000 99.89261 302 GLU H N 1
ATOM 12719 C CA . GLU I 6 302 ? 198.34030 197.45923 104.75000 1.000 101.85639 302 GLU H CA 1
ATOM 12720 C C . GLU I 6 302 ? 196.97851 196.77847 104.72942 1.000 101.74832 302 GLU H C 1
ATOM 12721 O O . GLU I 6 302 ? 196.85528 195.59076 104.41744 1.000 101.10174 302 GLU H O 1
ATOM 12727 N N . ILE I 6 303 ? 195.95292 197.55363 105.06663 1.000 93.96474 303 ILE H N 1
ATOM 12728 C CA . ILE I 6 303 ? 194.58026 197.05849 105.12251 1.000 92.49718 303 ILE H CA 1
ATOM 12729 C C . ILE I 6 303 ? 194.11833 196.70019 103.71524 1.000 94.76894 303 ILE H C 1
ATOM 12730 O O . ILE I 6 303 ? 194.23093 197.52547 102.79721 1.000 97.50660 303 ILE H O 1
ATOM 12735 N N . PRO I 6 304 ? 193.60212 195.49085 103.49602 1.000 87.91733 304 PRO H N 1
ATOM 12736 C CA . PRO I 6 304 ? 193.12047 195.12382 102.15746 1.000 88.75577 304 PRO H CA 1
ATOM 12737 C C . PRO I 6 304 ? 191.79028 195.77792 101.82512 1.000 87.92900 304 PRO H C 1
ATOM 12738 O O . PRO I 6 304 ? 191.26762 196.57441 102.61068 1.000 89.20155 304 PRO H O 1
ATOM 12742 N N . SER I 6 305 ? 191.23343 195.44881 100.65972 1.000 84.44864 305 SER H N 1
ATOM 12743 C CA . SER I 6 305 ? 189.91013 195.94025 100.29678 1.000 86.86352 305 SER H CA 1
ATOM 12744 C C . SER I 6 305 ? 188.80765 195.35116 101.16396 1.000 89.70191 305 SER H C 1
ATOM 12745 O O . SER I 6 305 ? 187.71822 195.93169 101.23009 1.000 88.37178 305 SER H O 1
ATOM 12748 N N . ASN I 6 306 ? 189.06063 194.22274 101.82286 1.000 76.07111 306 ASN H N 1
ATOM 12749 C CA . ASN I 6 306 ? 188.09204 193.60929 102.71713 1.000 73.82094 306 ASN H CA 1
ATOM 12750 C C . ASN I 6 306 ? 188.82247 193.13305 103.96405 1.000 75.13477 306 ASN H C 1
ATOM 12751 O O . ASN I 6 306 ? 190.01696 192.82797 103.93044 1.000 74.13518 306 ASN H O 1
ATOM 12756 N N . VAL I 6 307 ? 188.09238 193.07619 105.07323 1.000 72.85256 307 VAL H N 1
ATOM 12757 C CA . VAL I 6 307 ? 188.66728 192.62495 106.33877 1.000 71.94618 307 VAL H CA 1
ATOM 12758 C C . VAL I 6 307 ? 188.79260 191.10516 106.36424 1.000 80.06278 307 VAL H C 1
ATOM 12759 O O . VAL I 6 307 ? 189.87864 190.59676 106.67458 1.000 81.01605 307 VAL H O 1
ATOM 12763 N N . PRO I 6 308 ? 187.73989 190.32534 106.04954 1.000 76.09863 308 PRO H N 1
ATOM 12764 C CA . PRO I 6 308 ? 187.92791 188.87025 106.02195 1.000 75.17869 308 PRO H CA 1
ATOM 12765 C C . PRO I 6 308 ? 188.54975 188.40388 104.71547 1.000 76.05233 308 PRO H C 1
ATOM 12766 O O . PRO I 6 308 ? 188.44815 187.22536 104.36085 1.000 80.95673 308 PRO H O 1
ATOM 12770 N N . VAL I 6 309 ? 189.15858 189.33686 103.97746 1.000 69.11457 309 VAL H N 1
ATOM 12771 C CA . VAL I 6 309 ? 190.05964 189.03351 102.86713 1.000 63.65507 309 VAL H CA 1
ATOM 12772 C C . VAL I 6 309 ? 189.39262 188.12004 101.85144 1.000 64.53894 309 VAL H C 1
ATOM 12773 O O . VAL I 6 309 ? 189.09418 188.53635 100.72933 1.000 75.92760 309 VAL H O 1
ATOM 12777 N N . ALA I 6 310 ? 189.20797 186.85827 102.21944 1.000 54.97762 310 ALA H N 1
ATOM 12778 C CA . ALA I 6 310 ? 188.63953 185.85545 101.33712 1.000 60.13110 310 ALA H CA 1
ATOM 12779 C C . ALA I 6 310 ? 187.19372 185.56263 101.71200 1.000 53.83528 310 ALA H C 1
ATOM 12780 O O . ALA I 6 310 ? 186.86978 185.33412 102.88018 1.000 57.20341 310 ALA H O 1
ATOM 12782 N N . LEU I 6 311 ? 186.32733 185.56812 100.70423 1.000 55.56247 311 LEU H N 1
ATOM 12783 C CA . LEU I 6 311 ? 184.93858 185.18266 100.89887 1.000 59.68262 311 LEU H CA 1
ATOM 12784 C C . LEU I 6 311 ? 184.83692 183.66552 100.96745 1.000 60.35614 311 LEU H C 1
ATOM 12785 O O . LEU I 6 311 ? 185.47346 182.95224 100.18874 1.000 66.57412 311 LEU H O 1
ATOM 12790 N N . LYS I 6 312 ? 184.03883 183.17413 101.90875 1.000 56.67318 312 LYS H N 1
ATOM 12791 C CA . LYS I 6 312 ? 183.95227 181.74788 102.19896 1.000 57.79985 312 LYS H CA 1
ATOM 12792 C C . LYS I 6 312 ? 182.78354 181.14412 101.43011 1.000 56.92405 312 LYS H C 1
ATOM 12793 O O . LYS I 6 312 ? 181.61949 181.37828 101.76928 1.000 61.74071 312 LYS H O 1
ATOM 12799 N N . GLY I 6 313 ? 183.09768 180.36238 100.40145 1.000 57.15366 313 GLY H N 1
ATOM 12800 C CA . GLY I 6 313 ? 182.08793 179.67547 99.62470 1.000 58.35903 313 GLY H CA 1
ATOM 12801 C C . GLY I 6 313 ? 182.47175 178.24985 99.28773 1.000 57.34446 313 GLY H C 1
ATOM 12802 O O . GLY I 6 313 ? 183.35085 177.66523 99.92624 1.000 62.93468 313 GLY H O 1
ATOM 12803 N N . THR I 6 314 ? 181.81556 177.68293 98.28137 1.000 73.73279 314 THR H N 1
ATOM 12804 C CA . THR I 6 314 ? 182.06735 176.31642 97.84792 1.000 76.59367 314 THR H CA 1
ATOM 12805 C C . THR I 6 314 ? 181.52471 176.15667 96.43572 1.000 78.90349 314 THR H C 1
ATOM 12806 O O . THR I 6 314 ? 180.82056 177.02595 95.91871 1.000 86.44884 314 THR H O 1
ATOM 12810 N N . THR I 6 315 ? 181.86530 175.03358 95.81160 1.000 78.32973 315 THR H N 1
ATOM 12811 C CA . THR I 6 315 ? 181.43290 174.75667 94.45178 1.000 81.64067 315 THR H CA 1
ATOM 12812 C C . THR I 6 315 ? 180.87751 173.34391 94.35436 1.000 85.28833 315 THR H C 1
ATOM 12813 O O . THR I 6 315 ? 181.28208 172.44336 95.09429 1.000 89.42818 315 THR H O 1
ATOM 12817 N N . ASN I 6 316 ? 179.92969 173.16791 93.43803 1.000 88.81106 316 ASN H N 1
ATOM 12818 C CA . ASN I 6 316 ? 179.34749 171.87151 93.12449 1.000 88.90283 316 ASN H CA 1
ATOM 12819 C C . ASN I 6 316 ? 179.61414 171.57885 91.65599 1.000 93.60109 316 ASN H C 1
ATOM 12820 O O . ASN I 6 316 ? 179.23169 172.36734 90.78092 1.000 97.23333 316 ASN H O 1
ATOM 12825 N N . GLN I 6 317 ? 180.27669 170.45324 91.39317 1.000 95.96118 317 GLN H N 1
ATOM 12826 C CA . GLN I 6 317 ? 180.62353 170.04231 90.04137 1.000 95.33912 317 GLN H CA 1
ATOM 12827 C C . GLN I 6 317 ? 179.51531 169.25787 89.35535 1.000 97.21067 317 GLN H C 1
ATOM 12828 O O . GLN I 6 317 ? 179.57018 169.08103 88.13386 1.000 96.76626 317 GLN H O 1
ATOM 12834 N N . SER I 6 318 ? 178.51588 168.78626 90.10409 1.000 103.86886 318 SER H N 1
ATOM 12835 C CA . SER I 6 318 ? 177.35902 168.14340 89.49503 1.000 103.35521 318 SER H CA 1
ATOM 12836 C C . SER I 6 318 ? 176.55300 169.10874 88.64122 1.000 104.63726 318 SER H C 1
ATOM 12837 O O . SER I 6 318 ? 175.81256 168.66886 87.75542 1.000 106.52797 318 SER H O 1
ATOM 12840 N N . ARG I 6 319 ? 176.68335 170.40836 88.89290 1.000 100.49337 319 ARG H N 1
ATOM 12841 C CA . ARG I 6 319 ? 176.06200 171.42701 88.06396 1.000 100.06664 319 ARG H CA 1
ATOM 12842 C C . ARG I 6 319 ? 177.02914 172.52740 87.65544 1.000 100.86104 319 ARG H C 1
ATOM 12843 O O . ARG I 6 319 ? 176.59614 173.49358 87.01937 1.000 100.64940 319 ARG H O 1
ATOM 12851 N N . HIS I 6 320 ? 178.31554 172.41162 87.99506 1.000 103.40214 320 HIS H N 1
ATOM 12852 C CA . HIS I 6 320 ? 179.32928 173.40865 87.64901 1.000 103.15720 320 HIS H CA 1
ATOM 12853 C C . HIS I 6 320 ? 178.92573 174.79778 88.14003 1.000 103.69433 320 HIS H C 1
ATOM 12854 O O . HIS I 6 320 ? 179.03254 175.79354 87.42182 1.000 106.02104 320 HIS H O 1
ATOM 12861 N N . THR I 6 321 ? 178.45556 174.85829 89.38307 1.000 100.01358 321 THR H N 1
ATOM 12862 C CA . THR I 6 321 ? 177.96659 176.09833 89.97314 1.000 98.59961 321 THR H CA 1
ATOM 12863 C C . THR I 6 321 ? 178.72836 176.34910 91.27035 1.000 96.49548 321 THR H C 1
ATOM 12864 O O . THR I 6 321 ? 179.39191 175.45894 91.80399 1.000 103.25625 321 THR H O 1
ATOM 12868 N N . SER I 6 322 ? 178.66336 177.57977 91.76684 1.000 84.88088 322 SER H N 1
ATOM 12869 C CA . SER I 6 322 ? 179.27625 177.93457 93.03521 1.000 87.68851 322 SER H CA 1
ATOM 12870 C C . SER I 6 322 ? 178.24634 178.60873 93.92675 1.000 87.34605 322 SER H C 1
ATOM 12871 O O . SER I 6 322 ? 177.39508 179.36746 93.45749 1.000 93.34493 322 SER H O 1
ATOM 12874 N N . TYR I 6 323 ? 178.32276 178.30763 95.21732 1.000 75.36501 323 TYR H N 1
ATOM 12875 C CA . TYR I 6 323 ? 177.54818 178.99380 96.23501 1.000 76.46975 323 TYR H CA 1
ATOM 12876 C C . TYR I 6 323 ? 178.50917 179.62860 97.22591 1.000 75.19327 323 TYR H C 1
ATOM 12877 O O . TYR I 6 323 ? 179.70177 179.32241 97.24223 1.000 75.83782 323 TYR H O 1
ATOM 12886 N N . GLN I 6 324 ? 177.98751 180.51226 98.06236 1.000 69.16886 324 GLN H N 1
ATOM 12887 C CA . GLN I 6 324 ? 178.75985 180.99148 99.19401 1.000 73.06728 324 GLN H CA 1
ATOM 12888 C C . GLN I 6 324 ? 178.19111 180.38578 100.46870 1.000 70.49509 324 GLN H C 1
ATOM 12889 O O . GLN I 6 324 ? 176.99390 180.10340 100.56480 1.000 67.04486 324 GLN H O 1
ATOM 12895 N N . GLN I 6 325 ? 179.07001 180.16011 101.43877 1.000 70.28835 325 GLN H N 1
ATOM 12896 C CA . GLN I 6 325 ? 178.69759 179.45211 102.65694 1.000 67.18275 325 GLN H CA 1
ATOM 12897 C C . GLN I 6 325 ? 177.89705 180.39015 103.55034 1.000 70.10733 325 GLN H C 1
ATOM 12898 O O . GLN I 6 325 ? 178.42290 181.39793 104.03303 1.000 69.33015 325 GLN H O 1
ATOM 12904 N N . GLY I 6 326 ? 176.62408 180.06559 103.76769 1.000 71.85232 326 GLY H N 1
ATOM 12905 C CA . GLY I 6 326 ? 175.82326 180.81270 104.71526 1.000 69.29808 326 GLY H CA 1
ATOM 12906 C C . GLY I 6 326 ? 174.42681 181.22114 104.28996 1.000 68.26564 326 GLY H C 1
ATOM 12907 O O . GLY I 6 326 ? 173.52156 181.21247 105.12766 1.000 70.66249 326 GLY H O 1
ATOM 12908 N N . MET I 6 327 ? 174.21839 181.56577 103.01802 1.000 69.42154 327 MET H N 1
ATOM 12909 C CA . MET I 6 327 ? 172.91193 182.06432 102.59845 1.000 70.96548 327 MET H CA 1
ATOM 12910 C C . MET I 6 327 ? 171.80396 181.06952 102.91191 1.000 77.25784 327 MET H C 1
ATOM 12911 O O . MET I 6 327 ? 171.90997 179.87925 102.60297 1.000 73.96702 327 MET H O 1
ATOM 12916 N N . CYS I 6 328 ? 170.73562 181.56910 103.52822 1.000 79.64845 328 CYS H N 1
ATOM 12917 C CA . CYS I 6 328 ? 169.49739 180.81308 103.62771 1.000 75.17417 328 CYS H CA 1
ATOM 12918 C C . CYS I 6 328 ? 168.32873 181.78628 103.67196 1.000 72.80481 328 CYS H C 1
ATOM 12919 O O . CYS I 6 328 ? 168.40082 182.82675 104.32930 1.000 72.14543 328 CYS H O 1
ATOM 12922 N N . LYS I 6 329 ? 167.25916 181.44236 102.96187 1.000 77.52520 329 LYS H N 1
ATOM 12923 C CA . LYS I 6 329 ? 166.04496 182.24501 102.93674 1.000 80.92396 329 LYS H CA 1
ATOM 12924 C C . LYS I 6 329 ? 165.12710 181.81423 104.07056 1.000 82.01796 329 LYS H C 1
ATOM 12925 O O . LYS I 6 329 ? 164.82966 180.62636 104.21628 1.000 81.28461 329 LYS H O 1
ATOM 12931 N N . VAL I 6 330 ? 164.67241 182.77917 104.86187 1.000 76.14554 330 VAL H N 1
ATOM 12932 C CA . VAL I 6 330 ? 163.83305 182.51965 106.02419 1.000 72.04181 330 VAL H CA 1
ATOM 12933 C C . VAL I 6 330 ? 162.43785 183.06698 105.75190 1.000 74.06601 330 VAL H C 1
ATOM 12934 O O . VAL I 6 330 ? 162.28248 184.23598 105.37830 1.000 75.61791 330 VAL H O 1
ATOM 12938 N N . SER I 6 331 ? 161.42476 182.21707 105.92093 1.000 80.10044 331 SER H N 1
ATOM 12939 C CA . SER I 6 331 ? 160.03643 182.60648 105.70048 1.000 81.33352 331 SER H CA 1
ATOM 12940 C C . SER I 6 331 ? 159.19674 182.19229 106.89975 1.000 84.63436 331 SER H C 1
ATOM 12941 O O . SER I 6 331 ? 159.32881 181.06894 107.39199 1.000 88.51447 331 SER H O 1
ATOM 12944 N N . PHE I 6 332 ? 158.32640 183.08909 107.35715 1.000 80.20915 332 PHE H N 1
ATOM 12945 C CA . PHE I 6 332 ? 157.51411 182.86775 108.54617 1.000 76.86856 332 PHE H CA 1
ATOM 12946 C C . PHE I 6 332 ? 156.05059 182.68708 108.16408 1.000 81.03281 332 PHE H C 1
ATOM 12947 O O . PHE I 6 332 ? 155.54842 183.36246 107.26028 1.000 83.53289 332 PHE H O 1
ATOM 12955 N N . GLN I 6 333 ? 155.36677 181.77598 108.85839 1.000 86.74599 333 GLN H N 1
ATOM 12956 C CA . GLN I 6 333 ? 153.93345 181.56015 108.66643 1.000 86.63357 333 GLN H CA 1
ATOM 12957 C C . GLN I 6 333 ? 153.29891 181.31608 110.02941 1.000 88.59284 333 GLN H C 1
ATOM 12958 O O . GLN I 6 333 ? 153.61939 180.32804 110.69508 1.000 91.41513 333 GLN H O 1
ATOM 12964 N N . GLU I 6 334 ? 152.40244 182.20838 110.44201 1.000 85.21569 334 GLU H N 1
ATOM 12965 C CA . GLU I 6 334 ? 151.76649 182.09150 111.74709 1.000 80.90609 334 GLU H CA 1
ATOM 12966 C C . GLU I 6 334 ? 150.85807 180.86844 111.80155 1.000 85.42594 334 GLU H C 1
ATOM 12967 O O . GLU I 6 334 ? 150.31733 180.42264 110.78630 1.000 88.01052 334 GLU H O 1
ATOM 12973 N N . LEU I 6 335 ? 150.69437 180.32171 113.00377 1.000 84.10561 335 LEU H N 1
ATOM 12974 C CA . LEU I 6 335 ? 149.80047 179.19082 113.20719 1.000 83.10599 335 LEU H CA 1
ATOM 12975 C C . LEU I 6 335 ? 148.94788 179.39360 114.45570 1.000 80.23222 335 LEU H C 1
ATOM 12976 O O . LEU I 6 335 ? 149.36777 180.05567 115.40534 1.000 79.24652 335 LEU H O 1
#

Solvent-accessible surface area: 62974 Å² total; per-residue (Å²): 66,5,0,0,44,0,25,7,15,1,41,0,31,2,0,1,14,16,44,14,57,77,65,38,105,138,181,63,31,29,83,36,5,1,16,58,19,76,128,69,100,30,2,13,0,17,0,25,29,0,35,38,32,0,72,41,0,0,25,62,63,40,70,128,214,106,42,79,81,5,8,16,0,4,13,2,69,101,122,56,59,22,49,60,3,24,0,1,0,1,7,0,64,8,10,122,126,8,58,84,82,6,72,143,53,118,11,57,63,26,18,59,16,78,15,92,77,67,69,99,149,53,28,90,50,76,105,69,21,11,11,8,2,0,46,7,0,18,0,44,0,24,0,0,0,9,0,73,73,82,90,47,0,102,66,0,2,85,15,0,23,68,0,0,54,0,0,30,13,2,27,0,17,33,23,2,11,81,0,2,1,22,2,64,0,53,87,38,88,22,100,29,45,20,40,181,40,86,13,126,109,32,146,3,103,39,9,0,0,59,3,37,4,21,1,45,2,44,2,0,1,22,19,42,13,24,16,59,17,25,6,12,12,3,27,68,39,19,4,24,43,4,54,53,31,47,12,0,5,0,5,0,16,32,2,15,31,47,0,54,33,26,0,8,139,79,54,51,186,215,51,28,121,70,0,10,31,0,9,17,2,101,98,188,66,67,42,60,101,10,11,0,16,0,3,2,0,35,10,10,122,100,0,55,74,74,5,78,139,80,129,27,53,38,21,6,60,14,61,13,66,63,36,100,17,102,40,34,92,33,66,89,69,27,20,5,3,0,0,33,30,0,14,1,62,4,34,3,11,0,8,7,32,85,115,115,50,1,97,65,0,11,86,0,3,48,51,0,2,96,38,0,32,89,8,42,2,22,32,28,2,17,83,0,8,0,33,0,69,22,80,112,21,86,25,95,37,40,9,34,179,27,87,7,127,127,16,123,1,126,28,10,0,0,24,1,21,10,19,1,35,0,14,1,1,0,8,18,37,30,35,58,89,80,92,31,46,18,1,20,74,39,22,6,29,71,5,50,54,51,48,16,2,5,0,6,0,18,29,2,18,42,33,0,55,38,4,0,10,37,44,46,60,110,149,76,41,96,85,1,31,32,1,1,18,6,102,107,204,50,104,49,56,102,14,15,0,4,2,1,2,0,32,15,9,145,113,0,90,87,57,2,71,120,56,117,24,35,50,12,11,41,9,58,19,89,74,69,63,99,168,104,71,93,45,81,89,78,12,14,6,5,0,0,52,4,0,23,0,46,1,31,1,1,0,8,9,54,79,84,94,40,0,61,82,0,3,99,8,1,46,65,0,2,72,3,0,43,30,6,42,1,18,35,18,5,20,99,1,2,0,61,4,56,9,56,104,29,91,26,69,30,40,7,34,175,36,100,6,109,101,12,136,3,139,161,0,97,98,18,2,90,83,34,225,111,51,3,111,43,19,63,87,77,61,5,72,92,8,2,48,15,3,10,55,2,13,28,75,0,78,51,41,54,92,58,110,9,78,125,104,15,31,51,48,0,53,3,1,41,10,17,3,46,15,32,1,23,136,48,152,14,0,26,57,2,0,163,104,2,96,0,30,75,18,4,64,106,0,28,146,107,57,31,21,105,36,0,23,76,2,6,122,24,1,13,15,1,4,21,72,24,116,208,114,93,0,65,75,12,6,135,77,43,58,140,150,173,43,35,2,106,35,5,76,66,79,60,4,63,82,4,0,44,25,0,12,84,2,10,32,87,1,66,51,37,86,87,72,105,13,89,105,71,22,15,2,30,0,20,3,2,31,2,40,0,37,13,29,2,8,16,65,112,6,1,35,43,4,1,117,84,0,86,0,29,65,20,0,74,134,0,36,180,118,64,13,38,139,54,0,32,66,4,0,30,26,0,0,5,2,0,0,24,18,75,108,91,52,9,0,29,1,43,21,71,5,2,0,10,1,34,97,117,153,71,54,38,11,58,47,15,9,31,0,2,42,0,1,46,15,0,29,53,0,0,98,38,34,63,56,105,34,94,16,0,46,97,67,0,43,0,0,6,1,0,0,1,35,65,131,55,8,7,0,8,38,1,47,115,210,147,5,127,29,0,5,4,68,34,3,95,46,48,36,107,58,117,35,59,72,121,64,13,72,72,30,40,111,114,39,76,4,17,27,86,10,90,37,72,24,80,27,84,124,36,40,86,111,74,51,41,21,109,48,71,102,76,33,0,0,0,21,13,18,60,98,119,2,0,0,0,0,0,0,59,31,56,124,102,8,8,76,62,0,33,77,0,0,54,0,0,11,30,3,2,1,18,28,74,48,31,9,2,2,0,3,0,91,38,77,60,67,131,32,134,53,3,52,158,10,20,112,69,146,44,181,67,2,2,0,0,0,1,0,27,4,79,167,118,57,56,106,75,0,60,128,107,34,160,44,93,74,25,107,33,39,24,118,6,111,22,68,76,7,32,95,107,77,37,125,37,60,76,26,115,0,2,24,24,0,0,11,0,112,49,104,10,111,7,29,22,23,88,12,18,88,161,27,153,48,56,18,61,10,0,0,21,9,3,39,5,39,103,124,19,39,15,53,0,24,0,86,0,48,1,0,0,1,16,28,21,44,74,48,17,66,25,11,27,8,5,27,26,132,209,64,59,57,1,30,6,9,49,9,23,71,2,0,67,18,0,67,152,93,96,17,13,166,48,1,25,81,20,9,75,174,49,53,166,53,47,112,116,18,6,4,120,60,3,5,76,69,71,111,21,134,79,97,85,28,136,77,5,31,58,55,52,14,68,7,4,26,20,96,125,76,0,55,21,0,34,24,2,5,46,10,18,44,66,66,2,4,2,0,0,18,31,2,13,18,15,6,39,5,0,0,8,9,71,83,86,37,72,171,54,174,107,27,22,63,54,5,37,0,7,4,6,96,61,12,84,119,103,41,9,4,0,1,2,43,0,24,0,48,144,48,46,114,30,51,79,32,0,16,0,0,0,37,14,88,8,109,10,90,1,53,3,13,1,26,88,91,62,12,37,47,106,59,3,56,78,0,0,35,40,3,0,111,33,0,12,85,19,0,1,58,12,1,90,100,22,130,1,0,123,153,0,22,157,56,41,1,15,49,122,19,65,108,53,16,0,1,4,2,11,35,16,1,12,24,0,4,47,0,2,8,1,17,63,63,102,73,139,84,0,23,44,46,0,17,95,26,7,29,158,95,120,151,53,80,25,26,164,53,191,132,83,38,52,2,0,8,19,13,0,22,2,3,12,7,102,85,133,129,22,2,20,2,5,0,5,0,71,1,42,36,92,122,167